Protein 6ZTI (pdb70)

Organism: Legionella pneumophila (NCBI:txid446)

Radius of gyration: 38.43 Å; Cα contacts (8 Å, |Δi|>4): 4621; chains: 4; bounding box: 84×95×93 Å

Foldseek 3Di:
DEAEEEAEAAQDDDLLQQPCLLVLVVVCCVVPLDVAPPVRYYYDDDAFQAQVAALLNLLVVVVVVCCVPCVVVVVVPYAYEYEYAEQRLVSPLVNCVVPALPNLLPHSHQEYEYELYQLQAWCCLVVDDVVVVVLRGHNNHSLVRHHLRPNSVVSLVSQLPDDCQVSNHAYAYEYEQDQPVVSQDVVDRCCPAFQALRTHGLQSRDSWEKEWEWEWDDVIDTDIDIGTHDDHQYAHAADAHCGDCPRHLRSVDHSVCLVVRPNNVLVSQRVPDRHPVSSVVNSVVRVVNRVVRQVVVQWDWDDDPPDIDIDGHAFKEKEKEWEAAPVGDTAQAKDKAKFFFPVRHSVQAQPQQFRDKDANPVGNRIIMTMTRVVSRCVRQPDPRGVQKIWMKMAGPPDDCVRDQKHFHIDIGIDGPPDPPDNTDTSHYYYYYYYTYTWGFPLVDDDDPPPDDDDRDSRGPRDTDD/DEAEEEAEAAQDDDLLQQPCLLVLVVVCCVVVLAVADVPRYYYDDDDFQAQVAALLNVLVVVVVVCCVPCVVVVVVPYAYEYEYAEQRLVSPLVNCCVPALVHLLPHSHQEYEYELYQLQAWCCLVVDDPVVDRGHNNHSLVRHHLRPNSVVSLVSQLPDDCQVSNHAYAYEYAQDQPVVPQDVVDRCCPAFQALRTHHLQSRDSWEKEKEWEWDDFPDDIDIDIDMGTHDDHAYAHAADAHCGDCPHHLRSVDHSVCLVVRVSNVLVSQSSPDRHPVSSVVRSVVRVVNRVVRQVVVQWDWDDDPVDIDIDGHAFKEKEKEFEAAPVGDTAQAKDKAKAWWPVRHSPQAQPQQFRDKDANPVGRRIIMTMTRVVRRCVRCPDPGGVQKIKMKMAGPPDDLVRPQKHFHIDIGIDGNPDPPDNTDTSHYYYYYYYTYTWGFPLVDDDDPPPDDDDRDSRGPRGTDD/DEAEEEAEAAQDDDLLQQPCLLVLVVVCCVVPLDVADVPRYYYDDDDFQAQVAALLNLLVVVVVVCCVPCVVVVVVPYAYEYEYAEQRLVSPLVNCCVPALPNLLPHSHQEYEYELYQLQAWCCLVVDDPVVDRGHNNHSLVRHHQRPNSVVSLVSQLPDDCQVSNHAYAYEYEFDQPVVPQDPVDRCCPAFQALRTHGLQSRDSWEKEWEWEWDDVDIDTDIDIGTHDDHAYAHAADAHCGDCPHHLRSVDHSVCLVVRVSNVLVSQSSPDRHPVSSVVRSVVRVVNRVVRQVVVQWDWDDDPVDIDIDGHAFKEKEKEWEAAPVGDTAQAKDKAKAFWPVRHSVQFQPQQFRDKDANPVGRRIIMTMTRVVSRQVRCPDPGGVQKIWMKMAGPPDDLVRDQKHFHIDIGIDGPPDDPDNTDTSHYYYYYYYTYTWGFPLVDDDDPPPDDDDRDSRGPRDTDD/DEAEEEAEAAQDDDLLQQPCLLVLVVVCCVVVLDVADVVRYYYDDDDFQAQVAALLNRLVVVVVVCCVPCVVVVVVPYAYAYEYAEQRLVSPLVNCVVPALVHLLPHSHQEYEYELYQLQAWCCLVVDDVVVDRGHNNHSLVRHHLRPNSVVSLVSQLPDDQQVSNHAYAYEYEQDQPVVPQDVVDRCCVAFQALRTHHLQSRDSWEKEKEWEWDDDPDDIDIDIDIGTHDDHAYAHAADAHCGDCPHHLRSVDHPVCLVVRVNNVVVSQSSPDRHPVSSVVNSVVRVVNRVVRQVVVQWDWDDDPVDIDIDGHAFKEKEKEFEAAPVGDTAQAKDKAKAWWPVRHSPQAQPQQFRDKDANPVGNRIIMTMTRVVSRQVRQPDVRGVQKIWMKMAGPPDALVVPQKHFHIDIGIDGPNDPPDNTDTSHYYYYYYYTYTWGFPLVDDDDPPPPDDDRDSDGPRHTDD

Structure (mmCIF, N/CA/C/O backbone):
data_6ZTI
#
_entry.id   6ZTI
#
_cell.length_a   75.831
_cell.length_b   90.725
_cell.length_c   92.790
_cell.angle_alpha   78.440
_cell.angle_beta   90.260
_cell.angle_gamma   75.410
#
_symmetry.space_group_name_H-M   'P 1'
#
loop_
_entity.id
_entity.type
_entity.pdbx_description
1 polymer 'PlaB phospholipase'
2 non-polymer THIONICOTINAMIDE-ADENINE-DINUCLEOTIDE
3 non-polymer GLYCEROL
4 water water
#
loop_
_atom_site.group_PDB
_atom_site.id
_atom_site.type_symbol
_atom_site.label_atom_id
_atom_site.label_alt_id
_atom_site.label_comp_id
_atom_site.label_asym_id
_atom_site.label_entity_id
_atom_site.label_seq_id
_atom_site.pdbx_PDB_ins_code
_atom_site.Cartn_x
_atom_site.Cartn_y
_atom_site.Cartn_z
_atom_site.occupancy
_atom_site.B_iso_or_equiv
_atom_site.auth_seq_id
_atom_site.auth_comp_id
_atom_site.auth_asym_id
_atom_site.auth_atom_id
_atom_site.pdbx_PDB_model_num
ATOM 1 N N . THR A 1 15 ? 24.983 -53.020 2.600 1.00 33.08 0 THR A N 1
ATOM 2 C CA . THR A 1 15 ? 23.687 -53.523 2.084 1.00 40.62 0 THR A CA 1
ATOM 3 C C . THR A 1 15 ? 22.595 -52.515 2.389 1.00 41.01 0 THR A C 1
ATOM 4 O O . THR A 1 15 ? 22.752 -51.636 3.237 1.00 40.87 0 THR A O 1
ATOM 15 N N . MET A 1 16 ? 21.477 -52.664 1.696 1.00 36.29 1 MET A N 1
ATOM 16 C CA . MET A 1 16 ? 20.421 -51.667 1.690 1.00 29.74 1 MET A CA 1
ATOM 17 C C . MET A 1 16 ? 19.302 -52.069 2.642 1.00 23.93 1 MET A C 1
ATOM 18 O O . MET A 1 16 ? 18.925 -53.239 2.720 1.00 23.58 1 MET A O 1
ATOM 32 N N . ILE A 1 17 ? 18.799 -51.095 3.390 1.00 21.73 2 ILE A N 1
ATOM 33 C CA . ILE A 1 17 ? 17.561 -51.224 4.145 1.00 21.13 2 ILE A CA 1
ATOM 34 C C . ILE A 1 17 ? 16.529 -50.352 3.452 1.00 16.34 2 ILE A C 1
ATOM 35 O O . ILE A 1 17 ? 16.856 -49.268 2.961 1.00 16.79 2 ILE A O 1
ATOM 51 N N . VAL A 1 18 ? 15.291 -50.822 3.391 1.00 16.90 3 VAL A N 1
ATOM 52 C CA . VAL A 1 18 ? 14.198 -50.054 2.804 1.00 17.62 3 VAL A CA 1
ATOM 53 C C . VAL A 1 18 ? 13.150 -49.823 3.879 1.00 16.48 3 VAL A C 1
ATOM 54 O O . VAL A 1 18 ? 12.759 -50.766 4.575 1.00 15.28 3 VAL A O 1
ATOM 67 N N . ILE A 1 19 ? 12.716 -48.567 4.028 1.00 13.73 4 ILE A N 1
ATOM 68 C CA . ILE A 1 19 ? 11.668 -48.194 4.970 1.00 14.01 4 ILE A CA 1
ATOM 69 C C . ILE A 1 19 ? 10.538 -47.534 4.201 1.00 15.01 4 ILE A C 1
ATOM 70 O O . ILE A 1 19 ? 10.756 -46.557 3.475 1.00 12.21 4 ILE A O 1
ATOM 86 N N . PHE A 1 20 ? 9.332 -48.048 4.384 1.00 15.30 5 PHE A N 1
ATOM 87 C CA . PHE A 1 20 ? 8.153 -47.493 3.747 1.00 11.63 5 PHE A CA 1
ATOM 88 C C . PHE A 1 20 ? 7.487 -46.509 4.699 1.00 12.98 5 PHE A C 1
ATOM 89 O O . PHE A 1 20 ? 7.366 -46.773 5.896 1.00 12.16 5 PHE A O 1
ATOM 106 N N . VAL A 1 21 ? 7.088 -45.357 4.167 1.00 11.81 6 VAL A N 1
ATOM 107 C CA . VAL A 1 21 ? 6.457 -44.296 4.949 1.00 16.10 6 VAL A CA 1
ATOM 108 C C . VAL A 1 21 ? 5.218 -43.831 4.196 1.00 12.89 6 VAL A C 1
ATOM 109 O O . VAL A 1 21 ? 5.303 -43.477 3.015 1.00 12.47 6 VAL A O 1
ATOM 122 N N . HIS A 1 22 ? 4.067 -43.845 4.868 1.00 11.55 7 HIS A N 1
ATOM 123 C CA . HIS A 1 22 ? 2.783 -43.640 4.216 1.00 9.41 7 HIS A CA 1
ATOM 124 C C . HIS A 1 22 ? 2.317 -42.179 4.312 1.00 11.87 7 HIS A C 1
ATOM 125 O O . HIS A 1 22 ? 3.047 -41.290 4.760 1.00 13.89 7 HIS A O 1
ATOM 139 N N . GLY A 1 23 ? 1.078 -41.930 3.876 1.00 11.61 8 GLY A N 1
ATOM 140 C CA . GLY A 1 23 ? 0.505 -40.606 3.832 1.00 10.95 8 GLY A CA 1
ATOM 141 C C . GLY A 1 23 ? -0.509 -40.372 4.932 1.00 14.21 8 GLY A C 1
ATOM 142 O O . GLY A 1 23 ? -0.657 -41.170 5.861 1.00 15.18 8 GLY A O 1
ATOM 146 N N . TRP A 1 24 ? -1.231 -39.258 4.799 1.00 8.54 9 TRP A N 1
ATOM 147 C CA . TRP A 1 24 ? -2.129 -38.834 5.848 1.00 14.63 9 TRP A CA 1
ATOM 148 C C . TRP A 1 24 ? -3.452 -39.589 5.758 1.00 20.13 9 TRP A C 1
ATOM 149 O O . TRP A 1 24 ? -3.830 -40.118 4.711 1.00 14.14 9 TRP A O 1
ATOM 170 N N . SER A 1 25 ? -4.142 -39.643 6.899 1.00 15.07 10 SER A N 1
ATOM 171 C CA . SER A 1 25 ? -5.420 -40.331 7.076 1.00 23.35 10 SER A CA 1
ATOM 172 C C . SER A 1 25 ? -5.327 -41.840 6.870 1.00 27.80 10 SER A C 1
ATOM 173 O O . SER A 1 25 ? -6.353 -42.509 6.710 1.00 31.87 10 SER A O 1
ATOM 181 N N . VAL A 1 26 ? -4.129 -42.403 6.913 1.00 15.56 11 VAL A N 1
ATOM 182 C CA . VAL A 1 26 ? -3.945 -43.837 6.727 1.00 22.31 11 VAL A CA 1
ATOM 183 C C . VAL A 1 26 ? -4.226 -44.551 8.042 1.00 15.36 11 VAL A C 1
ATOM 184 O O . VAL A 1 26 ? -3.845 -44.073 9.117 1.00 16.74 11 VAL A O 1
ATOM 197 N N . THR A 1 27 ? -4.892 -45.707 7.957 1.00 12.57 12 THR A N 1
ATOM 198 C CA . THR A 1 27 ? -5.169 -46.545 9.120 1.00 16.37 12 THR A CA 1
ATOM 199 C C . THR A 1 27 ? -4.747 -48.002 8.956 1.00 15.51 12 THR A C 1
ATOM 200 O O . THR A 1 27 ? -5.012 -48.809 9.859 1.00 14.29 12 THR A O 1
ATOM 211 N N . HIS A 1 28 ? -4.105 -48.364 7.847 1.00 18.57 13 HIS A N 1
ATOM 212 C CA . HIS A 1 28 ? -3.756 -49.749 7.552 1.00 13.43 13 HIS A CA 1
ATOM 213 C C . HIS A 1 28 ? -2.540 -49.746 6.630 1.00 16.55 13 HIS A C 1
ATOM 214 O O . HIS A 1 28 ? -2.461 -48.919 5.716 1.00 20.79 13 HIS A O 1
ATOM 228 N N . THR A 1 29 ? -1.594 -50.666 6.862 1.00 20.56 14 THR A N 1
ATOM 229 C CA . THR A 1 29 ? -0.367 -50.681 6.068 1.00 17.77 14 THR A CA 1
ATOM 230 C C . THR A 1 29 ? -0.557 -51.305 4.684 1.00 15.00 14 THR A C 1
ATOM 231 O O . THR A 1 29 ? 0.412 -51.379 3.921 1.00 16.04 14 THR A O 1
ATOM 242 N N . ASN A 1 30 ? -1.772 -51.735 4.328 1.00 19.53 15 ASN A N 1
ATOM 243 C CA . ASN A 1 30 ? -2.053 -52.111 2.944 1.00 15.50 15 ASN A CA 1
ATOM 244 C C . ASN A 1 30 ? -2.039 -50.902 2.025 1.00 18.61 15 ASN A C 1
ATOM 245 O O . ASN A 1 30 ? -2.178 -51.059 0.805 1.00 17.81 15 ASN A O 1
ATOM 256 N N . THR A 1 31 ? -1.903 -49.706 2.596 1.00 14.67 16 THR A N 1
ATOM 257 C CA . THR A 1 31 ? -1.689 -48.505 1.811 1.00 19.86 16 THR A CA 1
ATOM 258 C C . THR A 1 31 ? -0.486 -48.656 0.892 1.00 22.77 16 THR A C 1
ATOM 259 O O . THR A 1 31 ? -0.412 -47.968 -0.132 1.00 11.87 16 THR A O 1
ATOM 270 N N . TYR A 1 32 ? 0.452 -49.549 1.227 1.00 17.71 17 TYR A N 1
ATOM 271 C CA . TYR A 1 32 ? 1.650 -49.755 0.417 1.00 15.89 17 TYR A CA 1
ATOM 272 C C . TYR A 1 32 ? 1.433 -50.743 -0.723 1.00 15.96 17 TYR A C 1
ATOM 273 O O . TYR A 1 32 ? 2.388 -51.051 -1.448 1.00 15.25 17 TYR A O 1
ATOM 291 N N . GLY A 1 33 ? 0.206 -51.218 -0.920 1.00 17.73 18 GLY A N 1
ATOM 292 C CA . GLY A 1 33 ? -0.034 -52.257 -1.895 1.00 18.90 18 GLY A CA 1
ATOM 293 C C . GLY A 1 33 ? 0.804 -53.475 -1.557 1.00 16.66 18 GLY A C 1
ATOM 294 O O . GLY A 1 33 ? 1.105 -53.747 -0.396 1.00 15.69 18 GLY A O 1
ATOM 298 N N . GLU A 1 34 ? 1.208 -54.212 -2.590 1.00 15.91 19 GLU A N 1
ATOM 299 C CA . GLU A 1 34 ? 2.112 -55.341 -2.423 1.00 21.42 19 GLU A CA 1
ATOM 300 C C . GLU A 1 34 ? 3.552 -54.986 -2.799 1.00 16.62 19 GLU A C 1
ATOM 301 O O . GLU A 1 34 ? 4.366 -55.880 -3.035 1.00 17.43 19 GLU A O 1
ATOM 313 N N . LEU A 1 35 ? 3.891 -53.697 -2.823 1.00 15.77 20 LEU A N 1
ATOM 314 C CA . LEU A 1 35 ? 5.236 -53.311 -3.238 1.00 19.21 20 LEU A CA 1
ATOM 315 C C . LEU A 1 35 ? 6.314 -53.844 -2.303 1.00 16.07 20 LEU A C 1
ATOM 316 O O . LEU A 1 35 ? 7.340 -54.336 -2.807 1.00 16.78 20 LEU A O 1
ATOM 332 N N . PRO A 1 36 ? 6.162 -53.800 -0.976 1.00 19.04 21 PRO A N 1
ATOM 333 C CA . PRO A 1 36 ? 7.231 -54.344 -0.119 1.00 16.11 21 PRO A CA 1
ATOM 334 C C . PRO A 1 36 ? 7.519 -55.801 -0.399 1.00 22.13 21 PRO A C 1
ATOM 335 O O . PRO A 1 36 ? 8.690 -56.196 -0.499 1.00 17.94 21 PRO A O 1
ATOM 346 N N . GLN A 1 37 ? 6.472 -56.614 -0.541 1.00 23.06 22 GLN A N 1
ATOM 347 C CA . GLN A 1 37 ? 6.670 -58.032 -0.818 1.00 24.25 22 GLN A CA 1
ATOM 348 C C . GLN A 1 37 ? 7.316 -58.239 -2.181 1.00 26.69 22 GLN A C 1
ATOM 349 O O . GLN A 1 37 ? 8.132 -59.150 -2.356 1.00 24.59 22 GLN A O 1
ATOM 363 N N . TRP A 1 38 ? 6.972 -57.402 -3.159 1.00 25.82 23 TRP A N 1
ATOM 364 C CA . TRP A 1 38 ? 7.591 -57.545 -4.469 1.00 22.67 23 TRP A CA 1
ATOM 365 C C . TRP A 1 38 ? 9.077 -57.222 -4.407 1.00 22.78 23 TRP A C 1
ATOM 366 O O . TRP A 1 38 ? 9.896 -57.929 -5.005 1.00 25.87 23 TRP A O 1
ATOM 387 N N . LEU A 1 39 ? 9.453 -56.174 -3.670 1.00 21.85 24 LEU A N 1
ATOM 388 C CA . LEU A 1 39 ? 10.872 -55.867 -3.518 1.00 20.75 24 LEU A CA 1
ATOM 389 C C . LEU A 1 39 ? 11.609 -57.029 -2.866 1.00 26.04 24 LEU A C 1
ATOM 390 O O . LEU A 1 39 ? 12.713 -57.393 -3.291 1.00 21.97 24 LEU A O 1
ATOM 406 N N . GLU A 1 40 ? 11.010 -57.629 -1.837 1.00 23.22 25 GLU A N 1
ATOM 407 C CA . GLU A 1 40 ? 11.619 -58.798 -1.214 1.00 22.16 25 GLU A CA 1
ATOM 408 C C . GLU A 1 40 ? 11.864 -59.895 -2.245 1.00 27.59 25 GLU A C 1
ATOM 409 O O . GLU A 1 40 ? 12.962 -60.459 -2.320 1.00 24.66 25 GLU A O 1
ATOM 421 N N . ASN A 1 41 ? 10.850 -60.201 -3.060 1.00 31.02 26 ASN A N 1
ATOM 422 C CA . ASN A 1 41 ? 11.015 -61.192 -4.121 1.00 24.06 26 ASN A CA 1
ATOM 423 C C . ASN A 1 41 ? 12.106 -60.781 -5.101 1.00 29.50 26 ASN A C 1
ATOM 424 O O . ASN A 1 41 ? 12.917 -61.612 -5.525 1.00 28.78 26 ASN A O 1
ATOM 435 N N . GLN A 1 42 ? 12.137 -59.502 -5.483 1.00 23.53 27 GLN A N 1
ATOM 436 C CA . GLN A 1 42 ? 13.165 -59.041 -6.406 1.00 29.98 27 GLN A CA 1
ATOM 437 C C . GLN A 1 42 ? 14.560 -59.238 -5.825 1.00 39.95 27 GLN A C 1
ATOM 438 O O . GLN A 1 42 ? 15.490 -59.627 -6.541 1.00 48.01 27 GLN A O 1
ATOM 452 N N . SER A 1 43 ? 14.727 -58.974 -4.528 1.00 29.86 28 SER A N 1
ATOM 453 C CA . SER A 1 43 ? 16.035 -59.149 -3.902 1.00 38.75 28 SER A CA 1
ATOM 454 C C . SER A 1 43 ? 16.453 -60.615 -3.890 1.00 37.19 28 SER A C 1
ATOM 455 O O . SER A 1 43 ? 17.629 -60.931 -4.110 1.00 40.20 28 SER A O 1
ATOM 463 N N . LYS A 1 44 ? 15.508 -61.524 -3.638 1.00 34.52 29 LYS A N 1
ATOM 464 C CA . LYS A 1 44 ? 15.807 -62.952 -3.667 1.00 45.17 29 LYS A CA 1
ATOM 465 C C . LYS A 1 44 ? 16.215 -63.456 -5.044 1.00 45.55 29 LYS A C 1
ATOM 466 O O . LYS A 1 44 ? 16.549 -64.635 -5.175 1.00 47.25 29 LYS A O 1
ATOM 485 N N . GLN A 1 45 ? 16.170 -62.602 -6.070 1.00 59.54 30 GLN A N 1
ATOM 486 C CA . GLN A 1 45 ? 16.554 -62.972 -7.425 1.00 56.68 30 GLN A CA 1
ATOM 487 C C . GLN A 1 45 ? 17.772 -62.208 -7.927 1.00 58.88 30 GLN A C 1
ATOM 488 O O . GLN A 1 45 ? 18.153 -62.378 -9.090 1.00 78.32 30 GLN A O 1
ATOM 502 N N . GLY A 1 46 ? 18.382 -61.364 -7.098 1.00 46.11 31 GLY A N 1
ATOM 503 C CA . GLY A 1 46 ? 19.596 -60.665 -7.461 1.00 55.56 31 GLY A CA 1
ATOM 504 C C . GLY A 1 46 ? 19.417 -59.252 -7.977 1.00 63.95 31 GLY A C 1
ATOM 505 O O . GLY A 1 46 ? 20.424 -58.579 -8.235 1.00 54.57 31 GLY A O 1
ATOM 509 N N . LYS A 1 47 ? 18.178 -58.775 -8.137 1.00 61.93 32 LYS A N 1
ATOM 510 C CA . LYS A 1 47 ? 17.976 -57.420 -8.644 1.00 55.05 32 LYS A CA 1
ATOM 511 C C . LYS A 1 47 ? 18.380 -56.368 -7.619 1.00 64.41 32 LYS A C 1
ATOM 512 O O . LYS A 1 47 ? 18.886 -55.300 -7.988 1.00 46.81 32 LYS A O 1
ATOM 531 N N . LEU A 1 48 ? 18.158 -56.642 -6.335 1.00 47.04 33 LEU A N 1
ATOM 532 C CA . LEU A 1 48 ? 18.571 -55.754 -5.261 1.00 52.63 33 LEU A CA 1
ATOM 533 C C . LEU A 1 48 ? 19.366 -56.554 -4.243 1.00 42.14 33 LEU A C 1
ATOM 534 O O . LEU A 1 48 ? 19.251 -57.780 -4.162 1.00 47.87 33 LEU A O 1
ATOM 550 N N . ASP A 1 49 ? 20.180 -55.845 -3.469 1.00 40.54 34 ASP A N 1
ATOM 551 C CA . ASP A 1 49 ? 20.921 -56.439 -2.364 1.00 52.09 34 ASP A CA 1
ATOM 552 C C . ASP A 1 49 ? 20.280 -55.984 -1.057 1.00 36.55 34 ASP A C 1
ATOM 553 O O . ASP A 1 49 ? 20.821 -55.170 -0.302 1.00 37.44 34 ASP A O 1
ATOM 562 N N . ILE A 1 50 ? 19.091 -56.519 -0.805 1.00 32.77 35 ILE A N 1
ATOM 563 C CA . ILE A 1 50 ? 18.377 -56.326 0.446 1.00 32.75 35 ILE A CA 1
ATOM 564 C C . ILE A 1 50 ? 18.270 -57.687 1.114 1.00 29.70 35 ILE A C 1
ATOM 565 O O . ILE A 1 50 ? 17.590 -58.589 0.605 1.00 28.19 35 ILE A O 1
ATOM 581 N N . GLN A 1 51 ? 18.929 -57.840 2.252 1.00 32.52 36 GLN A N 1
ATOM 582 C CA . GLN A 1 51 ? 18.803 -59.075 3.007 1.00 35.84 36 GLN A CA 1
ATOM 583 C C . GLN A 1 51 ? 17.362 -59.252 3.471 1.00 26.09 36 GLN A C 1
ATOM 584 O O . GLN A 1 51 ? 16.619 -58.281 3.661 1.00 22.60 36 GLN A O 1
ATOM 598 N N . VAL A 1 52 ? 16.950 -60.512 3.615 1.00 24.89 37 VAL A N 1
ATOM 599 C CA . VAL A 1 52 ? 15.621 -60.789 4.134 1.00 24.39 37 VAL A CA 1
ATOM 600 C C . VAL A 1 52 ? 15.546 -60.226 5.540 1.00 30.24 37 VAL A C 1
ATOM 601 O O . VAL A 1 52 ? 16.475 -60.390 6.340 1.00 29.06 37 VAL A O 1
ATOM 614 N N . GLY A 1 53 ? 14.453 -59.534 5.839 1.00 22.66 38 GLY A N 1
ATOM 615 C CA . GLY A 1 53 ? 14.318 -58.852 7.104 1.00 23.27 38 GLY A CA 1
ATOM 616 C C . GLY A 1 53 ? 14.771 -57.408 7.105 1.00 27.19 38 GLY A C 1
ATOM 617 O O . GLY A 1 53 ? 14.682 -56.753 8.150 1.00 25.88 38 GLY A O 1
ATOM 621 N N . ASN A 1 54 ? 15.253 -56.886 5.973 1.00 21.02 39 ASN A N 1
ATOM 622 C CA . ASN A 1 54 ? 15.712 -55.505 5.880 1.00 26.28 39 ASN A CA 1
ATOM 623 C C . ASN A 1 54 ? 14.746 -54.615 5.108 1.00 24.74 39 ASN A C 1
ATOM 624 O O . ASN A 1 54 ? 15.133 -53.536 4.645 1.00 17.88 39 ASN A O 1
ATOM 635 N N . ILE A 1 55 ? 13.497 -55.045 4.960 1.00 23.60 40 ILE A N 1
ATOM 636 C CA . ILE A 1 55 ? 12.427 -54.216 4.420 1.00 20.16 40 ILE A CA 1
ATOM 637 C C . ILE A 1 55 ? 11.464 -53.942 5.564 1.00 22.03 40 ILE A C 1
ATOM 638 O O . ILE A 1 55 ? 10.952 -54.881 6.186 1.00 17.28 40 ILE A O 1
ATOM 654 N N . TYR A 1 56 ? 11.245 -52.658 5.854 1.00 17.34 41 TYR A N 1
ATOM 655 C CA . TYR A 1 56 ? 10.444 -52.203 6.982 1.00 18.45 41 TYR A CA 1
ATOM 656 C C . TYR A 1 56 ? 9.239 -51.395 6.520 1.00 18.33 41 TYR A C 1
ATOM 657 O O . TYR A 1 56 ? 9.352 -50.513 5.659 1.00 14.27 41 TYR A O 1
ATOM 675 N N . LEU A 1 57 ? 8.086 -51.686 7.120 1.00 16.91 42 LEU A N 1
ATOM 676 C CA . LEU A 1 57 ? 6.892 -50.868 6.965 1.00 13.61 42 LEU A CA 1
ATOM 677 C C . LEU A 1 57 ? 6.838 -49.839 8.089 1.00 13.51 42 LEU A C 1
ATOM 678 O O . LEU A 1 57 ? 6.818 -50.204 9.263 1.00 15.93 42 LEU A O 1
ATOM 694 N N . GLY A 1 58 ? 6.800 -48.559 7.728 1.00 14.17 43 GLY A N 1
ATOM 695 C CA . GLY A 1 58 ? 6.591 -47.507 8.699 1.00 13.02 43 GLY A CA 1
ATOM 696 C C . GLY A 1 58 ? 5.107 -47.256 8.915 1.00 13.59 43 GLY A C 1
ATOM 697 O O . GLY A 1 58 ? 4.301 -47.393 7.999 1.00 14.59 43 GLY A O 1
ATOM 701 N N . ARG A 1 59 ? 4.748 -46.937 10.156 1.00 11.87 44 ARG A N 1
ATOM 702 C CA . ARG A 1 59 ? 3.371 -46.588 10.492 1.00 17.99 44 ARG A CA 1
ATOM 703 C C . ARG A 1 59 ? 3.397 -45.439 11.488 1.00 14.78 44 ARG A C 1
ATOM 704 O O . ARG A 1 59 ? 4.036 -45.544 12.542 1.00 11.89 44 ARG A O 1
ATOM 725 N N . TYR A 1 60 ? 2.745 -44.331 11.145 1.00 15.72 45 TYR A N 1
ATOM 726 C CA . TYR A 1 60 ? 2.663 -43.192 12.046 1.00 13.11 45 TYR A CA 1
ATOM 727 C C . TYR A 1 60 ? 1.222 -42.729 12.164 1.00 11.16 45 TYR A C 1
ATOM 728 O O . TYR A 1 60 ? 0.366 -43.050 11.343 1.00 12.86 45 TYR A O 1
ATOM 746 N N . ILE A 1 61 ? 0.969 -41.962 13.214 1.00 16.11 46 ILE A N 1
ATOM 747 C CA . ILE A 1 61 ? -0.373 -41.517 13.546 1.00 15.44 46 ILE A CA 1
ATOM 748 C C . ILE A 1 61 ? -0.632 -40.189 12.840 1.00 15.89 46 ILE A C 1
ATOM 749 O O . ILE A 1 61 ? 0.006 -39.176 13.144 1.00 15.41 46 ILE A O 1
ATOM 765 N N . SER A 1 62 ? -1.579 -40.193 11.905 1.00 21.53 47 SER A N 1
ATOM 766 C CA . SER A 1 62 ? -2.002 -38.977 11.228 1.00 24.71 47 SER A CA 1
ATOM 767 C C . SER A 1 62 ? -3.370 -38.493 11.684 1.00 31.19 47 SER A C 1
ATOM 768 O O . SER A 1 62 ? -3.779 -37.393 11.298 1.00 34.69 47 SER A O 1
ATOM 776 N N . PHE A 1 63 ? -4.066 -39.266 12.516 1.00 18.55 48 PHE A N 1
ATOM 777 C CA . PHE A 1 63 ? -5.437 -38.979 12.914 1.00 27.15 48 PHE A CA 1
ATOM 778 C C . PHE A 1 63 ? -5.549 -38.538 14.372 1.00 32.03 48 PHE A C 1
ATOM 779 O O . PHE A 1 63 ? -6.556 -38.810 15.031 1.00 29.04 48 PHE A O 1
ATOM 796 N N . ASP A 1 64 ? -4.532 -37.855 14.891 1.00 18.13 49 ASP A N 1
ATOM 797 C CA . ASP A 1 64 ? -4.548 -37.324 16.250 1.00 17.49 49 ASP A CA 1
ATOM 798 C C . ASP A 1 64 ? -4.347 -35.820 16.158 1.00 17.60 49 ASP A C 1
ATOM 799 O O . ASP A 1 64 ? -3.304 -35.361 15.682 1.00 20.25 49 ASP A O 1
ATOM 808 N N . ASP A 1 65 ? -5.345 -35.055 16.608 1.00 21.06 50 ASP A N 1
ATOM 809 C CA . ASP A 1 65 ? -5.317 -33.607 16.419 1.00 26.35 50 ASP A CA 1
ATOM 810 C C . ASP A 1 65 ? -4.169 -32.921 17.155 1.00 30.13 50 ASP A C 1
ATOM 811 O O . ASP A 1 65 ? -3.842 -31.773 16.828 1.00 27.54 50 ASP A O 1
ATOM 820 N N . THR A 1 66 ? -3.550 -33.578 18.134 1.00 24.83 51 THR A N 1
ATOM 821 C CA . THR A 1 66 ? -2.484 -32.940 18.896 1.00 28.43 51 THR A CA 1
ATOM 822 C C . THR A 1 66 ? -1.115 -33.117 18.261 1.00 19.70 51 THR A C 1
ATOM 823 O O . THR A 1 66 ? -0.201 -32.349 18.573 1.00 27.77 51 THR A O 1
ATOM 834 N N . VAL A 1 67 ? -0.963 -34.077 17.358 1.00 13.43 52 VAL A N 1
ATOM 835 C CA . VAL A 1 67 ? 0.349 -34.431 16.835 1.00 17.81 52 VAL A CA 1
ATOM 836 C C . VAL A 1 67 ? 0.704 -33.505 15.678 1.00 19.78 52 VAL A C 1
ATOM 837 O O . VAL A 1 67 ? -0.117 -33.253 14.786 1.00 11.09 52 VAL A O 1
ATOM 850 N N . THR A 1 68 ? 1.923 -32.972 15.704 1.00 18.17 53 THR A N 1
ATOM 851 C CA . THR A 1 68 ? 2.424 -32.121 14.635 1.00 15.70 53 THR A CA 1
ATOM 852 C C . THR A 1 68 ? 3.385 -32.897 13.731 1.00 22.72 53 THR A C 1
ATOM 853 O O . THR A 1 68 ? 3.780 -34.037 14.009 1.00 16.03 53 THR A O 1
ATOM 864 N N . VAL A 1 69 ? 3.742 -32.264 12.611 1.00 16.08 54 VAL A N 1
ATOM 865 C CA . VAL A 1 69 ? 4.755 -32.843 11.735 1.00 14.62 54 VAL A CA 1
ATOM 866 C C . VAL A 1 69 ? 6.095 -32.897 12.457 1.00 16.61 54 VAL A C 1
ATOM 867 O O . VAL A 1 69 ? 6.831 -33.885 12.363 1.00 13.34 54 VAL A O 1
ATOM 880 N N . ASP A 1 70 ? 6.431 -31.838 13.195 1.00 13.30 55 ASP A N 1
ATOM 881 C CA . ASP A 1 70 ? 7.607 -31.878 14.066 1.00 14.05 55 ASP A CA 1
ATOM 882 C C . ASP A 1 70 ? 7.588 -33.105 14.974 1.00 12.21 55 ASP A C 1
ATOM 883 O O . ASP A 1 70 ? 8.595 -33.815 15.097 1.00 14.90 55 ASP A O 1
ATOM 892 N N . ASP A 1 71 ? 6.454 -33.358 15.642 1.00 11.25 56 ASP A N 1
ATOM 893 C CA . ASP A 1 71 ? 6.336 -34.543 16.489 1.00 14.48 56 ASP A CA 1
ATOM 894 C C . ASP A 1 71 ? 6.616 -35.820 15.697 1.00 10.12 56 ASP A C 1
ATOM 895 O O . ASP A 1 71 ? 7.318 -36.720 16.170 1.00 11.32 56 ASP A O 1
ATOM 904 N N . ILE A 1 72 ? 6.034 -35.938 14.500 1.00 11.75 57 ILE A N 1
ATOM 905 C CA . ILE A 1 72 ? 6.185 -37.170 13.739 1.00 10.51 57 ILE A CA 1
ATOM 906 C C . ILE A 1 72 ? 7.630 -37.368 13.301 1.00 12.87 57 ILE A C 1
ATOM 907 O O . ILE A 1 72 ? 8.141 -38.495 13.315 1.00 10.91 57 ILE A O 1
ATOM 923 N N . ALA A 1 73 ? 8.294 -36.296 12.851 1.00 9.07 58 ALA A N 1
ATOM 924 C CA . ALA A 1 73 ? 9.684 -36.412 12.417 1.00 15.45 58 ALA A CA 1
ATOM 925 C C . ALA A 1 73 ? 10.599 -36.792 13.577 1.00 14.29 58 ALA A C 1
ATOM 926 O O . ALA A 1 73 ? 11.507 -37.621 13.414 1.00 10.49 58 ALA A O 1
ATOM 933 N N . ARG A 1 74 ? 10.371 -36.211 14.759 1.00 10.93 59 ARG A N 1
ATOM 934 C CA . ARG A 1 74 ? 11.092 -36.641 15.958 1.00 11.11 59 ARG A CA 1
ATOM 935 C C . ARG A 1 74 ? 10.832 -38.113 16.271 1.00 14.81 59 ARG A C 1
ATOM 936 O O . ARG A 1 74 ? 11.739 -38.844 16.686 1.00 12.07 59 ARG A O 1
ATOM 957 N N . ALA A 1 75 ? 9.581 -38.547 16.143 1.00 11.48 60 ALA A N 1
ATOM 958 C CA . ALA A 1 75 ? 9.261 -39.936 16.455 1.00 12.74 60 ALA A CA 1
ATOM 959 C C . ALA A 1 75 ? 9.870 -40.886 15.432 1.00 11.75 60 ALA A C 1
ATOM 960 O O . ALA A 1 75 ? 10.261 -42.004 15.786 1.00 12.43 60 ALA A O 1
ATOM 967 N N . PHE A 1 76 ? 9.974 -40.459 14.169 1.00 11.03 61 PHE A N 1
ATOM 968 C CA . PHE A 1 76 ? 10.667 -41.269 13.171 1.00 12.16 61 PHE A CA 1
ATOM 969 C C . PHE A 1 76 ? 12.099 -41.541 13.600 1.00 17.77 61 PHE A C 1
ATOM 970 O O . PHE A 1 76 ? 12.583 -42.680 13.513 1.00 12.74 61 PHE A O 1
ATOM 987 N N . ASP A 1 77 ? 12.784 -40.520 14.107 1.00 12.31 62 ASP A N 1
ATOM 988 C CA . ASP A 1 77 ? 14.157 -40.734 14.545 1.00 14.10 62 ASP A CA 1
ATOM 989 C C . ASP A 1 77 ? 14.227 -41.789 15.636 1.00 18.82 62 ASP A C 1
ATOM 990 O O . ASP A 1 77 ? 15.117 -42.648 15.624 1.00 18.06 62 ASP A O 1
ATOM 999 N N . GLN A 1 78 ? 13.296 -41.739 16.589 1.00 15.20 63 GLN A N 1
ATOM 1000 C CA . GLN A 1 78 ? 13.272 -42.732 17.653 1.00 18.11 63 GLN A CA 1
ATOM 1001 C C . GLN A 1 78 ? 12.929 -44.106 17.104 1.00 15.87 63 GLN A C 1
ATOM 1002 O O . GLN A 1 78 ? 13.533 -45.106 17.508 1.00 20.51 63 GLN A O 1
ATOM 1016 N N . ALA A 1 79 ? 11.956 -44.171 16.185 1.00 13.99 64 ALA A N 1
ATOM 1017 C CA . ALA A 1 79 ? 11.590 -45.441 15.571 1.00 15.89 64 ALA A CA 1
ATOM 1018 C C . ALA A 1 79 ? 12.791 -46.087 14.890 1.00 17.86 64 ALA A C 1
ATOM 1019 O O . ALA A 1 79 ? 13.010 -47.297 15.018 1.00 18.51 64 ALA A O 1
ATOM 1026 N N . VAL A 1 80 ? 13.585 -45.290 14.167 1.00 14.25 65 VAL A N 1
ATOM 1027 C CA . VAL A 1 80 ? 14.765 -45.813 13.482 1.00 19.05 65 VAL A CA 1
ATOM 1028 C C . VAL A 1 80 ? 15.775 -46.337 14.492 1.00 20.23 65 VAL A C 1
ATOM 1029 O O . VAL A 1 80 ? 16.283 -47.457 14.368 1.00 20.34 65 VAL A O 1
ATOM 1042 N N . ARG A 1 81 ? 16.089 -45.531 15.506 1.00 15.79 66 ARG A N 1
ATOM 1043 C CA . ARG A 1 81 ? 17.031 -45.985 16.524 1.00 25.12 66 ARG A CA 1
ATOM 1044 C C . ARG A 1 81 ? 16.511 -47.215 17.253 1.00 28.85 66 ARG A C 1
ATOM 1045 O O . ARG A 1 81 ? 17.280 -48.125 17.571 1.00 25.13 66 ARG A O 1
ATOM 1066 N N . ASP A 1 82 ? 15.206 -47.276 17.509 1.00 22.01 67 ASP A N 1
ATOM 1067 C CA . ASP A 1 82 ? 14.676 -48.409 18.258 1.00 27.19 67 ASP A CA 1
ATOM 1068 C C . ASP A 1 82 ? 14.821 -49.727 17.496 1.00 25.45 67 ASP A C 1
ATOM 1069 O O . ASP A 1 82 ? 14.941 -50.782 18.120 1.00 21.84 67 ASP A O 1
ATOM 1078 N N . GLU A 1 83 ? 14.801 -49.705 16.162 1.00 21.97 68 GLU A N 1
ATOM 1079 C CA . GLU A 1 83 ? 14.708 -50.946 15.400 1.00 24.16 68 GLU A CA 1
ATOM 1080 C C . GLU A 1 83 ? 15.963 -51.315 14.625 1.00 23.13 68 GLU A C 1
ATOM 1081 O O . GLU A 1 83 ? 16.265 -52.507 14.514 1.00 27.51 68 GLU A O 1
ATOM 1093 N N . ILE A 1 84 ? 16.706 -50.345 14.091 1.00 24.07 69 ILE A N 1
ATOM 1094 C CA . ILE A 1 84 ? 17.855 -50.673 13.249 1.00 27.72 69 ILE A CA 1
ATOM 1095 C C . ILE A 1 84 ? 19.133 -49.969 13.695 1.00 24.80 69 ILE A C 1
ATOM 1096 O O . ILE A 1 84 ? 20.078 -49.837 12.910 1.00 22.27 69 ILE A O 1
ATOM 1112 N N . ALA A 1 85 ? 19.190 -49.526 14.953 1.00 28.51 70 ALA A N 1
ATOM 1113 C CA . ALA A 1 85 ? 20.414 -48.902 15.450 1.00 28.08 70 ALA A CA 1
ATOM 1114 C C . ALA A 1 85 ? 21.617 -49.813 15.220 1.00 27.47 70 ALA A C 1
ATOM 1115 O O . ALA A 1 85 ? 22.643 -49.386 14.680 1.00 27.70 70 ALA A O 1
ATOM 1122 N N . ASP A 1 86 ? 21.501 -51.081 15.622 1.00 23.21 71 ASP A N 1
ATOM 1123 C CA . ASP A 1 86 ? 22.594 -52.030 15.423 1.00 31.90 71 ASP A CA 1
ATOM 1124 C C . ASP A 1 86 ? 23.000 -52.111 13.956 1.00 30.79 71 ASP A C 1
ATOM 1125 O O . ASP A 1 86 ? 24.194 -52.159 13.635 1.00 30.31 71 ASP A O 1
ATOM 1134 N N . LYS A 1 87 ? 22.021 -52.134 13.048 1.00 29.13 72 LYS A N 1
ATOM 1135 C CA . LYS A 1 87 ? 22.335 -52.303 11.634 1.00 29.37 72 LYS A CA 1
ATOM 1136 C C . LYS A 1 87 ? 23.027 -51.070 11.074 1.00 29.29 72 LYS A C 1
ATOM 1137 O O . LYS A 1 87 ? 23.923 -51.187 10.231 1.00 30.53 72 LYS A O 1
ATOM 1156 N N . LEU A 1 88 ? 22.636 -49.880 11.539 1.00 22.22 73 LEU A N 1
ATOM 1157 C CA . LEU A 1 88 ? 23.274 -48.657 11.064 1.00 25.65 73 LEU A CA 1
ATOM 1158 C C . LEU A 1 88 ? 24.684 -48.529 11.623 1.00 30.66 73 LEU A C 1
ATOM 1159 O O . LEU A 1 88 ? 25.609 -48.125 10.909 1.00 36.05 73 LEU A O 1
ATOM 1175 N N . ARG A 1 89 ? 24.864 -48.879 12.899 1.00 29.17 74 ARG A N 1
ATOM 1176 C CA . ARG A 1 89 ? 26.194 -48.870 13.498 1.00 31.22 74 ARG A CA 1
ATOM 1177 C C . ARG A 1 89 ? 27.155 -49.760 12.724 1.00 43.57 74 ARG A C 1
ATOM 1178 O O . ARG A 1 89 ? 28.367 -49.521 12.734 1.00 52.28 74 ARG A O 1
ATOM 1199 N N . ASP A 1 90 ? 26.638 -50.782 12.042 1.00 39.04 75 ASP A N 1
ATOM 1200 C CA . ASP A 1 90 ? 27.463 -51.714 11.290 1.00 47.20 75 ASP A CA 1
ATOM 1201 C C . ASP A 1 90 ? 27.548 -51.359 9.808 1.00 45.28 75 ASP A C 1
ATOM 1202 O O . ASP A 1 90 ? 27.856 -52.230 8.987 1.00 48.91 75 ASP A O 1
ATOM 1211 N N . GLY A 1 91 ? 27.274 -50.104 9.447 1.00 37.98 76 GLY A N 1
ATOM 1212 C CA . GLY A 1 91 ? 27.536 -49.603 8.117 1.00 44.79 76 GLY A CA 1
ATOM 1213 C C . GLY A 1 91 ? 26.329 -49.498 7.205 1.00 41.91 76 GLY A C 1
ATOM 1214 O O . GLY A 1 91 ? 26.417 -48.837 6.164 1.00 33.69 76 GLY A O 1
ATOM 1218 N N . GLN A 1 92 ? 25.214 -50.131 7.551 1.00 32.39 77 GLN A N 1
ATOM 1219 C CA . GLN A 1 92 ? 24.066 -50.131 6.659 1.00 31.35 77 GLN A CA 1
ATOM 1220 C C . GLN A 1 92 ? 23.413 -48.751 6.588 1.00 27.27 77 GLN A C 1
ATOM 1221 O O . GLN A 1 92 ? 23.437 -47.969 7.544 1.00 20.71 77 GLN A O 1
ATOM 1235 N N . ARG A 1 93 ? 22.826 -48.456 5.430 1.00 19.83 78 ARG A N 1
ATOM 1236 C CA . ARG A 1 93 ? 22.089 -47.216 5.216 1.00 21.36 78 ARG A CA 1
ATOM 1237 C C . ARG A 1 93 ? 20.747 -47.556 4.592 1.00 21.90 78 ARG A C 1
ATOM 1238 O O . ARG A 1 93 ? 20.587 -48.611 3.975 1.00 25.16 78 ARG A O 1
ATOM 1259 N N . PHE A 1 94 ? 19.765 -46.674 4.773 1.00 18.65 79 PHE A N 1
ATOM 1260 C CA . PHE A 1 94 ? 18.420 -47.005 4.338 1.00 21.64 79 PHE A CA 1
ATOM 1261 C C . PHE A 1 94 ? 17.929 -46.075 3.241 1.00 24.68 79 PHE A C 1
ATOM 1262 O O . PHE A 1 94 ? 18.399 -44.944 3.073 1.00 14.40 79 PHE A O 1
ATOM 1279 N N . ALA A 1 95 ? 17.016 -46.616 2.448 1.00 15.84 80 ALA A N 1
ATOM 1280 C CA . ALA A 1 95 ? 16.265 -45.871 1.459 1.00 17.07 80 ALA A CA 1
ATOM 1281 C C . ALA A 1 95 ? 14.844 -45.739 1.971 1.00 21.21 80 ALA A C 1
ATOM 1282 O O . ALA A 1 95 ? 14.262 -46.733 2.428 1.00 13.93 80 ALA A O 1
ATOM 1289 N N . CYS A 1 96 ? 14.307 -44.513 1.937 1.00 12.55 81 CYS A N 1
ATOM 1290 C CA . CYS A 1 96 ? 12.913 -44.250 2.280 1.00 15.66 81 CYS A CA 1
ATOM 1291 C C . CYS A 1 96 ? 12.075 -44.173 1.014 1.00 11.28 81 CYS A C 1
ATOM 1292 O O .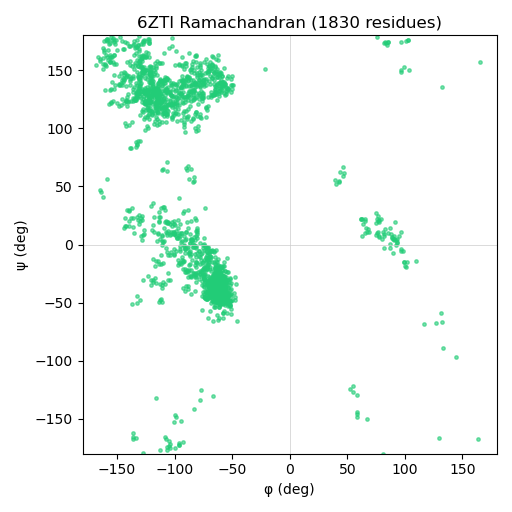 CYS A 1 96 ? 12.367 -43.375 0.122 1.00 11.92 81 CYS A O 1
ATOM 1300 N N . ILE A 1 97 ? 11.025 -44.976 0.959 1.00 11.57 82 ILE A N 1
ATOM 1301 C CA . ILE A 1 97 ? 9.997 -44.878 -0.066 1.00 12.53 82 ILE A CA 1
ATOM 1302 C C . ILE A 1 97 ? 8.773 -44.283 0.617 1.00 14.17 82 ILE A C 1
ATOM 1303 O O . ILE A 1 97 ? 8.158 -44.921 1.479 1.00 12.86 82 ILE A O 1
ATOM 1319 N N . THR A 1 98 ? 8.439 -43.050 0.266 1.00 10.00 83 THR A N 1
ATOM 1320 C CA . THR A 1 98 ? 7.395 -42.305 0.946 1.00 9.42 83 THR A CA 1
ATOM 1321 C C . THR A 1 98 ? 6.209 -42.077 0.017 1.00 9.36 83 THR A C 1
ATOM 1322 O O . THR A 1 98 ? 6.334 -42.108 -1.207 1.00 11.51 83 THR A O 1
ATOM 1333 N N . HIS A 1 99 ? 5.043 -41.868 0.616 1.00 12.26 84 HIS A N 1
ATOM 1334 C CA . HIS A 1 99 ? 3.837 -41.531 -0.125 1.00 9.06 84 HIS A CA 1
ATOM 1335 C C . HIS A 1 99 ? 3.181 -40.337 0.546 1.00 10.63 84 HIS A C 1
ATOM 1336 O O . HIS A 1 99 ? 3.089 -40.284 1.776 1.00 12.51 84 HIS A O 1
ATOM 1350 N N . SER A 1 100 ? 2.785 -39.360 -0.260 1.00 8.80 85 SER A N 1
ATOM 1351 C CA . SER A 1 100 ? 2.024 -38.185 0.188 1.00 10.17 85 SER A CA 1
ATOM 1352 C C . SER A 1 100 ? 2.796 -37.505 1.322 1.00 8.83 85 SER A C 1
ATOM 1353 O O . SER A 1 100 ? 3.977 -37.173 1.137 1.00 12.71 85 SER A O 1
ATOM 1361 N N . THR A 1 101 ? 2.179 -37.263 2.482 1.00 9.44 86 THR A N 1
ATOM 1362 C CA . THR A 1 101 ? 2.817 -36.522 3.570 1.00 8.90 86 THR A CA 1
ATOM 1363 C C . THR A 1 101 ? 4.113 -37.158 4.054 1.00 7.50 86 THR A C 1
ATOM 1364 O O . THR A 1 101 ? 4.904 -36.494 4.734 1.00 8.08 86 THR A O 1
ATOM 1375 N N . GLY A 1 102 ? 4.331 -38.438 3.774 1.00 9.57 87 GLY A N 1
ATOM 1376 C CA . GLY A 1 102 ? 5.580 -39.067 4.172 1.00 11.25 87 GLY A CA 1
ATOM 1377 C C . GLY A 1 102 ? 6.819 -38.368 3.634 1.00 10.49 87 GLY A C 1
ATOM 1378 O O . GLY A 1 102 ? 7.869 -38.372 4.282 1.00 11.24 87 GLY A O 1
ATOM 1382 N N . GLY A 1 103 ? 6.731 -37.780 2.443 1.00 12.99 88 GLY A N 1
ATOM 1383 C CA . GLY A 1 103 ? 7.836 -37.040 1.876 1.00 12.57 88 GLY A CA 1
ATOM 1384 C C . GLY A 1 103 ? 8.243 -35.854 2.728 1.00 10.52 88 GLY A C 1
ATOM 1385 O O . GLY A 1 103 ? 9.378 -35.773 3.213 1.00 12.49 88 GLY A O 1
ATOM 1389 N N . PRO A 1 104 ? 7.329 -34.888 2.895 1.00 7.81 89 PRO A N 1
ATOM 1390 C CA . PRO A 1 104 ? 7.586 -33.780 3.822 1.00 11.37 89 PRO A CA 1
ATOM 1391 C C . PRO A 1 104 ? 8.028 -34.196 5.208 1.00 8.29 89 PRO A C 1
ATOM 1392 O O . PRO A 1 104 ? 8.887 -33.527 5.791 1.00 8.00 89 PRO A O 1
ATOM 1403 N N . ILE A 1 105 ? 7.471 -35.269 5.758 1.00 14.14 90 ILE A N 1
ATOM 1404 C CA . ILE A 1 105 ? 7.884 -35.725 7.088 1.00 9.73 90 ILE A CA 1
ATOM 1405 C C . ILE A 1 105 ? 9.355 -36.137 7.088 1.00 7.80 90 ILE A C 1
ATOM 1406 O O . ILE A 1 105 ? 10.128 -35.750 7.974 1.00 8.32 90 ILE A O 1
ATOM 1422 N N . VAL A 1 106 ? 9.762 -36.956 6.116 1.00 9.21 91 VAL A N 1
ATOM 1423 C CA . VAL A 1 106 ? 11.161 -37.378 6.062 1.00 8.72 91 VAL A CA 1
ATOM 1424 C C . VAL A 1 106 ? 12.070 -36.182 5.799 1.00 8.82 91 VAL A C 1
ATOM 1425 O O . VAL A 1 106 ? 13.178 -36.096 6.349 1.00 8.61 91 VAL A O 1
ATOM 1438 N N . ARG A 1 107 ? 11.609 -35.219 4.988 1.00 15.37 92 ARG A N 1
ATOM 1439 C CA . ARG A 1 107 ? 12.422 -34.023 4.775 1.00 8.40 92 ARG A CA 1
ATOM 1440 C C . ARG A 1 107 ? 12.555 -33.202 6.052 1.00 9.36 92 ARG A C 1
ATOM 1441 O O . ARG A 1 107 ? 13.600 -32.578 6.283 1.00 10.18 92 ARG A O 1
ATOM 1462 N N . LYS A 1 108 ? 11.519 -33.192 6.892 1.00 10.19 93 LYS A N 1
ATOM 1463 C CA . LYS A 1 108 ? 11.606 -32.488 8.162 1.00 11.39 93 LYS A CA 1
ATOM 1464 C C . LYS A 1 108 ? 12.583 -33.188 9.094 1.00 11.11 93 LYS A C 1
ATOM 1465 O O . LYS A 1 108 ? 13.364 -32.533 9.795 1.00 8.48 93 LYS A O 1
ATOM 1484 N N . TRP A 1 109 ? 12.556 -34.523 9.108 1.00 14.18 94 TRP A N 1
ATOM 1485 C CA . TRP A 1 109 ? 13.504 -35.285 9.915 1.00 13.23 94 TRP A CA 1
ATOM 1486 C C . TRP A 1 109 ? 14.943 -35.003 9.491 1.00 10.99 94 TRP A C 1
ATOM 1487 O O . TRP A 1 109 ? 15.817 -34.755 10.333 1.00 10.39 94 TRP A O 1
ATOM 1508 N N . MET A 1 110 ? 15.208 -35.030 8.183 1.00 10.70 95 MET A N 1
ATOM 1509 C CA . MET A 1 110 ? 16.516 -34.620 7.688 1.00 12.56 95 MET A CA 1
ATOM 1510 C C . MET A 1 110 ? 16.859 -33.218 8.159 1.00 10.69 95 MET A C 1
ATOM 1511 O O . MET A 1 110 ? 17.992 -32.950 8.565 1.00 11.64 95 MET A O 1
ATOM 1525 N N . ASP A 1 111 ? 15.883 -32.314 8.136 1.00 10.50 96 ASP A N 1
ATOM 1526 C CA . ASP A 1 111 ? 16.161 -30.937 8.518 1.00 10.68 96 ASP A CA 1
ATOM 1527 C C . ASP A 1 111 ? 16.428 -30.815 10.013 1.00 11.95 96 ASP A C 1
ATOM 1528 O O . ASP A 1 111 ? 17.278 -30.019 10.431 1.00 17.03 96 ASP A O 1
ATOM 1537 N N . LEU A 1 112 ? 15.719 -31.597 10.833 1.00 11.32 97 LEU A N 1
ATOM 1538 C CA . LEU A 1 112 ? 15.889 -31.501 12.280 1.00 14.14 97 LEU A CA 1
ATOM 1539 C C . LEU A 1 112 ? 17.224 -32.066 12.732 1.00 13.12 97 LEU A C 1
ATOM 1540 O O . LEU A 1 112 ? 17.823 -31.561 13.686 1.00 12.71 97 LEU A O 1
ATOM 1556 N N . TYR A 1 113 ? 17.696 -33.122 12.079 1.00 10.66 98 TYR A N 1
ATOM 1557 C CA . TYR A 1 113 ? 18.816 -33.890 12.588 1.00 11.65 98 TYR A CA 1
ATOM 1558 C C . TYR A 1 113 ? 20.058 -33.868 11.721 1.00 11.82 98 TYR A C 1
ATOM 1559 O O . TYR A 1 113 ? 21.113 -34.285 12.203 1.00 17.83 98 TYR A O 1
ATOM 1577 N N . PHE A 1 114 ? 19.978 -33.424 10.464 1.00 11.38 99 PHE A N 1
ATOM 1578 C CA . PHE A 1 114 ? 21.140 -33.553 9.593 1.00 15.27 99 PHE A CA 1
ATOM 1579 C C . PHE A 1 114 ? 21.350 -32.399 8.618 1.00 14.92 99 PHE A C 1
ATOM 1580 O O . PHE A 1 114 ? 22.187 -32.532 7.720 1.00 17.46 99 PHE A O 1
ATOM 1597 N N . LYS A 1 115 ? 20.685 -31.259 8.799 1.00 12.90 100 LYS A N 1
ATOM 1598 C CA . LYS A 1 115 ? 20.659 -30.204 7.791 1.00 19.57 100 LYS A CA 1
ATOM 1599 C C . LYS A 1 115 ? 22.038 -29.919 7.210 1.00 25.81 100 LYS A C 1
ATOM 1600 O O . LYS A 1 115 ? 22.274 -30.144 6.020 1.00 40.00 100 LYS A O 1
ATOM 1619 N N . ASN A 1 116 ? 22.952 -29.404 8.019 1.00 29.55 101 ASN A N 1
ATOM 1620 C CA . ASN A 1 116 ? 24.267 -29.025 7.506 1.00 36.85 101 ASN A CA 1
ATOM 1621 C C . ASN A 1 116 ? 25.283 -30.130 7.728 1.00 30.72 101 ASN A C 1
ATOM 1622 O O . ASN A 1 116 ? 26.448 -29.880 8.033 1.00 32.30 101 ASN A O 1
ATOM 1633 N N . ASN A 1 117 ? 24.848 -31.372 7.529 1.00 23.04 102 ASN A N 1
ATOM 1634 C CA . ASN A 1 117 ? 25.671 -32.534 7.815 1.00 24.26 102 ASN A CA 1
ATOM 1635 C C . ASN A 1 117 ? 25.098 -33.753 7.103 1.00 19.92 102 ASN A C 1
ATOM 1636 O O . ASN A 1 117 ? 25.078 -34.849 7.669 1.00 19.06 102 ASN A O 1
ATOM 1647 N N . LEU A 1 118 ? 24.637 -33.578 5.857 1.00 22.44 103 LEU A N 1
ATOM 1648 C CA . LEU A 1 118 ? 23.906 -34.650 5.190 1.00 22.59 103 LEU A CA 1
ATOM 1649 C C . LEU A 1 118 ? 24.770 -35.879 4.982 1.00 18.44 103 LEU A C 1
ATOM 1650 O O . LEU A 1 118 ? 24.248 -36.995 4.881 1.00 26.63 103 LEU A O 1
ATOM 1666 N N . ALA A 1 119 ? 26.085 -35.702 4.905 1.00 19.66 104 ALA A N 1
ATOM 1667 C CA . ALA A 1 119 ? 26.953 -36.842 4.656 1.00 19.44 104 ALA A CA 1
ATOM 1668 C C . ALA A 1 119 ? 26.851 -37.867 5.775 1.00 26.71 104 ALA A C 1
ATOM 1669 O O . ALA A 1 119 ? 27.059 -39.062 5.541 1.00 27.09 104 ALA A O 1
ATOM 1676 N N . LYS A 1 120 ? 26.524 -37.429 6.986 1.00 27.66 105 LYS A N 1
ATOM 1677 C CA . LYS A 1 120 ? 26.363 -38.344 8.108 1.00 28.97 105 LYS A CA 1
ATOM 1678 C C . LYS A 1 120 ? 24.955 -38.911 8.213 1.00 24.21 105 LYS A C 1
ATOM 1679 O O . LYS A 1 120 ? 24.719 -39.793 9.038 1.00 21.40 105 LYS A O 1
ATOM 1698 N N . CYS A 1 121 ? 24.029 -38.436 7.402 1.00 22.52 106 CYS A N 1
ATOM 1699 C CA . CYS A 1 121 ? 22.666 -38.932 7.454 1.00 20.86 106 CYS A CA 1
ATOM 1700 C C . CYS A 1 121 ? 22.625 -40.403 7.041 1.00 21.32 106 CYS A C 1
ATOM 1701 O O . CYS A 1 121 ? 23.204 -40.767 6.008 1.00 23.18 106 CYS A O 1
ATOM 1709 N N . PRO A 1 122 ? 21.964 -41.278 7.813 1.00 20.89 107 PRO A N 1
ATOM 1710 C CA . PRO A 1 122 ? 21.960 -42.712 7.462 1.00 15.18 107 PRO A CA 1
ATOM 1711 C C . PRO A 1 122 ? 21.094 -43.040 6.254 1.00 28.31 107 PRO A C 1
ATOM 1712 O O . PRO A 1 122 ? 21.082 -44.193 5.797 1.00 22.56 107 PRO A O 1
ATOM 1723 N N . LEU A 1 123 ? 20.373 -42.065 5.725 1.00 19.72 108 LEU A N 1
ATOM 1724 C CA . LEU A 1 123 ? 19.521 -42.266 4.567 1.00 22.34 108 LEU A CA 1
ATOM 1725 C C . LEU A 1 123 ? 20.368 -42.097 3.313 1.00 19.76 108 LEU A C 1
ATOM 1726 O O . LEU A 1 123 ? 21.150 -41.148 3.210 1.00 28.95 108 LEU A O 1
ATOM 1742 N N . SER A 1 124 ? 20.254 -43.053 2.389 1.00 18.99 109 SER A N 1
ATOM 1743 C CA . SER A 1 124 ? 20.973 -43.026 1.120 1.00 21.13 109 SER A CA 1
ATOM 1744 C C . SER A 1 124 ? 20.096 -42.676 -0.071 1.00 18.23 109 SER A C 1
ATOM 1745 O O . SER A 1 124 ? 20.593 -42.103 -1.045 1.00 14.79 109 SER A O 1
ATOM 1753 N N . HIS A 1 125 ? 18.816 -43.026 -0.027 1.00 15.65 110 HIS A N 1
ATOM 1754 C CA . HIS A 1 125 ? 17.899 -42.762 -1.124 1.00 17.57 110 HIS A CA 1
ATOM 1755 C C . HIS A 1 125 ? 16.595 -42.242 -0.542 1.00 12.67 110 HIS A C 1
ATOM 1756 O O . HIS A 1 125 ? 16.069 -42.816 0.411 1.00 15.00 110 HIS A O 1
ATOM 1770 N N . LEU A 1 126 ? 16.094 -41.148 -1.099 1.00 16.99 111 LEU A N 1
ATOM 1771 C CA . LEU A 1 126 ? 14.768 -40.627 -0.780 1.00 14.22 111 LEU A CA 1
ATOM 1772 C C . LEU A 1 126 ? 13.931 -40.713 -2.050 1.00 10.10 111 LEU A C 1
ATOM 1773 O O . LEU A 1 126 ? 14.181 -39.987 -3.017 1.00 12.65 111 LEU A O 1
ATOM 1789 N N . ILE A 1 127 ? 12.964 -41.622 -2.060 1.00 11.90 112 ILE A N 1
ATOM 1790 C CA . ILE A 1 127 ? 12.051 -41.792 -3.184 1.00 12.10 112 ILE A CA 1
ATOM 1791 C C . ILE A 1 127 ? 10.675 -41.322 -2.734 1.00 11.12 112 ILE A C 1
ATOM 1792 O O . ILE A 1 127 ? 9.981 -42.017 -1.986 1.00 8.45 112 ILE A O 1
ATOM 1808 N N . MET A 1 128 ? 10.265 -40.148 -3.197 1.00 9.08 113 MET A N 1
ATOM 1809 C CA . MET A 1 128 ? 9.002 -39.555 -2.785 1.00 8.92 113 MET A CA 1
ATOM 1810 C C . MET A 1 128 ? 7.957 -39.777 -3.868 1.00 8.36 113 MET A C 1
ATOM 1811 O O . MET A 1 128 ? 8.158 -39.386 -5.021 1.00 10.34 113 MET A O 1
ATOM 1825 N N . LEU A 1 129 ? 6.860 -40.416 -3.489 1.00 7.17 114 LEU A N 1
ATOM 1826 C CA . LEU A 1 129 ? 5.735 -40.687 -4.372 1.00 7.69 114 LEU A CA 1
ATOM 1827 C C . LEU A 1 129 ? 4.605 -39.712 -4.057 1.00 9.97 114 LEU A C 1
ATOM 1828 O O . LEU A 1 129 ? 4.121 -39.662 -2.919 1.00 7.97 114 LEU A O 1
ATOM 1844 N N . ALA A 1 130 ? 4.197 -38.939 -5.057 1.00 7.47 115 ALA A N 1
ATOM 1845 C CA . ALA A 1 130 ? 3.143 -37.933 -4.942 1.00 7.00 115 ALA A CA 1
ATOM 1846 C C . ALA A 1 130 ? 3.241 -37.198 -3.600 1.00 10.56 115 ALA A C 1
ATOM 1847 O O . ALA A 1 130 ? 2.273 -37.172 -2.833 1.00 7.87 115 ALA A O 1
ATOM 1854 N N . PRO A 1 131 ? 4.394 -36.609 -3.287 1.00 11.54 116 PRO A N 1
ATOM 1855 C CA . PRO A 1 131 ? 4.538 -35.897 -2.013 1.00 10.75 116 PRO A CA 1
ATOM 1856 C C . PRO A 1 131 ? 3.903 -34.522 -2.058 1.00 8.06 116 PRO A C 1
ATOM 1857 O O . PRO A 1 131 ? 4.011 -33.796 -3.051 1.00 8.57 116 PRO A O 1
ATOM 1868 N N . ALA A 1 132 ? 3.272 -34.149 -0.941 1.00 10.83 117 ALA A N 1
ATOM 1869 C CA . ALA A 1 132 ? 2.688 -32.818 -0.774 1.00 10.84 117 ALA A CA 1
ATOM 1870 C C . ALA A 1 132 ? 3.752 -31.800 -0.338 1.00 9.90 117 ALA A C 1
ATOM 1871 O O . ALA A 1 132 ? 3.622 -31.084 0.658 1.00 12.91 117 ALA A O 1
ATOM 1878 N N . ASN A 1 133 ? 4.825 -31.728 -1.122 1.00 7.60 118 ASN A N 1
ATOM 1879 C CA . ASN A 1 133 ? 5.984 -30.936 -0.728 1.00 10.33 118 ASN A CA 1
ATOM 1880 C C . ASN A 1 133 ? 5.646 -29.456 -0.606 1.00 8.50 118 ASN A C 1
ATOM 1881 O O . ASN A 1 133 ? 6.197 -28.760 0.257 1.00 10.32 118 ASN A O 1
ATOM 1892 N N . HIS A 1 134 ? 4.738 -28.955 -1.434 1.00 7.80 119 HIS A N 1
ATOM 1893 C CA . HIS A 1 134 ? 4.286 -27.575 -1.326 1.00 5.12 119 HIS A CA 1
ATOM 1894 C C . HIS A 1 134 ? 2.820 -27.488 -0.924 1.00 8.74 119 HIS A C 1
ATOM 1895 O O . HIS A 1 134 ? 2.184 -26.451 -1.137 1.00 7.62 119 HIS A O 1
ATOM 1910 N N . GLY A 1 135 ? 2.272 -28.553 -0.344 1.00 7.76 120 GLY A N 1
ATOM 1911 C CA . GLY A 1 135 ? 0.935 -28.516 0.215 1.00 7.71 120 GLY A CA 1
ATOM 1912 C C . GLY A 1 135 ? -0.101 -29.186 -0.670 1.00 7.16 120 GLY A C 1
ATOM 1913 O O . GLY A 1 135 ? 0.175 -29.662 -1.775 1.00 8.28 120 GLY A O 1
ATOM 1917 N N . SER A 1 136 ? -1.318 -29.237 -0.124 1.00 5.78 121 SER A N 1
ATOM 1918 C CA . SER A 1 136 ? -2.514 -29.751 -0.780 1.00 7.68 121 SER A CA 1
ATOM 1919 C C . SER A 1 136 ? -3.628 -28.713 -0.694 1.00 6.03 121 SER A C 1
ATOM 1920 O O . SER A 1 136 ? -3.893 -28.178 0.384 1.00 6.39 121 SER A O 1
ATOM 1928 N N . ALA A 1 137 ? -4.305 -28.456 -1.814 1.00 6.42 122 ALA A N 1
ATOM 1929 C CA . ALA A 1 137 ? -5.417 -27.510 -1.796 1.00 8.80 122 ALA A CA 1
ATOM 1930 C C . ALA A 1 137 ? -6.564 -28.005 -0.939 1.00 9.82 122 ALA A C 1
ATOM 1931 O O . ALA A 1 137 ? -7.382 -27.193 -0.487 1.00 8.30 122 ALA A O 1
ATOM 1938 N N . LEU A 1 138 ? -6.621 -29.315 -0.687 1.00 5.26 123 LEU A N 1
ATOM 1939 C CA . LEU A 1 138 ? -7.712 -29.926 0.040 1.00 9.61 123 LEU A CA 1
ATOM 1940 C C . LEU A 1 138 ? -7.634 -29.681 1.542 1.00 17.54 123 LEU A C 1
ATOM 1941 O O . LEU A 1 138 ? -8.659 -29.801 2.225 1.00 7.96 123 LEU A O 1
ATOM 1957 N N . ALA A 1 139 ? -6.441 -29.374 2.068 1.00 6.85 124 ALA A N 1
ATOM 1958 C CA . ALA A 1 139 ? -6.267 -29.255 3.516 1.00 7.21 124 ALA A CA 1
ATOM 1959 C C . ALA A 1 139 ? -7.138 -28.149 4.094 1.00 8.31 124 ALA A C 1
ATOM 1960 O O . ALA A 1 139 ? -7.733 -28.307 5.161 1.00 9.80 124 ALA A O 1
ATOM 1967 N N . GLN A 1 140 ? -7.254 -27.033 3.396 1.00 15.36 125 GLN A N 1
ATOM 1968 C CA . GLN A 1 140 ? -8.090 -25.964 3.923 1.00 17.40 125 GLN A CA 1
ATOM 1969 C C . GLN A 1 140 ? -9.527 -26.428 4.145 1.00 17.91 125 GLN A C 1
ATOM 1970 O O . GLN A 1 140 ? -10.195 -25.953 5.073 1.00 18.25 125 GLN A O 1
ATOM 1984 N N . LEU A 1 141 ? -10.013 -27.380 3.342 1.00 12.71 126 LEU A N 1
ATOM 1985 C CA . LEU A 1 141 ? -11.364 -27.884 3.555 1.00 17.37 126 LEU A CA 1
ATOM 1986 C C . LEU A 1 141 ? -11.565 -28.448 4.960 1.00 22.10 126 LEU A C 1
ATOM 1987 O O . LEU A 1 141 ? -12.715 -28.653 5.365 1.00 27.56 126 LEU A O 1
ATOM 2003 N N . GLY A 1 142 ? -10.480 -28.712 5.711 1.00 37.00 127 GLY A N 1
ATOM 2004 C CA . GLY A 1 142 ? -10.572 -28.994 7.136 1.00 24.35 127 GLY A CA 1
ATOM 2005 C C . GLY A 1 142 ? -10.963 -30.425 7.467 1.00 32.99 127 GLY A C 1
ATOM 2006 O O . GLY A 1 142 ? -11.218 -31.261 6.602 1.00 38.15 127 GLY A O 1
ATOM 2010 N N . LYS A 1 143 ? -11.050 -30.687 8.776 1.00 47.08 128 LYS A N 1
ATOM 2011 C CA . LYS A 1 143 ? -11.174 -32.057 9.275 1.00 48.55 128 LYS A CA 1
ATOM 2012 C C . LYS A 1 143 ? -12.532 -32.665 8.934 1.00 45.50 128 LYS A C 1
ATOM 2013 O O . LYS A 1 143 ? -12.607 -33.727 8.307 1.00 34.87 128 LY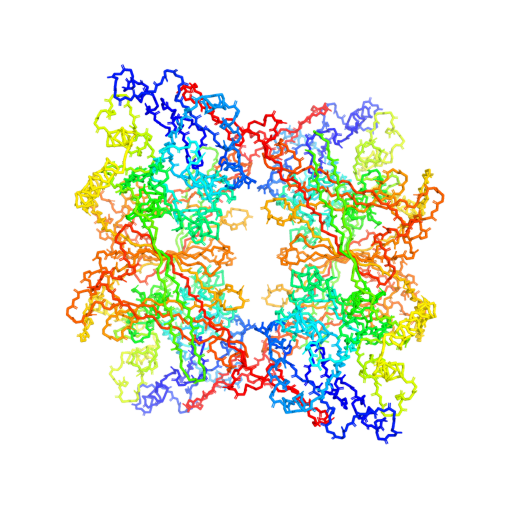S A O 1
ATOM 2032 N N . SER A 1 144 ? -13.618 -32.016 9.359 1.00 33.89 129 SER A N 1
ATOM 2033 C CA . SER A 1 144 ? -14.947 -32.592 9.174 1.00 50.37 129 SER A CA 1
ATOM 2034 C C . SER A 1 144 ? -15.223 -32.900 7.707 1.00 48.82 129 SER A C 1
ATOM 2035 O O . SER A 1 144 ? -15.683 -33.997 7.366 1.00 39.56 129 SER A O 1
ATOM 2043 N N . ARG A 1 145 ? -14.958 -31.936 6.819 1.00 34.15 130 ARG A N 1
ATOM 2044 C CA . ARG A 1 145 ? -15.224 -32.157 5.398 1.00 42.39 130 ARG A CA 1
ATOM 2045 C C . ARG A 1 145 ? -14.334 -33.252 4.809 1.00 37.98 130 ARG A C 1
ATOM 2046 O O . ARG A 1 145 ? -14.766 -33.997 3.922 1.00 33.88 130 ARG A O 1
ATOM 2067 N N . LEU A 1 146 ? -13.080 -33.352 5.259 1.00 32.24 131 LEU A N 1
ATOM 2068 C CA . LEU A 1 146 ? -12.151 -34.256 4.589 1.00 36.16 131 LEU A CA 1
ATOM 2069 C C . LEU A 1 146 ? -12.426 -35.710 4.950 1.00 35.99 131 LEU A C 1
ATOM 2070 O O . LEU A 1 146 ? -12.263 -36.600 4.104 1.00 32.39 131 LEU A O 1
ATOM 2086 N N . GLY A 1 147 ? -12.852 -35.972 6.187 1.00 27.58 132 GLY A N 1
ATOM 2087 C CA . GLY A 1 147 ? -13.176 -37.330 6.579 1.00 40.21 132 GLY A CA 1
ATOM 2088 C C . GLY A 1 147 ? -14.419 -37.873 5.911 1.00 44.72 132 GLY A C 1
ATOM 2089 O O . GLY A 1 147 ? -14.603 -39.094 5.863 1.00 50.40 132 GLY A O 1
ATOM 2093 N N . ARG A 1 148 ? -15.281 -36.994 5.394 1.00 47.93 133 ARG A N 1
ATOM 2094 C CA . ARG A 1 148 ? -16.478 -37.446 4.692 1.00 66.41 133 ARG A CA 1
ATOM 2095 C C . ARG A 1 148 ? -16.190 -37.772 3.232 1.00 72.22 133 ARG A C 1
ATOM 2096 O O . ARG A 1 148 ? -16.919 -38.565 2.624 1.00 90.34 133 ARG A O 1
ATOM 2117 N N . ILE A 1 149 ? -15.149 -37.177 2.658 1.00 54.36 134 ILE A N 1
ATOM 2118 C CA . ILE A 1 149 ? -14.738 -37.497 1.298 1.00 63.13 134 ILE A CA 1
ATOM 2119 C C . ILE A 1 149 ? -14.267 -38.951 1.249 1.00 61.56 134 ILE A C 1
ATOM 2120 O O . ILE A 1 149 ? -13.072 -39.237 1.358 1.00 50.95 134 ILE A O 1
ATOM 2136 N N . GLU A 1 157 ? -11.399 -36.937 10.374 1.00 40.94 142 GLU A N 1
ATOM 2137 C CA . GLU A 1 157 ? -10.353 -37.960 10.369 1.00 49.30 142 GLU A CA 1
ATOM 2138 C C . GLU A 1 157 ? -8.956 -37.340 10.513 1.00 37.49 142 GLU A C 1
ATOM 2139 O O . GLU A 1 157 ? -8.314 -37.505 11.554 1.00 32.71 142 GLU A O 1
ATOM 2150 N N . PRO A 1 158 ? -8.490 -36.613 9.491 1.00 40.09 143 PRO A N 1
ATOM 2151 C CA . PRO A 1 158 ? -7.115 -36.092 9.533 1.00 29.60 143 PRO A CA 1
ATOM 2152 C C . PRO A 1 158 ? -6.904 -35.143 10.704 1.00 21.38 143 PRO A C 1
ATOM 2153 O O . PRO A 1 158 ? -7.808 -34.410 11.112 1.00 28.71 143 PRO A O 1
ATOM 2164 N N . GLY A 1 159 ? -5.692 -35.186 11.255 1.00 25.31 144 GLY A N 1
ATOM 2165 C CA . GLY A 1 159 ? -5.379 -34.410 12.443 1.00 18.90 144 GLY A CA 1
ATOM 2166 C C . GLY A 1 159 ? -5.164 -32.943 12.106 1.00 19.96 144 GLY A C 1
ATOM 2167 O O . GLY A 1 159 ? -4.543 -32.594 11.101 1.00 20.31 144 GLY A O 1
ATOM 2171 N N . LYS A 1 160 ? -5.676 -32.075 12.977 1.00 15.79 145 LYS A N 1
ATOM 2172 C CA . LYS A 1 160 ? -5.741 -30.661 12.623 1.00 20.35 145 LYS A CA 1
ATOM 2173 C C . LYS A 1 160 ? -4.349 -30.074 12.426 1.00 15.96 145 LYS A C 1
ATOM 2174 O O . LYS A 1 160 ? -4.135 -29.251 11.527 1.00 14.96 145 LYS A O 1
ATOM 2193 N N . CYS A 1 161 ? -3.382 -30.492 13.248 1.00 12.78 146 CYS A N 1
ATOM 2194 C CA . CYS A 1 161 ? -2.059 -29.877 13.176 1.00 14.45 146 CYS A CA 1
ATOM 2195 C C . CYS A 1 161 ? -1.325 -30.258 11.900 1.00 14.29 146 CYS A C 1
ATOM 2196 O O . CYS A 1 161 ? -0.563 -29.446 11.358 1.00 20.15 146 CYS A O 1
ATOM 2204 N N . VAL A 1 162 ? -1.553 -31.464 11.386 1.00 9.11 147 VAL A N 1
ATOM 2205 C CA . VAL A 1 162 ? -0.958 -31.833 10.107 1.00 15.81 147 VAL A CA 1
ATOM 2206 C C . VAL A 1 162 ? -1.614 -31.059 8.964 1.00 10.58 147 VAL A C 1
ATOM 2207 O O . VAL A 1 162 ? -0.951 -30.668 7.995 1.00 12.41 147 VAL A O 1
ATOM 2220 N N . LEU A 1 163 ? -2.923 -30.834 9.053 1.00 11.98 148 LEU A N 1
ATOM 2221 C CA . LEU A 1 163 ? -3.598 -29.998 8.066 1.00 10.99 148 LEU A CA 1
ATOM 2222 C C . LEU A 1 163 ? -3.028 -28.586 8.046 1.00 11.24 148 LEU A C 1
ATOM 2223 O O . LEU A 1 163 ? -2.909 -27.975 6.981 1.00 13.70 148 LEU A O 1
ATOM 2239 N N . ASP A 1 164 ? -2.688 -28.042 9.213 1.00 13.98 149 ASP A N 1
ATOM 2240 C CA . ASP A 1 164 ? -2.050 -26.733 9.246 1.00 13.53 149 ASP A CA 1
ATOM 2241 C C . ASP A 1 164 ? -0.742 -26.738 8.466 1.00 10.60 149 ASP A C 1
ATOM 2242 O O . ASP A 1 164 ? -0.381 -25.727 7.858 1.00 8.81 149 ASP A O 1
ATOM 2251 N N . TRP A 1 165 ? -0.033 -27.869 8.453 1.00 10.90 150 TRP A N 1
ATOM 2252 C CA . TRP A 1 165 ? 1.188 -27.969 7.664 1.00 9.68 150 TRP A CA 1
ATOM 2253 C C . TRP A 1 165 ? 0.854 -28.076 6.185 1.00 7.87 150 TRP A C 1
ATOM 2254 O O . TRP A 1 165 ? 1.446 -27.390 5.348 1.00 7.41 150 TRP A O 1
ATOM 2275 N N . LEU A 1 166 ? -0.110 -28.920 5.845 1.00 7.14 151 LEU A N 1
ATOM 2276 C CA . LEU A 1 166 ? -0.406 -29.146 4.439 1.00 9.72 151 LEU A CA 1
ATOM 2277 C C . LEU A 1 166 ? -1.129 -27.980 3.773 1.00 9.72 151 LEU A C 1
ATOM 2278 O O . LEU A 1 166 ? -1.139 -27.907 2.538 1.00 7.10 151 LEU A O 1
ATOM 2294 N N . GLU A 1 167 ? -1.773 -27.101 4.544 1.00 5.96 152 GLU A N 1
ATOM 2295 C CA . GLU A 1 167 ? -2.541 -26.017 3.943 1.00 8.48 152 GLU A CA 1
ATOM 2296 C C . GLU A 1 167 ? -1.654 -25.242 2.982 1.00 14.09 152 GLU A C 1
ATOM 2297 O O . GLU A 1 167 ? -0.496 -24.960 3.288 1.00 12.14 152 GLU A O 1
ATOM 2309 N N . LEU A 1 168 ? -2.174 -24.968 1.787 1.00 7.79 153 LEU A N 1
ATOM 2310 C CA . LEU A 1 168 ? -1.444 -24.131 0.849 1.00 17.20 153 LEU A CA 1
ATOM 2311 C C . LEU A 1 168 ? -1.069 -22.823 1.528 1.00 7.59 153 LEU A C 1
ATOM 2312 O O . LEU A 1 168 ? -1.891 -22.220 2.221 1.00 9.73 153 LEU A O 1
ATOM 2328 N N . GLY A 1 169 ? 0.185 -22.409 1.347 1.00 9.71 154 GLY A N 1
ATOM 2329 C CA . GLY A 1 169 ? 0.667 -21.175 1.932 1.00 12.74 154 GLY A CA 1
ATOM 2330 C C . GLY A 1 169 ? 1.070 -21.281 3.381 1.00 12.45 154 GLY A C 1
ATOM 2331 O O . GLY A 1 169 ? 1.286 -20.251 4.022 1.00 8.22 154 GLY A O 1
ATOM 2335 N N . SER A 1 170 ? 1.166 -22.493 3.919 1.00 8.55 155 SER A N 1
ATOM 2336 C CA . SER A 1 170 ? 1.464 -22.664 5.333 1.00 10.37 155 SER A CA 1
ATOM 2337 C C . SER A 1 170 ? 2.804 -22.027 5.689 1.00 12.29 155 SER A C 1
ATOM 2338 O O . SER A 1 170 ? 3.773 -22.138 4.941 1.00 8.95 155 SER A O 1
ATOM 2346 N N . ASP A 1 171 ? 2.874 -21.409 6.869 1.00 6.97 156 ASP A N 1
ATOM 2347 C CA . ASP A 1 171 ? 4.158 -20.901 7.355 1.00 13.57 156 ASP A CA 1
ATOM 2348 C C . ASP A 1 171 ? 5.127 -22.042 7.626 1.00 9.10 156 ASP A C 1
ATOM 2349 O O . ASP A 1 171 ? 6.342 -21.876 7.492 1.00 8.73 156 ASP A O 1
ATOM 2358 N N . MET A 1 172 ? 4.616 -23.217 7.977 1.00 10.73 157 MET A N 1
ATOM 2359 C CA . MET A 1 172 ? 5.517 -24.324 8.275 1.00 9.82 157 MET A CA 1
ATOM 2360 C C . MET A 1 172 ? 6.143 -24.923 7.018 1.00 6.96 157 MET A C 1
ATOM 2361 O O . MET A 1 172 ? 7.349 -25.186 6.996 1.00 10.00 157 MET A O 1
ATOM 2375 N N . SER A 1 173 ? 5.361 -25.170 5.963 1.00 8.37 158 SER A N 1
ATOM 2376 C CA . SER A 1 173 ? 5.989 -25.685 4.749 1.00 5.93 158 SER A CA 1
ATOM 2377 C C . SER A 1 173 ? 6.920 -24.650 4.127 1.00 6.75 158 SER A C 1
ATOM 2378 O O . SER A 1 173 ? 7.977 -25.004 3.590 1.00 6.85 158 SER A O 1
ATOM 2386 N N . TRP A 1 174 ? 6.553 -23.363 4.189 1.00 7.96 159 TRP A N 1
ATOM 2387 C CA . TRP A 1 174 ? 7.438 -22.316 3.690 1.00 5.97 159 TRP A CA 1
ATOM 2388 C C . TRP A 1 174 ? 8.801 -22.425 4.358 1.00 12.98 159 TRP A C 1
ATOM 2389 O O . TRP A 1 174 ? 9.849 -22.390 3.698 1.00 12.70 159 TRP A O 1
ATOM 2410 N N . GLN A 1 175 ? 8.794 -22.582 5.680 1.00 8.91 160 GLN A N 1
ATOM 2411 C CA . GLN A 1 175 ? 10.036 -22.606 6.447 1.00 8.82 160 GLN A CA 1
ATOM 2412 C C . GLN A 1 175 ? 10.886 -23.818 6.073 1.00 9.70 160 GLN A C 1
ATOM 2413 O O . GLN A 1 175 ? 12.095 -23.691 5.846 1.00 11.38 160 GLN A O 1
ATOM 2427 N N . LEU A 1 176 ? 10.264 -24.997 5.955 1.00 9.42 161 LEU A N 1
ATOM 2428 C CA . LEU A 1 176 ? 11.022 -26.185 5.564 1.00 8.16 161 LEU A CA 1
ATOM 2429 C C . LEU A 1 176 ? 11.554 -26.048 4.143 1.00 10.66 161 LEU A C 1
ATOM 2430 O O . LEU A 1 176 ? 12.712 -26.389 3.869 1.00 9.68 161 LEU A O 1
ATOM 2446 N N . ASN A 1 177 ? 10.737 -25.539 3.226 1.00 6.52 162 ASN A N 1
ATOM 2447 C CA . ASN A 1 177 ? 11.169 -25.486 1.841 1.00 7.56 162 ASN A CA 1
ATOM 2448 C C . ASN A 1 177 ? 12.155 -24.353 1.603 1.00 15.96 162 ASN A C 1
ATOM 2449 O O . ASN A 1 177 ? 13.004 -24.454 0.713 1.00 11.99 162 ASN A O 1
ATOM 2460 N N . GLU A 1 178 ? 12.090 -23.292 2.406 1.00 12.74 163 GLU A N 1
ATOM 2461 C CA . GLU A 1 178 ? 13.143 -22.290 2.349 1.00 15.32 163 GLU A CA 1
ATOM 2462 C C . GLU A 1 178 ? 14.454 -22.866 2.863 1.00 14.56 163 GLU A C 1
ATOM 2463 O O . GLU A 1 178 ? 15.521 -22.600 2.296 1.00 13.60 163 GLU A O 1
ATOM 2475 N N . SER A 1 179 ? 14.393 -23.667 3.929 1.00 14.86 164 SER A N 1
ATOM 2476 C CA . SER A 1 179 ? 15.597 -24.330 4.423 1.00 19.60 164 SER A CA 1
ATOM 2477 C C . SER A 1 179 ? 16.196 -25.225 3.347 1.00 15.63 164 SER A C 1
ATOM 2478 O O . SER A 1 179 ? 17.423 -25.311 3.209 1.00 11.62 164 SER A O 1
ATOM 2486 N N . TRP A 1 180 ? 15.342 -25.883 2.559 1.00 16.05 165 TRP A N 1
ATOM 2487 C CA . TRP A 1 180 ? 15.813 -26.857 1.580 1.00 12.98 165 TRP A CA 1
ATOM 2488 C C . TRP A 1 180 ? 16.461 -26.204 0.374 1.00 10.59 165 TRP A C 1
ATOM 2489 O O . TRP A 1 180 ? 17.139 -26.898 -0.389 1.00 13.33 165 TRP A O 1
ATOM 2510 N N . LEU A 1 181 ? 16.292 -24.889 0.194 1.00 12.83 166 LEU A N 1
ATOM 2511 C CA . LEU A 1 181 ? 17.010 -24.192 -0.868 1.00 13.92 166 LEU A CA 1
ATOM 2512 C C . LEU A 1 181 ? 18.516 -24.405 -0.778 1.00 18.09 166 LEU A C 1
ATOM 2513 O O . LEU A 1 181 ? 19.200 -24.449 -1.806 1.00 20.90 166 LEU A O 1
ATOM 2529 N N . ASP A 1 182 ? 19.049 -24.556 0.432 1.00 13.32 167 ASP A N 1
ATOM 2530 C CA . ASP A 1 182 ? 20.477 -24.691 0.661 1.00 24.47 167 ASP A CA 1
ATOM 2531 C C . ASP A 1 182 ? 20.982 -26.128 0.595 1.00 21.11 167 ASP A C 1
ATOM 2532 O O . ASP A 1 182 ? 22.185 -26.345 0.752 1.00 22.90 167 ASP A O 1
ATOM 2541 N N . TYR A 1 183 ? 20.114 -27.107 0.382 1.00 12.01 168 TYR A N 1
ATOM 2542 C CA . TYR A 1 183 ? 20.541 -28.499 0.388 1.00 13.97 168 TYR A CA 1
ATOM 2543 C C . TYR A 1 183 ? 21.251 -28.874 -0.911 1.00 18.49 168 TYR A C 1
ATOM 2544 O O . TYR A 1 183 ? 20.950 -28.348 -1.987 1.00 18.33 168 TYR A O 1
ATOM 2562 N N . ASP A 1 184 ? 22.185 -29.827 -0.805 1.00 14.71 169 ASP A N 1
ATOM 2563 C CA . ASP A 1 184 ? 22.734 -30.525 -1.980 1.00 19.70 169 ASP A CA 1
A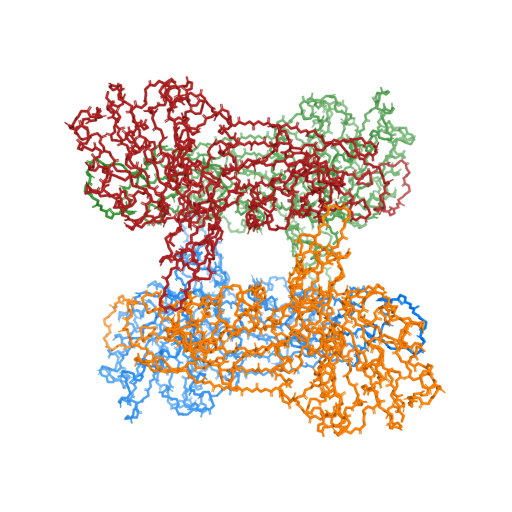TOM 2564 C C . ASP A 1 184 ? 22.849 -32.007 -1.608 1.00 15.14 169 ASP A C 1
ATOM 2565 O O . ASP A 1 184 ? 23.903 -32.499 -1.190 1.00 12.80 169 ASP A O 1
ATOM 2574 N N . CYS A 1 185 ? 21.735 -32.722 -1.747 1.00 18.24 170 CYS A N 1
ATOM 2575 C CA . CYS A 1 185 ? 21.715 -34.140 -1.410 1.00 11.13 170 CYS A CA 1
ATOM 2576 C C . CYS A 1 185 ? 22.725 -34.913 -2.248 1.00 11.80 170 CYS A C 1
ATOM 2577 O O . CYS A 1 185 ? 23.537 -35.680 -1.717 1.00 12.46 170 CYS A O 1
ATOM 2585 N N . THR A 1 186 ? 22.697 -34.714 -3.567 1.00 11.69 171 THR A N 1
ATOM 2586 C CA . THR A 1 186 ? 23.553 -35.499 -4.450 1.00 12.68 171 THR A CA 1
ATOM 2587 C C . THR A 1 186 ? 25.023 -35.370 -4.066 1.00 17.42 171 THR A C 1
ATOM 2588 O O . THR A 1 186 ? 25.754 -36.368 -4.026 1.00 13.95 171 THR A O 1
ATOM 2599 N N . ALA A 1 187 ? 25.480 -34.147 -3.796 1.00 13.33 172 ALA A N 1
ATOM 2600 C CA . ALA A 1 187 ? 26.876 -33.947 -3.437 1.00 14.26 172 ALA A CA 1
ATOM 2601 C C . ALA A 1 187 ? 27.249 -34.668 -2.153 1.00 14.69 172 ALA A C 1
ATOM 2602 O O . ALA A 1 187 ? 28.429 -34.976 -1.942 1.00 15.61 172 ALA A O 1
ATOM 2609 N N . ASN A 1 188 ? 26.275 -34.924 -1.284 1.00 14.11 173 ASN A N 1
ATOM 2610 C CA . ASN A 1 188 ? 26.512 -35.604 -0.021 1.00 14.51 173 ASN A CA 1
ATOM 2611 C C . ASN A 1 188 ? 26.218 -37.094 -0.105 1.00 15.08 173 ASN A C 1
ATOM 2612 O O . ASN A 1 188 ? 26.184 -37.765 0.927 1.00 17.60 173 ASN A O 1
ATOM 2623 N N . GLY A 1 189 ? 25.986 -37.623 -1.306 1.00 17.29 174 GLY A N 1
ATOM 2624 C CA . GLY A 1 189 ? 25.694 -39.036 -1.445 1.00 18.98 174 GLY A CA 1
ATOM 2625 C C . GLY A 1 189 ? 24.285 -39.437 -1.084 1.00 20.79 174 GLY A C 1
ATOM 2626 O O . GLY A 1 189 ? 24.034 -40.619 -0.826 1.00 18.72 174 GLY A O 1
ATOM 2630 N N . VAL A 1 190 ? 23.349 -38.496 -1.054 1.00 17.32 175 VAL A N 1
ATOM 2631 C CA . VAL A 1 190 ? 21.946 -38.795 -0.815 1.00 15.69 175 VAL A CA 1
ATOM 2632 C C . VAL A 1 190 ? 21.228 -38.590 -2.139 1.00 16.20 175 VAL A C 1
ATOM 2633 O O . VAL A 1 190 ? 21.233 -37.483 -2.696 1.00 11.48 175 VAL A O 1
ATOM 2646 N N . TYR A 1 191 ? 20.633 -39.657 -2.655 1.00 13.63 176 TYR A N 1
ATOM 2647 C CA . TYR A 1 191 ? 19.988 -39.629 -3.964 1.00 16.67 176 TYR A CA 1
ATOM 2648 C C . TYR A 1 191 ? 18.493 -39.476 -3.745 1.00 15.81 176 TYR A C 1
ATOM 2649 O O . TYR A 1 191 ? 17.845 -40.366 -3.188 1.00 15.92 176 TYR A O 1
ATOM 2667 N N . SER A 1 192 ? 17.957 -38.330 -4.152 1.00 10.80 177 SER A N 1
ATOM 2668 C CA . SER A 1 192 ? 16.565 -37.997 -3.922 1.00 9.49 177 SER A CA 1
ATOM 2669 C C . SER A 1 192 ? 15.801 -37.958 -5.236 1.00 9.45 177 SER A C 1
ATOM 2670 O O . SER A 1 192 ? 16.330 -37.517 -6.263 1.00 9.53 177 SER A O 1
ATOM 2678 N N . PHE A 1 193 ? 14.552 -38.430 -5.192 1.00 10.13 178 PHE A N 1
ATOM 2679 C CA . PHE A 1 193 ? 13.707 -38.556 -6.371 1.00 8.35 178 PHE A CA 1
ATOM 2680 C C . PHE A 1 193 ? 12.278 -38.174 -6.010 1.00 11.91 178 PHE A C 1
ATOM 2681 O O . PHE A 1 193 ? 11.808 -38.441 -4.898 1.00 13.56 178 PHE A O 1
ATOM 2698 N N . VAL A 1 194 ? 11.579 -37.569 -6.964 1.00 12.31 179 VAL A N 1
ATOM 2699 C CA . VAL A 1 194 ? 10.142 -37.357 -6.864 1.00 8.18 179 VAL A CA 1
ATOM 2700 C C . VAL A 1 194 ? 9.493 -38.003 -8.066 1.00 7.85 179 VAL A C 1
ATOM 2701 O O . VAL A 1 194 ? 9.852 -37.705 -9.211 1.00 9.03 179 VAL A O 1
ATOM 2714 N N . LEU A 1 195 ? 8.553 -38.888 -7.803 1.00 7.02 180 LEU A N 1
ATOM 2715 C CA . LEU A 1 195 ? 7.723 -39.494 -8.824 1.00 7.24 180 LEU A CA 1
ATOM 2716 C C . LEU A 1 195 ? 6.284 -39.179 -8.481 1.00 6.83 180 LEU A C 1
ATOM 2717 O O . LEU A 1 195 ? 5.909 -39.213 -7.311 1.00 7.55 180 LEU A O 1
ATOM 2733 N N . THR A 1 196 ? 5.478 -38.877 -9.490 1.00 7.00 181 THR A N 1
ATOM 2734 C CA . THR A 1 196 ? 4.068 -38.626 -9.241 1.00 6.31 181 THR A CA 1
ATOM 2735 C C . THR A 1 196 ? 3.284 -38.898 -10.510 1.00 6.44 181 THR A C 1
ATOM 2736 O O . THR A 1 196 ? 3.854 -39.172 -11.568 1.00 7.87 181 THR A O 1
ATOM 2747 N N . GLY A 1 197 ? 1.959 -38.836 -10.38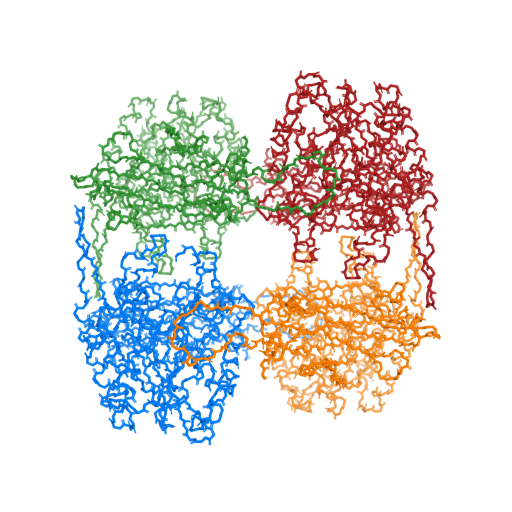1 1.00 8.45 182 GLY A N 1
ATOM 2748 C CA . GLY A 1 197 ? 1.071 -38.966 -11.511 1.00 6.46 182 GLY A CA 1
ATOM 2749 C C . GLY A 1 197 ? 0.103 -37.798 -11.546 1.00 12.30 182 GLY A C 1
ATOM 2750 O O . GLY A 1 197 ? 0.068 -36.963 -10.639 1.00 11.11 182 GLY A O 1
ATOM 2754 N N . GLN A 1 198 ? -0.691 -37.771 -12.611 1.00 9.27 183 GLN A N 1
ATOM 2755 C CA . GLN A 1 198 ? -1.640 -36.687 -12.827 1.00 12.88 183 GLN A CA 1
ATOM 2756 C C . GLN A 1 198 ? -2.943 -37.216 -13.395 1.00 10.06 183 GLN A C 1
ATOM 2757 O O . GLN A 1 198 ? -3.642 -36.503 -14.124 1.00 8.03 183 GLN A O 1
ATOM 2771 N N . LYS A 1 199 ? -3.281 -38.457 -13.060 1.00 10.16 184 LYS A N 1
ATOM 2772 C CA . LYS A 1 199 ? -4.528 -39.090 -13.454 1.00 10.79 184 LYS A CA 1
ATOM 2773 C C . LYS A 1 199 ? -5.518 -38.960 -12.308 1.00 11.70 184 LYS A C 1
ATOM 2774 O O . LYS A 1 199 ? -5.162 -39.195 -11.151 1.00 12.45 184 LYS A O 1
ATOM 2793 N N . ILE A 1 200 ? -6.754 -38.589 -12.627 1.00 9.30 185 ILE A N 1
ATOM 2794 C CA . ILE A 1 200 ? -7.839 -38.609 -11.654 1.00 11.55 185 ILE A CA 1
ATOM 2795 C C . ILE A 1 200 ? -8.470 -39.989 -11.694 1.00 10.15 185 ILE A C 1
ATOM 2796 O O . ILE A 1 200 ? -8.806 -40.488 -12.772 1.00 11.58 185 ILE A O 1
ATOM 2812 N N . ASP A 1 201 ? -8.618 -40.620 -10.531 1.00 10.91 186 ASP A N 1
ATOM 2813 C CA . ASP A 1 201 ? -9.488 -41.793 -10.436 1.00 10.86 186 ASP A CA 1
ATOM 2814 C C . ASP A 1 201 ? -10.916 -41.270 -10.350 1.00 9.86 186 ASP A C 1
ATOM 2815 O O . ASP A 1 201 ? -11.362 -40.792 -9.299 1.00 13.75 186 ASP A O 1
ATOM 2824 N N . ARG A 1 202 ? -11.631 -41.325 -11.464 1.00 12.66 187 ARG A N 1
ATOM 2825 C CA . ARG A 1 202 ? -12.879 -40.580 -11.563 1.00 16.53 187 ARG A CA 1
ATOM 2826 C C . ARG A 1 202 ? -14.022 -41.240 -10.807 1.00 17.21 187 ARG A C 1
ATOM 2827 O O . ARG A 1 202 ? -15.091 -40.634 -10.687 1.00 15.06 187 ARG A O 1
ATOM 2848 N N . GLN A 1 203 ? -13.823 -42.451 -10.276 1.00 14.57 188 GLN A N 1
ATOM 2849 C CA . GLN A 1 203 ? -14.805 -43.026 -9.362 1.00 19.80 188 GLN A CA 1
ATOM 2850 C C . GLN A 1 203 ? -14.794 -42.340 -8.003 1.00 20.19 188 GLN A C 1
ATOM 2851 O O . GLN A 1 203 ? -15.766 -42.462 -7.255 1.00 25.90 188 GLN A O 1
ATOM 2865 N N . PHE A 1 204 ? -13.723 -41.629 -7.662 1.00 19.72 189 PHE A N 1
ATOM 2866 C CA . PHE A 1 204 ? -13.597 -40.996 -6.355 1.00 26.19 189 PHE A CA 1
ATOM 2867 C C . PHE A 1 204 ? -13.677 -39.470 -6.432 1.00 25.10 189 PHE A C 1
ATOM 2868 O O . PHE A 1 204 ? -13.073 -38.763 -5.620 1.00 26.54 189 PHE A O 1
ATOM 2885 N N . TYR A 1 205 ? -14.453 -38.954 -7.375 1.00 17.03 190 TYR A N 1
ATOM 2886 C CA . TYR A 1 205 ? -14.680 -37.520 -7.486 1.00 14.75 190 TYR A CA 1
ATOM 2887 C C . TYR A 1 205 ? -15.790 -37.101 -6.538 1.00 10.00 190 TYR A C 1
ATOM 2888 O O . TYR A 1 205 ? -16.892 -37.641 -6.604 1.00 11.49 190 TYR A O 1
ATOM 2906 N N . ASP A 1 206 ? -15.498 -36.144 -5.667 1.00 12.74 191 ASP A N 1
ATOM 2907 C CA . ASP A 1 206 ? -16.482 -35.585 -4.745 1.00 11.20 191 ASP A CA 1
ATOM 2908 C C . ASP A 1 206 ? -17.115 -34.374 -5.410 1.00 13.65 191 ASP A C 1
ATOM 2909 O O . ASP A 1 206 ? -16.467 -33.333 -5.563 1.00 13.15 191 ASP A O 1
ATOM 2918 N N . ALA A 1 207 ? -18.388 -34.505 -5.788 1.00 12.07 192 ALA A N 1
ATOM 2919 C CA . ALA A 1 207 ? -18.996 -33.508 -6.660 1.00 10.52 192 ALA A CA 1
ATOM 2920 C C . ALA A 1 207 ? -19.028 -32.129 -6.015 1.00 11.82 192 ALA A C 1
ATOM 2921 O O . ALA A 1 207 ? -18.972 -31.120 -6.723 1.00 13.98 192 ALA A O 1
ATOM 2928 N N . VAL A 1 208 ? -19.116 -32.052 -4.685 1.00 9.53 193 VAL A N 1
ATOM 2929 C CA . VAL A 1 208 ? -19.189 -30.747 -4.035 1.00 12.55 193 VAL A CA 1
ATOM 2930 C C . VAL A 1 208 ? -17.813 -30.167 -3.734 1.00 13.55 193 VAL A C 1
ATOM 2931 O O . VAL A 1 208 ? -17.726 -28.999 -3.329 1.00 13.33 193 VAL A O 1
ATOM 2944 N N . ASN A 1 209 ? -16.735 -30.936 -3.930 1.00 11.48 194 ASN A N 1
ATOM 2945 C CA . ASN A 1 209 ? -15.366 -30.460 -3.734 1.00 10.50 194 ASN A CA 1
ATOM 2946 C C . ASN A 1 209 ? -14.530 -30.801 -4.971 1.00 13.26 194 ASN A C 1
ATOM 2947 O O . ASN A 1 209 ? -13.824 -31.817 -5.030 1.00 7.12 194 ASN A O 1
ATOM 2958 N N . SER A 1 210 ? -14.541 -29.875 -5.932 1.00 7.49 195 SER A N 1
ATOM 2959 C CA . SER A 1 210 ? -13.973 -30.142 -7.247 1.00 14.04 195 SER A CA 1
ATOM 2960 C C . SER A 1 210 ? -12.456 -30.220 -7.242 1.00 9.81 195 SER A C 1
ATOM 2961 O O . SER A 1 210 ? -11.877 -30.593 -8.267 1.00 9.26 195 SER A O 1
ATOM 2969 N N . TYR A 1 211 ? -11.793 -29.896 -6.130 1.00 8.64 196 TYR A N 1
ATOM 2970 C CA . TYR A 1 211 ? -10.359 -30.142 -6.064 1.00 9.44 196 TYR A CA 1
ATOM 2971 C C . TYR A 1 211 ? -10.044 -31.613 -6.260 1.00 7.99 196 TYR A C 1
ATOM 2972 O O . TYR A 1 211 ? -8.941 -31.953 -6.691 1.00 7.18 196 TYR A O 1
ATOM 2990 N N . THR A 1 212 ? -10.977 -32.502 -5.890 1.00 9.78 197 THR A N 1
ATOM 2991 C CA . THR A 1 212 ? -10.736 -33.927 -6.023 1.00 6.44 197 THR A CA 1
ATOM 2992 C C . THR A 1 212 ? -10.646 -34.376 -7.479 1.00 12.23 197 THR A C 1
ATOM 2993 O O . THR A 1 212 ? -10.314 -35.540 -7.711 1.00 12.14 197 THR A O 1
ATOM 3004 N N . GLY A 1 213 ? -10.907 -33.486 -8.449 1.00 6.72 198 GLY A N 1
ATOM 3005 C CA . GLY A 1 213 ? -10.737 -33.781 -9.865 1.00 6.46 198 GLY A CA 1
ATOM 3006 C C . GLY A 1 213 ? -9.952 -32.717 -10.615 1.00 9.26 198 GLY A C 1
ATOM 3007 O O . GLY A 1 213 ? -10.087 -32.583 -11.832 1.00 11.72 198 GLY A O 1
ATOM 3011 N N . GLU A 1 214 ? -9.108 -31.970 -9.906 1.00 12.34 199 GLU A N 1
ATOM 3012 C CA . GLU A 1 214 ? -8.474 -30.791 -10.487 1.00 10.67 199 GLU A CA 1
ATOM 3013 C C . GLU A 1 214 ? -7.422 -31.172 -11.521 1.00 9.95 199 GLU A C 1
ATOM 3014 O O . GLU A 1 214 ? -6.512 -31.957 -11.246 1.00 8.32 199 GLU A O 1
ATOM 3026 N N . SER A 1 215 ? -7.552 -30.599 -12.713 1.00 9.87 200 SER A N 1
ATOM 3027 C CA . SER A 1 215 ? -6.552 -30.782 -13.751 1.00 12.39 200 SER A CA 1
ATOM 3028 C C . SER A 1 215 ? -5.210 -30.265 -13.263 1.00 10.21 200 SER A C 1
ATOM 3029 O O . SER A 1 215 ? -5.124 -29.199 -12.645 1.00 12.35 200 SER A O 1
ATOM 3037 N N . GLY A 1 216 ? -4.158 -31.026 -13.533 1.00 5.17 201 GLY A N 1
ATOM 3038 C CA . GLY A 1 216 ? -2.847 -30.707 -13.008 1.00 10.66 201 GLY A CA 1
ATOM 3039 C C . GLY A 1 216 ? -2.541 -31.343 -11.674 1.00 11.22 201 GLY A C 1
ATOM 3040 O O . GLY A 1 216 ? -1.478 -31.061 -11.103 1.00 10.67 201 GLY A O 1
ATOM 3044 N N . SER A 1 217 ? -3.438 -32.199 -11.173 1.00 10.78 202 SER A N 1
ATOM 3045 C CA . SER A 1 217 ? -3.298 -32.912 -9.916 1.00 10.60 202 SER A CA 1
ATOM 3046 C C . SER A 1 217 ? -3.682 -34.366 -10.125 1.00 11.27 202 SER A C 1
ATOM 3047 O O . SER A 1 217 ? -4.235 -34.743 -11.158 1.00 11.38 202 SER A O 1
ATOM 3055 N N . ASN A 1 218 ? -3.389 -35.180 -9.116 1.00 9.74 203 ASN A N 1
ATOM 3056 C CA . ASN A 1 218 ? -3.810 -36.570 -9.074 1.00 7.86 203 ASN A CA 1
ATOM 3057 C C . ASN A 1 218 ? -5.034 -36.770 -8.184 1.00 8.67 203 ASN A C 1
ATOM 3058 O O . ASN A 1 218 ? -5.337 -37.907 -7.790 1.00 12.28 203 ASN A O 1
ATOM 3069 N N . GLY A 1 219 ? -5.750 -35.692 -7.881 1.00 9.83 204 GLY A N 1
ATOM 3070 C CA . GLY A 1 219 ? -6.894 -35.720 -7.001 1.00 6.15 204 GLY A CA 1
ATOM 3071 C C . GLY A 1 219 ? -6.599 -35.275 -5.586 1.00 8.99 204 GLY A C 1
ATOM 3072 O O . GLY A 1 219 ? -7.541 -34.979 -4.827 1.00 11.42 204 GLY A O 1
ATOM 3076 N N . VAL A 1 220 ? -5.324 -35.213 -5.211 1.00 5.56 205 VAL A N 1
ATOM 3077 C CA . VAL A 1 220 ? -4.941 -34.818 -3.865 1.00 9.19 205 VAL A CA 1
ATOM 3078 C C . VAL A 1 220 ? -3.825 -33.784 -3.939 1.00 9.26 205 VAL A C 1
ATOM 3079 O O . VAL A 1 220 ? -3.905 -32.737 -3.288 1.00 9.70 205 VAL A O 1
ATOM 3092 N N . VAL A 1 221 ? -2.768 -34.065 -4.706 1.00 9.38 206 VAL A N 1
ATOM 3093 C CA A VAL A 1 221 ? -1.621 -33.171 -4.818 0.39 9.19 206 VAL A CA 1
ATOM 3094 C CA B VAL A 1 221 ? -1.624 -33.166 -4.819 0.61 9.23 206 VAL A CA 1
ATOM 3095 C C . VAL A 1 221 ? -1.464 -32.718 -6.264 1.00 8.36 206 VAL A C 1
ATOM 3096 O O . VAL A 1 221 ? -1.572 -33.522 -7.197 1.00 9.98 206 VAL A O 1
ATOM 3121 N N . ARG A 1 222 ? -1.195 -31.428 -6.445 1.00 10.34 207 ARG A N 1
ATOM 3122 C CA . ARG A 1 222 ? -0.864 -30.902 -7.762 1.00 12.80 207 ARG A CA 1
ATOM 3123 C C . ARG A 1 222 ? 0.559 -31.302 -8.148 1.00 6.78 207 ARG A C 1
ATOM 3124 O O . ARG A 1 222 ? 1.473 -31.259 -7.323 1.00 6.50 207 ARG A O 1
ATOM 3145 N N . VAL A 1 223 ? 0.735 -31.724 -9.410 1.00 5.91 208 VAL A N 1
ATOM 3146 C CA . VAL A 1 223 ? 2.067 -32.084 -9.898 1.00 12.30 208 VAL A CA 1
ATOM 3147 C C . VAL A 1 223 ? 3.076 -31.009 -9.521 1.00 9.09 208 VAL A C 1
ATOM 3148 O O . VAL A 1 223 ? 4.186 -31.308 -9.057 1.00 8.29 208 VAL A O 1
ATOM 3161 N N . ALA A 1 224 ? 2.716 -29.734 -9.714 1.00 9.55 209 ALA A N 1
ATOM 3162 C CA . ALA A 1 224 ? 3.667 -28.676 -9.398 1.00 7.45 209 ALA A CA 1
ATOM 3163 C C . ALA A 1 224 ? 3.974 -28.604 -7.906 1.00 4.44 209 ALA A C 1
ATOM 3164 O O . ALA A 1 224 ? 5.059 -28.150 -7.534 1.00 9.98 209 ALA A O 1
ATOM 3171 N N . ALA A 1 225 ? 3.073 -29.068 -7.045 1.00 4.78 210 ALA A N 1
ATOM 3172 C CA . ALA A 1 225 ? 3.339 -29.081 -5.615 1.00 4.31 210 ALA A CA 1
ATOM 3173 C C . ALA A 1 225 ? 4.177 -30.278 -5.164 1.00 9.98 210 ALA A C 1
ATOM 3174 O O . ALA A 1 225 ? 4.647 -30.276 -4.020 1.00 9.31 210 ALA A O 1
ATOM 3181 N N . THR A 1 226 ? 4.394 -31.288 -6.025 1.00 5.04 211 THR A N 1
ATOM 3182 C CA . THR A 1 226 ? 5.277 -32.392 -5.676 1.00 4.93 211 THR A CA 1
ATOM 3183 C C . THR A 1 226 ? 6.741 -32.057 -5.928 1.00 8.32 211 THR A C 1
ATOM 3184 O O . THR A 1 226 ? 7.621 -32.628 -5.275 1.00 9.86 211 THR A O 1
ATOM 3195 N N . ASN A 1 227 ? 7.003 -31.121 -6.831 1.00 12.06 212 ASN A N 1
ATOM 3196 C CA . ASN A 1 227 ? 8.315 -30.936 -7.438 1.00 10.11 212 ASN A CA 1
ATOM 3197 C C . ASN A 1 227 ? 9.262 -30.246 -6.462 1.00 11.10 212 ASN A C 1
ATOM 3198 O O . ASN A 1 227 ? 8.978 -29.135 -5.996 1.00 7.62 212 ASN A O 1
ATOM 3209 N N . MET A 1 228 ? 10.400 -30.877 -6.183 1.00 6.39 213 MET A N 1
ATOM 3210 C CA . MET A 1 228 ? 11.447 -30.254 -5.378 1.00 10.29 213 MET A CA 1
ATOM 3211 C C . MET A 1 228 ? 12.403 -29.391 -6.195 1.00 11.75 213 MET A C 1
ATOM 3212 O O . MET A 1 228 ? 13.392 -28.903 -5.642 1.00 10.18 213 MET A O 1
ATOM 3226 N N . ASN A 1 229 ? 12.151 -29.211 -7.491 1.00 6.24 214 ASN A N 1
ATOM 3227 C CA . ASN A 1 229 ? 12.838 -28.199 -8.296 1.00 9.04 214 ASN A CA 1
ATOM 3228 C C . ASN A 1 229 ? 11.966 -26.950 -8.227 1.00 6.68 214 ASN A C 1
ATOM 3229 O O . ASN A 1 229 ? 10.917 -26.879 -8.870 1.00 10.82 214 ASN A O 1
ATOM 3240 N N . TYR A 1 230 ? 12.353 -25.987 -7.393 1.00 11.25 215 TYR A N 1
ATOM 3241 C CA . TYR A 1 230 ? 11.597 -24.749 -7.283 1.00 7.94 215 TYR A CA 1
ATOM 3242 C C . TYR A 1 230 ? 12.567 -23.596 -7.058 1.00 12.12 215 TYR A C 1
ATOM 3243 O O . TYR A 1 230 ? 13.761 -23.799 -6.827 1.00 12.38 215 TYR A O 1
ATOM 3261 N N . SER A 1 231 ? 12.045 -22.372 -7.173 1.00 8.86 216 SER A N 1
ATOM 3262 C CA . SER A 1 231 ? 12.801 -21.154 -6.912 1.00 13.14 216 SER A CA 1
ATOM 3263 C C . SER A 1 231 ? 12.130 -20.341 -5.814 1.00 13.52 216 SER A C 1
ATOM 3264 O O . SER A 1 231 ? 10.918 -20.429 -5.608 1.00 13.26 216 SER A O 1
ATOM 3272 N N . LEU A 1 232 ? 12.934 -19.553 -5.108 1.00 11.78 217 LEU A N 1
ATOM 3273 C CA . LEU A 1 232 ? 12.446 -18.494 -4.236 1.00 11.48 217 LEU A CA 1
ATOM 3274 C C . LEU A 1 232 ? 12.875 -17.156 -4.828 1.00 12.61 217 LEU A C 1
ATOM 3275 O O . LEU A 1 232 ? 14.073 -16.901 -4.991 1.00 18.11 217 LEU A O 1
ATOM 3291 N N . LEU A 1 233 ? 11.896 -16.315 -5.147 1.00 13.08 218 LEU A N 1
ATOM 3292 C CA . LEU A 1 233 ? 12.113 -14.997 -5.732 1.00 11.78 218 LEU A CA 1
ATOM 3293 C C . LEU A 1 233 ? 11.775 -13.964 -4.670 1.00 15.42 218 LEU A C 1
ATOM 3294 O O . LEU A 1 233 ? 10.640 -13.920 -4.183 1.00 9.83 218 LEU A O 1
ATOM 3310 N N . LYS A 1 234 ? 12.762 -13.166 -4.290 1.00 14.99 219 LYS A N 1
ATOM 3311 C CA . LYS A 1 234 ? 12.570 -12.091 -3.328 1.00 10.48 219 LYS A CA 1
ATOM 3312 C C . LYS A 1 234 ? 12.491 -10.778 -4.086 1.00 10.70 219 LYS A C 1
ATOM 3313 O O . LYS A 1 234 ? 13.351 -10.485 -4.923 1.00 12.65 219 LYS A O 1
ATOM 3332 N N . LEU A 1 235 ? 11.439 -10.014 -3.824 1.00 9.58 220 LEU A N 1
ATOM 3333 C CA . LEU A 1 235 ? 11.269 -8.682 -4.385 1.00 14.17 220 LEU A CA 1
ATOM 3334 C C . LEU A 1 235 ? 11.191 -7.714 -3.214 1.00 15.78 220 LEU A C 1
ATOM 3335 O O . LEU A 1 235 ? 10.231 -7.754 -2.436 1.00 18.11 220 LEU A O 1
ATOM 3351 N N . HIS A 1 236 ? 12.211 -6.874 -3.069 1.00 14.45 221 HIS A N 1
ATOM 3352 C CA . HIS A 1 236 ? 12.270 -5.879 -2.009 1.00 16.09 221 HIS A CA 1
ATOM 3353 C C . HIS A 1 236 ? 12.130 -4.487 -2.604 1.00 12.74 221 HIS A C 1
ATOM 3354 O O . HIS A 1 236 ? 12.876 -4.112 -3.516 1.00 12.39 221 HIS A O 1
ATOM 3368 N N . GLN A 1 237 ? 11.187 -3.724 -2.061 1.00 13.24 222 GLN A N 1
ATOM 3369 C CA . GLN A 1 237 ? 10.943 -2.349 -2.473 1.00 11.23 222 GLN A CA 1
ATOM 3370 C C . GLN A 1 237 ? 12.003 -1.427 -1.884 1.00 15.20 222 GLN A C 1
ATOM 3371 O O . GLN A 1 237 ? 12.292 -1.476 -0.683 1.00 17.70 222 GLN A O 1
ATOM 3385 N N . GLU A 1 238 ? 12.569 -0.573 -2.725 1.00 19.18 223 GLU A N 1
ATOM 3386 C CA . GLU A 1 238 ? 13.480 0.471 -2.287 1.00 28.09 223 GLU A CA 1
ATOM 3387 C C . GLU A 1 238 ? 12.934 1.824 -2.726 1.00 40.75 223 GLU A C 1
ATOM 3388 O O . GLU A 1 238 ? 11.933 1.916 -3.445 1.00 31.51 223 GLU A O 1
ATOM 3400 N N . GLY A 1 239 ? 13.595 2.881 -2.270 1.00 49.32 224 GLY A N 1
ATOM 3401 C CA . GLY A 1 239 ? 13.213 4.234 -2.626 1.00 47.44 224 GLY A CA 1
ATOM 3402 C C . GLY A 1 239 ? 13.074 5.136 -1.421 1.00 48.85 224 GLY A C 1
ATOM 3403 O O . GLY A 1 239 ? 13.935 5.978 -1.183 1.00 57.42 224 GLY A O 1
ATOM 3407 N N . GLU A 1 243 ? 10.655 7.755 -6.217 1.00 54.38 228 GLU A N 1
ATOM 3408 C CA . GLU A 1 243 ? 9.803 6.739 -6.828 1.00 69.76 228 GLU A CA 1
ATOM 3409 C C . GLU A 1 243 ? 10.223 5.334 -6.399 1.00 70.06 228 GLU A C 1
ATOM 3410 O O . GLU A 1 243 ? 11.398 5.094 -6.109 1.00 65.38 228 GLU A O 1
ATOM 3421 N N . SER A 1 244 ? 9.257 4.415 -6.367 1.00 52.09 229 SER A N 1
ATOM 3422 C CA . SER A 1 244 ? 9.520 3.054 -5.916 1.00 39.89 229 SER A CA 1
ATOM 3423 C C . SER A 1 244 ? 10.400 2.296 -6.902 1.00 47.21 229 SER A C 1
ATOM 3424 O O . SER A 1 244 ? 10.215 2.373 -8.122 1.00 43.18 229 SER A O 1
ATOM 3432 N N . LEU A 1 245 ? 11.351 1.544 -6.353 1.00 44.39 230 LEU A N 1
ATOM 3433 C CA . LEU A 1 245 ? 12.210 0.647 -7.109 1.00 44.47 230 LEU A CA 1
ATOM 3434 C C . LEU A 1 245 ? 12.139 -0.736 -6.478 1.00 40.89 230 LEU A C 1
ATOM 3435 O O . LEU A 1 245 ? 11.715 -0.897 -5.331 1.00 32.92 230 LEU A O 1
ATOM 3451 N N . VAL A 1 246 ? 12.565 -1.739 -7.236 1.00 25.72 231 VAL A N 1
ATOM 3452 C CA . VAL A 1 246 ? 12.451 -3.129 -6.826 1.00 16.02 231 VAL A CA 1
ATOM 3453 C C . VAL A 1 246 ? 13.782 -3.817 -7.070 1.00 18.90 231 VAL A C 1
ATOM 3454 O O . VAL A 1 246 ? 14.320 -3.761 -8.181 1.00 20.37 231 VAL A O 1
ATOM 3467 N N . VAL A 1 247 ? 14.307 -4.459 -6.036 1.00 16.31 232 VAL A N 1
ATOM 3468 C CA . VAL A 1 247 ? 15.483 -5.315 -6.139 1.00 18.43 232 VAL A CA 1
ATOM 3469 C C . VAL A 1 247 ? 14.995 -6.755 -6.124 1.00 17.70 232 VAL A C 1
ATOM 3470 O O . VAL A 1 247 ? 14.208 -7.144 -5.251 1.00 13.65 232 VAL A O 1
ATOM 3483 N N . ALA A 1 248 ? 15.436 -7.544 -7.091 1.00 11.05 233 ALA A N 1
ATOM 3484 C CA . ALA A 1 248 ? 15.012 -8.929 -7.176 1.00 15.28 233 ALA A CA 1
ATOM 3485 C C . ALA A 1 248 ? 16.214 -9.846 -7.020 1.00 16.34 233 ALA A C 1
ATOM 3486 O O . ALA A 1 248 ? 17.342 -9.521 -7.419 1.00 15.38 233 ALA A O 1
ATOM 3493 N N . LYS A 1 249 ? 15.954 -10.990 -6.400 1.00 18.77 234 LYS A N 1
ATOM 3494 C CA . LYS A 1 249 ? 16.974 -12.003 -6.169 1.00 21.59 234 LYS A CA 1
ATOM 3495 C C . LYS A 1 249 ? 16.280 -13.351 -6.212 1.00 20.88 234 LYS A C 1
ATOM 3496 O O . LYS A 1 249 ? 15.391 -13.597 -5.397 1.00 19.16 234 LYS A O 1
ATOM 3515 N N . MET A 1 250 ? 16.677 -14.218 -7.143 1.00 20.94 235 MET A N 1
ATOM 3516 C CA . MET A 1 250 ? 16.084 -15.541 -7.267 1.00 17.62 235 MET A CA 1
ATOM 3517 C C . MET A 1 250 ? 17.124 -16.597 -6.933 1.00 16.49 235 MET A C 1
ATOM 3518 O O . MET A 1 250 ? 18.236 -16.573 -7.468 1.00 23.24 235 MET A O 1
ATOM 3532 N N . THR A 1 251 ? 16.763 -17.506 -6.033 1.00 21.13 236 THR A N 1
ATOM 3533 C CA . THR A 1 251 ? 17.581 -18.651 -5.664 1.00 19.32 236 THR A CA 1
ATOM 3534 C C . THR A 1 251 ? 16.785 -19.919 -5.953 1.00 21.68 236 THR A C 1
ATOM 3535 O O . THR A 1 251 ? 15.553 -19.926 -5.906 1.00 17.31 236 THR A O 1
ATOM 3546 N N . ARG A 1 252 ? 17.488 -20.992 -6.270 1.00 21.84 237 ARG A N 1
ATOM 3547 C CA . ARG A 1 252 ? 16.836 -22.182 -6.793 1.00 13.94 237 ARG A CA 1
ATOM 3548 C C . ARG A 1 252 ? 17.405 -23.424 -6.128 1.00 12.60 237 ARG A C 1
ATOM 3549 O O . ARG A 1 252 ? 18.600 -23.484 -5.843 1.00 14.43 237 ARG A O 1
ATOM 3570 N N . THR A 1 253 ? 16.554 -24.415 -5.878 1.00 11.92 238 THR A N 1
ATOM 3571 C CA . THR A 1 253 ? 17.065 -25.667 -5.338 1.00 10.42 238 THR A CA 1
ATOM 3572 C C . THR A 1 253 ? 18.028 -26.320 -6.322 1.00 17.86 238 THR A C 1
ATOM 3573 O O . THR A 1 253 ? 18.084 -25.974 -7.507 1.00 17.80 238 THR A O 1
ATOM 3584 N N . GLN A 1 254 ? 18.812 -27.261 -5.803 1.00 18.87 239 GLN A N 1
ATOM 3585 C CA . GLN A 1 254 ? 19.644 -28.092 -6.649 1.00 12.90 239 GLN A CA 1
ATOM 3586 C C . GLN A 1 254 ? 18.778 -29.062 -7.449 1.00 18.16 239 GLN A C 1
ATOM 3587 O O . GLN A 1 254 ? 17.700 -29.453 -6.997 1.00 14.80 239 GLN A O 1
ATOM 3601 N N . PRO A 1 255 ? 19.250 -29.498 -8.619 1.00 16.87 240 PRO A N 1
ATOM 3602 C CA . PRO A 1 255 ? 18.457 -30.428 -9.427 1.00 19.85 240 PRO A CA 1
ATOM 3603 C C . PRO A 1 255 ? 18.088 -31.673 -8.639 1.00 13.66 240 PRO A C 1
ATOM 3604 O O . PRO A 1 255 ? 18.916 -32.258 -7.945 1.00 16.31 240 PRO A O 1
ATOM 3615 N N . MET A 1 256 ? 16.829 -32.071 -8.748 1.00 12.16 241 MET A N 1
ATOM 3616 C CA . MET A 1 256 ? 16.363 -33.329 -8.192 1.00 11.04 241 MET A CA 1
ATOM 3617 C C . MET A 1 256 ? 15.593 -34.071 -9.268 1.00 13.62 241 MET A C 1
ATOM 3618 O O . MET A 1 256 ? 14.811 -33.469 -10.010 1.00 10.66 241 MET A O 1
ATOM 3632 N N . ALA A 1 257 ? 15.825 -35.376 -9.344 1.00 12.92 242 ALA A N 1
ATOM 3633 C CA . ALA A 1 257 ? 15.087 -36.224 -10.264 1.00 9.46 242 ALA A CA 1
ATOM 3634 C C . ALA A 1 257 ? 13.589 -36.013 -10.102 1.00 14.93 242 ALA A C 1
ATOM 3635 O O . ALA A 1 257 ? 13.067 -36.023 -8.987 1.00 8.10 242 ALA A O 1
ATOM 3642 N N . PHE A 1 258 ? 12.902 -35.808 -11.227 1.00 11.60 243 PHE A N 1
ATOM 3643 C CA . PHE A 1 258 ? 11.473 -35.522 -11.221 1.00 10.38 243 PHE A CA 1
ATOM 3644 C C . PHE A 1 258 ? 10.813 -36.241 -12.386 1.00 15.07 243 PHE A C 1
ATOM 3645 O O . PHE A 1 258 ? 11.148 -35.986 -13.547 1.00 12.63 243 PHE A O 1
ATOM 3662 N N . GLY A 1 259 ? 9.881 -37.139 -12.077 1.00 12.10 244 GLY A N 1
ATOM 3663 C CA . GLY A 1 259 ? 9.171 -37.847 -13.117 1.00 11.29 244 GLY A CA 1
ATOM 3664 C C . GLY A 1 259 ? 7.671 -37.864 -12.911 1.00 11.95 244 GLY A C 1
ATOM 3665 O O . GLY A 1 259 ? 7.200 -38.153 -11.813 1.00 11.93 244 GLY A O 1
ATOM 3669 N N . VAL A 1 260 ? 6.913 -37.553 -13.957 1.00 10.23 245 VAL A N 1
ATOM 3670 C CA . VAL A 1 260 ? 5.461 -37.692 -13.955 1.00 11.89 245 VAL A CA 1
ATOM 3671 C C . VAL A 1 260 ? 5.154 -38.966 -14.726 1.00 11.48 245 VAL A C 1
ATOM 3672 O O . VAL A 1 260 ? 5.354 -39.030 -15.944 1.00 12.99 245 VAL A O 1
ATOM 3685 N N . LEU A 1 261 ? 4.696 -40.014 -13.993 1.00 10.31 246 LEU A N 1
ATOM 3686 C CA . LEU A 1 261 ? 4.417 -41.325 -14.553 1.00 16.26 246 LEU A CA 1
ATOM 3687 C C . LEU A 1 261 ? 3.002 -41.402 -15.121 1.00 12.86 246 LEU A C 1
ATOM 3688 O O . LEU A 1 261 ? 2.077 -40.778 -14.592 1.00 8.82 246 LEU A O 1
ATOM 3704 N N . PRO A 1 262 ? 2.804 -42.196 -16.175 1.00 15.18 247 PRO A N 1
ATOM 3705 C CA . PRO A 1 262 ? 1.484 -42.266 -16.812 1.00 16.40 247 PRO A CA 1
ATOM 3706 C C . PRO A 1 262 ? 0.478 -43.114 -16.048 1.00 14.17 247 PRO A C 1
ATOM 3707 O O . PRO A 1 262 ? 0.821 -44.142 -15.459 1.00 15.77 247 PRO A O 1
ATOM 3718 N N . GLY A 1 263 ? -0.783 -42.667 -16.087 1.00 14.45 248 GLY A N 1
ATOM 3719 C CA . GLY A 1 263 ? -1.930 -43.467 -15.694 1.00 16.22 248 GLY A CA 1
ATOM 3720 C C . GLY A 1 263 ? -2.146 -43.657 -14.214 1.00 11.76 248 GLY A C 1
ATOM 3721 O O . GLY A 1 263 ? -2.845 -44.600 -13.824 1.00 15.92 248 GLY A O 1
ATOM 3725 N N . LEU A 1 264 ? -1.601 -42.782 -13.372 1.00 15.52 249 LEU A N 1
ATOM 3726 C CA . LEU A 1 264 ? -1.555 -43.026 -11.936 1.00 9.31 249 LEU A CA 1
ATOM 3727 C C . LEU A 1 264 ? -2.163 -41.871 -11.153 1.00 15.24 249 LEU A C 1
ATOM 3728 O O . LEU A 1 264 ? -1.810 -40.700 -11.369 1.00 10.76 249 LEU A O 1
ATOM 3744 N N . SER A 1 265 ? -3.052 -42.220 -10.222 1.00 7.53 250 SER A N 1
ATOM 3745 C CA . SER A 1 265 ? -3.711 -41.296 -9.316 1.00 7.18 250 SER A CA 1
ATOM 3746 C C . SER A 1 265 ? -3.007 -41.333 -7.966 1.00 7.06 250 SER A C 1
ATOM 3747 O O . SER A 1 265 ? -1.986 -41.989 -7.790 1.00 7.22 250 SER A O 1
ATOM 3755 N N . HIS A 1 266 ? -3.560 -40.611 -6.995 1.00 10.40 251 HIS A N 1
ATOM 3756 C CA . HIS A 1 266 ? -2.948 -40.565 -5.672 1.00 9.75 251 HIS A CA 1
ATOM 3757 C C . HIS A 1 266 ? -3.151 -41.869 -4.897 1.00 7.28 251 HIS A C 1
ATOM 3758 O O . HIS A 1 266 ? -2.207 -42.380 -4.280 1.00 12.97 251 HIS A O 1
ATOM 3772 N N . SER A 1 267 ? -4.370 -42.415 -4.918 1.00 11.64 252 SER A N 1
ATOM 3773 C CA . SER A 1 267 ? -4.803 -43.461 -3.999 1.00 10.17 252 SER A CA 1
ATOM 3774 C C . SER A 1 267 ? -5.684 -44.475 -4.718 1.00 10.19 252 SER A C 1
ATOM 3775 O O . SER A 1 267 ? -6.076 -44.287 -5.871 1.00 12.53 252 SER A O 1
ATOM 3783 N N . GLY A 1 268 ? -6.018 -45.549 -4.012 1.00 15.00 253 GLY A N 1
ATOM 3784 C CA . GLY A 1 268 ? -6.964 -46.516 -4.534 1.00 12.79 253 GLY A CA 1
ATOM 3785 C C . GLY A 1 268 ? -6.296 -47.708 -5.201 1.00 14.30 253 GLY A C 1
ATOM 3786 O O . GLY A 1 268 ? -5.211 -47.608 -5.795 1.00 16.80 253 GLY A O 1
ATOM 3790 N N . LYS A 1 269 ? -6.966 -48.865 -5.114 1.00 14.53 254 LYS A N 1
ATOM 3791 C CA . LYS A 1 269 ? -6.446 -50.099 -5.695 1.00 17.65 254 LYS A CA 1
ATOM 3792 C C . LYS A 1 269 ? -6.486 -50.085 -7.220 1.00 17.51 254 LYS A C 1
ATOM 3793 O O . LYS A 1 269 ? -5.802 -50.899 -7.851 1.00 15.85 254 LYS A O 1
ATOM 3812 N N . ASN A 1 270 ? -7.260 -49.179 -7.825 1.00 20.41 255 ASN A N 1
ATOM 3813 C CA A ASN A 1 270 ? -7.386 -49.130 -9.280 0.73 20.32 255 ASN A CA 1
ATOM 3814 C CA B ASN A 1 270 ? -7.374 -49.153 -9.278 0.27 20.24 255 ASN A CA 1
ATOM 3815 C C . ASN A 1 270 ? -6.100 -48.613 -9.919 1.00 18.14 255 ASN A C 1
ATOM 3816 O O . ASN A 1 270 ? -5.401 -49.337 -10.637 1.00 17.32 255 ASN A O 1
ATOM 3837 N N . ILE A 1 271 ? -5.780 -47.343 -9.673 1.00 12.69 256 ILE A N 1
ATOM 3838 C CA . ILE A 1 271 ? -4.633 -46.710 -10.315 1.00 12.44 256 ILE A CA 1
ATOM 3839 C C . ILE A 1 271 ? -3.825 -45.886 -9.321 1.00 13.25 256 ILE A C 1
ATOM 3840 O O . ILE A 1 271 ? -3.102 -44.967 -9.714 1.00 9.78 256 ILE A O 1
ATOM 3856 N N . GLY A 1 272 ? -3.949 -46.202 -8.037 1.00 9.30 257 GLY A N 1
ATOM 3857 C CA . GLY A 1 272 ? -3.176 -45.494 -7.031 1.00 11.77 257 GLY A CA 1
ATOM 3858 C C . GLY A 1 272 ? -1.685 -45.739 -7.188 1.00 12.61 257 GLY A C 1
ATOM 3859 O O . GLY A 1 272 ? -1.232 -46.873 -7.354 1.00 12.50 257 GLY A O 1
ATOM 3863 N N . ILE A 1 273 ? -0.911 -44.656 -7.073 1.00 8.19 258 ILE A N 1
ATOM 3864 C CA . ILE A 1 273 ? 0.501 -44.700 -7.443 1.00 15.41 258 ILE A CA 1
ATOM 3865 C C . ILE A 1 273 ? 1.240 -45.829 -6.733 1.00 10.12 258 ILE A C 1
ATOM 3866 O O . ILE A 1 273 ? 2.131 -46.457 -7.318 1.00 9.69 258 ILE A O 1
ATOM 3882 N N . ILE A 1 274 ? 0.909 -46.100 -5.467 1.00 8.79 259 ILE A N 1
ATOM 3883 C CA . ILE A 1 274 ? 1.513 -47.247 -4.796 1.00 12.93 259 ILE A CA 1
ATOM 3884 C C . ILE A 1 274 ? 0.439 -48.264 -4.418 1.00 17.07 259 ILE A C 1
ATOM 3885 O O . ILE A 1 274 ? 0.705 -49.471 -4.367 1.00 11.59 259 ILE A O 1
ATOM 3901 N N . ARG A 1 275 ? -0.788 -47.796 -4.181 1.00 12.46 260 ARG A N 1
ATOM 3902 C CA . ARG A 1 275 ? -1.820 -48.698 -3.687 1.00 13.41 260 ARG A CA 1
ATOM 3903 C C . ARG A 1 275 ? -2.177 -49.768 -4.709 1.00 16.13 260 ARG A C 1
ATOM 3904 O O . ARG A 1 275 ? -2.593 -50.870 -4.331 1.00 13.91 260 ARG A O 1
ATOM 3925 N N . SER A 1 276 ? -2.031 -49.470 -5.993 1.00 12.24 261 SER A N 1
ATOM 3926 C CA . SER A 1 276 ? -2.470 -50.380 -7.041 1.00 12.82 261 SER A CA 1
ATOM 3927 C C . SER A 1 276 ? -1.420 -51.417 -7.418 1.00 15.60 261 SER A C 1
ATOM 3928 O O . SER A 1 276 ? -1.677 -52.237 -8.302 1.00 18.95 261 SER A O 1
ATOM 3936 N N . ILE A 1 277 ? -0.257 -51.414 -6.773 1.00 15.45 262 ILE A N 1
ATOM 3937 C CA . ILE A 1 277 ? 0.799 -52.372 -7.094 1.00 15.13 262 ILE A CA 1
ATOM 3938 C C . ILE A 1 277 ? 0.438 -53.729 -6.515 1.00 14.30 262 ILE A C 1
ATOM 3939 O O . ILE A 1 277 ? 0.162 -53.851 -5.318 1.00 14.58 262 ILE A O 1
ATOM 3955 N N . THR A 1 278 ? 0.494 -54.760 -7.353 1.00 15.61 263 THR A N 1
ATOM 3956 C CA . THR A 1 278 ? 0.302 -56.132 -6.914 1.00 18.26 263 THR A CA 1
ATOM 3957 C C . THR A 1 278 ? 1.474 -56.971 -7.400 1.00 18.66 263 THR A C 1
ATOM 3958 O O . THR A 1 278 ? 2.221 -56.574 -8.300 1.00 19.00 263 THR A O 1
ATOM 3969 N N . MET A 1 279 ? 1.640 -58.136 -6.776 1.00 19.23 264 MET A N 1
ATOM 3970 C CA . MET A 1 279 ? 2.669 -59.067 -7.226 1.00 21.63 264 MET A CA 1
ATOM 3971 C C . MET A 1 279 ? 2.496 -59.403 -8.698 1.00 22.14 264 MET A C 1
ATOM 3972 O O . MET A 1 279 ? 3.483 -59.607 -9.412 1.00 22.97 264 MET A O 1
ATOM 3986 N N . ALA A 1 280 ? 1.250 -59.445 -9.170 1.00 20.35 265 ALA A N 1
ATOM 3987 C CA . ALA A 1 280 ? 0.975 -59.836 -10.545 1.00 20.29 265 ALA A CA 1
ATOM 3988 C C . ALA A 1 280 ? 1.325 -58.728 -11.533 1.00 30.68 265 ALA A C 1
ATOM 3989 O O . ALA A 1 280 ? 1.882 -59.006 -12.600 1.00 30.75 265 ALA A O 1
ATOM 3996 N N . ASN A 1 281 ? 1.018 -57.470 -11.206 1.00 17.15 266 ASN A N 1
ATOM 3997 C CA . ASN A 1 281 ? 1.189 -56.392 -12.174 1.00 23.39 266 ASN A CA 1
ATOM 3998 C C . ASN A 1 281 ? 2.475 -55.596 -11.992 1.00 17.82 266 ASN A C 1
ATOM 3999 O O . ASN A 1 281 ? 2.788 -54.766 -12.849 1.00 17.07 266 ASN A O 1
ATOM 4010 N N . ALA A 1 282 ? 3.255 -55.865 -10.941 1.00 24.19 267 ALA A N 1
ATOM 4011 C CA . ALA A 1 282 ? 4.372 -54.986 -10.606 1.00 18.89 267 ALA A CA 1
ATOM 4012 C C . ALA A 1 282 ? 5.409 -54.930 -11.724 1.00 22.20 267 ALA A C 1
ATOM 4013 O O . ALA A 1 282 ? 6.025 -53.883 -11.950 1.00 20.00 267 ALA A O 1
ATOM 4020 N N . ALA A 1 283 ? 5.631 -56.045 -12.426 1.00 21.05 268 ALA A N 1
ATOM 4021 C CA . ALA A 1 283 ? 6.660 -56.058 -13.462 1.00 22.24 268 ALA A CA 1
ATOM 4022 C C . ALA A 1 283 ? 6.362 -55.052 -14.569 1.00 24.45 268 ALA A C 1
ATOM 4023 O O . ALA A 1 283 ? 7.287 -54.591 -15.248 1.00 30.72 268 ALA A O 1
ATOM 4030 N N . THR A 1 284 ? 5.093 -54.684 -14.754 1.00 18.89 269 THR A N 1
ATOM 4031 C CA . THR A 1 284 ? 4.688 -53.726 -15.770 1.00 28.02 269 THR A CA 1
ATOM 4032 C C . THR A 1 284 ? 4.209 -52.415 -15.172 1.00 23.03 269 THR A C 1
ATOM 4033 O O . THR A 1 284 ? 3.707 -51.559 -15.905 1.00 21.52 269 THR A O 1
ATOM 4044 N N . HIS A 1 285 ? 4.342 -52.243 -13.878 1.00 19.83 270 HIS A N 1
ATOM 4045 C CA . HIS A 1 285 ? 3.782 -51.093 -13.186 1.00 12.08 270 HIS A CA 1
ATOM 4046 C C . HIS A 1 285 ? 4.781 -49.942 -13.201 1.00 18.33 270 HIS A C 1
ATOM 4047 O O . HIS A 1 285 ? 5.936 -50.132 -12.800 1.00 17.52 270 HIS A O 1
ATOM 4061 N N . PRO A 1 286 ? 4.395 -48.739 -13.639 1.00 16.14 271 PRO A N 1
ATOM 4062 C CA . PRO A 1 286 ? 5.403 -47.671 -13.759 1.00 16.80 271 PRO A CA 1
ATOM 4063 C C . PRO A 1 286 ? 6.091 -47.339 -12.448 1.00 16.87 271 PRO A C 1
ATOM 4064 O O . PRO A 1 286 ? 7.276 -46.987 -12.456 1.00 14.37 271 PRO A O 1
ATOM 4075 N N . THR A 1 287 ? 5.393 -47.465 -11.317 1.00 14.40 272 THR A N 1
ATOM 4076 C CA . THR A 1 287 ? 5.992 -47.125 -10.029 1.00 10.19 272 THR A CA 1
ATOM 4077 C C . THR A 1 287 ? 7.040 -48.151 -9.613 1.00 10.47 272 THR A C 1
ATOM 4078 O O . THR A 1 287 ? 8.144 -47.791 -9.185 1.00 11.68 272 THR A O 1
ATOM 4089 N N . ALA A 1 288 ? 6.713 -49.436 -9.716 1.00 14.42 273 ALA A N 1
ATOM 4090 C CA . ALA A 1 288 ? 7.676 -50.456 -9.330 1.00 11.99 273 ALA A CA 1
ATOM 4091 C C . ALA A 1 288 ? 8.896 -50.398 -10.235 1.00 15.67 273 ALA A C 1
ATOM 4092 O O . ALA A 1 288 ? 10.037 -50.466 -9.762 1.00 19.93 273 ALA A O 1
ATOM 4099 N N . ILE A 1 289 ? 8.663 -50.216 -11.535 1.00 16.59 274 ILE A N 1
ATOM 4100 C CA . ILE A 1 289 ? 9.739 -50.130 -12.520 1.00 15.81 274 ILE A CA 1
ATOM 4101 C C . ILE A 1 289 ? 10.696 -48.998 -12.176 1.00 18.48 274 ILE A C 1
ATOM 4102 O O . ILE A 1 289 ? 11.920 -49.179 -12.157 1.00 13.14 274 ILE A O 1
ATOM 4118 N N . TRP A 1 290 ? 10.161 -47.805 -11.919 1.00 11.29 275 TRP A N 1
ATOM 4119 C CA . TRP A 1 290 ? 11.059 -46.679 -11.722 1.00 12.88 275 TRP A CA 1
ATOM 4120 C C . TRP A 1 290 ? 11.605 -46.622 -10.304 1.00 16.71 275 TRP A C 1
ATOM 4121 O O . TRP A 1 290 ? 12.706 -46.099 -10.102 1.00 15.68 275 TRP A O 1
ATOM 4142 N N . ILE A 1 291 ? 10.890 -47.180 -9.321 1.00 13.03 276 ILE A N 1
ATOM 4143 C CA . ILE A 1 291 ? 11.471 -47.318 -7.987 1.00 12.86 276 ILE A CA 1
ATOM 4144 C C . ILE A 1 291 ? 12.723 -48.184 -8.054 1.00 20.86 276 ILE A C 1
ATOM 4145 O O . ILE A 1 291 ? 13.783 -47.819 -7.527 1.00 17.90 276 ILE A O 1
ATOM 4161 N N . LEU A 1 292 ? 12.617 -49.344 -8.706 1.00 16.55 277 LEU A N 1
ATOM 4162 C CA . LEU A 1 292 ? 13.769 -50.224 -8.850 1.00 16.10 277 LEU A CA 1
ATOM 4163 C C . LEU A 1 292 ? 14.950 -49.464 -9.443 1.00 19.92 277 LEU A C 1
ATOM 4164 O O . LEU A 1 292 ? 16.067 -49.518 -8.920 1.00 22.19 277 LEU A O 1
ATOM 4180 N N . ARG A 1 293 ? 14.709 -48.713 -10.518 1.00 17.66 278 ARG A N 1
ATOM 4181 C CA . ARG A 1 293 ? 15.775 -47.910 -11.108 1.00 22.68 278 ARG A CA 1
ATOM 4182 C C . ARG A 1 293 ? 16.379 -46.963 -10.075 1.00 22.73 278 ARG A C 1
ATOM 4183 O O . ARG A 1 293 ? 17.601 -46.932 -9.887 1.00 24.57 278 ARG A O 1
ATOM 4204 N N . CYS A 1 294 ? 15.535 -46.187 -9.383 1.00 19.81 279 CYS A N 1
ATOM 4205 C CA . CYS A 1 294 ? 16.046 -45.218 -8.412 1.00 21.17 279 CYS A CA 1
ATOM 4206 C C . CYS A 1 294 ? 16.895 -45.892 -7.341 1.00 14.53 279 CYS A C 1
ATOM 4207 O O . CYS A 1 294 ? 17.963 -45.387 -6.978 1.00 17.27 279 CYS A O 1
ATOM 4215 N N . LEU A 1 295 ? 16.436 -47.034 -6.820 1.00 16.32 280 LEU A N 1
ATOM 4216 C CA . LEU A 1 295 ? 17.193 -47.727 -5.783 1.00 22.80 280 LEU A CA 1
ATOM 4217 C C . LEU A 1 295 ? 18.569 -48.147 -6.274 1.00 21.10 280 LEU A C 1
ATOM 4218 O O . LEU A 1 295 ? 19.523 -48.180 -5.488 1.00 20.66 280 LEU A O 1
ATOM 4234 N N . GLN A 1 296 ? 18.693 -48.475 -7.559 1.00 19.51 281 GLN A N 1
ATOM 4235 C CA . GLN A 1 296 ? 19.954 -48.956 -8.110 1.00 27.72 281 GLN A CA 1
ATOM 4236 C C . GLN A 1 296 ? 20.967 -47.838 -8.345 1.00 21.82 281 GLN A C 1
ATOM 4237 O O . GLN A 1 296 ? 22.134 -48.127 -8.628 1.00 23.45 281 GLN A O 1
ATOM 4251 N N . VAL A 1 297 ? 20.565 -46.577 -8.197 1.00 17.18 282 VAL A N 1
ATOM 4252 C CA . VAL A 1 297 ? 21.487 -45.463 -8.362 1.00 17.48 282 VAL A CA 1
ATOM 4253 C C . VAL A 1 297 ? 22.559 -45.504 -7.279 1.00 21.98 282 VAL A C 1
ATOM 4254 O O . VAL A 1 297 ? 22.255 -45.577 -6.083 1.00 17.27 282 VAL A O 1
ATOM 4267 N N . LYS A 1 298 ? 23.826 -45.418 -7.695 1.00 15.70 283 LYS A N 1
ATOM 4268 C CA . LYS A 1 298 ? 24.947 -45.476 -6.763 1.00 23.04 283 LYS A CA 1
ATOM 4269 C C . LYS A 1 298 ? 26.019 -44.427 -7.046 1.00 25.53 283 LYS A C 1
ATOM 4270 O O . LYS A 1 298 ? 27.132 -44.534 -6.510 1.00 29.36 283 LYS A O 1
ATOM 4289 N N . SER A 1 299 ? 25.727 -43.416 -7.855 1.00 22.20 284 SER A N 1
ATOM 4290 C CA . SER A 1 299 ? 26.754 -42.481 -8.291 1.00 18.37 284 SER A CA 1
ATOM 4291 C C . SER A 1 299 ? 26.090 -41.256 -8.885 1.00 20.66 284 SER A C 1
ATOM 4292 O O . SER A 1 299 ? 24.947 -41.305 -9.349 1.00 15.09 284 SER A O 1
ATOM 4300 N N . ARG A 1 300 ? 26.844 -40.161 -8.896 1.00 21.02 285 ARG A N 1
ATOM 4301 C CA . ARG A 1 300 ? 26.387 -38.967 -9.591 1.00 18.40 285 ARG A CA 1
ATOM 4302 C C . ARG A 1 300 ? 26.047 -39.284 -11.045 1.00 22.54 285 ARG A C 1
ATOM 4303 O O . ARG A 1 300 ? 25.014 -38.841 -11.559 1.00 14.94 285 ARG A O 1
ATOM 4324 N N . ASP A 1 301 ? 26.881 -40.078 -11.721 1.00 19.53 286 ASP A N 1
ATOM 4325 C CA . ASP A 1 301 ? 26.624 -40.331 -13.138 1.00 24.49 286 ASP A CA 1
ATOM 4326 C C . ASP A 1 301 ? 25.334 -41.112 -13.343 1.00 19.03 286 ASP A C 1
ATOM 4327 O O . ASP A 1 301 ? 24.555 -40.805 -14.254 1.00 20.71 286 ASP A O 1
ATOM 4336 N N . SER A 1 302 ? 25.109 -42.146 -12.526 1.00 25.22 287 SER A N 1
ATOM 4337 C CA . SER A 1 302 ? 23.864 -42.905 -12.607 1.00 24.65 287 SER A CA 1
ATOM 4338 C C . SER A 1 302 ? 22.662 -42.027 -12.286 1.00 19.56 287 SER A C 1
ATOM 4339 O O . SER A 1 302 ? 21.612 -42.130 -12.933 1.00 19.64 287 SER A O 1
ATOM 4347 N N . TYR A 1 303 ? 22.790 -41.178 -11.266 1.00 14.09 288 TYR A N 1
ATOM 4348 C CA . TYR A 1 303 ? 21.708 -40.265 -10.912 1.00 14.10 288 TYR A CA 1
ATOM 4349 C C . TYR A 1 303 ? 21.353 -39.345 -12.076 1.00 16.89 288 TYR A C 1
ATOM 4350 O O . TYR A 1 303 ? 20.178 -39.194 -12.422 1.00 17.94 288 TYR A O 1
ATOM 4368 N N . ASN A 1 304 ? 22.361 -38.710 -12.689 1.00 18.64 289 ASN A N 1
ATOM 4369 C CA . ASN A 1 304 ? 22.087 -37.744 -13.751 1.00 17.15 289 ASN A CA 1
ATOM 4370 C C . ASN A 1 304 ? 21.450 -38.405 -14.966 1.00 24.38 289 ASN A C 1
ATOM 4371 O O . ASN A 1 304 ? 20.612 -37.795 -15.643 1.00 19.72 289 ASN A O 1
ATOM 4382 N N . LYS A 1 305 ? 21.853 -39.640 -15.279 1.00 20.84 290 LYS A N 1
ATOM 4383 C CA . LYS A 1 305 ? 21.195 -40.363 -16.362 1.00 21.14 290 LYS A CA 1
ATOM 4384 C C . LYS A 1 305 ? 19.738 -40.637 -16.019 1.00 19.11 290 LYS A C 1
ATOM 4385 O O . LYS A 1 305 ? 18.861 -40.533 -16.881 1.00 13.67 290 LYS A O 1
ATOM 4404 N N . LEU A 1 306 ? 19.455 -40.962 -14.757 1.00 21.38 291 LEU A N 1
ATOM 4405 C CA . LEU A 1 306 ? 18.070 -41.188 -14.362 1.00 22.15 291 LEU A CA 1
ATOM 4406 C C . LEU A 1 306 ? 17.266 -39.893 -14.410 1.00 19.11 291 LEU A C 1
ATOM 4407 O O . LEU A 1 306 ? 16.096 -39.899 -14.818 1.00 16.73 291 LEU A O 1
ATOM 4423 N N . VAL A 1 307 ? 17.878 -38.770 -14.019 1.00 13.62 292 VAL A N 1
ATOM 4424 C CA . VAL A 1 307 ? 17.183 -37.485 -14.102 1.00 11.68 292 VAL A CA 1
ATOM 4425 C C . VAL A 1 307 ? 16.712 -37.226 -15.526 1.00 13.15 292 VAL A C 1
ATOM 4426 O O . VAL A 1 307 ? 15.580 -36.783 -15.750 1.00 15.28 292 VAL A O 1
ATOM 4439 N N . LYS A 1 308 ? 17.580 -37.469 -16.512 1.00 18.88 293 LYS A N 1
ATOM 4440 C CA . LYS A 1 308 ? 17.195 -37.189 -17.891 1.00 18.94 293 LYS A CA 1
ATOM 4441 C C . LYS A 1 308 ? 16.148 -38.181 -18.374 1.00 13.77 293 LYS A C 1
ATOM 4442 O O . LYS A 1 308 ? 15.171 -37.790 -19.022 1.00 12.92 293 LYS A O 1
ATOM 4461 N N . GLU A 1 309 ? 16.325 -39.470 -18.061 1.00 19.01 294 GLU A N 1
ATOM 4462 C CA . GLU A 1 309 ? 15.308 -40.458 -18.412 1.00 19.09 294 GLU A CA 1
ATOM 4463 C C . GLU A 1 309 ? 13.951 -40.074 -17.841 1.00 16.36 294 GLU A C 1
ATOM 4464 O O . GLU A 1 309 ? 12.935 -40.115 -18.548 1.00 18.29 294 GLU A O 1
ATOM 4476 N N . LEU A 1 310 ? 13.907 -39.700 -16.555 1.00 13.29 295 LEU A N 1
ATOM 4477 C CA . LEU A 1 310 ? 12.623 -39.368 -15.947 1.00 13.85 295 LEU A CA 1
ATOM 4478 C C . LEU A 1 310 ? 12.022 -38.118 -16.573 1.00 14.12 295 LEU A C 1
ATOM 4479 O O . LEU A 1 310 ? 10.799 -38.016 -16.713 1.00 13.84 295 LEU A O 1
ATOM 4495 N N . ASP A 1 311 ? 12.855 -37.149 -16.945 1.00 15.10 296 ASP A N 1
ATOM 4496 C CA . ASP A 1 311 ? 12.316 -35.969 -17.605 1.00 12.15 296 ASP A CA 1
ATOM 4497 C C . ASP A 1 311 ? 11.700 -36.322 -18.959 1.00 19.47 296 ASP A C 1
ATOM 4498 O O . ASP A 1 311 ? 10.681 -35.741 -19.356 1.00 14.68 296 ASP A O 1
ATOM 4507 N N . ASN A 1 312 ? 12.322 -37.247 -19.697 1.00 15.42 297 ASN A N 1
ATOM 4508 C CA . ASN A 1 312 ? 11.724 -37.709 -20.950 1.00 13.79 297 ASN A CA 1
ATOM 4509 C C . ASN A 1 312 ? 10.366 -38.369 -20.702 1.00 14.19 297 ASN A C 1
ATOM 4510 O O . ASN A 1 312 ? 9.398 -38.101 -21.422 1.00 16.16 297 ASN A O 1
ATOM 4521 N N . ILE A 1 313 ? 10.273 -39.230 -19.683 1.00 14.21 298 ILE A N 1
ATOM 4522 C CA . ILE A 1 313 ? 8.987 -39.840 -19.340 1.00 15.47 298 ILE A CA 1
ATOM 4523 C C . ILE A 1 313 ? 7.950 -38.765 -19.026 1.00 13.56 298 ILE A C 1
ATOM 4524 O O . ILE A 1 313 ? 6.781 -38.887 -19.400 1.00 11.43 298 ILE A O 1
ATOM 4540 N N . THR A 1 314 ? 8.350 -37.710 -18.314 1.00 12.84 299 THR A N 1
ATOM 4541 C CA . THR A 1 314 ? 7.418 -36.624 -18.008 1.00 14.39 299 THR A CA 1
ATOM 4542 C C . THR A 1 314 ? 6.859 -36.000 -19.284 1.00 14.33 299 THR A C 1
ATOM 4543 O O . THR A 1 314 ? 5.647 -35.796 -19.413 1.00 10.85 299 THR A O 1
ATOM 4554 N N . LYS A 1 315 ? 7.732 -35.665 -20.235 1.00 10.99 300 LYS A N 1
ATOM 4555 C CA . LYS A 1 315 ? 7.255 -35.066 -21.478 1.00 18.63 300 LYS A CA 1
ATOM 4556 C C . LYS A 1 315 ? 6.324 -36.014 -22.220 1.00 11.63 300 LYS A C 1
ATOM 4557 O O . LYS A 1 315 ? 5.276 -35.601 -22.720 1.00 11.37 300 LYS A O 1
ATOM 4576 N N . GLU A 1 316 ? 6.686 -37.293 -22.293 1.00 16.38 301 GLU A N 1
ATOM 4577 C CA . GLU A 1 316 ? 5.828 -38.276 -22.948 1.00 14.21 301 GLU A CA 1
ATOM 4578 C C . GLU A 1 316 ? 4.475 -38.369 -22.257 1.00 15.11 301 GLU A C 1
ATOM 4579 O O . GLU A 1 316 ? 3.425 -38.264 -22.903 1.00 14.65 301 GLU A O 1
ATOM 4591 N N . THR A 1 317 ? 4.483 -38.558 -20.938 1.00 11.12 302 THR A N 1
ATOM 4592 C CA . THR A 1 317 ? 3.243 -38.719 -20.187 1.00 15.85 302 THR A CA 1
ATOM 4593 C C . THR A 1 317 ? 2.320 -37.531 -20.393 1.00 11.78 302 THR A C 1
ATOM 4594 O O . THR A 1 317 ? 1.129 -37.693 -20.669 1.00 15.99 302 THR A O 1
ATOM 4605 N N . GLN A 1 318 ? 2.852 -36.321 -20.253 1.00 11.04 303 GLN A N 1
ATOM 4606 C CA . GLN A 1 318 ? 1.986 -35.156 -20.315 1.00 9.71 303 GLN A CA 1
ATOM 4607 C C . GLN A 1 318 ? 1.486 -34.907 -21.732 1.00 11.68 303 GLN A C 1
ATOM 4608 O O . GLN A 1 318 ? 0.388 -34.370 -21.912 1.00 11.64 303 GLN A O 1
ATOM 4622 N N . LYS A 1 319 ? 2.235 -35.320 -22.747 1.00 12.50 304 LYS A N 1
ATOM 4623 C CA A LYS A 1 319 ? 1.695 -35.267 -24.101 0.55 15.30 304 LYS A CA 1
ATOM 4624 C CA B LYS A 1 319 ? 1.696 -35.270 -24.102 0.45 15.31 304 LYS A CA 1
ATOM 4625 C C . LYS A 1 319 ? 0.600 -36.314 -24.295 1.00 12.95 304 LYS A C 1
ATOM 4626 O O . LYS A 1 319 ? -0.461 -36.016 -24.856 1.00 13.65 304 LYS A O 1
ATOM 4661 N N . ASN A 1 320 ? 0.831 -37.542 -23.826 1.00 14.49 305 ASN A N 1
ATOM 4662 C CA . ASN A 1 320 ? -0.138 -38.609 -24.062 1.00 12.34 305 ASN A CA 1
ATOM 4663 C C . ASN A 1 320 ? -1.439 -38.410 -23.301 1.00 12.20 305 ASN A C 1
ATOM 4664 O O . ASN A 1 320 ? -2.478 -38.904 -23.743 1.00 15.08 305 ASN A O 1
ATOM 4675 N N . GLU A 1 321 ? -1.399 -37.743 -22.147 1.00 10.22 306 GLU A N 1
ATOM 4676 C CA . GLU A 1 321 ? -2.565 -37.536 -21.296 1.00 9.96 306 GLU A CA 1
ATOM 4677 C C . GLU A 1 321 ? -3.179 -36.148 -21.455 1.00 17.61 306 GLU A C 1
ATOM 4678 O O . GLU A 1 321 ? -4.048 -35.769 -20.660 1.00 14.04 306 GLU A O 1
ATOM 4690 N N . HIS A 1 322 ? -2.758 -35.387 -22.471 1.00 13.51 307 HIS A N 1
ATOM 4691 C CA . HIS A 1 322 ? -3.281 -34.036 -22.657 1.00 13.28 307 HIS A CA 1
ATOM 4692 C C . HIS A 1 322 ? -4.794 -34.044 -22.835 1.00 13.77 307 HIS A C 1
ATOM 4693 O O . HIS A 1 322 ? -5.491 -33.161 -22.321 1.00 13.39 307 HIS A O 1
ATOM 4707 N N . LYS A 1 323 ? -5.314 -35.020 -23.573 1.00 16.03 308 LYS A N 1
ATOM 4708 C CA . LYS A 1 323 ? -6.741 -35.175 -23.820 1.00 20.37 308 LYS A CA 1
ATOM 4709 C C . LYS A 1 323 ? -7.199 -36.530 -23.308 1.00 21.49 308 LYS A C 1
ATOM 4710 O O . LYS A 1 323 ? -6.564 -37.551 -23.592 1.00 29.31 308 LYS A O 1
ATOM 4729 N N . GLU A 1 324 ? -8.304 -36.536 -22.566 1.00 18.05 309 GLU A N 1
ATOM 4730 C CA . GLU A 1 324 ? -8.919 -37.751 -22.048 1.00 18.25 309 GLU A CA 1
ATOM 4731 C C . GLU A 1 324 ? -10.402 -37.705 -22.378 1.00 29.63 309 GLU A C 1
ATOM 4732 O O . GLU A 1 324 ? -11.068 -36.692 -22.129 1.00 22.56 309 GLU A O 1
ATOM 4744 N N . PHE A 1 325 ? -10.915 -38.786 -22.955 1.00 31.10 310 PHE A N 1
ATOM 4745 C CA . PHE A 1 325 ? -12.335 -38.919 -23.253 1.00 31.18 310 PHE A CA 1
ATOM 4746 C C . PHE A 1 325 ? -12.891 -40.039 -22.391 1.00 27.93 310 PHE A C 1
ATOM 4747 O O . PHE A 1 325 ? -12.370 -41.159 -22.414 1.00 31.46 310 PHE A O 1
ATOM 4764 N N . VAL A 1 326 ? -13.926 -39.729 -21.614 1.00 25.08 311 VAL A N 1
ATOM 4765 C CA . VAL A 1 326 ? -14.585 -40.693 -20.741 1.00 21.38 311 VAL A CA 1
ATOM 4766 C C . VAL A 1 326 ? -15.977 -40.920 -21.295 1.00 20.24 311 VAL A C 1
ATOM 4767 O O . VAL A 1 326 ? -16.766 -39.974 -21.400 1.00 17.69 311 VAL A O 1
ATOM 4780 N N . LYS A 1 327 ? -16.283 -42.175 -21.614 1.00 26.28 312 LYS A N 1
ATOM 4781 C CA A LYS A 1 327 ? -17.517 -42.550 -22.288 0.50 32.21 312 LYS A CA 1
ATOM 4782 C CA B LYS A 1 327 ? -17.512 -42.561 -22.292 0.50 32.21 312 LYS A CA 1
ATOM 4783 C C . LYS A 1 327 ? -18.383 -43.365 -21.338 1.00 34.58 312 LYS A C 1
ATOM 4784 O O . LYS A 1 327 ? -17.892 -44.285 -20.676 1.00 40.07 312 LYS A O 1
ATOM 4821 N N . THR A 1 328 ? -19.667 -43.021 -21.276 1.00 28.70 313 THR A N 1
ATOM 4822 C CA . THR A 1 328 ? -20.648 -43.724 -20.460 1.00 33.01 313 THR A CA 1
ATOM 4823 C C . THR A 1 328 ? -21.887 -43.989 -21.306 1.00 29.86 313 THR A C 1
ATOM 4824 O O . THR A 1 328 ? -21.981 -43.565 -22.463 1.00 36.57 313 THR A O 1
ATOM 4835 N N . LEU A 1 329 ? -22.847 -44.704 -20.715 1.00 35.87 314 LEU A N 1
ATOM 4836 C CA . LEU A 1 329 ? -24.094 -45.025 -21.398 1.00 39.34 314 LEU A CA 1
ATOM 4837 C C . LEU A 1 329 ? -24.983 -43.807 -21.608 1.00 41.47 314 LEU A C 1
ATOM 4838 O O . LEU A 1 329 ? -25.971 -43.905 -22.340 1.00 42.36 314 LEU A O 1
ATOM 4854 N N . VAL A 1 330 ? -24.648 -42.668 -21.001 1.00 32.35 315 VAL A N 1
ATOM 4855 C CA . VAL A 1 330 ? -25.542 -41.517 -20.954 1.00 32.39 315 VAL A CA 1
ATOM 4856 C C . VAL A 1 330 ? -24.875 -40.282 -21.545 1.00 33.02 315 VAL A C 1
ATOM 4857 O O . VAL A 1 330 ? -25.554 -39.380 -22.051 1.00 38.77 315 VAL A O 1
ATOM 4870 N N . PHE A 1 331 ? -23.549 -40.217 -21.481 1.00 32.88 316 PHE A N 1
ATOM 4871 C CA . PHE A 1 331 ? -22.842 -39.020 -21.919 1.00 32.91 316 PHE A CA 1
ATOM 4872 C C . PHE A 1 331 ? -21.372 -39.349 -22.148 1.00 28.90 316 PHE A C 1
ATOM 4873 O O . PHE A 1 331 ? -20.881 -40.424 -21.790 1.00 22.36 316 PHE A O 1
ATOM 4890 N N . THR A 1 332 ? -20.676 -38.397 -22.762 1.00 27.99 317 THR A N 1
ATOM 4891 C CA . THR A 1 332 ? -19.240 -38.470 -22.976 1.00 24.18 317 THR A CA 1
ATOM 4892 C C . THR A 1 332 ? -18.617 -37.173 -22.500 1.00 25.59 317 THR A C 1
ATOM 4893 O O . THR A 1 332 ? -19.145 -36.091 -22.771 1.00 30.98 317 THR A O 1
ATOM 4904 N N . ARG A 1 333 ? -17.503 -37.291 -21.785 1.00 20.56 318 ARG A N 1
ATOM 4905 C CA . ARG A 1 333 ? -16.771 -36.152 -21.253 1.00 18.94 318 ARG A CA 1
ATOM 4906 C C . ARG A 1 333 ? -15.413 -36.066 -21.931 1.00 19.95 318 ARG A C 1
ATOM 4907 O O . ARG A 1 333 ? -14.730 -37.083 -22.106 1.00 16.38 318 ARG A O 1
ATOM 4928 N N . GLU A 1 334 ? -15.020 -34.854 -22.298 1.00 18.03 319 GLU A N 1
ATOM 4929 C CA . GLU A 1 334 ? -13.646 -34.564 -22.672 1.00 24.00 319 GLU A CA 1
ATOM 4930 C C . GLU A 1 334 ? -12.978 -33.822 -21.527 1.00 16.65 319 GLU A C 1
ATOM 4931 O O . GLU A 1 334 ? -13.539 -32.856 -20.997 1.00 25.50 319 GLU A O 1
ATOM 4943 N N . TYR A 1 335 ? -11.788 -34.269 -21.153 1.00 13.75 320 TYR A N 1
ATOM 4944 C CA . TYR A 1 335 ? -10.995 -33.620 -20.119 1.00 14.37 320 TYR A CA 1
ATOM 4945 C C . TYR A 1 335 ? -9.656 -33.229 -20.718 1.00 16.87 320 TYR A C 1
ATOM 4946 O O . TYR A 1 335 ? -8.975 -34.061 -21.332 1.00 19.60 320 TYR A O 1
ATOM 4964 N N . ILE A 1 336 ? -9.300 -31.961 -20.555 1.00 12.51 321 ILE A N 1
ATOM 4965 C CA . ILE A 1 336 ? -8.051 -31.401 -21.045 1.00 20.23 321 ILE A CA 1
ATOM 4966 C C . ILE A 1 336 ? -7.125 -31.190 -19.853 1.00 20.26 321 ILE A C 1
ATOM 4967 O O . ILE A 1 336 ? -7.527 -30.608 -18.838 1.00 16.08 321 ILE A O 1
ATOM 4983 N N . THR A 1 337 ? -5.890 -31.670 -19.973 1.00 10.63 322 THR A N 1
ATOM 4984 C CA . THR A 1 337 ? -4.874 -31.505 -18.943 1.00 11.28 322 THR A CA 1
ATOM 4985 C C . THR A 1 337 ? -3.642 -30.907 -19.606 1.00 13.12 322 THR A C 1
ATOM 4986 O O . THR A 1 337 ? -3.056 -31.529 -20.497 1.00 13.41 322 THR A O 1
ATOM 4997 N N . ASN A 1 338 ? -3.269 -29.694 -19.198 1.00 13.74 323 ASN A N 1
ATOM 4998 C CA . ASN A 1 338 ? -2.056 -29.058 -19.695 1.00 9.57 323 ASN A CA 1
ATOM 4999 C C . ASN A 1 338 ? -0.961 -29.222 -18.650 1.00 13.03 323 ASN A C 1
ATOM 5000 O O . ASN A 1 338 ? -0.965 -30.203 -17.898 1.00 11.88 323 ASN A O 1
ATOM 5011 N N . ARG A 1 339 ? 0.002 -28.308 -18.618 1.00 8.19 324 ARG A N 1
ATOM 5012 C CA . ARG A 1 339 ? 0.978 -28.236 -17.536 1.00 8.59 324 ARG A CA 1
ATOM 5013 C C . ARG A 1 339 ? 0.794 -26.929 -16.775 1.00 10.72 324 ARG A C 1
ATOM 5014 O O . ARG A 1 339 ? 0.449 -25.903 -17.365 1.00 8.00 324 ARG A O 1
ATOM 5035 N N . TYR A 1 340 ? 1.039 -26.962 -15.462 1.00 9.46 325 TYR A N 1
ATOM 5036 C CA . TYR A 1 340 ? 0.640 -25.874 -14.583 1.00 9.47 325 TYR A CA 1
ATOM 5037 C C . TYR A 1 340 ? 1.791 -25.430 -13.694 1.00 9.58 325 TYR A C 1
ATOM 5038 O O . TYR A 1 340 ? 2.741 -26.166 -13.457 1.00 8.52 325 TYR A O 1
ATOM 5056 N N . SER A 1 341 ? 1.676 -24.200 -13.209 1.00 10.08 326 SER A N 1
ATOM 5057 C CA . SER A 1 341 ? 2.627 -23.584 -12.302 1.00 8.68 326 SER A CA 1
ATOM 5058 C C . SER A 1 341 ? 1.869 -23.112 -11.076 1.00 6.63 326 SER A C 1
ATOM 5059 O O . SER A 1 341 ? 0.692 -22.740 -11.157 1.00 9.07 326 SER A O 1
ATOM 5067 N N . MET A 1 342 ? 2.556 -23.094 -9.942 1.00 8.04 327 MET A N 1
ATOM 5068 C CA . MET A 1 342 ? 1.953 -22.645 -8.702 1.00 7.42 327 MET A CA 1
ATOM 5069 C C . MET A 1 342 ? 2.835 -21.557 -8.115 1.00 9.16 327 MET A C 1
ATOM 5070 O O . MET A 1 342 ? 4.058 -21.708 -8.036 1.00 13.09 327 MET A O 1
ATOM 5084 N N . ILE A 1 343 ? 2.218 -20.449 -7.735 1.00 9.30 328 ILE A N 1
ATOM 5085 C CA . ILE A 1 343 ? 2.917 -19.345 -7.103 1.00 11.79 328 ILE A CA 1
ATOM 5086 C C . ILE A 1 343 ? 2.405 -19.250 -5.676 1.00 9.10 328 ILE A C 1
ATOM 5087 O O . ILE A 1 343 ? 1.191 -19.204 -5.447 1.00 8.80 328 ILE A O 1
ATOM 5103 N N . ILE A 1 344 ? 3.317 -19.256 -4.720 1.00 8.60 329 ILE A N 1
ATOM 5104 C CA . ILE A 1 344 ? 2.985 -18.989 -3.332 1.00 5.96 329 ILE A CA 1
ATOM 5105 C C . ILE A 1 344 ? 3.542 -17.611 -3.018 1.00 7.61 329 ILE A C 1
ATOM 5106 O O . ILE A 1 344 ? 4.761 -17.420 -3.004 1.00 12.34 329 ILE A O 1
ATOM 5122 N N . PHE A 1 345 ? 2.659 -16.650 -2.781 1.00 8.16 330 PHE A N 1
ATOM 5123 C CA . PHE A 1 345 ? 3.057 -15.288 -2.442 1.00 9.91 330 PHE A CA 1
ATOM 5124 C C . PHE A 1 345 ? 3.132 -15.127 -0.931 1.00 12.71 330 PHE A C 1
ATOM 5125 O O . PHE A 1 345 ? 2.278 -15.634 -0.201 1.00 9.33 330 PHE A O 1
ATOM 5142 N N . ARG A 1 346 ? 4.162 -14.412 -0.477 1.00 12.14 331 ARG A N 1
ATOM 5143 C CA . ARG A 1 346 ? 4.353 -14.042 0.923 1.00 10.93 331 ARG A CA 1
ATOM 5144 C C . ARG A 1 346 ? 4.566 -12.535 0.962 1.00 14.42 331 ARG A C 1
ATOM 5145 O O . ARG A 1 346 ? 5.574 -12.041 0.452 1.00 16.39 331 ARG A O 1
ATOM 5166 N N . LEU A 1 347 ? 3.628 -11.811 1.565 1.00 10.02 332 LEU A N 1
ATOM 5167 C CA . LEU A 1 347 ? 3.659 -10.351 1.620 1.00 19.15 332 LEU A CA 1
ATOM 5168 C C . LEU A 1 347 ? 4.057 -9.881 3.007 1.00 18.24 332 LEU A C 1
ATOM 5169 O O . LEU A 1 347 ? 3.355 -10.162 3.987 1.00 21.45 332 LEU A O 1
ATOM 5185 N N . ILE A 1 348 ? 5.150 -9.119 3.077 1.00 19.37 333 ILE A N 1
ATOM 5186 C CA . ILE A 1 348 ? 5.701 -8.617 4.327 1.00 18.00 333 ILE A CA 1
ATOM 5187 C C . ILE A 1 348 ? 6.159 -7.177 4.119 1.00 16.07 333 ILE A C 1
ATOM 5188 O O . ILE A 1 348 ? 6.204 -6.672 2.997 1.00 16.70 333 ILE A O 1
ATOM 5204 N N . ASP A 1 349 ? 6.508 -6.517 5.219 1.00 17.38 334 ASP A N 1
ATOM 5205 C CA . ASP A 1 349 ? 7.153 -5.211 5.169 1.00 16.42 334 ASP A CA 1
ATOM 5206 C C . ASP A 1 349 ? 8.490 -5.295 5.891 1.00 16.00 334 ASP A C 1
ATOM 5207 O O . ASP A 1 349 ? 8.859 -6.334 6.443 1.00 18.54 334 ASP A O 1
ATOM 5216 N N . ASP A 1 350 ? 9.227 -4.192 5.862 1.00 12.75 335 ASP A N 1
ATOM 5217 C CA . ASP A 1 350 ? 10.570 -4.137 6.406 1.00 13.45 335 ASP A CA 1
ATOM 5218 C C . ASP A 1 350 ? 10.595 -3.963 7.915 1.00 20.47 335 ASP A C 1
ATOM 5219 O O . ASP A 1 350 ? 11.667 -3.699 8.466 1.00 25.21 335 ASP A O 1
ATOM 5228 N N . ARG A 1 351 ? 9.455 -4.101 8.594 1.00 22.25 336 ARG A N 1
ATOM 5229 C CA . ARG A 1 351 ? 9.401 -3.982 10.047 1.00 23.41 336 ARG A CA 1
ATOM 5230 C C . ARG A 1 351 ? 8.909 -5.269 10.694 1.00 22.20 336 ARG A C 1
ATOM 5231 O O . ARG A 1 351 ? 8.573 -5.262 11.882 1.00 41.48 336 ARG A O 1
ATOM 5252 N N . GLY A 1 352 ? 8.841 -6.364 9.946 1.00 16.64 337 GLY A N 1
ATOM 5253 C CA . GLY A 1 352 ? 8.505 -7.650 10.517 1.00 26.57 337 GLY A CA 1
ATOM 5254 C C . GLY A 1 352 ? 7.048 -8.031 10.443 1.00 29.66 337 GLY A C 1
ATOM 5255 O O . GLY A 1 352 ? 6.663 -9.056 11.018 1.00 33.19 337 GLY A O 1
ATOM 5259 N N . ASN A 1 353 ? 6.229 -7.251 9.751 1.00 25.90 338 ASN A N 1
ATOM 5260 C CA . ASN A 1 353 ? 4.808 -7.528 9.632 1.00 18.83 338 ASN A CA 1
ATOM 5261 C C . ASN A 1 353 ? 4.529 -8.352 8.388 1.00 24.20 338 ASN A C 1
ATOM 5262 O O . ASN A 1 353 ? 5.159 -8.158 7.347 1.00 26.14 338 ASN A O 1
ATOM 5273 N N . HIS A 1 354 ? 3.592 -9.288 8.512 1.00 19.27 339 HIS A N 1
ATOM 5274 C CA . HIS A 1 354 ? 2.911 -9.836 7.355 1.00 25.74 339 HIS A CA 1
ATOM 5275 C C . HIS A 1 354 ? 1.758 -8.914 6.998 1.00 27.70 339 HIS A C 1
ATOM 5276 O O . HIS A 1 354 ? 1.057 -8.406 7.879 1.00 23.84 339 HIS A O 1
ATOM 5290 N N . LEU A 1 355 ? 1.586 -8.672 5.707 1.00 21.79 340 LEU A N 1
ATOM 5291 C CA . LEU A 1 355 ? 0.518 -7.810 5.228 1.00 22.85 340 LEU A CA 1
ATOM 5292 C C . LEU A 1 355 ? -0.747 -8.629 5.023 1.00 28.53 340 LEU A C 1
ATOM 5293 O O . LEU A 1 355 ? -0.703 -9.745 4.500 1.00 30.39 340 LEU A O 1
ATOM 5309 N N . ILE A 1 356 ? -1.876 -8.074 5.454 1.00 18.42 341 ILE A N 1
ATOM 5310 C CA . ILE A 1 356 ? -3.155 -8.766 5.356 1.00 20.50 341 ILE A CA 1
ATOM 5311 C C . ILE A 1 356 ? -4.162 -8.022 4.499 1.00 22.74 341 ILE A C 1
ATOM 5312 O O . ILE A 1 356 ? -5.197 -8.605 4.144 1.00 27.48 341 ILE A O 1
ATOM 5328 N N . ASP A 1 357 ? -3.907 -6.767 4.150 1.00 12.45 342 ASP A N 1
ATOM 5329 C CA . ASP A 1 357 ? -4.843 -5.958 3.375 1.00 16.41 342 ASP A CA 1
ATOM 5330 C C . ASP A 1 357 ? -4.106 -5.491 2.124 1.00 19.17 342 ASP A C 1
ATOM 5331 O O . ASP A 1 357 ? -3.335 -4.525 2.174 1.00 18.42 342 ASP A O 1
ATOM 5340 N N . TYR A 1 358 ? -4.357 -6.167 1.005 1.00 11.66 343 TYR A N 1
ATOM 5341 C CA . TYR A 1 358 ? -3.631 -5.906 -0.235 1.00 13.45 343 TYR A CA 1
ATOM 5342 C C . TYR A 1 358 ? -4.406 -6.484 -1.415 1.00 18.08 343 TYR A C 1
ATOM 5343 O O . TYR A 1 358 ? -5.268 -7.357 -1.257 1.00 13.35 343 TYR A O 1
ATOM 5361 N N . ASP A 1 359 ? -4.081 -5.969 -2.603 1.00 13.76 344 ASP A N 1
ATOM 5362 C CA . ASP A 1 359 ? -4.534 -6.492 -3.887 1.00 10.01 344 ASP A CA 1
ATOM 5363 C C . ASP A 1 359 ? -3.307 -6.881 -4.693 1.00 14.55 344 ASP A C 1
ATOM 5364 O O . ASP A 1 359 ? -2.392 -6.068 -4.850 1.00 12.60 344 ASP A O 1
ATOM 5373 N N . LEU A 1 360 ? -3.274 -8.114 -5.188 1.00 12.14 345 LEU A N 1
ATOM 5374 C CA . LEU A 1 360 ? -2.149 -8.599 -5.973 1.00 8.89 345 LEU A CA 1
ATOM 5375 C C . LEU A 1 360 ? -2.594 -8.873 -7.403 1.00 8.31 345 LEU A C 1
ATOM 5376 O O . LEU A 1 360 ? -3.544 -9.635 -7.638 1.00 7.48 345 LEU A O 1
ATOM 5392 N N . TYR A 1 361 ? -1.902 -8.261 -8.353 1.00 6.77 346 TYR A N 1
ATOM 5393 C CA . TYR A 1 361 ? -2.214 -8.418 -9.764 1.00 10.85 346 TYR A CA 1
ATOM 5394 C C . TYR A 1 361 ? -1.085 -9.120 -10.499 1.00 12.32 346 TYR A C 1
ATOM 5395 O O . TYR A 1 361 ? 0.094 -8.811 -10.296 1.00 13.90 346 TYR A O 1
ATOM 5413 N N . LEU A 1 362 ? -1.448 -10.063 -11.355 1.00 10.93 347 LEU A N 1
ATOM 5414 C CA . LEU A 1 362 ? -0.587 -10.401 -12.468 1.00 6.45 347 LEU A CA 1
ATOM 5415 C C . LEU A 1 362 ? -0.801 -9.380 -13.577 1.00 11.29 347 LEU A C 1
ATOM 5416 O O . LEU A 1 362 ? -1.901 -8.848 -13.748 1.00 11.00 347 LEU A O 1
ATOM 5432 N N . THR A 1 363 ? 0.261 -9.107 -14.330 1.00 12.20 348 THR A N 1
ATOM 5433 C CA . THR A 1 363 ? 0.209 -8.160 -15.434 1.00 8.20 348 THR A CA 1
ATOM 5434 C C . THR A 1 363 ? 0.921 -8.734 -16.654 1.00 8.78 348 THR A C 1
ATOM 5435 O O . THR A 1 363 ? 1.873 -9.514 -16.535 1.00 10.36 348 THR A O 1
ATOM 5446 N N . ALA A 1 364 ? 0.479 -8.314 -17.834 1.00 9.75 349 ALA A N 1
ATOM 5447 C CA . ALA A 1 364 ? 1.054 -8.822 -19.070 1.00 9.61 349 ALA A CA 1
ATOM 5448 C C . ALA A 1 364 ? 0.874 -7.784 -20.166 1.00 9.20 349 ALA A C 1
ATOM 5449 O O . ALA A 1 364 ? 0.291 -6.723 -19.954 1.00 11.72 349 ALA A O 1
ATOM 5456 N N . GLY A 1 365 ? 1.396 -8.088 -21.350 1.00 14.67 350 GLY A N 1
ATOM 5457 C CA . GLY A 1 365 ? 1.280 -7.185 -22.467 1.00 20.73 350 GLY A CA 1
ATOM 5458 C C . GLY A 1 365 ? 2.360 -6.117 -22.461 1.00 10.81 350 GLY A C 1
ATOM 5459 O O . GLY A 1 365 ? 3.115 -5.965 -21.496 1.00 10.60 350 GLY A O 1
ATOM 5463 N N . PRO A 1 366 ? 2.438 -5.340 -23.539 1.00 22.91 351 PRO A N 1
ATOM 5464 C CA . PRO A 1 366 ? 3.487 -4.310 -23.624 1.00 16.58 351 PRO A CA 1
ATOM 5465 C C . PRO A 1 366 ? 3.432 -3.292 -22.500 1.00 18.74 351 PRO A C 1
ATOM 5466 O O . PRO A 1 366 ? 4.471 -2.735 -22.134 1.00 27.66 351 PRO A O 1
ATOM 5477 N N . GLN A 1 367 ? 2.251 -3.019 -21.947 1.00 24.34 352 GLN A N 1
ATOM 5478 C CA . GLN A 1 367 ? 2.087 -2.012 -20.906 1.00 20.35 352 GLN A CA 1
ATOM 5479 C C . GLN A 1 367 ? 1.931 -2.613 -19.514 1.00 19.88 352 GLN A C 1
ATOM 5480 O O . GLN A 1 367 ? 1.588 -1.889 -18.578 1.00 16.96 352 GLN A O 1
ATOM 5494 N N . TYR A 1 368 ? 2.177 -3.915 -19.360 1.00 12.91 353 TYR A N 1
ATOM 5495 C CA . TYR A 1 368 ? 1.978 -4.626 -18.104 1.00 16.35 353 TYR A CA 1
ATOM 5496 C C . TYR A 1 368 ? 0.627 -4.263 -17.482 1.00 16.07 353 TYR A C 1
ATOM 5497 O O . TYR A 1 368 ? 0.535 -3.764 -16.358 1.00 13.66 353 TYR A O 1
ATOM 5515 N N . SER A 1 369 ? -0.431 -4.530 -18.246 1.00 9.77 354 SER A N 1
ATOM 5516 C CA . SER A 1 369 ? -1.800 -4.366 -17.782 1.00 9.67 354 SER A CA 1
ATOM 5517 C C . SER A 1 369 ? -2.299 -5.604 -17.053 1.00 8.98 354 SER A C 1
ATOM 5518 O O . SER A 1 369 ? -2.001 -6.732 -17.442 1.00 10.95 354 SER A O 1
ATOM 5526 N N . GLU A 1 370 ? -3.070 -5.387 -15.989 1.00 8.95 355 GLU A N 1
ATOM 5527 C CA . GLU A 1 370 ? -3.731 -6.504 -15.328 1.00 8.29 355 GLU A CA 1
ATOM 5528 C C . GLU A 1 370 ? -4.884 -7.071 -16.150 1.00 10.24 355 GLU A C 1
ATOM 5529 O O . GLU A 1 370 ? -5.406 -8.133 -15.799 1.00 10.53 355 GLU A O 1
ATOM 5541 N N . GLN A 1 371 ? -5.276 -6.407 -17.228 1.00 9.86 356 GLN A N 1
ATOM 5542 C CA . GLN A 1 371 ? -6.354 -6.860 -18.089 1.00 9.35 356 GLN A CA 1
ATOM 5543 C C . GLN A 1 371 ? -5.878 -7.687 -19.276 1.00 9.32 356 GLN A C 1
ATOM 5544 O O . GLN A 1 371 ? -6.712 -8.063 -20.106 1.00 9.25 356 GLN A O 1
ATOM 5558 N N . ALA A 1 372 ? -4.574 -7.964 -19.393 1.00 9.72 357 ALA A N 1
ATOM 5559 C CA . ALA A 1 372 ? -4.001 -8.537 -20.605 1.00 9.03 357 ALA A CA 1
ATOM 5560 C C . ALA A 1 372 ? -3.516 -9.971 -20.443 1.00 10.80 357 ALA A C 1
ATOM 5561 O O . ALA A 1 372 ? -2.877 -10.504 -21.357 1.00 8.83 357 ALA A O 1
ATOM 5568 N N . LEU A 1 373 ? -3.796 -10.620 -19.319 1.00 9.17 358 LEU A N 1
ATOM 5569 C CA . LEU A 1 373 ? -3.420 -12.015 -19.208 1.00 7.57 358 LEU A CA 1
ATOM 5570 C C . LEU A 1 373 ? -4.121 -12.836 -20.289 1.00 7.71 358 LEU A C 1
ATOM 5571 O O . LEU A 1 373 ? -5.235 -12.511 -20.713 1.00 9.20 358 LEU A O 1
ATOM 5587 N N . PRO A 1 374 ? -3.476 -13.883 -20.789 1.00 12.06 359 PRO A N 1
ATOM 5588 C CA . PRO A 1 374 ? -4.163 -14.783 -21.725 1.00 15.73 359 PRO A CA 1
ATOM 5589 C C . PRO A 1 374 ? -5.417 -15.369 -21.099 1.00 10.17 359 PRO A C 1
ATOM 5590 O O . PRO A 1 374 ? -5.423 -15.736 -19.925 1.00 9.17 359 PRO A O 1
ATOM 5601 N N . ALA A 1 375 ? -6.484 -15.468 -21.898 1.00 11.57 360 ALA A N 1
ATOM 5602 C CA . ALA A 1 375 ? -7.727 -16.065 -21.419 1.00 12.96 360 ALA A CA 1
ATOM 5603 C C . ALA A 1 375 ? -7.514 -17.541 -21.109 1.00 7.48 360 ALA A C 1
ATOM 5604 O O . ALA A 1 375 ? -6.951 -18.275 -21.924 1.00 11.25 360 ALA A O 1
ATOM 5611 N N . GLY A 1 376 ? -7.989 -17.982 -19.945 1.00 8.52 361 GLY A N 1
ATOM 5612 C CA . GLY A 1 376 ? -7.762 -19.340 -19.470 1.00 11.59 361 GLY A CA 1
ATOM 5613 C C . GLY A 1 376 ? -6.488 -19.544 -18.681 1.00 11.36 361 GLY A C 1
ATOM 5614 O O . GLY A 1 376 ? -6.137 -20.692 -18.382 1.00 13.90 361 GLY A O 1
ATOM 5618 N N . PHE A 1 377 ? -5.786 -18.470 -18.324 1.00 11.65 362 PHE A N 1
ATOM 5619 C CA . PHE A 1 377 ? -4.544 -18.611 -17.572 1.00 13.33 362 PHE A CA 1
ATOM 5620 C C . PHE A 1 377 ? -4.772 -19.203 -16.185 1.00 11.27 362 PHE A C 1
ATOM 5621 O O . PHE A 1 377 ? -3.863 -19.813 -15.613 1.00 11.42 362 PHE A O 1
ATOM 5638 N N . PHE A 1 378 ? -5.958 -19.037 -15.626 1.00 10.32 363 PHE A N 1
ATOM 5639 C CA . PHE A 1 378 ? -6.180 -19.244 -14.199 1.00 12.40 363 PHE A CA 1
ATOM 5640 C C . PHE A 1 378 ? -6.846 -20.584 -13.934 1.00 8.28 363 PHE A C 1
ATOM 5641 O O . PHE A 1 378 ? -7.769 -20.986 -14.641 1.00 8.07 363 PHE A O 1
ATOM 5658 N N . VAL A 1 379 ? -6.370 -21.289 -12.918 1.00 7.46 364 VAL A N 1
ATOM 5659 C CA . VAL A 1 379 ? -7.049 -22.469 -12.404 1.00 5.10 364 VAL A CA 1
ATOM 5660 C C . VAL A 1 379 ? -7.612 -22.225 -11.011 1.00 7.17 364 VAL A C 1
ATOM 5661 O O . VAL A 1 379 ? -8.766 -22.564 -10.729 1.00 5.98 364 VAL A O 1
ATOM 5674 N N . ASP A 1 380 ? -6.812 -21.649 -10.115 1.00 10.76 365 ASP A N 1
ATOM 5675 C CA . ASP A 1 380 ? -7.227 -21.597 -8.716 1.00 8.87 365 ASP A CA 1
ATOM 5676 C C . ASP A 1 380 ? -6.485 -20.506 -7.965 1.00 6.16 365 ASP A C 1
ATOM 5677 O O . ASP A 1 380 ? -5.352 -20.159 -8.307 1.00 7.06 365 ASP A O 1
ATOM 5686 N N . ARG A 1 381 ? -7.127 -19.998 -6.912 1.00 8.83 366 ARG A N 1
ATOM 5687 C CA . ARG A 1 381 ? -6.469 -19.183 -5.897 1.00 6.51 366 ARG A CA 1
ATOM 5688 C C . ARG A 1 381 ? -6.959 -19.593 -4.518 1.00 10.37 366 ARG A C 1
ATOM 5689 O O . ARG A 1 381 ? -8.145 -19.870 -4.332 1.00 6.81 366 ARG A O 1
ATOM 5710 N N . GLN A 1 382 ? -6.062 -19.572 -3.538 1.00 6.73 367 GLN A N 1
ATOM 5711 C CA . GLN A 1 382 ? -6.442 -19.883 -2.170 1.00 7.30 367 GLN A CA 1
ATOM 5712 C C . GLN A 1 382 ? -5.618 -19.021 -1.235 1.00 9.15 367 GLN A C 1
ATOM 5713 O O . GLN A 1 382 ? -4.424 -18.835 -1.470 1.00 12.36 367 GLN A O 1
ATOM 5727 N N . ARG A 1 383 ? -6.238 -18.511 -0.175 1.00 6.27 368 ARG A N 1
ATOM 5728 C CA . ARG A 1 383 ? -5.528 -17.709 0.812 1.00 7.84 368 ARG A CA 1
ATOM 5729 C C . ARG A 1 383 ? -5.503 -18.438 2.139 1.00 8.43 368 ARG A C 1
ATOM 5730 O O . ARG A 1 383 ? -6.543 -18.884 2.631 1.00 9.13 368 ARG A O 1
ATOM 5751 N N . ASN A 1 384 ? -4.313 -18.540 2.718 1.00 12.57 369 ASN A N 1
ATOM 5752 C CA . ASN A 1 384 ? -4.139 -19.281 3.956 1.00 9.45 369 ASN A CA 1
ATOM 5753 C C . ASN A 1 384 ? -5.022 -18.703 5.060 1.00 15.42 369 ASN A C 1
ATOM 5754 O O . ASN A 1 384 ? -5.134 -17.484 5.210 1.00 11.38 369 ASN A O 1
ATOM 5765 N N . LEU A 1 385 ? -5.669 -19.592 5.833 1.00 13.47 370 LEU A N 1
ATOM 5766 C CA . LEU A 1 385 ? -6.554 -19.153 6.914 1.00 18.44 370 LEU A CA 1
ATOM 5767 C C . LEU A 1 385 ? -5.808 -18.742 8.181 1.00 21.11 370 LEU A C 1
ATOM 5768 O O . LEU A 1 385 ? -6.364 -17.985 8.987 1.00 18.15 370 LEU A O 1
ATOM 5784 N N . ASN A 1 386 ? -4.582 -19.234 8.391 1.00 19.17 371 ASN A N 1
ATOM 5785 C CA . ASN A 1 386 ? -3.778 -18.835 9.544 1.00 18.63 371 ASN A CA 1
ATOM 5786 C C . ASN A 1 386 ? -2.914 -17.603 9.271 1.00 16.27 371 ASN A C 1
ATOM 5787 O O . ASN A 1 386 ? -2.532 -16.911 10.221 1.00 14.10 371 ASN A O 1
ATOM 5798 N N . ASN A 1 387 ? -2.598 -17.310 8.007 1.00 14.65 372 ASN A N 1
ATOM 5799 C CA . ASN A 1 387 ? -1.794 -16.140 7.638 1.00 13.25 372 ASN A CA 1
ATOM 5800 C C . ASN A 1 387 ? -2.343 -15.569 6.336 1.00 15.28 372 ASN A C 1
ATOM 5801 O O . ASN A 1 387 ? -2.093 -16.122 5.261 1.00 14.42 372 ASN A O 1
ATOM 5812 N N . ARG A 1 388 ? -3.059 -14.442 6.425 1.00 14.00 373 ARG A N 1
ATOM 5813 C CA . ARG A 1 388 ? -3.667 -13.844 5.241 1.00 10.85 373 ARG A CA 1
ATOM 5814 C C . ARG A 1 388 ? -2.657 -13.156 4.342 1.00 17.49 373 ARG A C 1
ATOM 5815 O O . ARG A 1 388 ? -3.023 -12.710 3.250 1.00 16.69 373 ARG A O 1
ATOM 5836 N N . GLY A 1 389 ? -1.408 -13.075 4.748 1.00 12.15 374 GLY A N 1
ATOM 5837 C CA . GLY A 1 389 ? -0.380 -12.688 3.818 1.00 16.41 374 GLY A CA 1
ATOM 5838 C C . GLY A 1 389 ? 0.119 -13.813 2.942 1.00 17.93 374 GLY A C 1
ATOM 5839 O O . GLY A 1 389 ? 1.113 -13.627 2.244 1.00 17.25 374 GLY A O 1
ATOM 5843 N N . LYS A 1 390 ? -0.501 -14.997 2.986 1.00 10.53 375 LYS A N 1
ATOM 5844 C CA . LYS A 1 390 ? -0.059 -16.135 2.187 1.00 8.09 375 LYS A CA 1
ATOM 5845 C C . LYS A 1 390 ? -1.143 -16.459 1.167 1.00 9.88 375 LYS A C 1
ATOM 5846 O O . LYS A 1 390 ? -2.244 -16.886 1.525 1.00 7.47 375 LYS A O 1
ATOM 5865 N N . LEU A 1 391 ? -0.828 -16.247 -0.100 1.00 8.38 376 LEU A N 1
ATOM 5866 C CA . LEU A 1 391 ? -1.789 -16.383 -1.182 1.00 9.83 376 LEU A CA 1
ATOM 5867 C C . LEU A 1 391 ? -1.195 -17.274 -2.258 1.00 10.48 376 LEU A C 1
ATOM 5868 O O . LEU A 1 391 ? -0.109 -16.980 -2.770 1.00 9.12 376 LEU A O 1
ATOM 5884 N N . THR A 1 392 ? -1.917 -18.330 -2.630 1.00 6.63 377 THR A N 1
ATOM 5885 C CA . THR A 1 392 ? -1.436 -19.292 -3.616 1.00 6.68 377 THR A CA 1
ATOM 5886 C C . THR A 1 392 ? -2.282 -19.237 -4.887 1.00 6.40 377 THR A C 1
ATOM 5887 O O . THR A 1 392 ? -3.501 -19.441 -4.844 1.00 11.10 377 THR A O 1
ATOM 5898 N N . TYR A 1 393 ? -1.629 -18.987 -6.012 1.00 6.25 378 TYR A N 1
ATOM 5899 C CA . TYR A 1 393 ? -2.252 -19.009 -7.329 1.00 6.51 378 TYR A CA 1
ATOM 5900 C C . TYR A 1 393 ? -1.789 -20.253 -8.075 1.00 6.69 378 TYR A C 1
ATOM 5901 O O . TYR A 1 393 ? -0.633 -20.655 -7.971 1.00 9.11 378 TYR A O 1
ATOM 5919 N N . PHE A 1 394 ? -2.695 -20.837 -8.846 1.00 6.80 379 PHE A N 1
ATOM 5920 C CA . PHE A 1 394 ? -2.443 -22.023 -9.655 1.00 6.16 379 PHE A CA 1
ATOM 5921 C C . PHE A 1 394 ? -2.841 -21.665 -11.076 1.00 7.97 379 PHE A C 1
ATOM 5922 O O . PHE A 1 394 ? -4.000 -21.292 -11.323 1.00 7.10 379 PHE A O 1
ATOM 5939 N N . LEU A 1 395 ? -1.879 -21.760 -11.997 1.00 9.28 380 LEU A N 1
ATOM 5940 C CA . LEU A 1 395 ? -1.995 -21.211 -13.336 1.00 8.12 380 LEU A CA 1
ATOM 5941 C C . LEU A 1 395 ? -1.688 -22.257 -14.397 1.00 7.85 380 LEU A C 1
ATOM 5942 O O . LEU A 1 395 ? -0.861 -23.149 -14.202 1.00 5.83 380 LEU A O 1
ATOM 5958 N N . ASP A 1 396 ? -2.316 -22.092 -15.555 1.00 7.35 381 ASP A N 1
ATOM 5959 C CA . ASP A 1 396 ? -2.043 -22.944 -16.703 1.00 11.10 381 ASP A CA 1
ATOM 5960 C C . ASP A 1 396 ? -0.818 -22.399 -17.428 1.00 7.34 381 ASP A C 1
ATOM 5961 O O . ASP A 1 396 ? -0.893 -21.363 -18.095 1.00 10.36 381 ASP A O 1
ATOM 5970 N N . TYR A 1 397 ? 0.306 -23.110 -17.323 1.00 6.85 382 TYR A N 1
ATOM 5971 C CA . TYR A 1 397 ? 1.542 -22.599 -17.903 1.00 8.04 382 TYR A CA 1
ATOM 5972 C C . TYR A 1 397 ? 1.482 -22.581 -19.426 1.00 8.71 382 TYR A C 1
ATOM 5973 O O . TYR A 1 397 ? 1.939 -21.622 -20.055 1.00 13.58 382 TYR A O 1
ATOM 5991 N N . ASP A 1 398 ? 0.959 -23.637 -20.039 1.00 9.74 383 ASP A N 1
ATOM 5992 C CA . ASP A 1 398 ? 0.937 -23.690 -21.498 1.00 14.98 383 ASP A CA 1
ATOM 5993 C C . ASP A 1 398 ? 0.041 -22.602 -22.077 1.00 10.10 383 ASP A C 1
ATOM 5994 O O . ASP A 1 398 ? 0.327 -22.062 -23.152 1.00 7.42 383 ASP A O 1
ATOM 6003 N N . ILE A 1 399 ? -1.057 -22.282 -21.399 1.00 10.66 384 ILE A N 1
ATOM 6004 C CA . ILE A 1 399 ? -1.899 -21.181 -21.857 1.00 12.77 384 ILE A CA 1
ATOM 6005 C C . ILE A 1 399 ? -1.173 -19.857 -21.660 1.00 7.51 384 ILE A C 1
ATOM 6006 O O . ILE A 1 399 ? -1.210 -18.978 -22.527 1.00 16.88 384 ILE A O 1
ATOM 6022 N N . MET A 1 400 ? -0.502 -19.691 -20.517 1.00 10.93 385 MET A N 1
ATOM 6023 C CA . MET A 1 400 ? 0.244 -18.462 -20.260 1.00 12.71 385 MET A CA 1
ATOM 6024 C C . MET A 1 400 ? 1.362 -18.265 -21.274 1.00 12.49 385 MET A C 1
ATOM 6025 O O . MET A 1 400 ? 1.520 -17.180 -21.841 1.00 15.30 385 MET A O 1
ATOM 6039 N N . GLU A 1 401 ? 2.173 -19.298 -21.490 1.00 14.80 386 GLU A N 1
ATOM 6040 C CA A GLU A 1 401 ? 3.305 -19.162 -22.396 0.55 15.85 386 GLU A CA 1
ATOM 6041 C CA B GLU A 1 401 ? 3.305 -19.160 -22.398 0.45 15.86 386 GLU A CA 1
ATOM 6042 C C . GLU A 1 401 ? 2.832 -18.870 -23.813 1.00 19.61 386 GLU A C 1
ATOM 6043 O O . GLU A 1 401 ? 3.375 -17.987 -24.490 1.00 14.30 386 GLU A O 1
ATOM 6064 N N . GLY A 1 402 ? 1.804 -19.587 -24.270 1.00 16.27 387 GLY A N 1
ATOM 6065 C CA . GLY A 1 402 ? 1.341 -19.396 -25.629 1.00 16.52 387 GLY A CA 1
ATOM 6066 C C . GLY A 1 402 ? 0.770 -18.016 -25.867 1.00 20.48 387 GLY A C 1
ATOM 6067 O O . GLY A 1 402 ? 0.881 -17.471 -26.968 1.00 17.26 387 GLY A O 1
ATOM 6071 N N . GLY A 1 403 ? 0.156 -17.432 -24.853 1.00 10.54 388 GLY A N 1
ATOM 6072 C CA . GLY A 1 403 ? -0.452 -16.130 -25.024 1.00 9.98 388 GLY A CA 1
ATOM 6073 C C . GLY A 1 403 ? 0.500 -14.971 -24.821 1.00 9.26 388 GLY A C 1
ATOM 6074 O O . GLY A 1 403 ? 0.300 -13.889 -25.380 1.00 16.35 388 GLY A O 1
ATOM 6078 N N . ILE A 1 404 ? 1.534 -15.176 -24.013 1.00 14.48 389 ILE A N 1
ATOM 6079 C CA . ILE A 1 404 ? 2.455 -14.098 -23.677 1.00 14.88 389 ILE A CA 1
ATOM 6080 C C . ILE A 1 404 ? 3.627 -14.044 -24.651 1.00 19.18 389 ILE A C 1
ATOM 6081 O O . ILE A 1 404 ? 4.047 -12.959 -25.071 1.00 16.27 389 ILE A O 1
ATOM 6097 N N . ASN A 1 405 ? 4.160 -15.193 -25.054 1.00 17.14 390 ASN A N 1
ATOM 6098 C CA . ASN A 1 405 ? 5.302 -15.213 -25.968 1.00 17.96 390 ASN A CA 1
ATOM 6099 C C . ASN A 1 405 ? 4.818 -15.142 -27.417 1.00 16.22 390 ASN A C 1
ATOM 6100 O O . ASN A 1 405 ? 4.959 -16.084 -28.193 1.00 19.95 390 ASN A O 1
ATOM 6111 N N . THR A 1 406 ? 4.199 -14.008 -27.742 1.00 20.87 391 THR A N 1
ATOM 6112 C CA . THR A 1 406 ? 3.768 -13.636 -29.080 1.00 18.56 391 THR A CA 1
ATOM 6113 C C . THR A 1 406 ? 4.312 -12.252 -29.391 1.00 17.23 391 THR A C 1
ATOM 6114 O O . THR A 1 406 ? 4.676 -11.501 -28.480 1.00 16.08 391 THR A O 1
ATOM 6125 N N . PRO A 1 407 ? 4.378 -11.882 -30.672 1.00 16.67 392 PRO A N 1
ATOM 6126 C CA . PRO A 1 407 ? 4.943 -10.568 -31.023 1.00 20.39 392 PRO A CA 1
ATOM 6127 C C . PRO A 1 407 ? 4.230 -9.393 -30.377 1.00 19.96 392 PRO A C 1
ATOM 6128 O O . PRO A 1 407 ? 4.896 -8.440 -29.956 1.00 22.27 392 PRO A O 1
ATOM 6139 N N . LYS A 1 408 ? 2.893 -9.414 -30.309 1.00 18.52 393 LYS A N 1
ATOM 6140 C CA . LYS A 1 408 ? 2.163 -8.284 -29.735 1.00 18.99 393 LYS A CA 1
ATOM 6141 C C . LYS A 1 408 ? 2.297 -8.233 -28.217 1.00 16.73 393 LYS A C 1
ATOM 6142 O O . LYS A 1 408 ? 2.243 -7.151 -27.622 1.00 18.82 393 LYS A O 1
ATOM 6161 N N . MET A 1 409 ? 2.451 -9.383 -27.570 1.00 20.85 394 MET A N 1
ATOM 6162 C CA . MET A 1 409 ? 2.506 -9.410 -26.118 1.00 12.31 394 MET A CA 1
ATOM 6163 C C . MET A 1 409 ? 3.931 -9.318 -25.588 1.00 16.28 394 MET A C 1
ATOM 6164 O O . MET A 1 409 ? 4.116 -9.048 -24.394 1.00 12.67 394 MET A O 1
ATOM 6178 N N . GLN A 1 410 ? 4.930 -9.528 -26.449 1.00 16.00 395 GLN A N 1
ATOM 6179 C CA . GLN A 1 410 ? 6.342 -9.245 -26.200 1.00 14.93 395 GLN A CA 1
ATOM 6180 C C . GLN A 1 410 ? 6.957 -10.125 -25.125 1.00 16.31 395 GLN A C 1
ATOM 6181 O O . GLN A 1 410 ? 8.088 -9.865 -24.696 1.00 14.88 395 GLN A O 1
ATOM 6195 N N . GLY A 1 411 ? 6.262 -11.167 -24.690 1.00 18.34 396 GLY A N 1
ATOM 6196 C CA . GLY A 1 411 ? 6.764 -12.014 -23.638 1.00 12.08 396 GLY A CA 1
ATOM 6197 C C . GLY A 1 411 ? 6.650 -11.453 -22.237 1.00 15.47 396 GLY A C 1
ATOM 6198 O O . GLY A 1 411 ? 7.182 -12.065 -21.308 1.00 14.22 396 GLY A O 1
ATOM 6202 N N . ASN A 1 412 ? 5.979 -10.316 -22.049 1.00 14.37 397 ASN A N 1
ATOM 6203 C CA . ASN A 1 412 ? 5.984 -9.644 -20.754 1.00 13.74 397 ASN A CA 1
ATOM 6204 C C . ASN A 1 412 ? 5.113 -10.375 -19.738 1.00 10.42 397 ASN A C 1
ATOM 6205 O O . ASN A 1 412 ? 4.033 -10.884 -20.062 1.00 14.66 397 ASN A O 1
ATOM 6216 N N . LEU A 1 413 ? 5.585 -10.400 -18.494 1.00 9.60 398 LEU A N 1
ATOM 6217 C CA . LEU A 1 413 ? 4.820 -10.893 -17.361 1.00 14.42 398 LEU A CA 1
ATOM 6218 C C . LEU A 1 413 ? 5.329 -10.180 -16.118 1.00 9.31 398 LEU A C 1
ATOM 6219 O O . LEU A 1 413 ? 6.543 -10.104 -15.907 1.00 9.23 398 LEU A O 1
ATOM 6235 N N . GLY A 1 414 ? 4.413 -9.688 -15.288 1.00 11.69 399 GLY A N 1
ATOM 6236 C CA . GLY A 1 414 ? 4.821 -8.994 -14.086 1.00 8.84 399 GLY A CA 1
ATOM 6237 C C . GLY A 1 414 ? 3.851 -9.184 -12.938 1.00 11.70 399 GLY A C 1
ATOM 6238 O O . GLY A 1 414 ? 2.826 -9.859 -13.053 1.00 11.93 399 GLY A O 1
ATOM 6242 N N . PHE A 1 415 ? 4.214 -8.589 -11.807 1.00 14.72 400 PHE A N 1
ATOM 6243 C CA . PHE A 1 415 ? 3.359 -8.493 -10.637 1.00 10.70 400 PHE A CA 1
ATOM 6244 C C . PHE A 1 415 ? 3.143 -7.023 -10.305 1.00 12.48 400 PHE A C 1
ATOM 6245 O O . PHE A 1 415 ? 4.028 -6.194 -10.515 1.00 9.69 400 PHE A O 1
ATOM 6262 N N . ARG A 1 416 ? 1.970 -6.713 -9.765 1.00 17.08 401 ARG A N 1
ATOM 6263 C CA . ARG A 1 416 ? 1.709 -5.440 -9.106 1.00 16.69 401 ARG A CA 1
ATOM 6264 C C . ARG A 1 416 ? 1.027 -5.733 -7.777 1.00 12.64 401 ARG A C 1
ATOM 6265 O O . ARG A 1 416 ? 0.074 -6.519 -7.724 1.00 15.95 401 ARG A O 1
ATOM 6286 N N . VAL A 1 417 ? 1.527 -5.114 -6.709 1.00 8.78 402 VAL A N 1
ATOM 6287 C CA . VAL A 1 417 ? 0.998 -5.270 -5.360 1.00 14.18 402 VAL A CA 1
ATOM 6288 C C . VAL A 1 417 ? 0.580 -3.890 -4.866 1.00 12.02 402 VAL A C 1
ATOM 6289 O O . VAL A 1 417 ? 1.392 -2.955 -4.853 1.00 12.75 402 VAL A O 1
ATOM 6302 N N . LYS A 1 418 ? -0.679 -3.758 -4.483 1.00 10.38 403 LYS A N 1
ATOM 6303 C CA . LYS A 1 418 ? -1.191 -2.556 -3.832 1.00 9.60 403 LYS A CA 1
ATOM 6304 C C . LYS A 1 418 ? -1.561 -2.956 -2.408 1.00 15.51 403 LYS A C 1
ATOM 6305 O O . LYS A 1 418 ? -2.549 -3.665 -2.201 1.00 17.29 403 LYS A O 1
ATOM 6324 N N . ALA A 1 419 ? -0.743 -2.545 -1.434 1.00 14.26 404 ALA A N 1
ATOM 6325 C CA . ALA A 1 419 ? -1.043 -2.770 -0.026 1.00 13.53 404 ALA A CA 1
ATOM 6326 C C . ALA A 1 419 ? -1.773 -1.564 0.550 1.00 11.32 404 ALA A C 1
ATOM 6327 O O . ALA A 1 419 ? -1.619 -0.439 0.070 1.00 15.44 404 ALA A O 1
ATOM 6334 N N . TYR A 1 420 ? -2.575 -1.811 1.590 1.00 12.93 405 TYR A N 1
ATOM 6335 C CA . TYR A 1 420 ? -3.383 -0.791 2.233 1.00 17.78 405 TYR A CA 1
ATOM 6336 C C . TYR A 1 420 ? -2.968 -0.637 3.689 1.00 20.43 405 TYR A C 1
ATOM 6337 O O . TYR A 1 420 ? -2.586 -1.617 4.334 1.00 17.70 405 TYR A O 1
ATOM 6355 N N . PRO A 1 421 ? -3.010 0.586 4.231 1.00 20.73 406 PRO A N 1
ATOM 6356 C CA . PRO A 1 421 ? -3.389 1.834 3.545 1.00 16.68 406 PRO A CA 1
ATOM 6357 C C . PRO A 1 421 ? -2.347 2.291 2.531 1.00 21.93 406 PRO A C 1
ATOM 6358 O O . PRO A 1 421 ? -1.165 1.967 2.701 1.00 12.73 406 PRO A O 1
ATOM 6369 N N . GLU A 1 422 ? -2.777 3.034 1.507 1.00 18.97 407 GLU A N 1
ATOM 6370 C CA . GLU A 1 422 ? -1.936 3.348 0.359 1.00 22.64 407 GLU A CA 1
ATOM 6371 C C . GLU A 1 422 ? -1.466 4.797 0.304 1.00 30.61 407 GLU A C 1
ATOM 6372 O O . GLU A 1 422 ? -0.711 5.144 -0.610 1.00 33.83 407 GLU A O 1
ATOM 6384 N N . SER A 1 423 ? -1.879 5.654 1.234 1.00 27.11 408 SER A N 1
ATOM 6385 C CA . SER A 1 423 ? -1.453 7.048 1.170 1.00 43.97 408 SER A CA 1
ATOM 6386 C C . SER A 1 423 ? -1.505 7.678 2.555 1.00 35.21 408 SER A C 1
ATOM 6387 O O . SER A 1 423 ? -2.168 7.171 3.464 1.00 33.44 408 SER A O 1
ATOM 6395 N N . SER A 1 424 ? -0.791 8.803 2.698 1.00 34.84 409 SER A N 1
ATOM 6396 C CA . SER A 1 424 ? -0.836 9.561 3.948 1.00 36.48 409 SER A CA 1
ATOM 6397 C C . SER A 1 424 ? -2.270 9.930 4.318 1.00 47.14 409 SER A C 1
ATOM 6398 O O . SER A 1 424 ? -2.656 9.860 5.492 1.00 41.20 409 SER A O 1
ATOM 6406 N N . ASP A 1 425 ? -3.075 10.331 3.329 1.00 45.42 410 ASP A N 1
ATOM 6407 C CA . ASP A 1 425 ? -4.420 10.817 3.624 1.00 52.53 410 ASP A CA 1
ATOM 6408 C C . ASP A 1 425 ? -5.304 9.721 4.204 1.00 48.94 410 ASP A C 1
ATOM 6409 O O . ASP A 1 425 ? -6.256 10.015 4.937 1.00 51.89 410 ASP A O 1
ATOM 6418 N N . GLN A 1 426 ? -5.010 8.459 3.889 1.00 40.97 411 GLN A N 1
ATOM 6419 C CA . GLN A 1 426 ? -5.763 7.350 4.464 1.00 47.54 411 GLN A CA 1
ATOM 6420 C C . GLN A 1 426 ? -5.252 6.992 5.856 1.00 42.85 411 GLN A C 1
ATOM 6421 O O . GLN A 1 426 ? -6.043 6.692 6.757 1.00 29.95 411 GLN A O 1
ATOM 6435 N N . ALA A 1 427 ? -3.938 7.015 6.044 1.00 37.58 412 ALA A N 1
ATOM 6436 C CA . ALA A 1 427 ? -3.337 6.679 7.325 1.00 35.46 412 ALA A CA 1
ATOM 6437 C C . ALA A 1 427 ? -1.922 7.225 7.328 1.00 24.71 412 ALA A C 1
ATOM 6438 O O . ALA A 1 427 ? -1.292 7.344 6.276 1.00 37.42 412 ALA A O 1
ATOM 6445 N N . LEU A 1 428 ? -1.433 7.560 8.521 1.00 21.85 413 LEU A N 1
ATOM 6446 C CA . LEU A 1 428 ? -0.099 8.126 8.643 1.00 24.00 413 LEU A CA 1
ATOM 6447 C C . LEU A 1 428 ? 0.998 7.082 8.472 1.00 18.55 413 LEU A C 1
ATOM 6448 O O . LEU A 1 428 ? 2.166 7.455 8.296 1.00 19.20 413 LEU A O 1
ATOM 6464 N N . ALA A 1 429 ? 0.652 5.797 8.548 1.00 16.47 414 ALA A N 1
ATOM 6465 C CA . ALA A 1 429 ? 1.516 4.686 8.154 1.00 20.12 414 ALA A CA 1
ATOM 6466 C C . ALA A 1 429 ? 0.876 3.994 6.956 1.00 19.78 414 ALA A C 1
ATOM 6467 O O . ALA A 1 429 ? -0.308 3.654 7.005 1.00 19.24 414 ALA A O 1
ATOM 6474 N N . TYR A 1 430 ? 1.644 3.790 5.885 1.00 15.71 415 TYR A N 1
ATOM 6475 C CA . TYR A 1 430 ? 1.058 3.393 4.609 1.00 18.20 415 TYR A CA 1
ATOM 6476 C C . TYR A 1 430 ? 2.147 2.799 3.719 1.00 18.05 415 TYR A C 1
ATOM 6477 O O . TYR A 1 430 ? 3.334 2.828 4.055 1.00 13.13 415 TYR A O 1
ATOM 6495 N N . TYR A 1 431 ? 1.727 2.289 2.553 1.00 17.79 416 TYR A N 1
ATOM 6496 C CA . TYR A 1 431 ? 2.607 1.597 1.624 1.00 15.79 416 TYR A CA 1
ATOM 6497 C C . TYR A 1 431 ? 2.429 2.150 0.222 1.00 12.50 416 TYR A C 1
ATOM 6498 O O . TYR A 1 431 ? 1.315 2.480 -0.196 1.00 17.78 416 TYR A O 1
ATOM 6516 N N . ARG A 1 432 ? 3.533 2.228 -0.506 1.00 16.14 417 ARG A N 1
ATOM 6517 C CA . ARG A 1 432 ? 3.512 2.576 -1.916 1.00 15.33 417 ARG A CA 1
ATOM 6518 C C . ARG A 1 432 ? 3.441 1.302 -2.748 1.00 10.52 417 ARG A C 1
ATOM 6519 O O . ARG A 1 432 ? 4.044 0.290 -2.398 1.00 10.51 417 ARG A O 1
ATOM 6540 N N . LEU A 1 433 ? 2.662 1.360 -3.829 1.00 16.35 418 LEU A N 1
ATOM 6541 C CA . LEU A 1 433 ? 2.520 0.262 -4.778 1.00 16.28 418 LEU A CA 1
ATOM 6542 C C . LEU A 1 433 ? 3.869 -0.278 -5.244 1.00 16.45 418 LEU A C 1
ATOM 6543 O O . LEU A 1 433 ? 4.827 0.470 -5.434 1.00 15.73 418 LEU A O 1
ATOM 6559 N N . LEU A 1 434 ? 3.933 -1.586 -5.463 1.00 12.85 419 LEU A N 1
ATOM 6560 C CA . LEU A 1 434 ? 5.119 -2.226 -6.011 1.00 13.33 419 LEU A CA 1
ATOM 6561 C C . LEU A 1 434 ? 4.794 -2.807 -7.380 1.00 14.60 419 LEU A C 1
ATOM 6562 O O . LEU A 1 434 ? 3.793 -3.513 -7.538 1.00 14.76 419 LEU A O 1
ATOM 6578 N N . ASP A 1 435 ? 5.640 -2.501 -8.359 1.00 11.69 420 ASP A N 1
ATOM 6579 C CA . ASP A 1 435 ? 5.548 -3.031 -9.712 1.00 13.95 420 ASP A CA 1
ATOM 6580 C C . ASP A 1 435 ? 6.809 -3.818 -10.010 1.00 19.80 420 ASP A C 1
ATOM 6581 O O . ASP A 1 435 ? 7.918 -3.315 -9.805 1.00 19.25 420 ASP A O 1
ATOM 6590 N N . PHE A 1 436 ? 6.639 -5.033 -10.512 1.00 10.77 421 PHE A N 1
ATOM 6591 C CA . PHE A 1 436 ? 7.747 -5.890 -10.916 1.00 12.22 421 PHE A CA 1
ATOM 6592 C C . PHE A 1 436 ? 7.497 -6.312 -12.352 1.00 13.38 421 PHE A C 1
ATOM 6593 O O . PHE A 1 436 ? 6.443 -6.875 -12.657 1.00 11.64 421 PHE A O 1
ATOM 6610 N N . HIS A 1 437 ? 8.452 -6.036 -13.231 1.00 12.80 422 HIS A N 1
ATOM 6611 C CA . HIS A 1 437 ? 8.329 -6.346 -14.650 1.00 17.91 422 HIS A CA 1
ATOM 6612 C C . HIS A 1 437 ? 9.304 -7.464 -14.994 1.00 16.82 422 HIS A C 1
ATOM 6613 O O . HIS A 1 437 ? 10.509 -7.342 -14.742 1.00 17.73 422 HIS A O 1
ATOM 6627 N N . SER A 1 438 ? 8.775 -8.554 -15.552 1.00 15.15 423 SER A N 1
ATOM 6628 C CA . SER A 1 438 ? 9.584 -9.693 -15.958 1.00 11.10 423 SER A CA 1
ATOM 6629 C C . SER A 1 438 ? 9.210 -10.156 -17.360 1.00 20.51 423 SER A C 1
ATOM 6630 O O . SER A 1 438 ? 8.499 -9.455 -18.099 1.00 12.11 423 SER A O 1
ATOM 6638 N N . SER A 1 439 ? 9.679 -11.348 -17.725 1.00 20.16 424 SER A N 1
ATOM 6639 C CA . SER A 1 439 ? 9.475 -11.894 -19.057 1.00 21.98 424 SER A CA 1
ATOM 6640 C C . SER A 1 439 ? 9.384 -13.409 -18.949 1.00 28.39 424 SER A C 1
ATOM 6641 O O . SER A 1 439 ? 10.036 -14.023 -18.100 1.00 26.87 424 SER A O 1
ATOM 6649 N N . LEU A 1 440 ? 8.545 -13.999 -19.802 1.00 20.96 425 LEU A N 1
ATOM 6650 C CA . LEU A 1 440 ? 8.508 -15.438 -20.022 1.00 24.38 425 LEU A CA 1
ATOM 6651 C C . LEU A 1 440 ? 9.273 -15.840 -21.276 1.00 30.51 425 LEU A C 1
ATOM 6652 O O . LEU A 1 440 ? 9.219 -17.005 -21.677 1.00 28.69 425 LEU A O 1
ATOM 6668 N N . ALA A 1 441 ? 9.982 -14.905 -21.905 1.00 26.76 426 ALA A N 1
ATOM 6669 C CA . ALA A 1 441 ? 10.657 -15.172 -23.165 1.00 31.82 426 ALA A CA 1
ATOM 6670 C C . ALA A 1 441 ? 12.130 -15.525 -23.000 1.00 36.04 426 ALA A C 1
ATOM 6671 O O . ALA A 1 441 ? 12.736 -16.025 -23.952 1.00 42.84 426 ALA A O 1
ATOM 6678 N N . ASP A 1 442 ? 12.712 -15.298 -21.827 1.00 37.80 427 ASP A N 1
ATOM 6679 C CA . ASP A 1 442 ? 14.130 -15.526 -21.590 1.00 52.25 427 ASP A CA 1
ATOM 6680 C C . ASP A 1 442 ? 14.328 -16.779 -20.735 1.00 53.61 427 ASP A C 1
ATOM 6681 O O . ASP A 1 442 ? 13.373 -17.503 -20.420 1.00 59.48 427 ASP A O 1
ATOM 6690 N N . ILE A 1 443 ? 15.583 -17.035 -20.351 1.00 46.46 428 ILE A N 1
ATOM 6691 C CA . ILE A 1 443 ? 15.891 -18.197 -19.522 1.00 55.03 428 ILE A CA 1
ATOM 6692 C C . ILE A 1 443 ? 15.709 -17.912 -18.035 1.00 48.03 428 ILE A C 1
ATOM 6693 O O . ILE A 1 443 ? 15.517 -18.852 -17.251 1.00 56.91 428 ILE A O 1
ATOM 6697 N N . HIS A 1 444 ? 15.742 -16.641 -17.626 1.00 54.37 429 HIS A N 1
ATOM 6698 C CA . HIS A 1 444 ? 15.603 -16.254 -16.226 1.00 50.36 429 HIS A CA 1
ATOM 6699 C C . HIS A 1 444 ? 14.145 -16.053 -15.810 1.00 41.58 429 HIS A C 1
ATOM 6700 O O . HIS A 1 444 ? 13.861 -15.254 -14.908 1.00 37.20 429 HIS A O 1
ATOM 6714 N N . LYS A 1 445 ? 13.215 -16.766 -16.437 1.00 32.61 430 LYS A N 1
ATOM 6715 C CA . LYS A 1 445 ? 11.801 -16.619 -16.136 1.00 29.70 430 LYS A CA 1
ATOM 6716 C C . LYS A 1 445 ? 11.477 -17.170 -14.747 1.00 29.42 430 LYS A C 1
ATOM 6717 O O . LYS A 1 445 ? 12.195 -18.006 -14.191 1.00 28.32 430 LYS A O 1
ATOM 6736 N N . ILE A 1 446 ? 10.367 -16.681 -14.189 1.00 21.45 431 ILE A N 1
ATOM 6737 C CA . ILE A 1 446 ? 9.940 -17.071 -12.852 1.00 24.81 431 ILE A CA 1
ATOM 6738 C C . ILE A 1 446 ? 8.939 -18.226 -12.847 1.00 26.03 431 ILE A C 1
ATOM 6739 O O . ILE A 1 446 ? 8.734 -18.840 -11.790 1.00 24.47 431 ILE A O 1
ATOM 6755 N N . LEU A 1 447 ? 8.305 -18.528 -13.979 1.00 17.23 432 LEU A N 1
ATOM 6756 C CA . LEU A 1 447 ? 7.342 -19.612 -14.079 1.00 11.81 432 LEU A CA 1
ATOM 6757 C C . LEU A 1 447 ? 7.917 -20.760 -14.892 1.00 16.85 432 LEU A C 1
ATOM 6758 O O . LEU A 1 447 ? 8.548 -20.545 -15.931 1.00 14.56 432 LEU A O 1
ATOM 6774 N N . HIS A 1 448 ? 7.670 -21.985 -14.430 1.00 12.70 433 HIS A N 1
ATOM 6775 C CA . HIS A 1 448 ? 8.132 -23.168 -15.118 1.00 14.85 433 HIS A CA 1
ATOM 6776 C C . HIS A 1 448 ? 7.023 -24.202 -15.070 1.00 12.03 433 HIS A C 1
ATOM 6777 O O . HIS A 1 448 ? 6.343 -24.339 -14.040 1.00 13.04 433 HIS A O 1
ATOM 6791 N N . PRO A 1 449 ? 6.812 -24.938 -16.151 1.00 11.43 434 PRO A N 1
ATOM 6792 C CA . PRO A 1 449 ? 5.813 -26.002 -16.103 1.00 10.74 434 PRO A CA 1
ATOM 6793 C C . PRO A 1 449 ? 6.166 -26.996 -15.017 1.00 9.16 434 PRO A C 1
ATOM 6794 O O . PRO A 1 449 ? 7.332 -27.320 -14.808 1.00 8.30 434 PRO A O 1
ATOM 6805 N N . ASN A 1 450 ? 5.145 -27.459 -14.306 1.00 7.85 435 ASN A N 1
ATOM 6806 C CA . ASN A 1 450 ? 5.279 -28.465 -13.260 1.00 10.10 435 ASN A CA 1
ATOM 6807 C C . ASN A 1 450 ? 6.098 -27.974 -12.066 1.00 10.76 435 ASN A C 1
ATOM 6808 O O . ASN A 1 450 ? 6.604 -28.791 -11.304 1.00 8.20 435 ASN A O 1
ATOM 6819 N N . GLU A 1 451 ? 6.220 -26.655 -11.857 1.00 10.19 436 GLU A N 1
ATOM 6820 C CA . GLU A 1 451 ? 6.964 -26.120 -10.724 1.00 9.44 436 GLU A CA 1
ATOM 6821 C C . GLU A 1 451 ? 6.159 -25.111 -9.915 1.00 8.35 436 GLU A C 1
ATOM 6822 O O . GLU A 1 451 ? 5.311 -24.388 -10.438 1.00 7.40 436 GLU A O 1
ATOM 6834 N N . THR A 1 452 ? 6.449 -25.094 -8.617 1.00 10.73 437 THR A N 1
ATOM 6835 C CA . THR A 1 452 ? 6.051 -24.038 -7.709 1.00 7.48 437 THR A CA 1
ATOM 6836 C C . THR A 1 452 ? 7.141 -22.971 -7.694 1.00 10.28 437 THR A C 1
ATOM 6837 O O . THR A 1 452 ? 8.326 -23.275 -7.818 1.00 9.11 437 THR A O 1
ATOM 6848 N N . VAL A 1 453 ? 6.741 -21.713 -7.573 1.00 8.27 438 VAL A N 1
ATOM 6849 C CA . VAL A 1 453 ? 7.691 -20.637 -7.304 1.00 7.19 438 VAL A CA 1
ATOM 6850 C C . VAL A 1 453 ? 7.199 -19.885 -6.072 1.00 7.04 438 VAL A C 1
ATOM 6851 O O . VAL A 1 453 ? 6.023 -19.521 -5.993 1.00 6.77 438 VAL A O 1
ATOM 6864 N N . MET A 1 454 ? 8.081 -19.713 -5.088 1.00 7.27 439 MET A N 1
ATOM 6865 C CA . MET A 1 454 ? 7.773 -18.948 -3.884 1.00 7.17 439 MET A CA 1
ATOM 6866 C C . MET A 1 454 ? 8.194 -17.504 -4.109 1.00 7.19 439 MET A C 1
ATOM 6867 O O . MET A 1 454 ? 9.319 -17.245 -4.526 1.00 10.41 439 MET A O 1
ATOM 6881 N N . VAL A 1 455 ? 7.282 -16.568 -3.885 1.00 9.60 440 VAL A N 1
ATOM 6882 C CA . VAL A 1 455 ? 7.541 -15.154 -4.158 1.00 8.48 440 VAL A CA 1
ATOM 6883 C C . VAL A 1 455 ? 7.326 -14.393 -2.859 1.00 10.37 440 VAL A C 1
ATOM 6884 O O . VAL A 1 455 ? 6.203 -14.320 -2.352 1.00 9.33 440 VAL A O 1
ATOM 6897 N N . GLU A 1 456 ? 8.408 -13.857 -2.307 1.00 7.22 441 GLU A N 1
ATOM 6898 C CA . GLU A 1 456 ? 8.359 -13.018 -1.118 1.00 7.23 441 GLU A CA 1
ATOM 6899 C C . GLU A 1 456 ? 8.502 -11.575 -1.564 1.00 15.43 441 GLU A C 1
ATOM 6900 O O . GLU A 1 456 ? 9.492 -11.225 -2.208 1.00 13.13 441 GLU A O 1
ATOM 6912 N N . ILE A 1 457 ? 7.508 -10.751 -1.248 1.00 7.61 442 ILE A N 1
ATOM 6913 C CA . ILE A 1 457 ? 7.509 -9.340 -1.611 1.00 16.92 442 ILE A CA 1
ATOM 6914 C C . ILE A 1 457 ? 7.541 -8.537 -0.320 1.00 18.23 442 ILE A C 1
ATOM 6915 O O . ILE A 1 457 ? 6.642 -8.668 0.523 1.00 15.27 442 ILE A O 1
ATOM 6931 N N . MET A 1 458 ? 8.589 -7.729 -0.154 1.00 11.66 443 MET A N 1
ATOM 6932 C CA . MET A 1 458 ? 8.788 -6.920 1.042 1.00 16.55 443 MET A CA 1
ATOM 6933 C C . MET A 1 458 ? 8.612 -5.450 0.666 1.00 15.38 443 MET A C 1
ATOM 6934 O O . MET A 1 458 ? 9.434 -4.885 -0.071 1.00 11.90 443 MET A O 1
ATOM 6948 N N . LEU A 1 459 ? 7.548 -4.839 1.184 1.00 10.09 444 LEU A N 1
ATOM 6949 C CA . LEU A 1 459 ? 7.259 -3.430 0.979 1.00 8.38 444 LEU A CA 1
ATOM 6950 C C . LEU A 1 459 ? 7.852 -2.568 2.089 1.00 15.89 444 LEU A C 1
ATOM 6951 O O . LEU A 1 459 ? 8.005 -2.999 3.235 1.00 16.48 444 LEU A O 1
ATOM 6967 N N . GLN A 1 460 ? 8.172 -1.329 1.733 1.00 16.00 445 GLN A N 1
ATOM 6968 C CA . GLN A 1 460 ? 8.612 -0.347 2.711 1.00 18.29 445 GLN A CA 1
ATOM 6969 C C . GLN A 1 460 ? 7.413 0.207 3.459 1.00 9.18 445 GLN A C 1
ATOM 6970 O O . GLN A 1 460 ? 6.451 0.680 2.852 1.00 12.68 445 GLN A O 1
ATOM 6984 N N . ARG A 1 461 ? 7.462 0.127 4.778 1.00 11.36 446 ARG A N 1
ATOM 6985 C CA . ARG A 1 461 ? 6.442 0.742 5.611 1.00 18.64 446 ARG A CA 1
ATOM 6986 C C . ARG A 1 461 ? 6.786 2.221 5.734 1.00 12.69 446 ARG A C 1
ATOM 6987 O O . ARG A 1 461 ? 7.825 2.581 6.294 1.00 14.70 446 ARG A O 1
ATOM 7008 N N . ARG A 1 462 ? 5.938 3.071 5.179 1.00 15.03 447 ARG A N 1
ATOM 7009 C CA . ARG A 1 462 ? 6.157 4.511 5.162 1.00 13.20 447 ARG A CA 1
ATOM 7010 C C . ARG A 1 462 ? 5.395 5.135 6.319 1.00 18.44 447 ARG A C 1
ATOM 7011 O O . ARG A 1 462 ? 4.214 4.838 6.512 1.00 18.71 447 ARG A O 1
ATOM 7032 N N . VAL A 1 463 ? 6.076 5.975 7.097 1.00 16.75 448 VAL A N 1
ATOM 7033 C CA . VAL A 1 463 ? 5.497 6.633 8.269 1.00 15.11 448 VAL A CA 1
ATOM 7034 C C . VAL A 1 463 ? 5.669 8.137 8.103 1.00 14.50 448 VAL A C 1
ATOM 7035 O O . VAL A 1 463 ? 6.799 8.639 8.021 1.00 17.64 448 VAL A O 1
ATOM 7048 N N . ASP A 1 464 ? 4.550 8.850 8.033 1.00 15.22 449 ASP A N 1
ATOM 7049 C CA . ASP A 1 464 ? 4.590 10.290 7.885 1.00 19.37 449 ASP A CA 1
ATOM 7050 C C . ASP A 1 464 ? 5.166 10.962 9.124 1.00 15.74 449 ASP A C 1
ATOM 7051 O O . ASP A 1 464 ? 4.932 10.534 10.259 1.00 15.99 449 ASP A O 1
ATOM 7060 N N . ARG A 1 465 ? 5.901 12.048 8.897 1.00 13.63 450 ARG A N 1
ATOM 7061 C CA . ARG A 1 465 ? 6.584 12.725 9.997 1.00 23.49 450 ARG A CA 1
ATOM 7062 C C . ARG A 1 465 ? 5.624 13.266 11.053 1.00 18.59 450 ARG A C 1
ATOM 7063 O O . ARG A 1 465 ? 6.041 13.458 12.202 1.00 15.10 450 ARG A O 1
ATOM 7084 N N . THR A 1 466 ? 4.352 13.491 10.707 1.00 14.45 451 THR A N 1
ATOM 7085 C CA . THR A 1 466 ? 3.384 13.984 11.687 1.00 14.84 451 THR A CA 1
ATOM 7086 C C . THR A 1 466 ? 3.194 13.024 12.856 1.00 18.03 451 THR A C 1
ATOM 7087 O O . THR A 1 466 ? 2.721 13.439 13.920 1.00 17.38 451 THR A O 1
ATOM 7098 N N . VAL A 1 467 ? 3.569 11.755 12.700 1.00 14.35 452 VAL A N 1
ATOM 7099 C CA . VAL A 1 467 ? 3.378 10.806 13.791 1.00 14.63 452 VAL A CA 1
ATOM 7100 C C . VAL A 1 467 ? 4.086 11.277 15.051 1.00 12.97 452 VAL A C 1
ATOM 7101 O O . VAL A 1 467 ? 3.668 10.937 16.161 1.00 17.30 452 VAL A O 1
ATOM 7114 N N . PHE A 1 468 ? 5.149 12.066 14.916 1.00 13.10 453 PHE A N 1
ATOM 7115 C CA . PHE A 1 468 ? 5.816 12.629 16.091 1.00 16.05 453 PHE A CA 1
ATOM 7116 C C . PHE A 1 468 ? 6.542 13.896 15.670 1.00 13.64 453 PHE A C 1
ATOM 7117 O O . PHE A 1 468 ? 7.382 13.853 14.763 1.00 15.06 453 PHE A O 1
ATOM 7134 N N . ARG A 1 469 ? 6.195 15.013 16.306 1.00 14.22 454 ARG A N 1
ATOM 7135 C CA . ARG A 1 469 ? 6.850 16.301 16.133 1.00 16.41 454 ARG A CA 1
ATOM 7136 C C . ARG A 1 469 ? 7.191 16.864 17.508 1.00 17.59 454 ARG A C 1
ATOM 7137 O O . ARG A 1 469 ? 6.529 16.552 18.501 1.00 14.77 454 ARG A O 1
ATOM 7158 N N . ILE A 1 470 ? 8.235 17.694 17.567 1.00 15.45 455 ILE A N 1
ATOM 7159 C CA . ILE A 1 470 ? 8.555 18.445 18.775 1.00 23.81 455 ILE A CA 1
ATOM 7160 C C . ILE A 1 470 ? 8.659 19.916 18.398 1.00 21.02 455 ILE A C 1
ATOM 7161 O O . ILE A 1 470 ? 9.048 20.265 17.279 1.00 22.24 455 ILE A O 1
ATOM 7177 N N . SER A 1 471 ? 8.295 20.778 19.338 1.00 21.01 456 SER A N 1
ATOM 7178 C CA . SER A 1 471 ? 8.318 22.218 19.121 1.00 19.07 456 SER A CA 1
ATOM 7179 C C . SER A 1 471 ? 8.634 22.912 20.435 1.00 17.79 456 SER A C 1
ATOM 7180 O O . SER A 1 471 ? 8.107 22.530 21.482 1.00 22.46 456 SER A O 1
ATOM 7188 N N . ASN A 1 472 ? 9.483 23.938 20.377 1.00 18.98 457 ASN A N 1
ATOM 7189 C CA . ASN A 1 472 ? 9.788 24.743 21.554 1.00 22.30 457 ASN A CA 1
ATOM 7190 C C . ASN A 1 472 ? 8.842 25.934 21.720 1.00 23.40 457 ASN A C 1
ATOM 7191 O O . ASN A 1 472 ? 9.112 26.809 22.547 1.00 22.21 457 ASN A O 1
ATOM 7202 N N . ASN A 1 473 ? 7.749 25.986 20.958 1.00 22.64 458 ASN A N 1
ATOM 7203 C CA . ASN A 1 473 ? 6.630 26.875 21.266 1.00 26.65 458 ASN A CA 1
ATOM 7204 C C . ASN A 1 473 ? 5.842 26.246 22.411 1.00 21.51 458 ASN A C 1
ATOM 7205 O O . ASN A 1 473 ? 5.170 25.225 22.225 1.00 25.93 458 ASN A O 1
ATOM 7216 N N . LEU A 1 474 ? 5.936 26.840 23.598 1.00 21.59 459 LEU A N 1
ATOM 7217 C CA . LEU A 1 474 ? 5.334 26.279 24.801 1.00 24.53 459 LEU A CA 1
ATOM 7218 C C . LEU A 1 474 ? 3.853 26.613 24.954 1.00 32.51 459 LEU A C 1
ATOM 7219 O O . LEU A 1 474 ? 3.240 26.189 25.941 1.00 29.99 459 LEU A O 1
ATOM 7235 N N . THR A 1 475 ? 3.265 27.352 24.027 1.00 32.83 460 THR A N 1
ATOM 7236 C CA . THR A 1 475 ? 1.839 27.636 24.098 1.00 32.07 460 THR A CA 1
ATOM 7237 C C . THR A 1 475 ? 1.056 26.375 23.752 1.00 27.92 460 THR A C 1
ATOM 7238 O O . THR A 1 475 ? 1.181 25.873 22.629 1.00 32.95 460 THR A O 1
ATOM 7249 N N . PRO A 1 476 ? 0.253 25.827 24.669 1.00 27.29 461 PRO A N 1
ATOM 7250 C CA . PRO A 1 476 ? -0.449 24.573 24.371 1.00 27.14 461 PRO A CA 1
ATOM 7251 C C . PRO A 1 476 ? -1.362 24.728 23.163 1.00 26.98 461 PRO A C 1
ATOM 7252 O O . PRO A 1 476 ? -1.928 25.795 22.921 1.00 29.41 461 PRO A O 1
ATOM 7263 N N . ALA A 1 477 ? -1.511 23.641 22.405 1.00 31.00 462 ALA A N 1
ATOM 7264 C CA . ALA A 1 477 ? -2.307 23.683 21.187 1.00 27.48 462 ALA A CA 1
ATOM 7265 C C . ALA A 1 477 ? -2.854 22.298 20.878 1.00 23.98 462 ALA A C 1
ATOM 7266 O O . ALA A 1 477 ? -2.310 21.280 21.310 1.00 24.52 462 ALA A O 1
ATOM 7273 N N . LYS A 1 478 ? -3.939 22.274 20.112 1.00 28.03 463 LYS A N 1
ATOM 7274 C CA . LYS A 1 478 ? -4.461 21.012 19.606 1.00 22.40 463 LYS A CA 1
ATOM 7275 C C . LYS A 1 478 ? -3.395 20.307 18.779 1.00 21.30 463 LYS A C 1
ATOM 7276 O O . LYS A 1 478 ? -2.600 20.940 18.079 1.00 26.08 463 LYS A O 1
ATOM 7295 N N . ILE A 1 479 ? -3.384 18.986 18.861 1.00 21.27 464 ILE A N 1
ATOM 7296 C CA . ILE A 1 479 ? -2.465 18.160 18.090 1.00 19.18 464 ILE A CA 1
ATOM 7297 C C . ILE A 1 479 ? -3.117 17.841 16.754 1.00 23.02 464 ILE A C 1
ATOM 7298 O O . ILE A 1 479 ? -4.152 17.167 16.708 1.00 25.24 464 ILE A O 1
ATOM 7314 N N . SER A 1 480 ? -2.511 18.314 15.667 1.00 19.65 465 SER A N 1
ATOM 7315 C CA . SER A 1 480 ? -3.031 18.063 14.330 1.00 22.61 465 SER A CA 1
ATOM 7316 C C . SER A 1 480 ? -2.539 16.724 13.805 1.00 24.51 465 SER A C 1
ATOM 7317 O O . SER A 1 480 ? -1.368 16.375 13.969 1.00 23.70 465 SER A O 1
ATOM 7325 N N . GLY A 1 481 ? -3.441 15.984 13.163 1.00 21.86 466 GLY A N 1
ATOM 7326 C CA . GLY A 1 481 ? -3.106 14.759 12.474 1.00 24.04 466 GLY A CA 1
ATOM 7327 C C . GLY A 1 481 ? -2.878 14.927 10.987 1.00 28.63 466 GLY A C 1
ATOM 7328 O O . GLY A 1 481 ? -2.690 13.925 10.286 1.00 28.24 466 GLY A O 1
ATOM 7332 N N . LYS A 1 482 ? -2.891 16.154 10.481 1.00 26.42 467 LYS A N 1
ATOM 7333 C CA . LYS A 1 482 ? -2.687 16.380 9.056 1.00 26.32 467 LYS A CA 1
ATOM 7334 C C . LYS A 1 482 ? -1.301 15.877 8.662 1.00 29.32 467 LYS A C 1
ATOM 7335 O O . LYS A 1 482 ? -0.309 16.238 9.312 1.00 28.27 467 LYS A O 1
ATOM 7354 N N . PRO A 1 483 ? -1.182 15.040 7.636 1.00 27.97 468 PRO A N 1
ATOM 7355 C CA . PRO A 1 483 ? 0.145 14.554 7.242 1.00 28.99 468 PRO A CA 1
ATOM 7356 C C . PRO A 1 483 ? 1.001 15.667 6.656 1.00 34.02 468 PRO A C 1
ATOM 7357 O O . PRO A 1 483 ? 0.494 16.631 6.084 1.00 30.05 468 PRO A O 1
ATOM 7368 N N . THR A 1 484 ? 2.324 15.520 6.810 1.00 27.23 469 THR A N 1
ATOM 7369 C CA . THR A 1 484 ? 3.265 16.464 6.218 1.00 30.86 469 THR A CA 1
ATOM 7370 C C . THR A 1 484 ? 3.530 16.183 4.747 1.00 29.87 469 THR A C 1
ATOM 7371 O O . THR A 1 484 ? 3.925 17.096 4.018 1.00 32.28 469 THR A O 1
ATOM 7382 N N . GLY A 1 485 ? 3.332 14.945 4.301 1.00 31.95 470 GLY A N 1
ATOM 7383 C CA . GLY A 1 485 ? 3.713 14.547 2.968 1.00 33.54 470 GLY A CA 1
ATOM 7384 C C . GLY A 1 485 ? 5.124 14.017 2.850 1.00 29.84 470 GLY A C 1
ATOM 7385 O O . GLY A 1 485 ? 5.496 13.534 1.772 1.00 25.13 470 GLY A O 1
ATOM 7389 N N . LYS A 1 486 ? 5.919 14.105 3.917 1.00 30.11 471 LYS A N 1
ATOM 7390 C CA . LYS A 1 486 ? 7.279 13.581 3.965 1.00 19.55 471 LYS A CA 1
ATOM 7391 C C . LYS A 1 486 ? 7.351 12.455 4.985 1.00 27.85 471 LYS A C 1
ATOM 7392 O O . LYS A 1 486 ? 6.839 12.584 6.102 1.00 24.25 471 LYS A O 1
ATOM 7411 N N . LYS A 1 487 ? 7.999 11.364 4.604 1.00 24.42 472 LYS A N 1
ATOM 7412 C CA . LYS A 1 487 ? 8.116 10.204 5.464 1.00 21.30 472 LYS A CA 1
ATOM 7413 C C . LYS A 1 487 ? 9.333 10.326 6.370 1.00 16.18 472 LYS A C 1
ATOM 7414 O O . LYS A 1 487 ? 10.220 11.157 6.158 1.00 25.90 472 LYS A O 1
ATOM 7433 N N . ILE A 1 488 ? 9.355 9.484 7.403 1.00 21.91 473 ILE A N 1
ATOM 7434 C CA . ILE A 1 488 ? 10.521 9.382 8.267 1.00 23.68 473 ILE A CA 1
ATOM 7435 C C . ILE A 1 488 ? 11.532 8.422 7.651 1.00 23.73 473 ILE A C 1
ATOM 7436 O O . ILE A 1 488 ? 11.195 7.551 6.845 1.00 25.61 473 ILE A O 1
ATOM 7452 N N . ASP A 1 489 ? 12.787 8.573 8.063 1.00 25.64 474 ASP A N 1
ATOM 7453 C CA . ASP A 1 489 ? 13.834 7.633 7.684 1.00 22.31 474 ASP A CA 1
ATOM 7454 C C . ASP A 1 489 ? 13.543 6.247 8.277 1.00 49.07 474 ASP A C 1
ATOM 7455 O O . ASP A 1 489 ? 12.965 6.113 9.365 1.00 30.45 474 ASP A O 1
ATOM 7465 N N . THR B 1 15 ? 24.996 22.019 28.363 1.00 44.77 0 THR B N 1
ATOM 7466 C CA . THR B 1 15 ? 23.650 22.508 28.766 1.00 43.02 0 THR B CA 1
ATOM 7467 C C . THR B 1 15 ? 22.593 21.443 28.491 1.00 42.31 0 THR B C 1
ATOM 7468 O O . THR B 1 15 ? 22.853 20.448 27.810 1.00 50.98 0 THR B O 1
ATOM 7479 N N . MET B 1 16 ? 21.396 21.666 29.023 1.00 31.27 1 MET B N 1
ATOM 7480 C CA . MET B 1 16 ? 20.338 20.667 29.039 1.00 23.56 1 MET B CA 1
ATOM 7481 C C . MET B 1 16 ? 19.196 21.073 28.117 1.00 22.04 1 MET B C 1
ATOM 7482 O O . MET B 1 16 ? 18.776 22.231 28.102 1.00 23.50 1 MET B O 1
ATOM 7496 N N . ILE B 1 17 ? 18.693 20.110 27.353 1.00 16.63 2 ILE B N 1
ATOM 7497 C CA . ILE B 1 17 ? 17.435 20.239 26.634 1.00 15.14 2 ILE B CA 1
ATOM 7498 C C . ILE B 1 17 ? 16.409 19.372 27.348 1.00 17.97 2 ILE B C 1
ATOM 7499 O O . ILE B 1 17 ? 16.738 18.281 27.828 1.00 16.87 2 ILE B O 1
ATOM 7515 N N . VAL B 1 18 ? 15.169 19.846 27.417 1.00 13.75 3 VAL B N 1
ATOM 7516 C CA . VAL B 1 18 ? 14.061 19.075 27.975 1.00 15.38 3 VAL B CA 1
ATOM 7517 C C . VAL B 1 18 ? 13.044 18.859 26.869 1.00 14.86 3 VAL B C 1
ATOM 7518 O O . VAL B 1 18 ? 12.714 19.795 26.136 1.00 17.17 3 VAL B O 1
ATOM 7531 N N . ILE B 1 19 ? 12.571 17.622 26.736 1.00 11.73 4 ILE B N 1
ATOM 7532 C CA . ILE B 1 19 ? 11.527 17.264 25.786 1.00 13.92 4 ILE B CA 1
ATOM 7533 C C . ILE B 1 19 ? 10.412 16.574 26.562 1.00 14.67 4 ILE B C 1
ATOM 7534 O O . ILE B 1 19 ? 10.648 15.549 27.214 1.00 14.33 4 ILE B O 1
ATOM 7550 N N . PHE B 1 20 ? 9.205 17.125 26.486 1.00 12.05 5 PHE B N 1
ATOM 7551 C CA . PHE B 1 20 ? 8.028 16.509 27.082 1.00 16.87 5 PHE B CA 1
ATOM 7552 C C . PHE B 1 20 ? 7.394 15.525 26.108 1.00 15.74 5 PHE B C 1
ATOM 7553 O O . PHE B 1 20 ? 7.373 15.764 24.898 1.00 12.75 5 PHE B O 1
ATOM 7570 N N . VAL B 1 21 ? 6.872 14.415 26.640 1.00 13.04 6 VAL B N 1
ATOM 7571 C CA . VAL B 1 21 ? 6.272 13.361 25.822 1.00 8.96 6 VAL B CA 1
ATOM 7572 C C . VAL B 1 21 ? 5.027 12.832 26.525 1.00 14.31 6 VAL B C 1
ATOM 7573 O O . VAL B 1 21 ? 5.110 12.345 27.657 1.00 12.87 6 VAL B O 1
ATOM 7586 N N . HIS B 1 22 ? 3.884 12.875 25.839 1.00 8.43 7 HIS B N 1
ATOM 7587 C CA . HIS B 1 22 ? 2.598 12.679 26.488 1.00 9.73 7 HIS B CA 1
ATOM 7588 C C . HIS B 1 22 ? 2.153 11.211 26.434 1.00 12.36 7 HIS B C 1
ATOM 7589 O O . HIS B 1 22 ? 2.913 10.314 26.057 1.00 12.31 7 HIS B O 1
ATOM 7603 N N . GLY B 1 23 ? 0.899 10.959 26.811 1.00 8.47 8 GLY B N 1
ATOM 7604 C CA . GLY B 1 23 ? 0.348 9.627 26.877 1.00 14.84 8 GLY B CA 1
ATOM 7605 C C . GLY B 1 23 ? -0.652 9.373 25.766 1.00 23.50 8 GLY B C 1
ATOM 7606 O O . GLY B 1 23 ? -0.758 10.145 24.816 1.00 11.65 8 GLY B O 1
ATOM 7610 N N . TRP B 1 24 ? -1.417 8.287 25.921 1.00 8.97 9 TRP B N 1
ATOM 7611 C CA . TRP B 1 24 ? -2.308 7.852 24.863 1.00 13.57 9 TRP B CA 1
ATOM 7612 C C . TRP B 1 24 ? -3.641 8.589 24.927 1.00 26.66 9 TRP B C 1
ATOM 7613 O O . TRP B 1 24 ? -4.055 9.091 25.975 1.00 15.39 9 TRP B O 1
ATOM 7634 N N . SER B 1 25 ? -4.305 8.659 23.772 1.00 22.19 10 SER B N 1
ATOM 7635 C CA . SER B 1 25 ? -5.586 9.336 23.583 1.00 27.60 10 SER B CA 1
ATOM 7636 C C . SER B 1 25 ? -5.498 10.846 23.773 1.00 28.07 10 SER B C 1
ATOM 7637 O O . SER B 1 25 ? -6.533 11.509 23.871 1.00 32.99 10 SER B O 1
ATOM 7645 N N . VAL B 1 26 ? -4.292 11.411 23.790 1.00 21.56 11 VAL B N 1
ATOM 7646 C CA . VAL B 1 26 ? -4.102 12.844 23.990 1.00 24.61 11 VAL B CA 1
ATOM 7647 C C . VAL B 1 26 ? -4.319 13.583 22.676 1.00 18.40 11 VAL B C 1
ATOM 7648 O O . VAL B 1 26 ? -3.831 13.163 21.621 1.00 19.66 11 VAL B O 1
ATOM 7661 N N . THR B 1 27 ? -5.042 14.709 22.738 1.00 14.20 12 THR B N 1
ATOM 7662 C CA . THR B 1 27 ? -5.276 15.530 21.555 1.00 19.10 12 THR B CA 1
ATOM 7663 C C . THR B 1 27 ? -4.895 16.993 21.754 1.00 20.96 12 THR B C 1
ATOM 7664 O O . THR B 1 27 ? -5.238 17.826 20.907 1.00 18.50 12 THR B O 1
ATOM 7675 N N . HIS B 1 28 ? -4.185 17.325 22.829 1.00 16.44 13 HIS B N 1
ATOM 7676 C CA . HIS B 1 28 ? -3.888 18.714 23.154 1.00 21.51 13 HIS B CA 1
ATOM 7677 C C . HIS B 1 28 ? -2.708 18.731 24.113 1.00 20.41 13 HIS B C 1
ATOM 7678 O O . HIS B 1 28 ? -2.690 17.963 25.081 1.00 20.68 13 HIS B O 1
ATOM 7692 N N . THR B 1 29 ? -1.725 19.597 23.843 1.00 19.44 14 THR B N 1
ATOM 7693 C CA . THR B 1 29 ? -0.499 19.632 24.631 1.00 23.83 14 THR B CA 1
ATOM 7694 C C . THR B 1 29 ? -0.686 20.291 25.990 1.00 16.88 14 THR B C 1
ATOM 7695 O O . THR B 1 29 ? 0.272 20.344 26.769 1.00 16.56 14 THR B O 1
ATOM 7706 N N . ASN B 1 30 ? -1.875 20.800 26.304 1.00 18.91 15 ASN B N 1
ATOM 7707 C CA . ASN B 1 30 ? -2.131 21.202 27.681 1.00 20.22 15 ASN B CA 1
ATOM 7708 C C . ASN B 1 30 ? -2.113 20.011 28.625 1.00 21.34 15 ASN B C 1
ATOM 7709 O O . ASN B 1 30 ? -2.115 20.205 29.847 1.00 18.44 15 ASN B O 1
ATOM 7720 N N . THR B 1 31 ? -2.095 18.792 28.080 1.00 22.20 16 THR B N 1
ATOM 7721 C CA . THR B 1 31 ? -1.891 17.595 28.886 1.00 16.21 16 THR B CA 1
ATOM 7722 C C . THR B 1 31 ? -0.706 17.745 29.836 1.00 21.06 16 THR B C 1
ATOM 7723 O O . THR B 1 31 ? -0.684 17.119 30.902 1.00 15.48 16 THR B O 1
ATOM 7734 N N . TYR B 1 32 ? 0.283 18.566 29.471 1.00 13.04 17 TYR B N 1
ATOM 7735 C CA . TYR B 1 32 ? 1.472 18.773 30.292 1.00 18.23 17 TYR B CA 1
ATOM 7736 C C . TYR B 1 32 ? 1.259 19.768 31.425 1.00 15.92 17 TYR B C 1
ATOM 7737 O O . TYR B 1 32 ? 2.192 19.998 32.203 1.00 12.57 17 TYR B O 1
ATOM 7755 N N . GLY B 1 33 ? 0.063 20.348 31.548 1.00 17.95 18 GLY B N 1
ATOM 7756 C CA . GLY B 1 33 ? -0.173 21.340 32.575 1.00 18.50 18 GLY B CA 1
ATOM 7757 C C . GLY B 1 33 ? 0.645 22.577 32.257 1.00 20.29 18 GLY B C 1
ATOM 7758 O O . GLY B 1 33 ? 0.926 22.880 31.101 1.00 20.64 18 GLY B O 1
ATOM 7762 N N . GLU B 1 34 ? 1.052 23.291 33.306 1.00 18.01 19 GLU B N 1
ATOM 7763 C CA . GLU B 1 34 ? 1.957 24.421 33.164 1.00 16.18 19 GLU B CA 1
ATOM 7764 C C . GLU B 1 34 ? 3.391 24.078 33.564 1.00 15.89 19 GLU B C 1
ATOM 7765 O O . GLU B 1 34 ? 4.213 24.986 33.735 1.00 22.57 19 GLU B O 1
ATOM 7777 N N . LEU B 1 35 ? 3.723 22.790 33.659 1.00 17.47 20 LEU B N 1
ATOM 7778 C CA . LEU B 1 35 ? 5.075 22.406 34.055 1.00 14.66 20 LEU B CA 1
ATOM 7779 C C . LEU B 1 35 ? 6.153 22.870 33.081 1.00 14.77 20 LEU B C 1
ATOM 7780 O O . LEU B 1 35 ? 7.238 23.257 33.551 1.00 15.32 20 LEU B O 1
ATOM 7796 N N . PRO B 1 36 ? 5.950 22.852 31.757 1.00 18.56 21 PRO B N 1
ATOM 7797 C CA . PRO B 1 36 ? 6.991 23.396 30.859 1.00 16.05 21 PRO B CA 1
ATOM 7798 C C . PRO B 1 36 ? 7.319 24.856 31.123 1.00 17.60 21 PRO B C 1
ATOM 7799 O O . PRO B 1 36 ? 8.499 25.217 31.232 1.00 17.65 21 PRO B O 1
ATOM 7810 N N . GLN B 1 37 ? 6.302 25.715 31.219 1.00 27.88 22 GLN B N 1
ATOM 7811 C CA . GLN B 1 37 ? 6.543 27.119 31.549 1.00 25.38 22 GLN B CA 1
ATOM 7812 C C . GLN B 1 37 ? 7.228 27.262 32.904 1.00 23.51 22 GLN B C 1
ATOM 7813 O O . GLN B 1 37 ? 8.075 28.145 33.089 1.00 31.96 22 GLN B O 1
ATOM 7827 N N . TRP B 1 38 ? 6.885 26.400 33.867 1.00 24.15 23 TRP B N 1
ATOM 7828 C CA . TRP B 1 38 ? 7.495 26.503 35.190 1.00 26.30 23 TRP B CA 1
ATOM 7829 C C . TRP B 1 38 ? 8.969 26.116 35.159 1.00 26.96 23 TRP B C 1
ATOM 7830 O O . TRP B 1 38 ? 9.797 26.773 35.804 1.00 25.44 23 TRP B O 1
ATOM 7851 N N . LEU B 1 39 ? 9.317 25.049 34.428 1.00 24.88 24 LEU B N 1
ATOM 7852 C CA . LEU B 1 39 ? 10.723 24.675 34.283 1.00 25.34 24 LEU B CA 1
ATOM 7853 C C . LEU B 1 39 ? 11.521 25.793 33.632 1.00 31.02 24 LEU B C 1
ATOM 7854 O O . LEU B 1 39 ? 12.694 26.007 33.963 1.00 34.84 24 LEU B O 1
ATOM 7870 N N . GLU B 1 40 ? 10.904 26.507 32.689 1.00 27.39 25 GLU B N 1
ATOM 7871 C CA . GLU B 1 40 ? 11.571 27.645 32.070 1.00 31.34 25 GLU B CA 1
ATOM 7872 C C . GLU B 1 40 ? 11.964 28.680 33.116 1.00 37.19 25 GLU B C 1
ATOM 7873 O O . GLU B 1 40 ? 13.079 29.217 33.085 1.00 32.67 25 GLU B O 1
ATOM 7885 N N . ASN B 1 41 ? 11.065 28.967 34.062 1.00 33.77 26 ASN B N 1
ATOM 7886 C CA . ASN B 1 41 ? 11.373 29.981 35.066 1.00 31.73 26 ASN B CA 1
ATOM 7887 C C . ASN B 1 41 ? 12.381 29.468 36.088 1.00 31.26 26 ASN B C 1
ATOM 7888 O O . ASN B 1 41 ? 13.205 30.243 36.587 1.00 28.61 26 ASN B O 1
ATOM 7899 N N . GLN B 1 42 ? 12.353 28.170 36.394 1.00 32.17 27 GLN B N 1
ATOM 7900 C CA . GLN B 1 42 ? 13.348 27.613 37.304 1.00 37.17 27 GLN B CA 1
ATOM 7901 C C . GLN B 1 42 ? 14.752 27.673 36.711 1.00 37.28 27 GLN B C 1
ATOM 7902 O O . GLN B 1 42 ? 15.732 27.792 37.456 1.00 30.05 27 GLN B O 1
ATOM 7916 N N . SER B 1 43 ? 14.871 27.589 35.384 1.00 26.48 28 SER B N 1
ATOM 7917 C CA . SER B 1 43 ? 16.166 27.801 34.742 1.00 31.14 28 SER B CA 1
ATOM 7918 C C . SER B 1 43 ? 16.601 29.260 34.847 1.00 39.04 28 SER B C 1
ATOM 7919 O O . SER B 1 43 ? 17.768 29.544 35.146 1.00 32.09 28 SER B O 1
ATOM 7927 N N . LYS B 1 44 ? 15.678 30.198 34.602 1.00 34.34 29 LYS B N 1
ATOM 7928 C CA A LYS B 1 44 ? 16.029 31.610 34.699 0.55 36.67 29 LYS B CA 1
ATOM 7929 C CA B LYS B 1 44 ? 15.995 31.620 34.707 0.45 36.68 29 LYS B CA 1
ATOM 7930 C C . LYS B 1 44 ? 16.479 31.989 36.105 1.00 41.93 29 LYS B C 1
ATOM 7931 O O . LYS B 1 44 ? 17.237 32.952 36.266 1.00 40.10 29 LYS B O 1
ATOM 7968 N N . GLN B 1 45 ? 16.056 31.246 37.123 1.00 47.92 30 GLN B N 1
ATOM 7969 C CA . GLN B 1 45 ? 16.461 31.516 38.496 1.00 46.68 30 GLN B CA 1
ATOM 7970 C C . GLN B 1 45 ? 17.710 30.746 38.906 1.00 42.64 30 GLN B C 1
ATOM 7971 O O . GLN B 1 45 ? 18.079 30.772 40.084 1.00 52.90 30 GLN B O 1
ATOM 7985 N N . GLY B 1 46 ? 18.365 30.066 37.971 1.00 42.24 31 GLY B N 1
ATOM 7986 C CA . GLY B 1 46 ? 19.607 29.383 38.266 1.00 49.26 31 GLY B CA 1
ATOM 7987 C C . GLY B 1 46 ? 19.461 28.015 38.891 1.00 53.86 31 GLY B C 1
ATOM 7988 O O . GLY B 1 46 ? 20.451 27.481 39.406 1.00 47.10 31 GLY B O 1
ATOM 7992 N N . LYS B 1 47 ? 18.265 27.429 38.871 1.00 41.61 32 LYS B N 1
ATOM 7993 C CA . LYS B 1 47 ? 18.077 26.083 39.395 1.00 43.30 32 LYS B CA 1
ATOM 7994 C C . LYS B 1 47 ? 18.338 25.010 38.348 1.00 39.65 32 LYS B C 1
ATOM 7995 O O . LYS B 1 47 ? 18.626 23.864 38.712 1.00 43.54 32 LYS B O 1
ATOM 8014 N N . LEU B 1 48 ? 18.253 25.360 37.065 1.00 39.78 33 LEU B N 1
ATOM 8015 C CA . LEU B 1 48 ? 18.546 24.454 35.965 1.00 35.68 33 LEU B CA 1
ATOM 8016 C C . LEU B 1 48 ? 19.392 25.194 34.937 1.00 34.46 33 LEU B C 1
ATOM 8017 O O . LEU B 1 48 ? 19.465 26.425 34.938 1.00 34.11 33 LEU B O 1
ATOM 8033 N N . ASP B 1 49 ? 20.039 24.424 34.060 1.00 22.05 34 ASP B N 1
ATOM 8034 C CA . ASP B 1 49 ? 20.900 24.977 33.021 1.00 36.86 34 ASP B CA 1
ATOM 8035 C C . ASP B 1 49 ? 20.247 24.762 31.659 1.00 29.10 34 ASP B C 1
ATOM 8036 O O . ASP B 1 49 ? 20.767 24.029 30.812 1.00 36.38 34 ASP B O 1
ATOM 8045 N N . ILE B 1 50 ? 19.097 25.396 31.450 1.00 26.79 35 ILE B N 1
ATOM 8046 C CA . ILE B 1 50 ? 18.305 25.236 30.240 1.00 29.05 35 ILE B CA 1
ATOM 8047 C C . ILE B 1 50 ? 18.206 26.604 29.592 1.00 27.33 35 ILE B C 1
ATOM 8048 O O . ILE B 1 50 ? 17.575 27.513 30.146 1.00 31.92 35 ILE B O 1
ATOM 8064 N N . GLN B 1 51 ? 18.795 26.749 28.414 1.00 33.68 36 GLN B N 1
ATOM 8065 C CA . GLN B 1 51 ? 18.713 28.023 27.721 1.00 38.57 36 GLN B CA 1
ATOM 8066 C C . GLN B 1 51 ? 17.272 28.277 27.295 1.00 31.57 36 GLN B C 1
ATOM 8067 O O . GLN B 1 51 ? 16.466 27.350 27.150 1.00 29.12 36 GLN B O 1
ATOM 8081 N N . VAL B 1 52 ? 16.935 29.558 27.143 1.00 29.74 37 VAL B N 1
ATOM 8082 C CA . VAL B 1 52 ? 15.635 29.918 26.598 1.00 32.70 37 VAL B CA 1
ATOM 8083 C C . VAL B 1 52 ? 15.492 29.270 25.233 1.00 31.63 37 VAL B C 1
ATOM 8084 O O . VAL B 1 52 ? 16.390 29.364 24.385 1.00 31.35 37 VAL B O 1
ATOM 8097 N N . GLY B 1 53 ? 14.372 28.591 25.021 1.00 28.09 38 GLY B N 1
ATOM 8098 C CA . GLY B 1 53 ? 14.121 27.904 23.777 1.00 29.94 38 GLY B CA 1
ATOM 8099 C C . GLY B 1 53 ? 14.600 26.471 23.723 1.00 27.94 38 GLY B C 1
ATOM 8100 O O . GLY B 1 53 ? 14.505 25.850 22.658 1.00 24.21 38 GLY B O 1
ATOM 8104 N N . ASN B 1 54 ? 15.109 25.920 24.828 1.00 27.57 39 ASN B N 1
ATOM 8105 C CA . ASN B 1 54 ? 15.559 24.532 24.860 1.00 19.99 39 ASN B CA 1
ATOM 8106 C C . ASN B 1 54 ? 14.615 23.623 25.643 1.00 22.86 39 ASN B C 1
ATOM 8107 O O . ASN B 1 54 ? 15.014 22.531 26.062 1.00 15.74 39 ASN B O 1
ATOM 8118 N N . ILE B 1 55 ? 13.367 24.041 25.831 1.00 21.68 40 ILE B N 1
ATOM 8119 C CA . ILE B 1 55 ? 12.311 23.177 26.345 1.00 19.53 40 ILE B CA 1
ATOM 8120 C C . ILE B 1 55 ? 11.340 22.917 25.202 1.00 23.20 40 ILE B C 1
ATOM 8121 O O . ILE B 1 55 ? 10.826 23.862 24.588 1.00 18.87 40 ILE B O 1
ATOM 8137 N N . TYR B 1 56 ? 11.095 21.638 24.918 1.00 13.72 41 TYR B N 1
ATOM 8138 C CA . TYR B 1 56 ? 10.318 21.212 23.767 1.00 13.38 41 TYR B CA 1
ATOM 8139 C C . TYR B 1 56 ? 9.096 20.418 24.198 1.00 17.16 41 TYR B C 1
ATOM 8140 O O . TYR B 1 56 ? 9.163 19.580 25.102 1.00 13.11 41 TYR B O 1
ATOM 8158 N N . LEU B 1 57 ? 7.987 20.681 23.528 1.00 15.04 42 LEU B N 1
ATOM 8159 C CA . LEU B 1 57 ? 6.777 19.901 23.693 1.00 12.18 42 LEU B CA 1
ATOM 8160 C C . LEU B 1 57 ? 6.726 18.856 22.584 1.00 21.19 42 LEU B C 1
ATOM 8161 O O . LEU B 1 57 ? 6.749 19.200 21.397 1.00 14.52 42 LEU B O 1
ATOM 8177 N N . GLY B 1 58 ? 6.704 17.581 22.975 1.00 11.50 43 GLY B N 1
ATOM 8178 C CA . GLY B 1 58 ? 6.455 16.523 22.019 1.00 14.09 43 GLY B CA 1
ATOM 8179 C C . GLY B 1 58 ? 4.970 16.382 21.747 1.00 14.41 43 GLY B C 1
ATOM 8180 O O . GLY B 1 58 ? 4.132 16.637 22.610 1.00 18.03 43 GLY B O 1
ATOM 8184 N N . ARG B 1 59 ? 4.637 16.035 20.502 1.00 10.83 44 ARG B N 1
ATOM 8185 C CA . ARG B 1 59 ? 3.267 15.681 20.142 1.00 21.11 44 ARG B CA 1
ATOM 8186 C C . ARG B 1 59 ? 3.320 14.541 19.136 1.00 21.35 44 ARG B C 1
ATOM 8187 O O . ARG B 1 59 ? 3.980 14.654 18.094 1.00 11.39 44 ARG B O 1
ATOM 8208 N N . TYR B 1 60 ? 2.660 13.432 19.470 1.00 15.37 45 TYR B N 1
ATOM 8209 C CA . TYR B 1 60 ? 2.582 12.267 18.606 1.00 16.04 45 TYR B CA 1
ATOM 8210 C C . TYR B 1 60 ? 1.130 11.827 18.506 1.00 15.40 45 TYR B C 1
ATOM 8211 O O . TYR B 1 60 ? 0.263 12.279 19.259 1.00 17.24 45 TYR B O 1
ATOM 8229 N N . ILE B 1 61 ? 0.872 10.953 17.542 1.00 15.97 46 ILE B N 1
ATOM 8230 C CA . ILE B 1 61 ? -0.480 10.559 17.175 1.00 17.60 46 ILE B CA 1
ATOM 8231 C C . ILE B 1 61 ? -0.786 9.227 17.841 1.00 20.05 46 ILE B C 1
ATOM 8232 O O . ILE B 1 61 ? -0.205 8.193 17.490 1.00 17.51 46 ILE B O 1
ATOM 8248 N N . SER B 1 62 ? -1.727 9.253 18.779 1.00 22.18 47 SER B N 1
ATOM 8249 C CA . SER B 1 62 ? -2.142 8.073 19.519 1.00 17.89 47 SER B CA 1
ATOM 8250 C C . SER B 1 62 ? -3.536 7.603 19.135 1.00 33.32 47 SER B C 1
ATOM 8251 O O . SER B 1 62 ? -4.043 6.649 19.735 1.00 30.10 47 SER B O 1
ATOM 8259 N N . PHE B 1 63 ? -4.175 8.250 18.163 1.00 25.46 48 PHE B N 1
ATOM 8260 C CA . PHE B 1 63 ? -5.554 7.946 17.807 1.00 23.66 48 PHE B CA 1
ATOM 8261 C C . PHE B 1 63 ? -5.693 7.450 16.370 1.00 29.45 48 PHE B C 1
ATOM 8262 O O . PHE B 1 63 ? -6.775 7.555 15.786 1.00 32.55 48 PHE B O 1
ATOM 8279 N N . ASP B 1 64 ? -4.628 6.893 15.795 1.00 25.96 49 ASP B N 1
ATOM 8280 C CA . ASP B 1 64 ? -4.649 6.311 14.456 1.00 27.22 49 ASP B CA 1
ATOM 8281 C C . ASP B 1 64 ? -4.474 4.803 14.582 1.00 19.39 49 ASP B C 1
ATOM 8282 O O . ASP B 1 64 ? -3.456 4.337 15.101 1.00 21.13 49 ASP B O 1
ATOM 8291 N N . ASP B 1 65 ? -5.444 4.042 14.074 1.00 23.72 50 ASP B N 1
ATOM 8292 C CA . ASP B 1 65 ? -5.423 2.594 14.244 1.00 26.62 50 ASP B CA 1
ATOM 8293 C C . ASP B 1 65 ? -4.283 1.902 13.500 1.00 28.83 50 ASP B C 1
ATOM 8294 O O . ASP B 1 65 ? -4.000 0.738 13.801 1.00 34.87 50 ASP B O 1
ATOM 8303 N N . THR B 1 66 ? -3.617 2.568 12.559 1.00 23.58 51 THR B N 1
ATOM 8304 C CA . THR B 1 66 ? -2.525 1.937 11.824 1.00 30.34 51 THR B CA 1
ATOM 8305 C C . THR B 1 66 ? -1.154 2.191 12.443 1.00 23.00 51 THR B C 1
ATOM 8306 O O . THR B 1 66 ? -0.202 1.477 12.111 1.00 28.74 51 THR B O 1
ATOM 8317 N N . VAL B 1 67 ? -1.039 3.151 13.353 1.00 14.75 52 VAL B N 1
ATOM 8318 C CA . VAL B 1 67 ? 0.249 3.554 13.909 1.00 13.68 52 VAL B CA 1
ATOM 8319 C C . VAL B 1 67 ? 0.614 2.627 15.058 1.00 24.94 52 VAL B C 1
ATOM 8320 O O . VAL B 1 67 ? -0.220 2.332 15.923 1.00 23.93 52 VAL B O 1
ATOM 8333 N N . THR B 1 68 ? 1.858 2.154 15.057 1.00 24.82 53 THR B N 1
ATOM 8334 C CA . THR B 1 68 ? 2.367 1.247 16.072 1.00 20.12 53 THR B CA 1
ATOM 8335 C C . THR B 1 68 ? 3.374 1.957 16.977 1.00 17.01 53 THR B C 1
ATOM 8336 O O . THR B 1 68 ? 3.894 3.034 16.659 1.00 18.16 53 THR B O 1
ATOM 8347 N N . VAL B 1 69 ? 3.657 1.323 18.121 1.00 16.52 54 VAL B N 1
ATOM 8348 C CA . VAL B 1 69 ? 4.682 1.839 19.026 1.00 15.43 54 VAL B CA 1
ATOM 8349 C C . VAL B 1 69 ? 6.028 1.884 18.313 1.00 13.18 54 VAL B C 1
ATOM 8350 O O . VAL B 1 69 ? 6.804 2.833 18.474 1.00 15.89 54 VAL B O 1
ATOM 8363 N N . ASP B 1 70 ? 6.313 0.872 17.494 1.00 14.81 55 ASP B N 1
ATOM 8364 C CA . ASP B 1 70 ? 7.501 0.896 16.649 1.00 13.68 55 ASP B CA 1
ATOM 8365 C C . ASP B 1 70 ? 7.529 2.134 15.753 1.00 16.41 55 ASP B C 1
ATOM 8366 O O . ASP B 1 70 ? 8.558 2.814 15.652 1.00 13.45 55 ASP B O 1
ATOM 8375 N N . ASP B 1 71 ? 6.416 2.411 15.062 1.00 11.39 56 ASP B N 1
ATOM 8376 C CA . ASP B 1 71 ? 6.286 3.607 14.231 1.00 16.38 56 ASP B CA 1
ATOM 8377 C C . ASP B 1 71 ? 6.589 4.879 15.017 1.00 13.69 56 ASP B C 1
ATOM 8378 O O . ASP B 1 71 ? 7.305 5.767 14.538 1.00 13.25 56 ASP B O 1
ATOM 8387 N N . ILE B 1 72 ? 6.014 5.000 16.219 1.00 12.43 57 ILE B N 1
ATOM 8388 C CA . ILE B 1 72 ? 6.139 6.241 16.969 1.00 9.96 57 ILE B CA 1
ATOM 8389 C C . ILE B 1 72 ? 7.571 6.434 17.447 1.00 9.60 57 ILE B C 1
ATOM 8390 O O . ILE B 1 72 ? 8.081 7.555 17.466 1.00 9.65 57 ILE B O 1
ATOM 8406 N N . ALA B 1 73 ? 8.226 5.357 17.881 1.00 9.86 58 ALA B N 1
ATOM 8407 C CA . ALA B 1 73 ? 9.619 5.469 18.311 1.00 11.99 58 ALA B CA 1
ATOM 8408 C C . ALA B 1 73 ? 10.521 5.834 17.136 1.00 12.20 58 ALA B C 1
ATOM 8409 O O . ALA B 1 73 ? 11.428 6.663 17.273 1.00 13.42 58 ALA B O 1
ATOM 8416 N N . ARG B 1 74 ? 10.264 5.252 15.961 1.00 10.48 59 ARG B N 1
ATOM 8417 C CA . ARG B 1 74 ? 10.991 5.661 14.763 1.00 11.68 59 ARG B CA 1
ATOM 8418 C C . ARG B 1 74 ? 10.755 7.135 14.447 1.00 11.55 59 ARG B C 1
ATOM 8419 O O . ARG B 1 74 ? 11.672 7.841 14.011 1.00 12.03 59 ARG B O 1
ATOM 8440 N N . ALA B 1 75 ? 9.516 7.604 14.618 1.00 11.64 60 ALA B N 1
ATOM 8441 C CA . ALA B 1 75 ? 9.192 8.986 14.295 1.00 11.86 60 ALA B CA 1
ATOM 8442 C C . ALA B 1 75 ? 9.745 9.958 15.335 1.00 11.29 60 ALA B C 1
ATOM 8443 O O . ALA B 1 75 ? 10.070 11.098 14.994 1.00 15.95 60 ALA B O 1
ATOM 8450 N N . PHE B 1 76 ? 9.876 9.530 16.594 1.00 13.45 61 PHE B N 1
ATOM 8451 C CA . PHE B 1 76 ? 10.583 10.337 17.589 1.00 10.18 61 PHE B CA 1
ATOM 8452 C C . PHE B 1 76 ? 12.012 10.618 17.136 1.00 14.14 61 PHE B C 1
ATOM 8453 O O . PHE B 1 76 ? 12.470 11.770 17.151 1.00 11.68 61 PHE B O 1
ATOM 8470 N N . ASP B 1 77 ? 12.723 9.580 16.684 1.00 12.05 62 ASP B N 1
ATOM 8471 C CA . ASP B 1 77 ? 14.091 9.784 16.212 1.00 14.66 62 ASP B CA 1
ATOM 8472 C C . ASP B 1 77 ? 14.146 10.829 15.110 1.00 15.28 62 ASP B C 1
ATOM 8473 O O . ASP B 1 77 ? 15.045 11.679 15.094 1.00 15.96 62 ASP B O 1
ATOM 8482 N N . GLN B 1 78 ? 13.199 10.775 14.168 1.00 14.71 63 GLN B N 1
ATOM 8483 C CA . GLN B 1 78 ? 13.192 11.742 13.076 1.00 17.38 63 GLN B CA 1
ATOM 8484 C C . GLN B 1 78 ? 12.863 13.138 13.584 1.00 17.06 63 GLN B C 1
ATOM 8485 O O . GLN B 1 78 ? 13.420 14.133 13.096 1.00 16.49 63 GLN B O 1
ATOM 8499 N N . ALA B 1 79 ? 11.944 13.229 14.546 1.00 14.40 64 ALA B N 1
ATOM 8500 C CA . ALA B 1 79 ? 11.570 14.525 15.097 1.00 21.26 64 ALA B CA 1
ATOM 8501 C C . ALA B 1 79 ? 12.750 15.179 15.797 1.00 23.22 64 ALA B C 1
ATOM 8502 O O . ALA B 1 79 ? 12.960 16.391 15.674 1.00 15.84 64 ALA B O 1
ATOM 8509 N N . VAL B 1 80 ? 13.535 14.388 16.535 1.00 18.71 65 VAL B N 1
ATOM 8510 C CA . VAL B 1 80 ? 14.700 14.937 17.222 1.00 20.28 65 VAL B CA 1
ATOM 8511 C C . VAL B 1 80 ? 15.711 15.463 16.214 1.00 17.51 65 VAL B C 1
ATOM 8512 O O . VAL B 1 80 ? 16.274 16.548 16.387 1.00 18.67 65 VAL B O 1
ATOM 8525 N N . ARG B 1 81 ? 15.970 14.700 15.151 1.00 19.77 66 ARG B N 1
ATOM 8526 C CA . ARG B 1 81 ? 16.922 15.151 14.146 1.00 22.75 66 ARG B CA 1
ATOM 8527 C C . ARG B 1 81 ? 16.394 16.362 13.391 1.00 22.73 66 ARG B C 1
ATOM 8528 O O . ARG B 1 81 ? 17.159 17.271 13.054 1.00 23.75 66 ARG B O 1
ATOM 8549 N N . ASP B 1 82 ? 15.087 16.410 13.136 1.00 25.99 67 ASP B N 1
ATOM 8550 C CA . ASP B 1 82 ? 14.543 17.540 12.391 1.00 20.49 67 ASP B CA 1
ATOM 8551 C C . ASP B 1 82 ? 14.677 18.847 13.164 1.00 27.11 67 ASP B C 1
ATOM 8552 O O . ASP B 1 82 ? 14.839 19.907 12.553 1.00 26.47 67 ASP B O 1
ATOM 8561 N N . GLU B 1 83 ? 14.626 18.799 14.496 1.00 27.38 68 GLU B N 1
ATOM 8562 C CA . GLU B 1 83 ? 14.541 20.014 15.295 1.00 24.18 68 GLU B CA 1
ATOM 8563 C C . GLU B 1 83 ? 15.803 20.360 16.068 1.00 34.31 68 GLU B C 1
ATOM 8564 O O . GLU B 1 83 ? 16.078 21.550 16.241 1.00 25.76 68 GLU B O 1
ATOM 8576 N N . ILE B 1 84 ? 16.573 19.377 16.553 1.00 21.51 69 ILE B N 1
ATOM 8577 C CA . ILE B 1 84 ? 17.714 19.717 17.401 1.00 27.44 69 ILE B CA 1
ATOM 8578 C C . ILE B 1 84 ? 19.012 19.017 17.011 1.00 24.63 69 ILE B C 1
ATOM 8579 O O . ILE B 1 84 ? 19.948 18.947 17.818 1.00 18.82 69 ILE B O 1
ATOM 8595 N N . ALA B 1 85 ? 19.112 18.551 15.761 1.00 29.40 70 ALA B N 1
ATOM 8596 C CA . ALA B 1 85 ? 20.346 17.910 15.307 1.00 30.43 70 ALA B CA 1
ATOM 8597 C C . ALA B 1 85 ? 21.559 18.809 15.542 1.00 29.71 70 ALA B C 1
ATOM 8598 O O . ALA B 1 85 ? 22.591 18.363 16.057 1.00 31.09 70 ALA B O 1
ATOM 8605 N N . ASP B 1 86 ? 21.451 20.083 15.158 1.00 26.45 71 ASP B N 1
ATOM 8606 C CA A ASP B 1 86 ? 22.560 21.011 15.356 0.58 32.85 71 ASP B CA 1
ATOM 8607 C CA B ASP B 1 86 ? 22.561 21.011 15.356 0.42 32.86 71 ASP B CA 1
ATOM 8608 C C . ASP B 1 86 ? 22.933 21.119 16.831 1.00 34.52 71 ASP B C 1
ATOM 8609 O O . ASP B 1 86 ? 24.117 21.090 17.184 1.00 28.33 71 ASP B O 1
ATOM 8626 N N . LYS B 1 87 ? 21.934 21.237 17.711 1.00 27.50 72 LYS B N 1
ATOM 8627 C CA . LYS B 1 87 ? 22.211 21.371 19.139 1.00 29.29 72 LYS B CA 1
ATOM 8628 C C . LYS B 1 87 ? 22.881 20.120 19.695 1.00 34.74 72 LYS B C 1
ATOM 8629 O O . LYS B 1 87 ? 23.749 20.206 20.573 1.00 40.94 72 LYS B O 1
ATOM 8648 N N . LEU B 1 88 ? 22.484 18.946 19.204 1.00 24.05 73 LEU B N 1
ATOM 8649 C CA . LEU B 1 88 ? 23.110 17.711 19.661 1.00 31.42 73 LEU B CA 1
ATOM 8650 C C . LEU B 1 88 ? 24.542 17.596 19.147 1.00 32.08 73 LEU B C 1
ATOM 8651 O O . LEU B 1 88 ? 25.434 17.162 19.883 1.00 38.71 73 LEU B O 1
ATOM 8667 N N . ARG B 1 89 ? 24.788 17.983 17.892 1.00 37.03 74 ARG B N 1
ATOM 8668 C CA . ARG B 1 89 ? 26.156 17.956 17.380 1.00 33.71 74 ARG B CA 1
ATOM 8669 C C . ARG B 1 89 ? 27.084 18.784 18.259 1.00 35.69 74 ARG B C 1
ATOM 8670 O O . ARG B 1 89 ? 28.242 18.411 18.478 1.00 38.30 74 ARG B O 1
ATOM 8691 N N . ASP B 1 90 ? 26.593 19.915 18.770 1.00 39.14 75 ASP B N 1
ATOM 8692 C CA . ASP B 1 90 ? 27.395 20.816 19.586 1.00 48.96 75 ASP B CA 1
ATOM 8693 C C . ASP B 1 90 ? 27.515 20.350 21.036 1.00 46.63 75 ASP B C 1
ATOM 8694 O O . ASP B 1 90 ? 27.923 21.135 21.900 1.00 52.84 75 ASP B O 1
ATOM 8703 N N . GLY B 1 91 ? 27.166 19.099 21.326 1.00 39.16 76 GLY B N 1
ATOM 8704 C CA . GLY B 1 91 ? 27.414 18.510 22.623 1.00 40.39 76 GLY B CA 1
ATOM 8705 C C . GLY B 1 91 ? 26.233 18.504 23.569 1.00 34.72 76 GLY B C 1
ATOM 8706 O O . GLY B 1 91 ? 26.342 17.927 24.657 1.00 36.53 76 GLY B O 1
ATOM 8710 N N . GLN B 1 92 ? 25.117 19.120 23.198 1.00 28.43 77 GLN B N 1
ATOM 8711 C CA . GLN B 1 92 ? 23.972 19.165 24.090 1.00 27.76 77 GLN B CA 1
ATOM 8712 C C . GLN B 1 92 ? 23.281 17.808 24.162 1.00 29.22 77 GLN B C 1
ATOM 8713 O O . GLN B 1 92 ? 23.258 17.039 23.200 1.00 23.27 77 GLN B O 1
ATOM 8727 N N . ARG B 1 93 ? 22.718 17.521 25.331 1.00 22.21 78 ARG B N 1
ATOM 8728 C CA A ARG B 1 93 ? 21.962 16.302 25.570 0.51 23.01 78 ARG B CA 1
ATOM 8729 C CA B ARG B 1 93 ? 21.962 16.304 25.565 0.49 23.02 78 ARG B CA 1
ATOM 8730 C C . ARG B 1 93 ? 20.600 16.685 26.125 1.00 27.61 78 ARG B C 1
ATOM 8731 O O . ARG B 1 93 ? 20.405 17.799 26.623 1.00 21.24 78 ARG B O 1
ATOM 8770 N N . PHE B 1 94 ? 19.644 15.757 26.034 1.00 17.92 79 PHE B N 1
ATOM 8771 C CA . PHE B 1 94 ? 18.291 16.082 26.449 1.00 18.97 79 PHE B CA 1
ATOM 8772 C C . PHE B 1 94 ? 17.761 15.132 27.512 1.00 22.85 79 PHE B C 1
ATOM 8773 O O . PHE B 1 94 ? 18.159 13.969 27.614 1.00 14.09 79 PHE B O 1
ATOM 8790 N N . ALA B 1 95 ? 16.890 15.689 28.342 1.00 16.09 80 ALA B N 1
ATOM 8791 C CA . ALA B 1 95 ? 16.078 14.937 29.277 1.00 14.78 80 ALA B CA 1
ATOM 8792 C C . ALA B 1 95 ? 14.672 14.812 28.709 1.00 20.50 80 ALA B C 1
ATOM 8793 O O . ALA B 1 95 ? 14.118 15.793 28.200 1.00 17.05 80 ALA B O 1
ATOM 8800 N N . CYS B 1 96 ? 14.116 13.602 28.768 1.00 9.97 81 CYS B N 1
ATOM 8801 C CA . CYS B 1 96 ? 12.729 13.349 28.404 1.00 16.50 81 CYS B CA 1
ATOM 8802 C C . CYS B 1 96 ? 11.905 13.259 29.673 1.00 16.29 81 CYS B C 1
ATOM 8803 O O . CYS B 1 96 ? 12.255 12.514 30.590 1.00 15.05 81 CYS B O 1
ATOM 8811 N N . ILE B 1 97 ? 10.836 14.035 29.730 1.00 12.36 82 ILE B N 1
ATOM 8812 C CA . ILE B 1 97 ? 9.827 13.908 30.764 1.00 9.23 82 ILE B CA 1
ATOM 8813 C C . ILE B 1 97 ? 8.601 13.330 30.076 1.00 9.15 82 ILE B C 1
ATOM 8814 O O . ILE B 1 97 ? 8.004 13.976 29.208 1.00 14.18 82 ILE B O 1
ATOM 8830 N N . THR B 1 98 ? 8.241 12.106 30.433 1.00 11.58 83 THR B N 1
ATOM 8831 C CA . THR B 1 98 ? 7.185 11.374 29.756 1.00 10.82 83 THR B CA 1
ATOM 8832 C C . THR B 1 98 ? 6.020 11.123 30.703 1.00 9.80 83 THR B C 1
ATOM 8833 O O . THR B 1 98 ? 6.171 11.134 31.925 1.00 14.57 83 THR B O 1
ATOM 8844 N N . HIS B 1 99 ? 4.848 10.890 30.117 1.00 8.30 84 HIS B N 1
ATOM 8845 C CA . HIS B 1 99 ? 3.651 10.532 30.857 1.00 8.09 84 HIS B CA 1
ATOM 8846 C C . HIS B 1 99 ? 3.008 9.346 30.159 1.00 10.63 84 HIS B C 1
ATOM 8847 O O . HIS B 1 99 ? 2.960 9.286 28.925 1.00 9.50 84 HIS B O 1
ATOM 8861 N N . SER B 1 100 ? 2.563 8.381 30.959 1.00 10.56 85 SER B N 1
ATOM 8862 C CA . SER B 1 100 ? 1.797 7.241 30.474 1.00 9.24 85 SER B CA 1
ATOM 8863 C C . SER B 1 100 ? 2.571 6.526 29.368 1.00 10.32 85 SER B C 1
ATOM 8864 O O . SER B 1 100 ? 3.692 6.062 29.610 1.00 11.47 85 SER B O 1
ATOM 8872 N N . THR B 1 101 ? 2.009 6.403 28.168 1.00 13.36 86 THR B N 1
ATOM 8873 C CA . THR B 1 101 ? 2.654 5.625 27.115 1.00 11.64 86 THR B CA 1
ATOM 8874 C C . THR B 1 101 ? 3.974 6.228 26.665 1.00 11.79 86 THR B C 1
ATOM 8875 O O . THR B 1 101 ? 4.799 5.517 26.082 1.00 7.93 86 THR B O 1
ATOM 8886 N N . GLY B 1 102 ? 4.187 7.525 26.890 1.00 11.45 87 GLY B N 1
ATOM 8887 C CA . GLY B 1 102 ? 5.438 8.133 26.480 1.00 11.98 87 GLY B CA 1
ATOM 8888 C C . GLY B 1 102 ? 6.666 7.436 27.046 1.00 11.34 87 GLY B C 1
ATOM 8889 O O . GLY B 1 102 ? 7.732 7.445 26.422 1.00 13.97 87 GLY B O 1
ATOM 8893 N N . GLY B 1 103 ? 6.543 6.839 28.227 1.00 10.55 88 GLY B N 1
ATOM 8894 C CA . GLY B 1 103 ? 7.637 6.110 28.830 1.00 11.54 88 GLY B CA 1
ATOM 8895 C C . GLY B 1 103 ? 8.041 4.926 27.975 1.00 10.16 88 GLY B C 1
ATOM 8896 O O . GLY B 1 103 ? 9.148 4.870 27.438 1.00 8.25 88 GLY B O 1
ATOM 8900 N N . PRO B 1 104 ? 7.138 3.955 27.834 1.00 8.84 89 PRO B N 1
ATOM 8901 C CA . PRO B 1 104 ? 7.388 2.831 26.926 1.00 14.62 89 PRO B CA 1
ATOM 8902 C C . PRO B 1 104 ? 7.897 3.238 25.558 1.00 13.27 89 PRO B C 1
ATOM 8903 O O . PRO B 1 104 ? 8.697 2.507 24.960 1.00 10.18 89 PRO B O 1
ATOM 8914 N N . ILE B 1 105 ? 7.460 4.383 25.046 1.00 11.88 90 ILE B N 1
ATOM 8915 C CA . ILE B 1 105 ? 7.817 4.784 23.684 1.00 11.74 90 ILE B CA 1
ATOM 8916 C C . ILE B 1 105 ? 9.278 5.210 23.624 1.00 10.03 90 ILE B C 1
ATOM 8917 O O . ILE B 1 105 ? 10.034 4.781 22.742 1.00 9.30 90 ILE B O 1
ATOM 8933 N N . VAL B 1 106 ? 9.704 6.045 24.574 1.00 8.37 91 VAL B N 1
ATOM 8934 C CA . VAL B 1 106 ? 11.105 6.443 24.625 1.00 13.89 91 VAL B CA 1
ATOM 8935 C C . VAL B 1 106 ? 12.000 5.242 24.912 1.00 11.55 91 VAL B C 1
ATOM 8936 O O . VAL B 1 106 ? 13.132 5.179 24.416 1.00 12.36 91 VAL B O 1
ATOM 8949 N N . ARG B 1 107 ? 11.514 4.267 25.690 1.00 11.43 92 ARG B N 1
ATOM 8950 C CA . ARG B 1 107 ? 12.311 3.073 25.948 1.00 7.78 92 ARG B CA 1
ATOM 8951 C C . ARG B 1 107 ? 12.451 2.208 24.699 1.00 8.01 92 ARG B C 1
ATOM 8952 O O . ARG B 1 107 ? 13.479 1.556 24.514 1.00 15.13 92 ARG B O 1
ATOM 8973 N N . LYS B 1 108 ? 11.412 2.150 23.864 1.00 7.94 93 LYS B N 1
ATOM 8974 C CA . LYS B 1 108 ? 11.512 1.464 22.582 1.00 8.32 93 LYS B CA 1
ATOM 8975 C C . LYS B 1 108 ? 12.468 2.192 21.643 1.00 9.13 93 LYS B C 1
ATOM 8976 O O . LYS B 1 108 ? 13.244 1.558 20.915 1.00 9.07 93 LYS B O 1
ATOM 8995 N N . TRP B 1 109 ? 12.419 3.526 21.637 1.00 8.79 94 TRP B N 1
ATOM 8996 C CA . TRP B 1 109 ? 13.367 4.304 20.849 1.00 11.73 94 TRP B CA 1
ATOM 8997 C C . TRP B 1 109 ? 14.805 4.025 21.274 1.00 11.98 94 TRP B C 1
ATOM 8998 O O . TRP B 1 109 ? 15.674 3.768 20.430 1.00 12.29 94 TRP B O 1
ATOM 9019 N N . MET B 1 110 ? 15.076 4.073 22.586 1.00 9.02 95 MET B N 1
ATOM 9020 C CA . MET B 1 110 ? 16.391 3.688 23.085 1.00 12.12 95 MET B CA 1
ATOM 9021 C C . MET B 1 110 ? 16.774 2.294 22.593 1.00 10.30 95 MET B C 1
ATOM 9022 O O . MET B 1 110 ? 17.914 2.060 22.187 1.00 10.26 95 MET B O 1
ATOM 9036 N N . ASP B 1 111 ? 15.819 1.364 22.593 1.00 10.12 96 ASP B N 1
ATOM 9037 C CA . ASP B 1 111 ? 16.132 -0.011 22.217 1.00 9.90 96 ASP B CA 1
ATOM 9038 C C . ASP B 1 111 ? 16.398 -0.108 20.720 1.00 11.94 96 ASP B C 1
ATOM 9039 O O . ASP B 1 111 ? 17.298 -0.835 20.291 1.00 11.07 96 ASP B O 1
ATOM 9048 N N . LEU B 1 112 ? 15.648 0.640 19.911 1.00 10.24 97 LEU B N 1
ATOM 9049 C CA . LEU B 1 112 ? 15.812 0.542 18.462 1.00 16.96 97 LEU B CA 1
ATOM 9050 C C . LEU B 1 112 ? 17.142 1.134 18.006 1.00 11.44 97 LEU B C 1
ATOM 9051 O O . LEU B 1 112 ? 17.762 0.624 17.069 1.00 12.23 97 LEU B O 1
ATOM 9067 N N . TYR B 1 113 ? 17.598 2.210 18.653 1.00 11.87 98 TYR B N 1
ATOM 9068 C CA . TYR B 1 113 ? 18.729 2.990 18.156 1.00 14.34 98 TYR B CA 1
ATOM 9069 C C . TYR B 1 113 ? 19.986 2.910 19.012 1.00 13.87 98 TYR B C 1
ATOM 9070 O O . TYR B 1 113 ? 21.059 3.237 18.506 1.00 15.09 98 TYR B O 1
ATOM 9088 N N . PHE B 1 114 ? 19.905 2.460 20.275 1.00 15.30 99 PHE B N 1
ATOM 9089 C CA . PHE B 1 114 ? 21.083 2.571 21.133 1.00 18.30 99 PHE B CA 1
ATOM 9090 C C . PHE B 1 114 ? 21.289 1.392 22.075 1.00 17.95 99 PHE B C 1
ATOM 9091 O O . PHE B 1 114 ? 22.116 1.490 22.992 1.00 20.80 99 PHE B O 1
ATOM 9108 N N . LYS B 1 115 ? 20.620 0.262 21.833 1.00 17.33 100 LYS B N 1
ATOM 9109 C CA . LYS B 1 115 ? 20.580 -0.812 22.817 1.00 16.26 100 LYS B CA 1
ATOM 9110 C C . LYS B 1 115 ? 21.976 -1.184 23.296 1.00 26.22 100 LYS B C 1
ATOM 9111 O O . LYS B 1 115 ? 22.283 -1.120 24.491 1.00 33.85 100 LYS B O 1
ATOM 9130 N N . ASN B 1 116 ? 22.829 -1.597 22.384 1.00 25.80 101 ASN B N 1
ATOM 9131 C CA . ASN B 1 116 ? 24.159 -2.026 22.787 1.00 43.29 101 ASN B CA 1
ATOM 9132 C C . ASN B 1 116 ? 25.119 -0.869 23.007 1.00 28.41 101 ASN B C 1
ATOM 9133 O O . ASN B 1 116 ? 26.331 -1.098 22.997 1.00 30.95 101 ASN B O 1
ATOM 9144 N N . ASN B 1 117 ? 24.627 0.347 23.250 1.00 25.14 102 ASN B N 1
ATOM 9145 C CA . ASN B 1 117 ? 25.454 1.528 23.038 1.00 26.59 102 ASN B CA 1
ATOM 9146 C C . ASN B 1 117 ? 24.863 2.748 23.727 1.00 28.33 102 ASN B C 1
ATOM 9147 O O . ASN B 1 117 ? 24.814 3.834 23.140 1.00 22.91 102 ASN B O 1
ATOM 9158 N N . LEU B 1 118 ? 24.423 2.589 24.978 1.00 21.06 103 LEU B N 1
ATOM 9159 C CA . LEU B 1 118 ? 23.713 3.677 25.637 1.00 22.07 103 LEU B CA 1
ATOM 9160 C C . LEU B 1 118 ? 24.587 4.898 25.863 1.00 17.96 103 LEU B C 1
ATOM 9161 O O . LEU B 1 118 ? 24.052 5.991 26.063 1.00 23.02 103 LEU B O 1
ATOM 9177 N N . ALA B 1 119 ? 25.914 4.745 25.854 1.00 19.58 104 ALA B N 1
ATOM 9178 C CA . ALA B 1 119 ? 26.795 5.883 26.082 1.00 26.61 104 ALA B CA 1
ATOM 9179 C C . ALA B 1 119 ? 26.779 6.876 24.929 1.00 28.71 104 ALA B C 1
ATOM 9180 O O . ALA B 1 119 ? 27.177 8.031 25.118 1.00 32.62 104 ALA B O 1
ATOM 9187 N N . LYS B 1 120 ? 26.366 6.448 23.737 1.00 36.66 105 LYS B N 1
ATOM 9188 C CA . LYS B 1 120 ? 26.205 7.342 22.598 1.00 37.03 105 LYS B CA 1
ATOM 9189 C C . LYS B 1 120 ? 24.799 7.928 22.504 1.00 27.43 105 LYS B C 1
ATOM 9190 O O . LYS B 1 120 ? 24.557 8.800 21.666 1.00 26.30 105 LYS B O 1
ATOM 9209 N N . CYS B 1 121 ? 23.877 7.466 23.328 1.00 24.68 106 CYS B N 1
ATOM 9210 C CA . CYS B 1 121 ? 22.518 7.974 23.293 1.00 22.86 106 CYS B CA 1
ATOM 9211 C C . CYS B 1 121 ? 22.499 9.446 23.694 1.00 22.64 106 CYS B C 1
ATOM 9212 O O . CYS B 1 121 ? 23.087 9.807 24.720 1.00 20.97 106 CYS B O 1
ATOM 9220 N N . PRO B 1 122 ? 21.831 10.320 22.934 1.00 23.44 107 PRO B N 1
ATOM 9221 C CA . PRO B 1 122 ? 21.821 11.748 23.289 1.00 26.72 107 PRO B CA 1
ATOM 9222 C C . PRO B 1 122 ? 20.947 12.082 24.487 1.00 22.10 107 PRO B C 1
ATOM 9223 O O . PRO B 1 122 ? 20.892 13.246 24.900 1.00 19.09 107 PRO B O 1
ATOM 9234 N N . LEU B 1 123 ? 20.272 11.103 25.063 1.00 19.23 108 LEU B N 1
ATOM 9235 C CA . LEU B 1 123 ? 19.417 11.323 26.216 1.00 23.93 108 LEU B CA 1
ATOM 9236 C C . LEU B 1 123 ? 20.261 11.196 27.476 1.00 16.36 108 LEU B C 1
ATOM 9237 O O . LEU B 1 123 ? 21.047 10.256 27.608 1.00 27.56 108 LEU B O 1
ATOM 9253 N N . SER B 1 124 ? 20.127 12.172 28.379 1.00 19.95 109 SER B N 1
ATOM 9254 C CA . SER B 1 124 ? 20.845 12.178 29.647 1.00 19.90 109 SER B CA 1
ATOM 9255 C C . SER B 1 124 ? 19.968 11.805 30.832 1.00 21.00 109 SER B C 1
ATOM 9256 O O . SER B 1 124 ? 20.481 11.255 31.811 1.00 14.27 109 SER B O 1
ATOM 9264 N N . HIS B 1 125 ? 18.667 12.114 30.773 1.00 17.10 110 HIS B N 1
ATOM 9265 C CA . HIS B 1 125 ? 17.723 11.822 31.840 1.00 16.83 110 HIS B CA 1
ATOM 9266 C C . HIS B 1 125 ? 16.425 11.318 31.229 1.00 12.72 110 HIS B C 1
ATOM 9267 O O . HIS B 1 125 ? 15.947 11.860 30.227 1.00 15.35 110 HIS B O 1
ATOM 9281 N N . LEU B 1 126 ? 15.867 10.282 31.837 1.00 13.92 111 LEU B N 1
ATOM 9282 C CA . LEU B 1 126 ? 14.556 9.752 31.471 1.00 16.16 111 LEU B CA 1
ATOM 9283 C C . LEU B 1 126 ? 13.705 9.772 32.730 1.00 12.89 111 LEU B C 1
ATOM 9284 O O . LEU B 1 126 ? 13.960 9.015 33.672 1.00 8.86 111 LEU B O 1
ATOM 9300 N N . ILE B 1 127 ? 12.718 10.663 32.751 1.00 10.53 112 ILE B N 1
ATOM 9301 C CA . ILE B 1 127 ? 11.822 10.845 33.882 1.00 7.97 112 ILE B CA 1
ATOM 9302 C C . ILE B 1 127 ? 10.442 10.409 33.413 1.00 10.78 112 ILE B C 1
ATOM 9303 O O . ILE B 1 127 ? 9.775 11.131 32.669 1.00 10.96 112 ILE B O 1
ATOM 9319 N N . MET B 1 128 ? 10.021 9.222 33.840 1.00 8.16 113 MET B N 1
ATOM 9320 C CA . MET B 1 128 ? 8.754 8.625 33.435 1.00 10.38 113 MET B CA 1
ATOM 9321 C C . MET B 1 128 ? 7.714 8.862 34.516 1.00 7.83 113 MET B C 1
ATOM 9322 O O . MET B 1 128 ? 7.914 8.454 35.662 1.00 10.34 113 MET B O 1
ATOM 9336 N N . LEU B 1 129 ? 6.606 9.511 34.148 1.00 8.61 114 LEU B N 1
ATOM 9337 C CA . LEU B 1 129 ? 5.491 9.768 35.048 1.00 6.50 114 LEU B CA 1
ATOM 9338 C C . LEU B 1 129 ? 4.369 8.777 34.753 1.00 7.71 114 LEU B C 1
ATOM 9339 O O . LEU B 1 129 ? 3.856 8.722 33.626 1.00 7.92 114 LEU B O 1
ATOM 9355 N N . ALA B 1 130 ? 3.993 7.996 35.768 1.00 8.32 115 ALA B N 1
ATOM 9356 C CA . ALA B 1 130 ? 2.972 6.953 35.669 1.00 7.62 115 ALA B CA 1
ATOM 9357 C C . ALA B 1 130 ? 3.075 6.189 34.352 1.00 7.78 115 ALA B C 1
ATOM 9358 O O . ALA B 1 130 ? 2.068 6.039 33.649 1.00 6.74 115 ALA B O 1
ATOM 9365 N N . PRO B 1 131 ? 4.257 5.681 34.003 1.00 11.63 116 PRO B N 1
ATOM 9366 C CA . PRO B 1 131 ? 4.410 4.949 32.738 1.00 9.28 116 PRO B CA 1
ATOM 9367 C C . PRO B 1 131 ? 3.756 3.585 32.786 1.00 5.30 116 PRO B C 1
ATOM 9368 O O . PRO B 1 131 ? 3.834 2.883 33.797 1.00 9.39 116 PRO B O 1
ATOM 9379 N N . ALA B 1 132 ? 3.149 3.192 31.660 1.00 9.22 117 ALA B N 1
ATOM 9380 C CA . ALA B 1 132 ? 2.518 1.873 31.528 1.00 13.41 117 ALA B CA 1
ATOM 9381 C C . ALA B 1 132 ? 3.553 0.842 31.071 1.00 10.15 117 ALA B C 1
ATOM 9382 O O . ALA B 1 132 ? 3.397 0.149 30.065 1.00 8.55 117 ALA B O 1
ATOM 9389 N N . ASN B 1 133 ? 4.626 0.734 31.858 1.00 7.52 118 ASN B N 1
ATOM 9390 C CA . ASN B 1 133 ? 5.776 -0.054 31.428 1.00 4.47 118 ASN B CA 1
ATOM 9391 C C . ASN B 1 133 ? 5.466 -1.538 31.345 1.00 7.68 118 ASN B C 1
ATOM 9392 O O . ASN B 1 133 ? 6.068 -2.239 30.526 1.00 7.99 118 ASN B O 1
ATOM 9403 N N . HIS B 1 134 ? 4.551 -2.043 32.174 1.00 6.69 119 HIS B N 1
ATOM 9404 C CA . HIS B 1 134 ? 4.118 -3.429 32.075 1.00 5.26 119 HIS B CA 1
ATOM 9405 C C . HIS B 1 134 ? 2.653 -3.530 31.650 1.00 5.01 119 HIS B C 1
ATOM 9406 O O . HIS B 1 134 ? 2.018 -4.561 31.873 1.00 9.56 119 HIS B O 1
ATOM 9420 N N . GLY B 1 135 ? 2.104 -2.471 31.062 1.00 6.27 120 GLY B N 1
ATOM 9421 C CA . GLY B 1 135 ? 0.772 -2.498 30.481 1.00 10.15 120 GLY B CA 1
ATOM 9422 C C . GLY B 1 135 ? -0.267 -1.831 31.363 1.00 9.35 120 GLY B C 1
ATOM 9423 O O . GLY B 1 135 ? -0.006 -1.406 32.492 1.00 8.60 120 GLY B O 1
ATOM 9427 N N . SER B 1 136 ? -1.481 -1.758 30.815 1.00 7.38 121 SER B N 1
ATOM 9428 C CA . SER B 1 136 ? -2.653 -1.207 31.485 1.00 8.85 121 SER B CA 1
ATOM 9429 C C . SER B 1 136 ? -3.797 -2.202 31.383 1.00 6.62 121 SER B C 1
ATOM 9430 O O . SER B 1 136 ? -4.117 -2.669 30.288 1.00 4.94 121 SER B O 1
ATOM 9438 N N . ALA B 1 137 ? -4.420 -2.509 32.520 1.00 8.48 122 ALA B N 1
ATOM 9439 C CA . ALA B 1 137 ? -5.551 -3.429 32.518 1.00 10.71 122 ALA B CA 1
ATOM 9440 C C . ALA B 1 137 ? -6.686 -2.923 31.647 1.00 12.37 122 ALA B C 1
ATOM 9441 O O . ALA B 1 137 ? -7.488 -3.726 31.154 1.00 8.91 122 ALA B O 1
ATOM 9448 N N . LEU B 1 138 ? -6.758 -1.608 31.429 1.00 9.01 123 LEU B N 1
ATOM 9449 C CA . LEU B 1 138 ? -7.842 -1.021 30.663 1.00 10.45 123 LEU B CA 1
ATOM 9450 C C . LEU B 1 138 ? -7.729 -1.306 29.168 1.00 14.88 123 LEU B C 1
ATOM 9451 O O . LEU B 1 138 ? -8.741 -1.229 28.459 1.00 11.09 123 LEU B O 1
ATOM 9467 N N . ALA B 1 139 ? -6.529 -1.626 28.673 1.00 5.68 124 ALA B N 1
ATOM 9468 C CA . ALA B 1 139 ? -6.326 -1.744 27.230 1.00 9.34 124 ALA B CA 1
ATOM 9469 C C . ALA B 1 139 ? -7.192 -2.839 26.635 1.00 6.55 124 ALA B C 1
ATOM 9470 O O . ALA B 1 139 ? -7.708 -2.697 25.519 1.00 14.13 124 ALA B O 1
ATOM 9477 N N . GLN B 1 140 ? -7.373 -3.937 27.363 1.00 16.45 125 GLN B N 1
ATOM 9478 C CA . GLN B 1 140 ? -8.179 -5.030 26.844 1.00 15.39 125 GLN B CA 1
ATOM 9479 C C . GLN B 1 140 ? -9.622 -4.597 26.608 1.00 19.06 125 GLN B C 1
ATOM 9480 O O . GLN B 1 140 ? -10.253 -5.054 25.649 1.00 15.94 125 GLN B O 1
ATOM 9494 N N . LEU B 1 141 ? -10.154 -3.699 27.440 1.00 14.82 126 LEU B N 1
ATOM 9495 C CA . LEU B 1 141 ? -11.490 -3.160 27.211 1.00 14.65 126 LEU B CA 1
ATOM 9496 C C . LEU B 1 141 ? -11.658 -2.562 25.814 1.00 23.75 126 LEU B C 1
ATOM 9497 O O . LEU B 1 141 ? -12.783 -2.259 25.410 1.00 23.89 126 LEU B O 1
ATOM 9513 N N . GLY B 1 142 ? -10.555 -2.376 25.074 1.00 28.75 127 GLY B N 1
ATOM 9514 C CA . GLY B 1 142 ? -10.614 -2.122 23.645 1.00 19.50 127 GLY B CA 1
ATOM 9515 C C . GLY B 1 142 ? -11.051 -0.707 23.288 1.00 32.25 127 GLY B C 1
ATOM 9516 O O . GLY B 1 142 ? -11.412 0.113 24.135 1.00 32.83 127 GLY B O 1
ATOM 9520 N N . LYS B 1 143 ? -11.071 -0.452 21.976 1.00 32.73 128 LYS B N 1
ATOM 9521 C CA . LYS B 1 143 ? -11.208 0.910 21.457 1.00 34.87 128 LYS B CA 1
ATOM 9522 C C . LYS B 1 143 ? -12.568 1.520 21.793 1.00 35.66 128 LYS B C 1
ATOM 9523 O O . LYS B 1 143 ? -12.644 2.631 22.333 1.00 24.65 128 LYS B O 1
ATOM 9542 N N . SER B 1 144 ? -13.657 0.828 21.450 1.00 28.18 129 SER B N 1
ATOM 9543 C CA . SER B 1 144 ? -14.983 1.405 21.636 1.00 36.15 129 SER B CA 1
ATOM 9544 C C . SER B 1 144 ? -15.226 1.779 23.095 1.00 37.94 129 SER B C 1
ATOM 9545 O O . SER B 1 144 ? -15.508 2.941 23.416 1.00 33.26 129 SER B O 1
ATOM 9553 N N . ARG B 1 145 ? -15.139 0.798 23.997 1.00 22.98 130 ARG B N 1
ATOM 9554 C CA . ARG B 1 145 ? -15.406 1.072 25.410 1.00 35.26 130 ARG B CA 1
ATOM 9555 C C . ARG B 1 145 ? -14.489 2.159 25.966 1.00 35.68 130 ARG B C 1
ATOM 9556 O O . ARG B 1 145 ? -14.917 2.982 26.786 1.00 28.25 130 ARG B O 1
ATOM 9577 N N . LEU B 1 146 ? -13.215 2.164 25.557 1.00 29.17 131 LEU B N 1
ATOM 9578 C CA . LEU B 1 146 ? -12.257 3.088 26.159 1.00 36.14 131 LEU B CA 1
ATOM 9579 C C . LEU B 1 146 ? -12.574 4.533 25.793 1.00 34.34 131 LEU B C 1
ATOM 9580 O O . LEU B 1 146 ? -12.431 5.433 26.628 1.00 30.80 131 LEU B O 1
ATOM 9596 N N . GLY B 1 147 ? -13.003 4.776 24.559 1.00 28.55 132 GLY B N 1
ATOM 9597 C CA . GLY B 1 147 ? -13.459 6.099 24.182 1.00 36.20 132 GLY B CA 1
ATOM 9598 C C . GLY B 1 147 ? -14.735 6.424 24.933 1.00 25.98 132 GLY B C 1
ATOM 9599 O O . GLY B 1 147 ? -14.963 7.566 25.322 1.00 49.12 132 GLY B O 1
ATOM 9603 N N . GLU B 1 157 ? -11.579 6.038 20.265 1.00 44.51 142 GLU B N 1
ATOM 9604 C CA . GLU B 1 157 ? -10.528 7.044 20.419 1.00 52.09 142 GLU B CA 1
ATOM 9605 C C . GLU B 1 157 ? -9.128 6.448 20.223 1.00 46.95 142 GLU B C 1
ATOM 9606 O O . GLU B 1 157 ? -8.462 6.757 19.232 1.00 39.71 142 GLU B O 1
ATOM 9612 N N . PRO B 1 158 ? -8.691 5.580 21.139 1.00 48.79 143 PRO B N 1
ATOM 9613 C CA . PRO B 1 158 ? -7.298 5.121 21.100 1.00 37.07 143 PRO B CA 1
ATOM 9614 C C . PRO B 1 158 ? -7.036 4.187 19.930 1.00 32.32 143 PRO B C 1
ATOM 9615 O O . PRO B 1 158 ? -7.929 3.489 19.447 1.00 40.53 143 PRO B O 1
ATOM 9626 N N . GLY B 1 159 ? -5.785 4.195 19.474 1.00 34.42 144 GLY B N 1
ATOM 9627 C CA . GLY B 1 159 ? -5.405 3.409 18.312 1.00 22.26 144 GLY B CA 1
ATOM 9628 C C . GLY B 1 159 ? -5.221 1.935 18.653 1.00 18.54 144 GLY B C 1
ATOM 9629 O O . GLY B 1 159 ? -4.596 1.571 19.651 1.00 16.27 144 GLY B O 1
ATOM 9633 N N . LYS B 1 160 ? -5.753 1.079 17.781 1.00 17.69 145 LYS B N 1
ATOM 9634 C CA . LYS B 1 160 ? -5.818 -0.340 18.104 1.00 21.09 145 LYS B CA 1
ATOM 9635 C C . LYS B 1 160 ? -4.431 -0.937 18.277 1.00 18.74 145 LYS B C 1
ATOM 9636 O O . LYS B 1 160 ? -4.226 -1.800 19.138 1.00 16.86 145 LYS B O 1
ATOM 9655 N N . CYS B 1 161 ? -3.461 -0.509 17.462 1.00 16.64 146 CYS B N 1
ATOM 9656 C CA . CYS B 1 161 ? -2.144 -1.132 17.542 1.00 17.92 146 CYS B CA 1
ATOM 9657 C C . CYS B 1 161 ? -1.419 -0.751 18.825 1.00 15.66 146 CYS B C 1
ATOM 9658 O O . CYS B 1 161 ? -0.680 -1.568 19.384 1.00 15.10 146 CYS B O 1
ATOM 9666 N N . VAL B 1 162 ? -1.611 0.474 19.310 1.00 9.99 147 VAL B N 1
ATOM 9667 C CA . VAL B 1 162 ? -1.042 0.821 20.602 1.00 16.87 147 VAL B CA 1
ATOM 9668 C C . VAL B 1 162 ? -1.734 0.055 21.730 1.00 17.74 147 VAL B C 1
ATOM 9669 O O . VAL B 1 162 ? -1.107 -0.266 22.743 1.00 8.11 147 VAL B O 1
ATOM 9682 N N . LEU B 1 163 ? -3.035 -0.216 21.599 1.00 15.19 148 LEU B N 1
ATOM 9683 C CA . LEU B 1 163 ? -3.723 -1.016 22.609 1.00 11.05 148 LEU B CA 1
ATOM 9684 C C . LEU B 1 163 ? -3.196 -2.442 22.650 1.00 16.17 148 LEU B C 1
ATOM 9685 O O . LEU B 1 163 ? -3.140 -3.051 23.725 1.00 14.67 148 LEU B O 1
ATOM 9701 N N . ASP B 1 164 ? -2.811 -3.001 21.500 1.00 9.97 149 ASP B N 1
ATOM 9702 C CA . ASP B 1 164 ? -2.197 -4.325 21.514 1.00 13.98 149 ASP B CA 1
ATOM 9703 C C . ASP B 1 164 ? -0.893 -4.325 22.303 1.00 7.82 149 ASP B C 1
ATOM 9704 O O . ASP B 1 164 ? -0.545 -5.338 22.925 1.00 13.56 149 ASP B O 1
ATOM 9713 N N . TRP B 1 165 ? -0.158 -3.209 22.287 1.00 8.39 150 TRP B N 1
ATOM 9714 C CA . TRP B 1 165 ? 1.059 -3.098 23.092 1.00 11.44 150 TRP B CA 1
ATOM 9715 C C . TRP B 1 165 ? 0.714 -2.971 24.570 1.00 9.71 150 TRP B C 1
ATOM 9716 O O . TRP B 1 165 ? 1.296 -3.653 25.419 1.00 8.52 150 TRP B O 1
ATOM 9737 N N . LEU B 1 166 ? -0.237 -2.099 24.894 1.00 10.91 151 LEU B N 1
ATOM 9738 C CA . LEU B 1 166 ? -0.535 -1.820 26.287 1.00 8.60 151 LEU B CA 1
ATOM 9739 C C . LEU B 1 166 ? -1.239 -2.979 26.990 1.00 8.30 151 LEU B C 1
ATOM 9740 O O . LEU B 1 166 ? -1.253 -3.014 28.222 1.00 8.90 151 LEU B O 1
ATOM 9756 N N . GLU B 1 167 ? -1.819 -3.914 26.243 1.00 8.30 152 GLU B N 1
ATOM 9757 C CA . GLU B 1 167 ? -2.578 -5.005 26.842 1.00 11.74 152 GLU B CA 1
ATOM 9758 C C . GLU B 1 167 ? -1.692 -5.815 27.777 1.00 11.53 152 GLU B C 1
ATOM 9759 O O . GLU B 1 167 ? -0.576 -6.196 27.418 1.00 13.14 152 GLU B O 1
ATOM 9771 N N . LEU B 1 168 ? -2.189 -6.063 28.990 1.00 9.74 153 LEU B N 1
ATOM 9772 C CA . LEU B 1 168 ? -1.483 -6.942 29.908 1.00 17.69 153 LEU B CA 1
ATOM 9773 C C . LEU B 1 168 ? -1.127 -8.240 29.197 1.00 10.34 153 LEU B C 1
ATOM 9774 O O . LEU B 1 168 ? -1.927 -8.785 28.435 1.00 9.71 153 LEU B O 1
ATOM 9790 N N . GLY B 1 169 ? 0.097 -8.710 29.418 1.00 6.72 154 GLY B N 1
ATOM 9791 C CA . GLY B 1 169 ? 0.565 -9.918 28.770 1.00 12.76 154 GLY B CA 1
ATOM 9792 C C . GLY B 1 169 ? 0.944 -9.768 27.314 1.00 11.84 154 GLY B C 1
ATOM 9793 O O . GLY B 1 169 ? 1.188 -10.779 26.649 1.00 10.43 154 GLY B O 1
ATOM 9797 N N . SER B 1 170 ? 1.010 -8.544 26.802 1.00 6.12 155 SER B N 1
ATOM 9798 C CA . SER B 1 170 ? 1.331 -8.321 25.400 1.00 11.92 155 SER B CA 1
ATOM 9799 C C . SER B 1 170 ? 2.679 -8.931 25.034 1.00 6.71 155 SER B C 1
ATOM 9800 O O . SER B 1 170 ? 3.663 -8.782 25.758 1.00 8.64 155 SER B O 1
ATOM 9808 N N . ASP B 1 171 ? 2.735 -9.586 23.875 1.00 6.89 156 ASP B N 1
ATOM 9809 C CA . ASP B 1 171 ? 4.022 -10.079 23.392 1.00 11.49 156 ASP B CA 1
ATOM 9810 C C . ASP B 1 171 ? 4.995 -8.935 23.127 1.00 9.39 156 ASP B C 1
ATOM 9811 O O . ASP B 1 171 ? 6.209 -9.104 23.285 1.00 7.31 156 ASP B O 1
ATOM 9820 N N . MET B 1 172 ? 4.493 -7.761 22.746 1.00 11.98 157 MET B N 1
ATOM 9821 C CA . MET B 1 172 ? 5.400 -6.672 22.397 1.00 9.64 157 MET B CA 1
ATOM 9822 C C . MET B 1 172 ? 6.059 -6.080 23.641 1.00 10.39 157 MET B C 1
ATOM 9823 O O . MET B 1 172 ? 7.280 -5.871 23.665 1.00 12.18 157 MET B O 1
ATOM 9837 N N . SER B 1 173 ? 5.279 -5.811 24.692 1.00 8.97 158 SER B N 1
ATOM 9838 C CA . SER B 1 173 ? 5.888 -5.272 25.902 1.00 5.45 158 SER B CA 1
ATOM 9839 C C . SER B 1 173 ? 6.800 -6.302 26.571 1.00 7.94 158 SER B C 1
ATOM 9840 O O . SER B 1 173 ? 7.850 -5.943 27.124 1.00 7.31 158 SER B O 1
ATOM 9848 N N . TRP B 1 174 ? 6.437 -7.590 26.520 1.00 7.49 159 TRP B N 1
ATOM 9849 C CA . TRP B 1 174 ? 7.336 -8.624 27.035 1.00 7.63 159 TRP B CA 1
ATOM 9850 C C . TRP B 1 174 ? 8.696 -8.544 26.358 1.00 9.89 159 TRP B C 1
ATOM 9851 O O . TRP B 1 174 ? 9.740 -8.585 27.020 1.00 12.64 159 TRP B O 1
ATOM 9872 N N . GLN B 1 175 ? 8.697 -8.454 25.024 1.00 11.40 160 GLN B N 1
ATOM 9873 C CA . GLN B 1 175 ? 9.941 -8.366 24.266 1.00 9.81 160 GLN B CA 1
ATOM 9874 C C . GLN B 1 175 ? 10.755 -7.151 24.685 1.00 11.76 160 GLN B C 1
ATOM 9875 O O . GLN B 1 175 ? 11.967 -7.249 24.917 1.00 14.42 160 GLN B O 1
ATOM 9889 N N . LEU B 1 176 ? 10.116 -5.984 24.774 1.00 10.69 161 LEU B N 1
ATOM 9890 C CA . LEU B 1 176 ? 10.866 -4.794 25.159 1.00 8.44 161 LEU B CA 1
ATOM 9891 C C . LEU B 1 176 ? 11.418 -4.929 26.575 1.00 7.51 161 LEU B C 1
ATOM 9892 O O . LEU B 1 176 ? 12.592 -4.639 26.827 1.00 11.84 161 LEU B O 1
ATOM 9908 N N . ASN B 1 177 ? 10.601 -5.413 27.507 1.00 10.11 162 ASN B N 1
ATOM 9909 C CA . ASN B 1 177 ? 11.042 -5.454 28.889 1.00 11.27 162 ASN B CA 1
ATOM 9910 C C . ASN B 1 177 ? 12.047 -6.566 29.130 1.00 10.97 162 ASN B C 1
ATOM 9911 O O . ASN B 1 177 ? 12.906 -6.438 30.010 1.00 7.28 162 ASN B O 1
ATOM 9922 N N . GLU B 1 178 ? 11.983 -7.649 28.353 1.00 11.83 163 GLU B N 1
ATOM 9923 C CA . GLU B 1 178 ? 13.037 -8.646 28.450 1.00 11.78 163 GLU B CA 1
ATOM 9924 C C . GLU B 1 178 ? 14.346 -8.084 27.920 1.00 10.74 163 GLU B C 1
ATOM 9925 O O . GLU B 1 178 ? 15.409 -8.304 28.510 1.00 11.07 163 GLU B O 1
ATOM 9937 N N . SER B 1 179 ? 14.290 -7.339 26.816 1.00 14.66 164 SER B N 1
ATOM 9938 C CA . SER B 1 179 ? 15.477 -6.620 26.366 1.00 15.91 164 SER B CA 1
ATOM 9939 C C . SER B 1 179 ? 16.042 -5.752 27.484 1.00 16.09 164 SER B C 1
ATOM 9940 O O . SER B 1 179 ? 17.258 -5.725 27.708 1.00 15.66 164 SER B O 1
ATOM 9948 N N . TRP B 1 180 ? 15.171 -5.048 28.214 1.00 13.59 165 TRP B N 1
ATOM 9949 C CA . TRP B 1 180 ? 15.649 -4.066 29.179 1.00 10.50 165 TRP B CA 1
ATOM 9950 C C . TRP B 1 180 ? 16.291 -4.714 30.390 1.00 13.68 165 TRP B C 1
ATOM 9951 O O . TRP B 1 180 ? 16.953 -4.012 31.163 1.00 12.12 165 TRP B O 1
ATOM 9972 N N . LEU B 1 181 ? 16.139 -6.032 30.561 1.00 16.05 166 LEU B N 1
ATOM 9973 C CA . LEU B 1 181 ? 16.884 -6.727 31.604 1.00 17.33 166 LEU B CA 1
ATOM 9974 C C . LEU B 1 181 ? 18.388 -6.511 31.471 1.00 20.03 166 LEU B C 1
ATOM 9975 O O . LEU B 1 181 ? 19.102 -6.500 32.480 1.00 25.54 166 LEU B O 1
ATOM 9991 N N . ASP B 1 182 ? 18.888 -6.328 30.252 1.00 18.44 167 ASP B N 1
ATOM 9992 C CA . ASP B 1 182 ? 20.321 -6.199 30.007 1.00 24.73 167 ASP B CA 1
ATOM 9993 C C . ASP B 1 182 ? 20.832 -4.762 30.091 1.00 22.24 167 ASP B C 1
ATOM 9994 O O . ASP B 1 182 ? 22.038 -4.540 29.944 1.00 25.92 167 ASP B O 1
ATOM 10003 N N . TYR B 1 183 ? 19.962 -3.785 30.313 1.00 17.71 168 TYR B N 1
ATOM 10004 C CA . TYR B 1 183 ? 20.387 -2.391 30.330 1.00 15.68 168 TYR B CA 1
ATOM 10005 C C . TYR B 1 183 ? 21.083 -2.040 31.644 1.00 15.89 168 TYR B C 1
ATOM 10006 O O . TYR B 1 183 ? 20.724 -2.540 32.718 1.00 17.15 168 TYR B O 1
ATOM 10024 N N . ASP B 1 184 ? 22.079 -1.151 31.555 1.00 11.76 169 ASP B N 1
ATOM 10025 C CA . ASP B 1 184 ? 22.643 -0.464 32.725 1.00 13.82 169 ASP B CA 1
ATOM 10026 C C . ASP B 1 184 ? 22.732 1.009 32.350 1.00 10.46 169 ASP B C 1
ATOM 10027 O O . ASP B 1 184 ? 23.775 1.495 31.905 1.00 15.14 169 ASP B O 1
ATOM 10036 N N . CYS B 1 185 ? 21.615 1.714 32.527 1.00 10.93 170 CYS B N 1
ATOM 10037 C CA . CYS B 1 185 ? 21.572 3.134 32.201 1.00 13.28 170 CYS B CA 1
ATOM 10038 C C . CYS B 1 185 ? 22.576 3.911 33.040 1.00 11.46 170 CYS B C 1
ATOM 10039 O O . CYS B 1 185 ? 23.390 4.675 32.510 1.00 10.50 170 CYS B O 1
ATOM 10047 N N . THR B 1 186 ? 22.541 3.713 34.358 1.00 9.71 171 THR B N 1
ATOM 10048 C CA . THR B 1 186 ? 23.402 4.486 35.239 1.00 11.46 171 THR B CA 1
ATOM 10049 C C . THR B 1 186 ? 24.867 4.362 34.838 1.00 11.06 171 THR B C 1
ATOM 10050 O O . THR B 1 186 ? 25.590 5.359 34.802 1.00 12.38 171 THR B O 1
ATOM 10061 N N . ALA B 1 187 ? 25.315 3.152 34.508 1.00 13.84 172 ALA B N 1
ATOM 10062 C CA . ALA B 1 187 ? 26.710 2.961 34.153 1.00 13.67 172 ALA B CA 1
ATOM 10063 C C . ALA B 1 187 ? 27.078 3.698 32.880 1.00 13.39 172 ALA B C 1
ATOM 10064 O O . ALA B 1 187 ? 28.256 4.019 32.682 1.00 13.80 172 ALA B O 1
ATOM 10071 N N . ASN B 1 188 ? 26.098 3.959 32.014 1.00 11.89 173 ASN B N 1
ATOM 10072 C CA . ASN B 1 188 ? 26.305 4.645 30.750 1.00 15.10 173 ASN B CA 1
ATOM 10073 C C . ASN B 1 188 ? 25.953 6.121 30.841 1.00 18.63 173 ASN B C 1
ATOM 10074 O O . ASN B 1 188 ? 25.854 6.794 29.811 1.00 18.90 173 ASN B O 1
ATOM 10085 N N . GLY B 1 189 ? 25.746 6.638 32.048 1.00 16.19 174 GLY B N 1
ATOM 10086 C CA . GLY B 1 189 ? 25.482 8.055 32.198 1.00 19.08 174 GLY B CA 1
ATOM 10087 C C . GLY B 1 189 ? 24.084 8.471 31.827 1.00 15.90 174 GLY B C 1
ATOM 10088 O O . GLY B 1 189 ? 23.853 9.649 31.544 1.00 15.82 174 GLY B O 1
ATOM 10092 N N . VAL B 1 190 ? 23.140 7.541 31.812 1.00 12.92 175 VAL B N 1
ATOM 10093 C CA . VAL B 1 190 ? 21.736 7.845 31.590 1.00 14.66 175 VAL B CA 1
ATOM 10094 C C . VAL B 1 190 ? 21.035 7.643 32.919 1.00 11.77 175 VAL B C 1
ATOM 10095 O O . VAL B 1 190 ? 21.071 6.546 33.492 1.00 13.72 175 VAL B O 1
ATOM 10108 N N . TYR B 1 191 ? 20.420 8.703 33.412 1.00 10.11 176 TYR B N 1
ATOM 10109 C CA . TYR B 1 191 ? 19.781 8.712 34.721 1.00 17.27 176 TYR B CA 1
ATOM 10110 C C . TYR B 1 191 ? 18.285 8.581 34.496 1.00 15.61 176 TYR B C 1
ATOM 10111 O O . TYR B 1 191 ? 17.645 9.499 33.974 1.00 11.38 176 TYR B O 1
ATOM 10129 N N . SER B 1 192 ? 17.746 7.416 34.856 1.00 10.73 177 SER B N 1
ATOM 10130 C CA . SER B 1 192 ? 16.362 7.054 34.614 1.00 10.52 177 SER B CA 1
ATOM 10131 C C . SER B 1 192 ? 15.568 7.020 35.916 1.00 13.13 177 SER B C 1
ATOM 10132 O O . SER B 1 192 ? 16.071 6.571 36.953 1.00 12.34 177 SER B O 1
ATOM 10140 N N . PHE B 1 193 ? 14.317 7.481 35.860 1.00 15.81 178 PHE B N 1
ATOM 10141 C CA . PHE B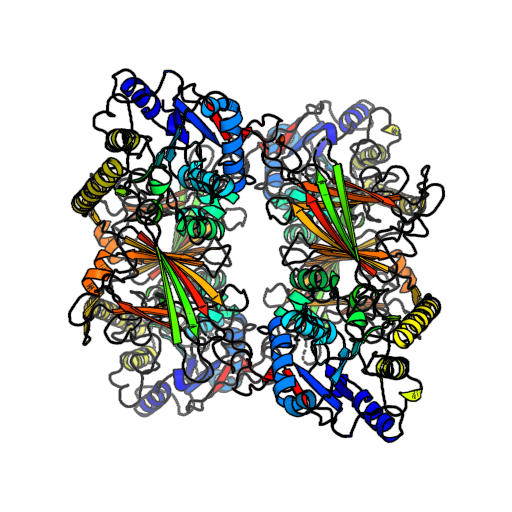 1 193 ? 13.473 7.574 37.046 1.00 8.47 178 PHE B CA 1
ATOM 10142 C C . PHE B 1 193 ? 12.031 7.244 36.690 1.00 10.09 178 PHE B C 1
ATOM 10143 O O . PHE B 1 193 ? 11.551 7.582 35.602 1.00 10.50 178 PHE B O 1
ATOM 10160 N N . VAL B 1 194 ? 11.328 6.617 37.632 1.00 7.35 179 VAL B N 1
ATOM 10161 C CA . VAL B 1 194 ? 9.889 6.404 37.535 1.00 6.86 179 VAL B CA 1
ATOM 10162 C C . VAL B 1 194 ? 9.222 7.101 38.707 1.00 6.88 179 VAL B C 1
ATOM 10163 O O . VAL B 1 194 ? 9.592 6.881 39.866 1.00 6.38 179 VAL B O 1
ATOM 10176 N N . LEU B 1 195 ? 8.278 7.972 38.410 1.00 11.15 180 LEU B N 1
ATOM 10177 C CA . LEU B 1 195 ? 7.438 8.565 39.433 1.00 6.54 180 LEU B CA 1
ATOM 10178 C C . LEU B 1 195 ? 5.992 8.235 39.120 1.00 6.04 180 LEU B C 1
ATOM 10179 O O . LEU B 1 195 ? 5.577 8.280 37.963 1.00 8.36 180 LEU B O 1
ATOM 10195 N N . THR B 1 196 ? 5.223 7.872 40.138 1.00 8.06 181 THR B N 1
ATOM 10196 C CA . THR B 1 196 ? 3.803 7.665 39.904 1.00 7.39 181 THR B CA 1
ATOM 10197 C C . THR B 1 196 ? 3.042 7.934 41.193 1.00 11.95 181 THR B C 1
ATOM 10198 O O . THR B 1 196 ? 3.627 8.204 42.246 1.00 9.43 181 THR B O 1
ATOM 10209 N N . GLY B 1 197 ? 1.715 7.889 41.083 1.00 6.22 182 GLY B N 1
ATOM 10210 C CA . GLY B 1 197 ? 0.850 8.053 42.224 1.00 7.94 182 GLY B CA 1
ATOM 10211 C C . GLY B 1 197 ? -0.115 6.884 42.278 1.00 6.49 182 GLY B C 1
ATOM 10212 O O . GLY B 1 197 ? -0.182 6.069 41.354 1.00 7.75 182 GLY B O 1
ATOM 10216 N N . GLN B 1 198 ? -0.871 6.823 43.372 1.00 10.33 183 GLN B N 1
ATOM 10217 C CA . GLN B 1 198 ? -1.841 5.751 43.573 1.00 9.27 183 GLN B CA 1
ATOM 10218 C C . GLN B 1 198 ? -3.161 6.276 44.122 1.00 12.48 183 GLN B C 1
ATOM 10219 O O . GLN B 1 198 ? -3.871 5.561 44.840 1.00 8.80 183 GLN B O 1
ATOM 10233 N N . LYS B 1 199 ? -3.512 7.501 43.766 1.00 7.51 184 LYS B N 1
ATOM 10234 C CA . LYS B 1 199 ? -4.766 8.127 44.159 1.00 10.97 184 LYS B CA 1
ATOM 10235 C C . LYS B 1 199 ? -5.771 8.003 43.016 1.00 13.62 184 LYS B C 1
ATOM 10236 O O . LYS B 1 199 ? -5.430 8.269 41.861 1.00 10.37 184 LYS B O 1
ATOM 10255 N N . ILE B 1 200 ? -6.999 7.592 43.325 1.00 9.25 185 ILE B N 1
ATOM 10256 C CA . ILE B 1 200 ? -8.075 7.605 42.338 1.00 8.04 185 ILE B CA 1
ATOM 10257 C C . ILE B 1 200 ? -8.708 8.982 42.366 1.00 13.51 185 ILE B C 1
ATOM 10258 O O . ILE B 1 200 ? -9.012 9.511 43.442 1.00 15.02 185 ILE B O 1
ATOM 10274 N N . ASP B 1 201 ? -8.895 9.580 41.195 1.00 12.58 186 ASP B N 1
ATOM 10275 C CA . ASP B 1 201 ? -9.742 10.766 41.127 1.00 12.44 186 ASP B CA 1
ATOM 10276 C C . ASP B 1 201 ? -11.172 10.242 41.048 1.00 12.92 186 ASP B C 1
ATOM 10277 O O . ASP B 1 201 ? -11.641 9.813 39.989 1.00 13.86 186 ASP B O 1
ATOM 10286 N N . ARG B 1 202 ? -11.863 10.266 42.186 1.00 10.34 187 ARG B N 1
ATOM 10287 C CA . ARG B 1 202 ? -13.125 9.547 42.318 1.00 17.71 187 ARG B CA 1
ATOM 10288 C C . ARG B 1 202 ? -14.256 10.207 41.548 1.00 21.46 187 ARG B C 1
ATOM 10289 O O . ARG B 1 202 ? -15.317 9.590 41.399 1.00 15.93 187 ARG B O 1
ATOM 10310 N N . GLN B 1 203 ? -14.049 11.432 41.055 1.00 15.47 188 GLN B N 1
ATOM 10311 C CA A GLN B 1 203 ? -15.008 12.053 40.151 0.44 20.91 188 GLN B CA 1
ATOM 10312 C CA B GLN B 1 203 ? -15.008 12.053 40.150 0.56 20.89 188 GLN B CA 1
ATOM 10313 C C . GLN B 1 203 ? -15.062 11.356 38.801 1.00 18.68 188 GLN B C 1
ATOM 10314 O O . GLN B 1 203 ? -16.025 11.551 38.056 1.00 22.27 188 GLN B O 1
ATOM 10339 N N . PHE B 1 204 ? -14.050 10.565 38.464 1.00 19.26 189 PHE B N 1
ATOM 10340 C CA . PHE B 1 204 ? -13.935 9.964 37.144 1.00 26.46 189 PHE B CA 1
ATOM 10341 C C . PHE B 1 204 ? -13.961 8.444 37.230 1.00 24.65 189 PHE B C 1
ATOM 10342 O O . PHE B 1 204 ? -13.290 7.746 36.471 1.00 30.10 189 PHE B O 1
ATOM 10359 N N . TYR B 1 205 ? -14.744 7.914 38.158 1.00 18.70 190 TYR B N 1
ATOM 10360 C CA . TYR B 1 205 ? -14.957 6.476 38.239 1.00 18.51 190 TYR B CA 1
ATOM 10361 C C . TYR B 1 205 ? -16.058 6.080 37.266 1.00 10.03 190 TYR B C 1
ATOM 10362 O O . TYR B 1 205 ? -17.148 6.656 37.287 1.00 12.78 190 TYR B O 1
ATOM 10380 N N . ASP B 1 206 ? -15.768 5.111 36.406 1.00 10.94 191 ASP B N 1
ATOM 10381 C CA . ASP B 1 206 ? -16.761 4.546 35.495 1.00 13.38 191 ASP B CA 1
ATOM 10382 C C . ASP B 1 206 ? -17.360 3.333 36.187 1.00 10.82 191 ASP B C 1
ATOM 10383 O O . ASP B 1 206 ? -16.668 2.335 36.391 1.00 9.66 191 ASP B O 1
ATOM 10392 N N . ALA B 1 207 ? -18.640 3.420 36.541 1.00 10.55 192 ALA B N 1
ATOM 10393 C CA . ALA B 1 207 ? -19.243 2.398 37.387 1.00 13.76 192 ALA B CA 1
ATOM 10394 C C . ALA B 1 207 ? -19.268 1.029 36.715 1.00 9.43 192 ALA B C 1
ATOM 10395 O O . ALA B 1 207 ? -19.213 0.008 37.404 1.00 14.03 192 ALA B O 1
ATOM 10402 N N . VAL B 1 208 ? -19.341 0.973 35.382 1.00 10.13 193 VAL B N 1
ATOM 10403 C CA . VAL B 1 208 ? -19.392 -0.329 34.725 1.00 11.23 193 VAL B CA 1
ATOM 10404 C C . VAL B 1 208 ? -18.004 -0.880 34.440 1.00 9.94 193 VAL B C 1
ATOM 10405 O O . VAL B 1 208 ? -17.891 -2.042 34.012 1.00 9.01 193 VAL B O 1
ATOM 10418 N N . ASN B 1 209 ? -16.947 -0.089 34.661 1.00 11.51 194 ASN B N 1
ATOM 10419 C CA . ASN B 1 209 ? -15.565 -0.528 34.476 1.00 10.50 194 ASN B CA 1
ATOM 10420 C C . ASN B 1 209 ? -14.734 -0.152 35.699 1.00 13.07 194 ASN B C 1
ATOM 10421 O O . ASN B 1 209 ? -14.035 0.867 35.707 1.00 10.70 194 ASN B O 1
ATOM 10432 N N . SER B 1 210 ? -14.711 -1.067 36.670 1.00 7.80 195 SER B N 1
ATOM 10433 C CA . SER B 1 210 ? -14.146 -0.804 37.984 1.00 10.96 195 SER B CA 1
ATOM 10434 C C . SER B 1 210 ? -12.623 -0.714 37.976 1.00 12.32 195 SER B C 1
ATOM 10435 O O . SER B 1 210 ? -12.052 -0.240 38.965 1.00 10.55 195 SER B O 1
ATOM 10443 N N . TYR B 1 211 ? -11.948 -1.137 36.900 1.00 9.22 196 TYR B N 1
ATOM 10444 C CA . TYR B 1 211 ? -10.524 -0.840 36.775 1.00 15.31 196 TYR B CA 1
ATOM 10445 C C . TYR B 1 211 ? -10.243 0.651 36.972 1.00 7.18 196 TYR B C 1
ATOM 10446 O O . TYR B 1 211 ? -9.166 1.029 37.451 1.00 9.25 196 TYR B O 1
ATOM 10464 N N . THR B 1 212 ? -11.203 1.511 36.639 1.00 6.15 197 THR B N 1
ATOM 10465 C CA . THR B 1 212 ? -10.976 2.945 36.786 1.00 7.54 197 THR B CA 1
ATOM 10466 C C . THR B 1 212 ? -10.895 3.390 38.242 1.00 7.81 197 THR B C 1
ATOM 10467 O O . THR B 1 212 ? -10.620 4.570 38.489 1.00 6.58 197 THR B O 1
ATOM 10478 N N . GLY B 1 213 ? -11.148 2.493 39.200 1.00 6.25 198 GLY B N 1
ATOM 10479 C CA . GLY B 1 213 ? -10.939 2.782 40.613 1.00 6.29 198 GLY B CA 1
ATOM 10480 C C . GLY B 1 213 ? -10.128 1.724 41.350 1.00 8.99 198 GLY B C 1
ATOM 10481 O O . GLY B 1 213 ? -10.163 1.660 42.582 1.00 10.41 198 GLY B O 1
ATOM 10485 N N . GLU B 1 214 ? -9.370 0.908 40.615 1.00 8.39 199 GLU B N 1
ATOM 10486 C CA . GLU B 1 214 ? -8.715 -0.256 41.201 1.00 5.15 199 GLU B CA 1
ATOM 10487 C C . GLU B 1 214 ? -7.682 0.146 42.239 1.00 8.65 199 GLU B C 1
ATOM 10488 O O . GLU B 1 214 ? -6.820 0.996 41.985 1.00 6.08 199 GLU B O 1
ATOM 10500 N N . SER B 1 215 ? -7.761 -0.491 43.402 1.00 6.87 200 SER B N 1
ATOM 10501 C CA . SER B 1 215 ? -6.798 -0.233 44.464 1.00 9.30 200 SER B CA 1
ATOM 10502 C C . SER B 1 215 ? -5.426 -0.697 44.010 1.00 7.26 200 SER B C 1
ATOM 10503 O O . SER B 1 215 ? -5.288 -1.763 43.402 1.00 13.97 200 SER B O 1
ATOM 10511 N N . GLY B 1 216 ? -4.403 0.104 44.301 1.00 7.56 201 GLY B N 1
ATOM 10512 C CA . GLY B 1 216 ? -3.077 -0.174 43.784 1.00 6.11 201 GLY B CA 1
ATOM 10513 C C . GLY B 1 216 ? -2.799 0.437 42.436 1.00 9.90 201 GLY B C 1
ATOM 10514 O O . GLY B 1 216 ? -1.729 0.184 41.863 1.00 7.78 201 GLY B O 1
ATOM 10518 N N . SER B 1 217 ? -3.721 1.238 41.919 1.00 10.02 202 SER B N 1
ATOM 10519 C CA . SER B 1 217 ? -3.581 1.913 40.646 1.00 7.11 202 SER B CA 1
ATOM 10520 C C . SER B 1 217 ? -3.935 3.380 40.832 1.00 11.87 202 SER B C 1
ATOM 10521 O O . SER B 1 217 ? -4.484 3.786 41.862 1.00 10.70 202 SER B O 1
ATOM 10529 N N . ASN B 1 218 ? -3.613 4.180 39.815 1.00 4.96 203 ASN B N 1
ATOM 10530 C CA . ASN B 1 218 ? -4.011 5.582 39.762 1.00 6.49 203 ASN B CA 1
ATOM 10531 C C . ASN B 1 218 ? -5.234 5.798 38.877 1.00 10.73 203 ASN B C 1
ATOM 10532 O O . ASN B 1 218 ? -5.526 6.938 38.488 1.00 7.60 203 ASN B O 1
ATOM 10543 N N . GLY B 1 219 ? -5.962 4.726 38.574 1.00 8.88 204 GLY B N 1
ATOM 10544 C CA . GLY B 1 219 ? -7.078 4.759 37.667 1.00 9.30 204 GLY B CA 1
ATOM 10545 C C . GLY B 1 219 ? -6.755 4.240 36.285 1.00 10.30 204 GLY B C 1
ATOM 10546 O O . GLY B 1 219 ? -7.673 3.880 35.548 1.00 11.66 204 GLY B O 1
ATOM 10550 N N . VAL B 1 220 ? -5.475 4.196 35.915 1.00 5.92 205 VAL B N 1
ATOM 10551 C CA . VAL B 1 220 ? -5.091 3.761 34.579 1.00 11.68 205 VAL B CA 1
ATOM 10552 C C . VAL B 1 220 ? -3.951 2.753 34.649 1.00 7.57 205 VAL B C 1
ATOM 10553 O O . VAL B 1 220 ? -3.972 1.747 33.942 1.00 7.63 205 VAL B O 1
ATOM 10566 N N . VAL B 1 221 ? -2.942 3.014 35.480 1.00 10.01 206 VAL B N 1
ATOM 10567 C CA A VAL B 1 221 ? -1.758 2.172 35.577 0.46 8.88 206 VAL B CA 1
ATOM 10568 C CA B VAL B 1 221 ? -1.764 2.162 35.577 0.54 8.84 206 VAL B CA 1
ATOM 10569 C C . VAL B 1 221 ? -1.582 1.734 37.021 1.00 10.61 206 VAL B C 1
ATOM 10570 O O . VAL B 1 221 ? -1.647 2.558 37.939 1.00 11.15 206 VAL B O 1
ATOM 10595 N N . ARG B 1 222 ? -1.347 0.447 37.217 1.00 8.74 207 ARG B N 1
ATOM 10596 C CA . ARG B 1 222 ? -1.037 -0.063 38.536 1.00 11.42 207 ARG B CA 1
ATOM 10597 C C . ARG B 1 222 ? 0.372 0.369 38.927 1.00 7.91 207 ARG B C 1
ATOM 10598 O O . ARG B 1 222 ? 1.281 0.380 38.096 1.00 5.66 207 ARG B O 1
ATOM 10619 N N . VAL B 1 223 ? 0.553 0.739 40.199 1.00 7.58 208 VAL B N 1
ATOM 10620 C CA . VAL B 1 223 ? 1.891 1.091 40.678 1.00 9.00 208 VAL B CA 1
ATOM 10621 C C . VAL B 1 223 ? 2.896 0.039 40.234 1.00 5.35 208 VAL B C 1
ATOM 10622 O O . VAL B 1 223 ? 3.984 0.349 39.743 1.00 7.93 208 VAL B O 1
ATOM 10635 N N . ALA B 1 224 ? 2.562 -1.229 40.440 1.00 8.76 209 ALA B N 1
ATOM 10636 C CA . ALA B 1 224 ? 3.511 -2.275 40.108 1.00 3.62 209 ALA B CA 1
ATOM 10637 C C . ALA B 1 224 ? 3.812 -2.317 38.618 1.00 7.02 209 ALA B C 1
ATOM 10638 O O . ALA B 1 224 ? 4.914 -2.713 38.227 1.00 11.85 209 ALA B O 1
ATOM 10645 N N . ALA B 1 225 ? 2.862 -1.913 37.772 1.00 5.20 210 ALA B N 1
ATOM 10646 C CA . ALA B 1 225 ? 3.122 -1.902 36.339 1.00 5.14 210 ALA B CA 1
ATOM 10647 C C . ALA B 1 225 ? 3.945 -0.707 35.880 1.00 7.27 210 ALA B C 1
ATOM 10648 O O . ALA B 1 225 ? 4.312 -0.655 34.699 1.00 7.12 210 ALA B O 1
ATOM 10655 N N . THR B 1 226 ? 4.245 0.253 36.761 1.00 6.79 211 THR B N 1
ATOM 10656 C CA . THR B 1 226 ? 5.125 1.350 36.370 1.00 6.82 211 THR B CA 1
ATOM 10657 C C . THR B 1 226 ? 6.592 1.051 36.656 1.00 7.18 211 THR B C 1
ATOM 10658 O O . THR B 1 226 ? 7.472 1.645 36.025 1.00 6.75 211 THR B O 1
ATOM 10669 N N . ASN B 1 227 ? 6.864 0.153 37.593 1.00 11.35 212 ASN B N 1
ATOM 10670 C CA . ASN B 1 227 ? 8.187 0.014 38.175 1.00 8.65 212 ASN B CA 1
ATOM 10671 C C . ASN B 1 227 ? 9.134 -0.689 37.210 1.00 10.74 212 ASN B C 1
ATOM 10672 O O . ASN B 1 227 ? 8.859 -1.804 36.757 1.00 12.49 212 ASN B O 1
ATOM 10683 N N . MET B 1 228 ? 10.268 -0.057 36.927 1.00 11.14 213 MET B N 1
ATOM 10684 C CA . MET B 1 228 ? 11.288 -0.707 36.109 1.00 12.96 213 MET B CA 1
ATOM 10685 C C . MET B 1 228 ? 12.220 -1.604 36.911 1.00 8.85 213 MET B C 1
ATOM 10686 O O . MET B 1 228 ? 13.172 -2.144 36.341 1.00 12.75 213 MET B O 1
ATOM 10700 N N . ASN B 1 229 ? 11.980 -1.763 38.208 1.00 9.11 214 ASN B N 1
ATOM 10701 C CA . ASN B 1 229 ? 12.660 -2.760 39.030 1.00 6.59 214 ASN B CA 1
ATOM 10702 C C . ASN B 1 229 ? 11.788 -4.007 38.988 1.00 7.44 214 ASN B C 1
ATOM 10703 O O . ASN B 1 229 ? 10.730 -4.051 39.617 1.00 12.26 214 ASN B O 1
ATOM 10714 N N . TYR B 1 230 ? 12.195 -5.006 38.204 1.00 9.01 215 TYR B N 1
ATOM 10715 C CA . TYR B 1 230 ? 11.430 -6.241 38.094 1.00 13.00 215 TYR B CA 1
ATOM 10716 C C . TYR B 1 230 ? 12.387 -7.388 37.802 1.00 8.32 215 TYR B C 1
ATOM 10717 O O . TYR B 1 230 ? 13.542 -7.182 37.422 1.00 10.83 215 TYR B O 1
ATOM 10735 N N . SER B 1 231 ? 11.873 -8.605 37.935 1.00 13.31 216 SER B N 1
ATOM 10736 C CA . SER B 1 231 ? 12.636 -9.814 37.671 1.00 13.74 216 SER B CA 1
ATOM 10737 C C . SER B 1 231 ? 11.943 -10.650 36.612 1.00 15.80 216 SER B C 1
ATOM 10738 O O . SER B 1 231 ? 10.722 -10.595 36.458 1.00 12.40 216 SER B O 1
ATOM 10746 N N . LEU B 1 232 ? 12.743 -11.427 35.889 1.00 12.31 217 LEU B N 1
ATOM 10747 C CA . LEU B 1 232 ? 12.268 -12.467 34.991 1.00 12.94 217 LEU B CA 1
ATOM 10748 C C . LEU B 1 232 ? 12.710 -13.807 35.569 1.00 12.69 217 LEU B C 1
ATOM 10749 O O . LEU B 1 232 ? 13.911 -14.055 35.713 1.00 14.80 217 LEU B O 1
ATOM 10765 N N . LEU B 1 233 ? 11.742 -14.653 35.913 1.00 10.97 218 LEU B N 1
ATOM 10766 C CA . LEU B 1 233 ? 11.982 -15.979 36.466 1.00 11.90 218 LEU B CA 1
ATOM 10767 C C . LEU B 1 233 ? 11.678 -16.988 35.377 1.00 11.24 218 LEU B C 1
ATOM 10768 O O . LEU B 1 233 ? 10.558 -17.020 34.849 1.00 9.10 218 LEU B O 1
ATOM 10784 N N . LYS B 1 234 ? 12.681 -17.785 35.025 1.00 7.46 219 LYS B N 1
ATOM 10785 C CA . LYS B 1 234 ? 12.527 -18.862 34.059 1.00 11.87 219 LYS B CA 1
ATOM 10786 C C . LYS B 1 234 ? 12.479 -20.189 34.805 1.00 12.59 219 LYS B C 1
ATOM 10787 O O . LYS B 1 234 ? 13.410 -20.523 35.551 1.00 11.02 219 LYS B O 1
ATOM 10806 N N . LEU B 1 235 ? 11.398 -20.937 34.592 1.00 8.54 220 LEU B N 1
ATOM 10807 C CA . LEU B 1 235 ? 11.198 -22.273 35.149 1.00 12.26 220 LEU B CA 1
ATOM 10808 C C . LEU B 1 235 ? 11.107 -23.248 33.989 1.00 15.88 220 LEU B C 1
ATOM 10809 O O . LEU B 1 235 ? 10.134 -23.218 33.224 1.00 10.78 220 LEU B O 1
ATOM 10825 N N . HIS B 1 236 ? 12.101 -24.128 33.882 1.00 14.02 221 HIS B N 1
ATOM 10826 C CA . HIS B 1 236 ? 12.217 -25.062 32.774 1.00 14.19 221 HIS B CA 1
ATOM 10827 C C . HIS B 1 236 ? 12.099 -26.475 33.303 1.00 16.65 221 HIS B C 1
ATOM 10828 O O . HIS B 1 236 ? 12.818 -26.861 34.231 1.00 13.42 221 HIS B O 1
ATOM 10842 N N . GLN B 1 237 ? 11.201 -27.238 32.694 1.00 12.96 222 GLN B N 1
ATOM 10843 C CA . GLN B 1 237 ? 10.905 -28.587 33.134 1.00 15.60 222 GLN B CA 1
ATOM 10844 C C . GLN B 1 237 ? 11.936 -29.546 32.569 1.00 16.98 222 GLN B C 1
ATOM 10845 O O . GLN B 1 237 ? 12.297 -29.476 31.390 1.00 22.14 222 GLN B O 1
ATOM 10859 N N . GLU B 1 238 ? 12.405 -30.443 33.420 1.00 19.06 223 GLU B N 1
ATOM 10860 C CA . GLU B 1 238 ? 13.332 -31.491 33.033 1.00 25.70 223 GLU B CA 1
ATOM 10861 C C . GLU B 1 238 ? 12.788 -32.819 33.537 1.00 33.51 223 GLU B C 1
ATOM 10862 O O . GLU B 1 238 ? 11.904 -32.860 34.397 1.00 33.70 223 GLU B O 1
ATOM 10874 N N . GLY B 1 239 ? 13.308 -33.908 32.973 1.00 50.20 224 GLY B N 1
ATOM 10875 C CA . GLY B 1 239 ? 12.947 -35.239 33.421 1.00 52.01 224 GLY B CA 1
ATOM 10876 C C . GLY B 1 239 ? 12.582 -36.203 32.310 1.00 61.25 224 GLY B C 1
ATOM 10877 O O . GLY B 1 239 ? 11.832 -35.860 31.389 1.00 38.42 224 GLY B O 1
ATOM 10881 N N . ASP B 1 240 ? 13.103 -37.425 32.392 1.00 76.38 225 ASP B N 1
ATOM 10882 C CA . ASP B 1 240 ? 12.730 -38.466 31.442 1.00 75.11 225 ASP B CA 1
ATOM 10883 C C . ASP B 1 240 ? 11.423 -39.109 31.890 1.00 73.87 225 ASP B C 1
ATOM 10884 O O . ASP B 1 240 ? 10.518 -38.416 32.368 1.00 74.05 225 ASP B O 1
ATOM 10888 N N . ASN B 1 241 ? 11.301 -40.421 31.723 1.00 75.36 226 ASN B N 1
ATOM 10889 C CA . ASN B 1 241 ? 10.239 -41.165 32.382 1.00 83.83 226 ASN B CA 1
ATOM 10890 C C . ASN B 1 241 ? 10.613 -41.338 33.849 1.00 83.24 226 ASN B C 1
ATOM 10891 O O . ASN B 1 241 ? 11.740 -41.734 34.167 1.00 78.44 226 ASN B O 1
ATOM 10895 N N . GLY B 1 242 ? 9.681 -41.016 34.741 1.00 72.76 227 GLY B N 1
ATOM 10896 C CA . GLY B 1 242 ? 9.950 -41.100 36.161 1.00 75.21 227 GLY B CA 1
ATOM 10897 C C . GLY B 1 242 ? 9.501 -39.880 36.937 1.00 76.51 227 GLY B C 1
ATOM 10898 O O . GLY B 1 242 ? 8.365 -39.831 37.420 1.00 76.82 227 GLY B O 1
ATOM 10902 N N . GLU B 1 243 ? 10.379 -38.884 37.058 1.00 61.86 228 GLU B N 1
ATOM 10903 C CA . GLU B 1 243 ? 10.158 -37.745 37.938 1.00 68.94 228 GLU B CA 1
ATOM 10904 C C . GLU B 1 243 ? 10.347 -36.446 37.169 1.00 65.41 228 GLU B C 1
ATOM 10905 O O . GLU B 1 243 ? 11.326 -36.295 36.431 1.00 55.96 228 GLU B O 1
ATOM 10909 N N . SER B 1 244 ? 9.408 -35.512 37.356 1.00 58.01 229 SER B N 1
ATOM 10910 C CA . SER B 1 244 ? 9.473 -34.187 36.747 1.00 36.97 229 SER B CA 1
ATOM 10911 C C . SER B 1 244 ? 10.191 -33.222 37.682 1.00 42.91 229 SER B C 1
ATOM 10912 O O . SER B 1 244 ? 9.809 -33.077 38.848 1.00 42.63 229 SER B O 1
ATOM 10920 N N . LEU B 1 245 ? 11.217 -32.554 37.160 1.00 40.49 230 LEU B N 1
ATOM 10921 C CA . LEU B 1 245 ? 12.021 -31.621 37.933 1.00 46.65 230 LEU B CA 1
ATOM 10922 C C . LEU B 1 245 ? 12.114 -30.288 37.202 1.00 40.92 230 LEU B C 1
ATOM 10923 O O . LEU B 1 245 ? 11.882 -30.191 35.994 1.00 30.78 230 LEU B O 1
ATOM 10939 N N . VAL B 1 246 ? 12.459 -29.253 37.959 1.00 19.96 231 VAL B N 1
ATOM 10940 C CA . VAL B 1 246 ? 12.344 -27.876 37.510 1.00 13.03 231 VAL B CA 1
ATOM 10941 C C . VAL B 1 246 ? 13.656 -27.161 37.771 1.00 24.68 231 VAL B C 1
ATOM 10942 O O . VAL B 1 246 ? 14.150 -27.164 38.901 1.00 17.89 231 VAL B O 1
ATOM 10955 N N . VAL B 1 247 ? 14.197 -26.522 36.741 1.00 14.03 232 VAL B N 1
ATOM 10956 C CA . VAL B 1 247 ? 15.385 -25.689 36.859 1.00 17.14 232 VAL B CA 1
ATOM 10957 C C . VAL B 1 247 ? 14.924 -24.239 36.841 1.00 18.37 232 VAL B C 1
ATOM 10958 O O . VAL B 1 247 ? 14.139 -23.837 35.974 1.00 14.99 232 VAL B O 1
ATOM 10971 N N . ALA B 1 248 ? 15.364 -23.468 37.824 1.00 9.74 233 ALA B N 1
ATOM 10972 C CA . ALA B 1 248 ? 14.958 -22.083 37.963 1.00 9.02 233 ALA B CA 1
ATOM 10973 C C . ALA B 1 248 ? 16.143 -21.157 37.733 1.00 15.03 233 ALA B C 1
ATOM 10974 O O . ALA B 1 248 ? 17.269 -21.435 38.164 1.00 15.10 233 ALA B O 1
ATOM 10981 N N . LYS B 1 249 ? 15.881 -20.060 37.038 1.00 14.61 234 LYS B N 1
ATOM 10982 C CA . LYS B 1 249 ? 16.867 -19.014 36.831 1.00 16.31 234 LYS B CA 1
ATOM 10983 C C . LYS B 1 249 ? 16.144 -17.688 36.940 1.00 20.78 234 LYS B C 1
ATOM 10984 O O . LYS B 1 249 ? 15.121 -17.498 36.283 1.00 15.61 234 LYS B O 1
ATOM 11003 N N . MET B 1 250 ? 16.664 -16.776 37.756 1.00 14.71 235 MET B N 1
ATOM 11004 C CA . MET B 1 250 ? 16.054 -15.467 37.923 1.00 12.97 235 MET B CA 1
ATOM 11005 C C . MET B 1 250 ? 17.053 -14.398 37.521 1.00 24.25 235 MET B C 1
ATOM 11006 O O . MET B 1 250 ? 18.230 -14.463 37.889 1.00 19.76 235 MET B O 1
ATOM 11020 N N . THR B 1 251 ? 16.583 -13.434 36.746 1.00 12.65 236 THR B N 1
ATOM 11021 C CA . THR B 1 251 ? 17.384 -12.287 36.355 1.00 16.60 236 THR B CA 1
ATOM 11022 C C . THR B 1 251 ? 16.589 -11.037 36.688 1.00 14.86 236 THR B C 1
ATOM 11023 O O . THR B 1 251 ? 15.355 -11.025 36.626 1.00 14.79 236 THR B O 1
ATOM 11034 N N . ARG B 1 252 ? 17.301 -9.995 37.078 1.00 17.33 237 ARG B N 1
ATOM 11035 C CA . ARG B 1 252 ? 16.675 -8.775 37.548 1.00 8.15 237 ARG B CA 1
ATOM 11036 C C . ARG B 1 252 ? 17.284 -7.574 36.839 1.00 13.66 237 ARG B C 1
ATOM 11037 O O . ARG B 1 252 ? 18.469 -7.569 36.493 1.00 17.58 237 ARG B O 1
ATOM 11058 N N . THR B 1 253 ? 16.459 -6.555 36.619 1.00 11.50 238 THR B N 1
ATOM 11059 C CA . THR B 1 253 ? 16.949 -5.306 36.067 1.00 13.06 238 THR B CA 1
ATOM 11060 C C . THR B 1 253 ? 17.886 -4.633 37.064 1.00 9.84 238 THR B C 1
ATOM 11061 O O . THR B 1 253 ? 17.866 -4.923 38.260 1.00 10.09 238 THR B O 1
ATOM 11072 N N . GLN B 1 254 ? 18.699 -3.711 36.560 1.00 15.41 239 GLN B N 1
ATOM 11073 C CA . GLN B 1 254 ? 19.504 -2.884 37.433 1.00 12.00 239 GLN B CA 1
ATOM 11074 C C . GLN B 1 254 ? 18.592 -1.956 38.225 1.00 13.90 239 GLN B C 1
ATOM 11075 O O . GLN B 1 254 ? 17.484 -1.649 37.788 1.00 8.14 239 GLN B O 1
ATOM 11089 N N . PRO B 1 255 ? 19.027 -1.510 39.398 1.00 10.04 240 PRO B N 1
ATOM 11090 C CA . PRO B 1 255 ? 18.191 -0.606 40.192 1.00 10.42 240 PRO B CA 1
ATOM 11091 C C . PRO B 1 255 ? 17.839 0.654 39.417 1.00 13.48 240 PRO B C 1
ATOM 11092 O O . PRO B 1 255 ? 18.691 1.273 38.773 1.00 14.74 240 PRO B O 1
ATOM 11103 N N . MET B 1 256 ? 16.576 1.052 39.510 1.00 7.71 241 MET B N 1
ATOM 11104 C CA . MET B 1 256 ? 16.127 2.328 38.975 1.00 11.99 241 MET B CA 1
ATOM 11105 C C . MET B 1 256 ? 15.352 3.086 40.043 1.00 13.64 241 MET B C 1
ATOM 11106 O O . MET B 1 256 ? 14.547 2.500 40.776 1.00 11.82 241 MET B O 1
ATOM 11120 N N . ALA B 1 257 ? 15.595 4.393 40.116 1.00 9.09 242 ALA B N 1
ATOM 11121 C CA . ALA B 1 257 ? 14.849 5.255 41.020 1.00 10.19 242 ALA B CA 1
ATOM 11122 C C . ALA B 1 257 ? 13.350 5.052 40.835 1.00 7.85 242 ALA B C 1
ATOM 11123 O O . ALA B 1 257 ? 12.853 4.946 39.712 1.00 7.86 242 ALA B O 1
ATOM 11130 N N . PHE B 1 258 ? 12.630 4.986 41.951 1.00 8.33 243 PHE B N 1
ATOM 11131 C CA . PHE B 1 258 ? 11.207 4.675 41.929 1.00 6.02 243 PHE B CA 1
ATOM 11132 C C . PHE B 1 258 ? 10.546 5.357 43.108 1.00 8.15 243 PHE B C 1
ATOM 11133 O O . PHE B 1 258 ? 10.907 5.100 44.259 1.00 9.96 243 PHE B O 1
ATOM 11150 N N . GLY B 1 259 ? 9.566 6.197 42.823 1.00 10.80 244 GLY B N 1
ATOM 11151 C CA . GLY B 1 259 ? 8.844 6.897 43.863 1.00 11.39 244 GLY B CA 1
ATOM 11152 C C . GLY B 1 259 ? 7.359 6.864 43.603 1.00 13.29 244 GLY B C 1
ATOM 11153 O O . GLY B 1 259 ? 6.910 7.073 42.476 1.00 11.40 244 GLY B O 1
ATOM 11157 N N . VAL B 1 260 ? 6.598 6.588 44.653 1.00 6.14 245 VAL B N 1
ATOM 11158 C CA . VAL B 1 260 ? 5.149 6.735 44.653 1.00 10.51 245 VAL B CA 1
ATOM 11159 C C . VAL B 1 260 ? 4.845 8.033 45.397 1.00 12.44 245 VAL B C 1
ATOM 11160 O O . VAL B 1 260 ? 5.027 8.124 46.615 1.00 15.03 245 VAL B O 1
ATOM 11173 N N . LEU B 1 261 ? 4.431 9.019 44.681 1.00 10.38 246 LEU B N 1
ATOM 11174 C CA . LEU B 1 261 ? 4.182 10.353 45.215 1.00 9.45 246 LEU B CA 1
ATOM 11175 C C . LEU B 1 261 ? 2.773 10.462 45.793 1.00 10.25 246 LEU B C 1
ATOM 11176 O O . LEU B 1 261 ? 1.852 9.786 45.327 1.00 11.63 246 LEU B O 1
ATOM 11192 N N . PRO B 1 262 ? 2.568 11.327 46.790 1.00 12.10 247 PRO B N 1
ATOM 11193 C CA . PRO B 1 262 ? 1.264 11.393 47.464 1.00 14.50 247 PRO B CA 1
ATOM 11194 C C . PRO B 1 262 ? 0.224 12.225 46.728 1.00 11.84 247 PRO B C 1
ATOM 11195 O O . PRO B 1 262 ? 0.506 13.316 46.223 1.00 15.16 247 PRO B O 1
ATOM 11206 N N . GLY B 1 263 ? -1.002 11.702 46.711 1.00 12.91 248 GLY B N 1
ATOM 11207 C CA . GLY B 1 263 ? -2.180 12.471 46.351 1.00 15.61 248 GLY B CA 1
ATOM 11208 C C . GLY B 1 263 ? -2.402 12.681 44.877 1.00 15.52 248 GLY B C 1
ATOM 11209 O O . GLY B 1 263 ? -3.120 13.610 44.493 1.00 15.64 248 GLY B O 1
ATOM 11213 N N . LEU B 1 264 ? -1.834 11.836 44.033 1.00 12.48 249 LEU B N 1
ATOM 11214 C CA . LEU B 1 264 ? -1.776 12.082 42.599 1.00 10.94 249 LEU B CA 1
ATOM 11215 C C . LEU B 1 264 ? -2.398 10.929 41.823 1.00 11.03 249 LEU B C 1
ATOM 11216 O O . LEU B 1 264 ? -2.094 9.759 42.087 1.00 12.01 249 LEU B O 1
ATOM 11232 N N . SER B 1 265 ? -3.260 11.265 40.857 1.00 8.89 250 SER B N 1
ATOM 11233 C CA . SER B 1 265 ? -3.922 10.303 39.989 1.00 6.97 250 SER B CA 1
ATOM 11234 C C . SER B 1 265 ? -3.265 10.342 38.616 1.00 7.01 250 SER B C 1
ATOM 11235 O O . SER B 1 265 ? -2.265 11.025 38.402 1.00 10.00 250 SER B O 1
ATOM 11243 N N . HIS B 1 266 ? -3.842 9.624 37.655 1.00 12.31 251 HIS B N 1
ATOM 11244 C CA . HIS B 1 266 ? -3.225 9.578 36.333 1.00 9.53 251 HIS B CA 1
ATOM 11245 C C . HIS B 1 266 ? -3.405 10.887 35.573 1.00 11.87 251 HIS B C 1
ATOM 11246 O O . HIS B 1 266 ? -2.458 11.382 34.949 1.00 10.93 251 HIS B O 1
ATOM 11260 N N . SER B 1 267 ? -4.609 11.459 35.616 1.00 10.55 252 SER B N 1
ATOM 11261 C CA . SER B 1 267 ? -5.024 12.510 34.710 1.00 13.84 252 SER B CA 1
ATOM 11262 C C . SER B 1 267 ? -5.891 13.511 35.452 1.00 17.64 252 SER B C 1
ATOM 11263 O O . SER B 1 267 ? -6.242 13.324 36.622 1.00 13.67 252 SER B O 1
ATOM 11271 N N . GLY B 1 268 ? -6.230 14.584 34.755 1.00 14.74 253 GLY B N 1
ATOM 11272 C CA . GLY B 1 268 ? -7.196 15.542 35.252 1.00 15.85 253 GLY B CA 1
ATOM 11273 C C . GLY B 1 268 ? -6.543 16.736 35.916 1.00 15.83 253 GLY B C 1
ATOM 11274 O O . GLY B 1 268 ? -5.455 16.648 36.501 1.00 13.42 253 GLY B O 1
ATOM 11278 N N . LYS B 1 269 ? -7.222 17.885 35.833 1.00 14.26 254 LYS B N 1
ATOM 11279 C CA . LYS B 1 269 ? -6.677 19.103 36.428 1.00 17.03 254 LYS B CA 1
ATOM 11280 C C . LYS B 1 269 ? -6.734 19.082 37.957 1.00 14.04 254 LYS B C 1
ATOM 11281 O O . LYS B 1 269 ? -5.954 19.789 38.600 1.00 20.13 254 LYS B O 1
ATOM 11300 N N . ASN B 1 270 ? -7.601 18.259 38.554 1.00 16.22 255 ASN B N 1
ATOM 11301 C CA A ASN B 1 270 ? -7.683 18.194 40.013 0.63 20.23 255 ASN B CA 1
ATOM 11302 C CA B ASN B 1 270 ? -7.682 18.199 40.010 0.37 20.15 255 ASN B CA 1
ATOM 11303 C C . ASN B 1 270 ? -6.389 17.651 40.610 1.00 11.73 255 ASN B C 1
ATOM 11304 O O . ASN B 1 270 ? -5.708 18.335 41.386 1.00 15.95 255 ASN B O 1
ATOM 11323 N N . ILE B 1 271 ? -6.036 16.410 40.272 1.00 13.33 256 ILE B N 1
ATOM 11324 C CA . ILE B 1 271 ? -4.883 15.773 40.903 1.00 12.97 256 ILE B CA 1
ATOM 11325 C C . ILE B 1 271 ? -4.090 14.906 39.932 1.00 10.20 256 ILE B C 1
ATOM 11326 O O . ILE B 1 271 ? -3.360 14.002 40.348 1.00 10.65 256 ILE B O 1
ATOM 11342 N N . GLY B 1 272 ? -4.217 15.175 38.637 1.00 9.24 257 GLY B N 1
ATOM 11343 C CA . GLY B 1 272 ? -3.419 14.452 37.662 1.00 11.94 257 GLY B CA 1
ATOM 11344 C C . GLY B 1 272 ? -1.931 14.662 37.887 1.00 13.16 257 GLY B C 1
ATOM 11345 O O . GLY B 1 272 ? -1.474 15.778 38.142 1.00 9.98 257 GLY B O 1
ATOM 11349 N N . ILE B 1 273 ? -1.162 13.574 37.744 1.00 8.20 258 ILE B N 1
ATOM 11350 C CA . ILE B 1 273 ? 0.250 13.608 38.130 1.00 9.54 258 ILE B CA 1
ATOM 11351 C C . ILE B 1 273 ? 1.012 14.734 37.429 1.00 12.66 258 ILE B C 1
ATOM 11352 O O . ILE B 1 273 ? 1.926 15.319 38.022 1.00 12.46 258 ILE B O 1
ATOM 11368 N N . ILE B 1 274 ? 0.663 15.072 36.178 1.00 12.14 259 ILE B N 1
ATOM 11369 C CA . ILE B 1 274 ? 1.289 16.229 35.528 1.00 12.67 259 ILE B CA 1
ATOM 11370 C C . ILE B 1 274 ? 0.232 17.264 35.141 1.00 14.03 259 ILE B C 1
ATOM 11371 O O . ILE B 1 274 ? 0.499 18.471 35.159 1.00 14.58 259 ILE B O 1
ATOM 11387 N N . ARG B 1 275 ? -0.986 16.812 34.827 1.00 11.08 260 ARG B N 1
ATOM 11388 C CA . ARG B 1 275 ? -2.019 17.733 34.362 1.00 13.28 260 ARG B CA 1
ATOM 11389 C C . ARG B 1 275 ? -2.372 18.788 35.407 1.00 19.02 260 ARG B C 1
ATOM 11390 O O . ARG B 1 275 ? -2.747 19.910 35.046 1.00 16.76 260 ARG B O 1
ATOM 11411 N N . SER B 1 276 ? -2.268 18.457 36.695 1.00 13.61 261 SER B N 1
ATOM 11412 C CA . SER B 1 276 ? -2.700 19.357 37.758 1.00 14.28 261 SER B CA 1
ATOM 11413 C C . SER B 1 276 ? -1.667 20.427 38.120 1.00 19.90 261 SER B C 1
ATOM 11414 O O . SER B 1 276 ? -1.968 21.296 38.950 1.00 17.09 261 SER B O 1
ATOM 11422 N N . ILE B 1 277 ? -0.491 20.417 37.495 1.00 14.27 262 ILE B N 1
ATOM 11423 C CA . ILE B 1 277 ? 0.575 21.359 37.824 1.00 13.59 262 ILE B CA 1
ATOM 11424 C C . ILE B 1 277 ? 0.241 22.727 37.245 1.00 14.76 262 ILE B C 1
ATOM 11425 O O . ILE B 1 277 ? 0.007 22.863 36.039 1.00 14.80 262 ILE B O 1
ATOM 11441 N N . THR B 1 278 ? 0.261 23.752 38.094 1.00 17.23 263 THR B N 1
ATOM 11442 C CA . THR B 1 278 ? 0.100 25.131 37.655 1.00 18.82 263 THR B CA 1
ATOM 11443 C C . THR B 1 278 ? 1.281 25.954 38.149 1.00 20.61 263 THR B C 1
ATOM 11444 O O . THR B 1 278 ? 2.001 25.551 39.068 1.00 19.41 263 THR B O 1
ATOM 11455 N N . MET B 1 279 ? 1.468 27.128 37.534 1.00 23.22 264 MET B N 1
ATOM 11456 C CA . MET B 1 279 ? 2.504 28.037 38.009 1.00 33.00 264 MET B CA 1
ATOM 11457 C C . MET B 1 279 ? 2.300 28.370 39.478 1.00 29.09 264 MET B C 1
ATOM 11458 O O . MET B 1 279 ? 3.274 28.584 40.211 1.00 22.05 264 MET B O 1
ATOM 11472 N N . ALA B 1 280 ? 1.045 28.393 39.932 1.00 21.98 265 ALA B N 1
ATOM 11473 C CA . ALA B 1 280 ? 0.758 28.854 41.283 1.00 26.09 265 ALA B CA 1
ATOM 11474 C C . ALA B 1 280 ? 0.992 27.765 42.319 1.00 30.73 265 ALA B C 1
ATOM 11475 O O . ALA B 1 280 ? 1.391 28.065 43.451 1.00 30.24 265 ALA B O 1
ATOM 11482 N N . ASN B 1 281 ? 0.773 26.504 41.959 1.00 21.63 266 ASN B N 1
ATOM 11483 C CA . ASN B 1 281 ? 0.943 25.417 42.905 1.00 24.93 266 ASN B CA 1
ATOM 11484 C C . ASN B 1 281 ? 2.239 24.642 42.700 1.00 17.63 266 ASN B C 1
ATOM 11485 O O . ASN B 1 281 ? 2.564 23.800 43.535 1.00 17.96 266 ASN B O 1
ATOM 11496 N N . ALA B 1 282 ? 3.005 24.933 41.644 1.00 23.44 267 ALA B N 1
ATOM 11497 C CA . ALA B 1 282 ? 4.146 24.081 41.311 1.00 26.12 267 ALA B CA 1
ATOM 11498 C C . ALA B 1 282 ? 5.141 23.992 42.462 1.00 26.17 267 ALA B C 1
ATOM 11499 O O . ALA B 1 282 ? 5.648 22.907 42.769 1.00 17.68 267 ALA B O 1
ATOM 11506 N N . ALA B 1 283 ? 5.447 25.120 43.106 1.00 21.78 268 ALA B N 1
ATOM 11507 C CA . ALA B 1 283 ? 6.450 25.107 44.163 1.00 30.27 268 ALA B CA 1
ATOM 11508 C C . ALA B 1 283 ? 6.117 24.104 45.257 1.00 26.99 268 ALA B C 1
ATOM 11509 O O . ALA B 1 283 ? 7.024 23.649 45.962 1.00 33.66 268 ALA B O 1
ATOM 11516 N N . THR B 1 284 ? 4.844 23.738 45.400 1.00 27.07 269 THR B N 1
ATOM 11517 C CA . THR B 1 284 ? 4.393 22.816 46.430 1.00 24.79 269 THR B CA 1
ATOM 11518 C C . THR B 1 284 ? 3.869 21.514 45.851 1.00 24.88 269 THR B C 1
ATOM 11519 O O . THR B 1 284 ? 3.284 20.709 46.577 1.00 16.76 269 THR B O 1
ATOM 11530 N N . HIS B 1 285 ? 4.046 21.307 44.564 1.00 21.55 270 HIS B N 1
ATOM 11531 C CA . HIS B 1 285 ? 3.493 20.156 43.876 1.00 17.35 270 HIS B CA 1
ATOM 11532 C C . HIS B 1 285 ? 4.501 19.016 43.908 1.00 19.14 270 HIS B C 1
ATOM 11533 O O . HIS B 1 285 ? 5.642 19.212 43.480 1.00 14.36 270 HIS B O 1
ATOM 11547 N N . PRO B 1 286 ? 4.139 17.825 44.397 1.00 11.56 271 PRO B N 1
ATOM 11548 C CA . PRO B 1 286 ? 5.153 16.759 44.484 1.00 15.46 271 PRO B CA 1
ATOM 11549 C C . PRO B 1 286 ? 5.820 16.452 43.162 1.00 14.99 271 PRO B C 1
ATOM 11550 O O . PRO B 1 286 ? 7.039 16.268 43.133 1.00 15.72 271 PRO B O 1
ATOM 11561 N N . THR B 1 287 ? 5.059 16.377 42.065 1.00 16.50 272 THR B N 1
ATOM 11562 C CA . THR B 1 287 ? 5.657 16.046 40.775 1.00 10.91 272 THR B CA 1
ATOM 11563 C C . THR B 1 287 ? 6.725 17.064 40.393 1.00 14.01 272 THR B C 1
ATOM 11564 O O . THR B 1 287 ? 7.845 16.701 40.022 1.00 13.12 272 THR B O 1
ATOM 11575 N N . ALA B 1 288 ? 6.384 18.351 40.466 1.00 14.49 273 ALA B N 1
ATOM 11576 C CA . ALA B 1 288 ? 7.323 19.393 40.067 1.00 13.80 273 ALA B CA 1
ATOM 11577 C C . ALA B 1 288 ? 8.568 19.374 40.945 1.00 13.87 273 ALA B C 1
ATOM 11578 O O . ALA B 1 288 ? 9.696 19.489 40.445 1.00 16.15 273 ALA B O 1
ATOM 11585 N N . ILE B 1 289 ? 8.378 19.221 42.257 1.00 11.97 274 ILE B N 1
ATOM 11586 C CA . ILE B 1 289 ? 9.499 19.240 43.189 1.00 11.91 274 ILE B CA 1
ATOM 11587 C C . ILE B 1 289 ? 10.448 18.087 42.914 1.00 16.57 274 ILE B C 1
ATOM 11588 O O . ILE B 1 289 ? 11.672 18.254 42.948 1.00 17.57 274 ILE B O 1
ATOM 11604 N N . TRP B 1 290 ? 9.911 16.897 42.646 1.00 17.72 275 TRP B N 1
ATOM 11605 C CA . TRP B 1 290 ? 10.798 15.755 42.467 1.00 11.07 275 TRP B CA 1
ATOM 11606 C C . TRP B 1 290 ? 11.356 15.674 41.054 1.00 15.35 275 TRP B C 1
ATOM 11607 O O . TRP B 1 290 ? 12.448 15.127 40.869 1.00 14.53 275 TRP B O 1
ATOM 11628 N N . ILE B 1 291 ? 10.653 16.226 40.057 1.00 14.41 276 ILE B N 1
ATOM 11629 C CA . ILE B 1 291 ? 11.244 16.339 38.724 1.00 16.19 276 ILE B CA 1
ATOM 11630 C C . ILE B 1 291 ? 12.493 17.206 38.771 1.00 16.07 276 ILE B C 1
ATOM 11631 O O . ILE B 1 291 ? 13.508 16.890 38.138 1.00 14.94 276 ILE B O 1
ATOM 11647 N N . LEU B 1 292 ? 12.435 18.318 39.508 1.00 14.28 277 LEU B N 1
ATOM 11648 C CA . LEU B 1 292 ? 13.579 19.228 39.581 1.00 19.73 277 LEU B CA 1
ATOM 11649 C C . LEU B 1 292 ? 14.784 18.541 40.208 1.00 16.53 277 LEU B C 1
ATOM 11650 O O . LEU B 1 292 ? 15.922 18.717 39.751 1.00 20.41 277 LEU B O 1
ATOM 11666 N N . ARG B 1 293 ? 14.549 17.735 41.243 1.00 20.17 278 ARG B N 1
ATOM 11667 C CA . ARG B 1 293 ? 15.625 16.957 41.846 1.00 20.87 278 ARG B CA 1
ATOM 11668 C C . ARG B 1 293 ? 16.220 15.980 40.838 1.00 19.93 278 ARG B C 1
ATOM 11669 O O . ARG B 1 293 ? 17.446 15.862 40.717 1.00 19.08 278 ARG B O 1
ATOM 11690 N N . CYS B 1 294 ? 15.358 15.262 40.109 1.00 18.29 279 CYS B N 1
ATOM 11691 C CA . CYS B 1 294 ? 15.828 14.269 39.142 1.00 16.67 279 CYS B CA 1
ATOM 11692 C C . CYS B 1 294 ? 16.677 14.926 38.062 1.00 17.57 279 CYS B C 1
ATOM 11693 O O . CYS B 1 294 ? 17.761 14.435 37.722 1.00 15.99 279 CYS B O 1
ATOM 11701 N N . LEU B 1 295 ? 16.207 16.057 37.528 1.00 15.29 280 LEU B N 1
ATOM 11702 C CA . LEU B 1 295 ? 16.955 16.781 36.506 1.00 12.56 280 LEU B CA 1
ATOM 11703 C C . LEU B 1 295 ? 18.302 17.276 37.010 1.00 22.92 280 LEU B C 1
ATOM 11704 O O . LEU B 1 295 ? 19.198 17.541 36.199 1.00 17.26 280 LEU B O 1
ATOM 11720 N N . GLN B 1 296 ? 18.462 17.429 38.319 1.00 21.19 281 GLN B N 1
ATOM 11721 C CA . GLN B 1 296 ? 19.710 17.916 38.881 1.00 21.14 281 GLN B CA 1
ATOM 11722 C C . GLN B 1 296 ? 20.721 16.798 39.131 1.00 18.54 281 GLN B C 1
ATOM 11723 O O . GLN B 1 296 ? 21.894 17.090 39.395 1.00 22.71 281 GLN B O 1
ATOM 11737 N N . VAL B 1 297 ? 20.313 15.532 39.015 1.00 13.86 282 VAL B N 1
ATOM 11738 C CA . VAL B 1 297 ? 21.267 14.443 39.155 1.00 16.53 282 VAL B CA 1
ATOM 11739 C C . VAL B 1 297 ? 22.335 14.545 38.076 1.00 20.14 282 VAL B C 1
ATOM 11740 O O . VAL B 1 297 ? 22.037 14.705 36.886 1.00 14.44 282 VAL B O 1
ATOM 11753 N N . LYS B 1 298 ? 23.597 14.433 38.491 1.00 17.56 283 LYS B N 1
ATOM 11754 C CA A LYS B 1 298 ? 24.724 14.525 37.576 0.49 22.22 283 LYS B CA 1
ATOM 11755 C CA B LYS B 1 298 ? 24.718 14.520 37.565 0.51 22.23 283 LYS B CA 1
ATOM 11756 C C . LYS B 1 298 ? 25.763 13.435 37.798 1.00 24.13 283 LYS B C 1
ATOM 11757 O O . LYS B 1 298 ? 26.832 13.484 37.183 1.00 26.95 283 LYS B O 1
ATOM 11792 N N . SER B 1 299 ? 25.489 12.458 38.659 1.00 16.93 284 SER B N 1
ATOM 11793 C CA . SER B 1 299 ? 26.507 11.483 39.025 1.00 17.24 284 SER B CA 1
ATOM 11794 C C . SER B 1 299 ? 25.839 10.260 39.620 1.00 20.09 284 SER B C 1
ATOM 11795 O O . SER B 1 299 ? 24.673 10.295 40.018 1.00 19.71 284 SER B O 1
ATOM 11803 N N . ARG B 1 300 ? 26.622 9.186 39.718 1.00 15.07 285 ARG B N 1
ATOM 11804 C CA . ARG B 1 300 ? 26.164 7.984 40.405 1.00 21.06 285 ARG B CA 1
ATOM 11805 C C . ARG B 1 300 ? 25.778 8.297 41.849 1.00 21.11 285 ARG B C 1
ATOM 11806 O O . ARG B 1 300 ? 24.766 7.796 42.355 1.00 16.86 285 ARG B O 1
ATOM 11827 N N . ASP B 1 301 ? 26.557 9.149 42.517 1.00 21.54 286 ASP B N 1
ATOM 11828 C CA . ASP B 1 301 ? 26.332 9.422 43.933 1.00 21.55 286 ASP B CA 1
ATOM 11829 C C . ASP B 1 301 ? 25.031 10.175 44.151 1.00 22.21 286 ASP B C 1
ATOM 11830 O O . ASP B 1 301 ? 24.240 9.827 45.033 1.00 17.54 286 ASP B O 1
ATOM 11839 N N . SER B 1 302 ? 24.814 11.245 43.388 1.00 17.89 287 SER B N 1
ATOM 11840 C CA . SER B 1 302 ? 23.567 11.985 43.505 1.00 24.90 287 SER B CA 1
ATOM 11841 C C . SER B 1 302 ? 22.377 11.125 43.105 1.00 18.37 287 SER B C 1
ATOM 11842 O O . SER B 1 302 ? 21.298 11.249 43.692 1.00 17.27 287 SER B O 1
ATOM 11850 N N . TYR B 1 303 ? 22.557 10.248 42.112 1.00 18.61 288 TYR B N 1
ATOM 11851 C CA . TYR B 1 303 ? 21.487 9.350 41.704 1.00 17.20 288 TYR B CA 1
ATOM 11852 C C . TYR B 1 303 ? 21.093 8.423 42.842 1.00 16.06 288 TYR B C 1
ATOM 11853 O O . TYR B 1 303 ? 19.908 8.278 43.150 1.00 14.57 288 TYR B O 1
ATOM 11871 N N . ASN B 1 304 ? 22.081 7.767 43.464 1.00 12.38 289 ASN B N 1
ATOM 11872 C CA . ASN B 1 304 ? 21.785 6.827 44.539 1.00 19.56 289 ASN B CA 1
ATOM 11873 C C . ASN B 1 304 ? 21.192 7.537 45.746 1.00 16.61 289 ASN B C 1
ATOM 11874 O O . ASN B 1 304 ? 20.362 6.962 46.463 1.00 16.88 289 ASN B O 1
ATOM 11885 N N . LYS B 1 305 ? 21.616 8.776 45.996 1.00 16.41 290 LYS B N 1
ATOM 11886 C CA . LYS B 1 305 ? 20.963 9.586 47.018 1.00 14.80 290 LYS B CA 1
ATOM 11887 C C . LYS B 1 305 ? 19.474 9.723 46.719 1.00 16.80 290 LYS B C 1
ATOM 11888 O O . LYS B 1 305 ? 18.628 9.490 47.589 1.00 16.81 290 LYS B O 1
ATOM 11907 N N . LEU B 1 306 ? 19.135 10.066 45.475 1.00 17.30 291 LEU B N 1
ATOM 11908 C CA . LEU B 1 306 ? 17.736 10.232 45.093 1.00 17.22 291 LEU B CA 1
ATOM 11909 C C . LEU B 1 306 ? 16.976 8.912 45.120 1.00 16.38 291 LEU B C 1
ATOM 11910 O O . LEU B 1 306 ? 15.790 8.880 45.487 1.00 16.28 291 LEU B O 1
ATOM 11926 N N . VAL B 1 307 ? 17.619 7.814 44.716 1.00 11.52 292 VAL B N 1
ATOM 11927 C CA . VAL B 1 307 ? 16.955 6.511 44.789 1.00 8.75 292 VAL B CA 1
ATOM 11928 C C . VAL B 1 307 ? 16.457 6.261 46.205 1.00 13.19 292 VAL B C 1
ATOM 11929 O O . VAL B 1 307 ? 15.320 5.824 46.420 1.00 11.56 292 VAL B O 1
ATOM 11942 N N . LYS B 1 308 ? 17.306 6.536 47.193 1.00 12.11 293 LYS B N 1
ATOM 11943 C CA . LYS B 1 308 ? 16.930 6.287 48.579 1.00 11.18 293 LYS B CA 1
ATOM 11944 C C . LYS B 1 308 ? 15.894 7.290 49.064 1.00 16.14 293 LYS B C 1
ATOM 11945 O O . LYS B 1 308 ? 14.954 6.916 49.772 1.00 16.00 293 LYS B O 1
ATOM 11964 N N . GLU B 1 309 ? 16.037 8.568 48.696 1.00 15.84 294 GLU B N 1
ATOM 11965 C CA . GLU B 1 309 ? 15.027 9.544 49.091 1.00 14.48 294 GLU B CA 1
ATOM 11966 C C . GLU B 1 309 ? 13.657 9.165 48.547 1.00 19.57 294 GLU B C 1
ATOM 11967 O O . GLU B 1 309 ? 12.649 9.270 49.258 1.00 16.40 294 GLU B O 1
ATOM 11979 N N . LEU B 1 310 ? 13.592 8.723 47.290 1.00 10.94 295 LEU B N 1
ATOM 11980 C CA . LEU B 1 310 ? 12.287 8.401 46.717 1.00 10.30 295 LEU B CA 1
ATOM 11981 C C . LEU B 1 310 ? 11.692 7.147 47.338 1.00 14.65 295 LEU B C 1
ATOM 11982 O O . LEU B 1 310 ? 10.463 7.029 47.448 1.00 12.48 295 LEU B O 1
ATOM 11998 N N . ASP B 1 311 ? 12.538 6.191 47.715 1.00 15.24 296 ASP B N 1
ATOM 11999 C CA . ASP B 1 311 ? 12.045 5.011 48.413 1.00 15.32 296 ASP B CA 1
ATOM 12000 C C . ASP B 1 311 ? 11.418 5.387 49.753 1.00 17.98 296 ASP B C 1
ATOM 12001 O O . ASP B 1 311 ? 10.389 4.824 50.144 1.00 11.45 296 ASP B O 1
ATOM 12010 N N . ASN B 1 312 ? 12.026 6.330 50.471 1.00 16.65 297 ASN B N 1
ATOM 12011 C CA . ASN B 1 312 ? 11.424 6.820 51.704 1.00 17.54 297 ASN B CA 1
ATOM 12012 C C . ASN B 1 312 ? 10.072 7.477 51.436 1.00 13.79 297 ASN B C 1
ATOM 12013 O O . ASN B 1 312 ? 9.125 7.295 52.208 1.00 17.15 297 ASN B O 1
ATOM 12024 N N . ILE B 1 313 ? 9.974 8.271 50.365 1.00 15.19 298 ILE B N 1
ATOM 12025 C CA . ILE B 1 313 ? 8.699 8.898 50.012 1.00 18.36 298 ILE B CA 1
ATOM 12026 C C . ILE B 1 313 ? 7.657 7.831 49.687 1.00 14.98 298 ILE B C 1
ATOM 12027 O O . ILE B 1 313 ? 6.485 7.953 50.051 1.00 9.80 298 ILE B O 1
ATOM 12043 N N . THR B 1 314 ? 8.053 6.795 48.953 1.00 12.40 299 THR B N 1
ATOM 12044 C CA . THR B 1 314 ? 7.133 5.699 48.666 1.00 16.58 299 THR B CA 1
ATOM 12045 C C . THR B 1 314 ? 6.594 5.084 49.955 1.00 12.52 299 THR B C 1
ATOM 12046 O O . THR B 1 314 ? 5.386 4.866 50.099 1.00 9.16 299 THR B O 1
ATOM 12057 N N . LYS B 1 315 ? 7.482 4.783 50.903 1.00 13.32 300 LYS B N 1
ATOM 12058 C CA . LYS B 1 315 ? 7.050 4.175 52.158 1.00 14.06 300 LYS B CA 1
ATOM 12059 C C . LYS B 1 315 ? 6.085 5.082 52.903 1.00 12.83 300 LYS B C 1
ATOM 12060 O O . LYS B 1 315 ? 5.098 4.615 53.481 1.00 11.32 300 LYS B O 1
ATOM 12079 N N . GLU B 1 316 ? 6.360 6.384 52.903 1.00 13.64 301 GLU B N 1
ATOM 12080 C CA . GLU B 1 316 ? 5.513 7.337 53.611 1.00 11.77 301 GLU B CA 1
ATOM 12081 C C . GLU B 1 316 ? 4.160 7.489 52.926 1.00 13.34 301 GLU B C 1
ATOM 12082 O O . GLU B 1 316 ? 3.116 7.512 53.589 1.00 14.82 301 GLU B O 1
ATOM 12094 N N . THR B 1 317 ? 4.160 7.616 51.599 1.00 9.57 302 THR B N 1
ATOM 12095 C CA . THR B 1 317 ? 2.913 7.747 50.860 1.00 10.56 302 THR B CA 1
ATOM 12096 C C . THR B 1 317 ? 1.995 6.567 51.125 1.00 11.32 302 THR B C 1
ATOM 12097 O O . THR B 1 317 ? 0.798 6.737 51.372 1.00 14.00 302 THR B O 1
ATOM 12108 N N . GLN B 1 318 ? 2.537 5.354 51.057 1.00 12.60 303 GLN B N 1
ATOM 12109 C CA . GLN B 1 318 ? 1.667 4.192 51.087 1.00 10.75 303 GLN B CA 1
ATOM 12110 C C . GLN B 1 318 ? 1.128 3.930 52.485 1.00 11.43 303 GLN B C 1
ATOM 12111 O O . GLN B 1 318 ? 0.007 3.432 52.625 1.00 14.61 303 GLN B O 1
ATOM 12125 N N . LYS B 1 319 ? 1.868 4.300 53.532 1.00 10.53 304 LYS B N 1
ATOM 12126 C CA . LYS B 1 319 ? 1.290 4.232 54.873 1.00 17.95 304 LYS B CA 1
ATOM 12127 C C . LYS B 1 319 ? 0.179 5.266 55.046 1.00 18.85 304 LYS B C 1
ATOM 12128 O O . LYS B 1 319 ? -0.907 4.943 55.547 1.00 15.24 304 LYS B O 1
ATOM 12147 N N . ASN B 1 320 ? 0.418 6.501 54.593 1.00 10.85 305 ASN B N 1
ATOM 12148 C CA . ASN B 1 320 ? -0.543 7.582 54.809 1.00 13.14 305 ASN B CA 1
ATOM 12149 C C . ASN B 1 320 ? -1.829 7.380 54.018 1.00 12.48 305 ASN B C 1
ATOM 12150 O O . ASN B 1 320 ? -2.893 7.832 54.452 1.00 19.51 305 ASN B O 1
ATOM 12161 N N . GLU B 1 321 ? -1.753 6.734 52.859 1.00 13.55 306 GLU B N 1
ATOM 12162 C CA . GLU B 1 321 ? -2.899 6.546 51.982 1.00 14.12 306 GLU B CA 1
ATOM 12163 C C . GLU B 1 321 ? -3.543 5.182 52.155 1.00 16.72 306 GLU B C 1
ATOM 12164 O O . GLU B 1 321 ? -4.477 4.845 51.413 1.00 15.83 306 GLU B O 1
ATOM 12176 N N . HIS B 1 322 ? -3.076 4.407 53.133 1.00 12.90 307 HIS B N 1
ATOM 12177 C CA . HIS B 1 322 ? -3.594 3.063 53.350 1.00 13.62 307 HIS B CA 1
ATOM 12178 C C . HIS B 1 322 ? -5.103 3.063 53.552 1.00 15.99 307 HIS B C 1
ATOM 12179 O O . HIS B 1 322 ? -5.794 2.141 53.104 1.00 13.65 307 HIS B O 1
ATOM 12193 N N . LYS B 1 323 ? -5.629 4.061 54.260 1.00 13.88 308 LYS B N 1
ATOM 12194 C CA . LYS B 1 323 ? -7.063 4.185 54.494 1.00 17.47 308 LYS B CA 1
ATOM 12195 C C . LYS B 1 323 ? -7.526 5.559 54.040 1.00 22.06 308 LYS B C 1
ATOM 12196 O O . LYS B 1 323 ? -6.905 6.571 54.371 1.00 25.77 308 LYS B O 1
ATOM 12215 N N . GLU B 1 324 ? -8.623 5.585 53.297 1.00 17.95 309 GLU B N 1
ATOM 12216 C CA . GLU B 1 324 ? -9.205 6.804 52.759 1.00 19.12 309 GLU B CA 1
ATOM 12217 C C . GLU B 1 324 ? -10.689 6.781 53.076 1.00 26.19 309 GLU B C 1
ATOM 12218 O O . GLU B 1 324 ? -11.360 5.774 52.825 1.00 25.88 309 GLU B O 1
ATOM 12230 N N . PHE B 1 325 ? -11.192 7.876 53.641 1.00 29.99 310 PHE B N 1
ATOM 12231 C CA . PHE B 1 325 ? -12.600 8.015 53.994 1.00 28.16 310 PHE B CA 1
ATOM 12232 C C . PHE B 1 325 ? -13.198 9.120 53.139 1.00 31.18 310 PHE B C 1
ATOM 12233 O O . PHE B 1 325 ? -12.689 10.246 53.134 1.00 28.10 310 PHE B O 1
ATOM 12250 N N . VAL B 1 326 ? -14.264 8.795 52.413 1.00 28.35 311 VAL B N 1
ATOM 12251 C CA . VAL B 1 326 ? -14.926 9.728 51.507 1.00 21.97 311 VAL B CA 1
ATOM 12252 C C . VAL B 1 326 ? -16.332 9.970 52.024 1.00 21.38 311 VAL B C 1
ATOM 12253 O O . VAL B 1 326 ? -17.147 9.040 52.084 1.00 19.58 311 VAL B O 1
ATOM 12266 N N . LYS B 1 327 ? -16.622 11.217 52.385 1.00 26.37 312 LYS B N 1
ATOM 12267 C CA . LYS B 1 327 ? -17.886 11.584 53.004 1.00 34.31 312 LYS B CA 1
ATOM 12268 C C . LYS B 1 327 ? -18.751 12.341 52.008 1.00 35.61 312 LYS B C 1
ATOM 12269 O O . LYS B 1 327 ? -18.278 13.262 51.333 1.00 50.72 312 LYS B O 1
ATOM 12288 N N . THR B 1 328 ? -20.016 11.949 51.926 1.00 39.79 313 THR B N 1
ATOM 12289 C CA . THR B 1 328 ? -21.004 12.640 51.117 1.00 46.87 313 THR B CA 1
ATOM 12290 C C . THR B 1 328 ? -22.221 12.918 51.986 1.00 34.70 313 THR B C 1
ATOM 12291 O O . THR B 1 328 ? -22.314 12.463 53.129 1.00 33.92 313 THR B O 1
ATOM 12302 N N . LEU B 1 329 ? -23.158 13.686 51.431 1.00 53.79 314 LEU B N 1
ATOM 12303 C CA . LEU B 1 329 ? -24.391 13.990 52.142 1.00 46.25 314 LEU B CA 1
ATOM 12304 C C . LEU B 1 329 ? -25.224 12.744 52.415 1.00 48.08 314 LEU B C 1
ATOM 12305 O O . LEU B 1 329 ? -26.128 12.795 53.255 1.00 41.88 314 LEU B O 1
ATOM 12321 N N . VAL B 1 330 ? -24.931 11.629 51.748 1.00 41.81 315 VAL B N 1
ATOM 12322 C CA . VAL B 1 330 ? -25.827 10.479 51.740 1.00 39.88 315 VAL B CA 1
ATOM 12323 C C . VAL B 1 330 ? -25.149 9.253 52.342 1.00 39.75 315 VAL B C 1
ATOM 12324 O O . VAL B 1 330 ? -25.815 8.385 52.919 1.00 35.11 315 VAL B O 1
ATOM 12337 N N . PHE B 1 331 ? -23.831 9.159 52.202 1.00 32.90 316 PHE B N 1
ATOM 12338 C CA . PHE B 1 331 ? -23.115 7.965 52.635 1.00 32.00 316 PHE B CA 1
ATOM 12339 C C . PHE B 1 331 ? -21.650 8.309 52.870 1.00 33.32 316 PHE B C 1
ATOM 12340 O O . PHE B 1 331 ? -21.166 9.380 52.493 1.00 26.81 316 PHE B O 1
ATOM 12357 N N . THR B 1 332 ? -20.952 7.376 53.512 1.00 27.82 317 THR B N 1
ATOM 12358 C CA . THR B 1 332 ? -19.515 7.465 53.720 1.00 27.86 317 THR B CA 1
ATOM 12359 C C . THR B 1 332 ? -18.889 6.166 53.256 1.00 25.02 317 THR B C 1
ATOM 12360 O O . THR B 1 332 ? -19.371 5.083 53.609 1.00 30.67 317 THR B O 1
ATOM 12371 N N . ARG B 1 333 ? -17.828 6.279 52.465 1.00 17.37 318 ARG B N 1
ATOM 12372 C CA . ARG B 1 333 ? -17.082 5.138 51.964 1.00 19.08 318 ARG B CA 1
ATOM 12373 C C . ARG B 1 333 ? -15.740 5.052 52.684 1.00 22.04 318 ARG B C 1
ATOM 12374 O O . ARG B 1 333 ? -15.105 6.076 52.964 1.00 16.76 318 ARG B O 1
ATOM 12395 N N . GLU B 1 334 ? -15.311 3.831 52.976 1.00 21.64 319 GLU B N 1
ATOM 12396 C CA . GLU B 1 334 ? -13.944 3.542 53.387 1.00 23.29 319 GLU B CA 1
ATOM 12397 C C . GLU B 1 334 ? -13.242 2.805 52.251 1.00 16.63 319 GLU B C 1
ATOM 12398 O O . GLU B 1 334 ? -13.789 1.848 51.697 1.00 21.09 319 GLU B O 1
ATOM 12410 N N . TYR B 1 335 ? -12.047 3.254 51.903 1.00 17.41 320 TYR B N 1
ATOM 12411 C CA . TYR B 1 335 ? -11.247 2.628 50.862 1.00 17.33 320 TYR B CA 1
ATOM 12412 C C . TYR B 1 335 ? -9.896 2.239 51.446 1.00 20.00 320 TYR B C 1
ATOM 12413 O O . TYR B 1 335 ? -9.219 3.065 52.067 1.00 20.70 320 TYR B O 1
ATOM 12431 N N . ILE B 1 336 ? -9.510 0.987 51.247 1.00 16.98 321 ILE B N 1
ATOM 12432 C CA . ILE B 1 336 ? -8.262 0.448 51.762 1.00 18.75 321 ILE B CA 1
ATOM 12433 C C . ILE B 1 336 ? -7.346 0.170 50.581 1.00 22.68 321 ILE B C 1
ATOM 12434 O O . ILE B 1 336 ? -7.747 -0.494 49.618 1.00 17.35 321 ILE B O 1
ATOM 12450 N N . THR B 1 337 ? -6.122 0.683 50.658 1.00 11.89 322 THR B N 1
ATOM 12451 C CA . THR B 1 337 ? -5.116 0.532 49.617 1.00 7.06 322 THR B CA 1
ATOM 12452 C C . THR B 1 337 ? -3.886 -0.065 50.279 1.00 7.58 322 THR B C 1
ATOM 12453 O O . THR B 1 337 ? -3.292 0.567 51.153 1.00 10.83 322 THR B O 1
ATOM 12464 N N . ASN B 1 338 ? -3.511 -1.282 49.883 1.00 12.41 323 ASN B N 1
ATOM 12465 C CA . ASN B 1 338 ? -2.294 -1.884 50.414 1.00 12.98 323 ASN B CA 1
ATOM 12466 C C . ASN B 1 338 ? -1.181 -1.697 49.392 1.00 11.42 323 ASN B C 1
ATOM 12467 O O . ASN B 1 338 ? -1.146 -0.676 48.705 1.00 13.38 323 ASN B O 1
ATOM 12478 N N . ARG B 1 339 ? -0.263 -2.656 49.297 1.00 10.62 324 ARG B N 1
ATOM 12479 C CA . ARG B 1 339 ? 0.747 -2.704 48.252 1.00 6.26 324 ARG B CA 1
ATOM 12480 C C . ARG B 1 339 ? 0.558 -4.006 47.493 1.00 7.86 324 ARG B C 1
ATOM 12481 O O . ARG B 1 339 ? 0.153 -5.016 48.076 1.00 9.90 324 ARG B O 1
ATOM 12502 N N . TYR B 1 340 ? 0.807 -3.971 46.180 1.00 5.08 325 TYR B N 1
ATOM 12503 C CA . TYR B 1 340 ? 0.404 -5.053 45.292 1.00 10.74 325 TYR B CA 1
ATOM 12504 C C . TYR B 1 340 ? 1.555 -5.531 44.410 1.00 12.31 325 TYR B C 1
ATOM 12505 O O . TYR B 1 340 ? 2.502 -4.791 44.137 1.00 8.70 325 TYR B O 1
ATOM 12523 N N . SER B 1 341 ? 1.469 -6.800 43.990 1.00 7.73 326 SER B N 1
ATOM 12524 C CA . SER B 1 341 ? 2.425 -7.435 43.092 1.00 3.78 326 SER B CA 1
ATOM 12525 C C . SER B 1 341 ? 1.688 -7.918 41.850 1.00 4.77 326 SER B C 1
ATOM 12526 O O . SER B 1 341 ? 0.541 -8.366 41.934 1.00 9.54 326 SER B O 1
ATOM 12534 N N . MET B 1 342 ? 2.342 -7.818 40.695 1.00 6.66 327 MET B N 1
ATOM 12535 C CA . MET B 1 342 ? 1.778 -8.278 39.438 1.00 7.08 327 MET B CA 1
ATOM 12536 C C . MET B 1 342 ? 2.667 -9.378 38.882 1.00 5.73 327 MET B C 1
ATOM 12537 O O . MET B 1 342 ? 3.898 -9.264 38.891 1.00 9.52 327 MET B O 1
ATOM 12551 N N . ILE B 1 343 ? 2.044 -10.459 38.456 1.00 7.20 328 ILE B N 1
ATOM 12552 C CA . ILE B 1 343 ? 2.733 -11.583 37.856 1.00 6.33 328 ILE B CA 1
ATOM 12553 C C . ILE B 1 343 ? 2.248 -11.688 36.424 1.00 5.37 328 ILE B C 1
ATOM 12554 O O . ILE B 1 343 ? 1.037 -11.705 36.175 1.00 9.20 328 ILE B O 1
ATOM 12570 N N . ILE B 1 344 ? 3.179 -11.731 35.483 1.00 7.31 329 ILE B N 1
ATOM 12571 C CA . ILE B 1 344 ? 2.864 -12.002 34.084 1.00 8.32 329 ILE B CA 1
ATOM 12572 C C . ILE B 1 344 ? 3.415 -13.391 33.785 1.00 6.53 329 ILE B C 1
ATOM 12573 O O . ILE B 1 344 ? 4.634 -13.593 33.803 1.00 10.44 329 ILE B O 1
ATOM 12589 N N . PHE B 1 345 ? 2.530 -14.348 33.522 1.00 8.19 330 PHE B N 1
ATOM 12590 C CA . PHE B 1 345 ? 2.942 -15.707 33.192 1.00 6.12 330 PHE B CA 1
ATOM 12591 C C . PHE B 1 345 ? 3.014 -15.872 31.685 1.00 8.64 330 PHE B C 1
ATOM 12592 O O . PHE B 1 345 ? 2.122 -15.433 30.949 1.00 9.29 330 PHE B O 1
ATOM 12609 N N . ARG B 1 346 ? 4.086 -16.515 31.241 1.00 11.52 331 ARG B N 1
ATOM 12610 C CA . ARG B 1 346 ? 4.281 -16.913 29.859 1.00 8.93 331 ARG B CA 1
ATOM 12611 C C . ARG B 1 346 ? 4.481 -18.415 29.846 1.00 10.81 331 ARG B C 1
ATOM 12612 O O . ARG B 1 346 ? 5.465 -18.913 30.403 1.00 9.93 331 ARG B O 1
ATOM 12633 N N . LEU B 1 347 ? 3.554 -19.125 29.219 1.00 9.05 332 LEU B N 1
ATOM 12634 C CA . LEU B 1 347 ? 3.554 -20.582 29.172 1.00 14.17 332 LEU B CA 1
ATOM 12635 C C . LEU B 1 347 ? 3.942 -21.062 27.783 1.00 15.96 332 LEU B C 1
ATOM 12636 O O . LEU B 1 347 ? 3.206 -20.839 26.814 1.00 17.78 332 LEU B O 1
ATOM 12652 N N . ILE B 1 348 ? 5.063 -21.775 27.695 1.00 13.08 333 ILE B N 1
ATOM 12653 C CA . ILE B 1 348 ? 5.585 -22.282 26.438 1.00 16.87 333 ILE B CA 1
ATOM 12654 C C . ILE B 1 348 ? 6.023 -23.728 26.634 1.00 18.14 333 ILE B C 1
ATOM 12655 O O . ILE B 1 348 ? 5.979 -24.272 27.744 1.00 16.52 333 ILE B O 1
ATOM 12671 N N . ASP B 1 349 ? 6.432 -24.359 25.534 1.00 15.89 334 ASP B N 1
ATOM 12672 C CA . ASP B 1 349 ? 7.047 -25.677 25.574 1.00 15.12 334 ASP B CA 1
ATOM 12673 C C . ASP B 1 349 ? 8.367 -25.617 24.836 1.00 11.40 334 ASP B C 1
ATOM 12674 O O . ASP B 1 349 ? 8.736 -24.590 24.260 1.00 21.87 334 ASP B O 1
ATOM 12683 N N . ASP B 1 350 ? 9.085 -26.729 24.870 1.00 12.04 335 ASP B N 1
ATOM 12684 C CA . ASP B 1 350 ? 10.445 -26.792 24.355 1.00 16.64 335 ASP B CA 1
ATOM 12685 C C . ASP B 1 350 ? 10.513 -26.947 22.843 1.00 20.68 335 ASP B C 1
ATOM 12686 O O . ASP B 1 350 ? 11.617 -27.104 22.313 1.00 19.56 335 ASP B O 1
ATOM 12695 N N . ARG B 1 351 ? 9.379 -26.891 22.143 1.00 20.21 336 ARG B N 1
ATOM 12696 C CA . ARG B 1 351 ? 9.352 -26.994 20.689 1.00 20.72 336 ARG B CA 1
ATOM 12697 C C . ARG B 1 351 ? 8.874 -25.707 20.035 1.00 22.71 336 ARG B C 1
ATOM 12698 O O . ARG B 1 351 ? 8.603 -25.699 18.831 1.00 46.45 336 ARG B O 1
ATOM 12719 N N . GLY B 1 352 ? 8.750 -24.628 20.795 1.00 28.50 337 GLY B N 1
ATOM 12720 C CA . GLY B 1 352 ? 8.398 -23.340 20.243 1.00 30.58 337 GLY B CA 1
ATOM 12721 C C . GLY B 1 352 ? 6.935 -22.975 20.317 1.00 26.92 337 GLY B C 1
ATOM 12722 O O . GLY B 1 352 ? 6.534 -21.978 19.706 1.00 27.72 337 GLY B O 1
ATOM 12726 N N . ASN B 1 353 ? 6.128 -23.728 21.047 1.00 25.76 338 ASN B N 1
ATOM 12727 C CA . ASN B 1 353 ? 4.703 -23.456 21.131 1.00 18.48 338 ASN B CA 1
ATOM 12728 C C . ASN B 1 353 ? 4.384 -22.639 22.366 1.00 24.93 338 ASN B C 1
ATOM 12729 O O . ASN B 1 353 ? 4.973 -22.845 23.428 1.00 17.29 338 ASN B O 1
ATOM 12740 N N . HIS B 1 354 ? 3.461 -21.695 22.216 1.00 17.98 339 HIS B N 1
ATOM 12741 C CA . HIS B 1 354 ? 2.776 -21.139 23.365 1.00 20.07 339 HIS B CA 1
ATOM 12742 C C . HIS B 1 354 ? 1.648 -22.084 23.746 1.00 26.35 339 HIS B C 1
ATOM 12743 O O . HIS B 1 354 ? 0.968 -22.645 22.882 1.00 29.21 339 HIS B O 1
ATOM 12757 N N . LEU B 1 355 ? 1.482 -22.293 25.045 1.00 26.23 340 LEU B N 1
ATOM 12758 C CA . LEU B 1 355 ? 0.443 -23.172 25.552 1.00 26.23 340 LEU B CA 1
ATOM 12759 C C . LEU B 1 355 ? -0.825 -22.364 25.777 1.00 23.27 340 LEU B C 1
ATOM 12760 O O . LEU B 1 355 ? -0.788 -21.317 26.431 1.00 24.56 340 LEU B O 1
ATOM 12776 N N . ILE B 1 356 ? -1.936 -22.846 25.218 1.00 17.47 341 ILE B N 1
ATOM 12777 C CA . ILE B 1 356 ? -3.225 -22.172 25.328 1.00 19.19 341 ILE B CA 1
ATOM 12778 C C . ILE B 1 356 ? -4.230 -22.938 26.178 1.00 23.72 341 ILE B C 1
ATOM 12779 O O . ILE B 1 356 ? -5.316 -22.401 26.447 1.00 25.43 341 ILE B O 1
ATOM 12795 N N . ASP B 1 357 ? -3.932 -24.176 26.575 1.00 19.01 342 ASP B N 1
ATOM 12796 C CA . ASP B 1 357 ? -4.862 -25.014 27.340 1.00 17.00 342 ASP B CA 1
ATOM 12797 C C . ASP B 1 357 ? -4.171 -25.484 28.619 1.00 17.14 342 ASP B C 1
ATOM 12798 O O . ASP B 1 357 ? -3.421 -26.467 28.598 1.00 16.76 342 ASP B O 1
ATOM 12807 N N . TYR B 1 358 ? -4.437 -24.807 29.733 1.00 14.54 343 TYR B N 1
ATOM 12808 C CA . TYR B 1 358 ? -3.728 -25.090 30.977 1.00 15.96 343 TYR B CA 1
ATOM 12809 C C . TYR B 1 358 ? -4.502 -24.506 32.151 1.00 22.86 343 TYR B C 1
ATOM 12810 O O . TYR B 1 358 ? -5.264 -23.541 32.004 1.00 12.17 343 TYR B O 1
ATOM 12828 N N . ASP B 1 359 ? -4.278 -25.103 33.322 1.00 14.55 344 ASP B N 1
ATOM 12829 C CA . ASP B 1 359 ? -4.701 -24.565 34.611 1.00 11.41 344 ASP B CA 1
ATOM 12830 C C . ASP B 1 359 ? -3.460 -24.182 35.409 1.00 12.02 344 ASP B C 1
ATOM 12831 O O . ASP B 1 359 ? -2.542 -25.000 35.558 1.00 11.80 344 ASP B O 1
ATOM 12840 N N . LEU B 1 360 ? -3.444 -22.960 35.939 1.00 8.47 345 LEU B N 1
ATOM 12841 C CA . LEU B 1 360 ? -2.317 -22.435 36.694 1.00 9.84 345 LEU B CA 1
ATOM 12842 C C . LEU B 1 360 ? -2.746 -22.123 38.119 1.00 10.86 345 LEU B C 1
ATOM 12843 O O . LEU B 1 360 ? -3.688 -21.351 38.341 1.00 12.14 345 LEU B O 1
ATOM 12859 N N . TYR B 1 361 ? -2.010 -22.670 39.078 1.00 7.99 346 TYR B N 1
ATOM 12860 C CA . TYR B 1 361 ? -2.346 -22.574 40.489 1.00 11.72 346 TYR B CA 1
ATOM 12861 C C . TYR B 1 361 ? -1.219 -21.916 41.253 1.00 11.78 346 TYR B C 1
ATOM 12862 O O . TYR B 1 361 ? -0.053 -22.282 41.083 1.00 14.07 346 TYR B O 1
ATOM 12880 N N . LEU B 1 362 ? -1.574 -20.956 42.090 1.00 11.18 347 LEU B N 1
ATOM 12881 C CA . LEU B 1 362 ? -0.758 -20.601 43.234 1.00 9.65 347 LEU B CA 1
ATOM 12882 C C . LEU B 1 362 ? -0.943 -21.651 44.327 1.00 9.56 347 LEU B C 1
ATOM 12883 O O . LEU B 1 362 ? -2.026 -22.214 44.492 1.00 11.86 347 LEU B O 1
ATOM 12899 N N . THR B 1 363 ? 0.122 -21.917 45.079 1.00 13.03 348 THR B N 1
ATOM 12900 C CA . THR B 1 363 ? 0.055 -22.872 46.172 1.00 8.95 348 THR B CA 1
ATOM 12901 C C . THR B 1 363 ? 0.737 -22.284 47.399 1.00 12.28 348 THR B C 1
ATOM 12902 O O . THR B 1 363 ? 1.630 -21.441 47.286 1.00 10.94 348 THR B O 1
ATOM 12913 N N . ALA B 1 364 ? 0.332 -22.760 48.570 1.00 13.19 349 ALA B N 1
ATOM 12914 C CA . ALA B 1 364 ? 0.847 -22.223 49.821 1.00 12.70 349 ALA B CA 1
ATOM 12915 C C . ALA B 1 364 ? 0.650 -23.255 50.920 1.00 9.88 349 ALA B C 1
ATOM 12916 O O . ALA B 1 364 ? 0.063 -24.317 50.710 1.00 11.86 349 ALA B O 1
ATOM 12923 N N . GLY B 1 365 ? 1.137 -22.923 52.108 1.00 17.76 350 GLY B N 1
ATOM 12924 C CA . GLY B 1 365 ? 1.024 -23.807 53.236 1.00 14.57 350 GLY B CA 1
ATOM 12925 C C . GLY B 1 365 ? 2.115 -24.857 53.216 1.00 11.96 350 GLY B C 1
ATOM 12926 O O . GLY B 1 365 ? 2.881 -24.972 52.255 1.00 15.97 350 GLY B O 1
ATOM 12930 N N . PRO B 1 366 ? 2.196 -25.655 54.282 1.00 23.54 351 PRO B N 1
ATOM 12931 C CA . PRO B 1 366 ? 3.246 -26.680 54.357 1.00 24.39 351 PRO B CA 1
ATOM 12932 C C . PRO B 1 366 ? 3.163 -27.711 53.263 1.00 22.48 351 PRO B C 1
ATOM 12933 O O . PRO B 1 366 ? 4.171 -28.357 52.961 1.00 16.47 351 PRO B O 1
ATOM 12944 N N . GLN B 1 367 ? 1.991 -27.914 52.677 1.00 20.36 352 GLN B N 1
ATOM 12945 C CA . GLN B 1 367 ? 1.808 -28.932 51.659 1.00 17.17 352 GLN B CA 1
ATOM 12946 C C . GLN B 1 367 ? 1.685 -28.338 50.262 1.00 18.84 352 GLN B C 1
ATOM 12947 O O . GLN B 1 367 ? 1.338 -29.062 49.331 1.00 21.85 352 GLN B O 1
ATOM 12961 N N . TYR B 1 368 ? 1.984 -27.050 50.089 1.00 10.92 353 TYR B N 1
ATOM 12962 C CA . TYR B 1 368 ? 1.788 -26.365 48.819 1.00 14.13 353 TYR B CA 1
ATOM 12963 C C . TYR B 1 368 ? 0.433 -26.734 48.208 1.00 12.51 353 TYR B C 1
ATOM 12964 O O . TYR B 1 368 ? 0.330 -27.295 47.115 1.00 13.49 353 TYR B O 1
ATOM 12982 N N . SER B 1 369 ? -0.618 -26.383 48.936 1.00 10.07 354 SER B N 1
ATOM 12983 C CA . SER B 1 369 ? -1.983 -26.602 48.483 1.00 10.08 354 SER B CA 1
ATOM 12984 C C . SER B 1 369 ? -2.492 -25.357 47.785 1.00 9.32 354 SER B C 1
ATOM 12985 O O . SER B 1 369 ? -2.201 -24.247 48.209 1.00 8.91 354 SER B O 1
ATOM 12993 N N . GLU B 1 370 ? -3.244 -25.553 46.698 1.00 10.27 355 GLU B N 1
ATOM 12994 C CA . GLU B 1 370 ? -3.934 -24.447 46.038 1.00 8.59 355 GLU B CA 1
ATOM 12995 C C . GLU B 1 370 ? -5.083 -23.885 46.868 1.00 10.48 355 GLU B C 1
ATOM 12996 O O . GLU B 1 370 ? -5.608 -22.809 46.539 1.00 8.21 355 GLU B O 1
ATOM 13008 N N . GLN B 1 371 ? -5.484 -24.584 47.916 1.00 9.28 356 GLN B N 1
ATOM 13009 C CA . GLN B 1 371 ? -6.556 -24.163 48.800 1.00 13.84 356 GLN B CA 1
ATOM 13010 C C . GLN B 1 371 ? -6.074 -23.331 49.985 1.00 11.76 356 GLN B C 1
ATOM 13011 O O . GLN B 1 371 ? -6.903 -22.842 50.757 1.00 9.60 356 GLN B O 1
ATOM 13025 N N . ALA B 1 372 ? -4.772 -23.141 50.146 1.00 9.23 357 ALA B N 1
ATOM 13026 C CA . ALA B 1 372 ? -4.239 -22.535 51.359 1.00 12.32 357 ALA B CA 1
ATOM 13027 C C . ALA B 1 372 ? -3.819 -21.071 51.204 1.00 15.12 357 ALA B C 1
ATOM 13028 O O . ALA B 1 372 ? -3.202 -20.524 52.119 1.00 13.15 357 ALA B O 1
ATOM 13035 N N . LEU B 1 373 ? -4.128 -20.416 50.089 1.00 13.08 358 LEU B N 1
ATOM 13036 C CA . LEU B 1 373 ? -3.705 -19.026 49.957 1.00 7.58 358 LEU B CA 1
ATOM 13037 C C . LEU B 1 373 ? -4.383 -18.158 51.025 1.00 7.74 358 LEU B C 1
ATOM 13038 O O . LEU B 1 373 ? -5.521 -18.417 51.410 1.00 10.62 358 LEU B O 1
ATOM 13054 N N . PRO B 1 374 ? -3.714 -17.119 51.524 1.00 8.80 359 PRO B N 1
ATOM 13055 C CA . PRO B 1 374 ? -4.392 -16.202 52.455 1.00 10.62 359 PRO B CA 1
ATOM 13056 C C . PRO B 1 374 ? -5.654 -15.620 51.835 1.00 10.48 359 PRO B C 1
ATOM 13057 O O . PRO B 1 374 ? -5.671 -15.262 50.659 1.00 11.56 359 PRO B O 1
ATOM 13068 N N . ALA B 1 375 ? -6.722 -15.547 52.637 1.00 9.18 360 ALA B N 1
ATOM 13069 C CA . ALA B 1 375 ? -7.967 -14.935 52.186 1.00 10.57 360 ALA B CA 1
ATOM 13070 C C . ALA B 1 375 ? -7.750 -13.466 51.842 1.00 9.10 360 ALA B C 1
ATOM 13071 O O . ALA B 1 375 ? -7.203 -12.709 52.645 1.00 8.94 360 ALA B O 1
ATOM 13078 N N . GLY B 1 376 ? -8.212 -13.057 50.662 1.00 12.48 361 GLY B N 1
ATOM 13079 C CA . GLY B 1 376 ? -7.991 -11.703 50.186 1.00 9.68 361 GLY B CA 1
ATOM 13080 C C . GLY B 1 376 ? -6.730 -11.500 49.373 1.00 9.76 361 GLY B C 1
ATOM 13081 O O . GLY B 1 376 ? -6.402 -10.354 49.045 1.00 13.91 361 GLY B O 1
ATOM 13085 N N . PHE B 1 377 ? -6.009 -12.572 49.030 1.00 10.26 362 PHE B N 1
ATOM 13086 C CA . PHE B 1 377 ? -4.766 -12.432 48.276 1.00 11.09 362 PHE B CA 1
ATOM 13087 C C . PHE B 1 377 ? -4.977 -11.824 46.890 1.00 8.81 362 PHE B C 1
ATOM 13088 O O . PHE B 1 377 ? -4.047 -11.240 46.333 1.00 12.58 362 PHE B O 1
ATOM 13105 N N . PHE B 1 378 ? -6.174 -11.927 46.329 1.00 11.08 363 PHE B N 1
ATOM 13106 C CA . PHE B 1 378 ? -6.404 -11.735 44.899 1.00 11.65 363 PHE B CA 1
ATOM 13107 C C . PHE B 1 378 ? -7.085 -10.406 44.617 1.00 13.03 363 PHE B C 1
ATOM 13108 O O . PHE B 1 378 ? -8.052 -10.042 45.288 1.00 11.67 363 PHE B O 1
ATOM 13125 N N . VAL B 1 379 ? -6.594 -9.699 43.608 1.00 6.85 364 VAL B N 1
ATOM 13126 C CA . VAL B 1 379 ? -7.246 -8.502 43.094 1.00 11.24 364 VAL B CA 1
ATOM 13127 C C . VAL B 1 379 ? -7.823 -8.728 41.698 1.00 7.77 364 VAL B C 1
ATOM 13128 O O . VAL B 1 379 ? -8.981 -8.397 41.441 1.00 6.55 364 VAL B O 1
ATOM 13141 N N . ASP B 1 380 ? -7.026 -9.273 40.778 1.00 9.52 365 ASP B N 1
ATOM 13142 C CA . ASP B 1 380 ? -7.453 -9.360 39.385 1.00 7.19 365 ASP B CA 1
ATOM 13143 C C . ASP B 1 380 ? -6.720 -10.472 38.642 1.00 5.29 365 ASP B C 1
ATOM 13144 O O . ASP B 1 380 ? -5.617 -10.879 39.000 1.00 6.32 365 ASP B O 1
ATOM 13153 N N . ARG B 1 381 ? -7.335 -10.922 37.556 1.00 6.17 366 ARG B N 1
ATOM 13154 C CA . ARG B 1 381 ? -6.636 -11.727 36.569 1.00 6.29 366 ARG B CA 1
ATOM 13155 C C . ARG B 1 381 ? -7.132 -11.346 35.185 1.00 7.05 366 ARG B C 1
ATOM 13156 O O . ARG B 1 381 ? -8.297 -10.997 34.995 1.00 7.26 366 ARG B O 1
ATOM 13177 N N . GLN B 1 382 ? -6.231 -11.437 34.213 1.00 5.26 367 GLN B N 1
ATOM 13178 C CA . GLN B 1 382 ? -6.545 -11.108 32.833 1.00 9.14 367 GLN B CA 1
ATOM 13179 C C . GLN B 1 382 ? -5.745 -12.051 31.956 1.00 7.15 367 GLN B C 1
ATOM 13180 O O . GLN B 1 382 ? -4.602 -12.377 32.276 1.00 11.69 367 GLN B O 1
ATOM 13194 N N . ARG B 1 383 ? -6.351 -12.506 30.869 1.00 9.69 368 ARG B N 1
ATOM 13195 C CA . ARG B 1 383 ? -5.648 -13.312 29.888 1.00 7.89 368 ARG B CA 1
ATOM 13196 C C . ARG B 1 383 ? -5.625 -12.553 28.576 1.00 6.40 368 ARG B C 1
ATOM 13197 O O . ARG B 1 383 ? -6.658 -12.041 28.128 1.00 12.76 368 ARG B O 1
ATOM 13218 N N . ASN B 1 384 ? -4.440 -12.468 27.983 1.00 12.88 369 ASN B N 1
ATOM 13219 C CA . ASN B 1 384 ? -4.260 -11.692 26.767 1.00 9.87 369 ASN B CA 1
ATOM 13220 C C . ASN B 1 384 ? -5.088 -12.292 25.635 1.00 14.42 369 ASN B C 1
ATOM 13221 O O . ASN B 1 384 ? -5.126 -13.512 25.438 1.00 13.08 369 ASN B O 1
ATOM 13232 N N . LEU B 1 385 ? -5.763 -11.420 24.892 1.00 12.73 370 LEU B N 1
ATOM 13233 C CA . LEU B 1 385 ? -6.646 -11.875 23.826 1.00 20.52 370 LEU B CA 1
ATOM 13234 C C . LEU B 1 385 ? -5.898 -12.280 22.567 1.00 19.67 370 LEU B C 1
ATOM 13235 O O . LEU B 1 385 ? -6.437 -13.052 21.767 1.00 15.59 370 LEU B O 1
ATOM 13251 N N . ASN B 1 386 ? -4.683 -11.776 22.363 1.00 16.88 371 ASN B N 1
ATOM 13252 C CA . ASN B 1 386 ? -3.895 -12.160 21.198 1.00 16.35 371 ASN B CA 1
ATOM 13253 C C . ASN B 1 386 ? -3.038 -13.396 21.450 1.00 17.99 371 ASN B C 1
ATOM 13254 O O . ASN B 1 386 ? -2.752 -14.142 20.509 1.00 21.06 371 ASN B O 1
ATOM 13265 N N . ASN B 1 387 ? -2.633 -13.641 22.696 1.00 18.28 372 ASN B N 1
ATOM 13266 C CA . ASN B 1 387 ? -1.804 -14.791 23.051 1.00 12.69 372 ASN B CA 1
ATOM 13267 C C . ASN B 1 387 ? -2.369 -15.382 24.337 1.00 13.92 372 ASN B C 1
ATOM 13268 O O . ASN B 1 387 ? -2.155 -14.826 25.417 1.00 13.78 372 ASN B O 1
ATOM 13279 N N . ARG B 1 388 ? -3.050 -16.528 24.242 1.00 15.76 373 ARG B N 1
ATOM 13280 C CA A ARG B 1 388 ? -3.685 -17.116 25.418 0.45 16.48 373 ARG B CA 1
ATOM 13281 C CA B ARG B 1 388 ? -3.682 -17.115 25.419 0.55 16.47 373 ARG B CA 1
ATOM 13282 C C . ARG B 1 388 ? -2.692 -17.777 26.364 1.00 16.42 373 ARG B C 1
ATOM 13283 O O . ARG B 1 388 ? -3.086 -18.182 27.464 1.00 17.48 373 ARG B O 1
ATOM 13322 N N . GLY B 1 389 ? -1.434 -17.898 25.974 1.00 11.38 374 GLY B N 1
ATOM 13323 C CA . GLY B 1 389 ? -0.410 -18.315 26.902 1.00 15.18 374 GLY B CA 1
ATOM 13324 C C . GLY B 1 389 ? 0.095 -17.198 27.784 1.00 14.93 374 GLY B C 1
ATOM 13325 O O . GLY B 1 389 ? 1.114 -17.359 28.455 1.00 16.95 374 GLY B O 1
ATOM 13329 N N . LYS B 1 390 ? -0.555 -16.039 27.765 1.00 14.89 375 LYS B N 1
ATOM 13330 C CA . LYS B 1 390 ? -0.135 -14.899 28.566 1.00 13.31 375 LYS B CA 1
ATOM 13331 C C . LYS B 1 390 ? -1.239 -14.572 29.560 1.00 10.20 375 LYS B C 1
ATOM 13332 O O . LYS B 1 390 ? -2.355 -14.218 29.166 1.00 9.88 375 LYS B O 1
ATOM 13351 N N . LEU B 1 391 ? -0.919 -14.686 30.842 1.00 9.82 376 LEU B N 1
ATOM 13352 C CA . LEU B 1 391 ? -1.901 -14.596 31.913 1.00 7.15 376 LEU B CA 1
ATOM 13353 C C . LEU B 1 391 ? -1.327 -13.706 33.000 1.00 6.69 376 LEU B C 1
ATOM 13354 O O . LEU B 1 391 ? -0.222 -13.959 33.481 1.00 7.06 376 LEU B O 1
ATOM 13370 N N . THR B 1 392 ? -2.060 -12.661 33.382 1.00 6.71 377 THR B N 1
ATOM 13371 C CA . THR B 1 392 ? -1.572 -11.697 34.360 1.00 11.67 377 THR B CA 1
ATOM 13372 C C . THR B 1 392 ? -2.426 -11.769 35.621 1.00 6.45 377 THR B C 1
ATOM 13373 O O . THR B 1 392 ? -3.645 -11.578 35.563 1.00 10.26 377 THR B O 1
ATOM 13384 N N . TYR B 1 393 ? -1.786 -12.031 36.753 1.00 6.27 378 TYR B N 1
ATOM 13385 C CA . TYR B 1 393 ? -2.430 -11.973 38.059 1.00 6.29 378 TYR B CA 1
ATOM 13386 C C . TYR B 1 393 ? -1.962 -10.731 38.795 1.00 7.28 378 TYR B C 1
ATOM 13387 O O . TYR B 1 393 ? -0.792 -10.356 38.717 1.00 8.06 378 TYR B O 1
ATOM 13405 N N . PHE B 1 394 ? -2.877 -10.131 39.540 1.00 7.68 379 PHE B N 1
ATOM 13406 C CA . PHE B 1 394 ? -2.627 -8.967 40.369 1.00 6.00 379 PHE B CA 1
ATOM 13407 C C . PHE B 1 394 ? -3.009 -9.341 41.791 1.00 6.25 379 PHE B C 1
ATOM 13408 O O . PHE B 1 394 ? -4.160 -9.732 42.046 1.00 6.57 379 PHE B O 1
ATOM 13425 N N . LEU B 1 395 ? -2.050 -9.224 42.707 1.00 5.84 380 LEU B N 1
ATOM 13426 C CA . LEU B 1 395 ? -2.169 -9.765 44.047 1.00 5.82 380 LEU B CA 1
ATOM 13427 C C . LEU B 1 395 ? -1.888 -8.692 45.083 1.00 10.07 380 LEU B C 1
ATOM 13428 O O . LEU B 1 395 ? -1.098 -7.768 44.856 1.00 5.80 380 LEU B O 1
ATOM 13444 N N . ASP B 1 396 ? -2.516 -8.861 46.242 1.00 7.79 381 ASP B N 1
ATOM 13445 C CA . ASP B 1 396 ? -2.267 -8.008 47.396 1.00 9.32 381 ASP B CA 1
ATOM 13446 C C . ASP B 1 396 ? -1.049 -8.560 48.120 1.00 6.58 381 ASP B C 1
ATOM 13447 O O . ASP B 1 396 ? -1.111 -9.620 48.749 1.00 9.83 381 ASP B O 1
ATOM 13456 N N . TYR B 1 397 ? 0.065 -7.846 48.032 1.00 9.32 382 TYR B N 1
ATOM 13457 C CA . TYR B 1 397 ? 1.292 -8.362 48.614 1.00 10.03 382 TYR B CA 1
ATOM 13458 C C . TYR B 1 397 ? 1.220 -8.394 50.134 1.00 9.16 382 TYR B C 1
ATOM 13459 O O . TYR B 1 397 ? 1.740 -9.315 50.768 1.00 9.73 382 TYR B O 1
ATOM 13477 N N . ASP B 1 398 ? 0.628 -7.379 50.742 1.00 7.85 383 ASP B N 1
ATOM 13478 C CA . ASP B 1 398 ? 0.628 -7.335 52.198 1.00 12.08 383 ASP B CA 1
ATOM 13479 C C . ASP B 1 398 ? -0.255 -8.426 52.784 1.00 7.66 383 ASP B C 1
ATOM 13480 O O . ASP B 1 398 ? 0.045 -8.946 53.858 1.00 6.81 383 ASP B O 1
ATOM 13489 N N . ILE B 1 399 ? -1.327 -8.801 52.091 1.00 7.18 384 ILE B N 1
ATOM 13490 C CA . ILE B 1 399 ? -2.160 -9.894 52.573 1.00 10.28 384 ILE B CA 1
ATOM 13491 C C . ILE B 1 399 ? -1.447 -11.224 52.373 1.00 9.54 384 ILE B C 1
ATOM 13492 O O . ILE B 1 399 ? -1.510 -12.116 53.228 1.00 11.54 384 ILE B O 1
ATOM 13508 N N . MET B 1 400 ? -0.763 -11.380 51.238 1.00 7.26 385 MET B N 1
ATOM 13509 C CA . MET B 1 400 ? 0.007 -12.595 50.982 1.00 10.21 385 MET B CA 1
ATOM 13510 C C . MET B 1 400 ? 1.101 -12.781 52.018 1.00 14.27 385 MET B C 1
ATOM 13511 O O . MET B 1 400 ? 1.222 -13.846 52.630 1.00 13.48 385 MET B O 1
ATOM 13525 N N . GLU B 1 401 ? 1.938 -11.757 52.196 1.00 10.00 386 GLU B N 1
ATOM 13526 C CA . GLU B 1 401 ? 3.060 -11.859 53.120 1.00 15.22 386 GLU B CA 1
ATOM 13527 C C . GLU B 1 401 ? 2.575 -12.148 54.534 1.00 14.02 386 GLU B C 1
ATOM 13528 O O . GLU B 1 401 ? 3.083 -13.052 55.205 1.00 14.77 386 GLU B O 1
ATOM 13540 N N . GLY B 1 402 ? 1.582 -11.390 55.003 1.00 16.54 387 GLY B N 1
ATOM 13541 C CA . GLY B 1 402 ? 1.103 -11.578 56.359 1.00 24.96 387 GLY B CA 1
ATOM 13542 C C . GLY B 1 402 ? 0.553 -12.968 56.598 1.00 17.52 387 GLY B C 1
ATOM 13543 O O . GLY B 1 402 ? 0.702 -13.523 57.690 1.00 21.31 387 GLY B O 1
ATOM 13547 N N . GLY B 1 403 ? -0.071 -13.558 55.587 1.00 13.18 388 GLY B N 1
ATOM 13548 C CA . GLY B 1 403 ? -0.675 -14.862 55.763 1.00 15.60 388 GLY B CA 1
ATOM 13549 C C . GLY B 1 403 ? 0.265 -16.031 55.553 1.00 14.79 388 GLY B C 1
ATOM 13550 O O . GLY B 1 403 ? 0.066 -17.102 56.127 1.00 15.80 388 GLY B O 1
ATOM 13554 N N . ILE B 1 404 ? 1.281 -15.852 54.721 1.00 11.84 389 ILE B N 1
ATOM 13555 C CA . ILE B 1 404 ? 2.203 -16.937 54.413 1.00 11.92 389 ILE B CA 1
ATOM 13556 C C . ILE B 1 404 ? 3.351 -16.984 55.415 1.00 12.18 389 ILE B C 1
ATOM 13557 O O . ILE B 1 404 ? 3.810 -18.066 55.799 1.00 14.88 389 ILE B O 1
ATOM 13573 N N . ASN B 1 405 ? 3.810 -15.830 55.891 1.00 13.56 390 ASN B N 1
ATOM 13574 C CA . ASN B 1 405 ? 4.958 -15.793 56.800 1.00 18.20 390 ASN B CA 1
ATOM 13575 C C . ASN B 1 405 ? 4.454 -15.883 58.241 1.00 19.52 390 ASN B C 1
ATOM 13576 O O . ASN B 1 405 ? 4.574 -14.958 59.045 1.00 18.90 390 ASN B O 1
ATOM 13587 N N . THR B 1 406 ? 3.883 -17.040 58.550 1.00 21.98 391 THR B N 1
ATOM 13588 C CA . THR B 1 406 ? 3.432 -17.408 59.882 1.00 18.22 391 THR B CA 1
ATOM 13589 C C . THR B 1 406 ? 4.010 -18.772 60.208 1.00 19.43 391 THR B C 1
ATOM 13590 O O . THR B 1 406 ? 4.401 -19.518 59.303 1.00 17.84 391 THR B O 1
ATOM 13601 N N . PRO B 1 407 ? 4.085 -19.131 61.492 1.00 18.30 392 PRO B N 1
ATOM 13602 C CA . PRO B 1 407 ? 4.584 -20.470 61.836 1.00 22.58 392 PRO B CA 1
ATOM 13603 C C . PRO B 1 407 ? 3.865 -21.584 61.098 1.00 20.02 392 PRO B C 1
ATOM 13604 O O . PRO B 1 407 ? 4.520 -22.514 60.612 1.00 21.14 392 PRO B O 1
ATOM 13615 N N . LYS B 1 408 ? 2.534 -21.521 60.993 1.00 17.62 393 LYS B N 1
ATOM 13616 C CA . LYS B 1 408 ? 1.802 -22.634 60.400 1.00 22.29 393 LYS B CA 1
ATOM 13617 C C . LYS B 1 408 ? 1.972 -22.673 58.887 1.00 17.34 393 LYS B C 1
ATOM 13618 O O . LYS B 1 408 ? 1.951 -23.750 58.287 1.00 18.32 393 LYS B O 1
ATOM 13637 N N . MET B 1 409 ? 2.185 -21.527 58.257 1.00 17.61 394 MET B N 1
ATOM 13638 C CA . MET B 1 409 ? 2.275 -21.493 56.805 1.00 19.36 394 MET B CA 1
ATOM 13639 C C . MET B 1 409 ? 3.710 -21.595 56.293 1.00 17.52 394 MET B C 1
ATOM 13640 O O . MET B 1 409 ? 3.909 -21.809 55.089 1.00 16.16 394 MET B O 1
ATOM 13654 N N . GLN B 1 410 ? 4.698 -21.473 57.180 1.00 12.35 395 GLN B N 1
ATOM 13655 C CA . GLN B 1 410 ? 6.110 -21.752 56.940 1.00 16.66 395 GLN B CA 1
ATOM 13656 C C . GLN B 1 410 ? 6.733 -20.851 55.886 1.00 12.32 395 GLN B C 1
ATOM 13657 O O . GLN B 1 410 ? 7.889 -21.062 55.501 1.00 13.21 395 GLN B O 1
ATOM 13671 N N . GLY B 1 411 ? 6.018 -19.846 55.414 1.00 14.01 396 GLY B N 1
ATOM 13672 C CA . GLY B 1 411 ? 6.552 -18.990 54.380 1.00 15.52 396 GLY B CA 1
ATOM 13673 C C . GLY B 1 411 ? 6.430 -19.544 52.981 1.00 15.74 396 GLY B C 1
ATOM 13674 O O . GLY B 1 411 ? 6.953 -18.930 52.049 1.00 15.17 396 GLY B O 1
ATOM 13678 N N . ASN B 1 412 ? 5.736 -20.668 52.798 1.00 10.63 397 ASN B N 1
ATOM 13679 C CA . ASN B 1 412 ? 5.723 -21.348 51.510 1.00 12.02 397 ASN B CA 1
ATOM 13680 C C . ASN B 1 412 ? 4.850 -20.626 50.496 1.00 16.02 397 ASN B C 1
ATOM 13681 O O . ASN B 1 412 ? 3.746 -20.166 50.807 1.00 13.17 397 ASN B O 1
ATOM 13692 N N . LEU B 1 413 ? 5.356 -20.544 49.266 1.00 11.78 398 LEU B N 1
ATOM 13693 C CA . LEU B 1 413 ? 4.579 -20.098 48.124 1.00 14.69 398 LEU B CA 1
ATOM 13694 C C . LEU B 1 413 ? 5.104 -20.821 46.897 1.00 8.75 398 LEU B C 1
ATOM 13695 O O . LEU B 1 413 ? 6.317 -20.914 46.705 1.00 9.01 398 LEU B O 1
ATOM 13711 N N . GLY B 1 414 ? 4.190 -21.286 46.050 1.00 8.53 399 GLY B N 1
ATOM 13712 C CA . GLY B 1 414 ? 4.584 -22.017 44.869 1.00 12.17 399 GLY B CA 1
ATOM 13713 C C . GLY B 1 414 ? 3.609 -21.864 43.720 1.00 15.45 399 GLY B C 1
ATOM 13714 O O . GLY B 1 414 ? 2.576 -21.195 43.826 1.00 8.88 399 GLY B O 1
ATOM 13718 N N . PHE B 1 415 ? 3.987 -22.467 42.592 1.00 16.64 400 PHE B N 1
ATOM 13719 C CA . PHE B 1 415 ? 3.155 -22.562 41.403 1.00 12.45 400 PHE B CA 1
ATOM 13720 C C . PHE B 1 415 ? 2.942 -24.023 41.042 1.00 12.68 400 PHE B C 1
ATOM 13721 O O . PHE B 1 415 ? 3.837 -24.854 41.204 1.00 10.27 400 PHE B O 1
ATOM 13738 N N . ARG B 1 416 ? 1.768 -24.321 40.502 1.00 12.96 401 ARG B N 1
ATOM 13739 C CA . ARG B 1 416 ? 1.518 -25.593 39.849 1.00 13.61 401 ARG B CA 1
ATOM 13740 C C . ARG B 1 416 ? 0.843 -25.299 38.516 1.00 13.26 401 ARG B C 1
ATOM 13741 O O . ARG B 1 416 ? -0.120 -24.521 38.456 1.00 13.83 401 ARG B O 1
ATOM 13762 N N . VAL B 1 417 ? 1.373 -25.888 37.450 1.00 8.33 402 VAL B N 1
ATOM 13763 C CA . VAL B 1 417 ? 0.865 -25.699 36.100 1.00 10.48 402 VAL B CA 1
ATOM 13764 C C . VAL B 1 417 ? 0.468 -27.063 35.568 1.00 21.10 402 VAL B C 1
ATOM 13765 O O . VAL B 1 417 ? 1.296 -27.982 35.513 1.00 10.44 402 VAL B O 1
ATOM 13778 N N . LYS B 1 418 ? -0.791 -27.189 35.186 1.00 14.91 403 LYS B N 1
ATOM 13779 C CA A LYS B 1 418 ? -1.330 -28.382 34.548 0.52 11.30 403 LYS B CA 1
ATOM 13780 C CA B LYS B 1 418 ? -1.320 -28.383 34.543 0.48 11.33 403 LYS B CA 1
ATOM 13781 C C . LYS B 1 418 ? -1.689 -27.996 33.117 1.00 12.53 403 LYS B C 1
ATOM 13782 O O . LYS B 1 418 ? -2.649 -27.253 32.900 1.00 12.62 403 LYS B O 1
ATOM 13819 N N . ALA B 1 419 ? -0.914 -28.478 32.148 1.00 10.22 404 ALA B N 1
ATOM 13820 C CA . ALA B 1 419 ? -1.197 -28.213 30.745 1.00 10.76 404 ALA B CA 1
ATOM 13821 C C . ALA B 1 419 ? -1.905 -29.427 30.158 1.00 14.15 404 ALA B C 1
ATOM 13822 O O . ALA B 1 419 ? -1.782 -30.543 30.670 1.00 13.19 404 ALA B O 1
ATOM 13829 N N . TYR B 1 420 ? -2.682 -29.194 29.104 1.00 14.07 405 TYR B N 1
ATOM 13830 C CA . TYR B 1 420 ? -3.459 -30.256 28.482 1.00 15.91 405 TYR B CA 1
ATOM 13831 C C . TYR B 1 420 ? -3.058 -30.399 27.023 1.00 17.07 405 TYR B C 1
ATOM 13832 O O . TYR B 1 420 ? -2.665 -29.414 26.390 1.00 16.52 405 TYR B O 1
ATOM 13850 N N . PRO B 1 421 ? -3.125 -31.623 26.463 1.00 19.15 406 PRO B N 1
ATOM 13851 C CA . PRO B 1 421 ? -3.499 -32.876 27.144 1.00 19.12 406 PRO B CA 1
ATOM 13852 C C . PRO B 1 421 ? -2.459 -33.297 28.177 1.00 20.53 406 PRO B C 1
ATOM 13853 O O . PRO B 1 421 ? -1.298 -32.904 28.052 1.00 10.42 406 PRO B O 1
ATOM 13864 N N . GLU B 1 422 ? -2.871 -34.070 29.183 1.00 19.32 407 GLU B N 1
ATOM 13865 C CA . GLU B 1 422 ? -2.020 -34.372 30.329 1.00 22.91 407 GLU B CA 1
ATOM 13866 C C . GLU B 1 422 ? -1.562 -35.823 30.406 1.00 23.72 407 GLU B C 1
ATOM 13867 O O . GLU B 1 422 ? -0.831 -36.170 31.336 1.00 27.31 407 GLU B O 1
ATOM 13879 N N . SER B 1 423 ? -1.952 -36.679 29.469 1.00 26.98 408 SER B N 1
ATOM 13880 C CA . SER B 1 423 ? -1.501 -38.062 29.527 1.00 33.44 408 SER B CA 1
ATOM 13881 C C . SER B 1 423 ? -1.546 -38.677 28.137 1.00 33.92 408 SER B C 1
ATOM 13882 O O . SER B 1 423 ? -2.228 -38.179 27.238 1.00 32.26 408 SER B O 1
ATOM 13890 N N . SER B 1 424 ? -0.812 -39.785 27.986 1.00 31.86 409 SER B N 1
ATOM 13891 C CA . SER B 1 424 ? -0.841 -40.550 26.742 1.00 38.26 409 SER B CA 1
ATOM 13892 C C . SER B 1 424 ? -2.252 -40.993 26.389 1.00 39.51 409 SER B C 1
ATOM 13893 O O . SER B 1 424 ? -2.610 -41.050 25.207 1.00 35.46 409 SER B O 1
ATOM 13901 N N . ASP B 1 425 ? -3.063 -41.319 27.400 1.00 46.96 410 ASP B N 1
ATOM 13902 C CA . ASP B 1 425 ? -4.414 -41.817 27.156 1.00 56.17 410 ASP B CA 1
ATOM 13903 C C . ASP B 1 425 ? -5.312 -40.751 26.541 1.00 50.80 410 ASP B C 1
ATOM 13904 O O . ASP B 1 425 ? -6.284 -41.083 25.853 1.00 51.07 410 ASP B O 1
ATOM 13913 N N . GLN B 1 426 ? -5.014 -39.476 26.784 1.00 36.43 411 GLN B N 1
ATOM 13914 C CA . GLN B 1 426 ? -5.770 -38.371 26.208 1.00 45.32 411 GLN B CA 1
ATOM 13915 C C . GLN B 1 426 ? -5.260 -37.994 24.822 1.00 45.15 411 GLN B C 1
ATOM 13916 O O . GLN B 1 426 ? -6.057 -37.733 23.913 1.00 34.34 411 GLN B O 1
ATOM 13930 N N . ALA B 1 427 ? -3.943 -37.955 24.652 1.00 35.46 412 ALA B N 1
ATOM 13931 C CA . ALA B 1 427 ? -3.330 -37.652 23.368 1.00 35.16 412 ALA B CA 1
ATOM 13932 C C . ALA B 1 427 ? -1.929 -38.245 23.356 1.00 30.68 412 ALA B C 1
ATOM 13933 O O . ALA B 1 427 ? -1.325 -38.472 24.406 1.00 35.18 412 ALA B O 1
ATOM 13940 N N . LEU B 1 428 ? -1.417 -38.486 22.148 1.00 26.16 413 LEU B N 1
ATOM 13941 C CA . LEU B 1 428 ? -0.079 -39.037 22.000 1.00 25.04 413 LEU B CA 1
ATOM 13942 C C . LEU B 1 428 ? 1.011 -37.988 22.189 1.00 15.09 413 LEU B C 1
ATOM 13943 O O . LEU B 1 428 ? 2.175 -38.354 22.384 1.00 19.90 413 LEU B O 1
ATOM 13959 N N . ALA B 1 429 ? 0.663 -36.703 22.124 1.00 16.84 414 ALA B N 1
ATOM 13960 C CA . ALA B 1 429 ? 1.535 -35.601 22.517 1.00 14.17 414 ALA B CA 1
ATOM 13961 C C . ALA B 1 429 ? 0.893 -34.921 23.722 1.00 13.41 414 ALA B C 1
ATOM 13962 O O . ALA B 1 429 ? -0.264 -34.495 23.650 1.00 19.05 414 ALA B O 1
ATOM 13969 N N . TYR B 1 430 ? 1.627 -34.827 24.829 1.00 16.08 415 TYR B N 1
ATOM 13970 C CA . TYR B 1 430 ? 1.031 -34.389 26.085 1.00 15.98 415 TYR B CA 1
ATOM 13971 C C . TYR B 1 430 ? 2.111 -33.776 26.972 1.00 11.36 415 TYR B C 1
ATOM 13972 O O . TYR B 1 430 ? 3.302 -33.804 26.650 1.00 14.28 415 TYR B O 1
ATOM 13990 N N . TYR B 1 431 ? 1.681 -33.259 28.119 1.00 15.95 416 TYR B N 1
ATOM 13991 C CA . TYR B 1 431 ? 2.534 -32.516 29.036 1.00 17.14 416 TYR B CA 1
ATOM 13992 C C . TYR B 1 431 ? 2.377 -33.054 30.446 1.00 18.85 416 TYR B C 1
ATOM 13993 O O . TYR B 1 431 ? 1.269 -33.380 30.878 1.00 18.60 416 TYR B O 1
ATOM 14011 N N . ARG B 1 432 ? 3.492 -33.117 31.163 1.00 18.23 417 ARG B N 1
ATOM 14012 C CA . ARG B 1 432 ? 3.507 -33.506 32.564 1.00 17.23 417 ARG B CA 1
ATOM 14013 C C . ARG B 1 432 ? 3.377 -32.263 33.431 1.00 10.07 417 ARG B C 1
ATOM 14014 O O . ARG B 1 432 ? 3.957 -31.222 33.125 1.00 10.72 417 ARG B O 1
ATOM 14035 N N . LEU B 1 433 ? 2.616 -32.384 34.514 1.00 12.27 418 LEU B N 1
ATOM 14036 C CA . LEU B 1 433 ? 2.431 -31.289 35.465 1.00 15.86 418 LEU B CA 1
ATOM 14037 C C . LEU B 1 433 ? 3.769 -30.744 35.954 1.00 13.94 418 LEU B C 1
ATOM 14038 O O . LEU B 1 433 ? 4.740 -31.480 36.107 1.00 13.83 418 LEU B O 1
ATOM 14054 N N . LEU B 1 434 ? 3.828 -29.435 36.190 1.00 9.40 419 LEU B N 1
ATOM 14055 C CA . LEU B 1 434 ? 5.006 -28.798 36.767 1.00 10.28 419 LEU B CA 1
ATOM 14056 C C . LEU B 1 434 ? 4.637 -28.193 38.112 1.00 15.81 419 LEU B C 1
ATOM 14057 O O . LEU B 1 434 ? 3.593 -27.548 38.238 1.00 10.32 419 LEU B O 1
ATOM 14073 N N . ASP B 1 435 ? 5.500 -28.412 39.110 1.00 14.89 420 ASP B N 1
ATOM 14074 C CA . ASP B 1 435 ? 5.372 -27.855 40.451 1.00 11.38 420 ASP B CA 1
ATOM 14075 C C . ASP B 1 435 ? 6.631 -27.074 40.768 1.00 15.14 420 ASP B C 1
ATOM 14076 O O . ASP B 1 435 ? 7.737 -27.588 40.596 1.00 15.17 420 ASP B O 1
ATOM 14085 N N . PHE B 1 436 ? 6.468 -25.845 41.225 1.00 10.43 421 PHE B N 1
ATOM 14086 C CA . PHE B 1 436 ? 7.580 -25.025 41.659 1.00 9.98 421 PHE B CA 1
ATOM 14087 C C . PHE B 1 436 ? 7.340 -24.629 43.105 1.00 15.35 421 PHE B C 1
ATOM 14088 O O . PHE B 1 436 ? 6.269 -24.111 43.441 1.00 15.13 421 PHE B O 1
ATOM 14105 N N . HIS B 1 437 ? 8.323 -24.892 43.960 1.00 13.01 422 HIS B N 1
ATOM 14106 C CA . HIS B 1 437 ? 8.223 -24.599 45.382 1.00 14.58 422 HIS B CA 1
ATOM 14107 C C . HIS B 1 437 ? 9.189 -23.477 45.722 1.00 25.00 422 HIS B C 1
ATOM 14108 O O . HIS B 1 437 ? 10.390 -23.577 45.440 1.00 18.39 422 HIS B O 1
ATOM 14122 N N . SER B 1 438 ? 8.662 -22.413 46.321 1.00 16.78 423 SER B N 1
ATOM 14123 C CA . SER B 1 438 ? 9.472 -21.278 46.712 1.00 17.77 423 SER B CA 1
ATOM 14124 C C . SER B 1 438 ? 9.058 -20.841 48.109 1.00 16.37 423 SER B C 1
ATOM 14125 O O . SER B 1 438 ? 8.358 -21.562 48.829 1.00 12.75 423 SER B O 1
ATOM 14133 N N . SER B 1 439 ? 9.495 -19.637 48.479 1.00 19.78 424 SER B N 1
ATOM 14134 C CA . SER B 1 439 ? 9.283 -19.087 49.808 1.00 23.52 424 SER B CA 1
ATOM 14135 C C . SER B 1 439 ? 9.107 -17.579 49.692 1.00 24.24 424 SER B C 1
ATOM 14136 O O . SER B 1 439 ? 9.683 -16.943 48.806 1.00 31.55 424 SER B O 1
ATOM 14144 N N . LEU B 1 440 ? 8.296 -17.014 50.587 1.00 17.78 425 LEU B N 1
ATOM 14145 C CA . LEU B 1 440 ? 8.241 -15.572 50.797 1.00 23.38 425 LEU B CA 1
ATOM 14146 C C . LEU B 1 440 ? 9.025 -15.143 52.031 1.00 31.11 425 LEU B C 1
ATOM 14147 O O . LEU B 1 440 ? 8.932 -13.983 52.440 1.00 27.56 425 LEU B O 1
ATOM 14163 N N . ALA B 1 441 ? 9.789 -16.050 52.637 1.00 20.28 426 ALA B N 1
ATOM 14164 C CA . ALA B 1 441 ? 10.539 -15.734 53.843 1.00 31.36 426 ALA B CA 1
ATOM 14165 C C . ALA B 1 441 ? 12.017 -15.453 53.593 1.00 34.66 426 ALA B C 1
ATOM 14166 O O . ALA B 1 441 ? 12.709 -15.013 54.519 1.00 50.19 426 ALA B O 1
ATOM 14173 N N . ASP B 1 442 ? 12.518 -15.684 52.387 1.00 31.57 427 ASP B N 1
ATOM 14174 C CA . ASP B 1 442 ? 13.924 -15.472 52.083 1.00 60.36 427 ASP B CA 1
ATOM 14175 C C . ASP B 1 442 ? 14.093 -14.160 51.315 1.00 60.23 427 ASP B C 1
ATOM 14176 O O . ASP B 1 442 ? 13.127 -13.456 51.009 1.00 53.29 427 ASP B O 1
ATOM 14185 N N . ILE B 1 443 ? 15.352 -13.820 51.013 1.00 67.03 428 ILE B N 1
ATOM 14186 C CA . ILE B 1 443 ? 15.633 -12.694 50.124 1.00 58.48 428 ILE B CA 1
ATOM 14187 C C . ILE B 1 443 ? 15.618 -13.117 48.662 1.00 52.88 428 ILE B C 1
ATOM 14188 O O . ILE B 1 443 ? 15.734 -12.256 47.775 1.00 60.20 428 ILE B O 1
ATOM 14204 N N . HIS B 1 444 ? 15.471 -14.415 48.379 1.00 56.61 429 HIS B N 1
ATOM 14205 C CA . HIS B 1 444 ? 15.347 -14.924 47.019 1.00 48.12 429 HIS B CA 1
ATOM 14206 C C . HIS B 1 444 ? 13.890 -15.045 46.574 1.00 40.86 429 HIS B C 1
ATOM 14207 O O . HIS B 1 444 ? 13.572 -15.882 45.717 1.00 37.13 429 HIS B O 1
ATOM 14221 N N . LYS B 1 445 ? 12.993 -14.234 47.133 1.00 28.64 430 LYS B N 1
ATOM 14222 C CA . LYS B 1 445 ? 11.570 -14.384 46.864 1.00 20.21 430 LYS B CA 1
ATOM 14223 C C . LYS B 1 445 ? 11.207 -13.808 45.499 1.00 22.08 430 LYS B C 1
ATOM 14224 O O . LYS B 1 445 ? 11.877 -12.914 44.976 1.00 28.22 430 LYS B O 1
ATOM 14243 N N . ILE B 1 446 ? 10.123 -14.334 44.919 1.00 14.51 431 ILE B N 1
ATOM 14244 C CA . ILE B 1 446 ? 9.712 -13.928 43.582 1.00 17.97 431 ILE B CA 1
ATOM 14245 C C . ILE B 1 446 ? 8.722 -12.767 43.568 1.00 19.25 431 ILE B C 1
ATOM 14246 O O . ILE B 1 446 ? 8.499 -12.175 42.498 1.00 18.03 431 ILE B O 1
ATOM 14262 N N . LEU B 1 447 ? 8.113 -12.433 44.706 1.00 10.93 432 LEU B N 1
ATOM 14263 C CA . LEU B 1 447 ? 7.170 -11.330 44.816 1.00 12.13 432 LEU B CA 1
ATOM 14264 C C . LEU B 1 447 ? 7.767 -10.214 45.653 1.00 17.02 432 LEU B C 1
ATOM 14265 O O . LEU B 1 447 ? 8.367 -10.465 46.703 1.00 17.54 432 LEU B O 1
ATOM 14281 N N . HIS B 1 448 ? 7.567 -8.983 45.194 1.00 10.66 433 HIS B N 1
ATOM 14282 C CA . HIS B 1 448 ? 7.945 -7.792 45.921 1.00 9.86 433 HIS B CA 1
ATOM 14283 C C . HIS B 1 448 ? 6.802 -6.797 45.815 1.00 8.91 433 HIS B C 1
ATOM 14284 O O . HIS B 1 448 ? 6.131 -6.730 44.773 1.00 7.23 433 HIS B O 1
ATOM 14298 N N . PRO B 1 449 ? 6.555 -6.020 46.860 1.00 7.45 434 PRO B N 1
ATOM 14299 C CA . PRO B 1 449 ? 5.526 -4.990 46.761 1.00 7.31 434 PRO B CA 1
ATOM 14300 C C . PRO B 1 449 ? 5.900 -3.963 45.711 1.00 10.02 434 PRO B C 1
ATOM 14301 O O . PRO B 1 449 ? 7.071 -3.638 45.531 1.00 7.87 434 PRO B O 1
ATOM 14312 N N . ASN B 1 450 ? 4.886 -3.467 45.009 1.00 7.17 435 ASN B N 1
ATOM 14313 C CA . ASN B 1 450 ? 5.040 -2.475 43.951 1.00 9.81 435 ASN B CA 1
ATOM 14314 C C . ASN B 1 450 ? 5.882 -2.971 42.778 1.00 8.44 435 ASN B C 1
ATOM 14315 O O . ASN B 1 450 ? 6.417 -2.155 42.034 1.00 8.08 435 ASN B O 1
ATOM 14326 N N . GLU B 1 451 ? 6.011 -4.288 42.585 1.00 9.49 436 GLU B N 1
ATOM 14327 C CA . GLU B 1 451 ? 6.781 -4.825 41.468 1.00 7.73 436 GLU B CA 1
ATOM 14328 C C . GLU B 1 451 ? 5.968 -5.831 40.660 1.00 9.03 436 GLU B C 1
ATOM 14329 O O . GLU B 1 451 ? 5.106 -6.542 41.187 1.00 7.00 436 GLU B O 1
ATOM 14341 N N . THR B 1 452 ? 6.254 -5.846 39.357 1.00 7.56 437 THR B N 1
ATOM 14342 C CA . THR B 1 452 ? 5.862 -6.899 38.432 1.00 8.31 437 THR B CA 1
ATOM 14343 C C . THR B 1 452 ? 6.971 -7.953 38.401 1.00 7.70 437 THR B C 1
ATOM 14344 O O . THR B 1 452 ? 8.150 -7.618 38.487 1.00 9.87 437 THR B O 1
ATOM 14355 N N . VAL B 1 453 ? 6.598 -9.231 38.301 1.00 9.03 438 VAL B N 1
ATOM 14356 C CA . VAL B 1 453 ? 7.558 -10.301 38.021 1.00 7.47 438 VAL B CA 1
ATOM 14357 C C . VAL B 1 453 ? 7.084 -11.051 36.781 1.00 11.29 438 VAL B C 1
ATOM 14358 O O . VAL B 1 453 ? 5.904 -11.411 36.678 1.00 10.50 438 VAL B O 1
ATOM 14371 N N . MET B 1 454 ? 7.999 -11.257 35.831 1.00 7.63 439 MET B N 1
ATOM 14372 C CA . MET B 1 454 ? 7.715 -12.038 34.633 1.00 7.56 439 MET B CA 1
ATOM 14373 C C . MET B 1 454 ? 8.134 -13.482 34.874 1.00 8.26 439 MET B C 1
ATOM 14374 O O . MET B 1 454 ? 9.256 -13.745 35.301 1.00 7.94 439 MET B O 1
ATOM 14388 N N . VAL B 1 455 ? 7.221 -14.411 34.634 1.00 9.72 440 VAL B N 1
ATOM 14389 C CA . VAL B 1 455 ? 7.436 -15.820 34.936 1.00 9.56 440 VAL B CA 1
ATOM 14390 C C . VAL B 1 455 ? 7.266 -16.584 33.634 1.00 7.31 440 VAL B C 1
ATOM 14391 O O . VAL B 1 455 ? 6.148 -16.731 33.132 1.00 8.68 440 VAL B O 1
ATOM 14404 N N . GLU B 1 456 ? 8.366 -17.070 33.086 1.00 7.59 441 GLU B N 1
ATOM 14405 C CA . GLU B 1 456 ? 8.321 -17.882 31.879 1.00 10.72 441 GLU B CA 1
ATOM 14406 C C . GLU B 1 456 ? 8.422 -19.345 32.287 1.00 9.03 441 GLU B C 1
ATOM 14407 O O . GLU B 1 456 ? 9.437 -19.765 32.844 1.00 13.91 441 GLU B O 1
ATOM 14419 N N . ILE B 1 457 ? 7.381 -20.120 32.009 1.00 9.60 442 ILE B N 1
ATOM 14420 C CA . ILE B 1 457 ? 7.370 -21.543 32.337 1.00 11.22 442 ILE B CA 1
ATOM 14421 C C . ILE B 1 457 ? 7.438 -22.328 31.031 1.00 9.87 442 ILE B C 1
ATOM 14422 O O . ILE B 1 457 ? 6.552 -22.202 30.175 1.00 12.82 442 ILE B O 1
ATOM 14438 N N . MET B 1 458 ? 8.498 -23.117 30.865 1.00 12.34 443 MET B N 1
ATOM 14439 C CA . MET B 1 458 ? 8.684 -23.958 29.686 1.00 17.88 443 MET B CA 1
ATOM 14440 C C . MET B 1 458 ? 8.509 -25.424 30.079 1.00 15.12 443 MET B C 1
ATOM 14441 O O . MET B 1 458 ? 9.326 -25.974 30.829 1.00 11.96 443 MET B O 1
ATOM 14455 N N . LEU B 1 459 ? 7.468 -26.061 29.543 1.00 10.67 444 LEU B N 1
ATOM 14456 C CA . LEU B 1 459 ? 7.205 -27.479 29.758 1.00 8.48 444 LEU B CA 1
ATOM 14457 C C . LEU B 1 459 ? 7.820 -28.322 28.650 1.00 15.51 444 LEU B C 1
ATOM 14458 O O . LEU B 1 459 ? 8.020 -27.854 27.527 1.00 16.33 444 LEU B O 1
ATOM 14474 N N . GLN B 1 460 ? 8.110 -29.581 28.978 1.00 11.26 445 GLN B N 1
ATOM 14475 C CA . GLN B 1 460 ? 8.611 -30.532 27.995 1.00 15.18 445 GLN B CA 1
ATOM 14476 C C . GLN B 1 460 ? 7.431 -31.142 27.249 1.00 11.53 445 GLN B C 1
ATOM 14477 O O . GLN B 1 460 ? 6.477 -31.626 27.866 1.00 12.45 445 GLN B O 1
ATOM 14491 N N . ARG B 1 461 ? 7.489 -31.102 25.927 1.00 10.64 446 ARG B N 1
ATOM 14492 C CA . ARG B 1 461 ? 6.479 -31.753 25.103 1.00 10.21 446 ARG B CA 1
ATOM 14493 C C . ARG B 1 461 ? 6.840 -33.232 25.012 1.00 14.10 446 ARG B C 1
ATOM 14494 O O . ARG B 1 461 ? 7.895 -33.597 24.483 1.00 12.07 446 ARG B O 1
ATOM 14515 N N . ARG B 1 462 ? 5.999 -34.081 25.584 1.00 12.63 447 ARG B N 1
ATOM 14516 C CA . ARG B 1 462 ? 6.235 -35.516 25.587 1.00 10.64 447 ARG B CA 1
ATOM 14517 C C . ARG B 1 462 ? 5.492 -36.127 24.409 1.00 12.50 447 ARG B C 1
ATOM 14518 O O . ARG B 1 462 ? 4.307 -35.853 24.216 1.00 16.01 447 ARG B O 1
ATOM 14539 N N . VAL B 1 463 ? 6.183 -36.952 23.629 1.00 14.98 448 VAL B N 1
ATOM 14540 C CA . VAL B 1 463 ? 5.601 -37.601 22.456 1.00 12.13 448 VAL B CA 1
ATOM 14541 C C . VAL B 1 463 ? 5.765 -39.103 22.633 1.00 14.20 448 VAL B C 1
ATOM 14542 O O . VAL B 1 463 ? 6.890 -39.603 22.773 1.00 15.95 448 VAL B O 1
ATOM 14555 N N . ASP B 1 464 ? 4.644 -39.815 22.650 1.00 12.15 449 ASP B N 1
ATOM 14556 C CA . ASP B 1 464 ? 4.671 -41.258 22.812 1.00 16.37 449 ASP B CA 1
ATOM 14557 C C . ASP B 1 464 ? 5.261 -41.939 21.581 1.00 14.46 449 ASP B C 1
ATOM 14558 O O . ASP B 1 464 ? 5.062 -41.509 20.439 1.00 15.32 449 ASP B O 1
ATOM 14567 N N . ARG B 1 465 ? 5.980 -43.035 21.823 1.00 13.29 450 ARG B N 1
ATOM 14568 C CA . ARG B 1 465 ? 6.652 -43.720 20.727 1.00 15.48 450 ARG B CA 1
ATOM 14569 C C . ARG B 1 465 ? 5.678 -44.252 19.684 1.00 17.18 450 ARG B C 1
ATOM 14570 O O . ARG B 1 465 ? 6.094 -44.532 18.559 1.00 14.37 450 ARG B O 1
ATOM 14591 N N . THR B 1 466 ? 4.390 -44.368 20.011 1.00 14.25 451 THR B N 1
ATOM 14592 C CA . THR B 1 466 ? 3.438 -44.874 19.030 1.00 16.00 451 THR B CA 1
ATOM 14593 C C . THR B 1 466 ? 3.284 -43.940 17.838 1.00 14.95 451 THR B C 1
ATOM 14594 O O . THR B 1 466 ? 2.912 -44.401 16.752 1.00 14.39 451 THR B O 1
ATOM 14605 N N . VAL B 1 467 ? 3.577 -42.647 18.004 1.00 17.02 452 VAL B N 1
ATOM 14606 C CA . VAL B 1 467 ? 3.416 -41.708 16.896 1.00 16.13 452 VAL B CA 1
ATOM 14607 C C . VAL B 1 467 ? 4.128 -42.201 15.642 1.00 12.86 452 VAL B C 1
ATOM 14608 O O . VAL B 1 467 ? 3.693 -41.907 14.521 1.00 13.64 452 VAL B O 1
ATOM 14621 N N . PHE B 1 468 ? 5.212 -42.960 15.795 1.00 13.01 453 PHE B N 1
ATOM 14622 C CA . PHE B 1 468 ? 5.893 -43.546 14.644 1.00 13.16 453 PHE B CA 1
ATOM 14623 C C . PHE B 1 468 ? 6.611 -44.814 15.078 1.00 13.62 453 PHE B C 1
ATOM 14624 O O . PHE B 1 468 ? 7.456 -44.777 15.979 1.00 14.14 453 PHE B O 1
ATOM 14641 N N . ARG B 1 469 ? 6.287 -45.924 14.424 1.00 14.14 454 ARG B N 1
ATOM 14642 C CA . ARG B 1 469 ? 6.984 -47.188 14.606 1.00 14.66 454 ARG B CA 1
ATOM 14643 C C . ARG B 1 469 ? 7.353 -47.741 13.233 1.00 14.83 454 ARG B C 1
ATOM 14644 O O . ARG B 1 469 ? 6.729 -47.405 12.225 1.00 14.72 454 ARG B O 1
ATOM 14665 N N . ILE B 1 470 ? 8.382 -48.591 13.191 1.00 15.52 455 ILE B N 1
ATOM 14666 C CA . ILE B 1 470 ? 8.711 -49.349 11.989 1.00 17.24 455 ILE B CA 1
ATOM 14667 C C . ILE B 1 470 ? 8.851 -50.820 12.359 1.00 20.18 455 ILE B C 1
ATOM 14668 O O . ILE B 1 470 ? 9.329 -51.155 13.447 1.00 19.41 455 ILE B O 1
ATOM 14684 N N . SER B 1 471 ? 8.430 -51.692 11.451 1.00 19.80 456 SER B N 1
ATOM 14685 C CA . SER B 1 471 ? 8.435 -53.130 11.662 1.00 21.09 456 SER B CA 1
ATOM 14686 C C . SER B 1 471 ? 8.765 -53.831 10.356 1.00 18.95 456 SER B C 1
ATOM 14687 O O . SER B 1 471 ? 8.300 -53.412 9.293 1.00 18.99 456 SER B O 1
ATOM 14695 N N . ASN B 1 472 ? 9.549 -54.907 10.432 1.00 22.60 457 ASN B N 1
ATOM 14696 C CA . ASN B 1 472 ? 9.892 -55.679 9.242 1.00 22.51 457 ASN B CA 1
ATOM 14697 C C . ASN B 1 472 ? 8.954 -56.861 9.015 1.00 22.21 457 ASN B C 1
ATOM 14698 O O . ASN B 1 472 ? 9.239 -57.708 8.162 1.00 19.99 457 ASN B O 1
ATOM 14709 N N . ASN B 1 473 ? 7.858 -56.938 9.764 1.00 23.92 458 ASN B N 1
ATOM 14710 C CA . ASN B 1 473 ? 6.732 -57.794 9.413 1.00 23.80 458 ASN B CA 1
ATOM 14711 C C . ASN B 1 473 ? 5.997 -57.168 8.231 1.00 22.21 458 ASN B C 1
ATOM 14712 O O . ASN B 1 473 ? 5.349 -56.126 8.373 1.00 29.84 458 ASN B O 1
ATOM 14723 N N . LEU B 1 474 ? 6.093 -57.796 7.066 1.00 25.13 459 LEU B N 1
ATOM 14724 C CA . LEU B 1 474 ? 5.503 -57.243 5.857 1.00 25.54 459 LEU B CA 1
ATOM 14725 C C . LEU B 1 474 ? 4.032 -57.595 5.696 1.00 28.32 459 LEU B C 1
ATOM 14726 O O . LEU B 1 474 ? 3.441 -57.230 4.674 1.00 24.85 459 LEU B O 1
ATOM 14742 N N . THR B 1 475 ? 3.438 -58.304 6.648 1.00 32.69 460 THR B N 1
ATOM 14743 C CA . THR B 1 475 ? 2.003 -58.559 6.608 1.00 29.93 460 THR B CA 1
ATOM 14744 C C . THR B 1 475 ? 1.257 -57.263 6.899 1.00 28.05 460 THR B C 1
ATOM 14745 O O . THR B 1 475 ? 1.430 -56.691 7.984 1.00 28.51 460 THR B O 1
ATOM 14756 N N . PRO B 1 476 ? 0.438 -56.758 5.978 1.00 30.25 461 PRO B N 1
ATOM 14757 C CA . PRO B 1 476 ? -0.282 -55.506 6.246 1.00 30.37 461 PRO B CA 1
ATOM 14758 C C . PRO B 1 476 ? -1.233 -55.666 7.420 1.00 22.30 461 PRO B C 1
ATOM 14759 O O . PRO B 1 476 ? -1.856 -56.717 7.597 1.00 26.43 461 PRO B O 1
ATOM 14770 N N . ALA B 1 477 ? -1.362 -54.604 8.215 1.00 24.36 462 ALA B N 1
ATOM 14771 C CA . ALA B 1 477 ? -2.222 -54.657 9.386 1.00 27.57 462 ALA B CA 1
ATOM 14772 C C . ALA B 1 477 ? -2.723 -53.261 9.720 1.00 25.57 462 ALA B C 1
ATOM 14773 O O . ALA B 1 477 ? -2.100 -52.250 9.385 1.00 23.97 462 ALA B O 1
ATOM 14780 N N . LYS B 1 478 ? -3.864 -53.219 10.396 1.00 23.21 463 LYS B N 1
ATOM 14781 C CA . LYS B 1 478 ? -4.370 -51.952 10.893 1.00 20.99 463 LYS B CA 1
ATOM 14782 C C . LYS B 1 478 ? -3.329 -51.295 11.790 1.00 27.44 463 LYS B C 1
ATOM 14783 O O . LYS B 1 478 ? -2.498 -51.963 12.409 1.00 27.01 463 LYS B O 1
ATOM 14802 N N . ILE B 1 479 ? -3.371 -49.968 11.840 1.00 20.55 464 ILE B N 1
ATOM 14803 C CA . ILE B 1 479 ? -2.440 -49.173 12.627 1.00 18.74 464 ILE B CA 1
ATOM 14804 C C . ILE B 1 479 ? -3.116 -48.819 13.943 1.00 21.63 464 ILE B C 1
ATOM 14805 O O . ILE B 1 479 ? -4.152 -48.145 13.955 1.00 27.74 464 ILE B O 1
ATOM 14821 N N . SER B 1 480 ? -2.511 -49.242 15.047 1.00 22.96 465 SER B N 1
ATOM 14822 C CA . SER B 1 480 ? -3.031 -48.954 16.375 1.00 27.44 465 SER B CA 1
ATOM 14823 C C . SER B 1 480 ? -2.485 -47.633 16.890 1.00 24.50 465 SER B C 1
ATOM 14824 O O . SER B 1 480 ? -1.308 -47.315 16.689 1.00 19.89 465 SER B O 1
ATOM 14832 N N . GLY B 1 481 ? -3.346 -46.879 17.575 1.00 24.46 466 GLY B N 1
ATOM 14833 C CA . GLY B 1 481 ? -2.973 -45.664 18.274 1.00 19.66 466 GLY B CA 1
ATOM 14834 C C . GLY B 1 481 ? -2.803 -45.838 19.767 1.00 26.23 466 GLY B C 1
ATOM 14835 O O . GLY B 1 481 ? -2.647 -44.838 20.479 1.00 30.35 466 GLY B O 1
ATOM 14839 N N . LYS B 1 482 ? -2.830 -47.071 20.265 1.00 33.36 467 LYS B N 1
ATOM 14840 C CA . LYS B 1 482 ? -2.661 -47.333 21.690 1.00 31.27 467 LYS B CA 1
ATOM 14841 C C . LYS B 1 482 ? -1.271 -46.894 22.144 1.00 24.33 467 LYS B C 1
ATOM 14842 O O . LYS B 1 482 ? -0.273 -47.364 21.580 1.00 23.57 467 LYS B O 1
ATOM 14861 N N . PRO B 1 483 ? -1.155 -46.022 23.146 1.00 22.84 468 PRO B N 1
ATOM 14862 C CA . PRO B 1 483 ? 0.174 -45.582 23.586 1.00 27.42 468 PRO B CA 1
ATOM 14863 C C . PRO B 1 483 ? 1.032 -46.733 24.082 1.00 29.14 468 PRO B C 1
ATOM 14864 O O . PRO B 1 483 ? 0.535 -47.699 24.658 1.00 26.51 468 PRO B O 1
ATOM 14875 N N . THR B 1 484 ? 2.348 -46.598 23.874 1.00 25.80 469 THR B N 1
ATOM 14876 C CA . THR B 1 484 ? 3.301 -47.511 24.492 1.00 26.42 469 THR B CA 1
ATOM 14877 C C . THR B 1 484 ? 3.536 -47.183 25.958 1.00 31.42 469 THR B C 1
ATOM 14878 O O . THR B 1 484 ? 3.898 -48.075 26.728 1.00 28.51 469 THR B O 1
ATOM 14889 N N . GLY B 1 485 ? 3.334 -45.927 26.358 1.00 23.13 470 GLY B N 1
ATOM 14890 C CA . GLY B 1 485 ? 3.680 -45.486 27.691 1.00 37.10 470 GLY B CA 1
ATOM 14891 C C . GLY B 1 485 ? 5.109 -45.015 27.844 1.00 30.79 470 GLY B C 1
ATOM 14892 O O . GLY B 1 485 ? 5.488 -44.587 28.942 1.00 28.57 470 GLY B O 1
ATOM 14896 N N . LYS B 1 486 ? 5.912 -45.100 26.786 1.00 24.11 471 LYS B N 1
ATOM 14897 C CA . LYS B 1 486 ? 7.275 -44.587 26.759 1.00 29.41 471 LYS B CA 1
ATOM 14898 C C . LYS B 1 486 ? 7.369 -43.445 25.755 1.00 19.20 471 LYS B C 1
ATOM 14899 O O . LYS B 1 486 ? 6.799 -43.518 24.661 1.00 21.91 471 LYS B O 1
ATOM 14918 N N . LYS B 1 487 ? 8.100 -42.401 26.121 1.00 23.71 472 LYS B N 1
ATOM 14919 C CA . LYS B 1 487 ? 8.219 -41.218 25.284 1.00 23.56 472 LYS B CA 1
ATOM 14920 C C . LYS B 1 487 ? 9.458 -41.316 24.399 1.00 23.78 472 LYS B C 1
ATOM 14921 O O . LYS B 1 487 ? 10.379 -42.089 24.664 1.00 27.16 472 LYS B O 1
ATOM 14940 N N . ILE B 1 488 ? 9.469 -40.512 23.334 1.00 19.02 473 ILE B N 1
ATOM 14941 C CA . ILE B 1 488 ? 10.639 -40.432 22.470 1.00 21.39 473 ILE B CA 1
ATOM 14942 C C . ILE B 1 488 ? 11.666 -39.495 23.094 1.00 25.96 473 ILE B C 1
ATOM 14943 O O . ILE B 1 488 ? 11.356 -38.680 23.965 1.00 20.90 473 ILE B O 1
ATOM 14959 N N . ASP B 1 489 ? 12.907 -39.608 22.630 1.00 27.92 474 ASP B N 1
ATOM 14960 C CA . ASP B 1 489 ? 13.942 -38.644 22.997 1.00 28.99 474 ASP B CA 1
ATOM 14961 C C . ASP B 1 489 ? 13.635 -37.296 22.336 1.00 44.39 474 ASP B C 1
ATOM 14962 O O . ASP B 1 489 ? 13.972 -36.233 22.865 1.00 44.93 474 ASP B O 1
ATOM 14972 N N . THR C 1 15 ? -53.555 13.539 -11.771 1.00 50.70 0 THR C N 1
ATOM 14973 C CA . THR C 1 15 ? -52.206 13.754 -12.356 1.00 39.03 0 THR C CA 1
ATOM 14974 C C . THR C 1 15 ? -51.167 12.889 -11.659 1.00 43.10 0 THR C C 1
ATOM 14975 O O . THR C 1 15 ? -51.420 12.295 -10.608 1.00 43.73 0 THR C O 1
ATOM 14986 N N . MET C 1 16 ? -49.984 12.839 -12.253 1.00 27.17 1 MET C N 1
ATOM 14987 C CA . MET C 1 16 ? -48.931 11.934 -11.837 1.00 22.82 1 MET C CA 1
ATOM 14988 C C . MET C 1 16 ? -47.807 12.706 -11.162 1.00 18.85 1 MET C C 1
ATOM 14989 O O . MET C 1 16 ? -47.435 13.799 -11.596 1.00 22.90 1 MET C O 1
ATOM 15003 N N . ILE C 1 17 ? -47.292 12.133 -10.084 1.00 16.56 2 ILE C N 1
ATOM 15004 C CA . ILE C 1 17 ? -46.038 12.542 -9.470 1.00 15.87 2 ILE C CA 1
ATOM 15005 C C . ILE C 1 17 ? -45.019 11.449 -9.758 1.00 14.90 2 ILE C C 1
ATOM 15006 O O . ILE C 1 17 ? -45.368 10.264 -9.788 1.00 21.76 2 ILE C O 1
ATOM 15022 N N . VAL C 1 18 ? -43.770 11.838 -9.974 1.00 17.41 3 VAL C N 1
ATOM 15023 C CA . VAL C 1 18 ? -42.680 10.893 -10.172 1.00 15.72 3 VAL C CA 1
ATOM 15024 C C . VAL C 1 18 ? -41.652 11.106 -9.071 1.00 12.34 3 VAL C C 1
ATOM 15025 O O . VAL C 1 18 ? -41.316 12.248 -8.747 1.00 17.26 3 VAL C O 1
ATOM 15038 N N . ILE C 1 19 ? -41.155 10.008 -8.498 1.00 13.65 4 ILE C N 1
ATOM 15039 C CA . ILE C 1 19 ? -40.112 10.053 -7.478 1.00 12.09 4 ILE C CA 1
ATOM 15040 C C . ILE C 1 19 ? -38.980 9.114 -7.879 1.00 12.82 4 ILE C C 1
ATOM 15041 O O . ILE C 1 19 ? -39.195 7.906 -8.024 1.00 11.98 4 ILE C O 1
ATOM 15057 N N . PHE C 1 20 ? -37.768 9.662 -8.000 1.00 10.58 5 PHE C N 1
ATOM 15058 C CA . PHE C 1 20 ? -36.567 8.890 -8.289 1.00 10.52 5 PHE C CA 1
ATOM 15059 C C . PHE C 1 20 ? -35.929 8.392 -6.996 1.00 13.98 5 PHE C C 1
ATOM 15060 O O . PHE C 1 20 ? -35.906 9.102 -5.984 1.00 10.54 5 PHE C O 1
ATOM 15077 N N . VAL C 1 21 ? -35.436 7.151 -7.025 1.00 11.98 6 VAL C N 1
ATOM 15078 C CA . VAL C 1 21 ? -34.856 6.490 -5.856 1.00 10.53 6 VAL C CA 1
ATOM 15079 C C . VAL C 1 21 ? -33.597 5.754 -6.302 1.00 9.81 6 VAL C C 1
ATOM 15080 O O . VAL C 1 21 ? -33.652 4.913 -7.204 1.00 9.92 6 VAL C O 1
ATOM 15093 N N . HIS C 1 22 ? -32.473 6.053 -5.676 1.00 10.76 7 HIS C N 1
ATOM 15094 C CA . HIS C 1 22 ? -31.189 5.628 -6.209 1.00 10.21 7 HIS C CA 1
ATOM 15095 C C . HIS C 1 22 ? -30.698 4.326 -5.567 1.00 12.11 7 HIS C C 1
ATOM 15096 O O . HIS C 1 22 ? -31.418 3.654 -4.815 1.00 12.82 7 HIS C O 1
ATOM 15110 N N . GLY C 1 23 ? -29.447 3.965 -5.866 1.00 11.63 8 GLY C N 1
ATOM 15111 C CA . GLY C 1 23 ? -28.860 2.731 -5.397 1.00 10.96 8 GLY C CA 1
ATOM 15112 C C . GLY C 1 23 ? -27.882 2.945 -4.260 1.00 19.99 8 GLY C C 1
ATOM 15113 O O . GLY C 1 23 ? -27.736 4.044 -3.717 1.00 18.28 8 GLY C O 1
ATOM 15117 N N . TRP C 1 24 ? -27.191 1.861 -3.910 1.00 8.80 9 TRP C N 1
ATOM 15118 C CA . TRP C 1 24 ? -26.282 1.878 -2.785 1.00 14.82 9 TRP C CA 1
ATOM 15119 C C . TRP C 1 24 ? -24.975 2.560 -3.164 1.00 19.45 9 TRP C C 1
ATOM 15120 O O . TRP C 1 24 ? -24.567 2.572 -4.326 1.00 20.12 9 TRP C O 1
ATOM 15141 N N . SER C 1 25 ? -24.325 3.137 -2.156 1.00 18.28 10 SER C N 1
ATOM 15142 C CA . SER C 1 25 ? -23.047 3.838 -2.256 1.00 18.73 10 SER C CA 1
ATOM 15143 C C . SER C 1 25 ? -23.132 5.135 -3.053 1.00 23.30 10 SER C C 1
ATOM 15144 O O . SER C 1 25 ? -22.092 5.708 -3.401 1.00 32.90 10 SER C O 1
ATOM 15152 N N . VAL C 1 26 ? -24.331 5.625 -3.328 1.00 15.67 11 VAL C N 1
ATOM 15153 C CA . VAL C 1 26 ? -24.517 6.862 -4.076 1.00 20.42 11 VAL C CA 1
ATOM 15154 C C . VAL C 1 26 ? -24.294 8.057 -3.154 1.00 15.83 11 VAL C C 1
ATOM 15155 O O . VAL C 1 26 ? -24.741 8.067 -2.002 1.00 19.02 11 VAL C O 1
ATOM 15168 N N . THR C 1 27 ? -23.590 9.072 -3.660 1.00 15.39 12 THR C N 1
ATOM 15169 C CA . THR C 1 27 ? -23.350 10.297 -2.909 1.00 25.93 12 THR C CA 1
ATOM 15170 C C . THR C 1 27 ? -23.747 11.553 -3.676 1.00 20.99 12 THR C C 1
ATOM 15171 O O . THR C 1 27 ? -23.459 12.659 -3.208 1.00 20.45 12 THR C O 1
ATOM 15182 N N . HIS C 1 28 ? -24.408 11.416 -4.827 1.00 17.67 13 HIS C N 1
ATOM 15183 C CA . HIS C 1 28 ? -24.716 12.552 -5.686 1.00 17.44 13 HIS C CA 1
ATOM 15184 C C . HIS C 1 28 ? -25.920 12.190 -6.545 1.00 17.28 13 HIS C C 1
ATOM 15185 O O . HIS C 1 28 ? -25.962 11.096 -7.118 1.00 20.84 13 HIS C O 1
ATOM 15199 N N . THR C 1 29 ? -26.898 13.097 -6.631 1.00 17.37 14 THR C N 1
ATOM 15200 C CA . THR C 1 29 ? -28.117 12.791 -7.374 1.00 15.96 14 THR C CA 1
ATOM 15201 C C . THR C 1 29 ? -27.917 12.848 -8.887 1.00 15.75 14 THR C C 1
ATOM 15202 O O . THR C 1 29 ? -28.866 12.579 -9.629 1.00 18.17 14 THR C O 1
ATOM 15213 N N . ASN C 1 30 ? -26.711 13.164 -9.371 1.00 22.90 15 ASN C N 1
ATOM 15214 C CA . ASN C 1 30 ? -26.429 12.953 -10.786 1.00 21.76 15 ASN C CA 1
ATOM 15215 C C . ASN C 1 30 ? -26.443 11.474 -11.139 1.00 17.98 15 ASN C C 1
ATOM 15216 O O . ASN C 1 30 ? -26.357 11.133 -12.324 1.00 14.26 15 ASN C O 1
ATOM 15227 N N . THR C 1 31 ? -26.560 10.600 -10.137 1.00 17.41 16 THR C N 1
ATOM 15228 C CA . THR C 1 31 ? -26.733 9.175 -10.385 1.00 18.69 16 THR C CA 1
ATOM 15229 C C . THR C 1 31 ? -27.905 8.901 -11.310 1.00 17.23 16 THR C C 1
ATOM 15230 O O . THR C 1 31 ? -27.938 7.848 -11.955 1.00 17.22 16 THR C O 1
ATOM 15241 N N . TYR C 1 32 ? -28.865 9.825 -11.384 1.00 13.89 17 TYR C N 1
ATOM 15242 C CA . TYR C 1 32 ? -30.049 9.683 -12.213 1.00 16.04 17 TYR C CA 1
ATOM 15243 C C . TYR C 1 32 ? -29.826 10.148 -13.642 1.00 17.55 17 TYR C C 1
ATOM 15244 O O . TYR C 1 32 ? -30.787 10.174 -14.420 1.00 17.06 17 TYR C O 1
ATOM 15262 N N . GLY C 1 33 ? -28.603 10.539 -13.995 1.00 15.33 18 GLY C N 1
ATOM 15263 C CA . GLY C 1 33 ? -28.363 11.073 -15.312 1.00 16.85 18 GLY C CA 1
ATOM 15264 C C . GLY C 1 33 ? -29.246 12.285 -15.516 1.00 16.60 18 GLY C C 1
ATOM 15265 O O . GLY C 1 33 ? -29.552 13.026 -14.579 1.00 15.52 18 GLY C O 1
ATOM 15269 N N . GLU C 1 34 ? -29.694 12.474 -16.755 1.00 15.18 19 GLU C N 1
ATOM 15270 C CA . GLU C 1 34 ? -30.599 13.567 -17.084 1.00 16.35 19 GLU C CA 1
ATOM 15271 C C . GLU C 1 34 ? -32.028 13.095 -17.328 1.00 15.62 19 GLU C C 1
ATOM 15272 O O . GLU C 1 34 ? -32.831 13.831 -17.910 1.00 22.43 19 GLU C O 1
ATOM 15284 N N . LEU C 1 35 ? -32.377 11.899 -16.864 1.00 16.83 20 LEU C N 1
ATOM 15285 C CA . LEU C 1 35 ? -33.735 11.404 -17.075 1.00 20.16 20 LEU C CA 1
ATOM 15286 C C . LEU C 1 35 ? -34.801 12.258 -16.400 1.00 14.95 20 LEU C C 1
ATOM 15287 O O . LEU C 1 35 ? -35.874 12.437 -17.001 1.00 15.29 20 LEU C O 1
ATOM 15303 N N . PRO C 1 36 ? -34.604 12.785 -15.184 1.00 14.33 21 PRO C N 1
ATOM 15304 C CA . PRO C 1 36 ? -35.643 13.664 -14.606 1.00 14.68 21 PRO C CA 1
ATOM 15305 C C . PRO C 1 36 ? -35.960 14.860 -15.486 1.00 15.98 21 PRO C C 1
ATOM 15306 O O . PRO C 1 36 ? -37.138 15.175 -15.717 1.00 17.25 21 PRO C O 1
ATOM 15317 N N . GLN C 1 37 ? -34.931 15.548 -15.984 1.00 20.75 22 GLN C N 1
ATOM 15318 C CA . GLN C 1 37 ? -35.175 16.695 -16.856 1.00 19.92 22 GLN C CA 1
ATOM 15319 C C . GLN C 1 37 ? -35.828 16.256 -18.163 1.00 24.55 22 GLN C C 1
ATOM 15320 O O . GLN C 1 37 ? -36.650 16.985 -18.729 1.00 23.30 22 GLN C O 1
ATOM 15334 N N . TRP C 1 38 ? -35.475 15.071 -18.664 1.00 22.55 23 TRP C N 1
ATOM 15335 C CA . TRP C 1 38 ? -36.113 14.591 -19.884 1.00 21.83 23 TRP C CA 1
ATOM 15336 C C . TRP C 1 38 ? -37.592 14.290 -19.651 1.00 21.55 23 TRP C C 1
ATOM 15337 O O . TRP C 1 38 ? -38.436 14.640 -20.481 1.00 24.95 23 TRP C O 1
ATOM 15358 N N . LEU C 1 39 ? -37.931 13.652 -18.523 1.00 23.50 24 LEU C N 1
ATOM 15359 C CA . LEU C 1 39 ? -39.336 13.369 -18.242 1.00 17.94 24 LEU C CA 1
ATOM 15360 C C . LEU C 1 39 ? -40.124 14.657 -18.078 1.00 28.99 24 LEU C C 1
ATOM 15361 O O . LEU C 1 39 ? -41.295 14.736 -18.470 1.00 23.86 24 LEU C O 1
ATOM 15377 N N . GLU C 1 40 ? -39.497 15.679 -17.492 1.00 22.77 25 GLU C N 1
ATOM 15378 C CA . GLU C 1 40 ? -40.144 16.978 -17.387 1.00 24.25 25 GLU C CA 1
ATOM 15379 C C . GLU C 1 40 ? -40.458 17.542 -18.772 1.00 34.30 25 GLU C C 1
ATOM 15380 O O . GLU C 1 40 ? -41.514 18.153 -18.975 1.00 28.52 25 GLU C O 1
ATOM 15392 N N . ASN C 1 41 ? -39.556 17.347 -19.740 1.00 31.04 26 ASN C N 1
ATOM 15393 C CA . ASN C 1 41 ? -39.819 17.841 -21.091 1.00 32.13 26 ASN C CA 1
ATOM 15394 C C . ASN C 1 41 ? -40.887 17.006 -21.784 1.00 34.21 26 ASN C C 1
ATOM 15395 O O . ASN C 1 41 ? -41.759 17.544 -22.476 1.00 29.18 26 ASN C O 1
ATOM 15406 N N . GLN C 1 42 ? -40.846 15.689 -21.607 1.00 28.92 27 GLN C N 1
ATOM 15407 C CA . GLN C 1 42 ? -41.870 14.849 -22.217 1.00 40.85 27 GLN C CA 1
ATOM 15408 C C . GLN C 1 42 ? -43.263 15.244 -21.739 1.00 39.41 27 GLN C C 1
ATOM 15409 O O . GLN C 1 42 ? -44.223 15.234 -22.521 1.00 29.20 27 GLN C O 1
ATOM 15423 N N . SER C 1 43 ? -43.388 15.619 -20.464 1.00 31.88 28 SER C N 1
ATOM 15424 C CA . SER C 1 43 ? -44.682 16.051 -19.946 1.00 29.29 28 SER C CA 1
ATOM 15425 C C . SER C 1 43 ? -45.150 17.341 -20.619 1.00 32.38 28 SER C C 1
ATOM 15426 O O . SER C 1 43 ? -46.338 17.487 -20.926 1.00 25.53 28 SER C O 1
ATOM 15434 N N . LYS C 1 44 ? -44.235 18.288 -20.861 1.00 35.95 29 LYS C N 1
ATOM 15435 C CA A LYS C 1 44 ? -44.626 19.523 -21.535 0.50 33.30 29 LYS C CA 1
ATOM 15436 C CA B LYS C 1 44 ? -44.623 19.523 -21.535 0.50 33.30 29 LYS C CA 1
ATOM 15437 C C . LYS C 1 44 ? -45.084 19.262 -22.963 1.00 39.22 29 LYS C C 1
ATOM 15438 O O . LYS C 1 44 ? -45.905 20.016 -23.499 1.00 35.36 29 LYS C O 1
ATOM 15473 N N . GLN C 1 45 ? -44.561 18.217 -23.598 1.00 36.67 30 GLN C N 1
ATOM 15474 C CA . GLN C 1 45 ? -44.951 17.873 -24.958 1.00 46.23 30 GLN C CA 1
ATOM 15475 C C . GLN C 1 45 ? -46.258 17.097 -25.016 1.00 39.08 30 GLN C C 1
ATOM 15476 O O . GLN C 1 45 ? -46.726 16.783 -26.115 1.00 54.61 30 GLN C O 1
ATOM 15490 N N . GLY C 1 46 ? -46.852 16.777 -23.873 1.00 35.08 31 GLY C N 1
ATOM 15491 C CA . GLY C 1 46 ? -48.123 16.088 -23.839 1.00 47.48 31 GLY C CA 1
ATOM 15492 C C . GLY C 1 46 ? -48.047 14.579 -23.741 1.00 44.67 31 GLY C C 1
ATOM 15493 O O . GLY C 1 46 ? -49.097 13.922 -23.754 1.00 37.99 31 GLY C O 1
ATOM 15497 N N . LYS C 1 47 ? -46.847 14.002 -23.650 1.00 39.23 32 LYS C N 1
ATOM 15498 C CA . LYS C 1 47 ? -46.735 12.552 -23.559 1.00 40.40 32 LYS C CA 1
ATOM 15499 C C . LYS C 1 47 ? -46.965 12.043 -22.144 1.00 45.45 32 LYS C C 1
ATOM 15500 O O . LYS C 1 47 ? -47.270 10.858 -21.969 1.00 35.32 32 LYS C O 1
ATOM 15519 N N . LEU C 1 48 ? -46.834 12.912 -21.142 1.00 38.27 33 LEU C N 1
ATOM 15520 C CA . LEU C 1 48 ? -47.078 12.571 -19.749 1.00 32.26 33 LEU C CA 1
ATOM 15521 C C . LEU C 1 48 ? -47.909 13.671 -19.106 1.00 30.08 33 LEU C C 1
ATOM 15522 O O . LEU C 1 48 ? -47.917 14.818 -19.559 1.00 35.52 33 LEU C O 1
ATOM 15538 N N . ASP C 1 49 ? -48.612 13.299 -18.038 1.00 27.34 34 ASP C N 1
ATOM 15539 C CA . ASP C 1 49 ? -49.441 14.235 -17.292 1.00 41.04 34 ASP C CA 1
ATOM 15540 C C . ASP C 1 49 ? -48.770 14.572 -15.966 1.00 29.52 34 ASP C C 1
ATOM 15541 O O . ASP C 1 49 ? -49.307 14.271 -14.894 1.00 28.59 34 ASP C O 1
ATOM 15550 N N . ILE C 1 50 ? -47.592 15.188 -16.027 1.00 22.60 35 ILE C N 1
ATOM 15551 C CA . ILE C 1 50 ? -46.835 15.554 -14.838 1.00 24.69 35 ILE C CA 1
ATOM 15552 C C . ILE C 1 50 ? -46.734 17.066 -14.782 1.00 27.90 35 ILE C C 1
ATOM 15553 O O . ILE C 1 50 ? -46.095 17.682 -15.643 1.00 26.36 35 ILE C O 1
ATOM 15569 N N . GLN C 1 51 ? -47.324 17.660 -13.753 1.00 30.60 36 GLN C N 1
ATOM 15570 C CA . GLN C 1 51 ? -47.206 19.100 -13.587 1.00 30.34 36 GLN C CA 1
ATOM 15571 C C . GLN C 1 51 ? -45.759 19.473 -13.274 1.00 30.05 36 GLN C C 1
ATOM 15572 O O . GLN C 1 51 ? -44.998 18.691 -12.684 1.00 21.62 36 GLN C O 1
ATOM 15586 N N . VAL C 1 52 ? -45.371 20.673 -13.717 1.00 26.20 37 VAL C N 1
ATOM 15587 C CA . VAL C 1 52 ? -44.068 21.214 -13.361 1.00 24.51 37 VAL C CA 1
ATOM 15588 C C . VAL C 1 52 ? -43.956 21.241 -11.848 1.00 26.66 37 VAL C C 1
ATOM 15589 O O . VAL C 1 52 ? -44.839 21.763 -11.159 1.00 22.44 37 VAL C O 1
ATOM 15602 N N . GLY C 1 53 ? -42.870 20.681 -11.320 1.00 24.78 38 GLY C N 1
ATOM 15603 C CA . GLY C 1 53 ? -42.681 20.601 -9.890 1.00 25.41 38 GLY C CA 1
ATOM 15604 C C . GLY C 1 53 ? -43.170 19.316 -9.262 1.00 26.02 38 GLY C C 1
ATOM 15605 O O . GLY C 1 53 ? -43.070 19.162 -8.037 1.00 23.95 38 GLY C O 1
ATOM 15609 N N . ASN C 1 54 ? -43.696 18.384 -10.054 1.00 18.79 39 ASN C N 1
ATOM 15610 C CA . ASN C 1 54 ? -44.146 17.101 -9.531 1.00 19.30 39 ASN C CA 1
ATOM 15611 C C . ASN C 1 54 ? -43.189 15.958 -9.876 1.00 17.88 39 ASN C C 1
ATOM 15612 O O . ASN C 1 54 ? -43.577 14.787 -9.807 1.00 15.5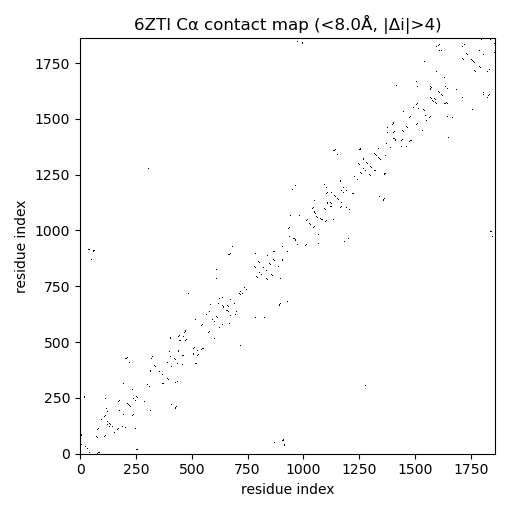6 39 ASN C O 1
ATOM 15623 N N . ILE C 1 55 ? -41.941 16.278 -10.223 1.00 21.01 40 ILE C N 1
ATOM 15624 C CA . ILE C 1 55 ? -40.865 15.296 -10.361 1.00 15.26 40 ILE C CA 1
ATOM 15625 C C . ILE C 1 55 ? -39.891 15.509 -9.208 1.00 20.39 40 ILE C C 1
ATOM 15626 O O . ILE C 1 55 ? -39.355 16.610 -9.027 1.00 17.31 40 ILE C O 1
ATOM 15642 N N . TYR C 1 56 ? -39.670 14.462 -8.422 1.00 13.93 41 TYR C N 1
ATOM 15643 C CA . TYR C 1 56 ? -38.879 14.562 -7.206 1.00 14.08 41 TYR C CA 1
ATOM 15644 C C . TYR C 1 56 ? -37.652 13.667 -7.275 1.00 14.58 41 TYR C C 1
ATOM 15645 O O . TYR C 1 56 ? -37.709 12.538 -7.776 1.00 12.35 41 TYR C O 1
ATOM 15663 N N . LEU C 1 57 ? -36.543 14.185 -6.765 1.00 19.89 42 LEU C N 1
ATOM 15664 C CA . LEU C 1 57 ? -35.318 13.420 -6.612 1.00 12.56 42 LEU C CA 1
ATOM 15665 C C . LEU C 1 57 ? -35.255 12.899 -5.180 1.00 17.39 42 LEU C C 1
ATOM 15666 O O . LEU C 1 57 ? -35.235 13.680 -4.224 1.00 13.53 42 LEU C O 1
ATOM 15682 N N . GLY C 1 58 ? -35.271 11.578 -5.035 1.00 14.50 43 GLY C N 1
ATOM 15683 C CA . GLY C 1 58 ? -35.032 10.979 -3.740 1.00 11.99 43 GLY C CA 1
ATOM 15684 C C . GLY C 1 58 ? -33.544 10.919 -3.438 1.00 15.74 43 GLY C C 1
ATOM 15685 O O . GLY C 1 58 ? -32.712 10.747 -4.332 1.00 15.71 43 GLY C O 1
ATOM 15689 N N . ARG C 1 59 ? -33.209 11.111 -2.160 1.00 12.57 44 ARG C N 1
ATOM 15690 C CA . ARG C 1 59 ? -31.848 10.907 -1.681 1.00 13.59 44 ARG C CA 1
ATOM 15691 C C . ARG C 1 59 ? -31.889 10.273 -0.299 1.00 15.97 44 ARG C C 1
ATOM 15692 O O . ARG C 1 59 ? -32.561 10.775 0.612 1.00 14.79 44 ARG C O 1
ATOM 15713 N N . TYR C 1 60 ? -31.184 9.158 -0.153 1.00 14.71 45 TYR C N 1
ATOM 15714 C CA . TYR C 1 60 ? -31.112 8.459 1.113 1.00 15.67 45 TYR C CA 1
ATOM 15715 C C . TYR C 1 60 ? -29.660 8.110 1.398 1.00 14.73 45 TYR C C 1
ATOM 15716 O O . TYR C 1 60 ? -28.782 8.217 0.533 1.00 16.65 45 TYR C O 1
ATOM 15734 N N . ILE C 1 61 ? -29.413 7.754 2.651 1.00 12.91 46 ILE C N 1
ATOM 15735 C CA . ILE C 1 61 ? -28.074 7.509 3.159 1.00 14.95 46 ILE C CA 1
ATOM 15736 C C . ILE C 1 61 ? -27.826 6.008 3.104 1.00 13.01 46 ILE C C 1
ATOM 15737 O O . ILE C 1 61 ? -28.461 5.234 3.831 1.00 15.90 46 ILE C O 1
ATOM 15753 N N . SER C 1 62 ? -26.906 5.592 2.243 1.00 21.19 47 SER C N 1
ATOM 15754 C CA . SER C 1 62 ? -26.513 4.193 2.139 1.00 21.43 47 SER C CA 1
ATOM 15755 C C . SER C 1 62 ? -25.106 3.951 2.662 1.00 32.81 47 SER C C 1
ATOM 15756 O O . SER C 1 62 ? -24.624 2.813 2.611 1.00 29.67 47 SER C O 1
ATOM 15764 N N . PHE C 1 63 ? -24.441 4.988 3.165 1.00 17.92 48 PHE C N 1
ATOM 15765 C CA . PHE C 1 63 ? -23.062 4.901 3.621 1.00 26.09 48 PHE C CA 1
ATOM 15766 C C . PHE C 1 63 ? -22.946 5.066 5.134 1.00 27.53 48 PHE C C 1
ATOM 15767 O O . PHE C 1 63 ? -21.943 5.580 5.633 1.00 28.74 48 PHE C O 1
ATOM 15784 N N . ASP C 1 64 ? -23.958 4.625 5.875 1.00 19.39 49 ASP C N 1
ATOM 15785 C CA . ASP C 1 64 ? -23.965 4.702 7.329 1.00 16.29 49 ASP C CA 1
ATOM 15786 C C . ASP C 1 64 ? -24.156 3.294 7.869 1.00 22.03 49 ASP C C 1
ATOM 15787 O O . ASP C 1 64 ? -25.189 2.665 7.618 1.00 19.87 49 ASP C O 1
ATOM 15796 N N . ASP C 1 65 ? -23.165 2.807 8.617 1.00 21.72 50 ASP C N 1
ATOM 15797 C CA . ASP C 1 65 ? -23.175 1.412 9.045 1.00 23.89 50 ASP C CA 1
ATOM 15798 C C . ASP C 1 65 ? -24.324 1.087 9.988 1.00 30.47 50 ASP C C 1
ATOM 15799 O O . ASP C 1 65 ? -24.674 -0.090 10.124 1.00 33.03 50 ASP C O 1
ATOM 15808 N N . THR C 1 66 ? -24.932 2.091 10.621 1.00 23.92 51 THR C N 1
ATOM 15809 C CA . THR C 1 66 ? -26.024 1.841 11.552 1.00 27.70 51 THR C CA 1
ATOM 15810 C C . THR C 1 66 ? -27.384 1.772 10.868 1.00 23.82 51 THR C C 1
ATOM 15811 O O . THR C 1 66 ? -28.331 1.241 11.459 1.00 32.51 51 THR C O 1
ATOM 15822 N N . VAL C 1 67 ? -27.500 2.262 9.641 1.00 14.64 52 VAL C N 1
ATOM 15823 C CA . VAL C 1 67 ? -28.799 2.395 8.988 1.00 17.43 52 VAL C CA 1
ATOM 15824 C C . VAL C 1 67 ? -29.181 1.070 8.339 1.00 24.21 52 VAL C C 1
ATOM 15825 O O . VAL C 1 67 ? -28.374 0.445 7.645 1.00 18.34 52 VAL C O 1
ATOM 15838 N N . THR C 1 68 ? -30.410 0.627 8.586 1.00 17.85 53 THR C N 1
ATOM 15839 C CA . THR C 1 68 ? -30.936 -0.597 8.003 1.00 18.63 53 THR C CA 1
ATOM 15840 C C . THR C 1 68 ? -31.923 -0.288 6.873 1.00 21.32 53 THR C C 1
ATOM 15841 O O . THR C 1 68 ? -32.350 0.853 6.660 1.00 12.74 53 THR C O 1
ATOM 15852 N N . VAL C 1 69 ? -32.286 -1.339 6.133 1.00 15.36 54 VAL C N 1
ATOM 15853 C CA . VAL C 1 69 ? -33.256 -1.174 5.057 1.00 13.96 54 VAL C CA 1
ATOM 15854 C C . VAL C 1 69 ? -34.619 -0.843 5.643 1.00 12.73 54 VAL C C 1
ATOM 15855 O O . VAL C 1 69 ? -35.380 -0.049 5.079 1.00 10.13 54 VAL C O 1
ATOM 15868 N N . ASP C 1 70 ? -34.943 -1.460 6.784 1.00 13.02 55 ASP C N 1
ATOM 15869 C CA . ASP C 1 70 ? -36.101 -1.069 7.584 1.00 13.06 55 ASP C CA 1
ATOM 15870 C C . ASP C 1 70 ? -36.092 0.427 7.884 1.00 17.24 55 ASP C C 1
ATOM 15871 O O . ASP C 1 70 ? -37.105 1.110 7.706 1.00 13.56 55 ASP C O 1
ATOM 15880 N N . ASP C 1 71 ? -34.947 0.945 8.350 1.00 14.86 56 ASP C N 1
ATOM 15881 C CA . ASP C 1 71 ? -34.795 2.375 8.618 1.00 17.39 56 ASP C CA 1
ATOM 15882 C C . ASP C 1 71 ? -35.099 3.205 7.379 1.00 15.78 56 ASP C C 1
ATOM 15883 O O . ASP C 1 71 ? -35.843 4.190 7.442 1.00 11.50 56 ASP C O 1
ATOM 15892 N N . ILE C 1 72 ? -34.486 2.847 6.248 1.00 10.48 57 ILE C N 1
ATOM 15893 C CA . ILE C 1 72 ? -34.637 3.658 5.047 1.00 12.35 57 ILE C CA 1
ATOM 15894 C C . ILE C 1 72 ? -36.084 3.643 4.577 1.00 10.92 57 ILE C C 1
ATOM 15895 O O . ILE C 1 72 ? -36.627 4.677 4.176 1.00 9.96 57 ILE C O 1
ATOM 15911 N N . ALA C 1 73 ? -36.727 2.470 4.600 1.00 10.15 58 ALA C N 1
ATOM 15912 C CA . ALA C 1 73 ? -38.112 2.384 4.139 1.00 11.68 58 ALA C CA 1
ATOM 15913 C C . ALA C 1 73 ? -39.042 3.185 5.044 1.00 14.08 58 ALA C C 1
ATOM 15914 O O . ALA C 1 73 ? -39.969 3.850 4.561 1.00 10.51 58 ALA C O 1
ATOM 15921 N N . ARG C 1 74 ? -38.796 3.160 6.356 1.00 11.94 59 ARG C N 1
ATOM 15922 C CA . ARG C 1 74 ? -39.567 4.002 7.267 1.00 11.31 59 ARG C CA 1
ATOM 15923 C C . ARG C 1 74 ? -39.318 5.480 6.997 1.00 13.35 59 ARG C C 1
ATOM 15924 O O . ARG C 1 74 ? -40.233 6.308 7.116 1.00 12.28 59 ARG C O 1
ATOM 15945 N N . ALA C 1 75 ? -38.075 5.837 6.669 1.00 14.60 60 ALA C N 1
ATOM 15946 C CA . ALA C 1 75 ? -37.752 7.230 6.390 1.00 12.19 60 ALA C CA 1
ATOM 15947 C C . ALA C 1 75 ? -38.372 7.696 5.080 1.00 16.41 60 ALA C C 1
ATOM 15948 O O . ALA C 1 75 ? -38.689 8.882 4.936 1.00 12.36 60 ALA C O 1
ATOM 15955 N N . PHE C 1 76 ? -38.530 6.785 4.113 1.00 13.32 61 PHE C N 1
ATOM 15956 C CA . PHE C 1 76 ? -39.227 7.122 2.877 1.00 11.01 61 PHE C CA 1
ATOM 15957 C C . PHE C 1 76 ? -40.655 7.549 3.170 1.00 14.05 61 PHE C C 1
ATOM 15958 O O . PHE C 1 76 ? -41.134 8.565 2.642 1.00 14.29 61 PHE C O 1
ATOM 15975 N N . ASP C 1 77 ? -41.346 6.803 4.038 1.00 11.41 62 ASP C N 1
ATOM 15976 C CA . ASP C 1 77 ? -42.710 7.171 4.386 1.00 13.49 62 ASP C CA 1
ATOM 15977 C C . ASP C 1 77 ? -42.765 8.585 4.942 1.00 17.83 62 ASP C C 1
ATOM 15978 O O . ASP C 1 77 ? -43.687 9.348 4.629 1.00 16.20 62 ASP C O 1
ATOM 15987 N N . GLN C 1 78 ? -41.780 8.955 5.764 1.00 14.47 63 GLN C N 1
ATOM 15988 C CA . GLN C 1 78 ? -41.759 10.288 6.344 1.00 14.28 63 GLN C CA 1
ATOM 15989 C C . GLN C 1 78 ? -41.361 11.339 5.316 1.00 15.77 63 GLN C C 1
ATOM 15990 O O . GLN C 1 78 ? -41.845 12.474 5.368 1.00 16.02 63 GLN C O 1
ATOM 16004 N N . ALA C 1 79 ? -40.453 10.992 4.402 1.00 17.33 64 ALA C N 1
ATOM 16005 C CA . ALA C 1 79 ? -40.053 11.937 3.360 1.00 18.63 64 ALA C CA 1
ATOM 16006 C C . ALA C 1 79 ? -41.223 12.258 2.441 1.00 20.95 64 ALA C C 1
ATOM 16007 O O . ALA C 1 79 ? -41.436 13.421 2.069 1.00 16.65 64 ALA C O 1
ATOM 16014 N N . VAL C 1 80 ? -41.993 11.231 2.075 1.00 14.36 65 VAL C N 1
ATOM 16015 C CA . VAL C 1 80 ? -43.189 11.424 1.263 1.00 16.37 65 VAL C CA 1
ATOM 16016 C C . VAL C 1 80 ? -44.189 12.317 1.992 1.00 20.55 65 VAL C C 1
ATOM 16017 O O . VAL C 1 80 ? -44.641 13.336 1.458 1.00 18.76 65 VAL C O 1
ATOM 16030 N N . ARG C 1 81 ? -44.541 11.961 3.230 1.00 19.48 66 ARG C N 1
ATOM 16031 C CA . ARG C 1 81 ? -45.505 12.773 3.967 1.00 22.39 66 ARG C CA 1
ATOM 16032 C C . ARG C 1 81 ? -45.005 14.202 4.160 1.00 31.61 66 ARG C C 1
ATOM 16033 O O . ARG C 1 81 ? -45.789 15.154 4.098 1.00 26.76 66 ARG C O 1
ATOM 16054 N N . ASP C 1 82 ? -43.704 14.375 4.396 1.00 24.81 67 ASP C N 1
ATOM 16055 C CA . ASP C 1 82 ? -43.190 15.712 4.677 1.00 29.98 67 ASP C CA 1
ATOM 16056 C C . ASP C 1 82 ? -43.320 16.644 3.473 1.00 25.48 67 ASP C C 1
ATOM 16057 O O . ASP C 1 82 ? -43.425 17.863 3.650 1.00 26.63 67 ASP C O 1
ATOM 16066 N N . GLU C 1 83 ? -43.319 16.105 2.252 1.00 22.51 68 GLU C N 1
ATOM 16067 C CA . GLU C 1 83 ? -43.196 16.923 1.050 1.00 23.35 68 GLU C CA 1
ATOM 16068 C C . GLU C 1 83 ? -44.436 16.955 0.170 1.00 30.40 68 GLU C C 1
ATOM 16069 O O . GLU C 1 83 ? -44.699 17.993 -0.444 1.00 24.86 68 GLU C O 1
ATOM 16081 N N . ILE C 1 84 ? -45.203 15.864 0.083 1.00 19.21 69 ILE C N 1
ATOM 16082 C CA . ILE C 1 84 ? -46.341 15.824 -0.834 1.00 26.97 69 ILE C CA 1
ATOM 16083 C C . ILE C 1 84 ? -47.617 15.333 -0.159 1.00 23.40 69 ILE C C 1
ATOM 16084 O O . ILE C 1 84 ? -48.567 14.930 -0.841 1.00 22.38 69 ILE C O 1
ATOM 16100 N N . ALA C 1 85 ? -47.660 15.363 1.175 1.00 27.02 70 ALA C N 1
ATOM 16101 C CA . ALA C 1 85 ? -48.869 14.929 1.871 1.00 31.45 70 ALA C CA 1
ATOM 16102 C C . ALA C 1 85 ? -50.099 15.612 1.285 1.00 27.18 70 ALA C C 1
ATOM 16103 O O . ALA C 1 85 ? -51.100 14.959 0.969 1.00 26.89 70 ALA C O 1
ATOM 16110 N N . ASP C 1 86 ? -50.022 16.932 1.107 1.00 25.03 71 ASP C N 1
ATOM 16111 C CA . ASP C 1 86 ? -51.136 17.682 0.534 1.00 33.46 71 ASP C CA 1
ATOM 16112 C C . ASP C 1 86 ? -51.527 17.152 -0.841 1.00 33.58 71 ASP C C 1
ATOM 16113 O O . ASP C 1 86 ? -52.718 17.005 -1.141 1.00 25.01 71 ASP C O 1
ATOM 16122 N N . LYS C 1 87 ? -50.540 16.869 -1.698 1.00 25.20 72 LYS C N 1
ATOM 16123 C CA . LYS C 1 87 ? -50.851 16.436 -3.056 1.00 22.54 72 LYS C CA 1
ATOM 16124 C C . LYS C 1 87 ? -51.490 15.055 -3.070 1.00 32.04 72 LYS C C 1
ATOM 16125 O O . LYS C 1 87 ? -52.315 14.763 -3.943 1.00 31.66 72 LYS C O 1
ATOM 16144 N N . LEU C 1 88 ? -51.134 14.201 -2.111 1.00 24.39 73 LEU C N 1
ATOM 16145 C CA . LEU C 1 88 ? -51.717 12.866 -2.064 1.00 29.36 73 LEU C CA 1
ATOM 16146 C C . LEU C 1 88 ? -53.151 12.908 -1.553 1.00 35.78 73 LEU C C 1
ATOM 16147 O O . LEU C 1 88 ? -53.984 12.105 -1.986 1.00 34.98 73 LEU C O 1
ATOM 16163 N N . ARG C 1 89 ? -53.456 13.825 -0.634 1.00 37.92 74 ARG C N 1
ATOM 16164 C CA . ARG C 1 89 ? -54.839 13.994 -0.203 1.00 36.45 74 ARG C CA 1
ATOM 16165 C C . ARG C 1 89 ? -55.697 14.560 -1.324 1.00 32.13 74 ARG C C 1
ATOM 16166 O O . ARG C 1 89 ? -56.882 14.225 -1.427 1.00 40.73 74 ARG C O 1
ATOM 16187 N N . ASP C 1 90 ? -55.120 15.416 -2.163 1.00 33.98 75 ASP C N 1
ATOM 16188 C CA . ASP C 1 90 ? -55.811 16.016 -3.296 1.00 42.14 75 ASP C CA 1
ATOM 16189 C C . ASP C 1 90 ? -56.015 15.048 -4.452 1.00 38.32 75 ASP C C 1
ATOM 16190 O O . ASP C 1 90 ? -56.479 15.477 -5.514 1.00 44.73 75 ASP C O 1
ATOM 16199 N N . GLY C 1 91 ? -55.662 13.774 -4.287 1.00 37.05 76 GLY C N 1
ATOM 16200 C CA . GLY C 1 91 ? -55.940 12.748 -5.273 1.00 41.56 76 GLY C CA 1
ATOM 16201 C C . GLY C 1 91 ? -54.732 12.221 -6.018 1.00 40.89 76 GLY C C 1
ATOM 16202 O O . GLY C 1 91 ? -54.843 11.178 -6.671 1.00 31.87 76 GLY C O 1
ATOM 16206 N N . GLN C 1 92 ? -53.585 12.885 -5.946 1.00 32.94 77 GLN C N 1
ATOM 16207 C CA . GLN C 1 92 ? -52.464 12.500 -6.787 1.00 35.87 77 GLN C CA 1
ATOM 16208 C C . GLN C 1 92 ? -51.775 11.249 -6.256 1.00 27.54 77 GLN C C 1
ATOM 16209 O O . GLN C 1 92 ? -51.712 10.999 -5.047 1.00 22.04 77 GLN C O 1
ATOM 16223 N N . ARG C 1 93 ? -51.267 10.450 -7.186 1.00 20.85 78 ARG C N 1
ATOM 16224 C CA . ARG C 1 93 ? -50.472 9.278 -6.861 1.00 27.82 78 ARG C CA 1
ATOM 16225 C C . ARG C 1 93 ? -49.117 9.419 -7.534 1.00 24.92 78 ARG C C 1
ATOM 16226 O O . ARG C 1 93 ? -48.949 10.208 -8.469 1.00 17.90 78 ARG C O 1
ATOM 16247 N N . PHE C 1 94 ? -48.140 8.656 -7.055 1.00 21.74 79 PHE C N 1
ATOM 16248 C CA . PHE C 1 94 ? -46.788 8.812 -7.551 1.00 19.27 79 PHE C CA 1
ATOM 16249 C C . PHE C 1 94 ? -46.266 7.517 -8.150 1.00 21.74 79 PHE C C 1
ATOM 16250 O O . PHE C 1 94 ? -46.636 6.412 -7.745 1.00 15.31 79 PHE C O 1
ATOM 16267 N N . ALA C 1 95 ? -45.415 7.684 -9.147 1.00 16.27 80 ALA C N 1
ATOM 16268 C CA . ALA C 1 95 ? -44.618 6.602 -9.693 1.00 14.45 80 ALA C CA 1
ATOM 16269 C C . ALA C 1 95 ? -43.223 6.703 -9.101 1.00 15.62 80 ALA C C 1
ATOM 16270 O O . ALA C 1 95 ? -42.656 7.799 -9.032 1.00 23.20 80 ALA C O 1
ATOM 16277 N N . CYS C 1 96 ? -42.704 5.574 -8.623 1.00 13.04 81 CYS C N 1
ATOM 16278 C CA . CYS C 1 96 ? -41.315 5.451 -8.200 1.00 13.22 81 CYS C CA 1
ATOM 16279 C C . CYS C 1 96 ? -40.500 4.844 -9.324 1.00 12.44 81 CYS C C 1
ATOM 16280 O O . CYS C 1 96 ? -40.833 3.766 -9.824 1.00 12.19 81 CYS C O 1
ATOM 16288 N N . ILE C 1 97 ? -39.434 5.529 -9.705 1.00 16.93 82 ILE C N 1
ATOM 16289 C CA . ILE C 1 97 ? -38.422 4.997 -10.606 1.00 9.24 82 ILE C CA 1
ATOM 16290 C C . ILE C 1 97 ? -37.195 4.736 -9.747 1.00 9.32 82 ILE C C 1
ATOM 16291 O O . ILE C 1 97 ? -36.602 5.673 -9.203 1.00 13.81 82 ILE C O 1
ATOM 16307 N N . THR C 1 98 ? -36.838 3.467 -9.583 1.00 8.86 83 THR C N 1
ATOM 16308 C CA . THR C 1 98 ? -35.798 3.063 -8.659 1.00 8.60 83 THR C CA 1
ATOM 16309 C C . THR C 1 98 ? -34.623 2.508 -9.447 1.00 10.13 83 THR C C 1
ATOM 16310 O O . THR C 1 98 ? -34.753 2.089 -10.599 1.00 13.25 83 THR C O 1
ATOM 16321 N N . HIS C 1 99 ? -33.459 2.555 -8.823 1.00 9.91 84 HIS C N 1
ATOM 16322 C CA . HIS C 1 99 ? -32.262 1.935 -9.360 1.00 10.21 84 HIS C CA 1
ATOM 16323 C C . HIS C 1 99 ? -31.621 1.114 -8.257 1.00 11.56 84 HIS C C 1
ATOM 16324 O O . HIS C 1 99 ? -31.528 1.574 -7.115 1.00 12.35 84 HIS C O 1
ATOM 16338 N N . SER C 1 100 ? -31.218 -0.107 -8.585 1.00 8.66 85 SER C N 1
ATOM 16339 C CA . SER C 1 100 ? -30.425 -0.943 -7.675 1.00 12.21 85 SER C CA 1
ATOM 16340 C C . SER C 1 100 ? -31.198 -1.153 -6.372 1.00 9.38 85 SER C C 1
ATOM 16341 O O . SER C 1 100 ? -32.362 -1.576 -6.416 1.00 11.36 85 SER C O 1
ATOM 16349 N N . THR C 1 101 ? -30.601 -0.914 -5.201 1.00 9.48 86 THR C N 1
ATOM 16350 C CA . THR C 1 101 ? -31.272 -1.190 -3.931 1.00 12.19 86 THR C CA 1
ATOM 16351 C C . THR C 1 101 ? -32.554 -0.386 -3.735 1.00 9.41 86 THR C C 1
ATOM 16352 O O . THR C 1 101 ? -33.384 -0.764 -2.896 1.00 9.53 86 THR C O 1
ATOM 16363 N N . GLY C 1 102 ? -32.742 0.704 -4.483 1.00 10.53 87 GLY C N 1
ATOM 16364 C CA . GLY C 1 102 ? -33.981 1.460 -4.393 1.00 14.10 87 GLY C CA 1
ATOM 16365 C C . GLY C 1 102 ? -35.222 0.621 -4.652 1.00 11.18 87 GLY C C 1
ATOM 16366 O O . GLY C 1 102 ? -36.291 0.903 -4.111 1.00 9.82 87 GLY C O 1
ATOM 16370 N N . GLY C 1 103 ? -35.108 -0.402 -5.483 1.00 10.99 88 GLY C N 1
ATOM 16371 C CA . GLY C 1 103 ? -36.210 -1.301 -5.722 1.00 7.57 88 GLY C CA 1
ATOM 16372 C C . GLY C 1 103 ? -36.626 -2.048 -4.470 1.00 8.50 88 GLY C C 1
ATOM 16373 O O . GLY C 1 103 ? -37.761 -1.942 -4.009 1.00 10.19 88 GLY C O 1
ATOM 16377 N N . PRO C 1 104 ? -35.708 -2.830 -3.899 1.00 12.31 89 PRO C N 1
ATOM 16378 C CA . PRO C 1 104 ? -36.003 -3.485 -2.618 1.00 16.70 89 PRO C CA 1
ATOM 16379 C C . PRO C 1 104 ? -36.497 -2.536 -1.544 1.00 9.13 89 PRO C C 1
ATOM 16380 O O . PRO C 1 104 ? -37.405 -2.879 -0.776 1.00 10.09 89 PRO C O 1
ATOM 16391 N N . ILE C 1 105 ? -35.932 -1.339 -1.476 1.00 13.39 90 ILE C N 1
ATOM 16392 C CA . ILE C 1 105 ? -36.315 -0.391 -0.432 1.00 9.67 90 ILE C CA 1
ATOM 16393 C C . ILE C 1 105 ? -37.780 0.006 -0.581 1.00 14.24 90 ILE C C 1
ATOM 16394 O O . ILE C 1 105 ? -38.539 0.038 0.398 1.00 11.91 90 ILE C O 1
ATOM 16410 N N . VAL C 1 106 ? -38.201 0.327 -1.805 1.00 11.55 91 VAL C N 1
ATOM 16411 C CA . VAL C 1 106 ? -39.602 0.686 -2.020 1.00 12.59 91 VAL C CA 1
ATOM 16412 C C . VAL C 1 106 ? -40.518 -0.516 -1.799 1.00 8.85 91 VAL C C 1
ATOM 16413 O O . VAL C 1 106 ? -41.634 -0.363 -1.296 1.00 15.04 91 VAL C O 1
ATOM 16426 N N . ARG C 1 107 ? -40.072 -1.723 -2.170 1.00 11.25 92 ARG C N 1
ATOM 16427 C CA . ARG C 1 107 ? -40.853 -2.922 -1.877 1.00 9.20 92 ARG C CA 1
ATOM 16428 C C . ARG C 1 107 ? -40.977 -3.175 -0.379 1.00 11.79 92 ARG C C 1
ATOM 16429 O O . ARG C 1 107 ? -42.003 -3.691 0.079 1.00 12.68 92 ARG C O 1
ATOM 16450 N N . LYS C 1 108 ? -39.946 -2.838 0.392 1.00 10.28 93 LYS C N 1
ATOM 16451 C CA . LYS C 1 108 ? -40.029 -2.962 1.841 1.00 7.82 93 LYS C CA 1
ATOM 16452 C C . LYS C 1 108 ? -40.999 -1.942 2.421 1.00 8.37 93 LYS C C 1
ATOM 16453 O O . LYS C 1 108 ? -41.775 -2.255 3.337 1.00 9.20 93 LYS C O 1
ATOM 16472 N N . TRP C 1 109 ? -40.961 -0.708 1.910 1.00 11.56 94 TRP C N 1
ATOM 16473 C CA . TRP C 1 109 ? -41.924 0.301 2.330 1.00 11.04 94 TRP C CA 1
ATOM 16474 C C . TRP C 1 109 ? -43.349 -0.159 2.073 1.00 10.31 94 TRP C C 1
ATOM 16475 O O . TRP C 1 109 ? -44.208 -0.082 2.957 1.00 13.86 94 TRP C O 1
ATOM 16496 N N . MET C 1 110 ? -43.621 -0.645 0.861 1.00 12.50 95 MET C N 1
ATOM 16497 C CA . MET C 1 110 ? -44.946 -1.172 0.569 1.00 9.23 95 MET C CA 1
ATOM 16498 C C . MET C 1 110 ? -45.320 -2.258 1.559 1.00 8.58 95 MET C C 1
ATOM 16499 O O . MET C 1 110 ? -46.464 -2.333 2.009 1.00 11.46 95 MET C O 1
ATOM 16513 N N . ASP C 1 111 ? -44.352 -3.080 1.947 1.00 10.51 96 ASP C N 1
ATOM 16514 C CA . ASP C 1 111 ? -44.659 -4.213 2.804 1.00 13.84 96 ASP C CA 1
ATOM 16515 C C . ASP C 1 111 ? -44.920 -3.748 4.232 1.00 11.41 96 ASP C C 1
ATOM 16516 O O . ASP C 1 111 ? -45.823 -4.260 4.901 1.00 13.33 96 ASP C O 1
ATOM 16525 N N . LEU C 1 112 ? -44.187 -2.730 4.689 1.00 15.47 97 LEU C N 1
ATOM 16526 C CA . LEU C 1 112 ? -44.365 -2.231 6.049 1.00 12.35 97 LEU C CA 1
ATOM 16527 C C . LEU C 1 112 ? -45.694 -1.501 6.223 1.00 10.48 97 LEU C C 1
ATOM 16528 O O . LEU C 1 112 ? -46.307 -1.577 7.288 1.00 15.91 97 LEU C O 1
ATOM 16544 N N . TYR C 1 113 ? -46.147 -0.776 5.198 1.00 12.10 98 TYR C N 1
ATOM 16545 C CA . TYR C 1 113 ? -47.267 0.145 5.334 1.00 11.64 98 TYR C CA 1
ATOM 16546 C C . TYR C 1 113 ? -48.501 -0.246 4.544 1.00 11.74 98 TYR C C 1
ATOM 16547 O O . TYR C 1 113 ? -49.566 0.320 4.800 1.00 15.80 98 TYR C O 1
ATOM 16565 N N . PHE C 1 114 ? -48.405 -1.178 3.590 1.00 11.91 99 PHE C N 1
ATOM 16566 C CA . PHE C 1 114 ? -49.568 -1.431 2.747 1.00 12.89 99 PHE C CA 1
ATOM 16567 C C . PHE C 1 114 ? -49.767 -2.890 2.359 1.00 18.49 99 PHE C C 1
ATOM 16568 O O . PHE C 1 114 ? -50.582 -3.166 1.473 1.00 18.67 99 PHE C O 1
ATOM 16585 N N . LYS C 1 115 ? -49.110 -3.837 3.032 1.00 15.74 100 LYS C N 1
ATOM 16586 C CA . LYS C 1 115 ? -49.141 -5.215 2.552 1.00 22.02 100 LYS C CA 1
ATOM 16587 C C . LYS C 1 115 ? -50.569 -5.695 2.328 1.00 26.07 100 LYS C C 1
ATOM 16588 O O . LYS C 1 115 ? -50.908 -6.205 1.255 1.00 34.26 100 LYS C O 1
ATOM 16607 N N . ASN C 1 116 ? -51.423 -5.542 3.324 1.00 26.97 101 ASN C N 1
ATOM 16608 C CA . ASN C 1 116 ? -52.759 -6.108 3.223 1.00 43.06 101 ASN C CA 1
ATOM 16609 C C . ASN C 1 116 ? -53.759 -5.157 2.576 1.00 28.67 101 ASN C C 1
ATOM 16610 O O . ASN C 1 116 ? -54.964 -5.421 2.632 1.00 38.45 101 ASN C O 1
ATOM 16621 N N . ASN C 1 117 ? -53.285 -4.095 1.924 1.00 33.16 102 ASN C N 1
ATOM 16622 C CA . ASN C 1 117 ? -54.160 -3.050 1.405 1.00 36.96 102 ASN C CA 1
ATOM 16623 C C . ASN C 1 117 ? -53.473 -2.255 0.302 1.00 18.89 102 ASN C C 1
ATOM 16624 O O . ASN C 1 117 ? -53.376 -1.025 0.382 1.00 23.43 102 ASN C O 1
ATOM 16635 N N . LEU C 1 118 ? -53.019 -2.932 -0.751 1.00 23.12 103 LEU C N 1
ATOM 16636 C CA . LEU C 1 118 ? -52.290 -2.218 -1.793 1.00 16.20 103 LEU C CA 1
ATOM 16637 C C . LEU C 1 118 ? -53.145 -1.168 -2.470 1.00 20.54 103 LEU C C 1
ATOM 16638 O O . LEU C 1 118 ? -52.610 -0.184 -2.992 1.00 20.91 103 LEU C O 1
ATOM 16654 N N . ALA C 1 119 ? -54.465 -1.371 -2.501 1.00 22.56 104 ALA C N 1
ATOM 16655 C CA . ALA C 1 119 ? -55.352 -0.432 -3.167 1.00 20.71 104 ALA C CA 1
ATOM 16656 C C . ALA C 1 119 ? -55.322 0.946 -2.526 1.00 23.77 104 ALA C C 1
ATOM 16657 O O . ALA C 1 119 ? -55.674 1.929 -3.184 1.00 33.97 104 ALA C O 1
ATOM 16664 N N . LYS C 1 120 ? -54.933 1.042 -1.259 1.00 26.99 105 LYS C N 1
ATOM 16665 C CA . LYS C 1 120 ? -54.794 2.327 -0.591 1.00 29.74 105 LYS C CA 1
ATOM 16666 C C . LYS C 1 120 ? -53.383 2.891 -0.707 1.00 22.11 105 LYS C C 1
ATOM 16667 O O . LYS C 1 120 ? -53.124 3.986 -0.207 1.00 20.18 105 LYS C O 1
ATOM 16686 N N . CYS C 1 121 ? -52.477 2.171 -1.339 1.00 24.70 106 CYS C N 1
ATOM 16687 C CA . CYS C 1 121 ? -51.111 2.652 -1.492 1.00 21.74 106 CYS C CA 1
ATOM 16688 C C . CYS C 1 121 ? -51.085 3.846 -2.443 1.00 22.02 106 CYS C C 1
ATOM 16689 O O . CYS C 1 121 ? -51.660 3.773 -3.532 1.00 27.65 106 CYS C O 1
ATOM 16697 N N . PRO C 1 122 ? -50.431 4.954 -2.079 1.00 20.19 107 PRO C N 1
ATOM 16698 C CA . PRO C 1 122 ? -50.400 6.119 -2.976 1.00 25.49 107 PRO C CA 1
ATOM 16699 C C . PRO C 1 122 ? -49.528 5.919 -4.203 1.00 24.06 107 PRO C C 1
ATOM 16700 O O . PRO C 1 122 ? -49.463 6.803 -5.064 1.00 19.39 107 PRO C O 1
ATOM 16711 N N . LEU C 1 123 ? -48.859 4.787 -4.311 1.00 20.68 108 LEU C N 1
ATOM 16712 C CA . LEU C 1 123 ? -47.998 4.503 -5.443 1.00 21.07 108 LEU C CA 1
ATOM 16713 C C . LEU C 1 123 ? -48.833 3.860 -6.536 1.00 21.60 108 LEU C C 1
ATOM 16714 O O . LEU C 1 123 ? -49.601 2.932 -6.270 1.00 22.01 108 LEU C O 1
ATOM 16730 N N . SER C 1 124 ? -48.710 4.381 -7.757 1.00 16.93 109 SER C N 1
ATOM 16731 C CA . SER C 1 124 ? -49.420 3.848 -8.913 1.00 18.65 109 SER C CA 1
ATOM 16732 C C . SER C 1 124 ? -48.531 3.067 -9.869 1.00 18.57 109 SER C C 1
ATOM 16733 O O . SER C 1 124 ? -49.041 2.234 -10.620 1.00 15.92 109 SER C O 1
ATOM 16741 N N . HIS C 1 125 ? -47.231 3.342 -9.885 1.00 13.51 110 HIS C N 1
ATOM 16742 C CA . HIS C 1 125 ? -46.285 2.684 -10.770 1.00 13.15 110 HIS C CA 1
ATOM 16743 C C . HIS C 1 125 ? -44.985 2.470 -10.013 1.00 12.46 110 HIS C C 1
ATOM 16744 O O . HIS C 1 125 ? -44.521 3.367 -9.305 1.00 16.05 110 HIS C O 1
ATOM 16758 N N . LEU C 1 126 ? -44.415 1.277 -10.164 1.00 13.83 111 LEU C N 1
ATOM 16759 C CA . LEU C 1 126 ? -43.119 0.914 -9.594 1.00 13.97 111 LEU C CA 1
ATOM 16760 C C . LEU C 1 126 ? -42.239 0.441 -10.744 1.00 10.50 111 LEU C C 1
ATOM 16761 O O . LEU C 1 126 ? -42.398 -0.690 -11.221 1.00 12.00 111 LEU C O 1
ATOM 16777 N N . ILE C 1 127 ? -41.333 1.302 -11.207 1.00 9.34 112 ILE C N 1
ATOM 16778 C CA . ILE C 1 127 ? -40.424 0.978 -12.302 1.00 9.72 112 ILE C CA 1
ATOM 16779 C C . ILE C 1 127 ? -39.032 0.789 -11.706 1.00 14.44 112 ILE C C 1
ATOM 16780 O O . ILE C 1 127 ? -38.350 1.767 -11.365 1.00 9.62 112 ILE C O 1
ATOM 16796 N N . MET C 1 128 ? -38.600 -0.470 -11.621 1.00 7.85 113 MET C N 1
ATOM 16797 C CA . MET C 1 128 ? -37.343 -0.856 -10.987 1.00 10.20 113 MET C CA 1
ATOM 16798 C C . MET C 1 128 ? -36.290 -1.076 -12.060 1.00 12.40 113 MET C C 1
ATOM 16799 O O . MET C 1 128 ? -36.477 -1.905 -12.954 1.00 13.33 113 MET C O 1
ATOM 16813 N N . LEU C 1 129 ? -35.185 -0.353 -11.952 1.00 9.30 114 LEU C N 1
ATOM 16814 C CA . LEU C 1 129 ? -34.068 -0.455 -12.878 1.00 7.02 114 LEU C CA 1
ATOM 16815 C C . LEU C 1 129 ? -32.954 -1.253 -12.215 1.00 8.47 114 LEU C C 1
ATOM 16816 O O . LEU C 1 129 ? -32.479 -0.889 -11.128 1.00 7.34 114 LEU C O 1
ATOM 16832 N N . ALA C 1 130 ? -32.585 -2.370 -12.838 1.00 9.87 115 ALA C N 1
ATOM 16833 C CA . ALA C 1 130 ? -31.545 -3.256 -12.326 1.00 7.88 115 ALA C CA 1
ATOM 16834 C C . ALA C 1 130 ? -31.670 -3.451 -10.811 1.00 8.00 115 ALA C C 1
ATOM 16835 O O . ALA C 1 130 ? -30.696 -3.245 -10.074 1.00 8.08 115 ALA C O 1
ATOM 16842 N N . PRO C 1 131 ? -32.837 -3.854 -10.309 1.00 12.17 116 PRO C N 1
ATOM 16843 C CA . PRO C 1 131 ? -32.994 -4.025 -8.856 1.00 8.46 116 PRO C CA 1
ATOM 16844 C C . PRO C 1 131 ? -32.293 -5.275 -8.330 1.00 6.27 116 PRO C C 1
ATOM 16845 O O . PRO C 1 131 ? -32.351 -6.341 -8.943 1.00 10.57 116 PRO C O 1
ATOM 16856 N N . ALA C 1 132 ? -31.641 -5.134 -7.165 1.00 9.36 117 ALA C N 1
ATOM 16857 C CA . ALA C 1 132 ? -31.044 -6.271 -6.454 1.00 9.60 117 ALA C CA 1
ATOM 16858 C C . ALA C 1 132 ? -32.120 -6.977 -5.622 1.00 9.45 117 ALA C C 1
ATOM 16859 O O . ALA C 1 132 ? -32.024 -7.109 -4.401 1.00 11.20 117 ALA C O 1
ATOM 16866 N N . ASN C 1 133 ? -33.166 -7.437 -6.320 1.00 7.08 118 ASN C N 1
ATOM 16867 C CA . ASN C 1 133 ? -34.338 -7.978 -5.638 1.00 6.08 118 ASN C CA 1
ATOM 16868 C C . ASN C 1 133 ? -34.028 -9.279 -4.914 1.00 8.25 118 ASN C C 1
ATOM 16869 O O . ASN C 1 133 ? -34.590 -9.525 -3.843 1.00 8.43 118 ASN C O 1
ATOM 16880 N N . HIS C 1 134 ? -33.140 -10.109 -5.463 1.00 6.00 119 HIS C N 1
ATOM 16881 C CA . HIS C 1 134 ? -32.658 -11.296 -4.775 1.00 5.04 119 HIS C CA 1
ATOM 16882 C C . HIS C 1 134 ? -31.178 -11.187 -4.414 1.00 6.85 119 HIS C C 1
ATOM 16883 O O . HIS C 1 134 ? -30.508 -12.204 -4.239 1.00 8.07 119 HIS C O 1
ATOM 16898 N N . GLY C 1 135 ? -30.658 -9.974 -4.298 1.00 6.74 120 GLY C N 1
ATOM 16899 C CA . GLY C 1 135 ? -29.338 -9.758 -3.738 1.00 9.50 120 GLY C CA 1
ATOM 16900 C C . GLY C 1 135 ? -28.289 -9.526 -4.807 1.00 9.43 120 GLY C C 1
ATOM 16901 O O . GLY C 1 135 ? -28.540 -9.611 -6.015 1.00 12.07 120 GLY C O 1
ATOM 16905 N N . SER C 1 136 ? -27.086 -9.222 -4.319 1.00 5.73 121 SER C N 1
ATOM 16906 C CA . SER C 1 136 ? -25.893 -9.022 -5.136 1.00 5.95 121 SER C CA 1
ATOM 16907 C C . SER C 1 136 ? -24.788 -9.941 -4.632 1.00 8.11 121 SER C C 1
ATOM 16908 O O . SER C 1 136 ? -24.485 -9.967 -3.434 1.00 7.08 121 SER C O 1
ATOM 16916 N N . ALA C 1 137 ? -24.182 -10.689 -5.548 1.00 8.96 122 ALA C N 1
ATOM 16917 C CA . ALA C 1 137 ? -23.048 -11.526 -5.177 1.00 8.10 122 ALA C CA 1
ATOM 16918 C C . ALA C 1 137 ? -21.895 -10.708 -4.608 1.00 9.27 122 ALA C C 1
ATOM 16919 O O . ALA C 1 137 ? -21.086 -11.235 -3.827 1.00 11.06 122 ALA C O 1
ATOM 16926 N N . LEU C 1 138 ? -21.791 -9.426 -4.987 1.00 9.87 123 LEU C N 1
ATOM 16927 C CA . LEU C 1 138 ? -20.691 -8.586 -4.531 1.00 12.28 123 LEU C CA 1
ATOM 16928 C C . LEU C 1 138 ? -20.812 -8.207 -3.054 1.00 14.54 123 LEU C C 1
ATOM 16929 O O . LEU C 1 138 ? -19.812 -7.816 -2.439 1.00 11.64 123 LEU C O 1
ATOM 16945 N N . ALA C 1 139 ? -22.007 -8.294 -2.473 1.00 7.69 124 ALA C N 1
ATOM 16946 C CA . ALA C 1 139 ? -22.188 -7.793 -1.114 1.00 10.77 124 ALA C CA 1
ATOM 16947 C C . ALA C 1 139 ? -21.297 -8.536 -0.130 1.00 11.78 124 ALA C C 1
ATOM 16948 O O . ALA C 1 139 ? -20.715 -7.930 0.777 1.00 12.60 124 ALA C O 1
ATOM 16955 N N . GLN C 1 140 ? -21.148 -9.848 -0.304 1.00 14.63 125 GLN C N 1
ATOM 16956 C CA . GLN C 1 140 ? -20.329 -10.609 0.632 1.00 20.25 125 GLN C CA 1
ATOM 16957 C C . GLN C 1 140 ? -18.887 -10.106 0.675 1.00 17.45 125 GLN C C 1
ATOM 16958 O O . GLN C 1 140 ? -18.238 -10.186 1.726 1.00 15.48 125 GLN C O 1
ATOM 16972 N N . LEU C 1 141 ? -18.363 -9.591 -0.444 1.00 12.79 126 LEU C N 1
ATOM 16973 C CA . LEU C 1 141 ? -17.011 -9.040 -0.451 1.00 20.34 126 LEU C CA 1
ATOM 16974 C C . LEU C 1 141 ? -16.826 -7.925 0.576 1.00 25.97 126 LEU C C 1
ATOM 16975 O O . LEU C 1 141 ? -15.681 -7.602 0.908 1.00 23.25 126 LEU C O 1
ATOM 16991 N N . GLY C 1 142 ? -17.917 -7.326 1.073 1.00 34.45 127 GLY C N 1
ATOM 16992 C CA . GLY C 1 142 ? -17.883 -6.553 2.299 1.00 20.88 127 GLY C CA 1
ATOM 16993 C C . GLY C 1 142 ? -17.396 -5.125 2.112 1.00 33.09 127 GLY C C 1
ATOM 16994 O O . GLY C 1 142 ? -16.917 -4.714 1.051 1.00 24.32 127 GLY C O 1
ATOM 16998 N N . LYS C 1 143 ? -17.477 -4.374 3.211 1.00 40.20 128 LYS C N 1
ATOM 16999 C CA . LYS C 1 143 ? -17.345 -2.920 3.157 1.00 44.59 128 LYS C CA 1
ATOM 17000 C C . LYS C 1 143 ? -16.008 -2.494 2.553 1.00 41.64 128 LYS C C 1
ATOM 17001 O O . LYS C 1 143 ? -15.968 -1.782 1.542 1.00 25.53 128 LYS C O 1
ATOM 17020 N N . SER C 1 144 ? -14.899 -2.916 3.168 1.00 28.56 129 SER C N 1
ATOM 17021 C CA . SER C 1 144 ? -13.586 -2.454 2.734 1.00 40.04 129 SER C CA 1
ATOM 17022 C C . SER C 1 144 ? -13.348 -2.758 1.260 1.00 43.46 129 SER C C 1
ATOM 17023 O O . SER C 1 144 ? -13.053 -1.855 0.467 1.00 40.32 129 SER C O 1
ATOM 17031 N N . ARG C 1 145 ? -13.446 -4.032 0.872 1.00 26.95 130 ARG C N 1
ATOM 17032 C CA . ARG C 1 145 ? -13.145 -4.380 -0.519 1.00 35.47 130 ARG C CA 1
ATOM 17033 C C . ARG C 1 145 ? -14.062 -3.663 -1.507 1.00 30.16 130 ARG C C 1
ATOM 17034 O O . ARG C 1 145 ? -13.638 -3.351 -2.626 1.00 30.59 130 ARG C O 1
ATOM 17055 N N . LEU C 1 146 ? -15.321 -3.410 -1.131 1.00 28.78 131 LEU C N 1
ATOM 17056 C CA . LEU C 1 146 ? -16.269 -2.845 -2.086 1.00 33.55 131 LEU C CA 1
ATOM 17057 C C . LEU C 1 146 ? -16.082 -1.340 -2.264 1.00 29.79 131 LEU C C 1
ATOM 17058 O O . LEU C 1 146 ? -16.359 -0.809 -3.344 1.00 25.77 131 LEU C O 1
ATOM 17074 N N . GLY C 1 147 ? -15.620 -0.640 -1.239 1.00 24.49 132 GLY C N 1
ATOM 17075 C CA . GLY C 1 147 ? -15.302 0.762 -1.389 1.00 33.68 132 GLY C CA 1
ATOM 17076 C C . GLY C 1 147 ? -13.981 0.916 -2.113 1.00 29.63 132 GLY C C 1
ATOM 17077 O O . GLY C 1 147 ? -13.850 1.758 -2.994 1.00 36.75 132 GLY C O 1
ATOM 17081 N N . GLU C 1 157 ? -16.968 1.933 2.005 1.00 43.26 142 GLU C N 1
ATOM 17082 C CA . GLU C 1 157 ? -17.956 2.874 1.467 1.00 49.06 142 GLU C CA 1
ATOM 17083 C C . GLU C 1 157 ? -19.393 2.476 1.864 1.00 42.79 142 GLU C C 1
ATOM 17084 O O . GLU C 1 157 ? -20.027 3.193 2.643 1.00 35.79 142 GLU C O 1
ATOM 17096 N N . PRO C 1 158 ? -19.904 1.350 1.361 1.00 36.98 143 PRO C N 1
ATOM 17097 C CA . PRO C 1 158 ? -21.293 0.978 1.666 1.00 38.20 143 PRO C CA 1
ATOM 17098 C C . PRO C 1 158 ? -21.481 0.627 3.134 1.00 32.94 143 PRO C C 1
ATOM 17099 O O . PRO C 1 158 ? -20.534 0.327 3.863 1.00 35.19 143 PRO C O 1
ATOM 17110 N N . GLY C 1 159 ? -22.743 0.647 3.553 1.00 23.10 144 GLY C N 1
ATOM 17111 C CA . GLY C 1 159 ? -23.085 0.446 4.948 1.00 19.84 144 GLY C CA 1
ATOM 17112 C C . GLY C 1 159 ? -23.312 -1.023 5.277 1.00 16.98 144 GLY C C 1
ATOM 17113 O O . GLY C 1 159 ? -23.992 -1.745 4.551 1.00 16.22 144 GLY C O 1
ATOM 17117 N N . LYS C 1 160 ? -22.759 -1.445 6.410 1.00 16.03 145 LYS C N 1
ATOM 17118 C CA . LYS C 1 160 ? -22.725 -2.869 6.716 1.00 22.93 145 LYS C CA 1
ATOM 17119 C C . LYS C 1 160 ? -24.126 -3.460 6.781 1.00 12.44 145 LYS C C 1
ATOM 17120 O O . LYS C 1 160 ? -24.373 -4.550 6.247 1.00 16.91 145 LYS C O 1
ATOM 17139 N N . CYS C 1 161 ? -25.072 -2.750 7.401 1.00 18.24 146 CYS C N 1
ATOM 17140 C CA . CYS C 1 161 ? -26.408 -3.321 7.546 1.00 12.37 146 CYS C CA 1
ATOM 17141 C C . CYS C 1 161 ? -27.121 -3.471 6.213 1.00 12.68 146 CYS C C 1
ATOM 17142 O O . CYS C 1 161 ? -27.946 -4.375 6.059 1.00 18.74 146 CYS C O 1
ATOM 17150 N N . VAL C 1 162 ? -26.859 -2.587 5.253 1.00 12.93 147 VAL C N 1
ATOM 17151 C CA . VAL C 1 162 ? -27.459 -2.781 3.939 1.00 16.65 147 VAL C CA 1
ATOM 17152 C C . VAL C 1 162 ? -26.799 -3.956 3.211 1.00 14.08 147 VAL C C 1
ATOM 17153 O O . VAL C 1 162 ? -27.460 -4.681 2.457 1.00 14.25 147 VAL C O 1
ATOM 17166 N N . LEU C 1 163 ? -25.499 -4.163 3.417 1.00 9.91 148 LEU C N 1
ATOM 17167 C CA . LEU C 1 163 ? -24.834 -5.319 2.826 1.00 9.85 148 LEU C CA 1
ATOM 17168 C C . LEU C 1 163 ? -25.393 -6.618 3.393 1.00 12.81 148 LEU C C 1
ATOM 17169 O O . LEU C 1 163 ? -25.527 -7.615 2.671 1.00 12.25 148 LEU C O 1
ATOM 17185 N N . ASP C 1 164 ? -25.730 -6.626 4.686 1.00 15.31 149 ASP C N 1
ATOM 17186 C CA . ASP C 1 164 ? -26.396 -7.787 5.264 1.00 12.72 149 ASP C CA 1
ATOM 17187 C C . ASP C 1 164 ? -27.677 -8.119 4.515 1.00 7.39 149 ASP C C 1
ATOM 17188 O O . ASP C 1 164 ? -28.047 -9.294 4.402 1.00 10.12 149 ASP C O 1
ATOM 17197 N N . TRP C 1 165 ? -28.402 -7.095 4.050 1.00 9.82 150 TRP C N 1
ATOM 17198 C CA . TRP C 1 165 ? -29.631 -7.338 3.293 1.00 8.73 150 TRP C CA 1
ATOM 17199 C C . TRP C 1 165 ? -29.315 -7.838 1.891 1.00 7.44 150 TRP C C 1
ATOM 17200 O O . TRP C 1 165 ? -29.942 -8.785 1.410 1.00 9.68 150 TRP C O 1
ATOM 17221 N N . LEU C 1 166 ? -28.347 -7.210 1.218 1.00 9.35 151 LEU C N 1
ATOM 17222 C CA . LEU C 1 166 ? -28.041 -7.550 -0.167 1.00 6.97 151 LEU C CA 1
ATOM 17223 C C . LEU C 1 166 ? -27.293 -8.870 -0.318 1.00 6.95 151 LEU C C 1
ATOM 17224 O O . LEU C 1 166 ? -27.247 -9.414 -1.428 1.00 11.17 151 LEU C O 1
ATOM 17240 N N . GLU C 1 167 ? -26.659 -9.359 0.742 1.00 7.77 152 GLU C N 1
ATOM 17241 C CA . GLU C 1 167 ? -25.899 -10.603 0.658 1.00 10.03 152 GLU C CA 1
ATOM 17242 C C . GLU C 1 167 ? -26.790 -11.718 0.130 1.00 8.23 152 GLU C C 1
ATOM 17243 O O . GLU C 1 167 ? -27.940 -11.861 0.557 1.00 13.02 152 GLU C O 1
ATOM 17255 N N . LEU C 1 168 ? -26.281 -12.466 -0.852 1.00 8.95 153 LEU C N 1
ATOM 17256 C CA . LEU C 1 168 ? -27.029 -13.601 -1.366 1.00 13.64 153 LEU C CA 1
ATOM 17257 C C . LEU C 1 168 ? -27.373 -14.535 -0.214 1.00 10.88 153 LEU C C 1
ATOM 17258 O O . LEU C 1 168 ? -26.544 -14.802 0.665 1.00 10.52 153 LEU C O 1
ATOM 17274 N N . GLY C 1 169 ? -28.620 -14.988 -0.196 1.00 7.97 154 GLY C N 1
ATOM 17275 C CA . GLY C 1 169 ? -29.094 -15.871 0.850 1.00 11.06 154 GLY C CA 1
ATOM 17276 C C . GLY C 1 169 ? -29.506 -15.172 2.123 1.00 9.33 154 GLY C C 1
ATOM 17277 O O . GLY C 1 169 ? -29.763 -15.850 3.122 1.00 12.27 154 GLY C O 1
ATOM 17281 N N . SER C 1 170 ? -29.570 -13.840 2.116 1.00 7.52 155 SER C N 1
ATOM 17282 C CA . SER C 1 170 ? -29.908 -13.075 3.310 1.00 12.88 155 SER C CA 1
ATOM 17283 C C . SER C 1 170 ? -31.264 -13.487 3.870 1.00 7.45 155 SER C C 1
ATOM 17284 O O . SER C 1 170 ? -32.225 -13.706 3.125 1.00 9.17 155 SER C O 1
ATOM 17292 N N . ASP C 1 171 ? -31.343 -13.571 5.198 1.00 7.46 156 ASP C N 1
ATOM 17293 C CA . ASP C 1 171 ? -32.621 -13.846 5.848 1.00 14.31 156 ASP C CA 1
ATOM 17294 C C . ASP C 1 171 ? -33.604 -12.705 5.627 1.00 12.07 156 ASP C C 1
ATOM 17295 O O . ASP C 1 171 ? -34.815 -12.933 5.562 1.00 10.63 156 ASP C O 1
ATOM 17304 N N . MET C 1 172 ? -33.106 -11.474 5.508 1.00 12.61 157 MET C N 1
ATOM 17305 C CA . MET C 1 172 ? -33.997 -10.332 5.331 1.00 13.29 157 MET C CA 1
ATOM 17306 C C . MET C 1 172 ? -34.632 -10.317 3.939 1.00 13.19 157 MET C C 1
ATOM 17307 O O . MET C 1 172 ? -35.844 -10.102 3.806 1.00 11.66 157 MET C O 1
ATOM 17321 N N . SER C 1 173 ? -33.842 -10.531 2.882 1.00 9.69 158 SER C N 1
ATOM 17322 C CA . SER C 1 173 ? -34.432 -10.520 1.544 1.00 6.08 158 SER C CA 1
ATOM 17323 C C . SER C 1 173 ? -35.352 -11.721 1.347 1.00 9.01 158 SER C C 1
ATOM 17324 O O . SER C 1 173 ? -36.404 -11.610 0.702 1.00 7.39 158 SER C O 1
ATOM 17332 N N . TRP C 1 174 ? -34.998 -12.869 1.922 1.00 7.55 159 TRP C N 1
ATOM 17333 C CA . TRP C 1 174 ? -35.894 -14.022 1.863 1.00 9.09 159 TRP C CA 1
ATOM 17334 C C . TRP C 1 174 ? -37.245 -13.687 2.475 1.00 6.71 159 TRP C C 1
ATOM 17335 O O . TRP C 1 174 ? -38.296 -13.958 1.880 1.00 8.93 159 TRP C O 1
ATOM 17356 N N . GLN C 1 175 ? -37.237 -13.101 3.675 1.00 7.42 160 GLN C N 1
ATOM 17357 C CA . GLN C 1 175 ? -38.486 -12.747 4.335 1.00 10.41 160 GLN C CA 1
ATOM 17358 C C . GLN C 1 175 ? -39.303 -11.781 3.477 1.00 11.09 160 GLN C C 1
ATOM 17359 O O . GLN C 1 175 ? -40.516 -11.946 3.319 1.00 8.65 160 GLN C O 1
ATOM 17373 N N . LEU C 1 176 ? -38.657 -10.755 2.914 1.00 9.66 161 LEU C N 1
ATOM 17374 C CA . LEU C 1 176 ? -39.398 -9.805 2.084 1.00 9.67 161 LEU C CA 1
ATOM 17375 C C . LEU C 1 176 ? -39.927 -10.486 0.825 1.00 8.96 161 LEU C C 1
ATOM 17376 O O . LEU C 1 176 ? -41.101 -10.328 0.467 1.00 6.95 161 LEU C O 1
ATOM 17392 N N . ASN C 1 177 ? -39.091 -11.289 0.164 1.00 6.95 162 ASN C N 1
ATOM 17393 C CA . ASN C 1 177 ? -39.535 -11.927 -1.066 1.00 7.70 162 ASN C CA 1
ATOM 17394 C C . ASN C 1 177 ? -40.525 -13.055 -0.801 1.00 12.68 162 ASN C C 1
ATOM 17395 O O . ASN C 1 177 ? -41.380 -13.335 -1.648 1.00 9.17 162 ASN C O 1
ATOM 17406 N N . GLU C 1 178 ? -40.486 -13.673 0.376 1.00 9.25 163 GLU C N 1
ATOM 17407 C CA . GLU C 1 178 ? -41.550 -14.622 0.694 1.00 11.52 163 GLU C CA 1
ATOM 17408 C C . GLU C 1 178 ? -42.872 -13.893 0.904 1.00 14.83 163 GLU C C 1
ATOM 17409 O O . GLU C 1 178 ? -43.930 -14.369 0.473 1.00 13.26 163 GLU C O 1
ATOM 17421 N N . SER C 1 179 ? -42.828 -12.724 1.546 1.00 14.05 164 SER C N 1
ATOM 17422 C CA . SER C 1 179 ? -44.042 -11.929 1.714 1.00 16.98 164 SER C CA 1
ATOM 17423 C C . SER C 1 179 ? -44.633 -11.538 0.365 1.00 16.39 164 SER C C 1
ATOM 17424 O O . SER C 1 179 ? -45.858 -11.531 0.191 1.00 15.10 164 SER C O 1
ATOM 17432 N N . TRP C 1 180 ? -43.776 -11.220 -0.607 1.00 11.07 165 TRP C N 1
ATOM 17433 C CA . TRP C 1 180 ? -44.250 -10.739 -1.901 1.00 12.15 165 TRP C CA 1
ATOM 17434 C C . TRP C 1 180 ? -44.886 -11.829 -2.749 1.00 11.80 165 TRP C C 1
ATOM 17435 O O . TRP C 1 180 ? -45.575 -11.498 -3.718 1.00 11.20 165 TRP C O 1
ATOM 17456 N N . LEU C 1 181 ? -44.705 -13.110 -2.399 1.00 15.46 166 LEU C N 1
ATOM 17457 C CA . LEU C 1 181 ? -45.432 -14.176 -3.086 1.00 15.86 166 LEU C CA 1
ATOM 17458 C C . LEU C 1 181 ? -46.943 -13.940 -3.089 1.00 19.88 166 LEU C C 1
ATOM 17459 O O . LEU C 1 181 ? -47.635 -14.358 -4.025 1.00 21.09 166 LEU C O 1
ATOM 17475 N N . ASP C 1 182 ? -47.476 -13.285 -2.058 1.00 13.85 167 ASP C N 1
ATOM 17476 C CA . ASP C 1 182 ? -48.916 -13.092 -1.912 1.00 18.28 167 ASP C CA 1
ATOM 17477 C C . ASP C 1 182 ? -49.441 -11.805 -2.538 1.00 18.62 167 ASP C C 1
ATOM 17478 O O . ASP C 1 182 ? -50.655 -11.586 -2.533 1.00 19.46 167 ASP C O 1
ATOM 17487 N N . TYR C 1 183 ? -48.570 -10.953 -3.067 1.00 9.25 168 TYR C N 1
ATOM 17488 C CA . TYR C 1 183 ? -48.999 -9.684 -3.632 1.00 15.13 168 TYR C CA 1
ATOM 17489 C C . TYR C 1 183 ? -49.738 -9.887 -4.952 1.00 14.20 168 TYR C C 1
ATOM 17490 O O . TYR C 1 183 ? -49.456 -10.813 -5.717 1.00 13.82 168 TYR C O 1
ATOM 17508 N N . ASP C 1 184 ? -50.690 -8.999 -5.226 1.00 15.35 169 ASP C N 1
ATOM 17509 C CA . ASP C 1 184 ? -51.211 -8.825 -6.585 1.00 10.63 169 ASP C CA 1
ATOM 17510 C C . ASP C 1 184 ? -51.242 -7.325 -6.856 1.00 10.87 169 ASP C C 1
ATOM 17511 O O . ASP C 1 184 ? -52.264 -6.667 -6.647 1.00 12.29 169 ASP C O 1
ATOM 17520 N N . CYS C 1 185 ? -50.113 -6.778 -7.313 1.00 10.48 170 CYS C N 1
ATOM 17521 C CA . CYS C 1 185 ? -50.054 -5.347 -7.604 1.00 10.57 170 CYS C CA 1
ATOM 17522 C C . CYS C 1 185 ? -51.044 -4.961 -8.698 1.00 14.13 170 CYS C C 1
ATOM 17523 O O . CYS C 1 185 ? -51.813 -4.007 -8.545 1.00 12.24 170 CYS C O 1
ATOM 17531 N N . THR C 1 186 ? -51.035 -5.690 -9.818 1.00 12.26 171 THR C N 1
ATOM 17532 C CA . THR C 1 186 ? -51.915 -5.347 -10.932 1.00 13.05 171 THR C CA 1
ATOM 17533 C C . THR C 1 186 ? -53.378 -5.302 -10.503 1.00 12.58 171 THR C C 1
ATOM 17534 O O . THR C 1 186 ? -54.105 -4.358 -10.835 1.00 14.06 171 THR C O 1
ATOM 17545 N N . ALA C 1 187 ? -53.827 -6.315 -9.761 1.00 12.63 172 ALA C N 1
ATOM 17546 C CA . ALA C 1 187 ? -55.217 -6.378 -9.336 1.00 14.05 172 ALA C CA 1
ATOM 17547 C C . ALA C 1 187 ? -55.608 -5.192 -8.469 1.00 14.00 172 ALA C C 1
ATOM 17548 O O . ALA C 1 187 ? -56.798 -4.865 -8.383 1.00 14.91 172 ALA C O 1
ATOM 17555 N N . ASN C 1 188 ? -54.635 -4.564 -7.809 1.00 13.72 173 ASN C N 1
ATOM 17556 C CA . ASN C 1 188 ? -54.859 -3.428 -6.927 1.00 16.13 173 ASN C CA 1
ATOM 17557 C C . ASN C 1 188 ? -54.540 -2.105 -7.604 1.00 19.02 173 ASN C C 1
ATOM 17558 O O . ASN C 1 188 ? -54.505 -1.068 -6.934 1.00 22.96 173 ASN C O 1
ATOM 17569 N N . GLY C 1 189 ? -54.301 -2.118 -8.911 1.00 18.88 174 GLY C N 1
ATOM 17570 C CA . GLY C 1 189 ? -54.031 -0.889 -9.624 1.00 20.44 174 GLY C CA 1
ATOM 17571 C C . GLY C 1 189 ? -52.633 -0.360 -9.439 1.00 18.30 174 GLY C C 1
ATOM 17572 O O . GLY C 1 189 ? -52.406 0.838 -9.630 1.00 19.36 174 GLY C O 1
ATOM 17576 N N . VAL C 1 190 ? -51.690 -1.212 -9.046 1.00 14.43 175 VAL C N 1
ATOM 17577 C CA . VAL C 1 190 ? -50.281 -0.858 -8.948 1.00 16.18 175 VAL C CA 1
ATOM 17578 C C . VAL C 1 190 ? -49.570 -1.571 -10.087 1.00 17.26 175 VAL C C 1
ATOM 17579 O O . VAL C 1 190 ? -49.560 -2.807 -10.149 1.00 12.49 175 VAL C O 1
ATOM 17592 N N . TYR C 1 191 ? -48.986 -0.800 -10.990 1.00 11.25 176 TYR C N 1
ATOM 17593 C CA . TYR C 1 191 ? -48.322 -1.356 -12.162 1.00 14.48 176 TYR C CA 1
ATOM 17594 C C . TYR C 1 191 ? -46.827 -1.357 -11.886 1.00 15.64 176 TYR C C 1
ATOM 17595 O O . TYR C 1 191 ? -46.198 -0.297 -11.807 1.00 14.27 176 TYR C O 1
ATOM 17613 N N . SER C 1 192 ? -46.273 -2.555 -11.733 1.00 9.51 177 SER C N 1
ATOM 17614 C CA . SER C 1 192 ? -44.887 -2.767 -11.357 1.00 9.69 177 SER C CA 1
ATOM 17615 C C . SER C 1 192 ? -44.115 -3.356 -12.528 1.00 13.39 177 SER C C 1
ATOM 17616 O O . SER C 1 192 ? -44.627 -4.231 -13.239 1.00 12.35 177 SER C O 1
ATOM 17624 N N . PHE C 1 193 ? -42.881 -2.868 -12.724 1.00 13.31 178 PHE C N 1
ATOM 17625 C CA . PHE C 1 193 ? -42.025 -3.262 -13.837 1.00 9.44 178 PHE C CA 1
ATOM 17626 C C . PHE C 1 193 ? -40.586 -3.442 -13.375 1.00 14.28 178 PHE C C 1
ATOM 17627 O O . PHE C 1 193 ? -40.093 -2.687 -12.531 1.00 11.41 178 PHE C O 1
ATOM 17644 N N . VAL C 1 194 ? -39.913 -4.438 -13.941 1.00 13.26 179 VAL C N 1
ATOM 17645 C CA . VAL C 1 194 ? -38.468 -4.609 -13.791 1.00 8.84 179 VAL C CA 1
ATOM 17646 C C . VAL C 1 194 ? -37.807 -4.471 -15.153 1.00 9.37 179 VAL C C 1
ATOM 17647 O O . VAL C 1 194 ? -38.111 -5.232 -16.081 1.00 10.55 179 VAL C O 1
ATOM 17660 N N . LEU C 1 195 ? -36.887 -3.523 -15.266 1.00 8.97 180 LEU C N 1
ATOM 17661 C CA . LEU C 1 195 ? -36.029 -3.405 -16.433 1.00 8.15 180 LEU C CA 1
ATOM 17662 C C . LEU C 1 195 ? -34.584 -3.577 -15.994 1.00 8.51 180 LEU C C 1
ATOM 17663 O O . LEU C 1 195 ? -34.178 -3.043 -14.957 1.00 6.31 180 LEU C O 1
ATOM 17679 N N . THR C 1 196 ? -33.804 -4.323 -16.777 1.00 6.42 181 THR C N 1
ATOM 17680 C CA . THR C 1 196 ? -32.386 -4.470 -16.477 1.00 9.05 181 THR C CA 1
ATOM 17681 C C . THR C 1 196 ? -31.616 -4.725 -17.764 1.00 6.76 181 THR C C 1
ATOM 17682 O O . THR C 1 196 ? -32.195 -4.879 -18.844 1.00 14.52 181 THR C O 1
ATOM 17693 N N . GLY C 1 197 ? -30.285 -4.713 -17.636 1.00 6.11 182 GLY C N 1
ATOM 17694 C CA . GLY C 1 197 ? -29.406 -5.037 -18.736 1.00 8.79 182 GLY C CA 1
ATOM 17695 C C . GLY C 1 197 ? -28.424 -6.112 -18.311 1.00 8.48 182 GLY C C 1
ATOM 17696 O O . GLY C 1 197 ? -28.362 -6.491 -17.145 1.00 10.20 182 GLY C O 1
ATOM 17700 N N . GLN C 1 198 ? -27.641 -6.585 -19.283 1.00 11.44 183 GLN C N 1
ATOM 17701 C CA . GLN C 1 198 ? -26.674 -7.649 -19.032 1.00 8.84 183 GLN C CA 1
ATOM 17702 C C . GLN C 1 198 ? -25.368 -7.399 -19.772 1.00 12.31 183 GLN C C 1
ATOM 17703 O O . GLN C 1 198 ? -24.650 -8.344 -20.117 1.00 8.75 183 GLN C O 1
ATOM 17717 N N . LYS C 1 199 ? -25.045 -6.135 -19.998 1.00 7.91 184 LYS C N 1
ATOM 17718 C CA . LYS C 1 199 ? -23.802 -5.716 -20.618 1.00 8.37 184 LYS C CA 1
ATOM 17719 C C . LYS C 1 199 ? -22.810 -5.349 -19.521 1.00 9.08 184 LYS C C 1
ATOM 17720 O O . LYS C 1 199 ? -23.153 -4.611 -18.592 1.00 8.74 184 LYS C O 1
ATOM 17739 N N . ILE C 1 200 ? -21.594 -5.877 -19.610 1.00 7.89 185 ILE C N 1
ATOM 17740 C CA . ILE C 1 200 ? -20.518 -5.430 -18.727 1.00 8.30 185 ILE C CA 1
ATOM 17741 C C . ILE C 1 200 ? -19.901 -4.171 -19.319 1.00 11.83 185 ILE C C 1
ATOM 17742 O O . ILE C 1 200 ? -19.616 -4.111 -20.521 1.00 12.76 185 ILE C O 1
ATOM 17758 N N . ASP C 1 201 ? -19.725 -3.149 -18.491 1.00 10.63 186 ASP C N 1
ATOM 17759 C CA . ASP C 1 201 ? -18.848 -2.035 -18.848 1.00 10.54 186 ASP C CA 1
ATOM 17760 C C . ASP C 1 201 ? -17.429 -2.485 -18.527 1.00 9.92 186 ASP C C 1
ATOM 17761 O O . ASP C 1 201 ? -16.985 -2.437 -17.376 1.00 11.56 186 ASP C O 1
ATOM 17770 N N . ARG C 1 202 ? -16.728 -2.960 -19.552 1.00 8.99 187 ARG C N 1
ATOM 17771 C CA . ARG C 1 202 ? -15.458 -3.648 -19.368 1.00 10.23 187 ARG C CA 1
ATOM 17772 C C . ARG C 1 202 ? -14.333 -2.721 -18.935 1.00 21.51 187 ARG C C 1
ATOM 17773 O O . ARG C 1 202 ? -13.305 -3.214 -18.468 1.00 17.06 187 ARG C O 1
ATOM 17794 N N . GLN C 1 203 ? -14.502 -1.400 -19.043 1.00 13.12 188 GLN C N 1
ATOM 17795 C CA . GLN C 1 203 ? -13.511 -0.497 -18.472 1.00 20.76 188 GLN C CA 1
ATOM 17796 C C . GLN C 1 203 ? -13.510 -0.513 -16.950 1.00 24.49 188 GLN C C 1
ATOM 17797 O O . GLN C 1 203 ? -12.590 0.042 -16.342 1.00 20.75 188 GLN C O 1
ATOM 17811 N N . PHE C 1 204 ? -14.503 -1.133 -16.324 1.00 17.26 189 PHE C N 1
ATOM 17812 C CA . PHE C 1 204 ? -14.664 -1.091 -14.879 1.00 21.10 189 PHE C CA 1
ATOM 17813 C C . PHE C 1 204 ? -14.616 -2.494 -14.281 1.00 23.87 189 PHE C C 1
ATOM 17814 O O . PHE C 1 204 ? -15.274 -2.780 -13.278 1.00 26.03 189 PHE C O 1
ATOM 17831 N N . TYR C 1 205 ? -13.827 -3.372 -14.895 1.00 19.98 190 TYR C N 1
ATOM 17832 C CA . TYR C 1 205 ? -13.638 -4.733 -14.408 1.00 11.71 190 TYR C CA 1
ATOM 17833 C C . TYR C 1 205 ? -12.574 -4.731 -13.321 1.00 9.01 190 TYR C C 1
ATOM 17834 O O . TYR C 1 205 ? -11.459 -4.265 -13.553 1.00 12.06 190 TYR C O 1
ATOM 17852 N N . ASP C 1 206 ? -12.904 -5.252 -12.145 1.00 16.70 191 ASP C N 1
ATOM 17853 C CA . ASP C 1 206 ? -11.911 -5.419 -11.087 1.00 10.74 191 ASP C CA 1
ATOM 17854 C C . ASP C 1 206 ? -11.265 -6.790 -11.252 1.00 9.00 191 ASP C C 1
ATOM 17855 O O . ASP C 1 206 ? -11.895 -7.817 -10.999 1.00 12.94 191 ASP C O 1
ATOM 17864 N N . ALA C 1 207 ? -10.000 -6.805 -11.658 1.00 14.90 192 ALA C N 1
ATOM 17865 C CA . ALA C 1 207 ? -9.374 -8.072 -12.024 1.00 10.88 192 ALA C CA 1
ATOM 17866 C C . ALA C 1 207 ? -9.304 -9.031 -10.845 1.00 9.56 192 ALA C C 1
ATOM 17867 O O . ALA C 1 207 ? -9.275 -10.246 -11.044 1.00 14.34 192 ALA C O 1
ATOM 17874 N N . VAL C 1 208 ? -9.276 -8.510 -9.617 1.00 9.63 193 VAL C N 1
ATOM 17875 C CA . VAL C 1 208 ? -9.197 -9.360 -8.428 1.00 11.88 193 VAL C CA 1
ATOM 17876 C C . VAL C 1 208 ? -10.563 -9.855 -7.985 1.00 14.32 193 VAL C C 1
ATOM 17877 O O . VAL C 1 208 ? -10.638 -10.788 -7.170 1.00 14.16 193 VAL C O 1
ATOM 17890 N N . ASN C 1 209 ? -11.641 -9.271 -8.515 1.00 9.02 194 ASN C N 1
ATOM 17891 C CA . ASN C 1 209 ? -13.020 -9.613 -8.160 1.00 8.97 194 ASN C CA 1
ATOM 17892 C C . ASN C 1 209 ? -13.851 -9.801 -9.433 1.00 7.40 194 ASN C C 1
ATOM 17893 O O . ASN C 1 209 ? -14.599 -8.912 -9.850 1.00 10.65 194 ASN C O 1
ATOM 17904 N N . SER C 1 210 ? -13.813 -11.022 -9.970 1.00 10.82 195 SER C N 1
ATOM 17905 C CA . SER C 1 210 ? -14.387 -11.317 -11.273 1.00 10.86 195 SER C CA 1
ATOM 17906 C C . SER C 1 210 ? -15.912 -11.282 -11.292 1.00 9.67 195 SER C C 1
ATOM 17907 O O . SER C 1 210 ? -16.494 -11.371 -12.378 1.00 6.93 195 SER C O 1
ATOM 17915 N N . TYR C 1 211 ? -16.581 -11.153 -10.138 1.00 7.80 196 TYR C N 1
ATOM 17916 C CA . TYR C 1 211 ? -18.014 -10.858 -10.159 1.00 9.98 196 TYR C CA 1
ATOM 17917 C C . TYR C 1 211 ? -18.318 -9.590 -10.959 1.00 7.35 196 TYR C C 1
ATOM 17918 O O . TYR C 1 211 ? -19.412 -9.448 -11.526 1.00 6.44 196 TYR C O 1
ATOM 17936 N N . THR C 1 212 ? -17.372 -8.658 -11.020 1.00 6.82 197 THR C N 1
ATOM 17937 C CA . THR C 1 212 ? -17.630 -7.403 -11.712 1.00 6.44 197 THR C CA 1
ATOM 17938 C C . THR C 1 212 ? -17.743 -7.585 -13.221 1.00 9.93 197 THR C C 1
ATOM 17939 O O . THR C 1 212 ? -18.064 -6.618 -13.914 1.00 9.31 197 THR C O 1
ATOM 17950 N N . GLY C 1 213 ? -17.496 -8.793 -13.731 1.00 10.03 198 GLY C N 1
ATOM 17951 C CA . GLY C 1 213 ? -17.669 -9.114 -15.139 1.00 9.48 198 GLY C CA 1
ATOM 17952 C C . GLY C 1 213 ? -18.418 -10.412 -15.372 1.00 10.37 198 GLY C C 1
ATOM 17953 O O . GLY C 1 213 ? -18.304 -11.012 -16.441 1.00 16.21 198 GLY C O 1
ATOM 17957 N N . GLU C 1 214 ? -19.221 -10.834 -14.399 1.00 10.11 199 GLU C N 1
ATOM 17958 C CA . GLU C 1 214 ? -19.851 -12.147 -14.456 1.00 9.14 199 GLU C CA 1
ATOM 17959 C C . GLU C 1 214 ? -20.894 -12.191 -15.561 1.00 7.61 199 GLU C C 1
ATOM 17960 O O . GLU C 1 214 ? -21.768 -11.325 -15.643 1.00 8.13 199 GLU C O 1
ATOM 17972 N N . SER C 1 215 ? -20.794 -13.198 -16.416 1.00 6.63 200 SER C N 1
ATOM 17973 C CA . SER C 1 215 ? -21.803 -13.381 -17.449 1.00 9.98 200 SER C CA 1
ATOM 17974 C C . SER C 1 215 ? -23.150 -13.651 -16.805 1.00 12.73 200 SER C C 1
ATOM 17975 O O . SER C 1 215 ? -23.254 -14.386 -15.818 1.00 14.94 200 SER C O 1
ATOM 17983 N N . GLY C 1 216 ? -24.187 -13.047 -17.365 1.00 7.86 201 GLY C N 1
ATOM 17984 C CA . GLY C 1 216 ? -25.496 -13.124 -16.767 1.00 9.47 201 GLY C CA 1
ATOM 17985 C C . GLY C 1 216 ? -25.777 -12.034 -15.767 1.00 8.89 201 GLY C C 1
ATOM 17986 O O . GLY C 1 216 ? -26.822 -12.078 -15.109 1.00 7.04 201 GLY C O 1
ATOM 17990 N N . SER C 1 217 ? -24.875 -11.065 -15.640 1.00 10.06 202 SER C N 1
ATOM 17991 C CA . SER C 1 217 ? -25.029 -9.911 -14.781 1.00 8.51 202 SER C CA 1
ATOM 17992 C C . SER C 1 217 ? -24.677 -8.674 -15.589 1.00 10.79 202 SER C C 1
ATOM 17993 O O . SER C 1 217 ? -24.220 -8.761 -16.732 1.00 10.23 202 SER C O 1
ATOM 18001 N N . ASN C 1 218 ? -24.940 -7.514 -14.990 1.00 6.97 203 ASN C N 1
ATOM 18002 C CA . ASN C 1 218 ? -24.528 -6.222 -15.517 1.00 7.78 203 ASN C CA 1
ATOM 18003 C C . ASN C 1 218 ? -23.328 -5.658 -14.762 1.00 10.37 203 ASN C C 1
ATOM 18004 O O . ASN C 1 218 ? -23.070 -4.452 -14.820 1.00 9.95 203 ASN C O 1
ATOM 18015 N N . GLY C 1 219 ? -22.612 -6.508 -14.034 1.00 10.40 204 GLY C N 1
ATOM 18016 C CA . GLY C 1 219 ? -21.481 -6.113 -13.229 1.00 6.81 204 GLY C CA 1
ATOM 18017 C C . GLY C 1 219 ? -21.785 -5.967 -11.754 1.00 8.01 204 GLY C C 1
ATOM 18018 O O . GLY C 1 219 ? -20.846 -5.954 -10.947 1.00 8.96 204 GLY C O 1
ATOM 18022 N N . VAL C 1 220 ? -23.059 -5.827 -11.384 1.00 5.46 205 VAL C N 1
ATOM 18023 C CA . VAL C 1 220 ? -23.446 -5.692 -9.982 1.00 5.37 205 VAL C CA 1
ATOM 18024 C C . VAL C 1 220 ? -24.563 -6.670 -9.642 1.00 7.11 205 VAL C C 1
ATOM 18025 O O . VAL C 1 220 ? -24.485 -7.372 -8.629 1.00 5.65 205 VAL C O 1
ATOM 18038 N N . VAL C 1 221 ? -25.610 -6.732 -10.470 1.00 7.95 206 VAL C N 1
ATOM 18039 C CA . VAL C 1 221 ? -26.762 -7.588 -10.203 1.00 6.27 206 VAL C CA 1
ATOM 18040 C C . VAL C 1 221 ? -26.912 -8.599 -11.328 1.00 10.07 206 VAL C C 1
ATOM 18041 O O . VAL C 1 221 ? -26.737 -8.267 -12.502 1.00 8.00 206 VAL C O 1
ATOM 18054 N N . ARG C 1 222 ? -27.232 -9.839 -10.965 1.00 6.94 207 ARG C N 1
ATOM 18055 C CA . ARG C 1 222 ? -27.547 -10.851 -11.956 1.00 7.01 207 ARG C CA 1
ATOM 18056 C C . ARG C 1 222 ? -28.948 -10.638 -12.525 1.00 4.84 207 ARG C C 1
ATOM 18057 O O . ARG C 1 222 ? -29.881 -10.286 -11.802 1.00 6.25 207 ARG C O 1
ATOM 18078 N N . VAL C 1 223 ? -29.094 -10.845 -13.844 1.00 4.89 208 VAL C N 1
ATOM 18079 C CA . VAL C 1 223 ? -30.412 -10.697 -14.456 1.00 6.45 208 VAL C CA 1
ATOM 18080 C C . VAL C 1 223 ? -31.439 -11.510 -13.677 1.00 4.41 208 VAL C C 1
ATOM 18081 O O . VAL C 1 223 ? -32.548 -11.045 -13.406 1.00 8.98 208 VAL C O 1
ATOM 18094 N N . ALA C 1 224 ? -31.093 -12.746 -13.316 1.00 9.27 209 ALA C N 1
ATOM 18095 C CA . ALA C 1 224 ? -32.060 -13.565 -12.604 1.00 8.85 209 ALA C CA 1
ATOM 18096 C C . ALA C 1 224 ? -32.351 -12.990 -11.223 1.00 8.12 209 ALA C C 1
ATOM 18097 O O . ALA C 1 224 ? -33.443 -13.199 -10.686 1.00 12.40 209 ALA C O 1
ATOM 18104 N N . ALA C 1 225 ? -31.406 -12.257 -10.637 1.00 5.40 210 ALA C N 1
ATOM 18105 C CA . ALA C 1 225 ? -31.646 -11.656 -9.331 1.00 5.21 210 ALA C CA 1
ATOM 18106 C C . ALA C 1 225 ? -32.520 -10.394 -9.374 1.00 8.85 210 ALA C C 1
ATOM 18107 O O . ALA C 1 225 ? -32.950 -9.926 -8.309 1.00 8.55 210 ALA C O 1
ATOM 18114 N N . THR C 1 226 ? -32.801 -9.833 -10.563 1.00 7.45 211 THR C N 1
ATOM 18115 C CA . THR C 1 226 ? -33.682 -8.676 -10.674 1.00 5.82 211 THR C CA 1
ATOM 18116 C C . THR C 1 226 ? -35.144 -9.058 -10.821 1.00 7.68 211 THR C C 1
ATOM 18117 O O . THR C 1 226 ? -36.029 -8.255 -10.490 1.00 9.22 211 THR C O 1
ATOM 18128 N N . ASN C 1 227 ? -35.413 -10.259 -11.307 1.00 9.32 212 ASN C N 1
ATOM 18129 C CA . ASN C 1 227 ? -36.734 -10.628 -11.785 1.00 11.06 212 ASN C CA 1
ATOM 18130 C C . ASN C 1 227 ? -37.678 -10.902 -10.619 1.00 10.42 212 ASN C C 1
ATOM 18131 O O . ASN C 1 227 ? -37.365 -11.705 -9.735 1.00 6.58 212 ASN C O 1
ATOM 18142 N N . MET C 1 228 ? -38.828 -10.222 -10.611 1.00 7.00 213 MET C N 1
ATOM 18143 C CA . MET C 1 228 ? -39.861 -10.470 -9.611 1.00 13.30 213 MET C CA 1
ATOM 18144 C C . MET C 1 228 ? -40.787 -11.619 -9.997 1.00 9.76 213 MET C C 1
ATOM 18145 O O . MET C 1 228 ? -41.761 -11.884 -9.282 1.00 9.04 213 MET C O 1
ATOM 18159 N N . ASN C 1 229 ? -40.513 -12.298 -11.111 1.00 7.17 214 ASN C N 1
ATOM 18160 C CA . ASN C 1 229 ? -41.142 -13.568 -11.444 1.00 6.57 214 ASN C CA 1
ATOM 18161 C C . ASN C 1 229 ? -40.251 -14.665 -10.886 1.00 9.98 214 ASN C C 1
ATOM 18162 O O . ASN C 1 229 ? -39.168 -14.918 -11.418 1.00 11.07 214 ASN C O 1
ATOM 18173 N N . TYR C 1 230 ? -40.690 -15.284 -9.792 1.00 8.62 215 TYR C N 1
ATOM 18174 C CA . TYR C 1 230 ? -39.929 -16.336 -9.136 1.00 8.86 215 TYR C CA 1
ATOM 18175 C C . TYR C 1 230 ? -40.894 -17.270 -8.405 1.00 9.97 215 TYR C C 1
ATOM 18176 O O . TYR C 1 230 ? -42.055 -16.934 -8.166 1.00 10.50 215 TYR C O 1
ATOM 18194 N N . SER C 1 231 ? -40.399 -18.451 -8.056 1.00 11.98 216 SER C N 1
ATOM 18195 C CA . SER C 1 231 ? -41.173 -19.443 -7.325 1.00 9.36 216 SER C CA 1
ATOM 18196 C C . SER C 1 231 ? -40.504 -19.738 -5.989 1.00 14.87 216 SER C C 1
ATOM 18197 O O . SER C 1 231 ? -39.287 -19.612 -5.852 1.00 11.63 216 SER C O 1
ATOM 18205 N N . LEU C 1 232 ? -41.308 -20.146 -5.013 1.00 12.61 217 LEU C N 1
ATOM 18206 C CA . LEU C 1 232 ? -40.817 -20.738 -3.778 1.00 15.20 217 LEU C CA 1
ATOM 18207 C C . LEU C 1 232 ? -41.239 -22.200 -3.775 1.00 13.57 217 LEU C C 1
ATOM 18208 O O . LEU C 1 232 ? -42.440 -22.504 -3.797 1.00 16.14 217 LEU C O 1
ATOM 18224 N N . LEU C 1 233 ? -40.259 -23.092 -3.770 1.00 9.50 218 LEU C N 1
ATOM 18225 C CA . LEU C 1 233 ? -40.484 -24.531 -3.767 1.00 13.22 218 LEU C CA 1
ATOM 18226 C C . LEU C 1 233 ? -40.176 -25.041 -2.372 1.00 16.04 218 LEU C C 1
ATOM 18227 O O . LEU C 1 233 ? -39.051 -24.885 -1.889 1.00 12.78 218 LEU C O 1
ATOM 18243 N N . LYS C 1 234 ? -41.174 -25.635 -1.727 1.00 14.40 219 LYS C N 1
ATOM 18244 C CA . LYS C 1 234 ? -41.012 -26.253 -0.419 1.00 12.90 219 LYS C CA 1
ATOM 18245 C C . LYS C 1 234 ? -40.941 -27.764 -0.584 1.00 13.04 219 LYS C C 1
ATOM 18246 O O . LYS C 1 234 ? -41.807 -28.363 -1.230 1.00 12.93 219 LYS C O 1
ATOM 18265 N N . LEU C 1 235 ? -39.909 -28.365 -0.001 1.00 10.76 220 LEU C N 1
ATOM 18266 C CA . LEU C 1 235 ? -39.708 -29.812 0.012 1.00 12.77 220 LEU C CA 1
ATOM 18267 C C . LEU C 1 235 ? -39.601 -30.236 1.470 1.00 15.54 220 LEU C C 1
ATOM 18268 O O . LEU C 1 235 ? -38.620 -29.907 2.145 1.00 12.25 220 LEU C O 1
ATOM 18284 N N . HIS C 1 236 ? -40.601 -30.968 1.954 1.00 14.67 221 HIS C N 1
ATOM 18285 C CA . HIS C 1 236 ? -40.680 -31.368 3.349 1.00 14.13 221 HIS C CA 1
ATOM 18286 C C . HIS C 1 236 ? -40.564 -32.875 3.434 1.00 12.05 221 HIS C C 1
ATOM 18287 O O . HIS C 1 236 ? -41.315 -33.603 2.778 1.00 12.61 221 HIS C O 1
ATOM 18301 N N . GLN C 1 237 ? -39.617 -33.331 4.235 1.00 11.16 222 GLN C N 1
ATOM 18302 C CA . GLN C 1 237 ? -39.363 -34.751 4.400 1.00 11.65 222 GLN C CA 1
ATOM 18303 C C . GLN C 1 237 ? -40.404 -35.366 5.321 1.00 12.23 222 GLN C C 1
ATOM 18304 O O . GLN C 1 237 ? -40.737 -34.805 6.366 1.00 18.90 222 GLN C O 1
ATOM 18318 N N . GLU C 1 238 ? -40.909 -36.528 4.930 1.00 13.28 223 GLU C N 1
ATOM 18319 C CA . GLU C 1 238 ? -41.888 -37.278 5.710 1.00 25.46 223 GLU C CA 1
ATOM 18320 C C . GLU C 1 238 ? -41.465 -38.738 5.783 1.00 30.83 223 GLU C C 1
ATOM 18321 O O . GLU C 1 238 ? -40.542 -39.175 5.090 1.00 30.51 223 GLU C O 1
ATOM 18333 N N . GLY C 1 239 ? -42.150 -39.495 6.637 1.00 50.93 224 GLY C N 1
ATOM 18334 C CA . GLY C 1 239 ? -41.881 -40.916 6.790 1.00 39.32 224 GLY C CA 1
ATOM 18335 C C . GLY C 1 239 ? -42.475 -41.500 8.055 1.00 36.16 224 GLY C C 1
ATOM 18336 O O . GLY C 1 239 ? -41.799 -41.585 9.076 1.00 54.33 224 GLY C O 1
ATOM 18340 N N . GLY C 1 242 ? -39.803 -46.453 8.038 1.00 68.79 227 GLY C N 1
ATOM 18341 C CA . GLY C 1 242 ? -38.370 -46.415 7.818 1.00 62.65 227 GLY C CA 1
ATOM 18342 C C . GLY C 1 242 ? -38.002 -46.105 6.379 1.00 76.49 227 GLY C C 1
ATOM 18343 O O . GLY C 1 242 ? -36.975 -46.571 5.883 1.00 90.30 227 GLY C O 1
ATOM 18347 N N . GLU C 1 243 ? -38.835 -45.310 5.708 1.00 57.52 228 GLU C N 1
ATOM 18348 C CA . GLU C 1 243 ? -38.617 -44.959 4.309 1.00 44.05 228 GLU C CA 1
ATOM 18349 C C . GLU C 1 243 ? -38.869 -43.469 4.129 1.00 54.67 228 GLU C C 1
ATOM 18350 O O . GLU C 1 243 ? -39.958 -42.982 4.448 1.00 47.11 228 GLU C O 1
ATOM 18354 N N . SER C 1 244 ? -37.863 -42.756 3.611 1.00 44.14 229 SER C N 1
ATOM 18355 C CA . SER C 1 244 ? -37.927 -41.306 3.452 1.00 32.41 229 SER C CA 1
ATOM 18356 C C . SER C 1 244 ? -38.746 -40.906 2.229 1.00 41.34 229 SER C C 1
ATOM 18357 O O . SER C 1 244 ? -38.489 -41.374 1.115 1.00 39.32 229 SER C O 1
ATOM 18365 N N . LEU C 1 245 ? -39.709 -40.010 2.441 1.00 39.08 230 LEU C N 1
ATOM 18366 C CA . LEU C 1 245 ? -40.556 -39.445 1.400 1.00 43.70 230 LEU C CA 1
ATOM 18367 C C . LEU C 1 245 ? -40.411 -37.926 1.392 1.00 29.87 230 LEU C C 1
ATOM 18368 O O . LEU C 1 245 ? -39.781 -37.333 2.272 1.00 29.82 230 LEU C O 1
ATOM 18384 N N . VAL C 1 246 ? -41.026 -37.295 0.391 1.00 20.74 231 VAL C N 1
ATOM 18385 C CA . VAL C 1 246 ? -40.868 -35.863 0.143 1.00 19.79 231 VAL C CA 1
ATOM 18386 C C . VAL C 1 246 ? -42.179 -35.303 -0.380 1.00 17.81 231 VAL C C 1
ATOM 18387 O O . VAL C 1 246 ? -42.689 -35.764 -1.405 1.00 23.77 231 VAL C O 1
ATOM 18400 N N . VAL C 1 247 ? -42.695 -34.278 0.289 1.00 12.86 232 VAL C N 1
ATOM 18401 C CA . VAL C 1 247 ? -43.886 -33.558 -0.136 1.00 16.14 232 VAL C CA 1
ATOM 18402 C C . VAL C 1 247 ? -43.435 -32.230 -0.721 1.00 20.53 232 VAL C C 1
ATOM 18403 O O . VAL C 1 247 ? -42.723 -31.464 -0.059 1.00 14.82 232 VAL C O 1
ATOM 18416 N N . ALA C 1 248 ? -43.835 -31.955 -1.958 1.00 9.85 233 ALA C N 1
ATOM 18417 C CA . ALA C 1 248 ? -43.414 -30.757 -2.665 1.00 13.95 233 ALA C CA 1
ATOM 18418 C C . ALA C 1 248 ? -44.586 -29.799 -2.837 1.00 21.13 233 ALA C C 1
ATOM 18419 O O . ALA C 1 248 ? -45.719 -30.213 -3.115 1.00 13.23 233 ALA C O 1
ATOM 18426 N N . LYS C 1 249 ? -44.298 -28.514 -2.674 1.00 20.10 234 LYS C N 1
ATOM 18427 C CA A LYS C 1 249 ? -45.292 -27.460 -2.826 0.51 20.74 234 LYS C CA 1
ATOM 18428 C CA B LYS C 1 249 ? -45.290 -27.453 -2.806 0.49 20.73 234 LYS C CA 1
ATOM 18429 C C . LYS C 1 249 ? -44.599 -26.269 -3.459 1.00 15.91 234 LYS C C 1
ATOM 18430 O O . LYS C 1 249 ? -43.592 -25.794 -2.939 1.00 18.50 234 LYS C O 1
ATOM 18467 N N . MET C 1 250 ? -45.124 -25.795 -4.588 1.00 12.65 235 MET C N 1
ATOM 18468 C CA . MET C 1 250 ? -44.525 -24.665 -5.285 1.00 13.33 235 MET C CA 1
ATOM 18469 C C . MET C 1 250 ? -45.545 -23.553 -5.431 1.00 22.97 235 MET C C 1
ATOM 18470 O O . MET C 1 250 ? -46.668 -23.788 -5.887 1.00 22.47 235 MET C O 1
ATOM 18484 N N . THR C 1 251 ? -45.147 -22.350 -5.028 1.00 14.98 236 THR C N 1
ATOM 18485 C CA . THR C 1 251 ? -45.950 -21.145 -5.154 1.00 13.65 236 THR C CA 1
ATOM 18486 C C . THR C 1 251 ? -45.156 -20.106 -5.933 1.00 15.02 236 THR C C 1
ATOM 18487 O O . THR C 1 251 ? -43.929 -20.022 -5.826 1.00 14.14 236 THR C O 1
ATOM 18498 N N . ARG C 1 252 ? -45.857 -19.302 -6.712 1.00 22.94 237 ARG C N 1
ATOM 18499 C CA . ARG C 1 252 ? -45.202 -18.395 -7.639 1.00 15.79 237 ARG C CA 1
ATOM 18500 C C . ARG C 1 252 ? -45.802 -17.006 -7.508 1.00 13.21 237 ARG C C 1
ATOM 18501 O O . ARG C 1 252 ? -46.998 -16.859 -7.248 1.00 14.73 237 ARG C O 1
ATOM 18522 N N . THR C 1 253 ? -44.966 -15.983 -7.659 1.00 7.24 238 THR C N 1
ATOM 18523 C CA . THR C 1 253 ? -45.478 -14.621 -7.677 1.00 14.90 238 THR C CA 1
ATOM 18524 C C . THR C 1 253 ? -46.419 -14.425 -8.859 1.00 10.16 238 THR C C 1
ATOM 18525 O O . THR C 1 253 ? -46.380 -15.162 -9.847 1.00 9.70 238 THR C O 1
ATOM 18536 N N . GLN C 1 254 ? -47.272 -13.408 -8.750 1.00 15.27 239 GLN C N 1
ATOM 18537 C CA . GLN C 1 254 ? -48.074 -12.987 -9.882 1.00 14.16 239 GLN C CA 1
ATOM 18538 C C . GLN C 1 254 ? -47.163 -12.449 -10.987 1.00 15.89 239 GLN C C 1
ATOM 18539 O O . GLN C 1 254 ? -46.073 -11.955 -10.704 1.00 11.37 239 GLN C O 1
ATOM 18553 N N . PRO C 1 255 ? -47.596 -12.519 -12.249 1.00 10.19 240 PRO C N 1
ATOM 18554 C CA . PRO C 1 255 ? -46.756 -12.036 -13.350 1.00 8.64 240 PRO C CA 1
ATOM 18555 C C . PRO C 1 255 ? -46.418 -10.562 -13.205 1.00 13.54 240 PRO C C 1
ATOM 18556 O O . PRO C 1 255 ? -47.290 -9.724 -12.972 1.00 14.12 240 PRO C O 1
ATOM 18567 N N . MET C 1 256 ? -45.146 -10.245 -13.399 1.00 10.01 241 MET C N 1
ATOM 18568 C CA . MET C 1 256 ? -44.707 -8.861 -13.439 1.00 11.85 241 MET C CA 1
ATOM 18569 C C . MET C 1 256 ? -43.945 -8.615 -14.730 1.00 9.11 241 MET C C 1
ATOM 18570 O O . MET C 1 256 ? -43.199 -9.483 -15.200 1.00 10.34 241 MET C O 1
ATOM 18584 N N . ALA C 1 257 ? -44.132 -7.424 -15.292 1.00 9.12 242 ALA C N 1
ATOM 18585 C CA . ALA C 1 257 ? -43.382 -7.020 -16.474 1.00 8.05 242 ALA C CA 1
ATOM 18586 C C . ALA C 1 257 ? -41.885 -7.162 -16.246 1.00 10.61 242 ALA C C 1
ATOM 18587 O O . ALA C 1 257 ? -41.360 -6.752 -15.207 1.00 11.49 242 ALA C O 1
ATOM 18594 N N . PHE C 1 258 ? -41.193 -7.753 -17.223 1.00 10.34 243 PHE C N 1
ATOM 18595 C CA . PHE C 1 258 ? -39.766 -8.018 -17.091 1.00 9.60 243 PHE C CA 1
ATOM 18596 C C . PHE C 1 258 ? -39.092 -7.818 -18.438 1.00 14.72 243 PHE C C 1
ATOM 18597 O O . PHE C 1 258 ? -39.453 -8.475 -19.420 1.00 10.80 243 PHE C O 1
ATOM 18614 N N . GLY C 1 259 ? -38.109 -6.919 -18.478 1.00 12.99 244 GLY C N 1
ATOM 18615 C CA . GLY C 1 259 ? -37.410 -6.618 -19.712 1.00 11.83 244 GLY C CA 1
ATOM 18616 C C . GLY C 1 259 ? -35.905 -6.556 -19.553 1.00 10.00 244 GLY C C 1
ATOM 18617 O O . GLY C 1 259 ? -35.386 -5.808 -18.716 1.00 10.81 244 GLY C O 1
ATOM 18621 N N . VAL C 1 260 ? -35.194 -7.355 -20.337 1.00 8.72 245 VAL C N 1
ATOM 18622 C CA . VAL C 1 260 ? -33.751 -7.233 -20.464 1.00 6.64 245 VAL C CA 1
ATOM 18623 C C . VAL C 1 260 ? -33.486 -6.347 -21.684 1.00 7.30 245 VAL C C 1
ATOM 18624 O O . VAL C 1 260 ? -33.677 -6.763 -22.832 1.00 11.62 245 VAL C O 1
ATOM 18637 N N . LEU C 1 261 ? -33.053 -5.094 -21.429 1.00 7.85 246 LEU C N 1
ATOM 18638 C CA . LEU C 1 261 ? -32.786 -4.080 -22.442 1.00 8.42 246 LEU C CA 1
ATOM 18639 C C . LEU C 1 261 ? -31.363 -4.191 -22.985 1.00 9.55 246 LEU C C 1
ATOM 18640 O O . LEU C 1 261 ? -30.446 -4.566 -22.255 1.00 11.73 246 LEU C O 1
ATOM 18656 N N . PRO C 1 262 ? -31.134 -3.808 -24.247 1.00 13.20 247 PRO C N 1
ATOM 18657 C CA . PRO C 1 262 ? -29.829 -4.058 -24.874 1.00 11.86 247 PRO C CA 1
ATOM 18658 C C . PRO C 1 262 ? -28.778 -2.999 -24.570 1.00 10.11 247 PRO C C 1
ATOM 18659 O O . PRO C 1 262 ? -29.067 -1.801 -24.519 1.00 11.81 247 PRO C O 1
ATOM 18670 N N . GLY C 1 263 ? -27.544 -3.469 -24.376 1.00 12.41 248 GLY C N 1
ATOM 18671 C CA . GLY C 1 263 ? -26.367 -2.622 -24.329 1.00 14.74 248 GLY C CA 1
ATOM 18672 C C . GLY C 1 263 ? -26.189 -1.813 -23.066 1.00 11.79 248 GLY C C 1
ATOM 18673 O O . GLY C 1 263 ? -25.554 -0.753 -23.104 1.00 14.47 248 GLY C O 1
ATOM 18677 N N . LEU C 1 264 ? -26.718 -2.283 -21.939 1.00 10.35 249 LEU C N 1
ATOM 18678 C CA . LEU C 1 264 ? -26.781 -1.478 -20.724 1.00 8.84 249 LEU C CA 1
ATOM 18679 C C . LEU C 1 264 ? -26.164 -2.217 -19.545 1.00 12.44 249 LEU C C 1
ATOM 18680 O O . LEU C 1 264 ? -26.488 -3.386 -19.286 1.00 10.02 249 LEU C O 1
ATOM 18696 N N . SER C 1 265 ? -25.287 -1.515 -18.827 1.00 9.87 250 SER C N 1
ATOM 18697 C CA . SER C 1 265 ? -24.625 -2.008 -17.629 1.00 9.37 250 SER C CA 1
ATOM 18698 C C . SER C 1 265 ? -25.279 -1.370 -16.414 1.00 7.94 250 SER C C 1
ATOM 18699 O O . SER C 1 265 ? -26.257 -0.633 -16.525 1.00 9.60 250 SER C O 1
ATOM 18707 N N . HIS C 1 266 ? -24.725 -1.641 -15.235 1.00 14.24 251 HIS C N 1
ATOM 18708 C CA . HIS C 1 266 ? -25.357 -1.157 -14.015 1.00 9.21 251 HIS C CA 1
ATOM 18709 C C . HIS C 1 266 ? -25.193 0.346 -13.862 1.00 10.48 251 HIS C C 1
ATOM 18710 O O . HIS C 1 266 ? -26.149 1.051 -13.526 1.00 8.57 251 HIS C O 1
ATOM 18724 N N . SER C 1 267 ? -23.986 0.856 -14.079 1.00 12.67 252 SER C N 1
ATOM 18725 C CA . SER C 1 267 ? -23.678 2.227 -13.713 1.00 11.00 252 SER C CA 1
ATOM 18726 C C . SER C 1 267 ? -22.710 2.813 -14.729 1.00 15.58 252 SER C C 1
ATOM 18727 O O . SER C 1 267 ? -22.239 2.128 -15.640 1.00 10.77 252 SER C O 1
ATOM 18735 N N . GLY C 1 268 ? -22.419 4.092 -14.565 1.00 11.08 253 GLY C N 1
ATOM 18736 C CA . GLY C 1 268 ? -21.448 4.746 -15.413 1.00 16.12 253 GLY C CA 1
ATOM 18737 C C . GLY C 1 268 ? -22.088 5.552 -16.527 1.00 14.31 253 GLY C C 1
ATOM 18738 O O . GLY C 1 268 ? -23.196 5.261 -16.999 1.00 13.43 253 GLY C O 1
ATOM 18742 N N . LYS C 1 269 ? -21.370 6.586 -16.969 1.00 16.95 254 LYS C N 1
ATOM 18743 C CA . LYS C 1 269 ? -21.913 7.477 -17.982 1.00 18.39 254 LYS C CA 1
ATOM 18744 C C . LYS C 1 269 ? -21.913 6.851 -19.370 1.00 13.17 254 LYS C C 1
ATOM 18745 O O . LYS C 1 269 ? -22.680 7.295 -20.228 1.00 18.74 254 LYS C O 1
ATOM 18764 N N . ASN C 1 270 ? -21.094 5.822 -19.603 1.00 16.40 255 ASN C N 1
ATOM 18765 C CA . ASN C 1 270 ? -21.027 5.170 -20.908 1.00 16.44 255 ASN C CA 1
ATOM 18766 C C . ASN C 1 270 ? -22.329 4.446 -21.225 1.00 13.89 255 ASN C C 1
ATOM 18767 O O . ASN C 1 270 ? -23.040 4.806 -22.168 1.00 15.74 255 ASN C O 1
ATOM 18778 N N . ILE C 1 271 ? -22.637 3.410 -20.445 1.00 13.84 256 ILE C N 1
ATOM 18779 C CA . ILE C 1 271 ? -23.771 2.537 -20.725 1.00 14.92 256 ILE C CA 1
ATOM 18780 C C . ILE C 1 271 ? -24.543 2.199 -19.453 1.00 12.83 256 ILE C C 1
ATOM 18781 O O . ILE C 1 271 ? -25.257 1.192 -19.400 1.00 9.91 256 ILE C O 1
ATOM 18797 N N . GLY C 1 272 ? -24.427 3.033 -18.423 1.00 12.01 257 GLY C N 1
ATOM 18798 C CA . GLY C 1 272 ? -25.207 2.801 -17.218 1.00 12.75 257 GLY C CA 1
ATOM 18799 C C . GLY C 1 272 ? -26.698 2.903 -17.500 1.00 9.07 257 GLY C C 1
ATOM 18800 O O . GLY C 1 272 ? -27.152 3.800 -18.208 1.00 8.95 257 GLY C O 1
ATOM 18804 N N . ILE C 1 273 ? -27.471 1.982 -16.906 1.00 8.60 258 ILE C N 1
ATOM 18805 C CA . ILE C 1 273 ? -28.875 1.830 -17.284 1.00 8.09 258 ILE C CA 1
ATOM 18806 C C . ILE C 1 273 ? -29.646 3.133 -17.102 1.00 8.39 258 ILE C C 1
ATOM 18807 O O . ILE C 1 273 ? -30.528 3.459 -17.907 1.00 10.68 258 ILE C O 1
ATOM 18823 N N . ILE C 1 274 ? -29.335 3.907 -16.060 1.00 10.25 259 ILE C N 1
ATOM 18824 C CA . ILE C 1 274 ? -29.945 5.231 -15.931 1.00 9.92 259 ILE C CA 1
ATOM 18825 C C . ILE C 1 274 ? -28.875 6.325 -16.012 1.00 12.20 259 ILE C C 1
ATOM 18826 O O . ILE C 1 274 ? -29.130 7.412 -16.547 1.00 12.82 259 ILE C O 1
ATOM 18842 N N . ARG C 1 275 ? -27.666 6.040 -15.510 1.00 12.88 260 ARG C N 1
ATOM 18843 C CA . ARG C 1 275 ? -26.612 7.049 -15.463 1.00 16.59 260 ARG C CA 1
ATOM 18844 C C . ARG C 1 275 ? -26.267 7.599 -16.844 1.00 16.58 260 ARG C C 1
ATOM 18845 O O . ARG C 1 275 ? -25.887 8.768 -16.967 1.00 19.38 260 ARG C O 1
ATOM 18866 N N . SER C 1 276 ? -26.377 6.786 -17.892 1.00 12.23 261 SER C N 1
ATOM 18867 C CA . SER C 1 276 ? -25.936 7.228 -19.208 1.00 20.11 261 SER C CA 1
ATOM 18868 C C . SER C 1 276 ? -26.976 8.061 -19.958 1.00 21.02 261 SER C C 1
ATOM 18869 O O . SER C 1 276 ? -26.688 8.512 -21.069 1.00 17.12 261 SER C O 1
ATOM 18877 N N . ILE C 1 277 ? -28.157 8.300 -19.391 1.00 15.50 262 ILE C N 1
ATOM 18878 C CA . ILE C 1 277 ? -29.214 9.004 -20.113 1.00 18.12 262 ILE C CA 1
ATOM 18879 C C . ILE C 1 277 ? -28.893 10.491 -20.148 1.00 20.43 262 ILE C C 1
ATOM 18880 O O . ILE C 1 277 ? -28.674 11.117 -19.104 1.00 15.64 262 ILE C O 1
ATOM 18896 N N . THR C 1 278 ? -28.893 11.066 -21.344 1.00 17.60 263 THR C N 1
ATOM 18897 C CA . THR C 1 278 ? -28.727 12.500 -21.522 1.00 20.57 263 THR C CA 1
ATOM 18898 C C . THR C 1 278 ? -29.917 13.058 -22.283 1.00 21.71 263 THR C C 1
ATOM 18899 O O . THR C 1 278 ? -30.686 12.314 -22.893 1.00 17.25 263 THR C O 1
ATOM 18910 N N . MET C 1 279 ? -30.062 14.388 -22.252 1.00 28.71 264 MET C N 1
ATOM 18911 C CA . MET C 1 279 ? -31.087 15.020 -23.077 1.00 24.83 264 MET C CA 1
ATOM 18912 C C . MET C 1 279 ? -30.899 14.674 -24.549 1.00 30.03 264 MET C C 1
ATOM 18913 O O . MET C 1 279 ? -31.882 14.533 -25.286 1.00 23.84 264 MET C O 1
ATOM 18927 N N . ALA C 1 280 ? -29.647 14.530 -24.990 1.00 29.14 265 ALA C N 1
ATOM 18928 C CA . ALA C 1 280 ? -29.366 14.304 -26.403 1.00 30.27 265 ALA C CA 1
ATOM 18929 C C . ALA C 1 280 ? -29.707 12.882 -26.839 1.00 27.42 265 ALA C C 1
ATOM 18930 O O . ALA C 1 280 ? -30.269 12.685 -27.922 1.00 33.25 265 ALA C O 1
ATOM 18937 N N . ASN C 1 281 ? -29.369 11.876 -26.029 1.00 30.34 266 ASN C N 1
ATOM 18938 C CA . ASN C 1 281 ? -29.540 10.491 -26.449 1.00 25.36 266 ASN C CA 1
ATOM 18939 C C . ASN C 1 281 ? -30.846 9.861 -25.973 1.00 20.36 266 ASN C C 1
ATOM 18940 O O . ASN C 1 281 ? -31.164 8.752 -26.405 1.00 23.01 266 ASN C O 1
ATOM 18951 N N . ALA C 1 282 ? -31.635 10.553 -25.145 1.00 22.58 267 ALA C N 1
ATOM 18952 C CA . ALA C 1 282 ? -32.762 9.893 -24.485 1.00 19.72 267 ALA C CA 1
ATOM 18953 C C . ALA C 1 282 ? -33.760 9.329 -25.489 1.00 21.65 267 ALA C C 1
ATOM 18954 O O . ALA C 1 282 ? -34.293 8.227 -25.297 1.00 18.82 267 ALA C O 1
ATOM 18961 N N . ALA C 1 283 ? -34.046 10.073 -26.559 1.00 18.54 268 ALA C N 1
ATOM 18962 C CA . ALA C 1 283 ? -35.009 9.587 -27.543 1.00 26.64 268 ALA C CA 1
ATOM 18963 C C . ALA C 1 283 ? -34.592 8.250 -28.150 1.00 27.16 268 ALA C C 1
ATOM 18964 O O . ALA C 1 283 ? -35.451 7.515 -28.648 1.00 35.23 268 ALA C O 1
ATOM 18971 N N . THR C 1 284 ? -33.300 7.914 -28.107 1.00 20.19 269 THR C N 1
ATOM 18972 C CA . THR C 1 284 ? -32.785 6.654 -28.628 1.00 27.09 269 THR C CA 1
ATOM 18973 C C . THR C 1 284 ? -32.304 5.723 -27.529 1.00 21.76 269 THR C C 1
ATOM 18974 O O . THR C 1 284 ? -31.767 4.654 -27.828 1.00 22.09 269 THR C O 1
ATOM 18985 N N . HIS C 1 285 ? -32.463 6.108 -26.272 1.00 17.05 270 HIS C N 1
ATOM 18986 C CA . HIS C 1 285 ? -31.955 5.326 -25.164 1.00 13.07 270 HIS C CA 1
ATOM 18987 C C . HIS C 1 285 ? -33.013 4.310 -24.755 1.00 15.97 270 HIS C C 1
ATOM 18988 O O . HIS C 1 285 ? -34.153 4.705 -24.475 1.00 17.66 270 HIS C O 1
ATOM 19002 N N . PRO C 1 286 ? -32.706 3.013 -24.718 1.00 12.14 271 PRO C N 1
ATOM 19003 C CA . PRO C 1 286 ? -33.760 2.045 -24.359 1.00 17.99 271 PRO C CA 1
ATOM 19004 C C . PRO C 1 286 ? -34.440 2.348 -23.032 1.00 18.31 271 PRO C C 1
ATOM 19005 O O . PRO C 1 286 ? -35.670 2.273 -22.938 1.00 16.23 271 PRO C O 1
ATOM 19016 N N . THR C 1 287 ? -33.672 2.705 -22.001 1.00 17.40 272 THR C N 1
ATOM 19017 C CA . THR C 1 287 ? -34.265 2.921 -20.685 1.00 11.01 272 THR C CA 1
ATOM 19018 C C . THR C 1 287 ? -35.329 4.007 -20.735 1.00 11.79 272 THR C C 1
ATOM 19019 O O . THR C 1 287 ? -36.440 3.832 -20.213 1.00 11.68 272 THR C O 1
ATOM 19030 N N . ALA C 1 288 ? -35.007 5.140 -21.371 1.00 10.80 273 ALA C N 1
ATOM 19031 C CA . ALA C 1 288 ? -35.946 6.254 -21.429 1.00 15.17 273 ALA C CA 1
ATOM 19032 C C . ALA C 1 288 ? -37.178 5.885 -22.244 1.00 18.82 273 ALA C C 1
ATOM 19033 O O . ALA C 1 288 ? -38.306 6.227 -21.867 1.00 18.95 273 ALA C O 1
ATOM 19040 N N . ILE C 1 289 ? -36.979 5.174 -23.355 1.00 17.29 274 ILE C N 1
ATOM 19041 C CA . ILE C 1 289 ? -38.100 4.768 -24.198 1.00 14.05 274 ILE C CA 1
ATOM 19042 C C . ILE C 1 289 ? -39.066 3.890 -23.417 1.00 16.21 274 ILE C C 1
ATOM 19043 O O . ILE C 1 289 ? -40.284 4.102 -23.444 1.00 16.87 274 ILE C O 1
ATOM 19059 N N . TRP C 1 290 ? -38.540 2.888 -22.708 1.00 16.40 275 TRP C N 1
ATOM 19060 C CA . TRP C 1 290 ? -39.420 1.919 -22.068 1.00 13.06 275 TRP C CA 1
ATOM 19061 C C . TRP C 1 290 ? -39.980 2.423 -20.742 1.00 19.41 275 TRP C C 1
ATOM 19062 O O . TRP C 1 290 ? -41.067 1.992 -20.337 1.00 17.89 275 TRP C O 1
ATOM 19083 N N . ILE C 1 291 ? -39.276 3.330 -20.060 1.00 13.80 276 ILE C N 1
ATOM 19084 C CA . ILE C 1 291 ? -39.843 3.958 -18.868 1.00 16.49 276 ILE C CA 1
ATOM 19085 C C . ILE C 1 291 ? -41.067 4.784 -19.234 1.00 18.35 276 ILE C C 1
ATOM 19086 O O . ILE C 1 291 ? -42.083 4.764 -18.530 1.00 15.75 276 ILE C O 1
ATOM 19102 N N . LEU C 1 292 ? -40.974 5.551 -20.320 1.00 18.57 277 LEU C N 1
ATOM 19103 C CA . LEU C 1 292 ? -42.116 6.332 -20.780 1.00 20.74 277 LEU C CA 1
ATOM 19104 C C . LEU C 1 292 ? -43.300 5.426 -21.078 1.00 15.77 277 LEU C C 1
ATOM 19105 O O . LEU C 1 292 ? -44.438 5.723 -20.694 1.00 16.61 277 LEU C O 1
ATOM 19121 N N . ARG C 1 293 ? -43.055 4.312 -21.763 1.00 17.76 278 ARG C N 1
ATOM 19122 C CA . ARG C 1 293 ? -44.131 3.362 -22.001 1.00 15.39 278 ARG C CA 1
ATOM 19123 C C . ARG C 1 293 ? -44.722 2.873 -20.681 1.00 16.35 278 ARG C C 1
ATOM 19124 O O . ARG C 1 293 ? -45.946 2.835 -20.515 1.00 20.74 278 ARG C O 1
ATOM 19145 N N . CYS C 1 294 ? -43.865 2.476 -19.730 1.00 17.75 279 CYS C N 1
ATOM 19146 C CA . CYS C 1 294 ? -44.372 1.951 -18.460 1.00 17.32 279 CYS C CA 1
ATOM 19147 C C . CYS C 1 294 ? -45.227 2.987 -17.742 1.00 17.75 279 CYS C C 1
ATOM 19148 O O . CYS C 1 294 ? -46.275 2.657 -17.177 1.00 17.08 279 CYS C O 1
ATOM 19156 N N . LEU C 1 295 ? -44.801 4.252 -17.762 1.00 12.10 280 LEU C N 1
ATOM 19157 C CA . LEU C 1 295 ? -45.564 5.293 -17.087 1.00 12.70 280 LEU C CA 1
ATOM 19158 C C . LEU C 1 295 ? -46.929 5.483 -17.731 1.00 18.04 280 LEU C C 1
ATOM 19159 O O . LEU C 1 295 ? -47.887 5.873 -17.054 1.00 21.46 280 LEU C O 1
ATOM 19175 N N . GLN C 1 296 ? -47.045 5.206 -19.028 1.00 22.28 281 GLN C N 1
ATOM 19176 C CA . GLN C 1 296 ? -48.309 5.405 -19.721 1.00 21.71 281 GLN C CA 1
ATOM 19177 C C . GLN C 1 296 ? -49.309 4.282 -19.460 1.00 19.15 281 GLN C C 1
ATOM 19178 O O . GLN C 1 296 ? -50.469 4.408 -19.860 1.00 16.88 281 GLN C O 1
ATOM 19192 N N . VAL C 1 297 ? -48.914 3.218 -18.763 1.00 13.82 282 VAL C N 1
ATOM 19193 C CA . VAL C 1 297 ? -49.841 2.127 -18.490 1.00 22.81 282 VAL C CA 1
ATOM 19194 C C . VAL C 1 297 ? -50.921 2.604 -17.528 1.00 18.08 282 VAL C C 1
ATOM 19195 O O . VAL C 1 297 ? -50.623 3.142 -16.455 1.00 14.82 282 VAL C O 1
ATOM 19208 N N . LYS C 1 298 ? -52.189 2.412 -17.911 1.00 17.75 283 LYS C N 1
ATOM 19209 C CA . LYS C 1 298 ? -53.313 2.841 -17.088 1.00 22.57 283 LYS C CA 1
ATOM 19210 C C . LYS C 1 298 ? -54.350 1.747 -16.866 1.00 26.85 283 LYS C C 1
ATOM 19211 O O . LYS C 1 298 ? -55.402 2.023 -16.279 1.00 31.69 283 LYS C O 1
ATOM 19230 N N . SER C 1 299 ? -54.082 0.518 -17.297 1.00 21.74 284 SER C N 1
ATOM 19231 C CA . SER C 1 299 ? -55.096 -0.525 -17.276 1.00 18.43 284 SER C CA 1
ATOM 19232 C C . SER C 1 299 ? -54.412 -1.880 -17.299 1.00 19.43 284 SER C C 1
ATOM 19233 O O . SER C 1 299 ? -53.244 -2.004 -17.676 1.00 17.11 284 SER C O 1
ATOM 19241 N N . ARG C 1 300 ? -55.171 -2.898 -16.903 1.00 15.21 285 ARG C N 1
ATOM 19242 C CA . ARG C 1 300 ? -54.680 -4.265 -17.007 1.00 17.48 285 ARG C CA 1
ATOM 19243 C C . ARG C 1 300 ? -54.295 -4.595 -18.447 1.00 18.51 285 ARG C C 1
ATOM 19244 O O . ARG C 1 300 ? -53.265 -5.236 -18.694 1.00 14.76 285 ARG C O 1
ATOM 19265 N N . ASP C 1 301 ? -55.116 -4.170 -19.410 1.00 20.90 286 ASP C N 1
ATOM 19266 C CA . ASP C 1 301 ? -54.860 -4.479 -20.814 1.00 26.15 286 ASP C CA 1
ATOM 19267 C C . ASP C 1 301 ? -53.591 -3.803 -21.302 1.00 19.62 286 ASP C C 1
ATOM 19268 O O . ASP C 1 301 ? -52.761 -4.431 -21.969 1.00 16.96 286 ASP C O 1
ATOM 19277 N N . SER C 1 302 ? -53.448 -2.505 -21.017 1.00 21.88 287 SER C N 1
ATOM 19278 C CA . SER C 1 302 ? -52.212 -1.800 -21.341 1.00 22.90 287 SER C CA 1
ATOM 19279 C C . SER C 1 302 ? -51.011 -2.472 -20.685 1.00 21.37 287 SER C C 1
ATOM 19280 O O . SER C 1 302 ? -49.960 -2.640 -21.314 1.00 16.76 287 SER C O 1
ATOM 19288 N N . TYR C 1 303 ? -51.146 -2.845 -19.410 1.00 17.13 288 TYR C N 1
ATOM 19289 C CA . TYR C 1 303 ? -50.066 -3.534 -18.717 1.00 18.17 288 TYR C CA 1
ATOM 19290 C C . TYR C 1 303 ? -49.699 -4.827 -19.433 1.00 17.15 288 TYR C C 1
ATOM 19291 O O . TYR C 1 303 ? -48.527 -5.075 -19.718 1.00 13.57 288 TYR C O 1
ATOM 19309 N N . ASN C 1 304 ? -50.695 -5.663 -19.739 1.00 16.09 289 ASN C N 1
ATOM 19310 C CA . ASN C 1 304 ? -50.405 -6.959 -20.349 1.00 15.93 289 ASN C CA 1
ATOM 19311 C C . ASN C 1 304 ? -49.763 -6.804 -21.723 1.00 17.81 289 ASN C C 1
ATOM 19312 O O . ASN C 1 304 ? -48.869 -7.575 -22.089 1.00 18.57 289 ASN C O 1
ATOM 19323 N N . LYS C 1 305 ? -50.207 -5.823 -22.508 1.00 19.31 290 LYS C N 1
ATOM 19324 C CA . LYS C 1 305 ? -49.529 -5.556 -23.771 1.00 18.77 290 LYS C CA 1
ATOM 19325 C C . LYS C 1 305 ? -48.041 -5.313 -23.546 1.00 17.36 290 LYS C C 1
ATOM 19326 O O . LYS C 1 305 ? -47.194 -5.879 -24.243 1.00 14.72 290 LYS C O 1
ATOM 19345 N N . LEU C 1 306 ? -47.705 -4.507 -22.539 1.00 16.24 291 LEU C N 1
ATOM 19346 C CA . LEU C 1 306 ? -46.302 -4.191 -22.275 1.00 15.22 291 LEU C CA 1
ATOM 19347 C C . LEU C 1 306 ? -45.540 -5.404 -21.753 1.00 17.21 291 LEU C C 1
ATOM 19348 O O . LEU C 1 306 ? -44.357 -5.582 -22.076 1.00 14.04 291 LEU C O 1
ATOM 19364 N N . VAL C 1 307 ? -46.189 -6.258 -20.951 1.00 12.37 292 VAL C N 1
ATOM 19365 C CA . VAL C 1 307 ? -45.531 -7.489 -20.507 1.00 11.72 292 VAL C CA 1
ATOM 19366 C C . VAL C 1 307 ? -45.029 -8.264 -21.713 1.00 11.46 292 VAL C C 1
ATOM 19367 O O . VAL C 1 307 ? -43.881 -8.725 -21.752 1.00 12.25 292 VAL C O 1
ATOM 19380 N N . LYS C 1 308 ? -45.892 -8.427 -22.715 1.00 10.71 293 LYS C N 1
ATOM 19381 C CA . LYS C 1 308 ? -45.523 -9.195 -23.898 1.00 10.92 293 LYS C CA 1
ATOM 19382 C C . LYS C 1 308 ? -44.417 -8.499 -24.681 1.00 13.11 293 LYS C C 1
ATOM 19383 O O . LYS C 1 308 ? -43.410 -9.124 -25.028 1.00 18.84 293 LYS C O 1
ATOM 19402 N N . GLU C 1 309 ? -44.576 -7.200 -24.965 1.00 11.22 294 GLU C N 1
ATOM 19403 C CA . GLU C 1 309 ? -43.542 -6.481 -25.701 1.00 13.76 294 GLU C CA 1
ATOM 19404 C C . GLU C 1 309 ? -42.185 -6.606 -25.013 1.00 16.85 294 GLU C C 1
ATOM 19405 O O . GLU C 1 309 ? -41.164 -6.853 -25.666 1.00 17.55 294 GLU C O 1
ATOM 19417 N N . LEU C 1 310 ? -42.147 -6.423 -23.693 1.00 12.85 295 LEU C N 1
ATOM 19418 C CA . LEU C 1 310 ? -40.859 -6.490 -23.014 1.00 13.62 295 LEU C CA 1
ATOM 19419 C C . LEU C 1 310 ? -40.278 -7.900 -23.069 1.00 15.50 295 LEU C C 1
ATOM 19420 O O . LEU C 1 310 ? -39.065 -8.067 -23.209 1.00 12.23 295 LEU C O 1
ATOM 19436 N N . ASP C 1 311 ? -41.124 -8.928 -22.977 1.00 11.69 296 ASP C N 1
ATOM 19437 C CA . ASP C 1 311 ? -40.626 -10.291 -23.118 1.00 14.41 296 ASP C CA 1
ATOM 19438 C C . ASP C 1 311 ? -39.993 -10.514 -24.487 1.00 20.58 296 ASP C C 1
ATOM 19439 O O . ASP C 1 311 ? -38.997 -11.241 -24.606 1.00 15.97 296 ASP C O 1
ATOM 19448 N N . ASN C 1 312 ? -40.587 -9.944 -25.539 1.00 14.65 297 ASN C N 1
ATOM 19449 C CA . ASN C 1 312 ? -39.981 -10.045 -26.864 1.00 15.84 297 ASN C CA 1
ATOM 19450 C C . ASN C 1 312 ? -38.639 -9.322 -26.910 1.00 14.30 297 ASN C C 1
ATOM 19451 O O . ASN C 1 312 ? -37.684 -9.812 -27.521 1.00 17.33 297 ASN C O 1
ATOM 19462 N N . ILE C 1 313 ? -38.563 -8.129 -26.311 1.00 17.58 298 ILE C N 1
ATOM 19463 C CA . ILE C 1 313 ? -37.291 -7.411 -26.244 1.00 22.64 298 ILE C CA 1
ATOM 19464 C C . ILE C 1 313 ? -36.246 -8.242 -25.506 1.00 14.19 298 ILE C C 1
ATOM 19465 O O . ILE C 1 313 ? -35.066 -8.242 -25.868 1.00 10.82 298 ILE C O 1
ATOM 19481 N N . THR C 1 314 ? -36.652 -8.919 -24.432 1.00 13.26 299 THR C N 1
ATOM 19482 C CA . THR C 1 314 ? -35.727 -9.776 -23.696 1.00 13.69 299 THR C CA 1
ATOM 19483 C C . THR C 1 314 ? -35.140 -10.848 -24.612 1.00 13.41 299 THR C C 1
ATOM 19484 O O . THR C 1 314 ? -33.917 -11.013 -24.695 1.00 11.00 299 THR C O 1
ATOM 19495 N N . LYS C 1 315 ? -36.005 -11.572 -25.329 1.00 12.99 300 LYS C N 1
ATOM 19496 C CA . LYS C 1 315 ? -35.541 -12.641 -26.211 1.00 17.46 300 LYS C CA 1
ATOM 19497 C C . LYS C 1 315 ? -34.595 -12.098 -27.269 1.00 12.30 300 LYS C C 1
ATOM 19498 O O . LYS C 1 315 ? -33.554 -12.694 -27.543 1.00 13.26 300 LYS C O 1
ATOM 19517 N N . GLU C 1 316 ? -34.924 -10.945 -27.841 1.00 14.51 301 GLU C N 1
ATOM 19518 C CA . GLU C 1 316 ? -34.063 -10.334 -28.848 1.00 15.04 301 GLU C CA 1
ATOM 19519 C C . GLU C 1 316 ? -32.714 -9.943 -28.254 1.00 14.71 301 GLU C C 1
ATOM 19520 O O . GLU C 1 316 ? -31.662 -10.285 -28.806 1.00 15.02 301 GLU C O 1
ATOM 19532 N N . THR C 1 317 ? -32.721 -9.246 -27.111 1.00 9.60 302 THR C N 1
ATOM 19533 C CA . THR C 1 317 ? -31.473 -8.825 -26.486 1.00 8.86 302 THR C CA 1
ATOM 19534 C C . THR C 1 317 ? -30.564 -10.009 -26.215 1.00 13.56 302 THR C C 1
ATOM 19535 O O . THR C 1 317 ? -29.362 -9.962 -26.488 1.00 8.62 302 THR C O 1
ATOM 19546 N N . GLN C 1 318 ? -31.112 -11.080 -25.660 1.00 9.06 303 GLN C N 1
ATOM 19547 C CA . GLN C 1 318 ? -30.236 -12.152 -25.227 1.00 11.89 303 GLN C CA 1
ATOM 19548 C C . GLN C 1 318 ? -29.703 -12.967 -26.395 1.00 10.64 303 GLN C C 1
ATOM 19549 O O . GLN C 1 318 ? -28.615 -13.540 -26.286 1.00 12.93 303 GLN C O 1
ATOM 19563 N N . LYS C 1 319 ? -30.412 -13.004 -27.523 1.00 9.45 304 LYS C N 1
ATOM 19564 C CA . LYS C 1 319 ? -29.822 -13.594 -28.725 1.00 11.61 304 LYS C CA 1
ATOM 19565 C C . LYS C 1 319 ? -28.721 -12.705 -29.295 1.00 17.60 304 LYS C C 1
ATOM 19566 O O . LYS C 1 319 ? -27.638 -13.191 -29.631 1.00 16.83 304 LYS C O 1
ATOM 19585 N N . ASN C 1 320 ? -28.974 -11.394 -29.400 1.00 9.64 305 ASN C N 1
ATOM 19586 C CA . ASN C 1 320 ? -28.001 -10.516 -30.049 1.00 11.76 305 ASN C CA 1
ATOM 19587 C C . ASN C 1 320 ? -26.709 -10.405 -29.251 1.00 10.91 305 ASN C C 1
ATOM 19588 O O . ASN C 1 320 ? -25.639 -10.242 -29.840 1.00 25.08 305 ASN C O 1
ATOM 19599 N N . GLU C 1 321 ? -26.784 -10.484 -27.924 1.00 8.98 306 GLU C N 1
ATOM 19600 C CA . GLU C 1 321 ? -25.631 -10.308 -27.055 1.00 8.64 306 GLU C CA 1
ATOM 19601 C C . GLU C 1 321 ? -24.995 -11.636 -26.664 1.00 19.88 306 GLU C C 1
ATOM 19602 O O . GLU C 1 321 ? -24.057 -11.654 -25.853 1.00 14.53 306 GLU C O 1
ATOM 19614 N N . HIS C 1 322 ? -25.458 -12.742 -27.259 1.00 11.76 307 HIS C N 1
ATOM 19615 C CA . HIS C 1 322 ? -24.955 -14.059 -26.886 1.00 9.47 307 HIS C CA 1
ATOM 19616 C C . HIS C 1 322 ? -23.448 -14.141 -27.080 1.00 19.29 307 HIS C C 1
ATOM 19617 O O . HIS C 1 322 ? -22.744 -14.736 -26.257 1.00 14.96 307 HIS C O 1
ATOM 19631 N N . LYS C 1 323 ? -22.935 -13.530 -28.153 1.00 12.74 308 LYS C N 1
ATOM 19632 C CA . LYS C 1 323 ? -21.511 -13.529 -28.473 1.00 20.92 308 LYS C CA 1
ATOM 19633 C C . LYS C 1 323 ? -21.029 -12.096 -28.627 1.00 26.61 308 LYS C C 1
ATOM 19634 O O . LYS C 1 323 ? -21.630 -11.306 -29.362 1.00 33.00 308 LYS C O 1
ATOM 19653 N N . GLU C 1 324 ? -19.941 -11.773 -27.935 1.00 17.41 309 GLU C N 1
ATOM 19654 C CA . GLU C 1 324 ? -19.374 -10.435 -27.912 1.00 23.33 309 GLU C CA 1
ATOM 19655 C C . GLU C 1 324 ? -17.887 -10.569 -28.194 1.00 30.21 309 GLU C C 1
ATOM 19656 O O . GLU C 1 324 ? -17.204 -11.396 -27.577 1.00 22.73 309 GLU C O 1
ATOM 19668 N N . PHE C 1 325 ? -17.392 -9.780 -29.137 1.00 36.46 310 PHE C N 1
ATOM 19669 C CA . PHE C 1 325 ? -15.986 -9.789 -29.509 1.00 32.79 310 PHE C CA 1
ATOM 19670 C C . PHE C 1 325 ? -15.410 -8.426 -29.159 1.00 30.30 310 PHE C C 1
ATOM 19671 O O . PHE C 1 325 ? -15.970 -7.395 -29.544 1.00 26.23 310 PHE C O 1
ATOM 19688 N N . VAL C 1 326 ? -14.334 -8.427 -28.377 1.00 28.10 311 VAL C N 1
ATOM 19689 C CA . VAL C 1 326 ? -13.635 -7.212 -27.971 1.00 23.98 311 VAL C CA 1
ATOM 19690 C C . VAL C 1 326 ? -12.205 -7.333 -28.464 1.00 21.31 311 VAL C C 1
ATOM 19691 O O . VAL C 1 326 ? -11.466 -8.212 -28.008 1.00 24.20 311 VAL C O 1
ATOM 19704 N N . LYS C 1 327 ? -11.805 -6.463 -29.385 1.00 26.53 312 LYS C N 1
ATOM 19705 C CA . LYS C 1 327 ? -10.455 -6.520 -29.925 1.00 40.35 312 LYS C CA 1
ATOM 19706 C C . LYS C 1 327 ? -9.695 -5.258 -29.558 1.00 45.01 312 LYS C C 1
ATOM 19707 O O . LYS C 1 327 ? -10.211 -4.143 -29.691 1.00 45.86 312 LYS C O 1
ATOM 19726 N N . THR C 1 328 ? -8.476 -5.454 -29.088 1.00 41.64 313 THR C N 1
ATOM 19727 C CA . THR C 1 328 ? -7.553 -4.396 -28.725 1.00 42.57 313 THR C CA 1
ATOM 19728 C C . THR C 1 328 ? -6.391 -4.416 -29.712 1.00 36.31 313 THR C C 1
ATOM 19729 O O . THR C 1 328 ? -6.372 -5.197 -30.669 1.00 37.93 313 THR C O 1
ATOM 19740 N N . LEU C 1 329 ? -5.414 -3.541 -29.482 1.00 44.77 314 LEU C N 1
ATOM 19741 C CA . LEU C 1 329 ? -4.209 -3.565 -30.302 1.00 37.87 314 LEU C CA 1
ATOM 19742 C C . LEU C 1 329 ? -3.309 -4.759 -29.992 1.00 39.35 314 LEU C C 1
ATOM 19743 O O . LEU C 1 329 ? -2.277 -4.921 -30.652 1.00 38.07 314 LEU C O 1
ATOM 19759 N N . VAL C 1 330 ? -3.678 -5.599 -29.026 1.00 36.36 315 VAL C N 1
ATOM 19760 C CA . VAL C 1 330 ? -2.780 -6.620 -28.499 1.00 35.36 315 VAL C CA 1
ATOM 19761 C C . VAL C 1 330 ? -3.438 -7.992 -28.538 1.00 31.37 315 VAL C C 1
ATOM 19762 O O . VAL C 1 330 ? -2.755 -9.014 -28.678 1.00 34.82 315 VAL C O 1
ATOM 19775 N N . PHE C 1 331 ? -4.760 -8.030 -28.402 1.00 25.81 316 PHE C N 1
ATOM 19776 C CA . PHE C 1 331 ? -5.473 -9.294 -28.271 1.00 32.36 316 PHE C CA 1
ATOM 19777 C C . PHE C 1 331 ? -6.945 -9.076 -28.590 1.00 25.44 316 PHE C C 1
ATOM 19778 O O . PHE C 1 331 ? -7.430 -7.941 -28.650 1.00 25.45 316 PHE C O 1
ATOM 19795 N N . THR C 1 332 ? -7.655 -10.191 -28.762 1.00 29.24 317 THR C N 1
ATOM 19796 C CA . THR C 1 332 ? -9.086 -10.196 -29.041 1.00 26.78 317 THR C CA 1
ATOM 19797 C C . THR C 1 332 ? -9.753 -11.216 -28.135 1.00 26.98 317 THR C C 1
ATOM 19798 O O . THR C 1 332 ? -9.371 -12.390 -28.137 1.00 37.53 317 THR C O 1
ATOM 19809 N N . ARG C 1 333 ? -10.746 -10.767 -27.372 1.00 20.47 318 ARG C N 1
ATOM 19810 C CA A ARG C 1 333 ? -11.494 -11.622 -26.464 0.56 22.30 318 ARG C CA 1
ATOM 19811 C CA B ARG C 1 333 ? -11.495 -11.621 -26.465 0.44 22.32 318 ARG C CA 1
ATOM 19812 C C . ARG C 1 333 ? -12.851 -11.949 -27.074 1.00 25.95 318 ARG C C 1
ATOM 19813 O O . ARG C 1 333 ? -13.465 -11.105 -27.734 1.00 20.49 318 ARG C O 1
ATOM 19852 N N . GLU C 1 334 ? -13.310 -13.171 -26.839 1.00 21.52 319 GLU C N 1
ATOM 19853 C CA . GLU C 1 334 ? -14.670 -13.601 -27.139 1.00 26.70 319 GLU C CA 1
ATOM 19854 C C . GLU C 1 334 ? -15.360 -13.873 -25.808 1.00 21.70 319 GLU C C 1
ATOM 19855 O O . GLU C 1 334 ? -14.854 -14.651 -24.995 1.00 20.77 319 GLU C O 1
ATOM 19867 N N . TYR C 1 335 ? -16.491 -13.222 -25.579 1.00 17.76 320 TYR C N 1
ATOM 19868 C CA . TYR C 1 335 ? -17.294 -13.439 -24.388 1.00 20.19 320 TYR C CA 1
ATOM 19869 C C . TYR C 1 335 ? -18.632 -14.028 -24.798 1.00 20.57 320 TYR C C 1
ATOM 19870 O O . TYR C 1 335 ? -19.313 -13.481 -25.673 1.00 21.23 320 TYR C O 1
ATOM 19888 N N . ILE C 1 336 ? -18.996 -15.132 -24.156 1.00 18.33 321 ILE C N 1
ATOM 19889 C CA . ILE C 1 336 ? -20.256 -15.827 -24.378 1.00 24.55 321 ILE C CA 1
ATOM 19890 C C . ILE C 1 336 ? -21.171 -15.527 -23.198 1.00 19.48 321 ILE C C 1
ATOM 19891 O O . ILE C 1 336 ? -20.750 -15.627 -22.039 1.00 16.56 321 ILE C O 1
ATOM 19907 N N . THR C 1 337 ? -22.414 -15.142 -23.489 1.00 14.73 322 THR C N 1
ATOM 19908 C CA . THR C 1 337 ? -23.429 -14.863 -22.480 1.00 11.68 322 THR C CA 1
ATOM 19909 C C . THR C 1 337 ? -24.658 -15.670 -22.861 1.00 14.18 322 THR C C 1
ATOM 19910 O O . THR C 1 337 ? -25.250 -15.439 -23.921 1.00 17.05 322 THR C O 1
ATOM 19921 N N . ASN C 1 338 ? -25.024 -16.633 -22.020 1.00 10.03 323 ASN C N 1
ATOM 19922 C CA . ASN C 1 338 ? -26.239 -17.405 -22.234 1.00 12.32 323 ASN C CA 1
ATOM 19923 C C . ASN C 1 338 ? -27.329 -16.814 -21.349 1.00 10.61 323 ASN C C 1
ATOM 19924 O O . ASN C 1 338 ? -27.334 -15.601 -21.105 1.00 11.15 323 ASN C O 1
ATOM 19935 N N . ARG C 1 339 ? -28.257 -17.643 -20.878 1.00 8.52 324 ARG C N 1
ATOM 19936 C CA . ARG C 1 339 ? -29.241 -17.247 -19.880 1.00 8.05 324 ARG C CA 1
ATOM 19937 C C . ARG C 1 339 ? -29.085 -18.139 -18.658 1.00 9.77 324 ARG C C 1
ATOM 19938 O O . ARG C 1 339 ? -28.684 -19.303 -18.774 1.00 12.02 324 ARG C O 1
ATOM 19959 N N . TYR C 1 340 ? -29.399 -17.590 -17.482 1.00 7.01 325 TYR C N 1
ATOM 19960 C CA . TYR C 1 340 ? -28.979 -18.176 -16.223 1.00 11.90 325 TYR C CA 1
ATOM 19961 C C . TYR C 1 340 ? -30.137 -18.268 -15.241 1.00 8.91 325 TYR C C 1
ATOM 19962 O O . TYR C 1 340 ? -31.118 -17.524 -15.319 1.00 10.15 325 TYR C O 1
ATOM 19980 N N . SER C 1 341 ? -30.014 -19.226 -14.339 1.00 8.81 326 SER C N 1
ATOM 19981 C CA . SER C 1 341 ? -30.953 -19.450 -13.252 1.00 10.58 326 SER C CA 1
ATOM 19982 C C . SER C 1 341 ? -30.197 -19.406 -11.934 1.00 8.33 326 SER C C 1
ATOM 19983 O O . SER C 1 341 ? -29.057 -19.878 -11.845 1.00 13.01 326 SER C O 1
ATOM 19991 N N . MET C 1 342 ? -30.836 -18.841 -10.910 1.00 6.36 327 MET C N 1
ATOM 19992 C CA . MET C 1 342 ? -30.271 -18.752 -9.570 1.00 6.15 327 MET C CA 1
ATOM 19993 C C . MET C 1 342 ? -31.156 -19.537 -8.611 1.00 12.58 327 MET C C 1
ATOM 19994 O O . MET C 1 342 ? -32.382 -19.406 -8.644 1.00 11.73 327 MET C O 1
ATOM 20008 N N . ILE C 1 343 ? -30.540 -20.380 -7.786 1.00 12.69 328 ILE C N 1
ATOM 20009 C CA . ILE C 1 343 ? -31.242 -21.141 -6.762 1.00 8.87 328 ILE C CA 1
ATOM 20010 C C . ILE C 1 343 ? -30.759 -20.644 -5.407 1.00 8.56 328 ILE C C 1
ATOM 20011 O O . ILE C 1 343 ? -29.554 -20.616 -5.148 1.00 12.52 328 ILE C O 1
ATOM 20027 N N . ILE C 1 344 ? -31.686 -20.239 -4.547 1.00 7.65 329 ILE C N 1
ATOM 20028 C CA . ILE C 1 344 ? -31.380 -19.955 -3.144 1.00 8.62 329 ILE C CA 1
ATOM 20029 C C . ILE C 1 344 ? -31.939 -21.108 -2.326 1.00 6.05 329 ILE C C 1
ATOM 20030 O O . ILE C 1 344 ? -33.154 -21.305 -2.283 1.00 9.30 329 ILE C O 1
ATOM 20046 N N . PHE C 1 345 ? -31.059 -21.878 -1.686 1.00 8.37 330 PHE C N 1
ATOM 20047 C CA . PHE C 1 345 ? -31.470 -22.992 -0.844 1.00 10.78 330 PHE C CA 1
ATOM 20048 C C . PHE C 1 345 ? -31.559 -22.536 0.606 1.00 10.89 330 PHE C C 1
ATOM 20049 O O . PHE C 1 345 ? -30.707 -21.781 1.086 1.00 16.34 330 PHE C O 1
ATOM 20066 N N . ARG C 1 346 ? -32.573 -23.038 1.309 1.00 12.11 331 ARG C N 1
ATOM 20067 C CA . ARG C 1 346 ? -32.765 -22.806 2.738 1.00 13.09 331 ARG C CA 1
ATOM 20068 C C . ARG C 1 346 ? -32.986 -24.160 3.396 1.00 10.49 331 ARG C C 1
ATOM 20069 O O . ARG C 1 346 ? -34.022 -24.799 3.177 1.00 11.92 331 ARG C O 1
ATOM 20090 N N . LEU C 1 347 ? -32.020 -24.596 4.195 1.00 11.09 332 LEU C N 1
ATOM 20091 C CA . LEU C 1 347 ? -32.066 -25.898 4.856 1.00 18.53 332 LEU C CA 1
ATOM 20092 C C . LEU C 1 347 ? -32.447 -25.732 6.318 1.00 14.34 332 LEU C C 1
ATOM 20093 O O . LEU C 1 347 ? -31.706 -25.116 7.091 1.00 13.71 332 LEU C O 1
ATOM 20109 N N . ILE C 1 348 ? -33.579 -26.323 6.703 1.00 12.29 333 ILE C N 1
ATOM 20110 C CA . ILE C 1 348 ? -34.105 -26.258 8.059 1.00 16.59 333 ILE C CA 1
ATOM 20111 C C . ILE C 1 348 ? -34.553 -27.659 8.449 1.00 15.23 333 ILE C C 1
ATOM 20112 O O . ILE C 1 348 ? -34.564 -28.574 7.625 1.00 12.83 333 ILE C O 1
ATOM 20128 N N . ASP C 1 349 ? -34.916 -27.826 9.725 1.00 15.60 334 ASP C N 1
ATOM 20129 C CA . ASP C 1 349 ? -35.578 -29.042 10.204 1.00 12.85 334 ASP C CA 1
ATOM 20130 C C . ASP C 1 349 ? -36.914 -28.690 10.854 1.00 14.32 334 ASP C C 1
ATOM 20131 O O . ASP C 1 349 ? -37.293 -27.526 10.955 1.00 19.82 334 ASP C O 1
ATOM 20140 N N . ASP C 1 350 ? -37.645 -29.725 11.269 1.00 11.73 335 ASP C N 1
ATOM 20141 C CA . ASP C 1 350 ? -38.987 -29.579 11.804 1.00 15.36 335 ASP C CA 1
ATOM 20142 C C . ASP C 1 350 ? -39.004 -29.182 13.272 1.00 17.98 335 ASP C C 1
ATOM 20143 O O . ASP C 1 350 ? -40.069 -29.240 13.893 1.00 19.15 335 ASP C O 1
ATOM 20152 N N . ARG C 1 351 ? -37.861 -28.787 13.843 1.00 23.76 336 ARG C N 1
ATOM 20153 C CA . ARG C 1 351 ? -37.809 -28.294 15.217 1.00 23.50 336 ARG C CA 1
ATOM 20154 C C . ARG C 1 351 ? -37.321 -26.848 15.282 1.00 24.51 336 ARG C C 1
ATOM 20155 O O . ARG C 1 351 ? -36.902 -26.387 16.349 1.00 40.57 336 ARG C O 1
ATOM 20176 N N . GLY C 1 352 ? -37.342 -26.128 14.163 1.00 25.42 337 GLY C N 1
ATOM 20177 C CA . GLY C 1 352 ? -36.989 -24.723 14.156 1.00 26.81 337 GLY C CA 1
ATOM 20178 C C . GLY C 1 352 ? -35.519 -24.416 13.979 1.00 33.13 337 GLY C C 1
ATOM 20179 O O . GLY C 1 352 ? -35.115 -23.270 14.209 1.00 34.79 337 GLY C O 1
ATOM 20183 N N . ASN C 1 353 ? -34.709 -25.385 13.564 1.00 28.14 338 ASN C N 1
ATOM 20184 C CA . ASN C 1 353 ? -33.279 -25.187 13.384 1.00 17.69 338 ASN C CA 1
ATOM 20185 C C . ASN C 1 353 ? -32.971 -24.918 11.926 1.00 28.30 338 ASN C C 1
ATOM 20186 O O . ASN C 1 353 ? -33.542 -25.552 11.038 1.00 23.05 338 ASN C O 1
ATOM 20197 N N . HIS C 1 354 ? -32.078 -23.962 11.686 1.00 25.38 339 HIS C N 1
ATOM 20198 C CA . HIS C 1 354 ? -31.376 -23.892 10.419 1.00 25.04 339 HIS C CA 1
ATOM 20199 C C . HIS C 1 354 ? -30.223 -24.887 10.450 1.00 26.94 339 HIS C C 1
ATOM 20200 O O . HIS C 1 354 ? -29.533 -25.027 11.464 1.00 32.13 339 HIS C O 1
ATOM 20214 N N . LEU C 1 355 ? -30.034 -25.598 9.343 1.00 22.01 340 LEU C N 1
ATOM 20215 C CA . LEU C 1 355 ? -29.006 -26.626 9.248 1.00 23.29 340 LEU C CA 1
ATOM 20216 C C . LEU C 1 355 ? -27.725 -26.020 8.688 1.00 23.01 340 LEU C C 1
ATOM 20217 O O . LEU C 1 355 ? -27.754 -25.308 7.677 1.00 21.17 340 LEU C O 1
ATOM 20233 N N . ILE C 1 356 ? -26.604 -26.301 9.351 1.00 21.77 341 ILE C N 1
ATOM 20234 C CA . ILE C 1 356 ? -25.322 -25.732 8.965 1.00 21.96 341 ILE C CA 1
ATOM 20235 C C . ILE C 1 356 ? -24.332 -26.777 8.457 1.00 22.08 341 ILE C C 1
ATOM 20236 O O . ILE C 1 356 ? -23.327 -26.397 7.834 1.00 20.69 341 ILE C O 1
ATOM 20252 N N . ASP C 1 357 ? -24.549 -28.064 8.720 1.00 15.94 342 ASP C N 1
ATOM 20253 C CA . ASP C 1 357 ? -23.614 -29.111 8.308 1.00 11.04 342 ASP C CA 1
ATOM 20254 C C . ASP C 1 357 ? -24.350 -30.038 7.342 1.00 12.28 342 ASP C C 1
ATOM 20255 O O . ASP C 1 357 ? -25.156 -30.874 7.761 1.00 15.95 342 ASP C O 1
ATOM 20264 N N . TYR C 1 358 ? -24.060 -29.902 6.051 1.00 11.55 343 TYR C N 1
ATOM 20265 C CA . TYR C 1 358 ? -24.775 -30.658 5.030 1.00 14.57 343 TYR C CA 1
ATOM 20266 C C . TYR C 1 358 ? -24.007 -30.592 3.716 1.00 16.50 343 TYR C C 1
ATOM 20267 O O . TYR C 1 358 ? -23.180 -29.695 3.491 1.00 14.02 343 TYR C O 1
ATOM 20285 N N . ASP C 1 359 ? -24.314 -31.553 2.846 1.00 12.83 344 ASP C N 1
ATOM 20286 C CA . ASP C 1 359 ? -23.852 -31.588 1.461 1.00 11.91 344 ASP C CA 1
ATOM 20287 C C . ASP C 1 359 ? -25.073 -31.550 0.546 1.00 11.54 344 ASP C C 1
ATOM 20288 O O . ASP C 1 359 ? -26.000 -32.347 0.721 1.00 12.77 344 ASP C O 1
ATOM 20297 N N . LEU C 1 360 ? -25.085 -30.636 -0.424 1.00 8.32 345 LEU C N 1
ATOM 20298 C CA . LEU C 1 360 ? -26.221 -30.488 -1.325 1.00 8.85 345 LEU C CA 1
ATOM 20299 C C . LEU C 1 360 ? -25.786 -30.825 -2.744 1.00 10.84 345 LEU C C 1
ATOM 20300 O O . LEU C 1 360 ? -24.864 -30.202 -3.283 1.00 9.90 345 LEU C O 1
ATOM 20316 N N . TYR C 1 361 ? -26.457 -31.798 -3.349 1.00 8.64 346 TYR C N 1
ATOM 20317 C CA . TYR C 1 361 ? -26.150 -32.251 -4.698 1.00 10.81 346 TYR C CA 1
ATOM 20318 C C . TYR C 1 361 ? -27.286 -31.933 -5.659 1.00 9.06 346 TYR C C 1
ATOM 20319 O O . TYR C 1 361 ? -28.449 -32.218 -5.363 1.00 10.99 346 TYR C O 1
ATOM 20337 N N . LEU C 1 362 ? -26.945 -31.367 -6.811 1.00 11.14 347 LEU C N 1
ATOM 20338 C CA . LEU C 1 362 ? -27.790 -31.510 -7.989 1.00 11.13 347 LEU C CA 1
ATOM 20339 C C . LEU C 1 362 ? -27.559 -32.881 -8.608 1.00 7.63 347 LEU C C 1
ATOM 20340 O O . LEU C 1 362 ? -26.456 -33.425 -8.553 1.00 10.46 347 LEU C O 1
ATOM 20356 N N . THR C 1 363 ? -28.602 -33.432 -9.227 1.00 10.33 348 THR C N 1
ATOM 20357 C CA . THR C 1 363 ? -28.525 -34.760 -9.817 1.00 7.71 348 THR C CA 1
ATOM 20358 C C . THR C 1 363 ? -29.237 -34.756 -11.163 1.00 8.73 348 THR C C 1
ATOM 20359 O O . THR C 1 363 ? -30.146 -33.951 -11.395 1.00 8.92 348 THR C O 1
ATOM 20370 N N . ALA C 1 364 ? -28.827 -35.666 -12.048 1.00 9.84 349 ALA C N 1
ATOM 20371 C CA . ALA C 1 364 ? -29.402 -35.721 -13.388 1.00 8.55 349 ALA C CA 1
ATOM 20372 C C . ALA C 1 364 ? -29.190 -37.099 -14.001 1.00 9.27 349 ALA C C 1
ATOM 20373 O O . ALA C 1 364 ? -28.528 -37.968 -13.433 1.00 11.60 349 ALA C O 1
ATOM 20380 N N . GLY C 1 365 ? -29.766 -37.291 -15.185 1.00 16.92 350 GLY C N 1
ATOM 20381 C CA . GLY C 1 365 ? -29.657 -38.550 -15.869 1.00 19.21 350 GLY C CA 1
ATOM 20382 C C . GLY C 1 365 ? -30.714 -39.527 -15.401 1.00 11.51 350 GLY C C 1
ATOM 20383 O O . GLY C 1 365 ? -31.471 -39.265 -14.457 1.00 13.67 350 GLY C O 1
ATOM 20387 N N . PRO C 1 366 ? -30.777 -40.685 -16.051 1.00 19.90 351 PRO C N 1
ATOM 20388 C CA . PRO C 1 366 ? -31.820 -41.654 -15.701 1.00 23.75 351 PRO C CA 1
ATOM 20389 C C . PRO C 1 366 ? -31.711 -42.164 -14.283 1.00 23.05 351 PRO C C 1
ATOM 20390 O O . PRO C 1 366 ? -32.726 -42.602 -13.729 1.00 25.11 351 PRO C O 1
ATOM 20401 N N . GLN C 1 367 ? -30.522 -42.121 -13.678 1.00 26.75 352 GLN C N 1
ATOM 20402 C CA . GLN C 1 367 ? -30.301 -42.641 -12.335 1.00 20.70 352 GLN C CA 1
ATOM 20403 C C . GLN C 1 367 ? -30.203 -41.543 -11.283 1.00 18.15 352 GLN C C 1
ATOM 20404 O O . GLN C 1 367 ? -29.859 -41.836 -10.136 1.00 22.23 352 GLN C O 1
ATOM 20418 N N . TYR C 1 368 ? -30.481 -40.293 -11.650 1.00 11.40 353 TYR C N 1
ATOM 20419 C CA . TYR C 1 368 ? -30.322 -39.142 -10.766 1.00 15.54 353 TYR C CA 1
ATOM 20420 C C . TYR C 1 368 ? -28.964 -39.192 -10.076 1.00 9.75 353 TYR C C 1
ATOM 20421 O O . TYR C 1 368 ? -28.844 -39.273 -8.851 1.00 12.20 353 TYR C O 1
ATOM 20439 N N . SER C 1 369 ? -27.932 -39.142 -10.903 1.00 9.80 354 SER C N 1
ATOM 20440 C CA . SER C 1 369 ? -26.551 -39.156 -10.442 1.00 9.81 354 SER C CA 1
ATOM 20441 C C . SER C 1 369 ? -26.024 -37.747 -10.286 1.00 9.14 354 SER C C 1
ATOM 20442 O O . SER C 1 369 ? -26.233 -36.909 -11.153 1.00 9.05 354 SER C O 1
ATOM 20450 N N . GLU C 1 370 ? -25.307 -37.501 -9.191 1.00 9.00 355 GLU C N 1
ATOM 20451 C CA . GLU C 1 370 ? -24.611 -36.230 -9.015 1.00 8.49 355 GLU C CA 1
ATOM 20452 C C . GLU C 1 370 ? -23.447 -36.056 -9.986 1.00 8.93 355 GLU C C 1
ATOM 20453 O O . GLU C 1 370 ? -22.890 -34.959 -10.069 1.00 10.37 355 GLU C O 1
ATOM 20465 N N . GLN C 1 371 ? -23.060 -37.101 -10.706 1.00 12.09 356 GLN C N 1
ATOM 20466 C CA . GLN C 1 371 ? -21.956 -37.042 -11.650 1.00 14.24 356 GLN C CA 1
ATOM 20467 C C . GLN C 1 371 ? -22.414 -36.769 -13.078 1.00 11.56 356 GLN C C 1
ATOM 20468 O O . GLN C 1 371 ? -21.575 -36.677 -13.974 1.00 12.63 356 GLN C O 1
ATOM 20482 N N . ALA C 1 372 ? -23.714 -36.644 -13.316 1.00 11.67 357 ALA C N 1
ATOM 20483 C CA . ALA C 1 372 ? -24.254 -36.602 -14.669 1.00 12.40 357 ALA C CA 1
ATOM 20484 C C . ALA C 1 372 ? -24.717 -35.213 -15.111 1.00 15.95 357 ALA C C 1
ATOM 20485 O O . ALA C 1 372 ? -25.360 -35.096 -16.159 1.00 15.28 357 ALA C O 1
ATOM 20492 N N . LEU C 1 373 ? -24.420 -34.158 -14.357 1.00 13.83 358 LEU C N 1
ATOM 20493 C CA . LEU C 1 373 ? -24.834 -32.834 -14.807 1.00 10.48 358 LEU C CA 1
ATOM 20494 C C . LEU C 1 373 ? -24.131 -32.466 -16.121 1.00 13.78 358 LEU C C 1
ATOM 20495 O O . LEU C 1 373 ? -22.997 -32.878 -16.369 1.00 14.01 358 LEU C O 1
ATOM 20511 N N . PRO C 1 374 ? -24.789 -31.708 -16.996 1.00 11.92 359 PRO C N 1
ATOM 20512 C CA . PRO C 1 374 ? -24.124 -31.282 -18.234 1.00 18.53 359 PRO C CA 1
ATOM 20513 C C . PRO C 1 374 ? -22.881 -30.456 -17.935 1.00 12.58 359 PRO C C 1
ATOM 20514 O O . PRO C 1 374 ? -22.876 -29.612 -17.042 1.00 9.71 359 PRO C O 1
ATOM 20525 N N . ALA C 1 375 ? -21.819 -30.709 -18.696 1.00 13.22 360 ALA C N 1
ATOM 20526 C CA . ALA C 1 375 ? -20.568 -29.983 -18.503 1.00 13.22 360 ALA C CA 1
ATOM 20527 C C . ALA C 1 375 ? -20.773 -28.506 -18.802 1.00 11.88 360 ALA C C 1
ATOM 20528 O O . ALA C 1 375 ? -21.308 -28.151 -19.850 1.00 10.26 360 ALA C O 1
ATOM 20535 N N . GLY C 1 376 ? -20.352 -27.648 -17.876 1.00 8.33 361 GLY C N 1
ATOM 20536 C CA . GLY C 1 376 ? -20.539 -26.215 -17.994 1.00 12.13 361 GLY C CA 1
ATOM 20537 C C . GLY C 1 376 ? -21.792 -25.688 -17.335 1.00 8.95 361 GLY C C 1
ATOM 20538 O O . GLY C 1 376 ? -22.091 -24.498 -17.466 1.00 12.83 361 GLY C O 1
ATOM 20542 N N . PHE C 1 377 ? -22.545 -26.540 -16.642 1.00 12.49 362 PHE C N 1
ATOM 20543 C CA . PHE C 1 377 ? -23.773 -26.100 -15.993 1.00 10.60 362 PHE C CA 1
ATOM 20544 C C . PHE C 1 377 ? -23.544 -25.016 -14.945 1.00 10.99 362 PHE C C 1
ATOM 20545 O O . PHE C 1 377 ? -24.475 -24.273 -14.640 1.00 11.31 362 PHE C O 1
ATOM 20562 N N . PHE C 1 378 ? -22.347 -24.915 -14.371 1.00 9.18 363 PHE C N 1
ATOM 20563 C CA . PHE C 1 378 ? -22.132 -24.139 -13.153 1.00 10.83 363 PHE C CA 1
ATOM 20564 C C . PHE C 1 378 ? -21.513 -22.790 -13.470 1.00 8.68 363 PHE C C 1
ATOM 20565 O O . PHE C 1 378 ? -20.611 -22.692 -14.297 1.00 7.71 363 PHE C O 1
ATOM 20582 N N . VAL C 1 379 ? -21.985 -21.754 -12.793 1.00 9.39 364 VAL C N 1
ATOM 20583 C CA . VAL C 1 379 ? -21.333 -20.457 -12.809 1.00 10.48 364 VAL C CA 1
ATOM 20584 C C . VAL C 1 379 ? -20.765 -20.108 -11.435 1.00 11.56 364 VAL C C 1
ATOM 20585 O O . VAL C 1 379 ? -19.601 -19.723 -11.319 1.00 10.48 364 VAL C O 1
ATOM 20598 N N . ASP C 1 380 ? -21.568 -20.237 -10.382 1.00 9.79 365 ASP C N 1
ATOM 20599 C CA . ASP C 1 380 ? -21.112 -19.755 -9.085 1.00 11.27 365 ASP C CA 1
ATOM 20600 C C . ASP C 1 380 ? -21.856 -20.437 -7.949 1.00 10.17 365 ASP C C 1
ATOM 20601 O O . ASP C 1 380 ? -22.963 -20.944 -8.118 1.00 7.37 365 ASP C O 1
ATOM 20610 N N . ARG C 1 381 ? -21.231 -20.414 -6.772 1.00 7.09 366 ARG C N 1
ATOM 20611 C CA . ARG C 1 381 ? -21.905 -20.747 -5.532 1.00 4.82 366 ARG C CA 1
ATOM 20612 C C . ARG C 1 381 ? -21.399 -19.817 -4.444 1.00 6.38 366 ARG C C 1
ATOM 20613 O O . ARG C 1 381 ? -20.224 -19.438 -4.431 1.00 6.64 366 ARG C O 1
ATOM 20634 N N . GLN C 1 382 ? -22.295 -19.441 -3.538 1.00 7.27 367 GLN C N 1
ATOM 20635 C CA . GLN C 1 382 ? -21.937 -18.616 -2.396 1.00 9.10 367 GLN C CA 1
ATOM 20636 C C . GLN C 1 382 ? -22.755 -19.072 -1.198 1.00 10.11 367 GLN C C 1
ATOM 20637 O O . GLN C 1 382 ? -23.921 -19.438 -1.344 1.00 10.76 367 GLN C O 1
ATOM 20651 N N . ARG C 1 383 ? -22.149 -19.071 -0.019 1.00 8.00 368 ARG C N 1
ATOM 20652 C CA . ARG C 1 383 ? -22.851 -19.435 1.204 1.00 13.41 368 ARG C CA 1
ATOM 20653 C C . ARG C 1 383 ? -22.909 -18.224 2.113 1.00 12.07 368 ARG C C 1
ATOM 20654 O O . ARG C 1 383 ? -21.881 -17.591 2.368 1.00 8.90 368 ARG C O 1
ATOM 20675 N N . ASN C 1 384 ? -24.111 -17.904 2.583 1.00 11.78 369 ASN C N 1
ATOM 20676 C CA . ASN C 1 384 ? -24.313 -16.720 3.407 1.00 11.65 369 ASN C CA 1
ATOM 20677 C C . ASN C 1 384 ? -23.451 -16.791 4.666 1.00 14.86 369 ASN C C 1
ATOM 20678 O O . ASN C 1 384 ? -23.401 -17.820 5.351 1.00 15.12 369 ASN C O 1
ATOM 20689 N N . LEU C 1 385 ? -22.766 -15.685 4.970 1.00 10.42 370 LEU C N 1
ATOM 20690 C CA . LEU C 1 385 ? -21.872 -15.646 6.121 1.00 17.51 370 LEU C CA 1
ATOM 20691 C C . LEU C 1 385 ? -22.613 -15.529 7.446 1.00 23.27 370 LEU C C 1
ATOM 20692 O O . LEU C 1 385 ? -22.060 -15.914 8.481 1.00 20.11 370 LEU C O 1
ATOM 20708 N N . ASN C 1 386 ? -23.841 -15.004 7.442 1.00 16.59 371 ASN C N 1
ATOM 20709 C CA . ASN C 1 386 ? -24.616 -14.873 8.671 1.00 18.89 371 ASN C CA 1
ATOM 20710 C C . ASN C 1 386 ? -25.488 -16.093 8.960 1.00 15.25 371 ASN C C 1
ATOM 20711 O O . ASN C 1 386 ? -25.845 -16.318 10.120 1.00 17.36 371 ASN C O 1
ATOM 20722 N N . ASN C 1 387 ? -25.838 -16.876 7.941 1.00 10.33 372 ASN C N 1
ATOM 20723 C CA . ASN C 1 387 ? -26.668 -18.069 8.094 1.00 12.08 372 ASN C CA 1
ATOM 20724 C C . ASN C 1 387 ? -26.147 -19.136 7.136 1.00 13.47 372 ASN C C 1
ATOM 20725 O O . ASN C 1 387 ? -26.445 -19.095 5.939 1.00 9.81 372 ASN C O 1
ATOM 20736 N N . ARG C 1 388 ? -25.396 -20.109 7.668 1.00 19.12 373 ARG C N 1
ATOM 20737 C CA . ARG C 1 388 ? -24.802 -21.146 6.827 1.00 15.46 373 ARG C CA 1
ATOM 20738 C C . ARG C 1 388 ? -25.816 -22.129 6.279 1.00 19.22 373 ARG C C 1
ATOM 20739 O O . ARG C 1 388 ? -25.430 -23.018 5.513 1.00 16.68 373 ARG C O 1
ATOM 20760 N N . GLY C 1 389 ? -27.084 -22.009 6.640 1.00 12.40 374 GLY C N 1
ATOM 20761 C CA . GLY C 1 389 ? -28.097 -22.782 5.965 1.00 20.31 374 GLY C CA 1
ATOM 20762 C C . GLY C 1 389 ? -28.572 -22.163 4.673 1.00 19.23 374 GLY C C 1
ATOM 20763 O O . GLY C 1 389 ? -29.537 -22.654 4.088 1.00 19.92 374 GLY C O 1
ATOM 20767 N N . LYS C 1 390 ? -27.946 -21.073 4.226 1.00 12.59 375 LYS C N 1
ATOM 20768 C CA . LYS C 1 390 ? -28.362 -20.362 3.024 1.00 11.35 375 LYS C CA 1
ATOM 20769 C C . LYS C 1 390 ? -27.255 -20.491 1.985 1.00 13.42 375 LYS C C 1
ATOM 20770 O O . LYS C 1 390 ? -26.132 -20.032 2.204 1.00 12.83 375 LYS C O 1
ATOM 20789 N N . LEU C 1 391 ? -27.575 -21.136 0.870 1.00 13.26 376 LEU C N 1
ATOM 20790 C CA . LEU C 1 391 ? -26.616 -21.464 -0.172 1.00 8.95 376 LEU C CA 1
ATOM 20791 C C . LEU C 1 391 ? -27.224 -21.062 -1.499 1.00 9.08 376 LEU C C 1
ATOM 20792 O O . LEU C 1 391 ? -28.353 -21.456 -1.809 1.00 9.11 376 LEU C O 1
ATOM 20808 N N . THR C 1 392 ? -26.482 -20.285 -2.281 1.00 6.41 377 THR C N 1
ATOM 20809 C CA . THR C 1 392 ? -26.959 -19.792 -3.562 1.00 10.28 377 THR C CA 1
ATOM 20810 C C . THR C 1 392 ? -26.098 -20.364 -4.677 1.00 8.89 377 THR C C 1
ATOM 20811 O O . THR C 1 392 ? -24.886 -20.130 -4.717 1.00 12.74 377 THR C O 1
ATOM 20822 N N . TYR C 1 393 ? -26.731 -21.097 -5.583 1.00 8.05 378 TYR C N 1
ATOM 20823 C CA . TYR C 1 393 ? -26.095 -21.602 -6.789 1.00 9.21 378 TYR C CA 1
ATOM 20824 C C . TYR C 1 393 ? -26.564 -20.777 -7.974 1.00 7.03 378 TYR C C 1
ATOM 20825 O O . TYR C 1 393 ? -27.734 -20.415 -8.067 1.00 7.88 378 TYR C O 1
ATOM 20843 N N . PHE C 1 394 ? -25.644 -20.506 -8.886 1.00 9.71 379 PHE C N 1
ATOM 20844 C CA . PHE C 1 394 ? -25.901 -19.746 -10.097 1.00 6.41 379 PHE C CA 1
ATOM 20845 C C . PHE C 1 394 ? -25.521 -20.618 -11.276 1.00 6.50 379 PHE C C 1
ATOM 20846 O O . PHE C 1 394 ? -24.369 -21.061 -11.371 1.00 8.62 379 PHE C O 1
ATOM 20863 N N . LEU C 1 395 ? -26.480 -20.869 -12.158 1.00 6.44 380 LEU C N 1
ATOM 20864 C CA . LEU C 1 395 ? -26.364 -21.914 -13.161 1.00 8.94 380 LEU C CA 1
ATOM 20865 C C . LEU C 1 395 ? -26.654 -21.383 -14.554 1.00 10.15 380 LEU C C 1
ATOM 20866 O O . LEU C 1 395 ? -27.426 -20.439 -14.739 1.00 7.96 380 LEU C O 1
ATOM 20882 N N . ASP C 1 396 ? -26.057 -22.036 -15.540 1.00 10.00 381 ASP C N 1
ATOM 20883 C CA . ASP C 1 396 ? -26.295 -21.710 -16.939 1.00 12.85 381 ASP C CA 1
ATOM 20884 C C . ASP C 1 396 ? -27.487 -22.543 -17.402 1.00 10.21 381 ASP C C 1
ATOM 20885 O O . ASP C 1 396 ? -27.383 -23.762 -17.554 1.00 15.13 381 ASP C O 1
ATOM 20894 N N . TYR C 1 397 ? -28.626 -21.884 -17.599 1.00 9.70 382 TYR C N 1
ATOM 20895 C CA . TYR C 1 397 ? -29.852 -22.600 -17.916 1.00 8.11 382 TYR C CA 1
ATOM 20896 C C . TYR C 1 397 ? -29.789 -23.232 -19.295 1.00 10.74 382 TYR C C 1
ATOM 20897 O O . TYR C 1 397 ? -30.335 -24.316 -19.511 1.00 8.14 382 TYR C O 1
ATOM 20915 N N . ASP C 1 398 ? -29.185 -22.549 -20.261 1.00 8.51 383 ASP C N 1
ATOM 20916 C CA . ASP C 1 398 ? -29.212 -23.084 -21.617 1.00 14.16 383 ASP C CA 1
ATOM 20917 C C . ASP C 1 398 ? -28.311 -24.304 -21.753 1.00 11.11 383 ASP C C 1
ATOM 20918 O O . ASP C 1 398 ? -28.631 -25.229 -22.512 1.00 8.52 383 ASP C O 1
ATOM 20927 N N . ILE C 1 399 ? -27.202 -24.331 -21.015 1.00 7.60 384 ILE C N 1
ATOM 20928 C CA . ILE C 1 399 ? -26.355 -25.513 -20.972 1.00 14.19 384 ILE C CA 1
ATOM 20929 C C . ILE C 1 399 ? -27.061 -26.650 -20.243 1.00 14.82 384 ILE C C 1
ATOM 20930 O O . ILE C 1 399 ? -26.955 -27.813 -20.643 1.00 10.25 384 ILE C O 1
ATOM 20946 N N . MET C 1 400 ? -27.763 -26.342 -19.144 1.00 12.20 385 MET C N 1
ATOM 20947 C CA . MET C 1 400 ? -28.483 -27.380 -18.403 1.00 11.21 385 MET C CA 1
ATOM 20948 C C . MET C 1 400 ? -29.604 -27.980 -19.237 1.00 13.67 385 MET C C 1
ATOM 20949 O O . MET C 1 400 ? -29.702 -29.204 -19.371 1.00 10.62 385 MET C O 1
ATOM 20963 N N . GLU C 1 401 ? -30.470 -27.133 -19.797 1.00 9.05 386 GLU C N 1
ATOM 20964 C CA . GLU C 1 401 ? -31.588 -27.646 -20.586 1.00 15.19 386 GLU C CA 1
ATOM 20965 C C . GLU C 1 401 ? -31.092 -28.455 -21.781 1.00 14.30 386 GLU C C 1
ATOM 20966 O O . GLU C 1 401 ? -31.616 -29.537 -22.070 1.00 17.34 386 GLU C O 1
ATOM 20978 N N . GLY C 1 402 ? -30.050 -27.971 -22.461 1.00 12.24 387 GLY C N 1
ATOM 20979 C CA . GLY C 1 402 ? -29.572 -28.657 -23.648 1.00 16.02 387 GLY C CA 1
ATOM 20980 C C . GLY C 1 402 ? -28.962 -30.011 -23.344 1.00 13.42 387 GLY C C 1
ATOM 20981 O O . GLY C 1 402 ? -29.005 -30.916 -24.178 1.00 13.49 387 GLY C O 1
ATOM 20985 N N . GLY C 1 403 ? -28.359 -30.164 -22.173 1.00 10.45 388 GLY C N 1
ATOM 20986 C CA . GLY C 1 403 ? -27.794 -31.447 -21.817 1.00 14.98 388 GLY C CA 1
ATOM 20987 C C . GLY C 1 403 ? -28.767 -32.402 -21.157 1.00 10.59 388 GLY C C 1
ATOM 20988 O O . GLY C 1 403 ? -28.602 -33.626 -21.238 1.00 15.33 388 GLY C O 1
ATOM 20992 N N . ILE C 1 404 ? -29.777 -31.871 -20.479 1.00 14.21 389 ILE C N 1
ATOM 20993 C CA . ILE C 1 404 ? -30.696 -32.728 -19.736 1.00 14.65 389 ILE C CA 1
ATOM 20994 C C . ILE C 1 404 ? -31.856 -33.190 -20.609 1.00 17.22 389 ILE C C 1
ATOM 20995 O O . ILE C 1 404 ? -32.289 -34.345 -20.523 1.00 16.51 389 ILE C O 1
ATOM 21011 N N . ASN C 1 405 ? -32.371 -32.319 -21.472 1.00 17.86 390 ASN C N 1
ATOM 21012 C CA . ASN C 1 405 ? -33.512 -32.680 -22.313 1.00 17.05 390 ASN C CA 1
ATOM 21013 C C . ASN C 1 405 ? -32.997 -33.328 -23.601 1.00 18.79 390 ASN C C 1
ATOM 21014 O O . ASN C 1 405 ? -33.102 -32.795 -24.707 1.00 23.17 390 ASN C O 1
ATOM 21025 N N . THR C 1 406 ? -32.416 -34.507 -23.426 1.00 22.72 391 THR C N 1
ATOM 21026 C CA . THR C 1 406 ? -31.970 -35.367 -24.508 1.00 19.26 391 THR C CA 1
ATOM 21027 C C . THR C 1 406 ? -32.520 -36.756 -24.243 1.00 18.44 391 THR C C 1
ATOM 21028 O O . THR C 1 406 ? -32.860 -37.086 -23.102 1.00 15.98 391 THR C O 1
ATOM 21039 N N . PRO C 1 407 ? -32.613 -37.597 -25.273 1.00 19.21 392 PRO C N 1
ATOM 21040 C CA . PRO C 1 407 ? -33.123 -38.961 -25.058 1.00 23.31 392 PRO C CA 1
ATOM 21041 C C . PRO C 1 407 ? -32.412 -39.710 -23.941 1.00 19.81 392 PRO C C 1
ATOM 21042 O O . PRO C 1 407 ? -33.070 -40.391 -23.148 1.00 23.24 392 PRO C O 1
ATOM 21053 N N . LYS C 1 408 ? -31.084 -39.613 -23.859 1.00 15.92 393 LYS C N 1
ATOM 21054 C CA . LYS C 1 408 ? -30.354 -40.444 -22.913 1.00 21.60 393 LYS C CA 1
ATOM 21055 C C . LYS C 1 408 ? -30.464 -39.911 -21.499 1.00 15.65 393 LYS C C 1
ATOM 21056 O O . LYS C 1 408 ? -30.344 -40.675 -20.539 1.00 20.87 393 LYS C O 1
ATOM 21075 N N . MET C 1 409 ? -30.698 -38.616 -21.354 1.00 15.38 394 MET C N 1
ATOM 21076 C CA . MET C 1 409 ? -30.769 -38.000 -20.042 1.00 16.31 394 MET C CA 1
ATOM 21077 C C . MET C 1 409 ? -32.197 -37.871 -19.538 1.00 19.50 394 MET C C 1
ATOM 21078 O O . MET C 1 409 ? -32.396 -37.649 -18.340 1.00 15.64 394 MET C O 1
ATOM 21092 N N . GLN C 1 410 ? -33.184 -38.014 -20.422 1.00 17.37 395 GLN C N 1
ATOM 21093 C CA . GLN C 1 410 ? -34.598 -38.151 -20.090 1.00 21.03 395 GLN C CA 1
ATOM 21094 C C . GLN C 1 410 ? -35.191 -36.911 -19.435 1.00 16.67 395 GLN C C 1
ATOM 21095 O O . GLN C 1 410 ? -36.338 -36.954 -18.971 1.00 15.53 395 GLN C O 1
ATOM 21109 N N . GLY C 1 411 ? -34.471 -35.799 -19.413 1.00 19.97 396 GLY C N 1
ATOM 21110 C CA . GLY C 1 411 ? -34.999 -34.592 -18.821 1.00 13.97 396 GLY C CA 1
ATOM 21111 C C . GLY C 1 411 ? -34.917 -34.529 -17.314 1.00 18.84 396 GLY C C 1
ATOM 21112 O O . GLY C 1 411 ? -35.432 -33.573 -16.727 1.00 13.57 396 GLY C O 1
ATOM 21116 N N . ASN C 1 412 ? -34.287 -35.513 -16.671 1.00 15.07 397 ASN C N 1
ATOM 21117 C CA . ASN C 1 412 ? -34.291 -35.595 -15.218 1.00 14.73 397 ASN C CA 1
ATOM 21118 C C . ASN C 1 412 ? -33.409 -34.521 -14.601 1.00 11.84 397 ASN C C 1
ATOM 21119 O O . ASN C 1 412 ? -32.282 -34.280 -15.053 1.00 17.58 397 ASN C O 1
ATOM 21130 N N . LEU C 1 413 ? -33.916 -33.912 -13.535 1.00 10.22 398 LEU C N 1
ATOM 21131 C CA . LEU C 1 413 ? -33.141 -33.029 -12.675 1.00 9.84 398 LEU C CA 1
ATOM 21132 C C . LEU C 1 413 ? -33.681 -33.176 -11.264 1.00 9.49 398 LEU C C 1
ATOM 21133 O O . LEU C 1 413 ? -34.898 -33.211 -11.065 1.00 11.04 398 LEU C O 1
ATOM 21149 N N . GLY C 1 414 ? -32.784 -33.248 -10.286 1.00 11.55 399 GLY C N 1
ATOM 21150 C CA . GLY C 1 414 ? -33.228 -33.410 -8.914 1.00 9.20 399 GLY C CA 1
ATOM 21151 C C . GLY C 1 414 ? -32.205 -32.881 -7.935 1.00 10.52 399 GLY C C 1
ATOM 21152 O O . GLY C 1 414 ? -31.147 -32.384 -8.316 1.00 11.01 399 GLY C O 1
ATOM 21156 N N . PHE C 1 415 ? -32.559 -32.968 -6.655 1.00 20.14 400 PHE C N 1
ATOM 21157 C CA . PHE C 1 415 ? -31.686 -32.598 -5.556 1.00 15.21 400 PHE C CA 1
ATOM 21158 C C . PHE C 1 415 ? -31.480 -33.793 -4.643 1.00 12.01 400 PHE C C 1
ATOM 21159 O O . PHE C 1 415 ? -32.399 -34.584 -4.427 1.00 11.17 400 PHE C O 1
ATOM 21176 N N . ARG C 1 416 ? -30.293 -33.874 -4.049 1.00 12.23 401 ARG C N 1
ATOM 21177 C CA . ARG C 1 416 ? -30.055 -34.736 -2.903 1.00 13.04 401 ARG C CA 1
ATOM 21178 C C . ARG C 1 416 ? -29.356 -33.911 -1.834 1.00 13.88 401 ARG C C 1
ATOM 21179 O O . ARG C 1 416 ? -28.395 -33.188 -2.128 1.00 12.18 401 ARG C O 1
ATOM 21200 N N . VAL C 1 417 ? -29.859 -33.994 -0.603 1.00 8.55 402 VAL C N 1
ATOM 21201 C CA A VAL C 1 417 ? -29.299 -33.303 0.554 0.89 11.03 402 VAL C CA 1
ATOM 21202 C CA B VAL C 1 417 ? -29.253 -33.310 0.530 0.11 11.31 402 VAL C CA 1
ATOM 21203 C C . VAL C 1 417 ? -28.914 -34.342 1.593 1.00 10.62 402 VAL C C 1
ATOM 21204 O O . VAL C 1 417 ? -29.764 -35.143 2.001 1.00 13.54 402 VAL C O 1
ATOM 21229 N N . LYS C 1 418 ? -27.663 -34.319 2.032 1.00 15.28 403 LYS C N 1
ATOM 21230 C CA . LYS C 1 418 ? -27.200 -35.146 3.134 1.00 13.71 403 LYS C CA 1
ATOM 21231 C C . LYS C 1 418 ? -26.818 -34.187 4.253 1.00 17.08 403 LYS C C 1
ATOM 21232 O O . LYS C 1 418 ? -25.829 -33.452 4.136 1.00 11.89 403 LYS C O 1
ATOM 21251 N N . ALA C 1 419 ? -27.625 -34.158 5.306 1.00 12.10 404 ALA C N 1
ATOM 21252 C CA . ALA C 1 419 ? -27.327 -33.358 6.481 1.00 13.48 404 ALA C CA 1
ATOM 21253 C C . ALA C 1 419 ? -26.652 -34.237 7.526 1.00 11.16 404 ALA C C 1
ATOM 21254 O O . ALA C 1 419 ? -26.815 -35.460 7.538 1.00 14.01 404 ALA C O 1
ATOM 21261 N N . TYR C 1 420 ? -25.871 -33.599 8.390 1.00 14.56 405 TYR C N 1
ATOM 21262 C CA . TYR C 1 420 ? -25.079 -34.285 9.391 1.00 18.97 405 TYR C CA 1
ATOM 21263 C C . TYR C 1 420 ? -25.491 -33.818 10.779 1.00 16.86 405 TYR C C 1
ATOM 21264 O O . TYR C 1 420 ? -25.848 -32.651 10.964 1.00 12.69 405 TYR C O 1
ATOM 21282 N N . PRO C 1 421 ? -25.461 -34.710 11.774 1.00 15.22 406 PRO C N 1
ATOM 21283 C CA . PRO C 1 421 ? -25.088 -36.132 11.658 1.00 16.67 406 PRO C CA 1
ATOM 21284 C C . PRO C 1 421 ? -26.145 -36.963 10.937 1.00 17.49 406 PRO C C 1
ATOM 21285 O O . PRO C 1 421 ? -27.324 -36.590 10.913 1.00 15.29 406 PRO C O 1
ATOM 21296 N N . GLU C 1 422 ? -25.728 -38.077 10.342 1.00 23.07 407 GLU C N 1
ATOM 21297 C CA . GLU C 1 422 ? -26.574 -38.802 9.410 1.00 23.46 407 GLU C CA 1
ATOM 21298 C C . GLU C 1 422 ? -27.021 -40.163 9.919 1.00 30.79 407 GLU C C 1
ATOM 21299 O O . GLU C 1 422 ? -27.681 -40.895 9.176 1.00 32.68 407 GLU C O 1
ATOM 21311 N N . SER C 1 423 ? -26.706 -40.523 11.157 1.00 27.96 408 SER C N 1
ATOM 21312 C CA . SER C 1 423 ? -27.138 -41.831 11.634 1.00 39.36 408 SER C CA 1
ATOM 21313 C C . SER C 1 423 ? -26.982 -41.916 13.144 1.00 32.64 408 SER C C 1
ATOM 21314 O O . SER C 1 423 ? -26.240 -41.144 13.759 1.00 31.35 408 SER C O 1
ATOM 21322 N N . SER C 1 424 ? -27.695 -42.887 13.722 1.00 32.01 409 SER C N 1
ATOM 21323 C CA . SER C 1 424 ? -27.656 -43.126 15.163 1.00 41.39 409 SER C CA 1
ATOM 21324 C C . SER C 1 424 ? -26.229 -43.294 15.669 1.00 38.55 409 SER C C 1
ATOM 21325 O O . SER C 1 424 ? -25.819 -42.651 16.642 1.00 30.81 409 SER C O 1
ATOM 21333 N N . ASP C 1 425 ? -25.459 -44.176 15.030 1.00 40.87 410 ASP C N 1
ATOM 21334 C CA . ASP C 1 425 ? -24.103 -44.442 15.506 1.00 51.42 410 ASP C CA 1
ATOM 21335 C C . ASP C 1 425 ? -23.259 -43.175 15.546 1.00 46.21 410 ASP C C 1
ATOM 21336 O O . ASP C 1 425 ? -22.326 -43.078 16.352 1.00 40.40 410 ASP C O 1
ATOM 21345 N N . GLN C 1 426 ? -23.565 -42.194 14.695 1.00 40.46 411 GLN C N 1
ATOM 21346 C CA . GLN C 1 426 ? -22.841 -40.927 14.725 1.00 48.44 411 GLN C CA 1
ATOM 21347 C C . GLN C 1 426 ? -23.291 -40.070 15.901 1.00 40.52 411 GLN C C 1
ATOM 21348 O O . GLN C 1 426 ? -22.474 -39.649 16.728 1.00 42.48 411 GLN C O 1
ATOM 21362 N N . ALA C 1 427 ? -24.591 -39.800 15.979 1.00 36.62 412 ALA C N 1
ATOM 21363 C CA . ALA C 1 427 ? -25.167 -39.041 17.077 1.00 29.77 412 ALA C CA 1
ATOM 21364 C C . ALA C 1 427 ? -26.603 -39.495 17.269 1.00 31.60 412 ALA C C 1
ATOM 21365 O O . ALA C 1 427 ? -27.247 -39.994 16.341 1.00 36.26 412 ALA C O 1
ATOM 21372 N N . LEU C 1 428 ? -27.103 -39.303 18.486 1.00 24.65 413 LEU C N 1
ATOM 21373 C CA . LEU C 1 428 ? -28.441 -39.750 18.834 1.00 26.06 413 LEU C CA 1
ATOM 21374 C C . LEU C 1 428 ? -29.528 -38.817 18.317 1.00 17.73 413 LEU C C 1
ATOM 21375 O O . LEU C 1 428 ? -30.710 -39.163 18.416 1.00 21.13 413 LEU C O 1
ATOM 21391 N N . ALA C 1 429 ? -29.164 -37.642 17.800 1.00 22.10 414 ALA C N 1
ATOM 21392 C CA . ALA C 1 429 ? -30.034 -36.826 16.959 1.00 17.43 414 ALA C CA 1
ATOM 21393 C C . ALA C 1 429 ? -29.369 -36.713 15.596 1.00 17.71 414 ALA C C 1
ATOM 21394 O O . ALA C 1 429 ? -28.180 -36.391 15.514 1.00 18.57 414 ALA C O 1
ATOM 21401 N N . TYR C 1 430 ? -30.121 -36.981 14.530 1.00 10.89 415 TYR C N 1
ATOM 21402 C CA . TYR C 1 430 ? -29.513 -37.136 13.214 1.00 16.87 415 TYR C CA 1
ATOM 21403 C C . TYR C 1 430 ? -30.580 -36.926 12.144 1.00 12.92 415 TYR C C 1
ATOM 21404 O O . TYR C 1 430 ? -31.766 -36.750 12.439 1.00 12.95 415 TYR C O 1
ATOM 21422 N N . TYR C 1 431 ? -30.147 -36.962 10.886 1.00 16.04 416 TYR C N 1
ATOM 21423 C CA . TYR C 1 431 ? -31.024 -36.701 9.757 1.00 16.13 416 TYR C CA 1
ATOM 21424 C C . TYR C 1 431 ? -30.853 -37.781 8.707 1.00 12.88 416 TYR C C 1
ATOM 21425 O O . TYR C 1 431 ? -29.749 -38.286 8.487 1.00 17.16 416 TYR C O 1
ATOM 21443 N N . ARG C 1 432 ? -31.957 -38.114 8.057 1.00 20.77 417 ARG C N 1
ATOM 21444 C CA . ARG C 1 432 ? -31.951 -39.035 6.938 1.00 17.62 417 ARG C CA 1
ATOM 21445 C C . ARG C 1 432 ? -31.839 -38.247 5.642 1.00 17.72 417 ARG C C 1
ATOM 21446 O O . ARG C 1 432 ? -32.382 -37.149 5.520 1.00 9.68 417 ARG C O 1
ATOM 21467 N N . LEU C 1 433 ? -31.128 -38.827 4.681 1.00 15.21 418 LEU C N 1
ATOM 21468 C CA . LEU C 1 433 ? -30.939 -38.230 3.369 1.00 18.94 418 LEU C CA 1
ATOM 21469 C C . LEU C 1 433 ? -32.275 -37.894 2.723 1.00 20.03 418 LEU C C 1
ATOM 21470 O O . LEU C 1 433 ? -33.253 -38.625 2.865 1.00 10.45 418 LEU C O 1
ATOM 21486 N N . LEU C 1 434 ? -32.321 -36.779 2.007 1.00 9.57 419 LEU C N 1
ATOM 21487 C CA . LEU C 1 434 ? -33.488 -36.435 1.212 1.00 11.15 419 LEU C CA 1
ATOM 21488 C C . LEU C 1 434 ? -33.121 -36.445 -0.264 1.00 17.43 419 LEU C C 1
ATOM 21489 O O . LEU C 1 434 ? -32.097 -35.877 -0.659 1.00 13.56 419 LEU C O 1
ATOM 21505 N N . ASP C 1 435 ? -33.967 -37.090 -1.066 1.00 13.83 420 ASP C N 1
ATOM 21506 C CA . ASP C 1 435 ? -33.871 -37.106 -2.519 1.00 14.61 420 ASP C CA 1
ATOM 21507 C C . ASP C 1 435 ? -35.140 -36.508 -3.101 1.00 23.69 420 ASP C C 1
ATOM 21508 O O . ASP C 1 435 ? -36.246 -36.931 -2.746 1.00 19.72 420 ASP C O 1
ATOM 21517 N N . PHE C 1 436 ? -34.983 -35.548 -4.004 1.00 10.55 421 PHE C N 1
ATOM 21518 C CA . PHE C 1 436 ? -36.098 -34.961 -4.736 1.00 16.10 421 PHE C CA 1
ATOM 21519 C C . PHE C 1 436 ? -35.897 -35.205 -6.226 1.00 18.96 421 PHE C C 1
ATOM 21520 O O . PHE C 1 436 ? -34.831 -34.897 -6.764 1.00 12.80 421 PHE C O 1
ATOM 21537 N N . HIS C 1 437 ? -36.916 -35.745 -6.901 1.00 12.97 422 HIS C N 1
ATOM 21538 C CA . HIS C 1 437 ? -36.813 -36.076 -8.321 1.00 15.91 422 HIS C CA 1
ATOM 21539 C C . HIS C 1 437 ? -37.756 -35.198 -9.135 1.00 20.50 422 HIS C C 1
ATOM 21540 O O . HIS C 1 437 ? -38.968 -35.217 -8.907 1.00 21.42 422 HIS C O 1
ATOM 21554 N N . SER C 1 438 ? -37.206 -34.465 -10.105 1.00 17.86 423 SER C N 1
ATOM 21555 C CA . SER C 1 438 ? -38.001 -33.586 -10.946 1.00 16.68 423 SER C CA 1
ATOM 21556 C C . SER C 1 438 ? -37.565 -33.732 -12.400 1.00 26.03 423 SER C C 1
ATOM 21557 O O . SER C 1 438 ? -36.818 -34.646 -12.774 1.00 14.40 423 SER C O 1
ATOM 21565 N N . SER C 1 439 ? -38.034 -32.792 -13.221 1.00 23.45 424 SER C N 1
ATOM 21566 C CA . SER C 1 439 ? -37.828 -32.820 -14.660 1.00 26.90 424 SER C CA 1
ATOM 21567 C C . SER C 1 439 ? -37.645 -31.391 -15.158 1.00 30.60 424 SER C C 1
ATOM 21568 O O . SER C 1 439 ? -38.173 -30.440 -14.573 1.00 26.17 424 SER C O 1
ATOM 21576 N N . LEU C 1 440 ? -36.848 -31.243 -16.219 1.00 23.16 425 LEU C N 1
ATOM 21577 C CA . LEU C 1 440 ? -36.822 -30.023 -17.015 1.00 21.86 425 LEU C CA 1
ATOM 21578 C C . LEU C 1 440 ? -37.614 -30.175 -18.308 1.00 32.12 425 LEU C C 1
ATOM 21579 O O . LEU C 1 440 ? -37.534 -29.305 -19.181 1.00 24.76 425 LEU C O 1
ATOM 21595 N N . ALA C 1 441 ? -38.378 -31.256 -18.450 1.00 23.30 426 ALA C N 1
ATOM 21596 C CA . ALA C 1 441 ? -39.022 -31.560 -19.718 1.00 25.36 426 ALA C CA 1
ATOM 21597 C C . ALA C 1 441 ? -40.494 -31.170 -19.767 1.00 36.11 426 ALA C C 1
ATOM 21598 O O . ALA C 1 441 ? -41.092 -31.233 -20.848 1.00 43.94 426 ALA C O 1
ATOM 21605 N N . ASP C 1 442 ? -41.092 -30.763 -18.650 1.00 31.73 427 ASP C N 1
ATOM 21606 C CA . ASP C 1 442 ? -42.507 -30.398 -18.628 1.00 51.07 427 ASP C CA 1
ATOM 21607 C C . ASP C 1 442 ? -42.674 -29.010 -18.013 1.00 39.60 427 ASP C C 1
ATOM 21608 O O . ASP C 1 442 ? -41.702 -28.360 -17.616 1.00 42.32 427 ASP C O 1
ATOM 21617 N N . ILE C 1 443 ? -43.934 -28.564 -17.932 1.00 53.30 428 ILE C N 1
ATOM 21618 C CA . ILE C 1 443 ? -44.250 -27.193 -17.533 1.00 53.89 428 ILE C CA 1
ATOM 21619 C C . ILE C 1 443 ? -44.137 -26.948 -16.037 1.00 48.50 428 ILE C C 1
ATOM 21620 O O . ILE C 1 443 ? -44.137 -25.786 -15.611 1.00 48.80 428 ILE C O 1
ATOM 21624 N N . HIS C 1 444 ? -44.046 -28.001 -15.223 1.00 51.68 429 HIS C N 1
ATOM 21625 C CA . HIS C 1 444 ? -43.934 -27.857 -13.776 1.00 50.70 429 HIS C CA 1
ATOM 21626 C C . HIS C 1 444 ? -42.479 -27.804 -13.305 1.00 41.49 429 HIS C C 1
ATOM 21627 O O . HIS C 1 444 ? -42.178 -28.188 -12.165 1.00 39.51 429 HIS C O 1
ATOM 21641 N N . LYS C 1 445 ? -41.567 -27.321 -14.146 1.00 39.82 430 LYS C N 1
ATOM 21642 C CA . LYS C 1 445 ? -40.148 -27.382 -13.832 1.00 27.46 430 LYS C CA 1
ATOM 21643 C C . LYS C 1 445 ? -39.757 -26.296 -12.832 1.00 22.33 430 LYS C C 1
ATOM 21644 O O . LYS C 1 445 ? -40.426 -25.271 -12.685 1.00 26.70 430 LYS C O 1
ATOM 21663 N N . ILE C 1 446 ? -38.659 -26.551 -12.121 1.00 18.58 431 ILE C N 1
ATOM 21664 C CA . ILE C 1 446 ? -38.239 -25.656 -11.051 1.00 23.13 431 ILE C CA 1
ATOM 21665 C C . ILE C 1 446 ? -37.287 -24.564 -11.530 1.00 21.39 431 ILE C C 1
ATOM 21666 O O . ILE C 1 446 ? -37.182 -23.516 -10.874 1.00 22.37 431 ILE C O 1
ATOM 21682 N N . LEU C 1 447 ? -36.625 -24.756 -12.667 1.00 10.59 432 LEU C N 1
ATOM 21683 C CA . LEU C 1 447 ? -35.673 -23.793 -13.206 1.00 11.85 432 LEU C CA 1
ATOM 21684 C C . LEU C 1 447 ? -36.274 -23.105 -14.418 1.00 15.83 432 LEU C C 1
ATOM 21685 O O . LEU C 1 447 ? -36.859 -23.766 -15.279 1.00 18.58 432 LEU C O 1
ATOM 21701 N N . HIS C 1 448 ? -36.128 -21.788 -14.480 1.00 14.42 433 HIS C N 1
ATOM 21702 C CA . HIS C 1 448 ? -36.512 -21.004 -15.638 1.00 15.47 433 HIS C CA 1
ATOM 21703 C C . HIS C 1 448 ? -35.379 -20.057 -15.997 1.00 11.20 433 HIS C C 1
ATOM 21704 O O . HIS C 1 448 ? -34.627 -19.612 -15.121 1.00 11.02 433 HIS C O 1
ATOM 21718 N N . PRO C 1 449 ? -35.222 -19.741 -17.277 1.00 15.54 434 PRO C N 1
ATOM 21719 C CA . PRO C 1 449 ? -34.203 -18.760 -17.665 1.00 8.76 434 PRO C CA 1
ATOM 21720 C C . PRO C 1 449 ? -34.537 -17.380 -17.135 1.00 13.03 434 PRO C C 1
ATOM 21721 O O . PRO C 1 449 ? -35.695 -16.971 -17.128 1.00 9.61 434 PRO C O 1
ATOM 21732 N N . ASN C 1 450 ? -33.505 -16.662 -16.697 1.00 8.30 435 ASN C N 1
ATOM 21733 C CA . ASN C 1 450 ? -33.621 -15.335 -16.101 1.00 9.45 435 ASN C CA 1
ATOM 21734 C C . ASN C 1 450 ? -34.416 -15.308 -14.799 1.00 12.29 435 ASN C C 1
ATOM 21735 O O . ASN C 1 450 ? -34.915 -14.250 -14.411 1.00 8.87 435 ASN C O 1
ATOM 21746 N N . GLU C 1 451 ? -34.541 -16.421 -14.089 1.00 7.64 436 GLU C N 1
ATOM 21747 C CA . GLU C 1 451 ? -35.307 -16.433 -12.849 1.00 8.17 436 GLU C CA 1
ATOM 21748 C C . GLU C 1 451 ? -34.482 -16.998 -11.701 1.00 8.39 436 GLU C C 1
ATOM 21749 O O . GLU C 1 451 ? -33.611 -17.854 -11.891 1.00 8.04 436 GLU C O 1
ATOM 21761 N N . THR C 1 452 ? -34.755 -16.470 -10.514 1.00 12.34 437 THR C N 1
ATOM 21762 C CA . THR C 1 452 ? -34.345 -17.056 -9.251 1.00 7.00 437 THR C CA 1
ATOM 21763 C C . THR C 1 452 ? -35.442 -18.021 -8.808 1.00 7.05 437 THR C C 1
ATOM 21764 O O . THR C 1 452 ? -36.620 -17.789 -9.065 1.00 10.04 437 THR C O 1
ATOM 21775 N N . VAL C 1 453 ? -35.058 -19.131 -8.179 1.00 13.79 438 VAL C N 1
ATOM 21776 C CA . VAL C 1 453 ? -36.022 -20.004 -7.502 1.00 8.86 438 VAL C CA 1
ATOM 21777 C C . VAL C 1 453 ? -35.563 -20.184 -6.058 1.00 8.57 438 VAL C C 1
ATOM 21778 O O . VAL C 1 453 ? -34.370 -20.388 -5.799 1.00 8.90 438 VAL C O 1
ATOM 21791 N N . MET C 1 454 ? -36.493 -20.020 -5.118 1.00 7.79 439 MET C N 1
ATOM 21792 C CA . MET C 1 454 ? -36.232 -20.224 -3.697 1.00 8.59 439 MET C CA 1
ATOM 21793 C C . MET C 1 454 ? -36.632 -21.649 -3.344 1.00 7.87 439 MET C C 1
ATOM 21794 O O . MET C 1 454 ? -37.726 -22.089 -3.707 1.00 7.25 439 MET C O 1
ATOM 21808 N N . VAL C 1 455 ? -35.734 -22.381 -2.687 1.00 11.13 440 VAL C N 1
ATOM 21809 C CA . VAL C 1 455 ? -35.950 -23.799 -2.361 1.00 8.33 440 VAL C CA 1
ATOM 21810 C C . VAL C 1 455 ? -35.741 -23.978 -0.863 1.00 9.19 440 VAL C C 1
ATOM 21811 O O . VAL C 1 455 ? -34.604 -23.924 -0.371 1.00 10.75 440 VAL C O 1
ATOM 21824 N N . GLU C 1 456 ? -36.829 -24.198 -0.144 1.00 12.65 441 GLU C N 1
ATOM 21825 C CA . GLU C 1 456 ? -36.791 -24.475 1.282 1.00 10.71 441 GLU C CA 1
ATOM 21826 C C . GLU C 1 456 ? -36.948 -25.972 1.484 1.00 15.13 441 GLU C C 1
ATOM 21827 O O . GLU C 1 456 ? -37.953 -26.548 1.066 1.00 16.72 441 GLU C O 1
ATOM 21839 N N . ILE C 1 457 ? -35.960 -26.601 2.113 1.00 12.63 442 ILE C N 1
ATOM 21840 C CA . ILE C 1 457 ? -35.967 -28.044 2.352 1.00 14.68 442 ILE C CA 1
ATOM 21841 C C . ILE C 1 457 ? -36.016 -28.269 3.859 1.00 11.74 442 ILE C C 1
ATOM 21842 O O . ILE C 1 457 ? -35.107 -27.845 4.580 1.00 12.57 442 ILE C O 1
ATOM 21858 N N . MET C 1 458 ? -37.080 -28.911 4.339 1.00 14.06 443 MET C N 1
ATOM 21859 C CA . MET C 1 458 ? -37.249 -29.183 5.766 1.00 16.05 443 MET C CA 1
ATOM 21860 C C . MET C 1 458 ? -37.040 -30.677 6.003 1.00 13.39 443 MET C C 1
ATOM 21861 O O . MET C 1 458 ? -37.838 -31.506 5.544 1.00 14.22 443 MET C O 1
ATOM 21875 N N . LEU C 1 459 ? -35.973 -31.018 6.727 1.00 15.35 444 LEU C N 1
ATOM 21876 C CA . LEU C 1 459 ? -35.706 -32.395 7.122 1.00 7.97 444 LEU C CA 1
ATOM 21877 C C . LEU C 1 459 ? -36.360 -32.711 8.463 1.00 10.65 444 LEU C C 1
ATOM 21878 O O . LEU C 1 459 ? -36.579 -31.828 9.296 1.00 15.37 444 LEU C O 1
ATOM 21894 N N . GLN C 1 460 ? -36.657 -33.991 8.672 1.00 15.60 445 GLN C N 1
ATOM 21895 C CA . GLN C 1 460 ? -37.118 -34.460 9.973 1.00 13.50 445 GLN C CA 1
ATOM 21896 C C . GLN C 1 460 ? -35.923 -34.702 10.890 1.00 9.80 445 GLN C C 1
ATOM 21897 O O . GLN C 1 460 ? -34.984 -35.418 10.534 1.00 13.38 445 GLN C O 1
ATOM 21911 N N . ARG C 1 461 ? -35.953 -34.088 12.063 1.00 15.19 446 ARG C N 1
ATOM 21912 C CA . ARG C 1 461 ? -34.950 -34.349 13.088 1.00 16.03 446 ARG C CA 1
ATOM 21913 C C . ARG C 1 461 ? -35.305 -35.673 13.757 1.00 14.63 446 ARG C C 1
ATOM 21914 O O . ARG C 1 461 ? -36.347 -35.782 14.408 1.00 11.55 446 ARG C O 1
ATOM 21935 N N . ARG C 1 462 ? -34.475 -36.692 13.549 1.00 9.26 447 ARG C N 1
ATOM 21936 C CA . ARG C 1 462 ? -34.679 -38.003 14.145 1.00 9.81 447 ARG C CA 1
ATOM 21937 C C . ARG C 1 462 ? -33.887 -38.088 15.441 1.00 17.41 447 ARG C C 1
ATOM 21938 O O . ARG C 1 462 ? -32.693 -37.780 15.466 1.00 17.16 447 ARG C O 1
ATOM 21959 N N . VAL C 1 463 ? -34.551 -38.513 16.510 1.00 10.54 448 VAL C N 1
ATOM 21960 C CA . VAL C 1 463 ? -33.948 -38.636 17.831 1.00 14.35 448 VAL C CA 1
ATOM 21961 C C . VAL C 1 463 ? -34.147 -40.076 18.275 1.00 12.43 448 VAL C C 1
ATOM 21962 O O . VAL C 1 463 ? -35.284 -40.563 18.326 1.00 13.25 448 VAL C O 1
ATOM 21975 N N . ASP C 1 464 ? -33.051 -40.756 18.580 1.00 14.56 449 ASP C N 1
ATOM 21976 C CA . ASP C 1 464 ? -33.126 -42.144 19.014 1.00 13.13 449 ASP C CA 1
ATOM 21977 C C . ASP C 1 464 ? -33.714 -42.238 20.413 1.00 12.78 449 ASP C C 1
ATOM 21978 O O . ASP C 1 464 ? -33.521 -41.359 21.263 1.00 11.71 449 ASP C O 1
ATOM 21987 N N . ARG C 1 465 ? -34.439 -43.331 20.653 1.00 17.24 450 ARG C N 1
ATOM 21988 C CA . ARG C 1 465 ? -35.112 -43.500 21.933 1.00 12.62 450 ARG C CA 1
ATOM 21989 C C . ARG C 1 465 ? -34.139 -43.572 23.098 1.00 15.20 450 ARG C C 1
ATOM 21990 O O . ARG C 1 465 ? -34.536 -43.291 24.233 1.00 16.01 450 ARG C O 1
ATOM 22011 N N . THR C 1 466 ? -32.868 -43.894 22.852 1.00 15.13 451 THR C N 1
ATOM 22012 C CA . THR C 1 466 ? -31.905 -43.922 23.946 1.00 15.45 451 THR C CA 1
ATOM 22013 C C . THR C 1 466 ? -31.759 -42.567 24.628 1.00 13.45 451 THR C C 1
ATOM 22014 O O . THR C 1 466 ? -31.313 -42.509 25.777 1.00 12.54 451 THR C O 1
ATOM 22025 N N . VAL C 1 467 ? -32.148 -41.473 23.971 1.00 15.96 452 VAL C N 1
ATOM 22026 C CA . VAL C 1 467 ? -31.960 -40.170 24.604 1.00 12.43 452 VAL C CA 1
ATOM 22027 C C . VAL C 1 467 ? -32.674 -40.109 25.953 1.00 12.20 452 VAL C C 1
ATOM 22028 O O . VAL C 1 467 ? -32.240 -39.386 26.857 1.00 13.66 452 VAL C O 1
ATOM 22041 N N . PHE C 1 468 ? -33.740 -40.887 26.133 1.00 15.49 453 PHE C N 1
ATOM 22042 C CA . PHE C 1 468 ? -34.438 -40.933 27.413 1.00 13.87 453 PHE C CA 1
ATOM 22043 C C . PHE C 1 468 ? -35.159 -42.265 27.522 1.00 12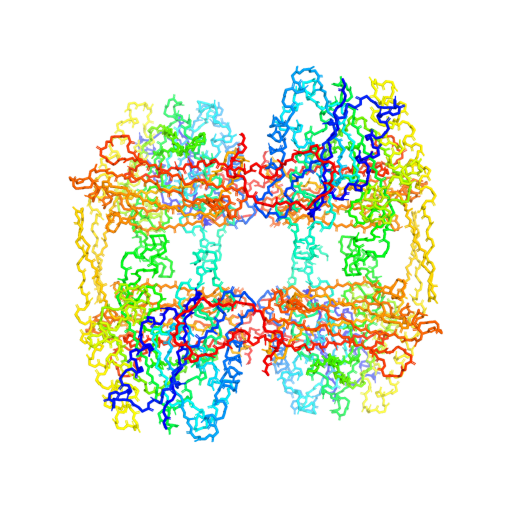.51 453 PHE C C 1
ATOM 22044 O O . PHE C 1 468 ? -35.976 -42.608 26.655 1.00 15.38 453 PHE C O 1
ATOM 22061 N N . ARG C 1 469 ? -34.843 -43.004 28.576 1.00 12.68 454 ARG C N 1
ATOM 22062 C CA . ARG C 1 469 ? -35.500 -44.251 28.931 1.00 16.25 454 ARG C CA 1
ATOM 22063 C C . ARG C 1 469 ? -35.851 -44.199 30.408 1.00 15.11 454 ARG C C 1
ATOM 22064 O O . ARG C 1 469 ? -35.209 -43.486 31.185 1.00 15.31 454 ARG C O 1
ATOM 22085 N N . ILE C 1 470 ? -36.881 -44.948 30.797 1.00 14.45 455 ILE C N 1
ATOM 22086 C CA . ILE C 1 470 ? -37.179 -45.161 32.207 1.00 19.67 455 ILE C CA 1
ATOM 22087 C C . ILE C 1 470 ? -37.301 -46.660 32.441 1.00 14.95 455 ILE C C 1
ATOM 22088 O O . ILE C 1 470 ? -37.713 -47.418 31.556 1.00 16.76 455 ILE C O 1
ATOM 22104 N N . SER C 1 471 ? -36.921 -47.080 33.642 1.00 16.04 456 SER C N 1
ATOM 22105 C CA . SER C 1 471 ? -36.959 -48.479 34.051 1.00 19.02 456 SER C CA 1
ATOM 22106 C C . SER C 1 471 ? -37.313 -48.563 35.528 1.00 21.26 456 SER C C 1
ATOM 22107 O O . SER C 1 471 ? -36.873 -47.725 36.317 1.00 19.79 456 SER C O 1
ATOM 22115 N N . ASN C 1 472 ? -38.099 -49.581 35.905 1.00 18.85 457 ASN C N 1
ATOM 22116 C CA . ASN C 1 472 ? -38.385 -49.830 37.314 1.00 24.37 457 ASN C CA 1
ATOM 22117 C C . ASN C 1 472 ? -37.442 -50.867 37.933 1.00 22.67 457 ASN C C 1
ATOM 22118 O O . ASN C 1 472 ? -37.738 -51.409 39.002 1.00 26.49 457 ASN C O 1
ATOM 22129 N N . ASN C 1 473 ? -36.311 -51.141 37.291 1.00 22.88 458 ASN C N 1
ATOM 22130 C CA . ASN C 1 473 ? -35.185 -51.795 37.949 1.00 19.94 458 ASN C CA 1
ATOM 22131 C C . ASN C 1 473 ? -34.462 -50.749 38.791 1.00 21.53 458 ASN C C 1
ATOM 22132 O O . ASN C 1 473 ? -33.822 -49.841 38.251 1.00 24.46 458 ASN C O 1
ATOM 22143 N N . LEU C 1 474 ? -34.565 -50.865 40.112 1.00 23.55 459 LEU C N 1
ATOM 22144 C CA . LEU C 1 474 ? -34.016 -49.854 41.003 1.00 25.51 459 LEU C CA 1
ATOM 22145 C C . LEU C 1 474 ? -32.532 -50.049 41.283 1.00 26.14 459 LEU C C 1
ATOM 22146 O O . LEU C 1 474 ? -31.944 -49.227 41.994 1.00 27.06 459 LEU C O 1
ATOM 22162 N N . THR C 1 475 ? -31.921 -51.102 40.754 1.00 26.46 460 THR C N 1
ATOM 22163 C CA . THR C 1 475 ? -30.489 -51.317 40.923 1.00 23.95 460 THR C CA 1
ATOM 22164 C C . THR C 1 475 ? -29.719 -50.316 40.072 1.00 20.43 460 THR C C 1
ATOM 22165 O O . THR C 1 475 ? -29.867 -50.320 38.842 1.00 25.32 460 THR C O 1
ATOM 22176 N N . PRO C 1 476 ? -28.898 -49.446 40.665 1.00 20.00 461 PRO C N 1
ATOM 22177 C CA . PRO C 1 476 ? -28.234 -48.409 39.863 1.00 27.50 461 PRO C CA 1
ATOM 22178 C C . PRO C 1 476 ? -27.273 -49.028 38.857 1.00 22.68 461 PRO C C 1
ATOM 22179 O O . PRO C 1 476 ? -26.732 -50.112 39.074 1.00 24.33 461 PRO C O 1
ATOM 22190 N N . ALA C 1 477 ? -27.054 -48.324 37.749 1.00 27.48 462 ALA C N 1
ATOM 22191 C CA . ALA C 1 477 ? -26.182 -48.855 36.712 1.00 21.46 462 ALA C CA 1
ATOM 22192 C C . ALA C 1 477 ? -25.715 -47.728 35.805 1.00 27.92 462 ALA C C 1
ATOM 22193 O O . ALA C 1 477 ? -26.376 -46.695 35.683 1.00 18.05 462 ALA C O 1
ATOM 22200 N N . LYS C 1 478 ? -24.565 -47.940 35.173 1.00 24.14 463 LYS C N 1
ATOM 22201 C CA A LYS C 1 478 ? -24.087 -46.993 34.177 0.48 27.64 463 LYS C CA 1
ATOM 22202 C CA B LYS C 1 478 ? -24.087 -46.994 34.178 0.52 27.65 463 LYS C CA 1
ATOM 22203 C C . LYS C 1 478 ? -25.152 -46.776 33.111 1.00 25.52 463 LYS C C 1
ATOM 22204 O O . LYS C 1 478 ? -25.930 -47.680 32.780 1.00 25.47 463 LYS C O 1
ATOM 22239 N N . ILE C 1 479 ? -25.189 -45.560 32.583 1.00 18.50 464 ILE C N 1
ATOM 22240 C CA . ILE C 1 479 ? -26.115 -45.184 31.527 1.00 18.30 464 ILE C CA 1
ATOM 22241 C C . ILE C 1 479 ? -25.426 -45.385 30.181 1.00 24.43 464 ILE C C 1
ATOM 22242 O O . ILE C 1 479 ? -24.383 -44.780 29.912 1.00 25.58 464 ILE C O 1
ATOM 22258 N N . SER C 1 480 ? -26.026 -46.203 29.320 1.00 24.79 465 SER C N 1
ATOM 22259 C CA . SER C 1 480 ? -25.463 -46.501 28.005 1.00 25.21 465 SER C CA 1
ATOM 22260 C C . SER C 1 480 ? -26.017 -45.544 26.958 1.00 21.26 465 SER C C 1
ATOM 22261 O O . SER C 1 480 ? -27.220 -45.276 26.929 1.00 21.46 465 SER C O 1
ATOM 22269 N N . GLY C 1 481 ? -25.132 -45.025 26.101 1.00 27.30 466 GLY C N 1
ATOM 22270 C CA . GLY C 1 481 ? -25.508 -44.213 24.959 1.00 20.43 466 GLY C CA 1
ATOM 22271 C C . GLY C 1 481 ? -25.744 -45.004 23.689 1.00 19.46 466 GLY C C 1
ATOM 22272 O O . GLY C 1 481 ? -25.888 -44.413 22.614 1.00 30.24 466 GLY C O 1
ATOM 22276 N N . LYS C 1 482 ? -25.810 -46.321 23.790 1.00 31.10 467 LYS C N 1
ATOM 22277 C CA . LYS C 1 482 ? -25.961 -47.170 22.611 1.00 21.49 467 LYS C CA 1
ATOM 22278 C C . LYS C 1 482 ? -27.320 -46.924 21.966 1.00 20.80 467 LYS C C 1
ATOM 22279 O O . LYS C 1 482 ? -28.338 -46.945 22.661 1.00 22.51 467 LYS C O 1
ATOM 22298 N N . PRO C 1 483 ? -27.385 -46.666 20.658 1.00 17.75 468 PRO C N 1
ATOM 22299 C CA . PRO C 1 483 ? -28.693 -46.423 20.035 1.00 22.45 468 PRO C CA 1
ATOM 22300 C C . PRO C 1 483 ? -29.558 -47.672 20.027 1.00 27.15 468 PRO C C 1
ATOM 22301 O O . PRO C 1 483 ? -29.068 -48.788 19.847 1.00 30.93 468 PRO C O 1
ATOM 22312 N N . THR C 1 484 ? -30.861 -47.467 20.222 1.00 25.98 469 THR C N 1
ATOM 22313 C CA . THR C 1 484 ? -31.833 -48.531 20.023 1.00 24.90 469 THR C CA 1
ATOM 22314 C C . THR C 1 484 ? -32.084 -48.808 18.546 1.00 23.69 469 THR C C 1
ATOM 22315 O O . THR C 1 484 ? -32.554 -49.897 18.201 1.00 31.76 469 THR C O 1
ATOM 22326 N N . GLY C 1 485 ? -31.789 -47.849 17.672 1.00 24.04 470 GLY C N 1
ATOM 22327 C CA . GLY C 1 485 ? -32.174 -47.942 16.282 1.00 30.15 470 GLY C CA 1
ATOM 22328 C C . GLY C 1 485 ? -33.605 -47.540 16.001 1.00 39.31 470 GLY C C 1
ATOM 22329 O O . GLY C 1 485 ? -34.014 -47.547 14.831 1.00 32.70 470 GLY C O 1
ATOM 22333 N N . LYS C 1 486 ? -34.377 -47.202 17.033 1.00 26.60 471 LYS C N 1
ATOM 22334 C CA . LYS C 1 486 ? -35.758 -46.758 16.901 1.00 25.25 471 LYS C CA 1
ATOM 22335 C C . LYS C 1 486 ? -35.851 -45.301 17.327 1.00 26.04 471 LYS C C 1
ATOM 22336 O O . LYS C 1 486 ? -35.311 -44.921 18.373 1.00 21.94 471 LYS C O 1
ATOM 22355 N N . LYS C 1 487 ? -36.539 -44.494 16.528 1.00 25.07 472 LYS C N 1
ATOM 22356 C CA . LYS C 1 487 ? -36.676 -43.075 16.817 1.00 21.70 472 LYS C CA 1
ATOM 22357 C C . LYS C 1 487 ? -37.926 -42.800 17.647 1.00 20.60 472 LYS C C 1
ATOM 22358 O O . LYS C 1 487 ? -38.890 -43.567 17.642 1.00 26.89 472 LYS C O 1
ATOM 22377 N N . ILE C 1 488 ? -37.893 -41.675 18.370 1.00 22.75 473 ILE C N 1
ATOM 22378 C CA . ILE C 1 488 ? -39.078 -41.212 19.084 1.00 26.03 473 ILE C CA 1
ATOM 22379 C C . ILE C 1 488 ? -40.074 -40.629 18.087 1.00 26.03 473 ILE C C 1
ATOM 22380 O O . ILE C 1 488 ? -39.721 -40.208 16.979 1.00 22.29 473 ILE C O 1
ATOM 22396 N N . ASP C 1 489 ? -41.339 -40.606 18.493 1.00 22.81 474 ASP C N 1
ATOM 22397 C CA . ASP C 1 489 ? -42.358 -39.880 17.748 1.00 30.36 474 ASP C CA 1
ATOM 22398 C C . ASP C 1 489 ? -42.008 -38.398 17.682 1.00 39.57 474 ASP C C 1
ATOM 22399 O O . ASP C 1 489 ? -42.324 -37.713 16.708 1.00 49.81 474 ASP C O 1
ATOM 22409 N N . THR D 1 15 ? -53.664 -44.599 42.611 1.00 42.24 0 THR D N 1
ATOM 22410 C CA . THR D 1 15 ? -52.295 -44.867 43.127 1.00 44.43 0 THR D CA 1
ATOM 22411 C C . THR D 1 15 ? -51.268 -44.041 42.358 1.00 39.35 0 THR D C 1
ATOM 22412 O O . THR D 1 15 ? -51.546 -43.496 41.286 1.00 40.35 0 THR D O 1
ATOM 22423 N N . MET D 1 16 ? -50.069 -43.966 42.917 1.00 28.79 1 MET D N 1
ATOM 22424 C CA . MET D 1 16 ? -49.038 -43.052 42.459 1.00 24.53 1 MET D CA 1
ATOM 22425 C C . MET D 1 16 ? -47.900 -43.831 41.808 1.00 19.76 1 MET D C 1
ATOM 22426 O O . MET D 1 16 ? -47.555 -44.934 42.244 1.00 20.85 1 MET D O 1
ATOM 22440 N N . ILE D 1 17 ? -47.367 -43.272 40.727 1.00 19.24 2 ILE D N 1
ATOM 22441 C CA . ILE D 1 17 ? -46.111 -43.699 40.123 1.00 15.60 2 ILE D CA 1
ATOM 22442 C C . ILE D 1 17 ? -45.082 -42.613 40.393 1.00 24.12 2 ILE D C 1
ATOM 22443 O O . ILE D 1 17 ? -45.401 -41.419 40.331 1.00 17.88 2 ILE D O 1
ATOM 22459 N N . VAL D 1 18 ? -43.846 -43.017 40.668 1.00 15.43 3 VAL D N 1
ATOM 22460 C CA . VAL D 1 18 ? -42.748 -42.080 40.878 1.00 13.39 3 VAL D CA 1
ATOM 22461 C C . VAL D 1 18 ? -41.706 -42.294 39.792 1.00 12.78 3 VAL D C 1
ATOM 22462 O O . VAL D 1 18 ? -41.313 -43.432 39.514 1.00 14.08 3 VAL D O 1
ATOM 22475 N N . ILE D 1 19 ? -41.243 -41.197 39.198 1.00 11.89 4 ILE D N 1
ATOM 22476 C CA . ILE D 1 19 ? -40.201 -41.228 38.177 1.00 15.39 4 ILE D CA 1
ATOM 22477 C C . ILE D 1 19 ? -39.084 -40.285 38.601 1.00 11.99 4 ILE D C 1
ATOM 22478 O O . ILE D 1 19 ? -39.319 -39.087 38.802 1.00 12.79 4 ILE D O 1
ATOM 22494 N N . PHE D 1 20 ? -37.871 -40.819 38.698 1.00 16.10 5 PHE D N 1
ATOM 22495 C CA . PHE D 1 20 ? -36.682 -40.040 39.001 1.00 13.63 5 PHE D CA 1
ATOM 22496 C C . PHE D 1 20 ? -36.029 -39.541 37.717 1.00 16.42 5 PHE D C 1
ATOM 22497 O O . PHE D 1 20 ? -35.927 -40.279 36.732 1.00 12.87 5 PHE D O 1
ATOM 22514 N N . VAL D 1 21 ? -35.598 -38.276 37.730 1.00 11.27 6 VAL D N 1
ATOM 22515 C CA . VAL D 1 21 ? -34.962 -37.625 36.585 1.00 12.06 6 VAL D CA 1
ATOM 22516 C C . VAL D 1 21 ? -33.728 -36.887 37.089 1.00 13.96 6 VAL D C 1
ATOM 22517 O O . VAL D 1 21 ? -33.839 -36.047 37.987 1.00 15.92 6 VAL D O 1
ATOM 22530 N N . HIS D 1 22 ? -32.565 -37.165 36.486 1.00 8.94 7 HIS D N 1
ATOM 22531 C CA . HIS D 1 22 ? -31.279 -36.693 36.978 1.00 10.28 7 HIS D CA 1
ATOM 22532 C C . HIS D 1 22 ? -30.820 -35.416 36.268 1.00 13.09 7 HIS D C 1
ATOM 22533 O O . HIS D 1 22 ? -31.548 -34.824 35.462 1.00 12.74 7 HIS D O 1
ATOM 22547 N N . GLY D 1 23 ? -29.577 -35.007 36.550 1.00 9.58 8 GLY D N 1
ATOM 22548 C CA . GLY D 1 23 ? -29.011 -33.779 36.045 1.00 11.46 8 GLY D CA 1
ATOM 22549 C C . GLY D 1 23 ? -27.958 -33.996 34.974 1.00 17.49 8 GLY D C 1
ATOM 22550 O O . GLY D 1 23 ? -27.770 -35.096 34.449 1.00 17.01 8 GLY D O 1
ATOM 22554 N N . TRP D 1 24 ? -27.238 -32.913 34.674 1.00 9.34 9 TRP D N 1
ATOM 22555 C CA . TRP D 1 24 ? -26.341 -32.928 33.540 1.00 13.55 9 TRP D CA 1
ATOM 22556 C C . TRP D 1 24 ? -25.022 -33.606 33.891 1.00 21.12 9 TRP D C 1
ATOM 22557 O O . TRP D 1 24 ? -24.607 -33.654 35.051 1.00 16.28 9 TRP D O 1
ATOM 22578 N N . SER D 1 25 ? -24.381 -34.166 32.863 1.00 22.41 10 SER D N 1
ATOM 22579 C CA . SER D 1 25 ? -23.092 -34.847 32.966 1.00 28.30 10 SER D CA 1
ATOM 22580 C C . SER D 1 25 ? -23.152 -36.112 33.813 1.00 31.45 10 SER D C 1
ATOM 22581 O O . SER D 1 25 ? -22.113 -36.595 34.281 1.00 33.75 10 SER D O 1
ATOM 22589 N N . VAL D 1 26 ? -24.334 -36.673 34.003 1.00 22.79 11 VAL D N 1
ATOM 22590 C CA . VAL D 1 26 ? -24.511 -37.892 34.787 1.00 15.13 11 VAL D CA 1
ATOM 22591 C C . VAL D 1 26 ? -24.290 -39.096 33.884 1.00 14.44 11 VAL D C 1
ATOM 22592 O O . VAL D 1 26 ? -24.752 -39.120 32.739 1.00 16.74 11 VAL D O 1
ATOM 22605 N N . THR D 1 27 ? -23.576 -40.103 34.390 1.00 14.73 12 THR D N 1
ATOM 22606 C CA . THR D 1 27 ? -23.370 -41.339 33.643 1.00 22.97 12 THR D CA 1
ATOM 22607 C C . THR D 1 27 ? -23.772 -42.588 34.421 1.00 21.46 12 THR D C 1
ATOM 22608 O O . THR D 1 27 ? -23.508 -43.702 33.955 1.00 18.09 12 THR D O 1
ATOM 22619 N N . HIS D 1 28 ? -24.423 -42.441 35.571 1.00 20.83 13 HIS D N 1
ATOM 22620 C CA . HIS D 1 28 ? -24.739 -43.586 36.421 1.00 17.30 13 HIS D CA 1
ATOM 22621 C C . HIS D 1 28 ? -25.943 -43.212 37.268 1.00 21.59 13 HIS D C 1
ATOM 22622 O O . HIS D 1 28 ? -25.981 -42.114 37.833 1.00 15.51 13 HIS D O 1
ATOM 22636 N N . THR D 1 29 ? -26.926 -44.113 37.344 1.00 15.32 14 THR D N 1
ATOM 22637 C CA . THR D 1 29 ? -28.148 -43.830 38.095 1.00 22.67 14 THR D CA 1
ATOM 22638 C C . THR D 1 29 ? -27.948 -43.897 39.606 1.00 17.20 14 THR D C 1
ATOM 22639 O O . THR D 1 29 ? -28.912 -43.661 40.340 1.00 17.27 14 THR D O 1
ATOM 22650 N N . ASN D 1 30 ? -26.737 -44.177 40.096 1.00 19.32 15 ASN D N 1
ATOM 22651 C CA . ASN D 1 30 ? -26.478 -43.950 41.512 1.00 15.42 15 ASN D CA 1
ATOM 22652 C C . ASN D 1 30 ? -26.533 -42.469 41.858 1.00 18.99 15 ASN D C 1
ATOM 22653 O O . ASN D 1 30 ? -26.441 -42.112 43.037 1.00 20.83 15 ASN D O 1
ATOM 22664 N N . THR D 1 31 ? -26.689 -41.605 40.857 1.00 16.61 16 THR D N 1
ATOM 22665 C CA . THR D 1 31 ? -26.888 -40.190 41.117 1.00 19.12 16 THR D CA 1
ATOM 22666 C C . THR D 1 31 ? -28.082 -39.937 42.029 1.00 18.27 16 THR D C 1
ATOM 22667 O O . THR D 1 31 ? -28.131 -38.886 42.678 1.00 11.90 16 THR D O 1
ATOM 22678 N N . TYR D 1 32 ? -29.036 -40.873 42.100 1.00 13.36 17 TYR D N 1
ATOM 22679 C CA . TYR D 1 32 ? -30.225 -40.730 42.935 1.00 16.51 17 TYR D CA 1
ATOM 22680 C C . TYR D 1 32 ? -30.006 -41.212 44.365 1.00 20.89 17 TYR D C 1
ATOM 22681 O O . TYR D 1 32 ? -30.975 -41.307 45.129 1.00 14.53 17 TYR D O 1
ATOM 22699 N N . GLY D 1 33 ? -28.767 -41.523 44.739 1.00 15.41 18 GLY D N 1
ATOM 22700 C CA . GLY D 1 33 ? -28.526 -42.062 46.064 1.00 21.11 18 GLY D CA 1
ATOM 22701 C C . GLY D 1 33 ? -29.325 -43.336 46.253 1.00 17.12 18 GLY D C 1
ATOM 22702 O O . GLY D 1 33 ? -29.505 -44.121 45.316 1.00 16.70 18 GLY D O 1
ATOM 22706 N N . GLU D 1 34 ? -29.817 -43.548 47.477 1.00 15.37 19 GLU D N 1
ATOM 22707 C CA . GLU D 1 34 ? -30.708 -44.661 47.790 1.00 20.21 19 GLU D CA 1
ATOM 22708 C C . GLU D 1 34 ? -32.144 -44.203 48.045 1.00 17.41 19 GLU D C 1
ATOM 22709 O O . GLU D 1 34 ? -32.931 -44.928 48.662 1.00 18.10 19 GLU D O 1
ATOM 22721 N N . LEU D 1 35 ? -32.502 -43.010 47.592 1.00 17.89 20 LEU D N 1
ATOM 22722 C CA . LEU D 1 35 ? -33.857 -42.526 47.826 1.00 18.36 20 LEU D CA 1
ATOM 22723 C C . LEU D 1 35 ? -34.917 -43.378 47.140 1.00 15.97 20 LEU D C 1
ATOM 22724 O O . LEU D 1 35 ? -36.001 -43.541 47.723 1.00 21.36 20 LEU D O 1
ATOM 22740 N N . PRO D 1 36 ? -34.702 -43.928 45.938 1.00 18.72 21 PRO D N 1
ATOM 22741 C CA . PRO D 1 36 ? -35.751 -44.776 45.339 1.00 20.94 21 PRO D CA 1
ATOM 22742 C C . PRO D 1 36 ? -36.099 -45.977 46.193 1.00 25.46 21 PRO D C 1
ATOM 22743 O O . PRO D 1 36 ? -37.283 -46.294 46.375 1.00 24.73 21 PRO D O 1
ATOM 22754 N N . GLN D 1 37 ? -35.082 -46.662 46.717 1.00 27.19 22 GLN D N 1
ATOM 22755 C CA . GLN D 1 37 ? -35.328 -47.810 47.580 1.00 24.83 22 GLN D CA 1
ATOM 22756 C C . GLN D 1 37 ? -36.038 -47.393 48.858 1.00 32.38 22 GLN D C 1
ATOM 22757 O O . GLN D 1 37 ? -36.902 -48.117 49.360 1.00 31.59 22 GLN D O 1
ATOM 22771 N N . TRP D 1 38 ? -35.680 -46.232 49.409 1.00 30.31 23 TRP D N 1
ATOM 22772 C CA . TRP D 1 38 ? -36.340 -45.775 50.624 1.00 27.75 23 TRP D CA 1
ATOM 22773 C C . TRP D 1 38 ? -37.815 -45.494 50.367 1.00 30.72 23 TRP D C 1
ATOM 22774 O O . TRP D 1 38 ? -38.682 -45.930 51.135 1.00 27.91 23 TRP D O 1
ATOM 22795 N N . LEU D 1 39 ? -38.121 -44.763 49.286 1.00 26.28 24 LEU D N 1
ATOM 22796 C CA . LEU D 1 39 ? -39.519 -44.496 48.962 1.00 25.66 24 LEU D CA 1
ATOM 22797 C C . LEU D 1 39 ? -40.290 -45.798 48.821 1.00 28.81 24 LEU D C 1
ATOM 22798 O O . LEU D 1 39 ? -41.433 -45.908 49.280 1.00 28.60 24 LEU D O 1
ATOM 22814 N N . GLU D 1 40 ? -39.669 -46.804 48.209 1.00 25.94 25 GLU D N 1
ATOM 22815 C CA . GLU D 1 40 ? -40.287 -48.119 48.135 1.00 25.61 25 GLU D CA 1
ATOM 22816 C C . GLU D 1 40 ? -40.669 -48.621 49.526 1.00 30.57 25 GLU D C 1
ATOM 22817 O O . GLU D 1 40 ? -41.785 -49.109 49.731 1.00 28.12 25 GLU D O 1
ATOM 22829 N N . ASN D 1 41 ? -39.763 -48.480 50.503 1.00 38.16 26 ASN D N 1
ATOM 22830 C CA . ASN D 1 41 ? -40.039 -48.975 51.852 1.00 34.91 26 ASN D CA 1
ATOM 22831 C C . ASN D 1 41 ? -41.111 -48.145 52.544 1.00 31.01 26 ASN D C 1
ATOM 22832 O O . ASN D 1 41 ? -41.993 -48.696 53.212 1.00 27.14 26 ASN D O 1
ATOM 22843 N N . GLN D 1 42 ? -41.042 -46.817 52.416 1.00 27.64 27 GLN D N 1
ATOM 22844 C CA . GLN D 1 42 ? -42.084 -45.970 52.994 1.00 31.89 27 GLN D CA 1
ATOM 22845 C C . GLN D 1 42 ? -43.464 -46.377 52.486 1.00 37.00 27 GLN D C 1
ATOM 22846 O O . GLN D 1 42 ? -44.430 -46.434 53.259 1.00 33.11 27 GLN D O 1
ATOM 22860 N N . SER D 1 43 ? -43.574 -46.683 51.192 1.00 27.41 28 SER D N 1
ATOM 22861 C CA . SER D 1 43 ? -44.843 -47.154 50.650 1.00 31.77 28 SER D CA 1
ATOM 22862 C C . SER D 1 43 ? -45.302 -48.435 51.339 1.00 31.23 28 SER D C 1
ATOM 22863 O O . SER D 1 43 ? -46.483 -48.571 51.679 1.00 26.71 28 SER D O 1
ATOM 22871 N N . LYS D 1 44 ? -44.385 -49.389 51.550 1.00 36.40 29 LYS D N 1
ATOM 22872 C CA . LYS D 1 44 ? -44.729 -50.615 52.266 1.00 34.76 29 LYS D CA 1
ATOM 22873 C C . LYS D 1 44 ? -45.168 -50.348 53.701 1.00 37.25 29 LYS D C 1
ATOM 22874 O O . LYS D 1 44 ? -45.869 -51.179 54.287 1.00 35.69 29 LYS D O 1
ATOM 22893 N N . GLN D 1 45 ? -44.753 -49.229 54.286 1.00 42.19 30 GLN D N 1
ATOM 22894 C CA . GLN D 1 45 ? -45.124 -48.873 55.649 1.00 44.59 30 GLN D CA 1
ATOM 22895 C C . GLN D 1 45 ? -46.405 -48.051 55.717 1.00 36.72 30 GLN D C 1
ATOM 22896 O O . GLN D 1 45 ? -46.774 -47.594 56.803 1.00 49.68 30 GLN D O 1
ATOM 22910 N N . GLY D 1 46 ? -47.080 -47.840 54.590 1.00 37.34 31 GLY D N 1
ATOM 22911 C CA . GLY D 1 46 ? -48.335 -47.120 54.569 1.00 37.07 31 GLY D CA 1
ATOM 22912 C C . GLY D 1 46 ? -48.235 -45.613 54.441 1.00 45.73 31 GLY D C 1
ATOM 22913 O O . GLY D 1 46 ? -49.276 -44.945 54.419 1.00 36.14 31 GLY D O 1
ATOM 22917 N N . LYS D 1 47 ? -47.026 -45.050 54.355 1.00 44.60 32 LYS D N 1
ATOM 22918 C CA . LYS D 1 47 ? -46.886 -43.601 54.230 1.00 40.84 32 LYS D CA 1
ATOM 22919 C C . LYS D 1 47 ? -47.055 -43.108 52.796 1.00 48.25 32 LYS D C 1
ATOM 22920 O O . LYS D 1 47 ? -47.260 -41.905 52.588 1.00 42.45 32 LYS D O 1
ATOM 22939 N N . LEU D 1 48 ? -46.950 -43.996 51.810 1.00 29.33 33 LEU D N 1
ATOM 22940 C CA . LEU D 1 48 ? -47.238 -43.668 50.422 1.00 35.25 33 LEU D CA 1
ATOM 22941 C C . LEU D 1 48 ? -47.995 -44.831 49.797 1.00 36.18 33 LEU D C 1
ATOM 22942 O O . LEU D 1 48 ? -47.925 -45.969 50.270 1.00 36.00 33 LEU D O 1
ATOM 22958 N N . ASP D 1 49 ? -48.722 -44.533 48.725 1.00 32.79 34 ASP D N 1
ATOM 22959 C CA . ASP D 1 49 ? -49.525 -45.530 48.024 1.00 46.81 34 ASP D CA 1
ATOM 22960 C C . ASP D 1 49 ? -48.892 -45.815 46.664 1.00 39.05 34 ASP D C 1
ATOM 22961 O O . ASP D 1 49 ? -49.464 -45.538 45.604 1.00 38.34 34 ASP D O 1
ATOM 22970 N N . ILE D 1 50 ? -47.693 -46.389 46.705 1.00 33.67 35 ILE D N 1
ATOM 22971 C CA . ILE D 1 50 ? -46.931 -46.728 45.509 1.00 31.27 35 ILE D CA 1
ATOM 22972 C C . ILE D 1 50 ? -46.809 -48.243 45.451 1.00 26.65 35 ILE D C 1
ATOM 22973 O O . ILE D 1 50 ? -46.141 -48.859 46.292 1.00 29.27 35 ILE D O 1
ATOM 22989 N N . GLN D 1 51 ? -47.429 -48.848 44.448 1.00 28.36 36 GLN D N 1
ATOM 22990 C CA . GLN D 1 51 ? -47.327 -50.291 44.303 1.00 32.14 36 GLN D CA 1
ATOM 22991 C C . GLN D 1 51 ? -45.882 -50.678 44.023 1.00 27.03 36 GLN D C 1
ATOM 22992 O O . GLN D 1 51 ? -45.106 -49.907 43.447 1.00 28.88 36 GLN D O 1
ATOM 23006 N N . VAL D 1 52 ? -45.507 -51.876 44.470 1.00 27.62 37 VAL D N 1
ATOM 23007 C CA . VAL D 1 52 ? -44.209 -52.417 44.099 1.00 24.30 37 VAL D CA 1
ATOM 23008 C C . VAL D 1 52 ? -44.119 -52.429 42.582 1.00 22.88 37 VAL D C 1
ATOM 23009 O O . VAL D 1 52 ? -45.028 -52.913 41.897 1.00 26.89 37 VAL D O 1
ATOM 23022 N N . GLY D 1 53 ? -43.031 -51.880 42.048 1.00 21.59 38 GLY D N 1
ATOM 23023 C CA . GLY D 1 53 ? -42.854 -51.774 40.616 1.00 27.05 38 GLY D CA 1
ATOM 23024 C C . GLY D 1 53 ? -43.343 -50.480 39.997 1.00 22.65 38 GLY D C 1
ATOM 23025 O O . GLY D 1 53 ? -43.290 -50.345 38.767 1.00 22.47 38 GLY D O 1
ATOM 23029 N N . ASN D 1 54 ? -43.817 -49.521 40.798 1.00 24.61 39 ASN D N 1
ATOM 23030 C CA . ASN D 1 54 ? -44.250 -48.229 40.276 1.00 25.68 39 ASN D CA 1
ATOM 23031 C C . ASN D 1 54 ? -43.274 -47.098 40.601 1.00 24.97 39 ASN D C 1
ATOM 23032 O O . ASN D 1 54 ? -43.641 -45.922 40.521 1.00 16.60 39 ASN D O 1
ATOM 23043 N N . ILE D 1 55 ? -42.029 -47.426 40.939 1.00 24.84 40 ILE D N 1
ATOM 23044 C CA . ILE D 1 55 ? -40.957 -46.445 41.058 1.00 21.52 40 ILE D CA 1
ATOM 23045 C C . ILE D 1 55 ? -39.993 -46.658 39.898 1.00 17.99 40 ILE D C 1
ATOM 23046 O O . ILE D 1 55 ? -39.490 -47.770 39.693 1.00 22.26 40 ILE D O 1
ATOM 23062 N N . TYR D 1 56 ? -39.735 -45.596 39.145 1.00 16.59 41 TYR D N 1
ATOM 23063 C CA . TYR D 1 56 ? -38.962 -45.675 37.915 1.00 19.78 41 TYR D CA 1
ATOM 23064 C C . TYR D 1 56 ? -37.753 -44.754 37.975 1.00 12.92 41 TYR D C 1
ATOM 23065 O O . TYR D 1 56 ? -37.837 -43.622 38.472 1.00 17.62 41 TYR D O 1
ATOM 23083 N N . LEU D 1 57 ? -36.628 -45.247 37.462 1.00 16.37 42 LEU D N 1
ATOM 23084 C CA . LEU D 1 57 ? -35.409 -44.460 37.320 1.00 14.36 42 LEU D CA 1
ATOM 23085 C C . LEU D 1 57 ? -35.311 -43.986 35.877 1.00 17.81 42 LEU D C 1
ATOM 23086 O O . LEU D 1 57 ? -35.258 -44.803 34.954 1.00 17.97 42 LEU D O 1
ATOM 23102 N N . GLY D 1 58 ? -35.302 -42.672 35.684 1.00 13.45 43 GLY D N 1
ATOM 23103 C CA . GLY D 1 58 ? -35.039 -42.131 34.374 1.00 17.99 43 GLY D CA 1
ATOM 23104 C C . GLY D 1 58 ? -33.550 -42.038 34.104 1.00 20.06 43 GLY D C 1
ATOM 23105 O O . GLY D 1 58 ? -32.738 -41.841 35.008 1.00 19.81 43 GLY D O 1
ATOM 23109 N N . ARG D 1 59 ? -33.188 -42.219 32.835 1.00 12.87 44 ARG D N 1
ATOM 23110 C CA . ARG D 1 59 ? -31.815 -42.030 32.388 1.00 13.13 44 ARG D CA 1
ATOM 23111 C C . ARG D 1 59 ? -31.860 -41.396 31.009 1.00 17.79 44 ARG D C 1
ATOM 23112 O O . ARG D 1 59 ? -32.520 -41.913 30.100 1.00 16.65 44 ARG D O 1
ATOM 23133 N N . TYR D 1 60 ? -31.202 -40.255 30.877 1.00 14.63 45 TYR D N 1
ATOM 23134 C CA . TYR D 1 60 ? -31.137 -39.537 29.620 1.00 16.35 45 TYR D CA 1
ATOM 23135 C C . TYR D 1 60 ? -29.700 -39.145 29.342 1.00 16.20 45 TYR D C 1
ATOM 23136 O O . TYR D 1 60 ? -28.866 -39.070 30.246 1.00 13.98 45 TYR D O 1
ATOM 23154 N N . ILE D 1 61 ? -29.427 -38.883 28.071 1.00 17.12 46 ILE D N 1
ATOM 23155 C CA . ILE D 1 61 ? -28.075 -38.631 27.601 1.00 18.97 46 ILE D CA 1
ATOM 23156 C C . ILE D 1 61 ? -27.833 -37.129 27.668 1.00 19.90 46 ILE D C 1
ATOM 23157 O O . ILE D 1 61 ? -28.466 -36.356 26.950 1.00 13.75 46 ILE D O 1
ATOM 23173 N N . SER D 1 62 ? -26.904 -36.728 28.528 1.00 20.06 47 SER D N 1
ATOM 23174 C CA . SER D 1 62 ? -26.490 -35.347 28.694 1.00 21.38 47 SER D CA 1
ATOM 23175 C C . SER D 1 62 ? -25.128 -35.067 28.074 1.00 29.15 47 SER D C 1
ATOM 23176 O O . SER D 1 62 ? -24.726 -33.901 28.000 1.00 32.12 47 SER D O 1
ATOM 23184 N N . PHE D 1 63 ? -24.414 -36.104 27.629 1.00 22.47 48 PHE D N 1
ATOM 23185 C CA . PHE D 1 63 ? -23.045 -35.985 27.146 1.00 26.84 48 PHE D CA 1
ATOM 23186 C C . PHE D 1 63 ? -22.940 -36.153 25.632 1.00 29.28 48 PHE D C 1
ATOM 23187 O O . PHE D 1 63 ? -21.913 -36.608 25.126 1.00 31.98 48 PHE D O 1
ATOM 23204 N N . ASP D 1 64 ? -23.983 -35.781 24.894 1.00 23.27 49 ASP D N 1
ATOM 23205 C CA . ASP D 1 64 ? -23.970 -35.814 23.435 1.00 16.87 49 ASP D CA 1
ATOM 23206 C C . ASP D 1 64 ? -24.146 -34.391 22.928 1.00 17.50 49 ASP D C 1
ATOM 23207 O O . ASP D 1 64 ? -25.171 -33.757 23.199 1.00 21.78 49 ASP D O 1
ATOM 23216 N N . ASP D 1 65 ? -23.150 -33.892 22.190 1.00 21.03 50 ASP D N 1
ATOM 23217 C CA . ASP D 1 65 ? -23.163 -32.505 21.732 1.00 29.05 50 ASP D CA 1
ATOM 23218 C C . ASP D 1 65 ? -24.300 -32.191 20.768 1.00 27.18 50 ASP D C 1
ATOM 23219 O O . ASP D 1 65 ? -24.570 -31.009 20.526 1.00 34.69 50 ASP D O 1
ATOM 23228 N N . THR D 1 66 ? -24.969 -33.196 20.210 1.00 21.87 51 THR D N 1
ATOM 23229 C CA . THR D 1 66 ? -26.042 -32.950 19.254 1.00 26.97 51 THR D CA 1
ATOM 23230 C C . THR D 1 66 ? -27.422 -32.904 19.901 1.00 22.04 51 THR D C 1
ATOM 23231 O O . THR D 1 66 ? -28.371 -32.428 19.270 1.00 27.38 51 THR D O 1
ATOM 23242 N N . VAL D 1 67 ? -27.549 -33.351 21.142 1.00 18.04 52 VAL D N 1
ATOM 23243 C CA . VAL D 1 67 ? -28.845 -33.502 21.794 1.00 20.59 52 VAL D CA 1
ATOM 23244 C C . VAL D 1 67 ? -29.221 -32.188 22.461 1.00 20.43 52 VAL D C 1
ATOM 23245 O O . VAL D 1 67 ? -28.446 -31.632 23.249 1.00 18.76 52 VAL D O 1
ATOM 23258 N N . THR D 1 68 ? -30.412 -31.694 22.144 1.00 16.88 53 THR D N 1
ATOM 23259 C CA . THR D 1 68 ? -30.958 -30.474 22.716 1.00 17.12 53 THR D CA 1
ATOM 23260 C C . THR D 1 68 ? -31.940 -30.792 23.844 1.00 19.93 53 THR D C 1
ATOM 23261 O O . THR D 1 68 ? -32.400 -31.927 24.012 1.00 16.95 53 THR D O 1
ATOM 23272 N N . VAL D 1 69 ? -32.273 -29.756 24.621 1.00 16.07 54 VAL D N 1
ATOM 23273 C CA . VAL D 1 69 ? -33.269 -29.918 25.681 1.00 14.29 54 VAL D CA 1
ATOM 23274 C C . VAL D 1 69 ? -34.622 -30.253 25.076 1.00 14.35 54 VAL D C 1
ATOM 23275 O O . VAL D 1 69 ? -35.376 -31.087 25.602 1.00 11.28 54 VAL D O 1
ATOM 23288 N N . ASP D 1 70 ? -34.948 -29.613 23.957 1.00 14.83 55 ASP D N 1
ATOM 23289 C CA . ASP D 1 70 ? -36.117 -30.018 23.180 1.00 13.86 55 ASP D CA 1
ATOM 23290 C C . ASP D 1 70 ? -36.086 -31.514 22.883 1.00 12.46 55 ASP D C 1
ATOM 23291 O O . ASP D 1 70 ? -37.063 -32.228 23.145 1.00 14.89 55 ASP D O 1
ATOM 23300 N N . ASP D 1 71 ? -34.968 -32.005 22.320 1.00 12.53 56 ASP D N 1
ATOM 23301 C CA . ASP D 1 71 ? -34.810 -33.441 22.063 1.00 16.55 56 ASP D CA 1
ATOM 23302 C C . ASP D 1 71 ? -35.093 -34.273 23.315 1.00 14.34 56 ASP D C 1
ATOM 23303 O O . ASP D 1 71 ? -35.814 -35.276 23.256 1.00 14.32 56 ASP D O 1
ATOM 23312 N N . ILE D 1 72 ? -34.499 -33.898 24.456 1.00 11.87 57 ILE D N 1
ATOM 23313 C CA . ILE D 1 72 ? -34.651 -34.714 25.658 1.00 11.70 57 ILE D CA 1
ATOM 23314 C C . ILE D 1 72 ? -36.103 -34.712 26.125 1.00 11.50 57 ILE D C 1
ATOM 23315 O O . ILE D 1 72 ? -36.633 -35.747 26.534 1.00 9.76 57 ILE D O 1
ATOM 23331 N N . ALA D 1 73 ? -36.757 -33.542 26.107 1.00 9.40 58 ALA D N 1
ATOM 23332 C CA . ALA D 1 73 ? -38.145 -33.449 26.556 1.00 10.44 58 ALA D CA 1
ATOM 23333 C C . ALA D 1 73 ? -39.073 -34.271 25.663 1.00 10.88 58 ALA D C 1
ATOM 23334 O O . ALA D 1 73 ? -40.011 -34.912 26.154 1.00 15.31 58 ALA D O 1
ATOM 23341 N N . ARG D 1 74 ? -38.827 -34.267 24.349 1.00 11.46 59 ARG D N 1
ATOM 23342 C CA . ARG D 1 74 ? -39.590 -35.123 23.440 1.00 11.81 59 ARG D CA 1
ATOM 23343 C C . ARG D 1 74 ? -39.332 -36.598 23.733 1.00 14.66 59 ARG D C 1
ATOM 23344 O O . ARG D 1 74 ? -40.234 -37.436 23.608 1.00 11.71 59 ARG D O 1
ATOM 23365 N N . ALA D 1 75 ? -38.087 -36.935 24.085 1.00 11.19 60 ALA D N 1
ATOM 23366 C CA . ALA D 1 75 ? -37.737 -38.327 24.350 1.00 15.85 60 ALA D CA 1
ATOM 23367 C C . ALA D 1 75 ? -38.358 -38.823 25.646 1.00 11.23 60 ALA D C 1
ATOM 23368 O O . ALA D 1 75 ? -38.662 -40.012 25.768 1.00 13.44 60 ALA D O 1
ATOM 23375 N N . PHE D 1 76 ? -38.534 -37.933 26.622 1.00 13.69 61 PHE D N 1
ATOM 23376 C CA . PHE D 1 76 ? -39.219 -38.298 27.855 1.00 13.43 61 PHE D CA 1
ATOM 23377 C C . PHE D 1 76 ? -40.665 -38.686 27.568 1.00 15.86 61 PHE D C 1
ATOM 23378 O O . PHE D 1 76 ? -41.151 -39.718 28.052 1.00 11.61 61 PHE D O 1
ATOM 23395 N N . ASP D 1 77 ? -41.356 -37.904 26.738 1.00 16.76 62 ASP D N 1
ATOM 23396 C CA . ASP D 1 77 ? -42.715 -38.276 26.356 1.00 11.31 62 ASP D CA 1
ATOM 23397 C C . ASP D 1 77 ? -42.754 -39.688 25.783 1.00 17.09 62 ASP D C 1
ATOM 23398 O O . ASP D 1 77 ? -43.640 -40.483 26.123 1.00 12.68 62 ASP D O 1
ATOM 23407 N N . GLN D 1 78 ? -41.784 -40.023 24.922 1.00 12.49 63 GLN D N 1
ATOM 23408 C CA . GLN D 1 78 ? -41.712 -41.363 24.354 1.00 21.01 63 GLN D CA 1
ATOM 23409 C C . GLN D 1 78 ? -41.374 -42.404 25.417 1.00 14.22 63 GLN D C 1
ATOM 23410 O O . GLN D 1 78 ? -41.959 -43.491 25.425 1.00 15.92 63 GLN D O 1
ATOM 23424 N N . ALA D 1 79 ? -40.430 -42.093 26.316 1.00 13.86 64 ALA D N 1
ATOM 23425 C CA . ALA D 1 79 ? -40.045 -43.050 27.348 1.00 18.23 64 ALA D CA 1
ATOM 23426 C C . ALA D 1 79 ? -41.229 -43.387 28.239 1.00 19.38 64 ALA D C 1
ATOM 23427 O O . ALA D 1 79 ? -41.394 -44.540 28.661 1.00 18.07 64 ALA D O 1
ATOM 23434 N N . VAL D 1 80 ? -42.058 -42.383 28.538 1.00 15.56 65 VAL D N 1
ATOM 23435 C CA . VAL D 1 80 ? -43.242 -42.591 29.368 1.00 18.62 65 VAL D CA 1
ATOM 23436 C C . VAL D 1 80 ? -44.253 -43.470 28.648 1.00 25.16 65 VAL D C 1
ATOM 23437 O O . VAL D 1 80 ? -44.786 -44.426 29.220 1.00 17.57 65 VAL D O 1
ATOM 23450 N N . ARG D 1 81 ? -44.547 -43.156 27.384 1.00 17.99 66 ARG D N 1
ATOM 23451 C CA . ARG D 1 81 ? -45.512 -43.966 26.655 1.00 20.61 66 ARG D CA 1
ATOM 23452 C C . ARG D 1 81 ? -45.017 -45.393 26.465 1.00 20.94 66 ARG D C 1
ATOM 23453 O O . ARG D 1 81 ? -45.815 -46.331 26.503 1.00 26.82 66 ARG D O 1
ATOM 23474 N N . ASP D 1 82 ? -43.708 -45.582 26.284 1.00 22.82 67 ASP D N 1
ATOM 23475 C CA . ASP D 1 82 ? -43.190 -46.926 26.052 1.00 28.16 67 ASP D CA 1
ATOM 23476 C C . ASP D 1 82 ? -43.333 -47.816 27.282 1.00 21.63 67 ASP D C 1
ATOM 23477 O O . ASP D 1 82 ? -43.461 -49.036 27.143 1.00 24.77 67 ASP D O 1
ATOM 23486 N N . GLU D 1 83 ? -43.318 -47.239 28.481 1.00 24.53 68 GLU D N 1
ATOM 23487 C CA . GLU D 1 83 ? -43.232 -48.011 29.715 1.00 29.87 68 GLU D CA 1
ATOM 23488 C C . GLU D 1 83 ? -44.496 -48.004 30.560 1.00 28.13 68 GLU D C 1
ATOM 23489 O O . GLU D 1 83 ? -44.813 -49.027 31.167 1.00 29.52 68 GLU D O 1
ATOM 23501 N N . ILE D 1 84 ? -45.228 -46.890 30.646 1.00 25.18 69 ILE D N 1
ATOM 23502 C CA . ILE D 1 84 ? -46.353 -46.831 31.576 1.00 23.82 69 ILE D CA 1
ATOM 23503 C C . ILE D 1 84 ? -47.633 -46.363 30.901 1.00 17.91 69 ILE D C 1
ATOM 23504 O O . ILE D 1 84 ? -48.542 -45.859 31.569 1.00 25.90 69 ILE D O 1
ATOM 23520 N N . ALA D 1 85 ? -47.731 -46.546 29.583 1.00 21.57 70 ALA D N 1
ATOM 23521 C CA . ALA D 1 85 ? -48.941 -46.125 28.881 1.00 29.09 70 ALA D CA 1
ATOM 23522 C C . ALA D 1 85 ? -50.167 -46.843 29.425 1.00 28.21 70 ALA D C 1
ATOM 23523 O O . ALA D 1 85 ? -51.225 -46.232 29.616 1.00 26.55 70 ALA D O 1
ATOM 23530 N N . ASP D 1 86 ? -50.046 -48.147 29.664 1.00 25.25 71 ASP D N 1
ATOM 23531 C CA . ASP D 1 86 ? -51.157 -48.906 30.221 1.00 32.74 71 ASP D CA 1
ATOM 23532 C C . ASP D 1 86 ? -51.552 -48.361 31.586 1.00 28.20 71 ASP D C 1
ATOM 23533 O O . ASP D 1 86 ? -52.735 -48.138 31.861 1.00 24.47 71 ASP D O 1
ATOM 23542 N N . LYS D 1 87 ? -50.564 -48.109 32.446 1.00 27.11 72 LYS D N 1
ATOM 23543 C CA . LYS D 1 87 ? -50.859 -47.648 33.798 1.00 27.02 72 LYS D CA 1
ATOM 23544 C C . LYS D 1 87 ? -51.530 -46.279 33.776 1.00 29.40 72 LYS D C 1
ATOM 23545 O O . LYS D 1 87 ? -52.420 -46.003 34.589 1.00 31.41 72 LYS D O 1
ATOM 23564 N N . LEU D 1 88 ? -51.126 -45.410 32.846 1.00 28.07 73 LEU D N 1
ATOM 23565 C CA . LEU D 1 88 ? -51.755 -44.096 32.759 1.00 27.71 73 LEU D CA 1
ATOM 23566 C C . LEU D 1 88 ? -53.184 -44.209 32.246 1.00 25.50 73 LEU D C 1
ATOM 23567 O O . LEU D 1 88 ? -54.082 -43.517 32.738 1.00 33.60 73 LEU D O 1
ATOM 23583 N N . ARG D 1 89 ? -53.419 -45.078 31.260 1.00 33.22 74 ARG D N 1
ATOM 23584 C CA . ARG D 1 89 ? -54.786 -45.287 30.791 1.00 40.25 74 ARG D CA 1
ATOM 23585 C C . ARG D 1 89 ? -55.696 -45.759 31.915 1.00 36.97 74 ARG D C 1
ATOM 23586 O O . ARG D 1 89 ? -56.891 -45.438 31.922 1.00 39.86 74 ARG D O 1
ATOM 23607 N N . ASP D 1 90 ? -55.159 -46.518 32.869 1.00 36.42 75 ASP D N 1
ATOM 23608 C CA A ASP D 1 90 ? -55.933 -47.003 34.003 0.65 40.75 75 ASP D CA 1
ATOM 23609 C CA B ASP D 1 90 ? -55.934 -47.004 34.003 0.35 40.75 75 ASP D CA 1
ATOM 23610 C C . ASP D 1 90 ? -56.072 -45.965 35.114 1.00 44.31 75 ASP D C 1
ATOM 23611 O O . ASP D 1 90 ? -56.478 -46.318 36.227 1.00 46.46 75 ASP D O 1
ATOM 23626 N N . GLY D 1 91 ? -55.746 -44.699 34.842 1.00 34.07 76 GLY D N 1
ATOM 23627 C CA . GLY D 1 91 ? -55.966 -43.621 35.785 1.00 32.22 76 GLY D CA 1
ATOM 23628 C C . GLY D 1 91 ? -54.772 -43.236 36.636 1.00 35.12 76 GLY D C 1
ATOM 23629 O O . GLY D 1 91 ? -54.862 -42.257 37.388 1.00 32.38 76 GLY D O 1
ATOM 23633 N N . GLN D 1 92 ? -53.668 -43.965 36.555 1.00 33.08 77 GLN D N 1
ATOM 23634 C CA . GLN D 1 92 ? -52.518 -43.635 37.382 1.00 26.48 77 GLN D CA 1
ATOM 23635 C C . GLN D 1 92 ? -51.867 -42.337 36.917 1.00 22.21 77 GLN D C 1
ATOM 23636 O O . GLN D 1 92 ? -51.755 -42.072 35.721 1.00 19.43 77 GLN D O 1
ATOM 23650 N N . ARG D 1 93 ? -51.436 -41.519 37.874 1.00 23.50 78 ARG D N 1
ATOM 23651 C CA . ARG D 1 93 ? -50.646 -40.332 37.587 1.00 23.11 78 ARG D CA 1
ATOM 23652 C C . ARG D 1 93 ? -49.287 -40.507 38.243 1.00 23.49 78 ARG D C 1
ATOM 23653 O O . ARG D 1 93 ? -49.136 -41.289 39.188 1.00 26.44 78 ARG D O 1
ATOM 23674 N N . PHE D 1 94 ? -48.288 -39.801 37.722 1.00 21.27 79 PHE D N 1
ATOM 23675 C CA . PHE D 1 94 ? -46.938 -39.939 38.235 1.00 23.95 79 PHE D CA 1
ATOM 23676 C C . PHE D 1 94 ? -46.434 -38.637 38.844 1.00 18.46 79 PHE D C 1
ATOM 23677 O O . PHE D 1 94 ? -46.869 -37.537 38.488 1.00 20.09 79 PHE D O 1
ATOM 23694 N N . ALA D 1 95 ? -45.528 -38.798 39.803 1.00 14.36 80 ALA D N 1
ATOM 23695 C CA . ALA D 1 95 ? -44.775 -37.713 40.403 1.00 17.21 80 ALA D CA 1
ATOM 23696 C C . ALA D 1 95 ? -43.347 -37.791 39.886 1.00 19.75 80 ALA D C 1
ATOM 23697 O O . ALA D 1 95 ? -42.750 -38.874 39.872 1.00 18.84 80 ALA D O 1
ATOM 23704 N N . CYS D 1 96 ? -42.826 -36.659 39.424 1.00 16.98 81 CYS D N 1
ATOM 23705 C CA . CYS D 1 96 ? -41.439 -36.544 38.992 1.00 19.00 81 CYS D CA 1
ATOM 23706 C C . CYS D 1 96 ? -40.614 -35.922 40.105 1.00 11.58 81 CYS D C 1
ATOM 23707 O O . CYS D 1 96 ? -40.958 -34.854 40.612 1.00 13.45 81 CYS D O 1
ATOM 23715 N N . ILE D 1 97 ? -39.532 -36.589 40.471 1.00 15.31 82 ILE D N 1
ATOM 23716 C CA . ILE D 1 97 ? -38.531 -36.048 41.377 1.00 12.37 82 ILE D CA 1
ATOM 23717 C C . ILE D 1 97 ? -37.306 -35.772 40.524 1.00 9.40 82 ILE D C 1
ATOM 23718 O O . ILE D 1 97 ? -36.675 -36.707 40.019 1.00 13.93 82 ILE D O 1
ATOM 23734 N N . THR D 1 98 ? -36.994 -34.498 40.313 1.00 9.03 83 THR D N 1
ATOM 23735 C CA . THR D 1 98 ? -35.934 -34.103 39.402 1.00 8.63 83 THR D CA 1
ATOM 23736 C C . THR D 1 98 ? -34.756 -33.508 40.162 1.00 8.72 83 THR D C 1
ATOM 23737 O O . THR D 1 98 ? -34.887 -33.011 41.279 1.00 9.69 83 THR D O 1
ATOM 23748 N N . HIS D 1 99 ? -33.592 -33.578 39.536 1.00 9.87 84 HIS D N 1
ATOM 23749 C CA . HIS D 1 99 ? -32.375 -32.992 40.069 1.00 8.74 84 HIS D CA 1
ATOM 23750 C C . HIS D 1 99 ? -31.715 -32.180 38.970 1.00 11.48 84 HIS D C 1
ATOM 23751 O O . HIS D 1 99 ? -31.665 -32.605 37.808 1.00 13.52 84 HIS D O 1
ATOM 23765 N N . SER D 1 100 ? -31.253 -30.991 39.338 1.00 8.99 85 SER D N 1
ATOM 23766 C CA . SER D 1 100 ? -30.502 -30.133 38.435 1.00 12.05 85 SER D CA 1
ATOM 23767 C C . SER D 1 100 ? -31.263 -29.922 37.125 1.00 10.53 85 SER D C 1
ATOM 23768 O O . SER D 1 100 ? -32.415 -29.471 37.139 1.00 14.07 85 SER D O 1
ATOM 23776 N N . THR D 1 101 ? -30.638 -30.228 35.987 1.00 10.26 86 THR D N 1
ATOM 23777 C CA . THR D 1 101 ? -31.288 -29.998 34.696 1.00 11.06 86 THR D CA 1
ATOM 23778 C C . THR D 1 101 ? -32.612 -30.748 34.538 1.00 8.13 86 THR D C 1
ATOM 23779 O O . THR D 1 101 ? -33.442 -30.347 33.712 1.00 9.99 86 THR D O 1
ATOM 23790 N N . GLY D 1 102 ? -32.835 -31.818 35.303 1.00 14.55 87 GLY D N 1
ATOM 23791 C CA . GLY D 1 102 ? -34.091 -32.555 35.197 1.00 10.97 87 GLY D CA 1
ATOM 23792 C C . GLY D 1 102 ? -35.337 -31.694 35.360 1.00 7.71 87 GLY D C 1
ATOM 23793 O O . GLY D 1 102 ? -36.352 -31.926 34.705 1.00 11.09 87 GLY D O 1
ATOM 23797 N N . GLY D 1 103 ? -35.287 -30.700 36.238 1.00 8.51 88 GLY D N 1
ATOM 23798 C CA . GLY D 1 103 ? -36.393 -29.779 36.403 1.00 11.58 88 GLY D CA 1
ATOM 23799 C C . GLY D 1 103 ? -36.757 -29.059 35.123 1.00 10.30 88 GLY D C 1
ATOM 23800 O O . GLY D 1 103 ? -37.862 -29.200 34.602 1.00 9.00 88 GLY D O 1
ATOM 23804 N N . PRO D 1 104 ? -35.826 -28.262 34.594 1.00 11.19 89 PRO D N 1
ATOM 23805 C CA . PRO D 1 104 ? -36.066 -27.615 33.296 1.00 12.93 89 PRO D CA 1
ATOM 23806 C C . PRO D 1 104 ? -36.570 -28.556 32.218 1.00 8.71 89 PRO D C 1
ATOM 23807 O O . PRO D 1 104 ? -37.479 -28.183 31.471 1.00 8.44 89 PRO D O 1
ATOM 23818 N N . ILE D 1 105 ? -36.024 -29.768 32.121 1.00 12.16 90 ILE D N 1
ATOM 23819 C CA . ILE D 1 105 ? -36.432 -30.692 31.060 1.00 8.84 90 ILE D CA 1
ATOM 23820 C C . ILE D 1 105 ? -37.899 -31.086 31.229 1.00 11.24 90 ILE D C 1
ATOM 23821 O O . ILE D 1 105 ? -38.686 -31.074 30.271 1.00 11.85 90 ILE D O 1
ATOM 23837 N N . VAL D 1 106 ? -38.291 -31.438 32.454 1.00 7.74 91 VAL D N 1
ATOM 23838 C CA . VAL D 1 106 ? -39.684 -31.783 32.708 1.00 8.64 91 VAL D CA 1
ATOM 23839 C C . VAL D 1 106 ? -40.576 -30.571 32.480 1.00 8.58 91 VAL D C 1
ATOM 23840 O O . VAL D 1 106 ? -41.661 -30.689 31.901 1.00 10.26 91 VAL D O 1
ATOM 23853 N N . ARG D 1 107 ? -40.128 -29.382 32.905 1.00 9.58 92 ARG D N 1
ATOM 23854 C CA . ARG D 1 107 ? -40.920 -28.185 32.643 1.00 8.56 92 ARG D CA 1
ATOM 23855 C C . ARG D 1 107 ? -41.088 -27.946 31.147 1.00 8.14 92 ARG D C 1
ATOM 23856 O O . ARG D 1 107 ? -42.154 -27.508 30.703 1.00 8.52 92 ARG D O 1
ATOM 23877 N N . LYS D 1 108 ? -40.052 -28.239 30.350 1.00 10.57 93 LYS D N 1
ATOM 23878 C CA . LYS D 1 108 ? -40.161 -28.118 28.897 1.00 10.26 93 LYS D CA 1
ATOM 23879 C C . LYS D 1 108 ? -41.112 -29.166 28.327 1.00 8.52 93 LYS D C 1
ATOM 23880 O O . LYS D 1 108 ? -41.894 -28.876 27.409 1.00 12.73 93 LYS D O 1
ATOM 23899 N N . TRP D 1 109 ? -41.041 -30.403 28.828 1.00 12.04 94 TRP D N 1
ATOM 23900 C CA . TRP D 1 109 ? -41.996 -31.424 28.397 1.00 10.48 94 TRP D CA 1
ATOM 23901 C C . TRP D 1 109 ? -43.436 -30.969 28.636 1.00 8.97 94 TRP D C 1
ATOM 23902 O O . TRP D 1 109 ? -44.282 -31.037 27.733 1.00 12.31 94 TRP D O 1
ATOM 23923 N N . MET D 1 110 ? -43.724 -30.476 29.844 1.00 10.00 95 MET D N 1
ATOM 23924 C CA . MET D 1 110 ? -45.035 -29.898 30.129 1.00 11.63 95 MET D CA 1
ATOM 23925 C C . MET D 1 110 ? -45.390 -28.816 29.121 1.00 9.35 95 MET D C 1
ATOM 23926 O O . MET D 1 110 ? -46.524 -28.755 28.633 1.00 10.85 95 MET D O 1
ATOM 23940 N N . ASP D 1 111 ? -44.430 -27.957 28.787 1.00 11.52 96 ASP D N 1
ATOM 23941 C CA . ASP D 1 111 ? -44.724 -26.862 27.875 1.00 11.20 96 ASP D CA 1
ATOM 23942 C C . ASP D 1 111 ? -44.967 -27.367 26.458 1.00 13.70 96 ASP D C 1
ATOM 23943 O O . ASP D 1 111 ? -45.766 -26.774 25.724 1.00 11.77 96 ASP D O 1
ATOM 23952 N N . LEU D 1 112 ? -44.287 -28.449 26.055 1.00 12.58 97 LEU D N 1
ATOM 23953 C CA . LEU D 1 112 ? -44.416 -28.956 24.692 1.00 11.60 97 LEU D CA 1
ATOM 23954 C C . LEU D 1 112 ? -45.719 -29.704 24.479 1.00 12.48 97 LEU D C 1
ATOM 23955 O O . LEU D 1 112 ? -46.259 -29.691 23.365 1.00 14.92 97 LEU D O 1
ATOM 23971 N N . TYR D 1 113 ? -46.232 -30.364 25.521 1.00 12.59 98 TYR D N 1
ATOM 23972 C CA . TYR D 1 113 ? -47.369 -31.260 25.379 1.00 14.64 98 TYR D CA 1
ATOM 23973 C C . TYR D 1 113 ? -48.605 -30.852 26.151 1.00 12.05 98 TYR D C 1
ATOM 23974 O O . TYR D 1 113 ? -49.684 -31.324 25.802 1.00 13.63 98 TYR D O 1
ATOM 23992 N N . PHE D 1 114 ? -48.500 -29.981 27.167 1.00 12.10 99 PHE D N 1
ATOM 23993 C CA . PHE D 1 114 ? -49.678 -29.724 27.989 1.00 14.28 99 PHE D CA 1
ATOM 23994 C C . PHE D 1 114 ? -49.876 -28.264 28.384 1.00 18.02 99 PHE D C 1
ATOM 23995 O O . PHE D 1 114 ? -50.708 -27.991 29.257 1.00 19.90 99 PHE D O 1
ATOM 24012 N N . LYS D 1 115 ? -49.201 -27.319 27.725 1.00 12.86 100 LYS D N 1
ATOM 24013 C CA . LYS D 1 115 ? -49.199 -25.938 28.197 1.00 16.63 100 LYS D CA 1
ATOM 24014 C C . LYS D 1 115 ? -50.611 -25.430 28.443 1.00 24.74 100 LYS D C 1
ATOM 24015 O O . LYS D 1 115 ? -50.936 -24.946 29.531 1.00 29.03 100 LYS D O 1
ATOM 24034 N N . ASN D 1 116 ? -51.461 -25.507 27.429 1.00 24.93 101 ASN D N 1
ATOM 24035 C CA . ASN D 1 116 ? -52.782 -24.912 27.528 1.00 43.39 101 ASN D CA 1
ATOM 24036 C C . ASN D 1 116 ? -53.789 -25.848 28.175 1.00 31.82 101 ASN D C 1
ATOM 24037 O O . ASN D 1 116 ? -54.998 -25.636 28.033 1.00 31.97 101 ASN D O 1
ATOM 24048 N N . ASN D 1 117 ? -53.319 -26.855 28.912 1.00 31.37 102 ASN D N 1
ATOM 24049 C CA . ASN D 1 117 ? -54.168 -27.986 29.253 1.00 29.66 102 ASN D CA 1
ATOM 24050 C C . ASN D 1 117 ? -53.575 -28.809 30.387 1.00 24.83 102 ASN D C 1
ATOM 24051 O O . ASN D 1 117 ? -53.537 -30.038 30.304 1.00 22.95 102 ASN D O 1
ATOM 24062 N N . LEU D 1 118 ? -53.119 -28.151 31.454 1.00 24.78 103 LEU D N 1
ATOM 24063 C CA . LEU D 1 118 ? -52.407 -28.871 32.503 1.00 19.64 103 LEU D CA 1
ATOM 24064 C C . LEU D 1 118 ? -53.269 -29.917 33.185 1.00 22.72 103 LEU D C 1
ATOM 24065 O O . LEU D 1 118 ? -52.729 -30.865 33.759 1.00 19.78 103 LEU D O 1
ATOM 24081 N N . ALA D 1 119 ? -54.591 -29.771 33.139 1.00 20.98 104 ALA D N 1
ATOM 24082 C CA . ALA D 1 119 ? -55.451 -30.686 33.875 1.00 20.14 104 ALA D CA 1
ATOM 24083 C C . ALA D 1 119 ? -55.380 -32.099 33.314 1.00 22.64 104 ALA D C 1
ATOM 24084 O O . ALA D 1 119 ? -55.623 -33.063 34.047 1.00 33.00 104 ALA D O 1
ATOM 24091 N N . LYS D 1 120 ? -55.044 -32.246 32.033 1.00 24.31 105 LYS D N 1
ATOM 24092 C CA . LYS D 1 120 ? -54.899 -33.557 31.413 1.00 25.08 105 LYS D CA 1
ATOM 24093 C C . LYS D 1 120 ? -53.460 -34.059 31.414 1.00 24.45 105 LYS D C 1
ATOM 24094 O O . LYS D 1 120 ? -53.189 -35.130 30.866 1.00 22.06 105 LYS D O 1
ATOM 24113 N N . CYS D 1 121 ? -52.540 -33.306 31.987 1.00 21.43 106 CYS D N 1
ATOM 24114 C CA . CYS D 1 121 ? -51.173 -33.777 32.140 1.00 19.56 106 CYS D CA 1
ATOM 24115 C C . CYS D 1 121 ? -51.143 -34.956 33.109 1.00 23.03 106 CYS D C 1
ATOM 24116 O O . CYS D 1 121 ? -51.690 -34.855 34.209 1.00 24.01 106 CYS D O 1
ATOM 24124 N N . PRO D 1 122 ? -50.524 -36.087 32.748 1.00 23.92 107 PRO D N 1
ATOM 24125 C CA . PRO D 1 122 ? -50.513 -37.242 33.659 1.00 20.96 107 PRO D CA 1
ATOM 24126 C C . PRO D 1 122 ? -49.629 -37.047 34.877 1.00 25.23 107 PRO D C 1
ATOM 24127 O O . PRO D 1 122 ? -49.564 -37.938 35.731 1.00 23.04 107 PRO D O 1
ATOM 24138 N N . LEU D 1 123 ? -48.947 -35.916 34.978 1.00 22.73 108 LEU D N 1
ATOM 24139 C CA . LEU D 1 123 ? -48.123 -35.609 36.129 1.00 19.46 108 LEU D CA 1
ATOM 24140 C C . LEU D 1 123 ? -48.994 -34.981 37.204 1.00 18.53 108 LEU D C 1
ATOM 24141 O O . LEU D 1 123 ? -49.855 -34.149 36.913 1.00 27.73 108 LEU D O 1
ATOM 24157 N N . SER D 1 124 ? -48.791 -35.420 38.443 1.00 24.74 109 SER D N 1
ATOM 24158 C CA . SER D 1 124 ? -49.485 -34.889 39.606 1.00 22.14 109 SER D CA 1
ATOM 24159 C C . SER D 1 124 ? -48.586 -34.084 40.526 1.00 13.51 109 SER D C 1
ATOM 24160 O O . SER D 1 124 ? -49.071 -33.165 41.188 1.00 17.15 109 SER D O 1
ATOM 24168 N N . HIS D 1 125 ? -47.306 -34.440 40.619 1.00 12.14 110 HIS D N 1
ATOM 24169 C CA . HIS D 1 125 ? -46.371 -33.765 41.502 1.00 11.97 110 HIS D CA 1
ATOM 24170 C C . HIS D 1 125 ? -45.072 -33.537 40.746 1.00 11.35 110 HIS D C 1
ATOM 24171 O O . HIS D 1 125 ? -44.574 -34.440 40.066 1.00 14.63 110 HIS D O 1
ATOM 24185 N N . LEU D 1 126 ? -44.548 -32.329 40.844 1.00 10.17 111 LEU D N 1
ATOM 24186 C CA . LEU D 1 126 ? -43.225 -32.000 40.324 1.00 11.07 111 LEU D CA 1
ATOM 24187 C C . LEU D 1 126 ? -42.393 -31.533 41.507 1.00 9.95 111 LEU D C 1
ATOM 24188 O O . LEU D 1 126 ? -42.670 -30.484 42.101 1.00 8.43 111 LEU D O 1
ATOM 24204 N N . ILE D 1 127 ? -41.396 -32.328 41.867 1.00 8.75 112 ILE D N 1
ATOM 24205 C CA . ILE D 1 127 ? -40.506 -32.031 42.978 1.00 8.30 112 ILE D CA 1
ATOM 24206 C C . ILE D 1 127 ? -39.128 -31.825 42.369 1.00 7.73 112 ILE D C 1
ATOM 24207 O O . ILE D 1 127 ? -38.468 -32.785 41.954 1.00 9.25 112 ILE D O 1
ATOM 24223 N N . MET D 1 128 ? -38.718 -30.568 42.259 1.00 7.30 113 MET D N 1
ATOM 24224 C CA . MET D 1 128 ? -37.457 -30.199 41.638 1.00 8.31 113 MET D CA 1
ATOM 24225 C C . MET D 1 128 ? -36.411 -29.982 42.720 1.00 9.05 113 MET D C 1
ATOM 24226 O O . MET D 1 128 ? -36.581 -29.135 43.599 1.00 10.31 113 MET D O 1
ATOM 24240 N N . LEU D 1 129 ? -35.323 -30.727 42.638 1.00 7.90 114 LEU D N 1
ATOM 24241 C CA . LEU D 1 129 ? -34.221 -30.604 43.575 1.00 6.37 114 LEU D CA 1
ATOM 24242 C C . LEU D 1 129 ? -33.100 -29.812 42.912 1.00 8.00 114 LEU D C 1
ATOM 24243 O O . LEU D 1 129 ? -32.585 -30.209 41.855 1.00 8.08 114 LEU D O 1
ATOM 24259 N N . ALA D 1 130 ? -32.750 -28.684 43.524 1.00 7.59 115 ALA D N 1
ATOM 24260 C CA . ALA D 1 130 ? -31.689 -27.806 43.046 1.00 6.58 115 ALA D CA 1
ATOM 24261 C C . ALA D 1 130 ? -31.778 -27.652 41.532 1.00 5.67 115 ALA D C 1
ATOM 24262 O O . ALA D 1 130 ? -30.796 -27.909 40.822 1.00 8.26 115 ALA D O 1
ATOM 24269 N N . PRO D 1 131 ? -32.934 -27.244 41.005 1.00 10.27 116 PRO D N 1
ATOM 24270 C CA . PRO D 1 131 ? -33.089 -27.133 39.555 1.00 5.09 116 PRO D CA 1
ATOM 24271 C C . PRO D 1 131 ? -32.463 -25.859 39.005 1.00 5.54 116 PRO D C 1
ATOM 24272 O O . PRO D 1 131 ? -32.552 -24.781 39.604 1.00 9.71 116 PRO D O 1
ATOM 24283 N N . ALA D 1 132 ? -31.848 -25.988 37.829 1.00 6.94 117 ALA D N 1
ATOM 24284 C CA . ALA D 1 132 ? -31.217 -24.859 37.142 1.00 13.02 117 ALA D CA 1
ATOM 24285 C C . ALA D 1 132 ? -32.259 -24.086 36.336 1.00 10.55 117 ALA D C 1
ATOM 24286 O O . ALA D 1 132 ? -32.120 -23.852 35.132 1.00 10.61 117 ALA D O 1
ATOM 24293 N N . ASN D 1 133 ? -33.324 -23.683 37.030 1.00 7.72 118 ASN D N 1
ATOM 24294 C CA . ASN D 1 133 ? -34.487 -23.115 36.355 1.00 8.65 118 ASN D CA 1
ATOM 24295 C C . ASN D 1 133 ? -34.163 -21.796 35.659 1.00 4.59 118 ASN D C 1
ATOM 24296 O O . ASN D 1 133 ? -34.728 -21.512 34.598 1.00 7.37 118 ASN D O 1
ATOM 24307 N N . HIS D 1 134 ? -33.262 -20.985 36.215 1.00 5.40 119 HIS D N 1
ATOM 24308 C CA . HIS D 1 134 ? -32.791 -19.777 35.544 1.00 8.25 119 HIS D CA 1
ATOM 24309 C C . HIS D 1 134 ? -31.320 -19.867 35.160 1.00 4.65 119 HIS D C 1
ATOM 24310 O O . HIS D 1 134 ? -30.668 -18.840 34.972 1.00 6.70 119 HIS D O 1
ATOM 24325 N N . GLY D 1 135 ? -30.798 -21.076 35.009 1.00 8.38 120 GLY D N 1
ATOM 24326 C CA . GLY D 1 135 ? -29.472 -21.297 34.482 1.00 6.15 120 GLY D CA 1
ATOM 24327 C C . GLY D 1 135 ? -28.432 -21.483 35.572 1.00 6.35 120 GLY D C 1
ATOM 24328 O O . GLY D 1 135 ? -28.692 -21.339 36.768 1.00 7.58 120 GLY D O 1
ATOM 24332 N N . SER D 1 136 ? -27.227 -21.815 35.113 1.00 8.35 121 SER D N 1
ATOM 24333 C CA . SER D 1 136 ? -26.046 -22.020 35.942 1.00 12.26 121 SER D CA 1
ATOM 24334 C C . SER D 1 136 ? -24.910 -21.158 35.415 1.00 7.51 121 SER D C 1
ATOM 24335 O O . SER D 1 136 ? -24.603 -21.191 34.219 1.00 9.43 121 SER D O 1
ATOM 24343 N N . ALA D 1 137 ? -24.260 -20.422 36.318 1.00 7.51 122 ALA D N 1
ATOM 24344 C CA . ALA D 1 137 ? -23.154 -19.556 35.924 1.00 10.39 122 ALA D CA 1
ATOM 24345 C C . ALA D 1 137 ? -21.991 -20.344 35.353 1.00 12.45 122 ALA D C 1
ATOM 24346 O O . ALA D 1 137 ? -21.150 -19.774 34.647 1.00 8.10 122 ALA D O 1
ATOM 24353 N N . LEU D 1 138 ? -21.932 -21.642 35.648 1.00 7.26 123 LEU D N 1
ATOM 24354 C CA A LEU D 1 138 ? -20.833 -22.491 35.213 0.51 9.92 123 LEU D CA 1
ATOM 24355 C CA B LEU D 1 138 ? -20.819 -22.466 35.206 0.49 10.03 123 LEU D CA 1
ATOM 24356 C C . LEU D 1 138 ? -20.922 -22.848 33.735 1.00 13.40 123 LEU D C 1
ATOM 24357 O O . LEU D 1 138 ? -19.889 -23.120 33.104 1.00 7.38 123 LEU D O 1
ATOM 24388 N N . ALA D 1 139 ? -22.135 -22.855 33.174 1.00 9.45 124 ALA D N 1
ATOM 24389 C CA . ALA D 1 139 ? -22.325 -23.289 31.793 1.00 9.24 124 ALA D CA 1
ATOM 24390 C C . ALA D 1 139 ? -21.423 -22.532 30.833 1.00 7.66 124 ALA D C 1
ATOM 24391 O O . ALA D 1 139 ? -20.859 -23.119 29.903 1.00 11.93 124 ALA D O 1
ATOM 24398 N N . GLN D 1 140 ? -21.280 -21.225 31.028 1.00 10.63 125 GLN D N 1
ATOM 24399 C CA . GLN D 1 140 ? -20.458 -20.446 30.117 1.00 14.22 125 GLN D CA 1
ATOM 24400 C C . GLN D 1 140 ? -19.016 -20.945 30.088 1.00 19.64 125 GLN D C 1
ATOM 24401 O O . GLN D 1 140 ? -18.344 -20.821 29.061 1.00 15.90 125 GLN D O 1
ATOM 24415 N N . LEU D 1 141 ? -18.521 -21.511 31.193 1.00 16.01 126 LEU D N 1
ATOM 24416 C CA . LEU D 1 141 ? -17.159 -22.033 31.209 1.00 18.11 126 LEU D CA 1
ATOM 24417 C C . LEU D 1 141 ? -16.928 -23.104 30.146 1.00 27.10 126 LEU D C 1
ATOM 24418 O O . LEU D 1 141 ? -15.770 -23.382 29.813 1.00 32.76 126 LEU D O 1
ATOM 24434 N N . GLY D 1 142 ? -17.993 -23.707 29.608 1.00 36.61 127 GLY D N 1
ATOM 24435 C CA . GLY D 1 142 ? -17.915 -24.502 28.398 1.00 23.29 127 GLY D CA 1
ATOM 24436 C C . GLY D 1 142 ? -17.518 -25.948 28.643 1.00 32.11 127 GLY D C 1
ATOM 24437 O O . GLY D 1 142 ? -17.161 -26.360 29.748 1.00 33.03 127 GLY D O 1
ATOM 24441 N N . LYS D 1 143 ? -17.550 -26.726 27.558 1.00 40.40 128 LYS D N 1
ATOM 24442 C CA . LYS D 1 143 ? -17.414 -28.178 27.668 1.00 41.07 128 LYS D CA 1
ATOM 24443 C C . LYS D 1 143 ? -16.035 -28.578 28.187 1.00 44.32 128 LYS D C 1
ATOM 24444 O O . LYS D 1 143 ? -15.925 -29.330 29.164 1.00 30.35 128 LYS D O 1
ATOM 24463 N N . SER D 1 144 ? -14.970 -28.098 27.541 1.00 33.25 129 SER D N 1
ATOM 24464 C CA . SER D 1 144 ? -13.623 -28.489 27.937 1.00 39.84 129 SER D CA 1
ATOM 24465 C C . SER D 1 144 ? -13.385 -28.227 29.418 1.00 40.31 129 SER D C 1
ATOM 24466 O O . SER D 1 144 ? -13.074 -29.146 30.185 1.00 41.42 129 SER D O 1
ATOM 24474 N N . ARG D 1 145 ? -13.521 -26.967 29.840 1.00 28.85 130 ARG D N 1
ATOM 24475 C CA . ARG D 1 145 ? -13.273 -26.632 31.242 1.00 37.27 130 ARG D CA 1
ATOM 24476 C C . ARG D 1 145 ? -14.199 -27.404 32.179 1.00 39.79 130 ARG D C 1
ATOM 24477 O O . ARG D 1 145 ? -13.774 -27.858 33.249 1.00 37.93 130 ARG D O 1
ATOM 24498 N N . LEU D 1 146 ? -15.474 -27.548 31.812 1.00 33.64 131 LEU D N 1
ATOM 24499 C CA . LEU D 1 146 ? -16.422 -28.137 32.752 1.00 39.50 131 LEU D CA 1
ATOM 24500 C C . LEU D 1 146 ? -16.151 -29.621 32.961 1.00 28.13 131 LEU D C 1
ATOM 24501 O O . LEU D 1 146 ? -16.453 -30.159 34.031 1.00 38.99 131 LEU D O 1
ATOM 24517 N N . GLY D 1 147 ? -15.579 -30.289 31.970 1.00 32.27 132 GLY D N 1
ATOM 24518 C CA . GLY D 1 147 ? -15.193 -31.675 32.129 1.00 34.33 132 GLY D CA 1
ATOM 24519 C C . GLY D 1 147 ? -13.905 -31.777 32.920 1.00 26.93 132 GLY D C 1
ATOM 24520 O O . GLY D 1 147 ? -13.752 -32.676 33.746 1.00 42.80 132 GLY D O 1
ATOM 24524 N N . GLU D 1 157 ? -17.210 -32.973 28.844 1.00 46.60 142 GLU D N 1
ATOM 24525 C CA . GLU D 1 157 ? -18.218 -33.895 29.367 1.00 51.63 142 GLU D CA 1
ATOM 24526 C C . GLU D 1 157 ? -19.642 -33.444 28.973 1.00 44.86 142 GLU D C 1
ATOM 24527 O O . GLU D 1 157 ? -20.344 -34.194 28.289 1.00 40.46 142 GLU D O 1
ATOM 24539 N N . PRO D 1 158 ? -20.070 -32.237 29.361 1.00 46.61 143 PRO D N 1
ATOM 24540 C CA . PRO D 1 158 ? -21.452 -31.831 29.065 1.00 36.23 143 PRO D CA 1
ATOM 24541 C C . PRO D 1 158 ? -21.663 -31.574 27.583 1.00 23.18 143 PRO D C 1
ATOM 24542 O O . PRO D 1 158 ? -20.755 -31.156 26.864 1.00 35.57 143 PRO D O 1
ATOM 24553 N N . GLY D 1 159 ? -22.891 -31.826 27.134 1.00 29.31 144 GLY D N 1
ATOM 24554 C CA . GLY D 1 159 ? -23.238 -31.589 25.746 1.00 17.04 144 GLY D CA 1
ATOM 24555 C C . GLY D 1 159 ? -23.417 -30.103 25.450 1.00 13.27 144 GLY D C 1
ATOM 24556 O O . GLY D 1 159 ? -24.027 -29.359 26.215 1.00 20.55 144 GLY D O 1
ATOM 24560 N N . LYS D 1 160 ? -22.885 -29.684 24.304 1.00 15.03 145 LYS D N 1
ATOM 24561 C CA . LYS D 1 160 ? -22.781 -28.258 24.024 1.00 22.75 145 LYS D CA 1
ATOM 24562 C C . LYS D 1 160 ? -24.154 -27.611 23.914 1.00 12.48 145 LYS D C 1
ATOM 24563 O O . LYS D 1 160 ? -24.347 -26.480 24.372 1.00 16.68 145 LYS D O 1
ATOM 24582 N N . CYS D 1 161 ? -25.121 -28.305 23.299 1.00 17.83 146 CYS D N 1
ATOM 24583 C CA . CYS D 1 161 ? -26.453 -27.725 23.147 1.00 12.55 146 CYS D CA 1
ATOM 24584 C C . CYS D 1 161 ? -27.158 -27.560 24.490 1.00 15.46 146 CYS D C 1
ATOM 24585 O O . CYS D 1 161 ? -27.899 -26.592 24.683 1.00 14.76 146 CYS D O 1
ATOM 24593 N N . VAL D 1 162 ? -26.948 -28.482 25.430 1.00 14.24 147 VAL D N 1
ATOM 24594 C CA . VAL D 1 162 ? -27.578 -28.296 26.733 1.00 18.97 147 VAL D CA 1
ATOM 24595 C C . VAL D 1 162 ? -26.894 -27.179 27.523 1.00 15.17 147 VAL D C 1
ATOM 24596 O O . VAL D 1 162 ? -27.531 -26.516 28.350 1.00 11.63 147 VAL D O 1
ATOM 24609 N N . LEU D 1 163 ? -25.596 -26.967 27.316 1.00 17.03 148 LEU D N 1
ATOM 24610 C CA . LEU D 1 163 ? -24.949 -25.810 27.924 1.00 9.27 148 LEU D CA 1
ATOM 24611 C C . LEU D 1 163 ? -25.503 -24.507 27.362 1.00 10.94 148 LEU D C 1
ATOM 24612 O O . LEU D 1 163 ? -25.610 -23.515 28.086 1.00 8.40 148 LEU D O 1
ATOM 24628 N N . ASP D 1 164 ? -25.846 -24.478 26.073 1.00 12.63 149 ASP D N 1
ATOM 24629 C CA . ASP D 1 164 ? -26.469 -23.284 25.517 1.00 13.84 149 ASP D CA 1
ATOM 24630 C C . ASP D 1 164 ? -27.765 -22.955 26.242 1.00 10.52 149 ASP D C 1
ATOM 24631 O O . ASP D 1 164 ? -28.093 -21.777 26.437 1.00 7.49 149 ASP D O 1
ATOM 24640 N N . TRP D 1 165 ? -28.522 -23.984 26.643 1.00 8.63 150 TRP D N 1
ATOM 24641 C CA . TRP D 1 165 ? -29.738 -23.762 27.420 1.00 10.35 150 TRP D CA 1
ATOM 24642 C C . TRP D 1 165 ? -29.401 -23.270 28.816 1.00 7.84 150 TRP D C 1
ATOM 24643 O O . TRP D 1 165 ? -30.024 -22.332 29.323 1.00 10.64 150 TRP D O 1
ATOM 24664 N N . LEU D 1 166 ? -28.417 -23.898 29.456 1.00 9.31 151 LEU D N 1
ATOM 24665 C CA . LEU D 1 166 ? -28.112 -23.575 30.839 1.00 9.44 151 LEU D CA 1
ATOM 24666 C C . LEU D 1 166 ? -27.389 -22.244 31.007 1.00 5.11 151 LEU D C 1
ATOM 24667 O O . LEU D 1 166 ? -27.396 -21.703 32.114 1.00 8.01 151 LEU D O 1
ATOM 24683 N N . GLU D 1 167 ? -26.730 -21.730 29.969 1.00 5.77 152 GLU D N 1
ATOM 24684 C CA . GLU D 1 167 ? -25.991 -20.476 30.104 1.00 9.81 152 GLU D CA 1
ATOM 24685 C C . GLU D 1 167 ? -26.907 -19.374 30.632 1.00 11.02 152 GLU D C 1
ATOM 24686 O O . GLU D 1 167 ? -28.033 -19.208 30.162 1.00 9.07 152 GLU D O 1
ATOM 24698 N N . LEU D 1 168 ? -26.438 -18.650 31.647 1.00 12.17 153 LEU D N 1
ATOM 24699 C CA . LEU D 1 168 ? -27.179 -17.492 32.129 1.00 15.24 153 LEU D CA 1
ATOM 24700 C C . LEU D 1 168 ? -27.562 -16.597 30.966 1.00 9.97 153 LEU D C 1
ATOM 24701 O O . LEU D 1 168 ? -26.752 -16.348 30.072 1.00 8.84 153 LEU D O 1
ATOM 24717 N N . GLY D 1 169 ? -28.799 -16.101 30.989 1.00 6.83 154 GLY D N 1
ATOM 24718 C CA . GLY D 1 169 ? -29.271 -15.246 29.913 1.00 12.25 154 GLY D CA 1
ATOM 24719 C C . GLY D 1 169 ? -29.631 -15.962 28.635 1.00 9.43 154 GLY D C 1
ATOM 24720 O O . GLY D 1 169 ? -29.831 -15.300 27.612 1.00 6.13 154 GLY D O 1
ATOM 24724 N N . SER D 1 170 ? -29.704 -17.292 28.653 1.00 7.17 155 SER D N 1
ATOM 24725 C CA . SER D 1 170 ? -30.038 -18.050 27.453 1.00 8.48 155 SER D CA 1
ATOM 24726 C C . SER D 1 170 ? -31.372 -17.607 26.862 1.00 11.19 155 SER D C 1
ATOM 24727 O O . SER D 1 170 ? -32.357 -17.417 27.579 1.00 9.45 155 SER D O 1
ATOM 24735 N N . ASP D 1 171 ? -31.420 -17.501 25.535 1.00 6.73 156 ASP D N 1
ATOM 24736 C CA . ASP D 1 171 ? -32.690 -17.214 24.873 1.00 9.33 156 ASP D CA 1
ATOM 24737 C C . ASP D 1 171 ? -33.684 -18.345 25.078 1.00 12.76 156 ASP D C 1
ATOM 24738 O O . ASP D 1 171 ? -34.895 -18.109 25.112 1.00 12.53 156 ASP D O 1
ATOM 24747 N N . MET D 1 172 ? -33.196 -19.573 25.235 1.00 11.77 157 MET D N 1
ATOM 24748 C CA . MET D 1 172 ? -34.096 -20.709 25.385 1.00 10.14 157 MET D CA 1
ATOM 24749 C C . MET D 1 172 ? -34.715 -20.777 26.779 1.00 12.18 157 MET D C 1
ATOM 24750 O O . MET D 1 172 ? -35.917 -21.041 26.907 1.00 9.99 157 MET D O 1
ATOM 24764 N N . SER D 1 173 ? -33.923 -20.574 27.836 1.00 9.97 158 SER D N 1
ATOM 24765 C CA . SER D 1 173 ? -34.508 -20.557 29.169 1.00 6.04 158 SER D CA 1
ATOM 24766 C C . SER D 1 173 ? -35.427 -19.351 29.344 1.00 8.30 158 SER D C 1
ATOM 24767 O O . SER D 1 173 ? -36.468 -19.451 30.002 1.00 8.46 158 SER D O 1
ATOM 24775 N N . TRP D 1 174 ? -35.070 -18.202 28.765 1.00 5.87 159 TRP D N 1
ATOM 24776 C CA . TRP D 1 174 ? -35.976 -17.058 28.807 1.00 8.64 159 TRP D CA 1
ATOM 24777 C C . TRP D 1 174 ? -37.332 -17.428 28.225 1.00 8.24 159 TRP D C 1
ATOM 24778 O O . TRP D 1 174 ? -38.383 -17.131 28.812 1.00 9.82 159 TRP D O 1
ATOM 24799 N N . GLN D 1 175 ? -37.323 -18.080 27.059 1.00 9.04 160 GLN D N 1
ATOM 24800 C CA . GLN D 1 175 ? -38.564 -18.430 26.385 1.00 11.34 160 GLN D CA 1
ATOM 24801 C C . GLN D 1 175 ? -39.399 -19.382 27.239 1.00 10.08 160 GLN D C 1
ATOM 24802 O O . GLN D 1 175 ? -40.613 -19.208 27.374 1.00 11.33 160 GLN D O 1
ATOM 24816 N N . LEU D 1 176 ? -38.768 -20.407 27.818 1.00 14.76 161 LEU D N 1
ATOM 24817 C CA . LEU D 1 176 ? -39.522 -21.343 28.648 1.00 10.71 161 LEU D CA 1
ATOM 24818 C C . LEU D 1 176 ? -40.077 -20.643 29.882 1.00 10.74 161 LEU D C 1
ATOM 24819 O O . LEU D 1 176 ? -41.243 -20.831 30.244 1.00 9.69 161 LEU D O 1
ATOM 24835 N N . ASN D 1 177 ? -39.265 -19.802 30.523 1.00 8.43 162 ASN D N 1
ATOM 24836 C CA . ASN D 1 177 ? -39.696 -19.193 31.771 1.00 9.33 162 ASN D CA 1
ATOM 24837 C C . ASN D 1 177 ? -40.710 -18.085 31.528 1.00 10.23 162 ASN D C 1
ATOM 24838 O O . ASN D 1 177 ? -41.558 -17.827 32.388 1.00 8.30 162 ASN D O 1
ATOM 24849 N N . GLU D 1 178 ? -40.670 -17.446 30.363 1.00 12.41 163 GLU D N 1
ATOM 24850 C CA . GLU D 1 178 ? -41.720 -16.491 30.041 1.00 11.91 163 GLU D CA 1
ATOM 24851 C C . GLU D 1 178 ? -43.034 -17.221 29.800 1.00 13.48 163 GLU D C 1
ATOM 24852 O O . GLU D 1 178 ? -44.096 -16.763 30.237 1.00 10.13 163 GLU D O 1
ATOM 24864 N N . SER D 1 179 ? -42.972 -18.382 29.146 1.00 15.02 164 SER D N 1
ATOM 24865 C CA . SER D 1 179 ? -44.173 -19.199 28.971 1.00 16.31 164 SER D CA 1
ATOM 24866 C C . SER D 1 179 ? -44.773 -19.594 30.317 1.00 14.37 164 SER D C 1
ATOM 24867 O O . SER D 1 179 ? -46.000 -19.638 30.467 1.00 10.41 164 SER D O 1
ATOM 24875 N N . TRP D 1 180 ? -43.926 -19.835 31.317 1.00 9.04 165 TRP D N 1
ATOM 24876 C CA . TRP D 1 180 ? -44.378 -20.330 32.613 1.00 7.79 165 TRP D CA 1
ATOM 24877 C C . TRP D 1 180 ? -45.025 -19.257 33.474 1.00 10.81 165 TRP D C 1
ATOM 24878 O O . TRP D 1 180 ? -45.732 -19.603 34.427 1.00 9.85 165 TRP D O 1
ATOM 24899 N N . LEU D 1 181 ? -44.836 -17.976 33.138 1.00 7.87 166 LEU D N 1
ATOM 24900 C CA . LEU D 1 181 ? -45.579 -16.903 33.791 1.00 11.99 166 LEU D CA 1
ATOM 24901 C C . LEU D 1 181 ? -47.082 -17.145 33.787 1.00 16.02 166 LEU D C 1
ATOM 24902 O O . LEU D 1 181 ? -47.771 -16.773 34.742 1.00 24.29 166 LEU D O 1
ATOM 24918 N N . ASP D 1 182 ? -47.608 -17.755 32.730 1.00 13.36 167 ASP D N 1
ATOM 24919 C CA . ASP D 1 182 ? -49.034 -17.992 32.573 1.00 20.13 167 ASP D CA 1
ATOM 24920 C C . ASP D 1 182 ? -49.529 -19.269 33.242 1.00 20.15 167 ASP D C 1
ATOM 24921 O O . ASP D 1 182 ? -50.740 -19.500 33.268 1.00 17.94 167 ASP D O 1
ATOM 24930 N N . TYR D 1 183 ? -48.639 -20.115 33.743 1.00 13.17 168 TYR D N 1
ATOM 24931 C CA . TYR D 1 183 ? -49.060 -21.380 34.322 1.00 13.43 168 TYR D CA 1
ATOM 24932 C C . TYR D 1 183 ? -49.777 -21.167 35.649 1.00 17.59 168 TYR D C 1
ATOM 24933 O O . TYR D 1 183 ? -49.493 -20.226 36.394 1.00 20.83 168 TYR D O 1
ATOM 24951 N N . ASP D 1 184 ? -50.715 -22.069 35.946 1.00 13.77 169 ASP D N 1
ATOM 24952 C CA . ASP D 1 184 ? -51.276 -22.206 37.302 1.00 19.82 169 ASP D CA 1
ATOM 24953 C C . ASP D 1 184 ? -51.386 -23.705 37.563 1.00 14.03 169 ASP D C 1
ATOM 24954 O O . ASP D 1 184 ? -52.440 -24.313 37.379 1.00 12.30 169 ASP D O 1
ATOM 24963 N N . CYS D 1 185 ? -50.267 -24.294 37.989 1.00 11.69 170 CYS D N 1
ATOM 24964 C CA . CYS D 1 185 ? -50.227 -25.722 38.281 1.00 10.99 170 CYS D CA 1
ATOM 24965 C C . CYS D 1 185 ? -51.225 -26.086 39.371 1.00 13.19 170 CYS D C 1
ATOM 24966 O O . CYS D 1 185 ? -52.010 -27.033 39.225 1.00 12.98 170 CYS D O 1
ATOM 24974 N N . THR D 1 186 ? -51.207 -25.343 40.478 1.00 11.57 171 THR D N 1
ATOM 24975 C CA . THR D 1 186 ? -52.041 -25.695 41.620 1.00 12.37 171 THR D CA 1
ATOM 24976 C C . THR D 1 186 ? -53.510 -25.781 41.232 1.00 14.87 171 THR D C 1
ATOM 24977 O O . THR D 1 186 ? -54.222 -26.691 41.668 1.00 14.10 171 THR D O 1
ATOM 24988 N N . ALA D 1 187 ? -53.984 -24.836 40.422 1.00 14.58 172 ALA D N 1
ATOM 24989 C CA . ALA D 1 187 ? -55.392 -24.816 40.044 1.00 18.62 172 ALA D CA 1
ATOM 24990 C C . ALA D 1 187 ? -55.766 -25.986 39.150 1.00 15.10 172 ALA D C 1
ATOM 24991 O O . ALA D 1 187 ? -56.949 -26.338 39.079 1.00 16.16 172 ALA D O 1
ATOM 24998 N N . ASN D 1 188 ? -54.791 -26.580 38.463 1.00 14.45 173 ASN D N 1
ATOM 24999 C CA . ASN D 1 188 ? -55.002 -27.730 37.598 1.00 16.46 173 ASN D CA 1
ATOM 25000 C C . ASN D 1 188 ? -54.668 -29.048 38.289 1.00 20.74 173 ASN D C 1
ATOM 25001 O O . ASN D 1 188 ? -54.528 -30.073 37.615 1.00 20.77 173 ASN D O 1
ATOM 25012 N N . GLY D 1 189 ? -54.518 -29.042 39.610 1.00 18.67 174 GLY D N 1
ATOM 25013 C CA . GLY D 1 189 ? -54.240 -30.272 40.319 1.00 22.62 174 GLY D CA 1
ATOM 25014 C C . GLY D 1 189 ? -52.825 -30.771 40.176 1.00 14.58 174 GLY D C 1
ATOM 25015 O O . GLY D 1 189 ? -52.574 -31.954 40.421 1.00 19.65 174 GLY D O 1
ATOM 25019 N N . VAL D 1 190 ? -51.895 -29.911 39.773 1.00 13.19 175 VAL D N 1
ATOM 25020 C CA . VAL D 1 190 ? -50.482 -30.249 39.662 1.00 13.32 175 VAL D CA 1
ATOM 25021 C C . VAL D 1 190 ? -49.758 -29.524 40.788 1.00 15.34 175 VAL D C 1
ATOM 25022 O O . VAL D 1 190 ? -49.765 -28.287 40.847 1.00 12.77 175 VAL D O 1
ATOM 25035 N N . TYR D 1 191 ? -49.137 -30.291 41.681 1.00 16.37 176 TYR D N 1
ATOM 25036 C CA . TYR D 1 191 ? -48.458 -29.744 42.854 1.00 12.86 176 TYR D CA 1
ATOM 25037 C C . TYR D 1 191 ? -46.964 -29.723 42.564 1.00 16.34 176 TYR D C 1
ATOM 25038 O O . TYR D 1 191 ? -46.334 -30.773 42.390 1.00 13.90 176 TYR D O 1
ATOM 25056 N N . SER D 1 192 ? -46.416 -28.517 42.470 1.00 11.69 177 SER D N 1
ATOM 25057 C CA . SER D 1 192 ? -45.034 -28.293 42.100 1.00 8.92 177 SER D CA 1
ATOM 25058 C C . SER D 1 192 ? -44.266 -27.727 43.287 1.00 8.38 177 SER D C 1
ATOM 25059 O O . SER D 1 192 ? -44.775 -26.880 44.027 1.00 11.19 177 SER D O 1
ATOM 25067 N N . PHE D 1 193 ? -43.029 -28.189 43.450 1.00 11.66 178 PHE D N 1
ATOM 25068 C CA . PHE D 1 193 ? -42.188 -27.808 44.574 1.00 9.74 178 PHE D CA 1
ATOM 25069 C C . PHE D 1 193 ? -40.755 -27.629 44.097 1.00 12.09 178 PHE D C 1
ATOM 25070 O O . PHE D 1 193 ? -40.281 -28.348 43.207 1.00 10.95 178 PHE D O 1
ATOM 25087 N N . VAL D 1 194 ? -40.066 -26.670 44.701 1.00 10.42 179 VAL D N 1
ATOM 25088 C CA . VAL D 1 194 ? -38.633 -26.501 44.531 1.00 9.54 179 VAL D CA 1
ATOM 25089 C C . VAL D 1 194 ? -37.984 -26.625 45.895 1.00 6.28 179 VAL D C 1
ATOM 25090 O O . VAL D 1 194 ? -38.322 -25.884 46.822 1.00 7.34 179 VAL D O 1
ATOM 25103 N N . LEU D 1 195 ? -37.052 -27.551 46.007 1.00 6.31 180 LEU D N 1
ATOM 25104 C CA . LEU D 1 195 ? -36.210 -27.708 47.175 1.00 6.74 180 LEU D CA 1
ATOM 25105 C C . LEU D 1 195 ? -34.775 -27.542 46.727 1.00 6.03 180 LEU D C 1
ATOM 25106 O O . LEU D 1 195 ? -34.394 -28.027 45.659 1.00 8.67 180 LEU D O 1
ATOM 25122 N N . THR D 1 196 ? -33.975 -26.871 47.536 1.00 5.93 181 THR D N 1
ATOM 25123 C CA . THR D 1 196 ? -32.573 -26.716 47.192 1.00 5.74 181 THR D CA 1
ATOM 25124 C C . THR D 1 196 ? -31.793 -26.447 48.466 1.00 10.35 181 THR D C 1
ATOM 25125 O O . THR D 1 196 ? -32.367 -26.298 49.544 1.00 8.46 181 THR D O 1
ATOM 25136 N N . GLY D 1 197 ? -30.462 -26.443 48.330 1.00 8.49 182 GLY D N 1
ATOM 25137 C CA . GLY D 1 197 ? -29.582 -26.114 49.424 1.00 6.77 182 GLY D CA 1
ATOM 25138 C C . GLY D 1 197 ? -28.639 -24.993 49.019 1.00 10.83 182 GLY D C 1
ATOM 25139 O O . GLY D 1 197 ? -28.607 -24.559 47.861 1.00 7.15 182 GLY D O 1
ATOM 25143 N N . GLN D 1 198 ? -27.855 -24.541 49.991 1.00 9.48 183 GLN D N 1
ATOM 25144 C CA . GLN D 1 198 ? -26.878 -23.487 49.737 1.00 12.63 183 GLN D CA 1
ATOM 25145 C C . GLN D 1 198 ? -25.573 -23.768 50.463 1.00 9.97 183 GLN D C 1
ATOM 25146 O O . GLN D 1 198 ? -24.845 -22.839 50.826 1.00 8.56 183 GLN D O 1
ATOM 25160 N N . LYS D 1 199 ? -25.256 -25.042 50.666 1.00 11.33 184 LYS D N 1
ATOM 25161 C CA . LYS D 1 199 ? -23.991 -25.440 51.258 1.00 10.88 184 LYS D CA 1
ATOM 25162 C C . LYS D 1 199 ? -22.994 -25.748 50.149 1.00 13.72 184 LYS D C 1
ATOM 25163 O O . LYS D 1 199 ? -23.338 -26.412 49.167 1.00 13.09 184 LYS D O 1
ATOM 25182 N N . ILE D 1 200 ? -21.771 -25.253 50.291 1.00 13.75 185 ILE D N 1
ATOM 25183 C CA . ILE D 1 200 ? -20.680 -25.660 49.417 1.00 10.86 185 ILE D CA 1
ATOM 25184 C C . ILE D 1 200 ? -20.060 -26.920 50.003 1.00 9.38 185 ILE D C 1
ATOM 25185 O O . ILE D 1 200 ? -19.737 -26.963 51.198 1.00 9.02 185 ILE D O 1
ATOM 25201 N N . ASP D 1 201 ? -19.904 -27.957 49.180 1.00 13.80 186 ASP D N 1
ATOM 25202 C CA . ASP D 1 201 ? -19.025 -29.060 49.565 1.00 16.53 186 ASP D CA 1
ATOM 25203 C C . ASP D 1 201 ? -17.602 -28.595 49.269 1.00 14.68 186 ASP D C 1
ATOM 25204 O O . ASP D 1 201 ? -17.133 -28.628 48.122 1.00 14.76 186 ASP D O 1
ATOM 25213 N N . ARG D 1 202 ? -16.920 -28.136 50.313 1.00 13.15 187 ARG D N 1
ATOM 25214 C CA . ARG D 1 202 ? -15.667 -27.413 50.147 1.00 10.64 187 ARG D CA 1
ATOM 25215 C C . ARG D 1 202 ? -14.517 -28.314 49.729 1.00 17.61 187 ARG D C 1
ATOM 25216 O O . ARG D 1 202 ? -13.461 -27.801 49.344 1.00 15.56 187 ARG D O 1
ATOM 25237 N N . GLN D 1 203 ? -14.699 -29.632 49.784 1.00 16.30 188 GLN D N 1
ATOM 25238 C CA . GLN D 1 203 ? -13.735 -30.556 49.202 1.00 22.19 188 GLN D CA 1
ATOM 25239 C C . GLN D 1 203 ? -13.734 -30.527 47.680 1.00 20.72 188 GLN D C 1
ATOM 25240 O O . GLN D 1 203 ? -12.808 -31.073 47.074 1.00 30.19 188 GLN D O 1
ATOM 25254 N N . PHE D 1 204 ? -14.750 -29.940 47.050 1.00 17.30 189 PHE D N 1
ATOM 25255 C CA . PHE D 1 204 ? -14.880 -29.936 45.598 1.00 25.79 189 PHE D CA 1
ATOM 25256 C C . PHE D 1 204 ? -14.744 -28.533 45.002 1.00 27.58 189 PHE D C 1
ATOM 25257 O O . PHE D 1 204 ? -15.282 -28.253 43.928 1.00 32.68 189 PHE D O 1
ATOM 25274 N N . TYR D 1 205 ? -14.008 -27.655 45.677 1.00 15.35 190 TYR D N 1
ATOM 25275 C CA . TYR D 1 205 ? -13.772 -26.298 45.193 1.00 12.70 190 TYR D CA 1
ATOM 25276 C C . TYR D 1 205 ? -12.676 -26.314 44.137 1.00 10.66 190 TYR D C 1
ATOM 25277 O O . TYR D 1 205 ? -11.548 -26.731 44.416 1.00 10.42 190 TYR D O 1
ATOM 25295 N N . ASP D 1 206 ? -13.002 -25.848 42.935 1.00 11.31 191 ASP D N 1
ATOM 25296 C CA . ASP D 1 206 ? -12.022 -25.695 41.863 1.00 13.06 191 ASP D CA 1
ATOM 25297 C C . ASP D 1 206 ? -11.400 -24.308 41.990 1.00 9.68 191 ASP D C 1
ATOM 25298 O O . ASP D 1 206 ? -12.061 -23.303 41.739 1.00 9.10 191 ASP D O 1
ATOM 25307 N N . ALA D 1 207 ? -10.127 -24.258 42.376 1.00 10.48 192 ALA D N 1
ATOM 25308 C CA . ALA D 1 207 ? -9.527 -22.988 42.760 1.00 11.64 192 ALA D CA 1
ATOM 25309 C C . ALA D 1 207 ? -9.461 -21.995 41.606 1.00 12.00 192 ALA D C 1
ATOM 25310 O O . ALA D 1 207 ? -9.433 -20.787 41.842 1.00 12.82 192 ALA D O 1
ATOM 25317 N N . VAL D 1 208 ? -9.407 -22.462 40.357 1.00 10.82 193 VAL D N 1
ATOM 25318 C CA . VAL D 1 208 ? -9.344 -21.520 39.249 1.00 13.62 193 VAL D CA 1
ATOM 25319 C C . VAL D 1 208 ? -10.725 -21.157 38.724 1.00 14.31 193 VAL D C 1
ATOM 25320 O O . VAL D 1 208 ? -10.826 -20.297 37.839 1.00 13.16 193 VAL D O 1
ATOM 25333 N N . ASN D 1 209 ? -11.793 -21.755 39.267 1.00 8.97 194 ASN D N 1
ATOM 25334 C CA . ASN D 1 209 ? -13.173 -21.426 38.904 1.00 11.38 194 ASN D CA 1
ATOM 25335 C C . ASN D 1 209 ? -14.022 -21.255 40.165 1.00 11.27 194 ASN D C 1
ATOM 25336 O O . ASN D 1 209 ? -14.717 -22.171 40.618 1.00 10.40 194 ASN D O 1
ATOM 25347 N N . SER D 1 210 ? -14.024 -20.027 40.678 1.00 8.65 195 SER D N 1
ATOM 25348 C CA . SER D 1 210 ? -14.586 -19.725 41.989 1.00 13.64 195 SER D CA 1
ATOM 25349 C C . SER D 1 210 ? -16.101 -19.800 42.025 1.00 10.50 195 SER D C 1
ATOM 25350 O O . SER D 1 210 ? -16.675 -19.794 43.119 1.00 9.43 195 SER D O 1
ATOM 25358 N N . TYR D 1 211 ? -16.767 -19.869 40.869 1.00 10.10 196 TYR D N 1
ATOM 25359 C CA . TYR D 1 211 ? -18.188 -20.182 40.871 1.00 12.39 196 TYR D CA 1
ATOM 25360 C C . TYR D 1 211 ? -18.486 -21.442 41.682 1.00 6.86 196 TYR D C 1
ATOM 25361 O O . TYR D 1 211 ? -19.547 -21.549 42.300 1.00 9.58 196 TYR D O 1
ATOM 25379 N N . THR D 1 212 ? -17.567 -22.407 41.690 1.00 7.50 197 THR D N 1
ATOM 25380 C CA . THR D 1 212 ? -17.824 -23.651 42.400 1.00 8.91 197 THR D CA 1
ATOM 25381 C C . THR D 1 212 ? -17.883 -23.464 43.917 1.00 10.87 197 THR D C 1
ATOM 25382 O O . THR D 1 212 ? -18.181 -24.433 44.627 1.00 8.37 197 THR D O 1
ATOM 25393 N N . GLY D 1 213 ? -17.603 -22.258 44.424 1.00 8.43 198 GLY D N 1
ATOM 25394 C CA . GLY D 1 213 ? -17.799 -21.940 45.832 1.00 8.55 198 GLY D CA 1
ATOM 25395 C C . GLY D 1 213 ? -18.595 -20.670 46.066 1.00 8.66 198 GLY D C 1
ATOM 25396 O O . GLY D 1 213 ? -18.512 -20.081 47.145 1.00 14.60 198 GLY D O 1
ATOM 25400 N N . GLU D 1 214 ? -19.405 -20.260 45.087 1.00 12.85 199 GLU D N 1
ATOM 25401 C CA . GLU D 1 214 ? -20.049 -18.951 45.140 1.00 7.28 199 GLU D CA 1
ATOM 25402 C C . GLU D 1 214 ? -21.086 -18.877 46.252 1.00 8.86 199 GLU D C 1
ATOM 25403 O O . GLU D 1 214 ? -21.971 -19.728 46.352 1.00 9.53 199 GLU D O 1
ATOM 25415 N N . SER D 1 215 ? -20.983 -17.845 47.081 1.00 10.10 200 SER D N 1
ATOM 25416 C CA . SER D 1 215 ? -21.976 -17.638 48.123 1.00 8.49 200 SER D CA 1
ATOM 25417 C C . SER D 1 215 ? -23.342 -17.442 47.497 1.00 9.70 200 SER D C 1
ATOM 25418 O O . SER D 1 215 ? -23.481 -16.772 46.472 1.00 17.45 200 SER D O 1
ATOM 25426 N N . GLY D 1 216 ? -24.355 -18.034 48.119 1.00 9.45 201 GLY D N 1
ATOM 25427 C CA . GLY D 1 216 ? -25.687 -18.011 47.546 1.00 10.02 201 GLY D CA 1
ATOM 25428 C C . GLY D 1 216 ? -25.939 -19.102 46.538 1.00 10.61 201 GLY D C 1
ATOM 25429 O O . GLY D 1 216 ? -26.960 -19.057 45.838 1.00 7.96 201 GLY D O 1
ATOM 25433 N N . SER D 1 217 ? -25.027 -20.069 46.431 1.00 8.38 202 SER D N 1
ATOM 25434 C CA . SER D 1 217 ? -25.175 -21.211 45.551 1.00 11.23 202 SER D CA 1
ATOM 25435 C C . SER D 1 217 ? -24.856 -22.475 46.335 1.00 10.28 202 SER D C 1
ATOM 25436 O O . SER D 1 217 ? -24.395 -22.426 47.481 1.00 9.28 202 SER D O 1
ATOM 25444 N N . ASN D 1 218 ? -25.117 -23.622 45.710 1.00 7.25 203 ASN D N 1
ATOM 25445 C CA . ASN D 1 218 ? -24.708 -24.913 46.244 1.00 6.35 203 ASN D CA 1
ATOM 25446 C C . ASN D 1 218 ? -23.479 -25.447 45.522 1.00 8.47 203 ASN D C 1
ATOM 25447 O O . ASN D 1 218 ? -23.191 -26.650 45.603 1.00 5.92 203 ASN D O 1
ATOM 25458 N N . GLY D 1 219 ? -22.738 -24.563 44.835 1.00 8.45 204 GLY D N 1
ATOM 25459 C CA . GLY D 1 219 ? -21.611 -24.938 43.999 1.00 7.25 204 GLY D CA 1
ATOM 25460 C C . GLY D 1 219 ? -21.916 -25.024 42.512 1.00 8.30 204 GLY D C 1
ATOM 25461 O O . GLY D 1 219 ? -20.978 -25.054 41.702 1.00 10.86 204 GLY D O 1
ATOM 25465 N N . VAL D 1 220 ? -23.192 -25.066 42.134 1.00 5.79 205 VAL D N 1
ATOM 25466 C CA . VAL D 1 220 ? -23.591 -25.306 40.752 1.00 10.78 205 VAL D CA 1
ATOM 25467 C C . VAL D 1 220 ? -24.713 -24.350 40.375 1.00 8.93 205 VAL D C 1
ATOM 25468 O O . VAL D 1 220 ? -24.636 -23.665 39.349 1.00 9.77 205 VAL D O 1
ATOM 25481 N N . VAL D 1 221 ? -25.758 -24.288 41.193 1.00 8.54 206 VAL D N 1
ATOM 25482 C CA A VAL D 1 221 ? -26.903 -23.427 40.928 0.59 9.63 206 VAL D CA 1
ATOM 25483 C CA B VAL D 1 221 ? -26.913 -23.436 40.934 0.41 9.70 206 VAL D CA 1
ATOM 25484 C C . VAL D 1 221 ? -27.086 -22.463 42.089 1.00 9.62 206 VAL D C 1
ATOM 25485 O O . VAL D 1 221 ? -26.974 -22.843 43.261 1.00 11.22 206 VAL D O 1
ATOM 25510 N N . ARG D 1 222 ? -27.373 -21.210 41.754 1.00 7.97 207 ARG D N 1
ATOM 25511 C CA . ARG D 1 222 ? -27.696 -20.207 42.752 1.00 7.43 207 ARG D CA 1
ATOM 25512 C C . ARG D 1 222 ? -29.116 -20.428 43.280 1.00 5.07 207 ARG D C 1
ATOM 25513 O O . ARG D 1 222 ? -30.026 -20.799 42.534 1.00 6.38 207 ARG D O 1
ATOM 25534 N N . VAL D 1 223 ? -29.294 -20.220 44.587 1.00 4.60 208 VAL D N 1
ATOM 25535 C CA . VAL D 1 223 ? -30.610 -20.379 45.193 1.00 9.62 208 VAL D CA 1
ATOM 25536 C C . VAL D 1 223 ? -31.636 -19.583 44.407 1.00 7.94 208 VAL D C 1
ATOM 25537 O O . VAL D 1 223 ? -32.743 -20.060 44.130 1.00 10.69 208 VAL D O 1
ATOM 25550 N N . ALA D 1 224 ? -31.277 -18.358 44.019 1.00 7.87 209 ALA D N 1
ATOM 25551 C CA . ALA D 1 224 ? -32.215 -17.518 43.287 1.00 7.86 209 ALA D CA 1
ATOM 25552 C C . ALA D 1 224 ? -32.526 -18.088 41.911 1.00 6.08 209 ALA D C 1
ATOM 25553 O O . ALA D 1 224 ? -33.624 -17.872 41.391 1.00 7.23 209 ALA D O 1
ATOM 25560 N N . ALA D 1 225 ? -31.597 -18.837 41.318 1.00 4.37 210 ALA D N 1
ATOM 25561 C CA . ALA D 1 225 ? -31.836 -19.460 40.026 1.00 3.69 210 ALA D CA 1
ATOM 25562 C C . ALA D 1 225 ? -32.654 -20.746 40.113 1.00 7.98 210 ALA D C 1
ATOM 25563 O O . ALA D 1 225 ? -33.032 -21.274 39.063 1.00 9.71 210 ALA D O 1
ATOM 25570 N N . THR D 1 226 ? -32.949 -21.262 41.321 1.00 4.92 211 THR D N 1
ATOM 25571 C CA . THR D 1 226 ? -33.823 -22.425 41.442 1.00 4.20 211 THR D CA 1
ATOM 25572 C C . THR D 1 226 ? -35.286 -22.032 41.570 1.00 8.83 211 THR D C 1
ATOM 25573 O O . THR D 1 226 ? -36.166 -22.836 41.256 1.00 9.79 211 THR D O 1
ATOM 25584 N N . ASN D 1 227 ? -35.552 -20.810 41.996 1.00 11.47 212 ASN D N 1
ATOM 25585 C CA . ASN D 1 227 ? -36.872 -20.426 42.464 1.00 10.98 212 ASN D CA 1
ATOM 25586 C C . ASN D 1 227 ? -37.823 -20.172 41.297 1.00 8.40 212 ASN D C 1
ATOM 25587 O O . ASN D 1 227 ? -37.504 -19.419 40.369 1.00 9.68 212 ASN D O 1
ATOM 25598 N N . MET D 1 228 ? -38.990 -20.805 41.341 1.00 11.17 213 MET D N 1
ATOM 25599 C CA . MET D 1 228 ? -40.011 -20.582 40.320 1.00 12.20 213 MET D CA 1
ATOM 25600 C C . MET D 1 228 ? -40.968 -19.459 40.697 1.00 9.48 213 MET D C 1
ATOM 25601 O O . MET D 1 228 ? -41.936 -19.216 39.971 1.00 10.38 213 MET D O 1
ATOM 25615 N N . ASN D 1 229 ? -40.722 -18.792 41.822 1.00 5.63 214 ASN D N 1
ATOM 25616 C CA . ASN D 1 229 ? -41.396 -17.552 42.192 1.00 6.81 214 ASN D CA 1
ATOM 25617 C C . ASN D 1 229 ? -40.547 -16.406 41.649 1.00 5.64 214 ASN D C 1
ATOM 25618 O O . ASN D 1 229 ? -39.567 -15.999 42.272 1.00 11.55 214 ASN D O 1
ATOM 25629 N N . TYR D 1 230 ? -40.909 -15.880 40.481 1.00 8.06 215 TYR D N 1
ATOM 25630 C CA . TYR D 1 230 ? -40.140 -14.796 39.879 1.00 7.84 215 TYR D CA 1
ATOM 25631 C C . TYR D 1 230 ? -41.083 -13.848 39.148 1.00 11.46 215 TYR D C 1
ATOM 25632 O O . TYR D 1 230 ? -42.262 -14.139 38.949 1.00 9.44 215 TYR D O 1
ATOM 25650 N N . SER D 1 231 ? -40.547 -12.696 38.759 1.00 13.45 216 SER D N 1
ATOM 25651 C CA . SER D 1 231 ? -41.294 -11.677 38.038 1.00 14.17 216 SER D CA 1
ATOM 25652 C C . SER D 1 231 ? -40.635 -11.399 36.692 1.00 12.87 216 SER D C 1
ATOM 25653 O O . SER D 1 231 ? -39.434 -11.623 36.515 1.00 13.32 216 SER D O 1
ATOM 25661 N N . LEU D 1 232 ? -41.436 -10.953 35.728 1.00 10.54 217 LEU D N 1
ATOM 25662 C CA . LEU D 1 232 ? -40.923 -10.334 34.511 1.00 11.41 217 LEU D CA 1
ATOM 25663 C C . LEU D 1 232 ? -41.369 -8.878 34.491 1.00 15.01 217 LEU D C 1
ATOM 25664 O O . LEU D 1 232 ? -42.571 -8.593 34.554 1.00 14.52 217 LEU D O 1
ATOM 25680 N N . LEU D 1 233 ? -40.399 -7.968 34.406 1.00 10.45 218 LEU D N 1
ATOM 25681 C CA . LEU D 1 233 ? -40.636 -6.530 34.388 1.00 13.74 218 LEU D CA 1
ATOM 25682 C C . LEU D 1 233 ? -40.291 -6.030 32.995 1.00 15.76 218 LEU D C 1
ATOM 25683 O O . LEU D 1 233 ? -39.148 -6.165 32.547 1.00 9.11 218 LEU D O 1
ATOM 25699 N N . LYS D 1 234 ? -41.287 -5.495 32.304 1.00 15.89 219 LYS D N 1
ATOM 25700 C CA . LYS D 1 234 ? -41.097 -4.878 31.001 1.00 13.41 219 LYS D CA 1
ATOM 25701 C C . LYS D 1 234 ? -41.084 -3.371 31.180 1.00 15.11 219 LYS D C 1
ATOM 25702 O O . LYS D 1 234 ? -41.997 -2.810 31.791 1.00 17.15 219 LYS D O 1
ATOM 25721 N N . LEU D 1 235 ? -40.035 -2.732 30.671 1.00 11.13 220 LEU D N 1
ATOM 25722 C CA . LEU D 1 235 ? -39.896 -1.281 30.648 1.00 15.38 220 LEU D CA 1
ATOM 25723 C C . LEU D 1 235 ? -39.787 -0.869 29.194 1.00 13.92 220 LEU D C 1
ATOM 25724 O O . LEU D 1 235 ? -38.797 -1.189 28.529 1.00 14.55 220 LEU D O 1
ATOM 25740 N N . HIS D 1 236 ? -40.784 -0.149 28.703 1.00 21.75 221 HIS D N 1
ATOM 25741 C CA . HIS D 1 236 ? -40.826 0.270 27.312 1.00 15.59 221 HIS D CA 1
ATOM 25742 C C . HIS D 1 236 ? -40.718 1.785 27.236 1.00 16.90 221 HIS D C 1
ATOM 25743 O O . HIS D 1 236 ? -41.466 2.503 27.905 1.00 16.29 221 HIS D O 1
ATOM 25757 N N . GLN D 1 237 ? -39.782 2.258 26.419 1.00 17.66 222 GLN D N 1
ATOM 25758 C CA . GLN D 1 237 ? -39.508 3.681 26.281 1.00 17.41 222 GLN D CA 1
ATOM 25759 C C . GLN D 1 237 ? -40.542 4.336 25.376 1.00 21.34 222 GLN D C 1
ATOM 25760 O O . GLN D 1 237 ? -40.820 3.850 24.276 1.00 19.51 222 GLN D O 1
ATOM 25774 N N . GLU D 1 238 ? -41.108 5.444 25.835 1.00 17.18 223 GLU D N 1
ATOM 25775 C CA . GLU D 1 238 ? -42.030 6.234 25.037 1.00 31.87 223 GLU D CA 1
ATOM 25776 C C . GLU D 1 238 ? -41.520 7.663 24.972 1.00 36.54 223 GLU D C 1
ATOM 25777 O O . GLU D 1 238 ? -40.625 8.063 25.720 1.00 36.46 223 GLU D O 1
ATOM 25789 N N . GLY D 1 239 ? -42.086 8.425 24.047 1.00 46.05 224 GLY D N 1
ATOM 25790 C CA . GLY D 1 239 ? -41.664 9.792 23.835 1.00 50.77 224 GLY D CA 1
ATOM 25791 C C . GLY D 1 239 ? -42.177 10.345 22.524 1.00 68.66 224 GLY D C 1
ATOM 25792 O O . GLY D 1 239 ? -42.511 9.588 21.607 1.00 72.58 224 GLY D O 1
ATOM 25796 N N . ASP D 1 240 ? -42.266 11.671 22.441 1.00 83.30 225 ASP D N 1
ATOM 25797 C CA . ASP D 1 240 ? -42.569 12.367 21.197 1.00 74.21 225 ASP D CA 1
ATOM 25798 C C . ASP D 1 240 ? -41.343 13.210 20.858 1.00 74.94 225 ASP D C 1
ATOM 25799 O O . ASP D 1 240 ? -40.214 12.706 20.902 1.00 73.64 225 ASP D O 1
ATOM 25808 N N . ASN D 1 241 ? -41.536 14.480 20.522 1.00 78.01 226 ASN D N 1
ATOM 25809 C CA . ASN D 1 241 ? -40.442 15.439 20.489 1.00 79.20 226 ASN D CA 1
ATOM 25810 C C . ASN D 1 241 ? -40.286 16.018 21.890 1.00 77.66 226 ASN D C 1
ATOM 25811 O O . ASN D 1 241 ? -41.227 16.616 22.425 1.00 77.08 226 ASN D O 1
ATOM 25815 N N . GLY D 1 242 ? -39.114 15.825 22.490 1.00 76.68 227 GLY D N 1
ATOM 25816 C CA . GLY D 1 242 ? -38.879 16.341 23.823 1.00 81.18 227 GLY D CA 1
ATOM 25817 C C . GLY D 1 242 ? -38.005 15.458 24.688 1.00 76.91 227 GLY D C 1
ATOM 25818 O O . GLY D 1 242 ? -36.775 15.523 24.603 1.00 79.47 227 GLY D O 1
ATOM 25822 N N . GLU D 1 243 ? -38.627 14.630 25.527 1.00 63.64 228 GLU D N 1
ATOM 25823 C CA . GLU D 1 243 ? -37.896 13.851 26.515 1.00 75.80 228 GLU D CA 1
ATOM 25824 C C . GLU D 1 243 ? -38.506 12.460 26.651 1.00 65.28 228 GLU D C 1
ATOM 25825 O O . GLU D 1 243 ? -39.680 12.236 26.338 1.00 49.19 228 GLU D O 1
ATOM 25837 N N . SER D 1 244 ? -37.673 11.534 27.141 1.00 47.77 229 SER D N 1
ATOM 25838 C CA . SER D 1 244 ? -38.007 10.115 27.230 1.00 34.90 229 SER D CA 1
ATOM 25839 C C . SER D 1 244 ? -38.906 9.820 28.427 1.00 40.05 229 SER D C 1
ATOM 25840 O O . SER D 1 244 ? -38.726 10.377 29.512 1.00 42.33 229 SER D O 1
ATOM 25848 N N . LEU D 1 245 ? -39.881 8.933 28.211 1.00 41.46 230 LEU D N 1
ATOM 25849 C CA . LEU D 1 245 ? -40.774 8.424 29.243 1.00 42.61 230 LEU D CA 1
ATOM 25850 C C . LEU D 1 245 ? -40.707 6.899 29.264 1.00 33.28 230 LEU D C 1
ATOM 25851 O O . LEU D 1 245 ? -40.285 6.264 28.294 1.00 32.04 230 LEU D O 1
ATOM 25867 N N . VAL D 1 246 ? -41.151 6.305 30.370 1.00 23.13 231 VAL D N 1
ATOM 25868 C CA . VAL D 1 246 ? -40.995 4.868 30.588 1.00 17.93 231 VAL D CA 1
ATOM 25869 C C . VAL D 1 246 ? -42.307 4.292 31.106 1.00 24.65 231 VAL D C 1
ATOM 25870 O O . VAL D 1 246 ? -42.832 4.744 32.130 1.00 18.36 231 VAL D O 1
ATOM 25883 N N . VAL D 1 247 ? -42.823 3.289 30.413 1.00 14.85 232 VAL D N 1
ATOM 25884 C CA . VAL D 1 247 ? -43.998 2.554 30.855 1.00 14.79 232 VAL D CA 1
ATOM 25885 C C . VAL D 1 247 ? -43.511 1.222 31.401 1.00 14.43 232 VAL D C 1
ATOM 25886 O O . VAL D 1 247 ? -42.684 0.550 30.771 1.00 15.88 232 VAL D O 1
ATOM 25899 N N . ALA D 1 248 ? -43.978 0.860 32.587 1.00 13.35 233 ALA D N 1
ATOM 25900 C CA . ALA D 1 248 ? -43.533 -0.355 33.252 1.00 14.89 233 ALA D CA 1
ATOM 25901 C C . ALA D 1 248 ? -44.710 -1.290 33.483 1.00 12.34 233 ALA D C 1
ATOM 25902 O O . ALA D 1 248 ? -45.827 -0.850 33.779 1.00 14.69 233 ALA D O 1
ATOM 25909 N N . LYS D 1 249 ? -44.458 -2.584 33.320 1.00 18.40 234 LYS D N 1
ATOM 25910 C CA . LYS D 1 249 ? -45.469 -3.607 33.561 1.00 14.79 234 LYS D CA 1
ATOM 25911 C C . LYS D 1 249 ? -44.797 -4.810 34.192 1.00 20.34 234 LYS D C 1
ATOM 25912 O O . LYS D 1 249 ? -43.857 -5.361 33.616 1.00 17.64 234 LYS D O 1
ATOM 25931 N N . MET D 1 250 ? -45.278 -5.235 35.355 1.00 22.01 235 MET D N 1
ATOM 25932 C CA . MET D 1 250 ? -44.727 -6.408 36.014 1.00 14.77 235 MET D CA 1
ATOM 25933 C C . MET D 1 250 ? -45.769 -7.507 36.063 1.00 19.58 235 MET D C 1
ATOM 25934 O O . MET D 1 250 ? -46.917 -7.272 36.458 1.00 22.94 235 MET D O 1
ATOM 25948 N N . THR D 1 251 ? -45.369 -8.701 35.648 1.00 22.61 236 THR D N 1
ATOM 25949 C CA . THR D 1 251 ? -46.173 -9.901 35.797 1.00 14.98 236 THR D CA 1
ATOM 25950 C C . THR D 1 251 ? -45.377 -10.906 36.617 1.00 17.65 236 THR D C 1
ATOM 25951 O O . THR D 1 251 ? -44.147 -10.955 36.546 1.00 18.80 236 THR D O 1
ATOM 25962 N N . ARG D 1 252 ? -46.074 -11.699 37.414 1.00 21.26 237 ARG D N 1
ATOM 25963 C CA . ARG D 1 252 ? -45.411 -12.600 38.343 1.00 17.55 237 ARG D CA 1
ATOM 25964 C C . ARG D 1 252 ? -45.982 -14.003 38.202 1.00 14.48 237 ARG D C 1
ATOM 25965 O O . ARG D 1 252 ? -47.171 -14.164 37.941 1.00 13.59 237 ARG D O 1
ATOM 25986 N N . THR D 1 253 ? -45.133 -15.016 38.370 1.00 9.70 238 THR D N 1
ATOM 25987 C CA . THR D 1 253 ? -45.621 -16.385 38.372 1.00 15.44 238 THR D CA 1
ATOM 25988 C C . THR D 1 253 ? -46.563 -16.617 39.546 1.00 15.12 238 THR D C 1
ATOM 25989 O O . THR D 1 253 ? -46.552 -15.895 40.543 1.00 14.60 238 THR D O 1
ATOM 26000 N N . GLN D 1 254 ? -47.375 -17.658 39.424 1.00 18.61 239 GLN D N 1
ATOM 26001 C CA . GLN D 1 254 ? -48.195 -18.085 40.538 1.00 11.88 239 GLN D CA 1
ATOM 26002 C C . GLN D 1 254 ? -47.324 -18.649 41.659 1.00 18.28 239 GLN D C 1
ATOM 26003 O O . GLN D 1 254 ? -46.247 -19.191 41.406 1.00 16.19 239 GLN D O 1
ATOM 26017 N N . PRO D 1 255 ? -47.777 -18.555 42.907 1.00 13.73 240 PRO D N 1
ATOM 26018 C CA . PRO D 1 255 ? -46.960 -19.053 44.018 1.00 15.28 240 PRO D CA 1
ATOM 26019 C C . PRO D 1 255 ? -46.621 -20.526 43.835 1.00 12.63 240 PRO D C 1
ATOM 26020 O O . PRO D 1 255 ? -47.466 -21.327 43.439 1.00 13.04 240 PRO D O 1
ATOM 26031 N N . MET D 1 256 ? -45.366 -20.877 44.130 1.00 11.34 241 MET D N 1
ATOM 26032 C CA . MET D 1 256 ? -44.918 -22.262 44.145 1.00 12.62 241 MET D CA 1
ATOM 26033 C C . MET D 1 256 ? -44.114 -22.505 45.409 1.00 14.31 241 MET D C 1
ATOM 26034 O O . MET D 1 256 ? -43.313 -21.656 45.817 1.00 12.33 241 MET D O 1
ATOM 26048 N N . ALA D 1 257 ? -44.342 -23.667 46.021 1.00 9.15 242 ALA D N 1
ATOM 26049 C CA . ALA D 1 257 ? -43.583 -24.091 47.187 1.00 8.35 242 ALA D CA 1
ATOM 26050 C C . ALA D 1 257 ? -42.084 -23.972 46.947 1.00 9.59 242 ALA D C 1
ATOM 26051 O O . ALA D 1 257 ? -41.560 -24.412 45.916 1.00 7.93 242 ALA D O 1
ATOM 26058 N N . PHE D 1 258 ? -41.387 -23.403 47.925 1.00 9.85 243 PHE D N 1
ATOM 26059 C CA . PHE D 1 258 ? -39.966 -23.136 47.772 1.00 7.50 243 PHE D CA 1
ATOM 26060 C C . PHE D 1 258 ? -39.295 -23.297 49.122 1.00 9.88 243 PHE D C 1
ATOM 26061 O O . PHE D 1 258 ? -39.658 -22.611 50.083 1.00 10.95 243 PHE D O 1
ATOM 26078 N N . GLY D 1 259 ? -38.339 -24.217 49.201 1.00 10.76 244 GLY D N 1
ATOM 26079 C CA . GLY D 1 259 ? -37.647 -24.462 50.455 1.00 12.33 244 GLY D CA 1
ATOM 26080 C C . GLY D 1 259 ? -36.137 -24.539 50.318 1.00 15.04 244 GLY D C 1
ATOM 26081 O O . GLY D 1 259 ? -35.629 -25.285 49.473 1.00 10.37 244 GLY D O 1
ATOM 26085 N N . VAL D 1 260 ? -35.409 -23.779 51.134 1.00 7.41 245 VAL D N 1
ATOM 26086 C CA . VAL D 1 260 ? -33.957 -23.882 51.215 1.00 7.87 245 VAL D CA 1
ATOM 26087 C C . VAL D 1 260 ? -33.676 -24.776 52.422 1.00 9.96 245 VAL D C 1
ATOM 26088 O O . VAL D 1 260 ? -33.876 -24.371 53.572 1.00 7.47 245 VAL D O 1
ATOM 26101 N N . LEU D 1 261 ? -33.275 -25.995 52.166 1.00 7.80 246 LEU D N 1
ATOM 26102 C CA . LEU D 1 261 ? -33.007 -26.983 53.205 1.00 9.07 246 LEU D CA 1
ATOM 26103 C C . LEU D 1 261 ? -31.585 -26.852 53.745 1.00 12.53 246 LEU D C 1
ATOM 26104 O O . LEU D 1 261 ? -30.671 -26.464 53.015 1.00 10.32 246 LEU D O 1
ATOM 26120 N N . PRO D 1 262 ? -31.369 -27.246 55.001 1.00 14.64 247 PRO D N 1
ATOM 26121 C CA . PRO D 1 262 ? -30.065 -27.027 55.638 1.00 12.25 247 PRO D CA 1
ATOM 26122 C C . PRO D 1 262 ? -29.017 -28.080 55.305 1.00 12.46 247 PRO D C 1
ATOM 26123 O O . PRO D 1 262 ? -29.295 -29.282 55.263 1.00 13.88 247 PRO D O 1
ATOM 26134 N N . GLY D 1 263 ? -27.791 -27.601 55.079 1.00 16.25 248 GLY D N 1
ATOM 26135 C CA . GLY D 1 263 ? -26.611 -28.448 55.051 1.00 17.21 248 GLY D CA 1
ATOM 26136 C C . GLY D 1 263 ? -26.412 -29.272 53.802 1.00 17.66 248 GLY D C 1
ATOM 26137 O O . GLY D 1 263 ? -25.720 -30.300 53.853 1.00 14.73 248 GLY D O 1
ATOM 26141 N N . LEU D 1 264 ? -26.966 -28.847 52.675 1.00 12.40 249 LEU D N 1
ATOM 26142 C CA . LEU D 1 264 ? -26.989 -29.662 51.468 1.00 11.85 249 LEU D CA 1
ATOM 26143 C C . LEU D 1 264 ? -26.350 -28.928 50.299 1.00 16.23 249 LEU D C 1
ATOM 26144 O O . LEU D 1 264 ? -26.611 -27.739 50.079 1.00 10.74 249 LEU D O 1
ATOM 26160 N N . SER D 1 265 ? -25.508 -29.644 49.552 1.00 7.96 250 SER D N 1
ATOM 26161 C CA . SER D 1 265 ? -24.855 -29.127 48.357 1.00 9.41 250 SER D CA 1
ATOM 26162 C C . SER D 1 265 ? -25.504 -29.745 47.125 1.00 6.75 250 SER D C 1
ATOM 26163 O O . SER D 1 265 ? -26.456 -30.516 47.210 1.00 11.81 250 SER D O 1
ATOM 26171 N N . HIS D 1 266 ? -24.959 -29.419 45.961 1.00 13.37 251 HIS D N 1
ATOM 26172 C CA . HIS D 1 266 ? -25.541 -29.922 44.722 1.00 7.44 251 HIS D CA 1
ATOM 26173 C C . HIS D 1 266 ? -25.351 -31.427 44.583 1.00 12.46 251 HIS D C 1
ATOM 26174 O O . HIS D 1 266 ? -26.309 -32.159 44.317 1.00 11.44 251 HIS D O 1
ATOM 26188 N N . SER D 1 267 ? -24.118 -31.907 44.757 1.00 11.34 252 SER D N 1
ATOM 26189 C CA . SER D 1 267 ? -23.737 -33.258 44.381 1.00 14.81 252 SER D CA 1
ATOM 26190 C C . SER D 1 267 ? -22.887 -33.870 45.481 1.00 15.27 252 SER D C 1
ATOM 26191 O O . SER D 1 267 ? -22.486 -33.199 46.434 1.00 14.47 252 SER D O 1
ATOM 26199 N N . GLY D 1 268 ? -22.618 -35.160 45.343 1.00 16.00 253 GLY D N 1
ATOM 26200 C CA . GLY D 1 268 ? -21.640 -35.802 46.200 1.00 15.59 253 GLY D CA 1
ATOM 26201 C C . GLY D 1 268 ? -22.269 -36.641 47.295 1.00 21.95 253 GLY D C 1
ATOM 26202 O O . GLY D 1 268 ? -23.368 -36.361 47.789 1.00 15.31 253 GLY D O 1
ATOM 26206 N N . LYS D 1 269 ? -21.548 -37.687 47.700 1.00 18.03 254 LYS D N 1
ATOM 26207 C CA . LYS D 1 269 ? -22.054 -38.570 48.743 1.00 17.22 254 LYS D CA 1
ATOM 26208 C C . LYS D 1 269 ? -22.008 -37.927 50.123 1.00 13.98 254 LYS D C 1
ATOM 26209 O O . LYS D 1 269 ? -22.701 -38.404 51.026 1.00 16.05 254 LYS D O 1
ATOM 26228 N N . ASN D 1 270 ? -21.228 -36.853 50.307 1.00 17.56 255 ASN D N 1
ATOM 26229 C CA . ASN D 1 270 ? -21.144 -36.213 51.621 1.00 23.90 255 ASN D CA 1
ATOM 26230 C C . ASN D 1 270 ? -22.440 -35.491 51.954 1.00 18.48 255 ASN D C 1
ATOM 26231 O O . ASN D 1 270 ? -23.122 -35.823 52.931 1.00 19.34 255 ASN D O 1
ATOM 26242 N N . ILE D 1 271 ? -22.779 -34.474 51.164 1.00 20.93 256 ILE D N 1
ATOM 26243 C CA . ILE D 1 271 ? -23.934 -33.637 51.460 1.00 19.39 256 ILE D CA 1
ATOM 26244 C C . ILE D 1 271 ? -24.719 -33.293 50.199 1.00 12.65 256 ILE D C 1
ATOM 26245 O O . ILE D 1 271 ? -25.500 -32.337 50.189 1.00 8.59 256 ILE D O 1
ATOM 26261 N N . GLY D 1 272 ? -24.541 -34.075 49.139 1.00 12.28 257 GLY D N 1
ATOM 26262 C CA . GLY D 1 272 ? -25.343 -33.866 47.945 1.00 11.57 257 GLY D CA 1
ATOM 26263 C C . GLY D 1 272 ? -26.831 -33.995 48.238 1.00 10.09 257 GLY D C 1
ATOM 26264 O O . GLY D 1 272 ? -27.277 -34.931 48.905 1.00 11.96 257 GLY D O 1
ATOM 26268 N N . ILE D 1 273 ? -27.610 -33.064 47.679 1.00 13.34 258 ILE D N 1
ATOM 26269 C CA . ILE D 1 273 ? -29.019 -32.937 48.052 1.00 13.46 258 ILE D CA 1
ATOM 26270 C C . ILE D 1 273 ? -29.770 -34.248 47.863 1.00 10.52 258 ILE D C 1
ATOM 26271 O O . ILE D 1 273 ? -30.660 -34.573 48.656 1.00 11.49 258 ILE D O 1
ATOM 26287 N N . ILE D 1 274 ? -29.435 -35.025 46.833 1.00 11.16 259 ILE D N 1
ATOM 26288 C CA . ILE D 1 274 ? -30.048 -36.338 46.686 1.00 14.20 259 ILE D CA 1
ATOM 26289 C C . ILE D 1 274 ? -28.979 -37.426 46.752 1.00 15.41 259 ILE D C 1
ATOM 26290 O O . ILE D 1 274 ? -29.229 -38.525 47.263 1.00 10.61 259 ILE D O 1
ATOM 26306 N N . ARG D 1 275 ? -27.770 -37.113 46.275 1.00 12.50 260 ARG D N 1
ATOM 26307 C CA . ARG D 1 275 ? -26.714 -38.119 46.207 1.00 14.77 260 ARG D CA 1
ATOM 26308 C C . ARG D 1 275 ? -26.370 -38.689 47.576 1.00 15.46 260 ARG D C 1
ATOM 26309 O O . ARG D 1 275 ? -25.961 -39.851 47.676 1.00 15.80 260 ARG D O 1
ATOM 26330 N N . SER D 1 276 ? -26.518 -37.903 48.636 1.00 12.76 261 SER D N 1
ATOM 26331 C CA . SER D 1 276 ? -26.087 -38.330 49.960 1.00 14.04 261 SER D CA 1
ATOM 26332 C C . SER D 1 276 ? -27.143 -39.124 50.725 1.00 18.42 261 SER D C 1
ATOM 26333 O O . SER D 1 276 ? -26.893 -39.500 51.872 1.00 13.39 261 SER D O 1
ATOM 26341 N N . ILE D 1 277 ? -28.311 -39.374 50.146 1.00 14.51 262 ILE D N 1
ATOM 26342 C CA . ILE D 1 277 ? -29.360 -40.105 50.850 1.00 17.91 262 ILE D CA 1
ATOM 26343 C C . ILE D 1 277 ? -29.004 -41.582 50.884 1.00 16.84 262 ILE D C 1
ATOM 26344 O O . ILE D 1 277 ? -28.686 -42.179 49.851 1.00 15.96 262 ILE D O 1
ATOM 26360 N N . THR D 1 278 ? -29.074 -42.177 52.071 1.00 19.09 263 THR D N 1
ATOM 26361 C CA . THR D 1 278 ? -28.917 -43.612 52.240 1.00 22.36 263 THR D CA 1
ATOM 26362 C C . THR D 1 278 ? -30.099 -44.144 53.032 1.00 17.98 263 THR D C 1
ATOM 26363 O O . THR D 1 278 ? -30.818 -43.390 53.694 1.00 20.31 263 THR D O 1
ATOM 26374 N N . MET D 1 279 ? -30.283 -45.462 52.968 1.00 25.55 264 MET D N 1
ATOM 26375 C CA . MET D 1 279 ? -31.295 -46.101 53.801 1.00 28.34 264 MET D CA 1
ATOM 26376 C C . MET D 1 279 ? -31.045 -45.810 55.275 1.00 24.58 264 MET D C 1
ATOM 26377 O O . MET D 1 279 ? -31.989 -45.641 56.056 1.00 28.92 264 MET D O 1
ATOM 26391 N N . ALA D 1 280 ? -29.776 -45.743 55.674 1.00 27.81 265 ALA D N 1
ATOM 26392 C CA . ALA D 1 280 ? -29.463 -45.537 57.083 1.00 35.33 265 ALA D CA 1
ATOM 26393 C C . ALA D 1 280 ? -29.835 -44.128 57.536 1.00 22.46 265 ALA D C 1
ATOM 26394 O O . ALA D 1 280 ? -30.393 -43.950 58.625 1.00 32.84 265 ALA D O 1
ATOM 26401 N N . ASN D 1 281 ? -29.555 -43.116 56.719 1.00 25.07 266 ASN D N 1
ATOM 26402 C CA . ASN D 1 281 ? -29.720 -41.736 57.159 1.00 22.54 266 ASN D CA 1
ATOM 26403 C C . ASN D 1 281 ? -31.003 -41.082 56.663 1.00 15.79 266 ASN D C 1
ATOM 26404 O O . ASN D 1 281 ? -31.293 -39.954 57.067 1.00 19.23 266 ASN D O 1
ATOM 26415 N N . ALA D 1 282 ? -31.797 -41.766 55.832 1.00 18.90 267 ALA D N 1
ATOM 26416 C CA . ALA D 1 282 ? -32.907 -41.089 55.161 1.00 19.87 267 ALA D CA 1
ATOM 26417 C C . ALA D 1 282 ? -33.907 -40.504 56.158 1.00 22.63 267 ALA D C 1
ATOM 26418 O O . ALA D 1 282 ? -34.384 -39.378 55.975 1.00 21.57 267 ALA D O 1
ATOM 26425 N N . ALA D 1 283 ? -34.241 -41.255 57.214 1.00 26.97 268 ALA D N 1
ATOM 26426 C CA . ALA D 1 283 ? -35.232 -40.793 58.185 1.00 30.92 268 ALA D CA 1
ATOM 26427 C C . ALA D 1 283 ? -34.908 -39.408 58.734 1.00 30.16 268 ALA D C 1
ATOM 26428 O O . ALA D 1 283 ? -35.821 -38.642 59.068 1.00 31.23 268 ALA D O 1
ATOM 26435 N N . THR D 1 284 ? -33.625 -39.069 58.848 1.00 20.37 269 THR D N 1
ATOM 26436 C CA . THR D 1 284 ? -33.209 -37.768 59.350 1.00 26.57 269 THR D CA 1
ATOM 26437 C C . THR D 1 284 ? -32.672 -36.870 58.251 1.00 24.00 269 THR D C 1
ATOM 26438 O O . THR D 1 284 ? -32.138 -35.796 58.547 1.00 27.17 269 THR D O 1
ATOM 26449 N N . HIS D 1 285 ? -32.796 -37.280 56.994 1.00 20.93 270 HIS D N 1
ATOM 26450 C CA . HIS D 1 285 ? -32.262 -36.504 55.887 1.00 13.50 270 HIS D CA 1
ATOM 26451 C C . HIS D 1 285 ? -33.279 -35.456 55.450 1.00 17.13 270 HIS D C 1
ATOM 26452 O O . HIS D 1 285 ? -34.408 -35.821 55.085 1.00 15.32 270 HIS D O 1
ATOM 26466 N N . PRO D 1 286 ? -32.932 -34.162 55.441 1.00 13.33 271 PRO D N 1
ATOM 26467 C CA . PRO D 1 286 ? -33.952 -33.153 55.109 1.00 11.45 271 PRO D CA 1
ATOM 26468 C C . PRO D 1 286 ? -34.625 -33.405 53.774 1.00 15.05 271 PRO D C 1
ATOM 26469 O O . PRO D 1 286 ? -35.842 -33.237 53.657 1.00 15.86 271 PRO D O 1
ATOM 26480 N N . THR D 1 287 ? -33.863 -33.824 52.762 1.00 14.21 272 THR D N 1
ATOM 26481 C CA . THR D 1 287 ? -34.442 -34.052 51.443 1.00 9.74 272 THR D CA 1
ATOM 26482 C C . THR D 1 287 ? -35.477 -35.173 51.474 1.00 13.96 272 THR D C 1
ATOM 26483 O O . THR D 1 287 ? -36.586 -35.032 50.936 1.00 15.82 272 THR D O 1
ATOM 26494 N N . ALA D 1 288 ? -35.126 -36.307 52.076 1.00 13.77 273 ALA D N 1
ATOM 26495 C CA . ALA D 1 288 ? -36.071 -37.416 52.138 1.00 13.99 273 ALA D CA 1
ATOM 26496 C C . ALA D 1 288 ? -37.296 -37.028 52.943 1.00 13.38 273 ALA D C 1
ATOM 26497 O O . ALA D 1 288 ? -38.431 -37.284 52.525 1.00 15.17 273 ALA D O 1
ATOM 26504 N N . ILE D 1 289 ? -37.082 -36.377 54.088 1.00 15.76 274 ILE D N 1
ATOM 26505 C CA . ILE D 1 289 ? -38.192 -35.940 54.929 1.00 15.29 274 ILE D CA 1
ATOM 26506 C C . ILE D 1 289 ? -39.166 -35.078 54.137 1.00 19.35 274 ILE D C 1
ATOM 26507 O O . ILE D 1 289 ? -40.381 -35.298 54.169 1.00 17.27 274 ILE D O 1
ATOM 26523 N N . TRP D 1 290 ? -38.657 -34.062 53.438 1.00 13.99 275 TRP D N 1
ATOM 26524 C CA . TRP D 1 290 ? -39.583 -33.115 52.828 1.00 14.78 275 TRP D CA 1
ATOM 26525 C C . TRP D 1 290 ? -40.143 -33.631 51.509 1.00 14.18 275 TRP D C 1
ATOM 26526 O O . TRP D 1 290 ? -41.274 -33.285 51.161 1.00 15.47 275 TRP D O 1
ATOM 26547 N N . ILE D 1 291 ? -39.403 -34.480 50.786 1.00 10.78 276 ILE D N 1
ATOM 26548 C CA . ILE D 1 291 ? -39.964 -35.116 49.595 1.00 13.56 276 ILE D CA 1
ATOM 26549 C C . ILE D 1 291 ? -41.193 -35.932 49.962 1.00 14.37 276 ILE D C 1
ATOM 26550 O O . ILE D 1 291 ? -42.197 -35.943 49.235 1.00 16.36 276 ILE D O 1
ATOM 26566 N N . LEU D 1 292 ? -41.117 -36.652 51.081 1.00 18.81 277 LEU D N 1
ATOM 26567 C CA . LEU D 1 292 ? -42.255 -37.436 51.550 1.00 16.55 277 LEU D CA 1
ATOM 26568 C C . LEU D 1 292 ? -43.461 -36.545 51.819 1.00 17.90 277 LEU D C 1
ATOM 26569 O O . LEU D 1 292 ? -44.592 -36.891 51.457 1.00 17.53 277 LEU D O 1
ATOM 26585 N N . ARG D 1 293 ? -43.241 -35.394 52.457 1.00 18.00 278 ARG D N 1
ATOM 26586 C CA . ARG D 1 293 ? -44.339 -34.461 52.686 1.00 15.36 278 ARG D CA 1
ATOM 26587 C C . ARG D 1 293 ? -44.921 -33.978 51.363 1.00 18.24 278 ARG D C 1
ATOM 26588 O O . ARG D 1 293 ? -46.141 -33.973 51.174 1.00 23.04 278 ARG D O 1
ATOM 26609 N N . CYS D 1 294 ? -44.056 -33.542 50.440 1.00 21.49 279 CYS D N 1
ATOM 26610 C CA . CYS D 1 294 ? -44.529 -33.037 49.154 1.00 17.77 279 CYS D CA 1
ATOM 26611 C C . CYS D 1 294 ? -45.411 -34.060 48.461 1.00 17.32 279 CYS D C 1
ATOM 26612 O O . CYS D 1 294 ? -46.489 -33.728 47.958 1.00 14.52 279 CYS D O 1
ATOM 26620 N N . LEU D 1 295 ? -44.966 -35.323 48.436 1.00 16.32 280 LEU D N 1
ATOM 26621 C CA . LEU D 1 295 ? -45.720 -36.365 47.751 1.00 18.21 280 LEU D CA 1
ATOM 26622 C C . LEU D 1 295 ? -47.064 -36.625 48.413 1.00 21.26 280 LEU D C 1
ATOM 26623 O O . LEU D 1 295 ? -47.981 -37.142 47.763 1.00 20.88 280 LEU D O 1
ATOM 26639 N N . GLN D 1 296 ? -47.194 -36.317 49.700 1.00 23.39 281 GLN D N 1
ATOM 26640 C CA . GLN D 1 296 ? -48.460 -36.548 50.381 1.00 23.86 281 GLN D CA 1
ATOM 26641 C C . GLN D 1 296 ? -49.472 -35.431 50.139 1.00 16.83 281 GLN D C 1
ATOM 26642 O O . GLN D 1 296 ? -50.643 -35.585 50.500 1.00 17.49 281 GLN D O 1
ATOM 26656 N N . VAL D 1 297 ? -49.072 -34.329 49.503 1.00 16.50 282 VAL D N 1
ATOM 26657 C CA . VAL D 1 297 ? -50.025 -33.267 49.226 1.00 17.11 282 VAL D CA 1
ATOM 26658 C C . VAL D 1 297 ? -51.084 -33.779 48.258 1.00 23.19 282 VAL D C 1
ATOM 26659 O O . VAL D 1 297 ? -50.767 -34.419 47.250 1.00 15.11 282 VAL D O 1
ATOM 26672 N N . LYS D 1 298 ? -52.358 -33.500 48.567 1.00 16.14 283 LYS D N 1
ATOM 26673 C CA . LYS D 1 298 ? -53.455 -33.900 47.692 1.00 19.22 283 LYS D CA 1
ATOM 26674 C C . LYS D 1 298 ? -54.481 -32.791 47.487 1.00 22.53 283 LYS D C 1
ATOM 26675 O O . LYS D 1 298 ? -55.534 -33.045 46.886 1.00 22.96 283 LYS D O 1
ATOM 26694 N N . SER D 1 299 ? -54.206 -31.569 47.928 1.00 18.67 284 SER D N 1
ATOM 26695 C CA . SER D 1 299 ? -55.221 -30.527 47.899 1.00 20.91 284 SER D CA 1
ATOM 26696 C C . SER D 1 299 ? -54.552 -29.167 47.968 1.00 16.10 284 SER D C 1
ATOM 26697 O O . SER D 1 299 ? -53.389 -29.043 48.361 1.00 15.92 284 SER D O 1
ATOM 26705 N N . ARG D 1 300 ? -55.323 -28.142 47.593 1.00 19.33 285 ARG D N 1
ATOM 26706 C CA . ARG D 1 300 ? -54.860 -26.764 47.723 1.00 20.57 285 ARG D CA 1
ATOM 26707 C C . ARG D 1 300 ? -54.516 -26.440 49.172 1.00 24.33 285 ARG D C 1
ATOM 26708 O O . ARG D 1 300 ? -53.531 -25.750 49.442 1.00 18.57 285 ARG D O 1
ATOM 26729 N N . ASP D 1 301 ? -55.325 -26.922 50.117 1.00 18.22 286 ASP D N 1
ATOM 26730 C CA . ASP D 1 301 ? -55.104 -26.599 51.524 1.00 23.36 286 ASP D CA 1
ATOM 26731 C C . ASP D 1 301 ? -53.820 -27.230 52.035 1.00 21.10 286 ASP D C 1
ATOM 26732 O O . ASP D 1 301 ? -53.021 -26.573 52.712 1.00 19.76 286 ASP D O 1
ATOM 26741 N N . SER D 1 302 ? -53.611 -28.515 51.731 1.00 18.09 287 SER D N 1
ATOM 26742 C CA . SER D 1 302 ? -52.368 -29.164 52.124 1.00 23.18 287 SER D CA 1
ATOM 26743 C C . SER D 1 302 ? -51.168 -28.519 51.434 1.00 14.52 287 SER D C 1
ATOM 26744 O O . SER D 1 302 ? -50.146 -28.257 52.075 1.00 14.03 287 SER D O 1
ATOM 26752 N N . TYR D 1 303 ? -51.273 -28.253 50.130 1.00 14.06 288 TYR D N 1
ATOM 26753 C CA . TYR D 1 303 ? -50.201 -27.548 49.435 1.00 18.20 288 TYR D CA 1
ATOM 26754 C C . TYR D 1 303 ? -49.833 -26.260 50.161 1.00 15.98 288 TYR D C 1
ATOM 26755 O O . TYR D 1 303 ? -48.661 -26.023 50.462 1.00 20.06 288 TYR D O 1
ATOM 26773 N N . ASN D 1 304 ? -50.828 -25.412 50.454 1.00 13.24 289 ASN D N 1
ATOM 26774 C CA . ASN D 1 304 ? -50.530 -24.086 50.991 1.00 13.09 289 ASN D CA 1
ATOM 26775 C C . ASN D 1 304 ? -49.906 -24.157 52.377 1.00 16.84 289 ASN D C 1
ATOM 26776 O O . ASN D 1 304 ? -49.086 -23.300 52.729 1.00 16.16 289 ASN D O 1
ATOM 26787 N N . LYS D 1 305 ? -50.282 -25.154 53.173 1.00 13.91 290 LYS D N 1
ATOM 26788 C CA . LYS D 1 305 ? -49.636 -25.344 54.464 1.00 20.58 290 LYS D CA 1
ATOM 26789 C C . LYS D 1 305 ? -48.169 -25.703 54.283 1.00 22.36 290 LYS D C 1
ATOM 26790 O O . LYS D 1 305 ? -47.304 -25.195 55.003 1.00 16.72 290 LYS D O 1
ATOM 26809 N N . LEU D 1 306 ? -47.869 -26.567 53.313 1.00 14.15 291 LEU D N 1
ATOM 26810 C CA . LEU D 1 306 ? -46.480 -26.916 53.045 1.00 18.23 291 LEU D CA 1
ATOM 26811 C C . LEU D 1 306 ? -45.711 -25.727 52.482 1.00 17.55 291 LEU D C 1
ATOM 26812 O O . LEU D 1 306 ? -44.529 -25.534 52.804 1.00 15.97 291 LEU D O 1
ATOM 26828 N N . VAL D 1 307 ? -46.357 -24.905 51.650 1.00 14.05 292 VAL D N 1
ATOM 26829 C CA . VAL D 1 307 ? -45.704 -23.672 51.212 1.00 10.94 292 VAL D CA 1
ATOM 26830 C C . VAL D 1 307 ? -45.207 -22.897 52.426 1.00 12.45 292 VAL D C 1
ATOM 26831 O O . VAL D 1 307 ? -44.036 -22.515 52.505 1.00 13.29 292 VAL D O 1
ATOM 26844 N N . LYS D 1 308 ? -46.093 -22.654 53.394 1.00 15.32 293 LYS D N 1
ATOM 26845 C CA . LYS D 1 308 ? -45.698 -21.869 54.561 1.00 14.77 293 LYS D CA 1
ATOM 26846 C C . LYS D 1 308 ? -44.637 -22.598 55.380 1.00 19.92 293 LYS D C 1
ATOM 26847 O O . LYS D 1 308 ? -43.628 -21.997 55.768 1.00 20.73 293 LYS D O 1
ATOM 26866 N N . GLU D 1 309 ? -44.821 -23.902 55.611 1.00 14.91 294 GLU D N 1
ATOM 26867 C CA . GLU D 1 309 ? -43.810 -24.680 56.325 1.00 18.96 294 GLU D CA 1
ATOM 26868 C C . GLU D 1 309 ? -42.445 -24.596 55.646 1.00 18.96 294 GLU D C 1
ATOM 26869 O O . GLU D 1 309 ? -41.419 -24.442 56.320 1.00 17.91 294 GLU D O 1
ATOM 26881 N N . LEU D 1 310 ? -42.399 -24.695 54.314 1.00 14.99 295 LEU D N 1
ATOM 26882 C CA . LEU D 1 310 ? -41.110 -24.602 53.640 1.00 14.80 295 LEU D CA 1
ATOM 26883 C C . LEU D 1 310 ? -40.547 -23.186 53.696 1.00 18.19 295 LEU D C 1
ATOM 26884 O O . LEU D 1 310 ? -39.328 -23.007 53.756 1.00 12.75 295 LEU D O 1
ATOM 26900 N N . ASP D 1 311 ? -41.400 -22.165 53.705 1.00 17.63 296 ASP D N 1
ATOM 26901 C CA . ASP D 1 311 ? -40.874 -20.813 53.844 1.00 14.48 296 ASP D CA 1
ATOM 26902 C C . ASP D 1 311 ? -40.228 -20.606 55.209 1.00 18.00 296 ASP D C 1
ATOM 26903 O O . ASP D 1 311 ? -39.181 -19.951 55.318 1.00 13.44 296 ASP D O 1
ATOM 26912 N N . ASN D 1 312 ? -40.852 -21.127 56.262 1.00 11.78 297 ASN D N 1
ATOM 26913 C CA . ASN D 1 312 ? -40.248 -21.045 57.589 1.00 13.54 297 ASN D CA 1
ATOM 26914 C C . ASN D 1 312 ? -38.917 -21.788 57.634 1.00 16.84 297 ASN D C 1
ATOM 26915 O O . ASN D 1 312 ? -37.954 -21.314 58.243 1.00 16.68 297 ASN D O 1
ATOM 26926 N N . ILE D 1 313 ? -38.846 -22.967 57.014 1.00 18.12 298 ILE D N 1
ATOM 26927 C CA . ILE D 1 313 ? -37.572 -23.677 56.948 1.00 16.75 298 ILE D CA 1
ATOM 26928 C C . ILE D 1 313 ? -36.527 -22.825 56.227 1.00 9.00 298 ILE D C 1
ATOM 26929 O O . ILE D 1 313 ? -35.374 -22.744 56.659 1.00 13.61 298 ILE D O 1
ATOM 26945 N N . THR D 1 314 ? -36.899 -22.196 55.112 1.00 9.80 299 THR D N 1
ATOM 26946 C CA . THR D 1 314 ? -35.950 -21.329 54.410 1.00 10.61 299 THR D CA 1
ATOM 26947 C C . THR D 1 314 ? -35.364 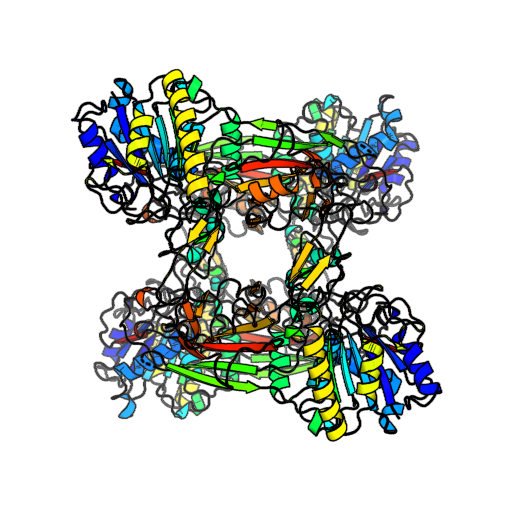-20.284 55.354 1.00 10.88 299 THR D C 1
ATOM 26948 O O . THR D 1 314 ? -34.141 -20.125 55.450 1.00 12.27 299 THR D O 1
ATOM 26959 N N . LYS D 1 315 ? -36.233 -19.543 56.043 1.00 12.84 300 LYS D N 1
ATOM 26960 C CA . LYS D 1 315 ? -35.766 -18.479 56.924 1.00 14.25 300 LYS D CA 1
ATOM 26961 C C . LYS D 1 315 ? -34.839 -19.033 57.987 1.00 10.32 300 LYS D C 1
ATOM 26962 O O . LYS D 1 315 ? -33.798 -18.442 58.283 1.00 10.51 300 LYS D O 1
ATOM 26981 N N . GLU D 1 316 ? -35.199 -20.177 58.567 1.00 16.74 301 GLU D N 1
ATOM 26982 C CA . GLU D 1 316 ? -34.345 -20.788 59.574 1.00 14.09 301 GLU D CA 1
ATOM 26983 C C . GLU D 1 316 ? -32.991 -21.154 58.985 1.00 12.26 301 GLU D C 1
ATOM 26984 O O . GLU D 1 316 ? -31.948 -20.793 59.537 1.00 10.62 301 GLU D O 1
ATOM 26996 N N . THR D 1 317 ? -32.990 -21.866 57.853 1.00 9.31 302 THR D N 1
ATOM 26997 C CA . THR D 1 317 ? -31.743 -22.296 57.232 1.00 13.72 302 THR D CA 1
ATOM 26998 C C . THR D 1 317 ? -30.814 -21.116 56.985 1.00 11.22 302 THR D C 1
ATOM 26999 O O . THR D 1 317 ? -29.623 -21.165 57.297 1.00 12.05 302 THR D O 1
ATOM 27010 N N . GLN D 1 318 ? -31.342 -20.045 56.418 1.00 13.67 303 GLN D N 1
ATOM 27011 C CA . GLN D 1 318 ? -30.458 -18.982 55.966 1.00 9.36 303 GLN D CA 1
ATOM 27012 C C . GLN D 1 318 ? -29.913 -18.167 57.132 1.00 11.53 303 GLN D C 1
ATOM 27013 O O . GLN D 1 318 ? -28.781 -17.681 57.064 1.00 11.41 303 GLN D O 1
ATOM 27027 N N . LYS D 1 319 ? -30.659 -18.058 58.227 1.00 10.94 304 LYS D N 1
ATOM 27028 C CA . LYS D 1 319 ? -30.083 -17.466 59.434 1.00 12.98 304 LYS D CA 1
ATOM 27029 C C . LYS D 1 319 ? -29.013 -18.367 60.046 1.00 14.80 304 LYS D C 1
ATOM 27030 O O . LYS D 1 319 ? -27.951 -17.887 60.454 1.00 11.86 304 LYS D O 1
ATOM 27049 N N . ASN D 1 320 ? -29.283 -19.671 60.144 1.00 16.80 305 ASN D N 1
ATOM 27050 C CA . ASN D 1 320 ? -28.324 -20.572 60.775 1.00 17.68 305 ASN D CA 1
ATOM 27051 C C . ASN D 1 320 ? -27.035 -20.696 59.974 1.00 11.28 305 ASN D C 1
ATOM 27052 O O . ASN D 1 320 ? -25.971 -20.897 60.561 1.00 17.73 305 ASN D O 1
ATOM 27063 N N . GLU D 1 321 ? -27.102 -20.612 58.646 1.00 10.18 306 GLU D N 1
ATOM 27064 C CA . GLU D 1 321 ? -25.932 -20.773 57.796 1.00 9.75 306 GLU D CA 1
ATOM 27065 C C . GLU D 1 321 ? -25.286 -19.446 57.403 1.00 13.24 306 GLU D C 1
ATOM 27066 O O . GLU D 1 321 ? -24.367 -19.443 56.573 1.00 14.17 306 GLU D O 1
ATOM 27078 N N . HIS D 1 322 ? -25.732 -18.325 57.988 1.00 10.40 307 HIS D N 1
ATOM 27079 C CA . HIS D 1 322 ? -25.216 -17.010 57.599 1.00 13.85 307 HIS D CA 1
ATOM 27080 C C . HIS D 1 322 ? -23.702 -16.923 57.775 1.00 17.44 307 HIS D C 1
ATOM 27081 O O . HIS D 1 322 ? -23.002 -16.334 56.939 1.00 19.87 307 HIS D O 1
ATOM 27095 N N . LYS D 1 323 ? -23.176 -17.508 58.844 1.00 12.28 308 LYS D N 1
ATOM 27096 C CA . LYS D 1 323 ? -21.743 -17.509 59.115 1.00 17.54 308 LYS D CA 1
ATOM 27097 C C . LYS D 1 323 ? -21.268 -18.948 59.233 1.00 21.19 308 LYS D C 1
ATOM 27098 O O . LYS D 1 323 ? -21.910 -19.769 59.895 1.00 24.47 308 LYS D O 1
ATOM 27117 N N . GLU D 1 324 ? -20.156 -19.250 58.577 1.00 21.56 309 GLU D N 1
ATOM 27118 C CA . GLU D 1 324 ? -19.567 -20.580 58.576 1.00 16.59 309 GLU D CA 1
ATOM 27119 C C . GLU D 1 324 ? -18.090 -20.417 58.894 1.00 24.64 309 GLU D C 1
ATOM 27120 O O . GLU D 1 324 ? -17.426 -19.539 58.332 1.00 18.94 309 GLU D O 1
ATOM 27132 N N . PHE D 1 325 ? -17.594 -21.228 59.824 1.00 30.39 310 PHE D N 1
ATOM 27133 C CA . PHE D 1 325 ? -16.191 -21.228 60.222 1.00 25.52 310 PHE D CA 1
ATOM 27134 C C . PHE D 1 325 ? -15.614 -22.590 59.878 1.00 26.85 310 PHE D C 1
ATOM 27135 O O . PHE D 1 325 ? -16.131 -23.617 60.326 1.00 29.65 310 PHE D O 1
ATOM 27152 N N . VAL D 1 326 ? -14.568 -22.597 59.062 1.00 22.74 311 VAL D N 1
ATOM 27153 C CA . VAL D 1 326 ? -13.923 -23.824 58.618 1.00 24.24 311 VAL D CA 1
ATOM 27154 C C . VAL D 1 326 ? -12.522 -23.825 59.199 1.00 20.19 311 VAL D C 1
ATOM 27155 O O . VAL D 1 326 ? -11.727 -22.920 58.914 1.00 23.49 311 VAL D O 1
ATOM 27168 N N . LYS D 1 327 ? -12.217 -24.837 60.006 1.00 25.65 312 LYS D N 1
ATOM 27169 C CA . LYS D 1 327 ? -10.979 -24.903 60.771 1.00 37.78 312 LYS D CA 1
ATOM 27170 C C . LYS D 1 327 ? -10.065 -25.974 60.194 1.00 42.95 312 LYS D C 1
ATOM 27171 O O . LYS D 1 327 ? -10.510 -27.095 59.922 1.00 39.23 312 LYS D O 1
ATOM 27190 N N . THR D 1 328 ? -8.790 -25.627 60.015 1.00 33.63 313 THR D N 1
ATOM 27191 C CA . THR D 1 328 ? -7.774 -26.570 59.563 1.00 35.39 313 THR D CA 1
ATOM 27192 C C . THR D 1 328 ? -6.527 -26.430 60.427 1.00 35.62 313 THR D C 1
ATOM 27193 O O . THR D 1 328 ? -6.400 -25.505 61.231 1.00 37.41 313 THR D O 1
ATOM 27204 N N . LEU D 1 329 ? -5.596 -27.374 60.250 1.00 45.00 314 LEU D N 1
ATOM 27205 C CA . LEU D 1 329 ? -4.331 -27.352 60.975 1.00 38.96 314 LEU D CA 1
ATOM 27206 C C . LEU D 1 329 ? -3.491 -26.119 60.670 1.00 34.94 314 LEU D C 1
ATOM 27207 O O . LEU D 1 329 ? -2.509 -25.874 61.372 1.00 36.70 314 LEU D O 1
ATOM 27223 N N . VAL D 1 330 ? -3.844 -25.354 59.642 1.00 32.31 315 VAL D N 1
ATOM 27224 C CA . VAL D 1 330 ? -2.979 -24.306 59.118 1.00 38.21 315 VAL D CA 1
ATOM 27225 C C . VAL D 1 330 ? -3.680 -22.958 59.210 1.00 38.43 315 VAL D C 1
ATOM 27226 O O . VAL D 1 330 ? -3.040 -21.927 59.449 1.00 43.14 315 VAL D O 1
ATOM 27239 N N . PHE D 1 331 ? -4.996 -22.957 59.021 1.00 35.14 316 PHE D N 1
ATOM 27240 C CA . PHE D 1 331 ? -5.743 -21.714 58.914 1.00 36.31 316 PHE D CA 1
ATOM 27241 C C . PHE D 1 331 ? -7.200 -21.961 59.283 1.00 40.31 316 PHE D C 1
ATOM 27242 O O . PHE D 1 331 ? -7.681 -23.100 59.293 1.00 22.65 316 PHE D O 1
ATOM 27259 N N . THR D 1 332 ? -7.897 -20.863 59.565 1.00 25.99 317 THR D N 1
ATOM 27260 C CA . THR D 1 332 ? -9.333 -20.865 59.800 1.00 34.06 317 THR D CA 1
ATOM 27261 C C . THR D 1 332 ? -9.959 -19.856 58.856 1.00 31.56 317 THR D C 1
ATOM 27262 O O . THR D 1 332 ? -9.448 -18.741 58.707 1.00 34.61 317 THR D O 1
ATOM 27273 N N . ARG D 1 333 ? -11.049 -20.250 58.217 1.00 18.79 318 ARG D N 1
ATOM 27274 C CA . ARG D 1 333 ? -11.749 -19.397 57.273 1.00 25.43 318 ARG D CA 1
ATOM 27275 C C . ARG D 1 333 ? -13.112 -19.034 57.834 1.00 21.58 318 ARG D C 1
ATOM 27276 O O . ARG D 1 333 ? -13.786 -19.871 58.445 1.00 18.03 318 ARG D O 1
ATOM 27297 N N . GLU D 1 334 ? -13.525 -17.794 57.606 1.00 25.98 319 GLU D N 1
ATOM 27298 C CA . GLU D 1 334 ? -14.900 -17.376 57.827 1.00 20.54 319 GLU D CA 1
ATOM 27299 C C . GLU D 1 334 ? -15.554 -17.179 56.467 1.00 17.46 319 GLU D C 1
ATOM 27300 O O . GLU D 1 334 ? -14.973 -16.544 55.580 1.00 23.77 319 GLU D O 1
ATOM 27312 N N . TYR D 1 335 ? -16.749 -17.727 56.309 1.00 17.06 320 TYR D N 1
ATOM 27313 C CA . TYR D 1 335 ? -17.553 -17.551 55.109 1.00 15.98 320 TYR D CA 1
ATOM 27314 C C . TYR D 1 335 ? -18.890 -16.945 55.509 1.00 18.20 320 TYR D C 1
ATOM 27315 O O . TYR D 1 335 ? -19.541 -17.435 56.436 1.00 16.10 320 TYR D O 1
ATOM 27333 N N . ILE D 1 336 ? -19.284 -15.879 54.815 1.00 16.16 321 ILE D N 1
ATOM 27334 C CA . ILE D 1 336 ? -20.535 -15.169 55.054 1.00 17.28 321 ILE D CA 1
ATOM 27335 C C . ILE D 1 336 ? -21.472 -15.474 53.894 1.00 14.51 321 ILE D C 1
ATOM 27336 O O . ILE D 1 336 ? -21.085 -15.325 52.729 1.00 19.15 321 ILE D O 1
ATOM 27352 N N . THR D 1 337 ? -22.697 -15.905 54.210 1.00 10.58 322 THR D N 1
ATOM 27353 C CA . THR D 1 337 ? -23.712 -16.226 53.211 1.00 7.67 322 THR D CA 1
ATOM 27354 C C . THR D 1 337 ? -24.949 -15.412 53.564 1.00 13.79 322 THR D C 1
ATOM 27355 O O . THR D 1 337 ? -25.589 -15.654 54.595 1.00 15.87 322 THR D O 1
ATOM 27366 N N . ASN D 1 338 ? -25.257 -14.417 52.739 1.00 11.78 323 ASN D N 1
ATOM 27367 C CA . ASN D 1 338 ? -26.483 -13.651 52.908 1.00 9.04 323 ASN D CA 1
ATOM 27368 C C . ASN D 1 338 ? -27.570 -14.251 52.021 1.00 12.10 323 ASN D C 1
ATOM 27369 O O . ASN D 1 338 ? -27.578 -15.463 51.788 1.00 10.29 323 ASN D O 1
ATOM 27380 N N . ARG D 1 339 ? -28.522 -13.432 51.579 1.00 7.55 324 ARG D N 1
ATOM 27381 C CA . ARG D 1 339 ? -29.517 -13.810 50.583 1.00 7.54 324 ARG D CA 1
ATOM 27382 C C . ARG D 1 339 ? -29.325 -12.930 49.355 1.00 10.54 324 ARG D C 1
ATOM 27383 O O . ARG D 1 339 ? -28.920 -11.770 49.473 1.00 12.66 324 ARG D O 1
ATOM 27404 N N . TYR D 1 340 ? -29.618 -13.477 48.174 1.00 8.03 325 TYR D N 1
ATOM 27405 C CA . TYR D 1 340 ? -29.189 -12.873 46.928 1.00 14.25 325 TYR D CA 1
ATOM 27406 C C . TYR D 1 340 ? -30.346 -12.777 45.948 1.00 10.50 325 TYR D C 1
ATOM 27407 O O . TYR D 1 340 ? -31.344 -13.491 46.054 1.00 7.07 325 TYR D O 1
ATOM 27425 N N . SER D 1 341 ? -30.200 -11.850 45.009 1.00 7.98 326 SER D N 1
ATOM 27426 C CA . SER D 1 341 ? -31.124 -11.671 43.902 1.00 7.36 326 SER D CA 1
ATOM 27427 C C . SER D 1 341 ? -30.353 -11.712 42.591 1.00 8.57 326 SER D C 1
ATOM 27428 O O . SER D 1 341 ? -29.180 -11.319 42.519 1.00 12.94 326 SER D O 1
ATOM 27436 N N . MET D 1 342 ? -31.025 -12.179 41.547 1.00 11.20 327 MET D N 1
ATOM 27437 C CA . MET D 1 342 ? -30.435 -12.295 40.222 1.00 10.07 327 MET D CA 1
ATOM 27438 C C . MET D 1 342 ? -31.316 -11.536 39.248 1.00 9.29 327 MET D C 1
ATOM 27439 O O . MET D 1 342 ? -32.536 -11.736 39.213 1.00 8.05 327 MET D O 1
ATOM 27453 N N . ILE D 1 343 ? -30.710 -10.615 38.510 1.00 10.09 328 ILE D N 1
ATOM 27454 C CA . ILE D 1 343 ? -31.396 -9.864 37.468 1.00 9.68 328 ILE D CA 1
ATOM 27455 C C . ILE D 1 343 ? -30.899 -10.378 36.126 1.00 9.17 328 ILE D C 1
ATOM 27456 O O . ILE D 1 343 ? -29.689 -10.413 35.881 1.00 14.82 328 ILE D O 1
ATOM 27472 N N . ILE D 1 344 ? -31.822 -10.792 35.265 1.00 7.60 329 ILE D N 1
ATOM 27473 C CA . ILE D 1 344 ? -31.498 -11.090 33.871 1.00 6.27 329 ILE D CA 1
ATOM 27474 C C . ILE D 1 344 ? -32.058 -9.966 33.011 1.00 5.72 329 ILE D C 1
ATOM 27475 O O . ILE D 1 344 ? -33.277 -9.814 32.892 1.00 7.11 329 ILE D O 1
ATOM 27491 N N . PHE D 1 345 ? -31.178 -9.179 32.409 1.00 7.79 330 PHE D N 1
ATOM 27492 C CA . PHE D 1 345 ? -31.592 -8.076 31.556 1.00 7.16 330 PHE D CA 1
ATOM 27493 C C . PHE D 1 345 ? -31.671 -8.520 30.105 1.00 10.28 330 PHE D C 1
ATOM 27494 O O . PHE D 1 345 ? -30.786 -9.219 29.605 1.00 7.92 330 PHE D O 1
ATOM 27511 N N . ARG D 1 346 ? -32.733 -8.090 29.429 1.00 9.99 331 ARG D N 1
ATOM 27512 C CA . ARG D 1 346 ? -32.920 -8.284 27.997 1.00 8.65 331 ARG D CA 1
ATOM 27513 C C . ARG D 1 346 ? -33.107 -6.905 27.380 1.00 12.22 331 ARG D C 1
ATOM 27514 O O . ARG D 1 346 ? -34.072 -6.212 27.713 1.00 13.53 331 ARG D O 1
ATOM 27535 N N . LEU D 1 347 ? -32.172 -6.488 26.525 1.00 9.48 332 LEU D N 1
ATOM 27536 C CA . LEU D 1 347 ? -32.207 -5.175 25.878 1.00 17.46 332 LEU D CA 1
ATOM 27537 C C . LEU D 1 347 ? -32.588 -5.313 24.412 1.00 13.98 332 LEU D C 1
ATOM 27538 O O . LEU D 1 347 ? -31.871 -5.956 23.638 1.00 25.11 332 LEU D O 1
ATOM 27554 N N . ILE D 1 348 ? -33.698 -4.682 24.025 1.00 15.33 333 ILE D N 1
ATOM 27555 C CA . ILE D 1 348 ? -34.240 -4.756 22.672 1.00 16.96 333 ILE D CA 1
ATOM 27556 C C . ILE D 1 348 ? -34.713 -3.364 22.276 1.00 17.20 333 ILE D C 1
ATOM 27557 O O . ILE D 1 348 ? -34.766 -2.450 23.098 1.00 16.88 333 ILE D O 1
ATOM 27573 N N . ASP D 1 349 ? -35.059 -3.207 21.000 1.00 14.01 334 ASP D N 1
ATOM 27574 C CA . ASP D 1 349 ? -35.723 -2.008 20.510 1.00 17.95 334 ASP D CA 1
ATOM 27575 C C . ASP D 1 349 ? -37.039 -2.413 19.862 1.00 14.66 334 ASP D C 1
ATOM 27576 O O . ASP D 1 349 ? -37.366 -3.596 19.745 1.00 23.24 334 ASP D O 1
ATOM 27585 N N . ASP D 1 350 ? -37.801 -1.415 19.454 1.00 17.04 335 ASP D N 1
ATOM 27586 C CA . ASP D 1 350 ? -39.132 -1.628 18.914 1.00 17.50 335 ASP D CA 1
ATOM 27587 C C . ASP D 1 350 ? -39.134 -2.049 17.445 1.00 17.49 335 ASP D C 1
ATOM 27588 O O . ASP D 1 350 ? -40.195 -2.016 16.825 1.00 20.83 335 ASP D O 1
ATOM 27597 N N . ARG D 1 351 ? -37.989 -2.428 16.876 1.00 21.27 336 ARG D N 1
ATOM 27598 C CA . ARG D 1 351 ? -37.926 -2.915 15.504 1.00 17.35 336 ARG D CA 1
ATOM 27599 C C . ARG D 1 351 ? -37.432 -4.351 15.446 1.00 21.83 336 ARG D C 1
ATOM 27600 O O . ARG D 1 351 ? -37.103 -4.837 14.358 1.00 42.84 336 ARG D O 1
ATOM 27621 N N . GLY D 1 352 ? -37.341 -5.031 16.583 1.00 28.79 337 GLY D N 1
ATOM 27622 C CA . GLY D 1 352 ? -36.961 -6.426 16.593 1.00 24.19 337 GLY D CA 1
ATOM 27623 C C . GLY D 1 352 ? -35.483 -6.695 16.732 1.00 24.26 337 GLY D C 1
ATOM 27624 O O . GLY D 1 352 ? -35.036 -7.798 16.399 1.00 30.57 337 GLY D O 1
ATOM 27628 N N . ASN D 1 353 ? -34.710 -5.735 17.215 1.00 25.72 338 ASN D N 1
ATOM 27629 C CA . ASN D 1 353 ? -33.280 -5.911 17.399 1.00 23.64 338 ASN D CA 1
ATOM 27630 C C . ASN D 1 353 ? -32.987 -6.145 18.867 1.00 27.28 338 ASN D C 1
ATOM 27631 O O . ASN D 1 353 ? -33.604 -5.523 19.735 1.00 20.69 338 ASN D O 1
ATOM 27642 N N . HIS D 1 354 ? -32.075 -7.075 19.140 1.00 18.50 339 HIS D N 1
ATOM 27643 C CA . HIS D 1 354 ? -31.407 -7.116 20.424 1.00 22.73 339 HIS D CA 1
ATOM 27644 C C . HIS D 1 354 ? -30.253 -6.133 20.380 1.00 23.69 339 HIS D C 1
ATOM 27645 O O . HIS D 1 354 ? -29.501 -6.090 19.401 1.00 26.13 339 HIS D O 1
ATOM 27659 N N . LEU D 1 355 ? -30.141 -5.325 21.425 1.00 21.88 340 LEU D N 1
ATOM 27660 C CA . LEU D 1 355 ? -29.077 -4.341 21.527 1.00 28.89 340 LEU D CA 1
ATOM 27661 C C . LEU D 1 355 ? -27.808 -5.009 22.034 1.00 26.93 340 LEU D C 1
ATOM 27662 O O . LEU D 1 355 ? -27.833 -5.727 23.038 1.00 23.20 340 LEU D O 1
ATOM 27678 N N . ILE D 1 356 ? -26.699 -4.778 21.339 1.00 14.23 341 ILE D N 1
ATOM 27679 C CA . ILE D 1 356 ? -25.422 -5.342 21.751 1.00 17.20 341 ILE D CA 1
ATOM 27680 C C . ILE D 1 356 ? -24.448 -4.290 22.268 1.00 22.63 341 ILE D C 1
ATOM 27681 O O . ILE D 1 356 ? -23.465 -4.657 22.931 1.00 27.71 341 ILE D O 1
ATOM 27697 N N . ASP D 1 357 ? -24.678 -3.006 22.003 1.00 17.85 342 ASP D N 1
ATOM 27698 C CA . ASP D 1 357 ? -23.764 -1.952 22.426 1.00 18.46 342 ASP D CA 1
ATOM 27699 C C . ASP D 1 357 ? -24.509 -1.044 23.396 1.00 19.92 342 ASP D C 1
ATOM 27700 O O . ASP D 1 357 ? -25.372 -0.259 22.983 1.00 21.29 342 ASP D O 1
ATOM 27709 N N . TYR D 1 358 ? -24.183 -1.155 24.682 1.00 13.76 343 TYR D N 1
ATOM 27710 C CA . TYR D 1 358 ? -24.908 -0.404 25.704 1.00 13.78 343 TYR D CA 1
ATOM 27711 C C . TYR D 1 358 ? -24.159 -0.474 27.032 1.00 17.46 343 TYR D C 1
ATOM 27712 O O . TYR D 1 358 ? -23.399 -1.417 27.284 1.00 13.64 343 TYR D O 1
ATOM 27730 N N . ASP D 1 359 ? -24.380 0.548 27.861 1.00 13.40 344 ASP D N 1
ATOM 27731 C CA . ASP D 1 359 ? -23.980 0.586 29.266 1.00 10.01 344 ASP D CA 1
ATOM 27732 C C . ASP D 1 359 ? -25.230 0.538 30.135 1.00 13.84 344 ASP D C 1
ATOM 27733 O O . ASP D 1 359 ? -26.181 1.295 29.902 1.00 14.24 344 ASP D O 1
ATOM 27742 N N . LEU D 1 360 ? -25.236 -0.327 31.140 1.00 10.71 345 LEU D N 1
ATOM 27743 C CA . LEU D 1 360 ? -26.398 -0.479 32.004 1.00 11.55 345 LEU D CA 1
ATOM 27744 C C . LEU D 1 360 ? -25.996 -0.211 33.449 1.00 9.73 345 LEU D C 1
ATOM 27745 O O . LEU D 1 360 ? -25.104 -0.874 33.994 1.00 9.06 345 LEU D O 1
ATOM 27761 N N . TYR D 1 361 ? -26.685 0.734 34.071 1.00 8.12 346 TYR D N 1
ATOM 27762 C CA . TYR D 1 361 ? -26.372 1.198 35.410 1.00 8.78 346 TYR D CA 1
ATOM 27763 C C . TYR D 1 361 ? -27.495 0.847 36.371 1.00 10.83 346 TYR D C 1
ATOM 27764 O O . TYR D 1 361 ? -28.677 0.966 36.036 1.00 11.85 346 TYR D O 1
ATOM 27782 N N . LEU D 1 362 ? -27.114 0.395 37.554 1.00 10.26 347 LEU D N 1
ATOM 27783 C CA . LEU D 1 362 ? -27.980 0.513 38.713 1.00 13.01 347 LEU D CA 1
ATOM 27784 C C . LEU D 1 362 ? -27.812 1.907 39.302 1.00 15.68 347 LEU D C 1
ATOM 27785 O O . LEU D 1 362 ? -26.750 2.521 39.185 1.00 10.73 347 LEU D O 1
ATOM 27801 N N . THR D 1 363 ? -28.872 2.415 39.925 1.00 10.89 348 THR D N 1
ATOM 27802 C CA . THR D 1 363 ? -28.837 3.735 40.532 1.00 10.49 348 THR D CA 1
ATOM 27803 C C . THR D 1 363 ? -29.513 3.697 41.897 1.00 13.12 348 THR D C 1
ATOM 27804 O O . THR D 1 363 ? -30.396 2.870 42.152 1.00 10.87 348 THR D O 1
ATOM 27815 N N . ALA D 1 364 ? -29.100 4.606 42.775 1.00 11.84 349 ALA D N 1
ATOM 27816 C CA . ALA D 1 364 ? -29.637 4.644 44.129 1.00 8.75 349 ALA D CA 1
ATOM 27817 C C . ALA D 1 364 ? -29.425 6.037 44.706 1.00 9.68 349 ALA D C 1
ATOM 27818 O O . ALA D 1 364 ? -28.813 6.910 44.080 1.00 9.30 349 ALA D O 1
ATOM 27825 N N . GLY D 1 365 ? -29.941 6.234 45.917 1.00 12.30 350 GLY D N 1
ATOM 27826 C CA . GLY D 1 365 ? -29.842 7.504 46.588 1.00 14.88 350 GLY D CA 1
ATOM 27827 C C . GLY D 1 365 ? -30.932 8.463 46.153 1.00 11.13 350 GLY D C 1
ATOM 27828 O O . GLY D 1 365 ? -31.694 8.201 45.218 1.00 12.59 350 GLY D O 1
ATOM 27832 N N . PRO D 1 366 ? -31.005 9.612 46.820 1.00 21.79 351 PRO D N 1
ATOM 27833 C CA . PRO D 1 366 ? -32.061 10.576 46.499 1.00 16.98 351 PRO D CA 1
ATOM 27834 C C . PRO D 1 366 ? -32.022 11.059 45.065 1.00 15.59 351 PRO D C 1
ATOM 27835 O O . PRO D 1 366 ? -33.061 11.466 44.543 1.00 22.19 351 PRO D O 1
ATOM 27846 N N . GLN D 1 367 ? -30.861 11.034 44.410 1.00 18.70 352 GLN D N 1
ATOM 27847 C CA . GLN D 1 367 ? -30.718 11.530 43.045 1.00 13.16 352 GLN D CA 1
ATOM 27848 C C . GLN D 1 367 ? -30.500 10.421 42.025 1.00 12.30 352 GLN D C 1
ATOM 27849 O O . GLN D 1 367 ? -30.112 10.707 40.887 1.00 14.88 352 GLN D O 1
ATOM 27863 N N . TYR D 1 368 ? -30.755 9.166 42.396 1.00 12.46 353 TYR D N 1
ATOM 27864 C CA . TYR D 1 368 ? -30.568 8.021 41.509 1.00 8.62 353 TYR D CA 1
ATOM 27865 C C . TYR D 1 368 ? -29.219 8.104 40.788 1.00 12.92 353 TYR D C 1
ATOM 27866 O O . TYR D 1 368 ? -29.112 8.230 39.565 1.00 12.11 353 TYR D O 1
ATOM 27884 N N . SER D 1 369 ? -28.183 7.986 41.602 1.00 9.35 354 SER D N 1
ATOM 27885 C CA . SER D 1 369 ? -26.810 8.047 41.146 1.00 9.17 354 SER D CA 1
ATOM 27886 C C . SER D 1 369 ? -26.255 6.643 40.989 1.00 7.13 354 SER D C 1
ATOM 27887 O O . SER D 1 369 ? -26.487 5.780 41.836 1.00 9.80 354 SER D O 1
ATOM 27895 N N . GLU D 1 370 ? -25.530 6.415 39.896 1.00 10.27 355 GLU D N 1
ATOM 27896 C CA . GLU D 1 370 ? -24.813 5.152 39.718 1.00 7.30 355 GLU D CA 1
ATOM 27897 C C . GLU D 1 370 ? -23.689 4.973 40.728 1.00 11.72 355 GLU D C 1
ATOM 27898 O O . GLU D 1 370 ? -23.197 3.845 40.899 1.00 10.22 355 GLU D O 1
ATOM 27910 N N . GLN D 1 371 ? -23.294 6.041 41.412 1.00 9.88 356 GLN D N 1
ATOM 27911 C CA . GLN D 1 371 ? -22.218 6.017 42.389 1.00 11.90 356 GLN D CA 1
ATOM 27912 C C . GLN D 1 371 ? -22.697 5.755 43.807 1.00 11.27 356 GLN D C 1
ATOM 27913 O O . GLN D 1 371 ? -21.870 5.713 44.726 1.00 8.67 356 GLN D O 1
ATOM 27927 N N . ALA D 1 372 ? -23.999 5.593 44.019 1.00 11.90 357 ALA D N 1
ATOM 27928 C CA . ALA D 1 372 ? -24.553 5.550 45.365 1.00 8.56 357 ALA D CA 1
ATOM 27929 C C . ALA D 1 372 ? -25.012 4.167 45.809 1.00 10.91 357 ALA D C 1
ATOM 27930 O O . ALA D 1 372 ? -25.654 4.054 46.854 1.00 14.51 357 ALA D O 1
ATOM 27937 N N . LEU D 1 373 ? -24.683 3.108 45.079 1.00 10.91 358 LEU D N 1
ATOM 27938 C CA . LEU D 1 373 ? -25.082 1.782 45.542 1.00 7.01 358 LEU D CA 1
ATOM 27939 C C . LEU D 1 373 ? -24.357 1.413 46.842 1.00 14.88 358 LEU D C 1
ATOM 27940 O O . LEU D 1 373 ? -23.227 1.851 47.087 1.00 10.93 358 LEU D O 1
ATOM 27956 N N . PRO D 1 374 ? -25.001 0.635 47.712 1.00 6.59 359 PRO D N 1
ATOM 27957 C CA . PRO D 1 374 ? -24.333 0.232 48.954 1.00 11.65 359 PRO D CA 1
ATOM 27958 C C . PRO D 1 374 ? -23.101 -0.610 48.656 1.00 13.44 359 PRO D C 1
ATOM 27959 O O . PRO D 1 374 ? -23.119 -1.482 47.782 1.00 10.55 359 PRO D O 1
ATOM 27970 N N . ALA D 1 375 ? -22.019 -0.333 49.388 1.00 7.30 360 ALA D N 1
ATOM 27971 C CA . ALA D 1 375 ? -20.784 -1.084 49.201 1.00 6.23 360 ALA D CA 1
ATOM 27972 C C . ALA D 1 375 ? -21.022 -2.553 49.506 1.00 8.91 360 ALA D C 1
ATOM 27973 O O . ALA D 1 375 ? -21.609 -2.897 50.533 1.00 12.23 360 ALA D O 1
ATOM 27980 N N . GLY D 1 376 ? -20.556 -3.419 48.613 1.00 11.33 361 GLY D N 1
ATOM 27981 C CA . GLY D 1 376 ? -20.791 -4.836 48.726 1.00 8.59 361 GLY D CA 1
ATOM 27982 C C . GLY D 1 376 ? -22.041 -5.334 48.028 1.00 12.04 361 GLY D C 1
ATOM 27983 O O . GLY D 1 376 ? -22.349 -6.527 48.129 1.00 9.33 361 GLY D O 1
ATOM 27987 N N . PHE D 1 377 ? -22.770 -4.470 47.315 1.00 9.55 362 PHE D N 1
ATOM 27988 C CA . PHE D 1 377 ? -23.997 -4.920 46.656 1.00 8.62 362 PHE D CA 1
ATOM 27989 C C . PHE D 1 377 ? -23.760 -6.029 45.637 1.00 10.23 362 PHE D C 1
ATOM 27990 O O . PHE D 1 377 ? -24.690 -6.775 45.332 1.00 9.77 362 PHE D O 1
ATOM 28007 N N . PHE D 1 378 ? -22.554 -6.147 45.094 1.00 11.66 363 PHE D N 1
ATOM 28008 C CA . PHE D 1 378 ? -22.313 -6.920 43.881 1.00 11.82 363 PHE D CA 1
ATOM 28009 C C . PHE D 1 378 ? -21.672 -8.258 44.200 1.00 11.95 363 PHE D C 1
ATOM 28010 O O . PHE D 1 378 ? -20.742 -8.338 45.005 1.00 15.43 363 PHE D O 1
ATOM 28027 N N . VAL D 1 379 ? -22.145 -9.302 43.532 1.00 5.84 364 VAL D N 1
ATOM 28028 C CA . VAL D 1 379 ? -21.513 -10.610 43.566 1.00 7.47 364 VAL D CA 1
ATOM 28029 C C . VAL D 1 379 ? -20.921 -10.979 42.206 1.00 12.81 364 VAL D C 1
ATOM 28030 O O . VAL D 1 379 ? -19.775 -11.428 42.125 1.00 7.41 364 VAL D O 1
ATOM 28043 N N . ASP D 1 380 ? -21.691 -10.812 41.127 1.00 10.89 365 ASP D N 1
ATOM 28044 C CA . ASP D 1 380 ? -21.272 -11.326 39.828 1.00 8.33 365 ASP D CA 1
ATOM 28045 C C . ASP D 1 380 ? -22.011 -10.636 38.688 1.00 8.77 365 ASP D C 1
ATOM 28046 O O . ASP D 1 380 ? -23.135 -10.163 38.846 1.00 6.48 365 ASP D O 1
ATOM 28055 N N . ARG D 1 381 ? -21.375 -10.622 37.523 1.00 7.40 366 ARG D N 1
ATOM 28056 C CA . ARG D 1 381 ? -22.056 -10.290 36.276 1.00 5.49 366 ARG D CA 1
ATOM 28057 C C . ARG D 1 381 ? -21.547 -11.224 35.194 1.00 6.91 366 ARG D C 1
ATOM 28058 O O . ARG D 1 381 ? -20.372 -11.595 35.191 1.00 6.92 366 ARG D O 1
ATOM 28079 N N . GLN D 1 382 ? -22.439 -11.591 34.271 1.00 5.72 367 GLN D N 1
ATOM 28080 C CA . GLN D 1 382 ? -22.083 -12.437 33.144 1.00 6.10 367 GLN D CA 1
ATOM 28081 C C . GLN D 1 382 ? -22.927 -12.029 31.952 1.00 7.55 367 GLN D C 1
ATOM 28082 O O . GLN D 1 382 ? -24.123 -11.754 32.099 1.00 9.53 367 GLN D O 1
ATOM 28096 N N . ARG D 1 383 ? -22.317 -11.985 30.776 1.00 7.14 368 ARG D N 1
ATOM 28097 C CA . ARG D 1 383 ? -23.029 -11.631 29.556 1.00 10.63 368 ARG D CA 1
ATOM 28098 C C . ARG D 1 383 ? -23.051 -12.839 28.640 1.00 9.08 368 ARG D C 1
ATOM 28099 O O . ARG D 1 383 ? -22.007 -13.448 28.383 1.00 11.31 368 ARG D O 1
ATOM 28120 N N . ASN D 1 384 ? -24.240 -13.168 28.149 1.00 11.99 369 ASN D N 1
ATOM 28121 C CA . ASN D 1 384 ? -24.428 -14.355 27.333 1.00 11.68 369 ASN D CA 1
ATOM 28122 C C . ASN D 1 384 ? -23.563 -14.261 26.082 1.00 15.58 369 ASN D C 1
ATOM 28123 O O . ASN D 1 384 ? -23.478 -13.209 25.432 1.00 10.79 369 ASN D O 1
ATOM 28134 N N . LEU D 1 385 ? -22.887 -15.370 25.763 1.00 12.84 370 LEU D N 1
ATOM 28135 C CA . LEU D 1 385 ? -21.984 -15.396 24.620 1.00 15.08 370 LEU D CA 1
ATOM 28136 C C . LEU D 1 385 ? -22.716 -15.506 23.295 1.00 17.69 370 LEU D C 1
ATOM 28137 O O . LEU D 1 385 ? -22.152 -15.134 22.262 1.00 15.24 370 LEU D O 1
ATOM 28153 N N . ASN D 1 386 ? -23.944 -16.029 23.291 1.00 13.03 371 ASN D N 1
ATOM 28154 C CA . ASN D 1 386 ? -24.717 -16.134 22.055 1.00 16.95 371 ASN D CA 1
ATOM 28155 C C . ASN D 1 386 ? -25.632 -14.938 21.821 1.00 18.93 371 ASN D C 1
ATOM 28156 O O . ASN D 1 386 ? -26.028 -14.696 20.677 1.00 18.40 371 ASN D O 1
ATOM 28167 N N . ASN D 1 387 ? -25.974 -14.190 22.870 1.00 18.09 372 ASN D N 1
ATOM 28168 C CA . ASN D 1 387 ? -26.812 -13.001 22.752 1.00 14.38 372 ASN D CA 1
ATOM 28169 C C . ASN D 1 387 ? -26.229 -11.951 23.694 1.00 15.26 372 ASN D C 1
ATOM 28170 O O . ASN D 1 387 ? -26.438 -12.006 24.910 1.00 14.82 372 ASN D O 1
ATOM 28181 N N . ARG D 1 388 ? -25.506 -10.979 23.124 1.00 14.39 373 ARG D N 1
ATOM 28182 C CA . ARG D 1 388 ? -24.893 -9.918 23.920 1.00 15.15 373 ARG D CA 1
ATOM 28183 C C . ARG D 1 388 ? -25.900 -8.922 24.471 1.00 20.36 373 ARG D C 1
ATOM 28184 O O . ARG D 1 388 ? -25.513 -8.048 25.254 1.00 18.74 373 ARG D O 1
ATOM 28205 N N . GLY D 1 389 ? -27.161 -9.021 24.088 1.00 13.92 374 GLY D N 1
ATOM 28206 C CA . GLY D 1 389 ? -28.186 -8.258 24.761 1.00 18.02 374 GLY D CA 1
ATOM 28207 C C . GLY D 1 389 ? -28.683 -8.878 26.044 1.00 19.46 374 GLY D C 1
ATOM 28208 O O . GLY D 1 389 ? -29.622 -8.360 26.645 1.00 20.52 374 GLY D O 1
ATOM 28212 N N . LYS D 1 390 ? -28.096 -9.996 26.468 1.00 11.11 375 LYS D N 1
ATOM 28213 C CA . LYS D 1 390 ? -28.515 -10.705 27.669 1.00 12.52 375 LYS D CA 1
ATOM 28214 C C . LYS D 1 390 ? -27.408 -10.579 28.708 1.00 7.67 375 LYS D C 1
ATOM 28215 O O . LYS D 1 390 ? -26.284 -11.027 28.478 1.00 11.10 375 LYS D O 1
ATOM 28234 N N . LEU D 1 391 ? -27.731 -9.970 29.838 1.00 8.07 376 LEU D N 1
ATOM 28235 C CA . LEU D 1 391 ? -26.750 -9.627 30.850 1.00 6.75 376 LEU D CA 1
ATOM 28236 C C . LEU D 1 391 ? -27.352 -9.994 32.189 1.00 6.63 376 LEU D C 1
ATOM 28237 O O . LEU D 1 391 ? -28.461 -9.555 32.507 1.00 10.22 376 LEU D O 1
ATOM 28253 N N . THR D 1 392 ? -26.630 -10.787 32.971 1.00 6.76 377 THR D N 1
ATOM 28254 C CA . THR D 1 392 ? -27.115 -11.261 34.262 1.00 6.70 377 THR D CA 1
ATOM 28255 C C . THR D 1 392 ? -26.255 -10.678 35.378 1.00 6.64 377 THR D C 1
ATOM 28256 O O . THR D 1 392 ? -25.039 -10.871 35.397 1.00 10.98 377 THR D O 1
ATOM 28267 N N . TYR D 1 393 ? -26.894 -9.982 36.307 1.00 6.47 378 TYR D N 1
ATOM 28268 C CA . TYR D 1 393 ? -26.267 -9.472 37.518 1.00 6.54 378 TYR D CA 1
ATOM 28269 C C . TYR D 1 393 ? -26.739 -10.300 38.706 1.00 6.86 378 TYR D C 1
ATOM 28270 O O . TYR D 1 393 ? -27.910 -10.676 38.790 1.00 7.66 378 TYR D O 1
ATOM 28288 N N . PHE D 1 394 ? -25.835 -10.537 39.639 1.00 8.75 379 PHE D N 1
ATOM 28289 C CA . PHE D 1 394 ? -26.098 -11.312 40.841 1.00 6.51 379 PHE D CA 1
ATOM 28290 C C . PHE D 1 394 ? -25.719 -10.421 42.013 1.00 6.46 379 PHE D C 1
ATOM 28291 O O . PHE D 1 394 ? -24.572 -9.970 42.100 1.00 7.75 379 PHE D O 1
ATOM 28308 N N . LEU D 1 395 ? -26.681 -10.146 42.881 1.00 6.38 380 LEU D N 1
ATOM 28309 C CA . LEU D 1 395 ? -26.578 -9.091 43.877 1.00 6.38 380 LEU D CA 1
ATOM 28310 C C . LEU D 1 395 ? -26.854 -9.625 45.270 1.00 6.87 380 LEU D C 1
ATOM 28311 O O . LEU D 1 395 ? -27.610 -10.577 45.444 1.00 6.83 380 LEU D O 1
ATOM 28327 N N . ASP D 1 396 ? -26.262 -8.969 46.264 1.00 8.67 381 ASP D N 1
ATOM 28328 C CA . ASP D 1 396 ? -26.508 -9.275 47.673 1.00 13.17 381 ASP D CA 1
ATOM 28329 C C . ASP D 1 396 ? -27.738 -8.499 48.133 1.00 9.77 381 ASP D C 1
ATOM 28330 O O . ASP D 1 396 ? -27.673 -7.285 48.334 1.00 9.44 381 ASP D O 1
ATOM 28339 N N . TYR D 1 397 ? -28.863 -9.198 48.306 1.00 10.67 382 TYR D N 1
ATOM 28340 C CA . TYR D 1 397 ? -30.104 -8.493 48.606 1.00 8.24 382 TYR D CA 1
ATOM 28341 C C . TYR D 1 397 ? -30.046 -7.828 49.974 1.00 9.43 382 TYR D C 1
ATOM 28342 O O . TYR D 1 397 ? -30.547 -6.715 50.150 1.00 13.61 382 TYR D O 1
ATOM 28360 N N . ASP D 1 398 ? -29.462 -8.501 50.957 1.00 8.29 383 ASP D N 1
ATOM 28361 C CA . ASP D 1 398 ? -29.464 -7.972 52.317 1.00 12.50 383 ASP D CA 1
ATOM 28362 C C . ASP D 1 398 ? -28.572 -6.747 52.439 1.00 8.00 383 ASP D C 1
ATOM 28363 O O . ASP D 1 398 ? -28.883 -5.833 53.209 1.00 12.59 383 ASP D O 1
ATOM 28372 N N . ILE D 1 399 ? -27.475 -6.699 51.683 1.00 10.88 384 ILE D N 1
ATOM 28373 C CA . ILE D 1 399 ? -26.653 -5.498 51.662 1.00 10.74 384 ILE D CA 1
ATOM 28374 C C . ILE D 1 399 ? -27.373 -4.377 50.918 1.00 10.13 384 ILE D C 1
ATOM 28375 O O . ILE D 1 399 ? -27.300 -3.207 51.314 1.00 12.39 384 ILE D O 1
ATOM 28391 N N . MET D 1 400 ? -28.070 -4.711 49.826 1.00 12.61 385 MET D N 1
ATOM 28392 C CA . MET D 1 400 ? -28.820 -3.706 49.076 1.00 11.82 385 MET D CA 1
ATOM 28393 C C . MET D 1 400 ? -29.946 -3.114 49.918 1.00 13.06 385 MET D C 1
ATOM 28394 O O . MET D 1 400 ? -30.107 -1.892 49.996 1.00 14.17 385 MET D O 1
ATOM 28408 N N . GLU D 1 401 ? -30.742 -3.972 50.555 1.00 12.50 386 GLU D N 1
ATOM 28409 C CA . GLU D 1 401 ? -31.880 -3.488 51.325 1.00 17.51 386 GLU D CA 1
ATOM 28410 C C . GLU D 1 401 ? -31.420 -2.662 52.523 1.00 16.37 386 GLU D C 1
ATOM 28411 O O . GLU D 1 401 ? -32.003 -1.614 52.827 1.00 15.02 386 GLU D O 1
ATOM 28423 N N . GLY D 1 402 ? -30.360 -3.103 53.197 1.00 11.28 387 GLY D N 1
ATOM 28424 C CA . GLY D 1 402 ? -29.899 -2.381 54.370 1.00 20.08 387 GLY D CA 1
ATOM 28425 C C . GLY D 1 402 ? -29.348 -1.010 54.031 1.00 23.92 387 GLY D C 1
ATOM 28426 O O . GLY D 1 402 ? -29.536 -0.051 54.785 1.00 19.85 387 GLY D O 1
ATOM 28430 N N . GLY D 1 403 ? -28.659 -0.895 52.894 1.00 9.10 388 GLY D N 1
ATOM 28431 C CA . GLY D 1 403 ? -28.075 0.380 52.522 1.00 15.31 388 GLY D CA 1
ATOM 28432 C C . GLY D 1 403 ? -29.036 1.344 51.863 1.00 11.44 388 GLY D C 1
ATOM 28433 O O . GLY D 1 403 ? -28.858 2.561 51.963 1.00 17.82 388 GLY D O 1
ATOM 28437 N N . ILE D 1 404 ? -30.052 0.831 51.179 1.00 12.57 389 ILE D N 1
ATOM 28438 C CA . ILE D 1 404 ? -30.976 1.677 50.430 1.00 16.21 389 ILE D CA 1
ATOM 28439 C C . ILE D 1 404 ? -32.157 2.116 51.291 1.00 17.75 389 ILE D C 1
ATOM 28440 O O . ILE D 1 404 ? -32.638 3.246 51.170 1.00 21.41 389 ILE D O 1
ATOM 28456 N N . ASN D 1 405 ? -32.642 1.263 52.186 1.00 16.67 390 ASN D N 1
ATOM 28457 C CA . ASN D 1 405 ? -33.801 1.619 53.002 1.00 19.90 390 ASN D CA 1
ATOM 28458 C C . ASN D 1 405 ? -33.350 2.316 54.290 1.00 17.53 390 ASN D C 1
ATOM 28459 O O . ASN D 1 405 ? -33.541 1.832 55.397 1.00 18.41 390 ASN D O 1
ATOM 28470 N N . THR D 1 406 ? -32.738 3.480 54.114 1.00 21.40 391 THR D N 1
ATOM 28471 C CA . THR D 1 406 ? -32.318 4.348 55.202 1.00 15.25 391 THR D CA 1
ATOM 28472 C C . THR D 1 406 ? -32.917 5.719 54.949 1.00 21.79 391 THR D C 1
ATOM 28473 O O . THR D 1 406 ? -33.326 6.023 53.824 1.00 21.29 391 THR D O 1
ATOM 28484 N N . PRO D 1 407 ? -32.988 6.572 55.975 1.00 21.96 392 PRO D N 1
ATOM 28485 C CA . PRO D 1 407 ? -33.495 7.933 55.749 1.00 21.82 392 PRO D CA 1
ATOM 28486 C C . PRO D 1 407 ? -32.780 8.677 54.635 1.00 14.79 392 PRO D C 1
ATOM 28487 O O . PRO D 1 407 ? -33.442 9.305 53.802 1.00 19.54 392 PRO D O 1
ATOM 28498 N N . LYS D 1 408 ? -31.445 8.638 54.598 1.00 15.52 393 LYS D N 1
ATOM 28499 C CA . LYS D 1 408 ? -30.721 9.469 53.638 1.00 19.59 393 LYS D CA 1
ATOM 28500 C C . LYS D 1 408 ? -30.834 8.912 52.226 1.00 17.83 393 LYS D C 1
ATOM 28501 O O . LYS D 1 408 ? -30.758 9.668 51.251 1.00 19.36 393 LYS D O 1
ATOM 28520 N N . MET D 1 409 ? -31.037 7.601 52.095 1.00 13.49 394 MET D N 1
ATOM 28521 C CA . MET D 1 409 ? -31.099 6.956 50.797 1.00 14.10 394 MET D CA 1
ATOM 28522 C C . MET D 1 409 ? -32.520 6.792 50.285 1.00 19.62 394 MET D C 1
ATOM 28523 O O . MET D 1 409 ? -32.703 6.531 49.091 1.00 20.67 394 MET D O 1
ATOM 28537 N N . GLN D 1 410 ? -33.519 6.926 51.155 1.00 12.65 395 GLN D N 1
ATOM 28538 C CA . GLN D 1 410 ? -34.927 7.077 50.797 1.00 17.00 395 GLN D CA 1
ATOM 28539 C C . GLN D 1 410 ? -35.536 5.826 50.182 1.00 13.52 395 GLN D C 1
ATOM 28540 O O . GLN D 1 410 ? -36.670 5.877 49.691 1.00 16.09 395 GLN D O 1
ATOM 28554 N N . GLY D 1 411 ? -34.841 4.698 50.225 1.00 13.92 396 GLY D N 1
ATOM 28555 C CA . GLY D 1 411 ? -35.334 3.483 49.621 1.00 14.57 396 GLY D CA 1
ATOM 28556 C C . GLY D 1 411 ? -35.247 3.425 48.111 1.00 19.78 396 GLY D C 1
ATOM 28557 O O . GLY D 1 411 ? -35.794 2.486 47.523 1.00 13.06 396 GLY D O 1
ATOM 28561 N N . ASN D 1 412 ? -34.581 4.388 47.463 1.00 11.04 397 ASN D N 1
ATOM 28562 C CA . ASN D 1 412 ? -34.599 4.476 46.007 1.00 11.57 397 ASN D CA 1
ATOM 28563 C C . ASN D 1 412 ? -33.719 3.415 45.368 1.00 12.85 397 ASN D C 1
ATOM 28564 O O . ASN D 1 412 ? -32.622 3.109 45.854 1.00 11.40 397 ASN D O 1
ATOM 28575 N N . LEU D 1 413 ? -34.201 2.871 44.255 1.00 11.14 398 LEU D N 1
ATOM 28576 C CA . LEU D 1 413 ? -33.413 1.989 43.407 1.00 10.18 398 LEU D CA 1
ATOM 28577 C C . LEU D 1 413 ? -33.928 2.131 41.983 1.00 9.64 398 LEU D C 1
ATOM 28578 O O . LEU D 1 413 ? -35.139 2.169 41.766 1.00 9.49 398 LEU D O 1
ATOM 28594 N N . GLY D 1 414 ? -33.014 2.204 41.015 1.00 14.07 399 GLY D N 1
ATOM 28595 C CA . GLY D 1 414 ? -33.412 2.372 39.633 1.00 18.18 399 GLY D CA 1
ATOM 28596 C C . GLY D 1 414 ? -32.402 1.792 38.665 1.00 11.90 399 GLY D C 1
ATOM 28597 O O . GLY D 1 414 ? -31.354 1.273 39.056 1.00 8.98 399 GLY D O 1
ATOM 28601 N N . PHE D 1 415 ? -32.759 1.853 37.383 1.00 18.20 400 PHE D N 1
ATOM 28602 C CA . PHE D 1 415 ? -31.877 1.495 36.285 1.00 13.74 400 PHE D CA 1
ATOM 28603 C C . PHE D 1 415 ? -31.642 2.709 35.398 1.00 10.41 400 PHE D C 1
ATOM 28604 O O . PHE D 1 415 ? -32.520 3.558 35.240 1.00 11.27 400 PHE D O 1
ATOM 28621 N N . ARG D 1 416 ? -30.474 2.756 34.768 1.00 11.34 401 ARG D N 1
ATOM 28622 C CA . ARG D 1 416 ? -30.233 3.662 33.653 1.00 10.99 401 ARG D CA 1
ATOM 28623 C C . ARG D 1 416 ? -29.556 2.875 32.540 1.00 8.26 401 ARG D C 1
ATOM 28624 O O . ARG D 1 416 ? -28.581 2.156 32.789 1.00 12.63 401 ARG D O 1
ATOM 28645 N N . VAL D 1 417 ? -30.088 2.996 31.326 1.00 7.60 402 VAL D N 1
ATOM 28646 C CA . VAL D 1 417 ? -29.587 2.283 30.155 1.00 7.62 402 VAL D CA 1
ATOM 28647 C C . VAL D 1 417 ? -29.177 3.311 29.116 1.00 17.86 402 VAL D C 1
ATOM 28648 O O . VAL D 1 417 ? -30.003 4.124 28.685 1.00 10.89 402 VAL D O 1
ATOM 28661 N N . LYS D 1 418 ? -27.917 3.264 28.702 1.00 12.15 403 LYS D N 1
ATOM 28662 C CA A LYS D 1 418 ? -27.403 4.089 27.614 0.50 11.84 403 LYS D CA 1
ATOM 28663 C CA B LYS D 1 418 ? -27.402 4.088 27.611 0.50 11.84 403 LYS D CA 1
ATOM 28664 C C . LYS D 1 418 ? -26.994 3.150 26.485 1.00 16.11 403 LYS D C 1
ATOM 28665 O O . LYS D 1 418 ? -25.981 2.444 26.595 1.00 13.11 403 LYS D O 1
ATOM 28700 N N . ALA D 1 419 ? -27.791 3.117 25.421 1.00 14.76 404 ALA D N 1
ATOM 28701 C CA . ALA D 1 419 ? -27.469 2.323 24.245 1.00 15.46 404 ALA D CA 1
ATOM 28702 C C . ALA D 1 419 ? -26.779 3.196 23.203 1.00 10.97 404 ALA D C 1
ATOM 28703 O O . ALA D 1 419 ? -26.933 4.422 23.181 1.00 13.47 404 ALA D O 1
ATOM 28710 N N . TYR D 1 420 ? -25.997 2.540 22.336 1.00 12.64 405 TYR D N 1
ATOM 28711 C CA . TYR D 1 420 ? -25.173 3.210 21.341 1.00 20.04 405 TYR D CA 1
ATOM 28712 C C . TYR D 1 420 ? -25.569 2.763 19.940 1.00 15.91 405 TYR D C 1
ATOM 28713 O O . TYR D 1 420 ? -25.924 1.598 19.740 1.00 21.95 405 TYR D O 1
ATOM 28731 N N . PRO D 1 421 ? -25.550 3.671 18.952 1.00 21.04 406 PRO D N 1
ATOM 28732 C CA . PRO D 1 421 ? -25.183 5.096 19.061 1.00 21.88 406 PRO D CA 1
ATOM 28733 C C . PRO D 1 421 ? -26.203 5.917 19.842 1.00 13.37 406 PRO D C 1
ATOM 28734 O O . PRO D 1 421 ? -27.386 5.563 19.849 1.00 12.50 406 PRO D O 1
ATOM 28745 N N . GLU D 1 422 ? -25.746 6.996 20.483 1.00 22.61 407 GLU D N 1
ATOM 28746 C CA . GLU D 1 422 ? -26.560 7.761 21.421 1.00 22.02 407 GLU D CA 1
ATOM 28747 C C . GLU D 1 422 ? -27.082 9.084 20.870 1.00 30.90 407 GLU D C 1
ATOM 28748 O O . GLU D 1 422 ? -27.918 9.715 21.527 1.00 25.98 407 GLU D O 1
ATOM 28760 N N . SER D 1 423 ? -26.631 9.527 19.700 1.00 30.98 408 SER D N 1
ATOM 28761 C CA . SER D 1 423 ? -27.112 10.800 19.181 1.00 31.62 408 SER D CA 1
ATOM 28762 C C . SER D 1 423 ? -27.055 10.811 17.662 1.00 29.48 408 SER D C 1
ATOM 28763 O O . SER D 1 423 ? -26.367 9.999 17.036 1.00 29.15 408 SER D O 1
ATOM 28771 N N . SER D 1 424 ? -27.782 11.771 17.078 1.00 39.15 409 SER D N 1
ATOM 28772 C CA . SER D 1 424 ? -27.753 11.956 15.629 1.00 38.10 409 SER D CA 1
ATOM 28773 C C . SER D 1 424 ? -26.333 12.209 15.139 1.00 34.64 409 SER D C 1
ATOM 28774 O O . SER D 1 424 ? -25.931 11.704 14.084 1.00 39.84 409 SER D O 1
ATOM 28782 N N . ASP D 1 425 ? -25.551 12.978 15.901 1.00 43.82 410 ASP D N 1
ATOM 28783 C CA . ASP D 1 425 ? -24.217 13.366 15.454 1.00 45.29 410 ASP D CA 1
ATOM 28784 C C . ASP D 1 425 ? -23.274 12.174 15.324 1.00 50.66 410 ASP D C 1
ATOM 28785 O O . ASP D 1 425 ? -22.270 12.271 14.610 1.00 49.24 410 ASP D O 1
ATOM 28794 N N . GLN D 1 426 ? -23.570 11.060 15.995 1.00 35.72 411 GLN D N 1
ATOM 28795 C CA . GLN D 1 426 ? -22.767 9.848 15.868 1.00 38.35 411 GLN D CA 1
ATOM 28796 C C . GLN D 1 426 ? -23.305 8.904 14.799 1.00 35.46 411 GLN D C 1
ATOM 28797 O O . GLN D 1 426 ? -22.525 8.246 14.103 1.00 27.53 411 GLN D O 1
ATOM 28811 N N . ALA D 1 427 ? -24.626 8.809 14.672 1.00 30.44 412 ALA D N 1
ATOM 28812 C CA . ALA D 1 427 ? -25.250 7.983 13.650 1.00 29.65 412 ALA D CA 1
ATOM 28813 C C . ALA D 1 427 ? -26.644 8.525 13.389 1.00 24.29 412 ALA D C 1
ATOM 28814 O O . ALA D 1 427 ? -27.236 9.193 14.239 1.00 35.29 412 ALA D O 1
ATOM 28821 N N . LEU D 1 428 ? -27.168 8.224 12.201 1.00 20.12 413 LEU D N 1
ATOM 28822 C CA . LEU D 1 428 ? -28.513 8.662 11.862 1.00 18.83 413 LEU D CA 1
ATOM 28823 C C . LEU D 1 428 ? -29.585 7.752 12.445 1.00 18.73 413 LEU D C 1
ATOM 28824 O O . LEU D 1 428 ? -30.758 8.133 12.450 1.00 16.76 413 LEU D O 1
ATOM 28840 N N . ALA D 1 429 ? -29.222 6.552 12.897 1.00 21.01 414 ALA D N 1
ATOM 28841 C CA . ALA D 1 429 ? -30.075 5.725 13.740 1.00 16.37 414 ALA D CA 1
ATOM 28842 C C . ALA D 1 429 ? -29.432 5.658 15.119 1.00 17.14 414 ALA D C 1
ATOM 28843 O O . ALA D 1 429 ? -28.235 5.378 15.227 1.00 16.08 414 ALA D O 1
ATOM 28850 N N . TYR D 1 430 ? -30.210 5.914 16.169 1.00 13.47 415 TYR D N 1
ATOM 28851 C CA . TYR D 1 430 ? -29.620 6.054 17.497 1.00 18.43 415 TYR D CA 1
ATOM 28852 C C . TYR D 1 430 ? -30.690 5.822 18.563 1.00 13.96 415 TYR D C 1
ATOM 28853 O O . TYR D 1 430 ? -31.873 5.641 18.263 1.00 12.55 415 TYR D O 1
ATOM 28871 N N . TYR D 1 431 ? -30.257 5.853 19.825 1.00 14.90 416 TYR D N 1
ATOM 28872 C CA . TYR D 1 431 ? -31.113 5.567 20.968 1.00 17.11 416 TYR D CA 1
ATOM 28873 C C . TYR D 1 431 ? -30.956 6.652 22.018 1.00 14.79 416 TYR D C 1
ATOM 28874 O O . TYR D 1 431 ? -29.854 7.154 22.252 1.00 16.50 416 TYR D O 1
ATOM 28892 N N . ARG D 1 432 ? -32.070 7.011 22.634 1.00 15.34 417 ARG D N 1
ATOM 28893 C CA . ARG D 1 432 ? -32.081 7.934 23.756 1.00 14.43 417 ARG D CA 1
ATOM 28894 C C . ARG D 1 432 ? -32.007 7.156 25.059 1.00 11.40 417 ARG D C 1
ATOM 28895 O O . ARG D 1 432 ? -32.617 6.095 25.198 1.00 10.23 417 ARG D O 1
ATOM 28916 N N . LEU D 1 433 ? -31.245 7.700 26.003 1.00 10.74 418 LEU D N 1
ATOM 28917 C CA . LEU D 1 433 ? -31.088 7.132 27.336 1.00 19.85 418 LEU D CA 1
ATOM 28918 C C . LEU D 1 433 ? -32.430 6.827 27.990 1.00 17.38 418 LEU D C 1
ATOM 28919 O O . LEU D 1 433 ? -33.393 7.584 27.857 1.00 15.65 418 LEU D O 1
ATOM 28935 N N . LEU D 1 434 ? -32.487 5.714 28.720 1.00 12.41 419 LEU D N 1
ATOM 28936 C CA . LEU D 1 434 ? -33.659 5.354 29.507 1.00 13.27 419 LEU D CA 1
ATOM 28937 C C . LEU D 1 434 ? -33.321 5.382 30.992 1.00 13.56 419 LEU D C 1
ATOM 28938 O O . LEU D 1 434 ? -32.297 4.836 31.413 1.00 11.88 419 LEU D O 1
ATOM 28954 N N . ASP D 1 435 ? -34.192 6.010 31.780 1.00 12.80 420 ASP D N 1
ATOM 28955 C CA . ASP D 1 435 ? -34.078 6.050 33.228 1.00 10.54 420 ASP D CA 1
ATOM 28956 C C . ASP D 1 435 ? -35.328 5.438 33.828 1.00 18.38 420 ASP D C 1
ATOM 28957 O O . ASP D 1 435 ? -36.438 5.804 33.444 1.00 19.72 420 ASP D O 1
ATOM 28966 N N . PHE D 1 436 ? -35.148 4.540 34.784 1.00 15.24 421 PHE D N 1
ATOM 28967 C CA . PHE D 1 436 ? -36.262 3.907 35.477 1.00 16.91 421 PHE D CA 1
ATOM 28968 C C . PHE D 1 436 ? -36.070 4.087 36.973 1.00 16.80 421 PHE D C 1
ATOM 28969 O O . PHE D 1 436 ? -35.048 3.669 37.520 1.00 12.42 421 PHE D O 1
ATOM 28986 N N . HIS D 1 437 ? -37.044 4.706 37.630 1.00 18.10 422 HIS D N 1
ATOM 28987 C CA . HIS D 1 437 ? -36.959 5.016 39.051 1.00 21.07 422 HIS D CA 1
ATOM 28988 C C . HIS D 1 437 ? -37.902 4.106 39.829 1.00 13.63 422 HIS D C 1
ATOM 28989 O O . HIS D 1 437 ? -39.105 4.070 39.555 1.00 15.28 422 HIS D O 1
ATOM 29003 N N . SER D 1 438 ? -37.361 3.374 40.793 1.00 13.53 423 SER D N 1
ATOM 29004 C CA . SER D 1 438 ? -38.191 2.525 41.636 1.00 15.04 423 SER D CA 1
ATOM 29005 C C . SER D 1 438 ? -37.750 2.677 43.086 1.00 22.08 423 SER D C 1
ATOM 29006 O O . SER D 1 438 ? -37.053 3.629 43.458 1.00 16.47 423 SER D O 1
ATOM 29014 N N . SER D 1 439 ? -38.149 1.712 43.911 1.00 20.22 424 SER D N 1
ATOM 29015 C CA . SER D 1 439 ? -37.977 1.782 45.354 1.00 23.49 424 SER D CA 1
ATOM 29016 C C . SER D 1 439 ? -37.893 0.357 45.887 1.00 31.79 424 SER D C 1
ATOM 29017 O O . SER D 1 439 ? -38.509 -0.564 45.340 1.00 31.41 424 SER D O 1
ATOM 29025 N N . LEU D 1 440 ? -37.086 0.175 46.931 1.00 25.91 425 LEU D N 1
ATOM 29026 C CA . LEU D 1 440 ? -37.088 -1.051 47.715 1.00 23.87 425 LEU D CA 1
ATOM 29027 C C . LEU D 1 440 ? -37.921 -0.905 48.984 1.00 33.58 425 LEU D C 1
ATOM 29028 O O . LEU D 1 440 ? -37.953 -1.827 49.804 1.00 33.56 425 LEU D O 1
ATOM 29044 N N . ALA D 1 441 ? -38.611 0.223 49.151 1.00 33.85 426 ALA D N 1
ATOM 29045 C CA . ALA D 1 441 ? -39.280 0.555 50.399 1.00 34.48 426 ALA D CA 1
ATOM 29046 C C . ALA D 1 441 ? -40.748 0.161 50.417 1.00 46.13 426 ALA D C 1
ATOM 29047 O O . ALA D 1 441 ? -41.407 0.340 51.447 1.00 50.27 426 ALA D O 1
ATOM 29054 N N . ASP D 1 442 ? -41.282 -0.358 49.317 1.00 32.10 427 ASP D N 1
ATOM 29055 C CA . ASP D 1 442 ? -42.680 -0.773 49.271 1.00 63.15 427 ASP D CA 1
ATOM 29056 C C . ASP D 1 442 ? -42.779 -2.177 48.683 1.00 54.81 427 ASP D C 1
ATOM 29057 O O . ASP D 1 442 ? -41.775 -2.804 48.329 1.00 54.24 427 ASP D O 1
ATOM 29066 N N . ILE D 1 443 ? -44.015 -2.678 48.592 1.00 60.62 428 ILE D N 1
ATOM 29067 C CA . ILE D 1 443 ? -44.240 -4.063 48.178 1.00 60.14 428 ILE D CA 1
ATOM 29068 C C . ILE D 1 443 ? -44.195 -4.243 46.670 1.00 58.85 428 ILE D C 1
ATOM 29069 O O . ILE D 1 443 ? -44.064 -5.379 46.198 1.00 62.31 428 ILE D O 1
ATOM 29085 N N . HIS D 1 444 ? -44.266 -3.158 45.898 1.00 58.67 429 HIS D N 1
ATOM 29086 C CA . HIS D 1 444 ? -44.141 -3.219 44.447 1.00 53.38 429 HIS D CA 1
ATOM 29087 C C . HIS D 1 444 ? -42.675 -3.257 43.984 1.00 41.97 429 HIS D C 1
ATOM 29088 O O . HIS D 1 444 ? -42.383 -2.884 42.839 1.00 32.31 429 HIS D O 1
ATOM 29102 N N . LYS D 1 445 ? -41.761 -3.695 44.850 1.00 33.61 430 LYS D N 1
ATOM 29103 C CA . LYS D 1 445 ? -40.336 -3.679 44.549 1.00 22.42 430 LYS D CA 1
ATOM 29104 C C . LYS D 1 445 ? -39.976 -4.763 43.534 1.00 21.27 430 LYS D C 1
ATOM 29105 O O . LYS D 1 445 ? -40.696 -5.745 43.342 1.00 20.83 430 LYS D O 1
ATOM 29124 N N . ILE D 1 446 ? -38.830 -4.573 42.878 1.00 18.96 431 ILE D N 1
ATOM 29125 C CA . ILE D 1 446 ? -38.420 -5.468 41.805 1.00 17.91 431 ILE D CA 1
ATOM 29126 C C . ILE D 1 446 ? -37.442 -6.550 42.255 1.00 20.12 431 ILE D C 1
ATOM 29127 O O . ILE D 1 446 ? -37.263 -7.536 41.525 1.00 17.80 431 ILE D O 1
ATOM 29143 N N . LEU D 1 447 ? -36.788 -6.384 43.403 1.00 9.41 432 LEU D N 1
ATOM 29144 C CA . LEU D 1 447 ? -35.858 -7.362 43.951 1.00 11.17 432 LEU D CA 1
ATOM 29145 C C . LEU D 1 447 ? -36.473 -8.056 45.158 1.00 16.82 432 LEU D C 1
ATOM 29146 O O . LEU D 1 447 ? -37.018 -7.392 46.044 1.00 17.27 432 LEU D O 1
ATOM 29162 N N . HIS D 1 448 ? -36.357 -9.384 45.203 1.00 10.68 433 HIS D N 1
ATOM 29163 C CA . HIS D 1 448 ? -36.737 -10.162 46.371 1.00 13.29 433 HIS D CA 1
ATOM 29164 C C . HIS D 1 448 ? -35.606 -11.119 46.706 1.00 12.09 433 HIS D C 1
ATOM 29165 O O . HIS D 1 448 ? -34.943 -11.644 45.800 1.00 10.87 433 HIS D O 1
ATOM 29179 N N . PRO D 1 449 ? -35.343 -11.350 47.983 1.00 10.09 434 PRO D N 1
ATOM 29180 C CA . PRO D 1 449 ? -34.306 -12.317 48.339 1.00 12.42 434 PRO D CA 1
ATOM 29181 C C . PRO D 1 449 ? -34.650 -13.677 47.767 1.00 9.89 434 PRO D C 1
ATOM 29182 O O . PRO D 1 449 ? -35.822 -14.040 47.667 1.00 8.23 434 PRO D O 1
ATOM 29193 N N . ASN D 1 450 ? -33.615 -14.411 47.358 1.00 7.63 435 ASN D N 1
ATOM 29194 C CA . ASN D 1 450 ? -33.731 -15.751 46.796 1.00 10.03 435 ASN D CA 1
ATOM 29195 C C . ASN D 1 450 ? -34.539 -15.818 45.501 1.00 8.08 435 ASN D C 1
ATOM 29196 O O . ASN D 1 450 ? -35.053 -16.888 45.168 1.00 8.49 435 ASN D O 1
ATOM 29207 N N . GLU D 1 451 ? -34.692 -14.719 44.765 1.00 8.69 436 GLU D N 1
ATOM 29208 C CA . GLU D 1 451 ? -35.462 -14.723 43.527 1.00 13.69 436 GLU D CA 1
ATOM 29209 C C . GLU D 1 451 ? -34.677 -14.123 42.369 1.00 7.66 436 GLU D C 1
ATOM 29210 O O . GLU D 1 451 ? -33.847 -13.230 42.541 1.00 7.61 436 GLU D O 1
ATOM 29222 N N . THR D 1 452 ? -34.980 -14.625 41.179 1.00 10.77 437 THR D N 1
ATOM 29223 C CA . THR D 1 452 ? -34.593 -14.004 39.927 1.00 9.29 437 THR D CA 1
ATOM 29224 C C . THR D 1 452 ? -35.683 -13.028 39.502 1.00 9.14 437 THR D C 1
ATOM 29225 O O . THR D 1 452 ? -36.869 -13.258 39.754 1.00 8.79 437 THR D O 1
ATOM 29236 N N . VAL D 1 453 ? -35.281 -11.915 38.888 1.00 8.20 438 VAL D N 1
ATOM 29237 C CA . VAL D 1 453 ? -36.223 -11.050 38.180 1.00 8.34 438 VAL D CA 1
ATOM 29238 C C . VAL D 1 453 ? -35.740 -10.905 36.744 1.00 7.89 438 VAL D C 1
ATOM 29239 O O . VAL D 1 453 ? -34.552 -10.666 36.501 1.00 7.74 438 VAL D O 1
ATOM 29252 N N . MET D 1 454 ? -36.656 -11.101 35.798 1.00 7.81 439 MET D N 1
ATOM 29253 C CA . MET D 1 454 ? -36.385 -10.904 34.384 1.00 7.38 439 MET D CA 1
ATOM 29254 C C . MET D 1 454 ? -36.806 -9.490 34.016 1.00 9.43 439 MET D C 1
ATOM 29255 O O . MET D 1 454 ? -37.938 -9.086 34.280 1.00 10.75 439 MET D O 1
ATOM 29269 N N . VAL D 1 455 ? -35.894 -8.728 33.433 1.00 10.61 440 VAL D N 1
ATOM 29270 C CA . VAL D 1 455 ? -36.146 -7.326 33.099 1.00 6.91 440 VAL D CA 1
ATOM 29271 C C . VAL D 1 455 ? -35.941 -7.166 31.602 1.00 7.34 440 VAL D C 1
ATOM 29272 O O . VAL D 1 455 ? -34.837 -7.394 31.097 1.00 10.98 440 VAL D O 1
ATOM 29285 N N . GLU D 1 456 ? -37.014 -6.831 30.889 1.00 7.02 441 GLU D N 1
ATOM 29286 C CA . GLU D 1 456 ? -36.968 -6.612 29.450 1.00 6.98 441 GLU D CA 1
ATOM 29287 C C . GLU D 1 456 ? -37.082 -5.117 29.197 1.00 11.58 441 GLU D C 1
ATOM 29288 O O . GLU D 1 456 ? -38.108 -4.512 29.526 1.00 16.68 441 GLU D O 1
ATOM 29300 N N . ILE D 1 457 ? -36.037 -4.513 28.636 1.00 6.72 442 ILE D N 1
ATOM 29301 C CA . ILE D 1 457 ? -36.018 -3.070 28.397 1.00 11.24 442 ILE D CA 1
ATOM 29302 C C . ILE D 1 457 ? -36.081 -2.840 26.891 1.00 12.81 442 ILE D C 1
ATOM 29303 O O . ILE D 1 457 ? -35.174 -3.247 26.153 1.00 14.31 442 ILE D O 1
ATOM 29319 N N . MET D 1 458 ? -37.161 -2.220 26.424 1.00 17.15 443 MET D N 1
ATOM 29320 C CA . MET D 1 458 ? -37.342 -1.946 25.000 1.00 17.26 443 MET D CA 1
ATOM 29321 C C . MET D 1 458 ? -37.142 -0.453 24.738 1.00 15.70 443 MET D C 1
ATOM 29322 O O . MET D 1 458 ? -37.961 0.371 25.159 1.00 13.00 443 MET D O 1
ATOM 29336 N N . LEU D 1 459 ? -36.067 -0.103 24.023 1.00 9.22 444 LEU D N 1
ATOM 29337 C CA . LEU D 1 459 ? -35.825 1.283 23.636 1.00 7.05 444 LEU D CA 1
ATOM 29338 C C . LEU D 1 459 ? -36.460 1.613 22.287 1.00 10.40 444 LEU D C 1
ATOM 29339 O O . LEU D 1 459 ? -36.690 0.743 21.445 1.00 12.10 444 LEU D O 1
ATOM 29355 N N . GLN D 1 460 ? -36.725 2.904 22.083 1.00 12.08 445 GLN D N 1
ATOM 29356 C CA . GLN D 1 460 ? -37.181 3.388 20.787 1.00 11.53 445 GLN D CA 1
ATOM 29357 C C . GLN D 1 460 ? -35.979 3.566 19.873 1.00 11.06 445 GLN D C 1
ATOM 29358 O O . GLN D 1 460 ? -34.995 4.217 20.241 1.00 12.22 445 GLN D O 1
ATOM 29372 N N . ARG D 1 461 ? -36.045 2.965 18.695 1.00 15.32 446 ARG D N 1
ATOM 29373 C CA . ARG D 1 461 ? -35.034 3.204 17.674 1.00 15.18 446 ARG D CA 1
ATOM 29374 C C . ARG D 1 461 ? -35.394 4.502 16.962 1.00 12.77 446 ARG D C 1
ATOM 29375 O O . ARG D 1 461 ? -36.416 4.581 16.271 1.00 13.53 446 ARG D O 1
ATOM 29396 N N . ARG D 1 462 ? -34.572 5.525 17.138 1.00 14.58 447 ARG D N 1
ATOM 29397 C CA . ARG D 1 462 ? -34.829 6.837 16.558 1.00 12.35 447 ARG D CA 1
ATOM 29398 C C . ARG D 1 462 ? -34.043 6.966 15.265 1.00 14.90 447 ARG D C 1
ATOM 29399 O O . ARG D 1 462 ? -32.833 6.731 15.254 1.00 12.27 447 ARG D O 1
ATOM 29420 N N . VAL D 1 463 ? -34.720 7.359 14.189 1.00 14.26 448 VAL D N 1
ATOM 29421 C CA . VAL D 1 463 ? -34.109 7.488 12.868 1.00 8.58 448 VAL D CA 1
ATOM 29422 C C . VAL D 1 463 ? -34.236 8.936 12.417 1.00 14.98 448 VAL D C 1
ATOM 29423 O O . VAL D 1 463 ? -35.353 9.454 12.285 1.00 15.57 448 VAL D O 1
ATOM 29436 N N . ASP D 1 464 ? -33.100 9.580 12.156 1.00 13.97 449 ASP D N 1
ATOM 29437 C CA . ASP D 1 464 ? -33.126 10.969 11.715 1.00 10.64 449 ASP D CA 1
ATOM 29438 C C . ASP D 1 464 ? -33.744 11.081 10.325 1.00 14.54 449 ASP D C 1
ATOM 29439 O O . ASP D 1 464 ? -33.556 10.219 9.455 1.00 11.73 449 ASP D O 1
ATOM 29448 N N . ARG D 1 465 ? -34.501 12.153 10.119 1.00 9.87 450 ARG D N 1
ATOM 29449 C CA . ARG D 1 465 ? -35.157 12.335 8.831 1.00 17.60 450 ARG D CA 1
ATOM 29450 C C . ARG D 1 465 ? -34.176 12.414 7.664 1.00 18.78 450 ARG D C 1
ATOM 29451 O O . ARG D 1 465 ? -34.586 12.196 6.519 1.00 17.03 450 ARG D O 1
ATOM 29472 N N . THR D 1 466 ? -32.895 12.685 7.917 1.00 11.75 451 THR D N 1
ATOM 29473 C CA . THR D 1 466 ? -31.937 12.765 6.817 1.00 12.40 451 THR D CA 1
ATOM 29474 C C . THR D 1 466 ? -31.748 11.429 6.117 1.00 17.47 451 THR D C 1
ATOM 29475 O O . THR D 1 466 ? -31.231 11.391 4.995 1.00 13.25 451 THR D O 1
ATOM 29486 N N . VAL D 1 467 ? -32.165 10.334 6.744 1.00 11.59 452 VAL D N 1
ATOM 29487 C CA . VAL D 1 467 ? -31.993 9.032 6.128 1.00 13.09 452 VAL D CA 1
ATOM 29488 C C . VAL D 1 467 ? -32.663 8.988 4.765 1.00 10.38 452 VAL D C 1
ATOM 29489 O O . VAL D 1 467 ? -32.228 8.239 3.884 1.00 13.79 452 VAL D O 1
ATOM 29502 N N . PHE D 1 468 ? -33.712 9.788 4.560 1.00 13.17 453 PHE D N 1
ATOM 29503 C CA . PHE D 1 468 ? -34.393 9.842 3.269 1.00 12.49 453 PHE D CA 1
ATOM 29504 C C . PHE D 1 468 ? -35.116 11.172 3.145 1.00 14.98 453 PHE D C 1
ATOM 29505 O O . PHE D 1 468 ? -35.978 11.491 3.975 1.00 13.92 453 PHE D O 1
ATOM 29522 N N . ARG D 1 469 ? -34.765 11.935 2.110 1.00 9.86 454 ARG D N 1
ATOM 29523 C CA . ARG D 1 469 ? -35.453 13.157 1.727 1.00 13.64 454 ARG D CA 1
ATOM 29524 C C . ARG D 1 469 ? -35.802 13.086 0.246 1.00 15.41 454 ARG D C 1
ATOM 29525 O O . ARG D 1 469 ? -35.137 12.398 -0.535 1.00 13.31 454 ARG D O 1
ATOM 29546 N N . ILE D 1 470 ? -36.872 13.773 -0.131 1.00 17.28 455 ILE D N 1
ATOM 29547 C CA . ILE D 1 470 ? -37.187 13.989 -1.536 1.00 21.78 455 ILE D CA 1
ATOM 29548 C C . ILE D 1 470 ? -37.250 15.492 -1.771 1.00 19.79 455 ILE D C 1
ATOM 29549 O O . ILE D 1 470 ? -37.633 16.269 -0.890 1.00 15.56 455 ILE D O 1
ATOM 29565 N N . SER D 1 471 ? -36.849 15.900 -2.966 1.00 14.70 456 SER D N 1
ATOM 29566 C CA . SER D 1 471 ? -36.856 17.309 -3.337 1.00 17.18 456 SER D CA 1
ATOM 29567 C C . SER D 1 471 ? -37.187 17.438 -4.811 1.00 17.65 456 SER D C 1
ATOM 29568 O O . SER D 1 471 ? -36.679 16.666 -5.627 1.00 21.39 456 SER D O 1
ATOM 29576 N N . ASN D 1 472 ? -38.044 18.402 -5.156 1.00 12.47 457 ASN D N 1
ATOM 29577 C CA . ASN D 1 472 ? -38.320 18.672 -6.562 1.00 17.31 457 ASN D CA 1
ATOM 29578 C C . ASN D 1 472 ? -37.359 19.698 -7.170 1.00 19.60 457 ASN D C 1
ATOM 29579 O O . ASN D 1 472 ? -37.655 20.263 -8.228 1.00 17.90 457 ASN D O 1
ATOM 29590 N N . ASN D 1 473 ? -36.205 19.924 -6.544 1.00 16.74 458 ASN D N 1
ATOM 29591 C CA . ASN D 1 473 ? -35.100 20.615 -7.203 1.00 22.61 458 ASN D CA 1
ATOM 29592 C C . ASN D 1 473 ? -34.378 19.600 -8.086 1.00 17.68 458 ASN D C 1
ATOM 29593 O O . ASN D 1 473 ? -33.728 18.681 -7.577 1.00 21.69 458 ASN D O 1
ATOM 29604 N N . LEU D 1 474 ? -34.492 19.746 -9.405 1.00 23.56 459 LEU D N 1
ATOM 29605 C CA . LEU D 1 474 ? -33.919 18.751 -10.306 1.00 23.06 459 LEU D CA 1
ATOM 29606 C C . LEU D 1 474 ? -32.437 18.978 -10.582 1.00 25.18 459 LEU D C 1
ATOM 29607 O O . LEU D 1 474 ? -31.829 18.183 -11.309 1.00 22.66 459 LEU D O 1
ATOM 29623 N N . THR D 1 475 ? -31.847 20.027 -10.033 1.00 25.92 460 THR D N 1
ATOM 29624 C CA . THR D 1 475 ? -30.413 20.253 -10.177 1.00 27.87 460 THR D CA 1
ATOM 29625 C C . THR D 1 475 ? -29.645 19.238 -9.343 1.00 27.72 460 THR D C 1
ATOM 29626 O O . THR D 1 475 ? -29.757 19.256 -8.109 1.00 26.05 460 THR D O 1
ATOM 29637 N N . PRO D 1 476 ? -28.862 18.344 -9.955 1.00 22.50 461 PRO D N 1
ATOM 29638 C CA . PRO D 1 476 ? -28.183 17.312 -9.167 1.00 28.05 461 PRO D CA 1
ATOM 29639 C C . PRO D 1 476 ? -27.225 17.929 -8.160 1.00 22.66 461 PRO D C 1
ATOM 29640 O O . PRO D 1 476 ? -26.630 18.984 -8.398 1.00 22.57 461 PRO D O 1
ATOM 29651 N N . ALA D 1 477 ? -27.080 17.259 -7.019 1.00 20.00 462 ALA D N 1
ATOM 29652 C CA . ALA D 1 477 ? -26.206 17.757 -5.966 1.00 21.34 462 ALA D CA 1
ATOM 29653 C C . ALA D 1 477 ? -25.718 16.611 -5.094 1.00 21.62 462 ALA D C 1
ATOM 29654 O O . ALA D 1 477 ? -26.317 15.532 -5.052 1.00 22.92 462 ALA D O 1
ATOM 29661 N N . LYS D 1 478 ? -24.631 16.883 -4.373 1.00 22.00 463 LYS D N 1
ATOM 29662 C CA . LYS D 1 478 ? -24.100 15.938 -3.403 1.00 20.50 463 LYS D CA 1
ATOM 29663 C C . LYS D 1 478 ? -25.117 15.672 -2.304 1.00 19.62 463 LYS D C 1
ATOM 29664 O O . LYS D 1 478 ? -25.861 16.563 -1.887 1.00 20.89 463 LYS D O 1
ATOM 29683 N N . ILE D 1 479 ? -25.135 14.434 -1.831 1.00 17.41 464 ILE D N 1
ATOM 29684 C CA . ILE D 1 479 ? -26.053 14.011 -0.785 1.00 13.35 464 ILE D CA 1
ATOM 29685 C C . ILE D 1 479 ? -25.367 14.228 0.558 1.00 21.64 464 ILE D C 1
ATOM 29686 O O . ILE D 1 479 ? -24.272 13.708 0.798 1.00 21.86 464 ILE D O 1
ATOM 29702 N N . SER D 1 480 ? -26.003 15.012 1.426 1.00 17.66 465 SER D N 1
ATOM 29703 C CA . SER D 1 480 ? -25.469 15.312 2.744 1.00 15.59 465 SER D CA 1
ATOM 29704 C C . SER D 1 480 ? -25.977 14.328 3.783 1.00 20.20 465 SER D C 1
ATOM 29705 O O . SER D 1 480 ? -27.157 13.965 3.794 1.00 21.68 465 SER D O 1
ATOM 29713 N N . GLY D 1 481 ? -25.081 13.919 4.674 1.00 22.34 466 GLY D N 1
ATOM 29714 C CA . GLY D 1 481 ? -25.432 13.098 5.811 1.00 19.17 466 GLY D CA 1
ATOM 29715 C C . GLY D 1 481 ? -25.713 13.874 7.078 1.00 23.96 466 GLY D C 1
ATOM 29716 O O . GLY D 1 481 ? -25.861 13.268 8.146 1.00 26.30 466 GLY D O 1
ATOM 29720 N N . LYS D 1 482 ? -25.805 15.192 6.984 1.00 25.82 467 LYS D N 1
ATOM 29721 C CA . LYS D 1 482 ? -26.002 16.036 8.158 1.00 23.68 467 LYS D CA 1
ATOM 29722 C C . LYS D 1 482 ? -27.364 15.757 8.785 1.00 18.23 467 LYS D C 1
ATOM 29723 O O . LYS D 1 482 ? -28.377 15.777 8.082 1.00 19.63 467 LYS D O 1
ATOM 29742 N N . PRO D 1 483 ? -27.442 15.493 10.086 1.00 17.25 468 PRO D N 1
ATOM 29743 C CA . PRO D 1 483 ? -28.755 15.265 10.699 1.00 24.70 468 PRO D CA 1
ATOM 29744 C C . PRO D 1 483 ? -29.612 16.520 10.674 1.00 30.83 468 PRO D C 1
ATOM 29745 O O . PRO D 1 483 ? -29.112 17.643 10.751 1.00 30.20 468 PRO D O 1
ATOM 29756 N N . THR D 1 484 ? -30.928 16.313 10.549 1.00 20.97 469 THR D N 1
ATOM 29757 C CA . THR D 1 484 ? -31.874 17.403 10.747 1.00 24.28 469 THR D CA 1
ATOM 29758 C C . THR D 1 484 ? -32.146 17.670 12.218 1.00 24.80 469 THR D C 1
ATOM 29759 O O . THR D 1 484 ? -32.672 18.737 12.551 1.00 34.44 469 THR D O 1
ATOM 29770 N N . GLY D 1 485 ? -31.797 16.733 13.098 1.00 27.28 470 GLY D N 1
ATOM 29771 C CA . GLY D 1 485 ? -32.154 16.824 14.495 1.00 29.70 470 GLY D CA 1
ATOM 29772 C C . GLY D 1 485 ? -33.588 16.457 14.799 1.00 24.46 470 GLY D C 1
ATOM 29773 O O . GLY D 1 485 ? -34.025 16.635 15.944 1.00 24.48 470 GLY D O 1
ATOM 29777 N N . LYS D 1 486 ? -34.334 15.962 13.808 1.00 20.44 471 LYS D N 1
ATOM 29778 C CA . LYS D 1 486 ? -35.739 15.595 13.957 1.00 18.91 471 LYS D CA 1
ATOM 29779 C C . LYS D 1 486 ? -35.943 14.170 13.478 1.00 21.48 471 LYS D C 1
ATOM 29780 O O . LYS D 1 486 ? -35.587 13.837 12.343 1.00 29.46 471 LYS D O 1
ATOM 29799 N N . LYS D 1 487 ? -36.511 13.334 14.341 1.00 26.90 472 LYS D N 1
ATOM 29800 C CA . LYS D 1 487 ? -36.674 11.929 14.017 1.00 20.57 472 LYS D CA 1
ATOM 29801 C C . LYS D 1 487 ? -37.921 11.717 13.161 1.00 21.11 472 LYS D C 1
ATOM 29802 O O . LYS D 1 487 ? -38.801 12.576 13.068 1.00 22.89 472 LYS D O 1
ATOM 29821 N N . ILE D 1 488 ? -37.960 10.560 12.503 1.00 18.42 473 ILE D N 1
ATOM 29822 C CA . ILE D 1 488 ? -39.136 10.154 11.747 1.00 21.94 473 ILE D CA 1
ATOM 29823 C C . ILE D 1 488 ? -40.165 9.561 12.701 1.00 27.34 473 ILE D C 1
ATOM 29824 O O . ILE D 1 488 ? -39.853 9.169 13.829 1.00 21.74 473 ILE D O 1
ATOM 29840 N N . ASP D 1 489 ? -41.404 9.475 12.228 1.00 25.19 474 ASP D N 1
ATOM 29841 C CA . ASP D 1 489 ? -42.459 8.802 12.978 1.00 24.30 474 ASP D CA 1
ATOM 29842 C C . ASP D 1 489 ? -42.238 7.288 12.955 1.00 46.03 474 ASP D C 1
ATOM 29843 O O . ASP D 1 489 ? -42.509 6.604 13.945 1.00 47.34 474 ASP D O 1
#

B-factor: mean 23.46, std 14.25, range [3.62, 111.17]

Nearest PDB structures (foldseek):
  6zti-assembly1_A  TM=1.002E+00  e=0.000E+00  Legionella pneumophila
  6zti-assembly1_C  TM=9.994E-01  e=4.133E-102  Legionella pneumophila
  6zti-assembly1_D  TM=9.967E-01  e=1.003E-101  Legionella pneumophila
  6zth-assembly1_D  TM=9.975E-01  e=1.626E-94  Legionella pneumophila
  6zth-assembly1_A  TM=9.899E-01  e=7.557E-94  Legionella pneumophila

Solvent-accessible surface area: 71012 Å² total; per-residue (Å²): 80,30,0,0,0,0,0,0,1,35,40,20,67,58,8,48,19,1,7,64,0,1,44,15,0,42,60,15,19,137,134,66,105,15,102,6,96,107,24,3,6,6,6,0,77,2,2,2,64,25,55,41,0,27,4,29,0,0,0,21,0,0,17,6,0,4,86,57,83,0,29,83,48,37,187,119,62,25,75,0,0,0,1,0,12,1,0,0,0,0,0,0,0,33,2,0,28,62,83,40,68,137,84,5,59,154,0,24,0,17,11,0,0,0,0,0,0,0,0,1,1,1,3,11,3,45,29,21,78,66,101,17,42,101,82,89,3,0,105,36,5,9,30,6,0,8,1,2,4,70,78,7,14,115,4,3,57,20,5,23,116,13,44,10,16,65,54,32,0,26,1,0,1,0,0,0,12,52,13,15,63,137,122,69,22,35,19,8,73,38,10,17,20,38,3,3,4,9,30,1,6,4,1,0,0,4,2,20,0,3,2,5,60,0,52,6,78,62,186,33,116,44,88,53,122,74,49,100,13,87,96,15,0,22,0,0,0,56,28,8,2,9,55,16,150,78,49,0,0,2,52,6,1,52,77,100,53,0,76,111,13,32,0,0,68,29,0,18,83,0,4,76,6,147,35,122,90,23,5,60,120,0,35,127,61,0,58,94,37,7,114,98,1,14,149,109,21,55,114,33,131,41,166,54,163,34,50,79,31,92,71,71,16,25,76,12,0,0,1,10,0,56,0,18,2,63,85,74,60,61,11,70,79,29,32,9,26,14,2,0,1,46,157,31,35,45,71,6,14,13,80,45,46,82,45,18,95,15,111,4,120,107,15,112,0,1,22,1,20,0,0,7,12,48,59,0,59,44,23,0,51,47,130,129,8,109,2,18,3,0,2,60,0,58,1,73,29,72,35,20,127,102,6,10,0,18,9,82,62,0,61,24,108,20,28,4,63,87,89,156,30,6,1,42,31,11,18,1,5,2,0,11,0,49,0,38,24,26,0,0,61,11,0,0,44,3,33,68,97,23,95,49,54,157,14,67,30,162,36,64,54,135,69,3,117,80,26,0,0,0,0,0,0,1,35,34,22,61,38,8,48,19,2,10,68,0,5,61,16,0,42,53,20,16,136,112,65,104,18,98,11,103,114,25,2,5,4,8,0,77,2,2,2,62,24,63,41,0,30,4,30,0,0,0,19,0,0,18,6,0,5,89,59,80,0,28,86,51,36,192,119,62,22,68,0,0,0,1,0,12,1,0,0,0,0,0,0,0,36,2,0,26,63,80,38,70,141,68,6,69,152,1,25,0,15,11,0,0,0,0,0,0,0,0,2,1,1,5,15,3,44,31,22,65,87,135,44,73,92,3,0,102,36,6,10,26,6,0,8,2,4,2,71,83,7,12,122,4,3,57,18,6,22,116,12,44,9,17,64,54,26,0,25,2,0,0,0,0,0,9,52,13,18,66,151,124,72,49,34,19,16,70,39,25,17,19,39,2,3,3,10,33,0,6,4,1,0,0,5,2,20,0,4,3,5,50,0,56,9,92,21,64,72,66,65,37,118,41,90,55,127,74,48,100,13,84,94,17,0,21,0,0,0,59,26,7,2,10,57,16,151,96,48,0,0,3,57,7,1,53,78,101,52,0,74,111,12,33,0,0,69,31,0,27,75,0,6,77,8,157,22,115,113,28,5,78,132,0,38,122,43,0,58,68,38,7,108,98,2,12,163,112,20,62,109,32,126,42,172,66,172,30,49,82,33,90,71,84,15,25,72,12,0,0,0,9,1,55,0,18,2,60,88,71,58,62,11,84,77,32,31,7,37,11,6,0,1,38,150,46,36,66,68,6,13,14,80,47,46,82,46,20,100,15,91,3,127,99,15,120,0,0,22,1,16,0,0,7,13,48,59,0,61,43,22,0,53,46,132,131,9,111,2,19,0,0,1,97,0,58,2,66,28,67,33,18,133,102,6,8,0,21,11,66,56,0,52,23,108,20,24,4,66,80,157,139,30,5,1,48,31,11,20,1,6,1,0,8,0,49,0,42,22,15,0,0,57,11,0,0,44,4,33,70,93,23,94,50,52,140,10,40,23,157,42,63,51,129,41,4,113,95,22,0,0,0,0,0,0,2,35,34,22,63,39,9,48,19,2,10,73,0,6,81,19,0,58,58,15,16,179,115,64,96,17,85,11,118,115,25,6,5,4,8,0,76,2,2,2,64,25,63,41,0,26,8,29,0,0,0,21,0,0,17,6,0,4,88,58,84,0,24,78,50,38,192,122,59,29,76,0,0,0,1,1,12,2,4,0,0,2,1,0,0,38,2,0,28,61,81,39,71,132,90,6,64,159,2,26,0,14,9,0,0,0,0,0,0,0,0,2,1,1,3,15,3,44,31,20,69,104,133,44,71,90,2,0,104,33,5,10,26,7,1,8,2,3,4,74,79,7,13,122,6,3,57,20,6,18,121,13,45,9,16,61,51,25,0,24,1,0,0,0,0,1,10,50,14,20,60,150,130,70,50,35,22,15,71,38,25,15,19,38,2,4,3,10,28,0,6,4,1,0,0,5,2,20,0,4,4,5,71,0,54,8,86,58,106,68,43,113,44,65,47,127,78,73,100,13,87,96,16,0,20,0,0,0,58,27,7,2,11,58,18,147,90,47,0,0,2,52,6,1,52,64,100,52,0,75,111,12,30,0,0,70,30,0,22,77,0,1,71,5,162,41,120,117,48,5,74,132,0,38,130,44,0,51,74,39,7,113,98,1,11,155,113,20,63,108,32,124,48,165,66,172,28,46,83,34,92,70,64,13,28,71,14,0,0,0,11,0,58,0,17,1,61,87,74,62,66,11,98,68,27,22,10,33,15,6,0,1,40,150,48,35,66,69,4,14,12,80,46,44,83,48,19,99,16,98,4,97,100,15,76,0,1,22,1,22,0,1,7,14,47,59,0,61,45,22,0,53,45,130,128,8,110,1,18,2,0,1,91,0,60,2,29,30,70,30,20,121,95,7,10,1,18,9,66,50,0,48,24,108,21,24,5,69,77,91,150,28,6,1,44,34,12,18,1,5,1,0,10,0,52,0,41,23,24,0,0,54,11,0,0,45,8,33,66,98,40,98,60,54,171,13,70,30,157,43,57,57,132,72,2,115,101,28,0,0,0,0,0,0,2,36,34,20,63,49,9,50,16,2,11,74,0,6,83,18,0,43,45,16,18,124,114,66,102,16,98,9,118,94,26,6,6,4,7,0,77,1,1,2,65,22,64,38,1,29,5,28,0,0,0,21,0,0,18,6,0,5,86,57,78,0,26,78,47,37,190,121,59,32,70,0,0,0,1,0,12,2,0,0,0,0,0,0,0,35,2,0,28,58,87,38,69,144,67,6,66,153,1,25,0,13,12,0,0,0,0,0,0,1,0,2,1,1,5,15,3,44,30,22,65,108,136,43,74,85,2,0,101,37,4,10,34,5,0,8,2,3,3,73,85,8,14,119,6,3,56,19,6,22,119,12,44,11,16,65,51,26,0,23,1,0,0,0,0,1,9,54,13,18,64,149,125,70,53,34,20,14,72,40,25,16,20,41,3,3,4,8,36,1,5,5,1,0,0,6,2,20,0,3,4,5,63,0,53,6,85,22,116,101,53,148,33,116,46,90,54,127,73,52,95,14,86,97,16,0,22,0,0,0,60,24,8,2,11,58,15,152,89,48,0,0,2,59,7,1,52,64,101,55,0,74,112,13,32,0,0,71,32,0,25,85,0,1,60,6,164,46,118,96,36,5,73,129,0,39,123,64,0,49,72,38,7,99,98,2,13,159,114,24,65,111,34,123,42,167,63,169,33,51,79,33,95,70,68,14,25,75,14,0,0,1,10,0,54,0,18,2,64,86,73,63,62,10,106,69,28,35,6,22,13,5,1,0,46,155,45,35,68,69,5,13,13,80,46,47,84,46,19,96,14,96,5,123,105,15,131,0,1,22,2,18,0,0,7,14,47,57,0,59,42,23,0,54,48,129,136,9,107,2,19,2,0,2,86,0,55,2,68,29,83,33,19,126,106,6,8,0,19,8,62,55,0,50,21,109,21,24,6,69,77,158,154,30,5,1,43,32,12,19,1,5,2,0,10,0,48,0,36,24,21,1,0,56,12,0,0,44,3,31,69,95,39,96,60,55,163,14,68,31,162,41,61,56,131,48,2,109

InterPro domains:
  IPR029058 Alpha/Beta hydrolase fold [G3DSA:3.40.50.1820] (2-224)
  IPR029058 Alpha/Beta hydrolase fold [SSF53474] (2-208)

Secondary structure (DSSP, 8-state):
-EEEEEE--TT--BGGGGTTHHHHHHHHHTTTSS---TT-EEEEEE--S-TT--HHHHHHHHHHHHHHHHHHHHHTT-EEEEEEETTHHHHHHHHHHHHHGGGGGG-SEEEEEEES--TT-BTTGGGHHHHHHH----HHHHHHHBTT-HHHHHHHHHHTT--TGGGT-EEEEEE-----GGG--TT-GGGG-TTBSSSSBHHHH-S--EEEEEEEE---EEEEEEEEPPP-EEEE-TT-BSSSTTTBTTTT--TTTGGG-HHHHHHHHHHH--SHHHHHHHHHHHHHHHHHHHHHTSEEEEE-SS-EEEEE---EEEEEEEEEETTSPBP-SEEEEEEETTTTBTT-SPTT-EEEEEE-SS-TTEEEEEEEHHHHHHHHSSTTTTTEEEEEEEESS-STTT-SEE---EEEEEESSSSS-S--TT-EEEEEEEE--EEBGGGEEEES--S--BPP----S-B--/-EEEEEE--TT--BGGGGTTHHHHHHHHHHTTSS---TT-EEEEEE--S-TT--HHHHHHHHHHHHHHHHHHHHHTT-EEEEEEETTHHHHHHHHHHHHHGGGGGG-SEEEEEEES--TT-BGGGGGHHHHH----HHHHHHHBTT-HHHHHHHHHHTT--TGGGT-EEEEEEE----GGG--TT-GGGG-TTBSSSSBHHHH-S--EEEEEEEE-SSS--EEEEEEEEPPP-EEEEETT-BSSSTTTBTTTT--TTTGGG-HHHHHHHHHHH--SHHHHHHHHHHHHHHHHHHHHHTSEEEEE-SS-EEEEE---EEEEEEEEEETTSPBP-SEEEEEEETTTTBTT-SPTT-EEEEEE-SS-TTEEEEEEEHHHHHHHHSSTTTTTEEEEEEEESS-STTT-SEEE--EEEEEESSSSS-S--TT-EEEEEEEE-EEEBGGGEEEE---S--BPP----S-B--/-EEEEEE--TT--BGGGGTTHHHHHHHHHHTTSS---TT-EEEEEE--S-TT--HHHHHHHHHHHHHHHHHHHHHTT-EEEEEEETTHHHHHHHHHHHHHTT-GGG-SEEEEEEES--TT-BGGGGGHHHHH----HHHHHHHBTT-HHHHHHHHHHTT--TGGGT-EEEEEE-----GGG--TT-GGGG-TTBSSSSBHHHH-S--EEEEEEEE----EEEEEEEEPPP-EEEE-TT-BSSSTTTBTTTT--TTTGGG-HHHHHHHHHHH--SHHHHHHHHHHHHHHHHHHHHHTSEEEEE-SS-EEEEE---EEEEEEEEEETTSPBP-SEEEEEEETTTTBTT-SPTT-EEEEEE-SS-TTEEEEEEEHHHHHHHHSSTTTTTEEEEEEEESS-STTT-SEE---EEEEEESSSTT-S--TTEEEEEEEEE--EEBGGGEEEES--S--BPP----S-B--/-EEEEEE--TT--BGGGGTTHHHHHHHHHHTTSS---TT-EEEEEE--S-TT--HHHHHHHHHHHHHHHHHHHHHTT-EEEEEEETTHHHHHHHHHHHHSGGGGGG-SEEEEEEES--TT-BTTGGGHHHHH----HHHHHHHBTT-HHHHHHHHHHTT--TGGGT-EEEEEE-----GGG--TT-GGGG-TTBSSSSBHHHH-S--EEEEEEEE-SSS--EEEEEEEEPPP-EEEE-TT-BSSSTTTBTTTT--TTTGGG-HHHHHHHHHHH--SHHHHHHHHHHHHHHHHHHHHHTSEEEEE-SS-EEEEE---EEEEEEEEEETTSPBP-SEEEEEEETTTTBTT-SPTT-EEEEEE-SS-TTEEEEEEEHHHHHHHHSSTTTTTEEEEEEEESS-STTT-SEE---EEEEEESSSTT-S--TTEEEEEEEEE--EEBGGGEEEE---S--BPP----S-B--

Sequence (1861 aa):
TMIVIFVHGWSVTHTNTYGELPQWLENQSKQGKLDIQVGNIYLGRYISFDDTVTVDDIARAFDQAVRDEIADKLRDGQRFACITHSTGGPIVRKWMDLYFKNNLAKCPLSHLIMLAPANHGSALAQLGKSRLGRIEPGKCVLDWLELGSDMSWQLNESWLDYDCTANGVYSFVLTGQKIDRQFYDAVNSYTGESGSNGVVVRVAATNMNYSLLKLHQEGESLVVAKMTRTQPMAFGVLPGLSHSGKNNIGIIRSITMANAATHPTAIWILRCLQVKSRDSYNKLVKELDNITKETQKKNEHKEFVKKTLVFTREYITNRYSMIIFRLIDDRGNHLIDYDLYLTAGPQYSEQALPAGFFVDRQRNLNNRGKLTYFLDYDIMEEGGINTPKMQGNLGFRVKAYPESSDQALAYYRLLDFHSSLADIHKILHPNETVMVEIMLQRRVDRTVFRISNNLTPAKISGKPTGKKIDTMIVIFVHGWSVTHTNTYGELPQWLENQSKKQGKLDIQVGNIYLGRYISFDDTVTVDDIARAFDQAVRDEIADDKLRDGQRRFACITHSTGGPIVRKWMDLYFKNNLAKCPLSHLIMLAPANHGSALAQLGKSRLGEPGKCVLDWLELGSDMSWQLNESWLDYDCTANGVYSFVLTGQKIDRQQFYDAVNSYTGESGSNGVVVRVAATNMNYSLLKLHQEGDNGESLVVAKMTRTQPMAFGVLPGLSHSGKNNIGIIRSITMANAATHPTAIWILRCLQVKKSRDSYNKLVKELDNITKETQKNEHKEFVKTLVFTREYITNRYSMIIFRLIDDRGNHLIDYDLYLTAGPQYSEQALPAGFFVDRQRNLNNRRGKLTYFLDYDIMEGGINTPKMQGNLGFRVKKAYPESSDQALAYYRLLDFHSSLADIHKILHPNETVMVEIMLQRRVDRTVFRISNNLTPAKISGKPTGKKIDTMIVIFVHGWSVTHTNTYGELPQWLENQSKKQGKLDIQVGNIYLGRYISFDDTVTVDDIARAFDQAVRDEIADKLRDGQRFACITHSTGGPIVRKWMDLYFKNNLAKCPLSHLIMLAPANHGSALAQLGKSRLGEPGKCVLDWLELGSDMSWQLNESWLDYDCTANGVYSFVLTGQKIDRQFYDAVNSYTGESGSNGVVRVAATNMNYSLLKLHQEGGESLVVAKKMTRTQPMAFGVLPGLSHSGKNIGIIRSITMANAATHPTAIWILRCLQVKSRDSYNKLVKELDNITKETQKNEHKEFVKTLVFTRREYITNRYSMIIFRLIDDRGNHLIDYDLYLTAGPQYSEQALPAGFFVDRQRNLNNRGKLTYFLDYDIMEGGINTPKMQGNLGFRVVKAYPESSDQALAYYRLLDFHSSLADIHKILHPNETVMVEIMLQRRVDRTVFRISNNLTPAKKISGKPTGKKIDTMIVIFVHGWSVTHTNTYGELPQWLENQSKQGKLDIQVGNIYLGRYISFDDTVTVDDIARAFDQAVRDEIADKLRDDGQRFACITHSTGGPIVRKWMDLYFKNNLAKCPLSHLIMLAPANHGSALLAQLGKSRLGEPGKCVLDWLELGSDMSWQLNESWLDYDCTANGVYSFVLTGQKIDRQFYDAVNSYTGESGSNGVVVRVAATNMNYSLLKLHQEGDNGESLVVAKMTRTQPMAFGVLPGLSHSGKNIGIIRSITMANAATHPTAIWILRCLQVKSRDSYNKLVKELDNITKETQKNEHKEFVKTLVFTREYITNRYSMIIFRLIDDRGNHLIDYDLYLTAGPQYSEQALPAGFFVDRQRNLNNRGKLTYFLDYDIMEGGINTPKMQGNLGFRVKKAYPESSDQALAYYRLLDFHSSLADIHKILHPNETVMVEIMLQRRVDRTVFRISNNLTPAKISGKPTGKKID